Protein AF-0000000065812903 (afdb_homodimer)

InterPro domains:
  IPR015813 Pyruvate/Phosphoenolpyruvate kinase-like domain superfamily [SSF51621] (24-922)
  IPR021135 Phosphoenolpyruvate carboxylase [PF00311] (53-922)
  IPR021135 Phosphoenolpyruvate carboxylase [PR00150] (137-150)
  IPR021135 Phosphoenolpyruvate carboxylase [PR00150] (190-206)
  IPR021135 Phosphoenolpyruvate carboxylase [PR00150] (249-264)
  IPR021135 Phosphoenolpyruvate carboxylase [PR00150] (401-421)
  IPR021135 Phosphoenolpyruvate carboxylase [PR00150] (570-590)
  IPR021135 Phosphoenolpyruvate carboxylase [PR00150] (612-641)
  IPR021135 Phosphoenolpyruvate carboxylase [PR00150] (746-772)
  IPR021135 Phosphoenolpyruvate carboxylase [PTHR30523] (54-922)
  IPR022805 Phosphoenolpyruvate carboxylase, bacterial/plant-type [MF_00595] (2-922)
  IPR033129 Phosphoenolpyruvate carboxylase, His active site [PS00393] (572-584)

Solvent-accessible surface area (backbone atoms only — not comparable to full-atom values): 93486 Å² total; per-residue (Å²): 106,87,70,83,35,76,41,68,81,68,78,90,54,89,80,76,72,71,77,68,66,42,60,81,56,58,43,60,59,50,45,52,47,53,50,50,33,50,45,55,45,32,48,68,77,40,53,74,44,47,38,50,78,70,68,70,51,69,63,85,76,45,53,50,66,55,35,28,50,49,32,45,52,53,31,49,49,37,52,52,50,52,46,28,48,52,54,20,50,54,42,40,52,35,50,42,30,59,77,65,30,54,53,65,32,86,45,30,46,36,25,43,45,46,51,36,43,73,71,63,58,54,68,67,60,51,50,54,46,50,71,51,35,37,39,30,51,22,40,38,61,23,73,55,32,48,67,45,66,65,49,51,52,40,54,46,50,44,49,54,50,52,57,56,43,38,47,76,76,60,29,70,56,42,47,43,8,48,49,49,50,43,28,45,39,53,46,42,47,60,29,34,48,63,65,49,87,53,70,42,47,66,68,56,43,44,51,51,60,50,47,38,38,73,71,17,44,63,62,31,50,40,50,42,54,49,51,42,52,44,32,44,44,70,61,38,65,93,53,87,78,82,82,62,71,32,62,41,42,29,28,30,55,44,28,49,30,61,66,22,88,78,44,39,46,67,46,29,51,51,40,53,47,52,32,17,50,52,35,48,52,52,46,50,52,49,45,52,49,48,38,63,62,41,49,39,21,42,87,62,44,65,71,44,68,72,44,51,53,52,39,52,52,46,31,62,62,63,75,46,40,68,62,47,41,64,73,39,70,57,17,60,61,27,36,42,37,51,43,51,47,50,20,50,51,22,35,51,36,38,72,70,71,43,80,60,88,54,60,51,50,87,41,50,64,54,56,41,49,52,45,49,50,52,29,49,38,30,36,73,55,67,33,44,66,50,18,57,72,62,46,40,50,53,36,44,33,42,66,46,27,34,44,21,44,33,21,38,24,36,29,39,36,42,70,58,54,48,53,31,49,51,52,52,48,29,71,75,64,40,92,55,80,76,63,54,82,90,34,69,64,32,48,49,47,54,53,49,58,62,67,48,72,80,54,91,87,64,48,50,78,77,52,37,82,80,42,58,70,70,37,34,45,54,40,46,40,45,29,45,51,58,56,43,33,74,69,49,25,81,56,34,52,52,37,41,34,34,34,71,37,80,48,46,58,55,55,52,48,52,52,43,47,30,41,58,27,61,39,52,47,44,89,84,76,54,54,30,42,77,65,47,71,25,50,23,27,31,41,63,67,28,32,70,42,40,50,60,34,49,54,54,42,61,65,36,65,52,52,41,50,17,31,49,73,66,70,42,49,45,51,36,30,42,39,34,30,51,10,20,77,67,30,20,41,63,28,26,55,48,46,52,50,47,36,46,47,49,34,31,53,48,14,59,74,72,70,38,39,35,16,45,33,40,45,33,37,65,20,62,47,19,52,24,58,62,64,52,62,51,50,62,34,47,56,65,70,37,62,50,41,33,44,32,33,44,38,37,25,56,50,42,54,67,37,32,61,42,54,73,52,24,32,46,48,53,34,23,53,51,23,30,51,50,41,38,67,72,63,34,74,83,75,60,77,83,74,45,63,63,50,49,52,50,50,51,50,32,22,53,42,14,22,51,47,30,46,50,53,72,66,34,84,50,42,70,60,41,50,58,44,25,28,56,47,73,59,56,60,68,50,30,32,28,67,52,63,70,39,45,93,76,52,91,48,76,87,27,46,38,51,54,59,55,45,23,22,33,49,66,30,22,56,39,48,57,42,45,47,21,48,16,56,8,52,48,51,45,26,71,74,47,40,70,63,32,48,53,48,47,33,48,36,48,73,72,31,57,50,56,32,52,52,52,52,52,27,34,50,49,56,70,64,41,38,68,71,60,23,48,55,24,39,62,55,28,81,55,59,68,46,37,51,52,54,51,48,52,51,53,51,45,49,55,43,24,57,52,44,52,34,65,45,73,66,47,94,51,79,45,67,90,37,59,70,60,51,51,57,49,61,71,42,42,66,59,42,51,52,46,47,57,48,40,44,52,35,51,54,47,43,76,66,46,81,52,66,72,63,28,50,42,33,44,52,26,41,51,34,35,54,49,25,44,24,50,60,71,68,42,60,55,104,85,70,84,34,76,39,68,80,68,77,91,55,87,80,76,72,73,78,69,64,42,62,80,56,58,43,60,58,50,45,51,47,52,49,52,33,50,47,54,44,32,48,68,77,41,53,74,43,46,39,49,76,70,69,70,51,70,62,84,76,45,53,48,67,55,36,28,51,49,33,45,52,52,32,50,48,38,51,52,51,50,46,28,48,52,55,20,51,53,43,39,53,36,48,41,31,58,78,64,30,54,53,65,32,84,46,30,46,37,26,42,45,49,50,38,43,73,72,64,58,52,69,67,60,51,50,53,46,50,70,52,36,36,40,31,50,22,40,38,59,24,74,54,32,48,67,46,68,64,48,51,52,41,53,48,50,45,50,54,49,52,58,56,41,39,48,78,77,58,29,69,56,43,46,42,8,47,48,49,52,44,29,45,40,52,44,42,46,62,29,33,48,61,68,49,88,53,70,42,48,65,67,56,44,42,52,51,59,50,46,36,37,75,71,17,44,61,61,33,50,42,50,43,53,48,52,43,53,44,33,45,44,68,62,38,63,92,54,89,78,81,81,62,71,33,61,42,43,29,29,31,54,42,29,48,30,61,66,21,89,78,44,39,45,69,46,28,52,53,41,52,45,52,32,18,49,53,34,47,52,52,47,50,52,50,46,52,48,46,38,62,62,41,51,40,21,43,86,63,44,64,70,43,68,71,44,53,53,52,38,53,53,46,32,63,63,63,74,47,40,66,63,46,42,64,74,39,70,58,17,61,61,27,36,43,37,50,44,52,48,51,21,49,50,22,34,52,37,39,72,72,71,42,81,60,89,55,62,51,51,86,40,51,64,54,58,40,50,52,45,50,51,52,28,50,38,30,34,72,54,66,34,44,67,49,20,56,73,62,45,40,51,54,34,44,32,42,65,46,26,36,43,21,43,33,21,40,25,35,30,39,37,42,69,57,54,49,52,29,48,51,52,51,48,30,70,75,65,40,92,56,79,76,62,55,81,90,34,68,64,32,47,50,48,54,54,50,57,62,66,47,73,80,54,90,86,63,50,51,78,77,53,39,84,79,43,56,70,70,37,33,45,55,39,44,40,44,30,45,50,58,54,45,35,73,69,50,22,81,56,33,52,51,37,42,35,35,34,72,39,80,47,47,56,55,55,52,48,52,54,42,46,31,40,58,26,61,39,50,46,42,90,83,74,53,53,30,41,79,66,50,71,25,49,22,28,30,43,64,66,27,32,71,42,40,50,60,33,48,55,56,43,61,65,36,65,53,51,41,49,16,32,48,73,66,71,41,50,44,52,35,30,43,38,34,30,51,9,19,76,65,31,20,41,63,25,27,56,48,46,52,49,49,35,46,48,50,32,32,53,47,13,59,75,72,70,39,39,34,16,45,32,41,43,33,37,64,22,63,46,19,52,25,58,61,64,54,61,52,52,63,35,46,56,66,70,38,63,49,39,34,43,31,35,43,37,37,26,55,50,43,54,67,37,31,63,44,53,73,51,24,33,47,49,52,34,23,52,52,25,31,51,50,39,37,66,72,61,34,77,83,74,59,77,82,73,42,64,63,51,48,52,50,50,50,52,33,21,52,43,14,22,51,48,30,44,50,52,72,66,36,84,51,41,70,60,41,49,54,44,25,29,55,46,74,60,56,63,69,47,30,31,28,69,52,62,70,39,43,93,75,50,92,47,75,86,26,48,39,52,57,59,54,43,23,22,32,48,64,31,22,58,40,49,60,42,47,48,20,49,15,56,7,51,48,52,46,26,69,74,46,40,71,62,32,47,53,47,48,33,48,36,48,74,71,31,56,49,56,29,52,52,52,54,51,27,34,50,48,56,69,65,41,38,69,73,59,24,47,54,23,40,64,57,28,82,54,59,68,45,38,52,53,54,52,49,53,52,54,51,45,50,56,42,23,58,53,44,51,35,63,45,71,66,48,94,51,81,44,67,91,37,57,69,58,51,50,55,49,61,70,43,42,66,61,43,53,53,44,46,56,47,40,45,52,35,51,54,46,43,76,64,48,81,52,67,72,62,29,50,42,33,43,53,26,39,51,36,35,54,48,24,45,23,51,59,72,69,43,58,56

Structure (mmCIF, N/CA/C/O backbone):
data_AF-0000000065812903-model_v1
#
loop_
_entity.id
_entity.type
_entity.pdbx_description
1 polymer 'Phosphoenolpyruvate carboxylase'
#
loop_
_atom_site.group_PDB
_atom_site.id
_atom_site.type_symbol
_atom_site.label_atom_id
_atom_site.label_alt_id
_atom_site.label_comp_id
_atom_site.label_asym_id
_atom_site.label_entity_id
_atom_site.label_seq_id
_atom_site.pdbx_PDB_ins_code
_atom_site.Cartn_x
_atom_site.Cartn_y
_atom_site.Cartn_z
_atom_site.occupancy
_atom_site.B_iso_or_equiv
_atom_site.auth_seq_id
_atom_site.auth_comp_id
_atom_site.auth_asym_id
_atom_site.auth_atom_id
_atom_site.pdbx_PDB_model_num
ATOM 1 N N . MET A 1 1 ? -0.722 -0.34 2.637 1 25.09 1 MET A N 1
ATOM 2 C CA . MET A 1 1 ? -0.87 0.352 3.916 1 25.09 1 MET A CA 1
ATOM 3 C C . MET A 1 1 ? -2.004 -0.254 4.734 1 25.09 1 MET A C 1
ATOM 5 O O . MET A 1 1 ? -3.141 -0.331 4.266 1 25.09 1 MET A O 1
ATOM 9 N N . THR A 1 2 ? -1.667 -0.909 5.75 1 25.89 2 THR A N 1
ATOM 10 C CA . THR A 1 2 ? -2.639 -1.538 6.637 1 25.89 2 THR A CA 1
ATOM 11 C C . THR A 1 2 ? -3.52 -0.487 7.309 1 25.89 2 THR A C 1
ATOM 13 O O . THR A 1 2 ? -3.018 0.402 8 1 25.89 2 THR A O 1
ATOM 16 N N . LYS A 1 3 ? -4.707 -0.371 6.75 1 36.78 3 LYS A N 1
ATOM 17 C CA . LYS A 1 3 ? -5.797 0.417 7.316 1 36.78 3 LYS A CA 1
ATOM 18 C C . LYS A 1 3 ? -5.977 0.122 8.805 1 36.78 3 LYS A C 1
ATOM 20 O O . LYS A 1 3 ? -5.938 -1.037 9.219 1 36.78 3 LYS A O 1
ATOM 25 N N . THR A 1 4 ? -5.75 1.079 9.602 1 28.97 4 THR A N 1
ATOM 26 C CA . THR A 1 4 ? -6.082 1.042 11.023 1 28.97 4 THR A CA 1
ATOM 27 C C . THR A 1 4 ? -7.52 0.582 11.234 1 28.97 4 THR A C 1
ATOM 29 O O . THR A 1 4 ? -8.461 1.214 10.742 1 28.97 4 THR A O 1
ATOM 32 N N . LEU A 1 5 ? -7.742 -0.661 11.414 1 32.44 5 LEU A N 1
ATOM 33 C CA . LEU A 1 5 ? -9.031 -1.343 11.516 1 32.44 5 LEU A CA 1
ATOM 34 C C . LEU A 1 5 ? -9.711 -1.012 12.836 1 32.44 5 LEU A C 1
ATOM 36 O O . LEU A 1 5 ? -9.18 -1.302 13.906 1 32.44 5 LEU A O 1
ATOM 40 N N . HIS A 1 6 ? -10.398 0.132 12.883 1 25.88 6 HIS A N 1
ATOM 41 C CA . HIS A 1 6 ? -11.18 0.355 14.102 1 25.88 6 HIS A CA 1
ATOM 42 C C . HIS A 1 6 ? -12.375 -0.593 14.172 1 25.88 6 HIS A C 1
ATOM 44 O O . HIS A 1 6 ? -13.031 -0.842 13.164 1 25.88 6 HIS A O 1
ATOM 50 N N . ALA A 1 7 ? -12.477 -1.497 15.094 1 31 7 ALA A N 1
ATOM 51 C CA . ALA A 1 7 ? -13.5 -2.5 15.367 1 31 7 ALA A CA 1
ATOM 52 C C . ALA A 1 7 ? -14.773 -1.85 15.906 1 31 7 ALA A C 1
ATOM 54 O O . ALA A 1 7 ? -14.734 -1.138 16.922 1 31 7 ALA A O 1
ATOM 55 N N . ARG A 1 8 ? -15.867 -1.663 15.242 1 31.98 8 ARG A N 1
ATOM 56 C CA . ARG A 1 8 ? -17.156 -1.434 15.898 1 31.98 8 ARG A CA 1
ATOM 57 C C . ARG A 1 8 ? -17.562 -2.648 16.719 1 31.98 8 ARG A C 1
ATOM 59 O O . ARG A 1 8 ? -17.359 -3.789 16.297 1 31.98 8 ARG A O 1
ATOM 66 N N . PRO A 1 9 ? -18.062 -2.477 17.938 1 28.59 9 PRO A N 1
ATOM 67 C CA . PRO A 1 9 ? -18.641 -3.615 18.672 1 28.59 9 PRO A CA 1
ATOM 68 C C . PRO A 1 9 ? -19.766 -4.305 17.906 1 28.59 9 PRO A C 1
ATOM 70 O O . PRO A 1 9 ? -20.719 -3.646 17.469 1 28.59 9 PRO A O 1
ATOM 73 N N . SER A 1 10 ? -19.578 -5.109 17.047 1 30.84 10 SER A N 1
ATOM 74 C CA . SER A 1 10 ? -20.672 -5.863 16.422 1 30.84 10 SER A CA 1
ATOM 75 C C . SER A 1 10 ? -21.75 -6.207 17.453 1 30.84 10 SER A C 1
ATOM 77 O O . SER A 1 10 ? -21.484 -6.277 18.641 1 30.84 10 SER A O 1
ATOM 79 N N . ALA A 1 11 ? -23.156 -6.367 16.906 1 33.06 11 ALA A N 1
ATOM 80 C CA . ALA A 1 11 ? -24.203 -6.93 17.75 1 33.06 11 ALA A CA 1
ATOM 81 C C . ALA A 1 11 ? -23.688 -8.109 18.562 1 33.06 11 ALA A C 1
ATOM 83 O O . ALA A 1 11 ? -22.672 -8.703 18.219 1 33.06 11 ALA A O 1
ATOM 84 N N . ALA A 1 12 ? -24.672 -8.953 19.344 1 33.81 12 ALA A N 1
ATOM 85 C CA . ALA A 1 12 ? -24.531 -9.953 20.406 1 33.81 12 ALA A CA 1
ATOM 86 C C . ALA A 1 12 ? -23.734 -11.164 19.922 1 33.81 12 ALA A C 1
ATOM 88 O O . ALA A 1 12 ? -24.25 -12.289 19.906 1 33.81 12 ALA A O 1
ATOM 89 N N . THR A 1 13 ? -23.203 -11.156 18.797 1 34.41 13 THR A N 1
ATOM 90 C CA . THR A 1 13 ? -22.594 -12.469 18.656 1 34.41 13 THR A CA 1
ATOM 91 C C . THR A 1 13 ? -21.672 -12.773 19.828 1 34.41 13 THR A C 1
ATOM 93 O O . THR A 1 13 ? -21.234 -11.867 20.531 1 34.41 13 THR A O 1
ATOM 96 N N . ASP A 1 14 ? -21.156 -14.016 20.062 1 36.34 14 ASP A N 1
ATOM 97 C CA . ASP A 1 14 ? -20.375 -14.523 21.188 1 36.34 14 ASP A CA 1
ATOM 98 C C . ASP A 1 14 ? -19.156 -13.648 21.438 1 36.34 14 ASP A C 1
ATOM 100 O O . ASP A 1 14 ? -18.188 -13.688 20.688 1 36.34 14 ASP A O 1
ATOM 104 N N . THR A 1 15 ? -19.156 -12.328 21.766 1 45.94 15 THR A N 1
ATOM 105 C CA . THR A 1 15 ? -18.516 -11.125 22.297 1 45.94 15 THR A CA 1
ATOM 106 C C . THR A 1 15 ? -17.203 -11.477 22.984 1 45.94 15 THR A C 1
ATOM 108 O O . THR A 1 15 ? -16.375 -10.594 23.234 1 45.94 15 THR A O 1
ATOM 111 N N . THR A 1 16 ? -17.109 -12.836 23.312 1 56.97 16 THR A N 1
ATOM 112 C CA . THR A 1 16 ? -16.156 -13.117 24.375 1 56.97 16 THR A CA 1
ATOM 113 C C . THR A 1 16 ? -14.812 -13.555 23.781 1 56.97 16 THR A C 1
ATOM 115 O O . THR A 1 16 ? -13.844 -13.781 24.516 1 56.97 16 THR A O 1
ATOM 118 N N . PHE A 1 17 ? -14.891 -13.633 22.328 1 71.38 17 PHE A N 1
ATOM 119 C CA . PHE A 1 17 ? -13.617 -14.211 21.906 1 71.38 17 PHE A CA 1
ATOM 120 C C . PHE A 1 17 ? -12.547 -13.141 21.797 1 71.38 17 PHE A C 1
ATOM 122 O O . PHE A 1 17 ? -12.703 -12.18 21.031 1 71.38 17 PHE A O 1
ATOM 129 N N . ALA A 1 18 ? -11.602 -13.32 22.578 1 77.75 18 ALA A N 1
ATOM 130 C CA . ALA A 1 18 ? -10.398 -12.492 22.484 1 77.75 18 ALA A CA 1
ATOM 131 C C . ALA A 1 18 ? -9.32 -13.195 21.656 1 77.75 18 ALA A C 1
ATOM 133 O O . ALA A 1 18 ? -8.719 -14.164 22.109 1 77.75 18 ALA A O 1
ATOM 134 N N . PRO A 1 19 ? -9.172 -12.75 20.344 1 84.12 19 PRO A N 1
ATOM 135 C CA . PRO A 1 19 ? -8.188 -13.445 19.516 1 84.12 19 PRO A CA 1
ATOM 136 C C . PRO A 1 19 ? -6.785 -13.43 20.125 1 84.12 19 PRO A C 1
ATOM 138 O O . PRO A 1 19 ? -6.266 -12.367 20.469 1 84.12 19 PRO A O 1
ATOM 141 N N . PRO A 1 20 ? -6.25 -14.578 20.219 1 83.88 20 PRO A N 1
ATOM 142 C CA . PRO A 1 20 ? -4.898 -14.633 20.766 1 83.88 20 PRO A CA 1
ATOM 143 C C . PRO A 1 20 ? -3.848 -14.031 19.844 1 83.88 20 PRO A C 1
ATOM 145 O O . PRO A 1 20 ? -4.094 -13.883 18.641 1 83.88 20 PRO A O 1
ATOM 148 N N . VAL A 1 21 ? -2.748 -13.664 20.453 1 85.5 21 VAL A N 1
ATOM 149 C CA . VAL A 1 21 ? -1.585 -13.328 19.641 1 85.5 21 VAL A CA 1
ATOM 150 C C . VAL A 1 21 ? -0.976 -14.602 19.062 1 85.5 21 VAL A C 1
ATOM 152 O O . VAL A 1 21 ? -0.747 -15.57 19.781 1 85.5 21 VAL A O 1
ATOM 155 N N . ILE A 1 22 ? -0.764 -14.625 17.781 1 88.25 22 ILE A N 1
ATOM 156 C CA . ILE A 1 22 ? -0.173 -15.789 17.125 1 88.25 22 ILE A CA 1
ATOM 157 C C . ILE A 1 22 ? 1.324 -15.844 17.422 1 88.25 22 ILE A C 1
ATOM 159 O O . ILE A 1 22 ? 2.064 -14.922 17.062 1 88.25 22 ILE A O 1
ATOM 163 N N . THR A 1 23 ? 1.718 -16.781 18.125 1 83 23 THR A N 1
ATOM 164 C CA . THR A 1 23 ? 3.121 -16.906 18.5 1 83 23 THR A CA 1
ATOM 165 C C . THR A 1 23 ? 3.656 -18.297 18.141 1 83 23 THR A C 1
ATOM 167 O O . THR A 1 23 ? 2.883 -19.219 17.859 1 83 23 THR A O 1
ATOM 170 N N . GLY A 1 24 ? 4.855 -18.375 18.078 1 86.56 24 GLY A N 1
ATOM 171 C CA . GLY A 1 24 ? 5.492 -19.656 17.859 1 86.56 24 GLY A CA 1
ATOM 172 C C . GLY A 1 24 ? 5.379 -20.141 16.422 1 86.56 24 GLY A C 1
ATOM 173 O O . GLY A 1 24 ? 5.238 -19.328 15.5 1 86.56 24 GLY A O 1
ATOM 174 N N . THR A 1 25 ? 5.492 -21.484 16.234 1 89.06 25 THR A N 1
ATOM 175 C CA . THR A 1 25 ? 5.527 -22.031 14.883 1 89.06 25 THR A CA 1
ATOM 176 C C . THR A 1 25 ? 4.344 -22.969 14.648 1 89.06 25 THR A C 1
ATOM 178 O O . THR A 1 25 ? 4.262 -23.625 13.602 1 89.06 25 THR A O 1
ATOM 181 N N . ALA A 1 26 ? 3.455 -22.938 15.602 1 89.19 26 ALA A N 1
ATOM 182 C CA . ALA A 1 26 ? 2.299 -23.828 15.484 1 89.19 26 ALA A CA 1
ATOM 183 C C . ALA A 1 26 ? 1.168 -23.156 14.719 1 89.19 26 ALA A C 1
ATOM 185 O O . ALA A 1 26 ? 1.172 -21.938 14.539 1 89.19 26 ALA A O 1
ATOM 186 N N . THR A 1 27 ? 0.249 -24 14.211 1 92.56 27 THR A N 1
ATOM 187 C CA . THR A 1 27 ? -0.845 -23.5 13.383 1 92.56 27 THR A CA 1
ATOM 188 C C . THR A 1 27 ? -2.09 -23.234 14.227 1 92.56 27 THR A C 1
ATOM 190 O O . THR A 1 27 ? -3.041 -22.609 13.758 1 92.56 27 THR A O 1
ATOM 193 N N . GLU A 1 28 ? -2.119 -23.609 15.438 1 91.44 28 GLU A N 1
ATOM 194 C CA . GLU A 1 28 ? -3.326 -23.719 16.25 1 91.44 28 GLU A CA 1
ATOM 195 C C . GLU A 1 28 ? -3.961 -22.359 16.484 1 91.44 28 GLU A C 1
ATOM 197 O O . GLU A 1 28 ? -5.176 -22.203 16.344 1 91.44 28 GLU A O 1
ATOM 202 N N . ASP A 1 29 ? -3.129 -21.359 16.859 1 93.31 29 ASP A N 1
ATOM 203 C CA . ASP A 1 29 ? -3.668 -20.031 17.141 1 93.31 29 ASP A CA 1
ATOM 204 C C . ASP A 1 29 ? -4.344 -19.438 15.898 1 93.31 29 ASP A C 1
ATOM 206 O O . ASP A 1 29 ? -5.438 -18.891 15.992 1 93.31 29 ASP A O 1
ATOM 210 N N . ALA A 1 30 ? -3.682 -19.562 14.789 1 95 30 ALA A N 1
ATOM 211 C CA . ALA A 1 30 ? -4.23 -19.047 13.539 1 95 30 ALA A CA 1
ATOM 212 C C . ALA A 1 30 ? -5.531 -19.75 13.172 1 95 30 ALA A C 1
ATOM 214 O O . ALA A 1 30 ? -6.484 -19.109 12.727 1 95 30 ALA A O 1
ATOM 215 N N . LEU A 1 31 ? -5.602 -21.094 13.406 1 95.25 31 LEU A N 1
ATOM 216 C CA . LEU A 1 31 ? -6.785 -21.875 13.086 1 95.25 31 LEU A CA 1
ATOM 217 C C . LEU A 1 31 ? -7.961 -21.469 13.969 1 95.25 31 LEU A C 1
ATOM 219 O O . LEU A 1 31 ? -9.094 -21.375 13.5 1 95.25 31 LEU A O 1
ATOM 223 N N . GLU A 1 32 ? -7.66 -21.25 15.18 1 94.62 32 GLU A N 1
ATOM 224 C CA . GLU A 1 32 ? -8.711 -20.844 16.109 1 94.62 32 GLU A CA 1
ATOM 225 C C . GLU A 1 32 ? -9.32 -19.516 15.711 1 94.62 32 GLU A C 1
ATOM 227 O O . GLU A 1 32 ? -10.547 -19.359 15.719 1 94.62 32 GLU A O 1
ATOM 232 N N . ILE A 1 33 ? -8.508 -18.625 15.352 1 95.69 33 ILE A N 1
ATOM 233 C CA . ILE A 1 33 ? -8.938 -17.281 14.945 1 95.69 33 ILE A CA 1
ATOM 234 C C . ILE A 1 33 ? -9.812 -17.391 13.695 1 95.69 33 ILE A C 1
ATOM 236 O O . ILE A 1 33 ? -10.906 -16.812 13.648 1 95.69 33 ILE A O 1
ATOM 240 N N . LEU A 1 34 ? -9.344 -18.109 12.695 1 97.06 34 LEU A N 1
ATOM 241 C CA . LEU A 1 34 ? -10.055 -18.234 11.422 1 97.06 34 LEU A CA 1
ATOM 242 C C . LEU A 1 34 ? -11.367 -18.984 11.609 1 97.06 34 LEU A C 1
ATOM 244 O O . LEU A 1 34 ? -12.375 -18.656 10.984 1 97.06 34 LEU A O 1
ATOM 248 N N . PHE A 1 35 ? -11.359 -20.031 12.477 1 96.19 35 PHE A N 1
ATOM 249 C CA . PHE A 1 35 ? -12.562 -20.828 12.719 1 96.19 35 PHE A CA 1
ATOM 250 C C . PHE A 1 35 ? -13.641 -19.984 13.383 1 96.19 35 PHE A C 1
ATOM 252 O O . PHE A 1 35 ? -14.805 -20.031 12.977 1 96.19 35 PHE A O 1
ATOM 259 N N . HIS A 1 36 ? -13.25 -19.203 14.359 1 95.56 36 HIS A N 1
ATOM 260 C CA . HIS A 1 36 ? -14.203 -18.344 15.047 1 95.56 36 HIS A CA 1
ATOM 261 C C . HIS A 1 36 ? -14.789 -17.297 14.094 1 95.56 36 HIS A C 1
ATOM 263 O O . HIS A 1 36 ? -15.977 -16.984 14.164 1 95.56 36 HIS A O 1
ATOM 269 N N . ALA A 1 37 ? -13.938 -16.734 13.289 1 96.5 37 ALA A N 1
ATOM 270 C CA . ALA A 1 37 ? -14.422 -15.773 12.305 1 96.5 37 ALA A CA 1
ATOM 271 C C . ALA A 1 37 ? -15.438 -16.406 11.359 1 96.5 37 ALA A C 1
ATOM 273 O O . ALA A 1 37 ? -16.469 -15.805 11.047 1 96.5 37 ALA A O 1
ATOM 274 N N . LEU A 1 38 ? -15.156 -17.594 10.875 1 97.06 38 LEU A N 1
ATOM 275 C CA . LEU A 1 38 ? -16.062 -18.312 9.977 1 97.06 38 LEU A CA 1
ATOM 276 C C . LEU A 1 38 ? -17.375 -18.641 10.68 1 97.06 38 LEU A C 1
ATOM 278 O O . LEU A 1 38 ? -18.438 -18.5 10.086 1 97.06 38 LEU A O 1
ATOM 282 N N . LEU A 1 39 ? -17.312 -19.094 11.922 1 96.31 39 LEU A N 1
ATOM 283 C CA . LEU A 1 39 ? -18.484 -19.438 12.719 1 96.31 39 LEU A CA 1
ATOM 284 C C . LEU A 1 39 ? -19.406 -18.219 12.852 1 96.31 39 LEU A C 1
ATOM 286 O O . LEU A 1 39 ? -20.625 -18.344 12.727 1 96.31 39 LEU A O 1
ATOM 290 N N . ASP A 1 40 ? -18.781 -17.109 13.117 1 94.94 40 ASP A N 1
ATOM 291 C CA . ASP A 1 40 ? -19.562 -15.883 13.266 1 94.94 40 ASP A CA 1
ATOM 292 C C . ASP A 1 40 ? -20.328 -15.547 11.984 1 94.94 40 ASP A C 1
ATOM 294 O O . ASP A 1 40 ? -21.5 -15.164 12.023 1 94.94 40 ASP A O 1
ATOM 298 N N . VAL A 1 41 ? -19.688 -15.68 10.875 1 96 41 VAL A N 1
ATOM 299 C CA . VAL A 1 41 ? -20.297 -15.383 9.586 1 96 41 VAL A CA 1
ATOM 300 C C . VAL A 1 41 ? -21.422 -16.391 9.305 1 96 41 VAL A C 1
ATOM 302 O O . VAL A 1 41 ? -22.5 -16 8.836 1 96 41 VAL A O 1
ATOM 305 N N . ALA A 1 42 ? -21.188 -17.656 9.586 1 95.44 42 ALA A N 1
ATOM 306 C CA . ALA A 1 42 ? -22.188 -18.703 9.375 1 95.44 42 ALA A CA 1
ATOM 307 C C . ALA A 1 42 ? -23.422 -18.438 10.227 1 95.44 42 ALA A C 1
ATOM 309 O O . ALA A 1 42 ? -24.547 -18.594 9.75 1 95.44 42 ALA A O 1
ATOM 310 N N . ARG A 1 43 ? -23.219 -18.062 11.43 1 94.25 43 ARG A N 1
ATOM 311 C CA . ARG A 1 43 ? -24.312 -17.797 12.352 1 94.25 43 ARG A CA 1
ATOM 312 C C . ARG A 1 43 ? -25.188 -16.656 11.828 1 94.25 43 ARG A C 1
ATOM 314 O O . ARG A 1 43 ? -26.422 -16.688 11.984 1 94.25 43 ARG A O 1
ATOM 321 N N . ARG A 1 44 ? -24.609 -15.734 11.18 1 91.94 44 ARG A N 1
ATOM 322 C CA . ARG A 1 44 ? -25.312 -14.562 10.68 1 91.94 44 ARG A CA 1
ATOM 323 C C . ARG A 1 44 ? -26.188 -14.914 9.484 1 91.94 44 ARG A C 1
ATOM 325 O O . ARG A 1 44 ? -27.297 -14.391 9.336 1 91.94 44 ARG A O 1
ATOM 332 N N . HIS A 1 45 ? -25.75 -15.805 8.664 1 93 45 HIS A N 1
ATOM 333 C CA . HIS A 1 45 ? -26.438 -16.078 7.41 1 93 45 HIS A CA 1
ATOM 334 C C . HIS A 1 45 ? -27.266 -17.359 7.5 1 93 45 HIS A C 1
ATOM 336 O O . HIS A 1 45 ? -28.422 -17.391 7.086 1 93 45 HIS A O 1
ATOM 342 N N . ASP A 1 46 ? -26.641 -18.406 8.062 1 93.06 46 ASP A N 1
ATOM 343 C CA . ASP A 1 46 ? -27.266 -19.734 8.18 1 93.06 46 ASP A CA 1
ATOM 344 C C . ASP A 1 46 ? -26.859 -20.422 9.477 1 93.06 46 ASP A C 1
ATOM 346 O O . ASP A 1 46 ? -25.984 -21.281 9.484 1 93.06 46 ASP A O 1
ATOM 350 N N . PRO A 1 47 ? -27.562 -20.125 10.516 1 92.69 47 PRO A N 1
ATOM 351 C CA . PRO A 1 47 ? -27.188 -20.641 11.828 1 92.69 47 PRO A CA 1
ATOM 352 C C . PRO A 1 47 ? -27.078 -22.156 11.867 1 92.69 47 PRO A C 1
ATOM 354 O O . PRO A 1 47 ? -26.312 -22.703 12.656 1 92.69 47 PRO A O 1
ATOM 357 N N . GLU A 1 48 ? -27.781 -22.828 10.984 1 91.25 48 GLU A N 1
ATOM 358 C CA . GLU A 1 48 ? -27.75 -24.281 10.938 1 91.25 48 GLU A CA 1
ATOM 359 C C . GLU A 1 48 ? -26.375 -24.812 10.555 1 91.25 48 GLU A C 1
ATOM 361 O O . GLU A 1 48 ? -26.031 -25.953 10.867 1 91.25 48 GLU A O 1
ATOM 366 N N . LEU A 1 49 ? -25.641 -24.016 9.969 1 94.38 49 LEU A N 1
ATOM 367 C CA . LEU A 1 49 ? -24.328 -24.422 9.461 1 94.38 49 LEU A CA 1
ATOM 368 C C . LEU A 1 49 ? -23.312 -24.5 10.586 1 94.38 49 LEU A C 1
ATOM 370 O O . LEU A 1 49 ? -22.234 -25.078 10.414 1 94.38 49 LEU A O 1
ATOM 374 N N . GLU A 1 50 ? -23.609 -23.938 11.766 1 93.94 50 GLU A N 1
ATOM 375 C CA . GLU A 1 50 ? -22.719 -24.031 12.906 1 93.94 50 GLU A CA 1
ATOM 376 C C . GLU A 1 50 ? -22.438 -25.5 13.266 1 93.94 50 GLU A C 1
ATOM 378 O O . GLU A 1 50 ? -21.297 -25.875 13.516 1 93.94 50 GLU A O 1
ATOM 383 N N . ASP A 1 51 ? -23.469 -26.266 13.211 1 93.5 51 ASP A N 1
ATOM 384 C CA . ASP A 1 51 ? -23.328 -27.672 13.539 1 93.5 51 ASP A CA 1
ATOM 385 C C . ASP A 1 51 ? -22.531 -28.422 12.477 1 93.5 51 ASP A C 1
ATOM 387 O O . ASP A 1 51 ? -21.812 -29.375 12.781 1 93.5 51 ASP A O 1
ATOM 391 N N . VAL A 1 52 ? -22.688 -27.984 11.273 1 94.44 52 VAL A N 1
ATOM 392 C CA . VAL A 1 52 ? -21.922 -28.578 10.18 1 94.44 52 VAL A CA 1
ATOM 393 C C . VAL A 1 52 ? -20.422 -28.359 10.43 1 94.44 52 VAL A C 1
ATOM 395 O O . VAL A 1 52 ? -19.625 -29.297 10.312 1 94.44 52 VAL A O 1
ATOM 398 N N . LEU A 1 53 ? -20.078 -27.172 10.812 1 93.94 53 LEU A N 1
ATOM 399 C CA . LEU A 1 53 ? -18.688 -26.797 11.023 1 93.94 53 LEU A CA 1
ATOM 400 C C . LEU A 1 53 ? -18.094 -27.531 12.227 1 93.94 53 LEU A C 1
ATOM 402 O O . LEU A 1 53 ? -16.906 -27.844 12.258 1 93.94 53 LEU A O 1
ATOM 406 N N . HIS A 1 54 ? -18.938 -27.891 13.188 1 92.38 54 HIS A N 1
ATOM 407 C CA . HIS A 1 54 ? -18.484 -28.609 14.367 1 92.38 54 HIS A CA 1
ATOM 408 C C . HIS A 1 54 ? -18.516 -30.125 14.133 1 92.38 54 HIS A C 1
ATOM 410 O O . HIS A 1 54 ? -18.141 -30.891 15.016 1 92.38 54 HIS A O 1
ATOM 416 N N . GLY A 1 55 ? -18.953 -30.516 12.969 1 88.19 55 GLY A N 1
ATOM 417 C CA . GLY A 1 55 ? -18.969 -31.938 12.625 1 88.19 55 GLY A CA 1
ATOM 418 C C . GLY A 1 55 ? -20.094 -32.688 13.289 1 88.19 55 GLY A C 1
ATOM 419 O O . GLY A 1 55 ? -20.031 -33.906 13.422 1 88.19 55 GLY A O 1
ATOM 420 N N . ARG A 1 56 ? -21.109 -31.984 13.672 1 88.56 56 ARG A N 1
ATOM 421 C CA . ARG A 1 56 ? -22.188 -32.625 14.43 1 88.56 56 ARG A CA 1
ATOM 422 C C . ARG A 1 56 ? -23.422 -32.812 13.555 1 88.56 56 ARG A C 1
ATOM 424 O O . ARG A 1 56 ? -24.344 -33.531 13.938 1 88.56 56 ARG A O 1
ATOM 431 N N . ALA A 1 57 ? -23.438 -32.219 12.422 1 89.62 57 ALA A N 1
ATOM 432 C CA . ALA A 1 57 ? -24.656 -32.219 11.602 1 89.62 57 ALA A CA 1
ATOM 433 C C . ALA A 1 57 ? -24.688 -33.438 10.695 1 89.62 57 ALA A C 1
ATOM 435 O O . ALA A 1 57 ? -23.656 -33.875 10.172 1 89.62 57 ALA A O 1
ATOM 436 N N . ASP A 1 58 ? -25.922 -33.969 10.57 1 90.62 58 ASP A N 1
ATOM 437 C CA . ASP A 1 58 ? -26.172 -34.938 9.508 1 90.62 58 ASP A CA 1
ATOM 438 C C . ASP A 1 58 ? -26.609 -34.219 8.219 1 90.62 58 ASP A C 1
ATOM 440 O O . ASP A 1 58 ? -27.797 -34 8 1 90.62 58 ASP A O 1
ATOM 444 N N . ILE A 1 59 ? -25.719 -34.031 7.375 1 90.44 59 ILE A N 1
ATOM 445 C CA . ILE A 1 59 ? -25.969 -33.219 6.207 1 90.44 59 ILE A CA 1
ATOM 446 C C . ILE A 1 59 ? -26.75 -34 5.16 1 90.44 59 ILE A C 1
ATOM 448 O O . ILE A 1 59 ? -27.266 -33.438 4.195 1 90.44 59 ILE A O 1
ATOM 452 N N . SER A 1 60 ? -26.859 -35.312 5.391 1 89.12 60 SER A N 1
ATOM 453 C CA . SER A 1 60 ? -27.625 -36.156 4.473 1 89.12 60 SER A CA 1
ATOM 454 C C . SER A 1 60 ? -29.109 -35.812 4.516 1 89.12 60 SER A C 1
ATOM 456 O O . SER A 1 60 ? -29.844 -36.094 3.574 1 89.12 60 SER A O 1
ATOM 458 N N . SER A 1 61 ? -29.5 -35.188 5.547 1 91.06 61 SER A N 1
ATOM 459 C CA . SER A 1 61 ? -30.906 -34.875 5.719 1 91.06 61 SER A CA 1
ATOM 460 C C . SER A 1 61 ? -31.219 -33.469 5.176 1 91.06 61 SER A C 1
ATOM 462 O O . SER A 1 61 ? -32.375 -33.062 5.148 1 91.06 61 SER A O 1
ATOM 464 N N . PHE A 1 62 ? -30.266 -32.812 4.68 1 92.94 62 PHE A N 1
ATOM 465 C CA . PHE A 1 62 ? -30.438 -31.438 4.215 1 92.94 62 PHE A CA 1
ATOM 466 C C . PHE A 1 62 ? -31.125 -31.422 2.857 1 92.94 62 PHE A C 1
ATOM 468 O O . PHE A 1 62 ? -31.031 -32.375 2.084 1 92.94 62 PHE A O 1
ATOM 475 N N . THR A 1 63 ? -31.891 -30.297 2.635 1 90.06 63 THR A N 1
ATOM 476 C CA . THR A 1 63 ? -32.344 -30.016 1.275 1 90.06 63 THR A CA 1
ATOM 477 C C . THR A 1 63 ? -31.156 -29.734 0.356 1 90.06 63 THR A C 1
ATOM 479 O O . THR A 1 63 ? -30.062 -29.406 0.825 1 90.06 63 THR A O 1
ATOM 482 N N . PRO A 1 64 ? -31.328 -29.875 -0.93 1 88.62 64 PRO A N 1
ATOM 483 C CA . PRO A 1 64 ? -30.219 -29.594 -1.843 1 88.62 64 PRO A CA 1
ATOM 484 C C . PRO A 1 64 ? -29.641 -28.188 -1.682 1 88.62 64 PRO A C 1
ATOM 486 O O . PRO A 1 64 ? -28.438 -28 -1.79 1 88.62 64 PRO A O 1
ATOM 489 N N . GLU A 1 65 ? -30.5 -27.312 -1.392 1 87.88 65 GLU A N 1
ATOM 490 C CA . GLU A 1 65 ? -30.047 -25.938 -1.217 1 87.88 65 GLU A CA 1
ATOM 491 C C . GLU A 1 65 ? -29.188 -25.797 0.037 1 87.88 65 GLU A C 1
ATOM 493 O O . GLU A 1 65 ? -28.125 -25.172 0.001 1 87.88 65 GLU A O 1
ATOM 498 N N . MET A 1 66 ? -29.625 -26.391 1.07 1 91.88 66 MET A N 1
ATOM 499 C CA . MET A 1 66 ? -28.891 -26.328 2.324 1 91.88 66 MET A CA 1
ATOM 500 C C . MET A 1 66 ? -27.594 -27.141 2.24 1 91.88 66 MET A C 1
ATOM 502 O O . MET A 1 66 ? -26.578 -26.766 2.83 1 91.88 66 MET A O 1
ATOM 506 N N . LEU A 1 67 ? -27.75 -28.25 1.552 1 94.19 67 LEU A N 1
ATOM 507 C CA . LEU A 1 67 ? -26.547 -29.062 1.351 1 94.19 67 LEU A CA 1
ATOM 508 C C . LEU A 1 67 ? -25.484 -28.281 0.583 1 94.19 67 LEU A C 1
ATOM 510 O O . LEU A 1 67 ? -24.297 -28.359 0.915 1 94.19 67 LEU A O 1
ATOM 514 N N . ALA A 1 68 ? -25.938 -27.594 -0.386 1 91.38 68 ALA A N 1
ATOM 515 C CA . ALA A 1 68 ? -25.016 -26.75 -1.155 1 91.38 68 ALA A CA 1
ATOM 516 C C . ALA A 1 68 ? -24.312 -25.75 -0.255 1 91.38 68 ALA A C 1
ATOM 518 O O . ALA A 1 68 ? -23.094 -25.547 -0.369 1 91.38 68 ALA A O 1
ATOM 519 N N . ARG A 1 69 ? -25 -25.188 0.625 1 92.75 69 ARG A N 1
ATOM 520 C CA . ARG A 1 69 ? -24.438 -24.203 1.553 1 92.75 69 ARG A CA 1
ATOM 521 C C . ARG A 1 69 ? -23.469 -24.875 2.52 1 92.75 69 ARG A C 1
ATOM 523 O O . ARG A 1 69 ? -22.422 -24.297 2.848 1 92.75 69 ARG A O 1
ATOM 530 N N . ALA A 1 70 ? -23.859 -25.969 2.963 1 94.75 70 ALA A N 1
ATOM 531 C CA . ALA A 1 70 ? -23 -26.719 3.869 1 94.75 70 ALA A CA 1
ATOM 532 C C . ALA A 1 70 ? -21.672 -27.062 3.201 1 94.75 70 ALA A C 1
ATOM 534 O O . ALA A 1 70 ? -20.609 -26.938 3.809 1 94.75 70 ALA A O 1
ATOM 535 N N . LEU A 1 71 ? -21.781 -27.5 1.957 1 94.12 71 LEU A N 1
ATOM 536 C CA . LEU A 1 71 ? -20.578 -27.859 1.205 1 94.12 71 LEU A CA 1
ATOM 537 C C . LEU A 1 71 ? -19.703 -26.641 0.943 1 94.12 71 LEU A C 1
ATOM 539 O O . LEU A 1 71 ? -18.484 -26.719 0.996 1 94.12 71 LEU A O 1
ATOM 543 N N . GLN A 1 72 ? -20.297 -25.609 0.705 1 92.75 72 GLN A N 1
ATOM 544 C CA . GLN A 1 72 ? -19.578 -24.375 0.461 1 92.75 72 GLN A CA 1
ATOM 545 C C . GLN A 1 72 ? -18.781 -23.953 1.696 1 92.75 72 GLN A C 1
ATOM 547 O O . GLN A 1 72 ? -17.609 -23.578 1.596 1 92.75 72 GLN A O 1
ATOM 552 N N . VAL A 1 73 ? -19.422 -23.938 2.816 1 94.44 73 VAL A N 1
ATOM 553 C CA . VAL A 1 73 ? -18.781 -23.469 4.043 1 94.44 73 VAL A CA 1
ATOM 554 C C . VAL A 1 73 ? -17.625 -24.406 4.418 1 94.44 73 VAL A C 1
ATOM 556 O O . VAL A 1 73 ? -16.594 -23.969 4.922 1 94.44 73 VAL A O 1
ATOM 559 N N . GLN A 1 74 ? -17.828 -25.656 4.203 1 95 74 GLN A N 1
ATOM 560 C CA . GLN A 1 74 ? -16.766 -26.609 4.457 1 95 74 GLN A CA 1
ATOM 561 C C . GLN A 1 74 ? -15.586 -26.391 3.51 1 95 74 GLN A C 1
ATOM 563 O O . GLN A 1 74 ? -14.422 -26.5 3.914 1 95 74 GLN A O 1
ATOM 568 N N . GLY A 1 75 ? -15.875 -26.109 2.26 1 92.94 75 GLY A N 1
ATOM 569 C CA . GLY A 1 75 ? -14.828 -25.75 1.316 1 92.94 75 GLY A CA 1
ATOM 570 C C . GLY A 1 75 ? -14.055 -24.516 1.732 1 92.94 75 GLY A C 1
ATOM 571 O O . GLY A 1 75 ? -12.828 -24.484 1.608 1 92.94 75 GLY A O 1
ATOM 572 N N . ILE A 1 76 ? -14.766 -23.531 2.195 1 94.88 76 ILE A N 1
ATOM 573 C CA . ILE A 1 76 ? -14.141 -22.312 2.67 1 94.88 76 ILE A CA 1
ATOM 574 C C . ILE A 1 76 ? -13.234 -22.609 3.859 1 94.88 76 ILE A C 1
ATOM 576 O O . ILE A 1 76 ? -12.125 -22.078 3.961 1 94.88 76 ILE A O 1
ATOM 580 N N . TRP A 1 77 ? -13.688 -23.453 4.75 1 96 77 TRP A N 1
ATOM 581 C CA . TRP A 1 77 ? -12.875 -23.844 5.898 1 96 77 TRP A CA 1
ATOM 582 C C . TRP A 1 77 ? -11.555 -24.453 5.445 1 96 77 TRP A C 1
ATOM 584 O O . TRP A 1 77 ? -10.5 -24.141 6 1 96 77 TRP A O 1
ATOM 594 N N . PHE A 1 78 ? -11.625 -25.312 4.449 1 94.88 78 PHE A N 1
ATOM 595 C CA . PHE A 1 78 ? -10.398 -25.938 3.951 1 94.88 78 PHE A CA 1
ATOM 596 C C . PHE A 1 78 ? -9.445 -24.875 3.393 1 94.88 78 PHE A C 1
ATOM 598 O O . PHE A 1 78 ? -8.234 -24.984 3.545 1 94.88 78 PHE A O 1
ATOM 605 N N . GLN A 1 79 ? -9.977 -23.906 2.723 1 93.31 79 GLN A N 1
ATOM 606 C CA . GLN A 1 79 ? -9.141 -22.828 2.221 1 93.31 79 GLN A CA 1
ATOM 607 C C . GLN A 1 79 ? -8.484 -22.062 3.365 1 93.31 79 GLN A C 1
ATOM 609 O O . GLN A 1 79 ? -7.309 -21.703 3.283 1 93.31 79 GLN A O 1
ATOM 614 N N . LEU A 1 80 ? -9.234 -21.781 4.402 1 96.44 80 LEU A N 1
ATOM 615 C CA . LEU A 1 80 ? -8.719 -21.078 5.566 1 96.44 80 LEU A CA 1
ATOM 616 C C . LEU A 1 80 ? -7.629 -21.891 6.262 1 96.44 80 LEU A C 1
ATOM 618 O O . LEU A 1 80 ? -6.625 -21.344 6.715 1 96.44 80 LEU A O 1
ATOM 622 N N . VAL A 1 81 ? -7.836 -23.203 6.348 1 95.38 81 VAL A N 1
ATOM 623 C CA . VAL A 1 81 ? -6.832 -24.078 6.926 1 95.38 81 VAL A CA 1
ATOM 624 C C . VAL A 1 81 ? -5.535 -23.984 6.125 1 95.38 81 VAL A C 1
ATOM 626 O O . VAL A 1 81 ? -4.445 -23.922 6.703 1 95.38 81 VAL A O 1
ATOM 629 N N . SER A 1 82 ? -5.676 -23.984 4.828 1 93.12 82 SER A N 1
ATOM 630 C CA . SER A 1 82 ? -4.504 -23.859 3.969 1 93.12 82 SER A CA 1
ATOM 631 C C . SER A 1 82 ? -3.75 -22.562 4.227 1 93.12 82 SER A C 1
ATOM 633 O O . SER A 1 82 ? -2.518 -22.531 4.184 1 93.12 82 SER A O 1
ATOM 635 N N . ILE A 1 83 ? -4.441 -21.531 4.43 1 95.31 83 ILE A N 1
ATOM 636 C CA . ILE A 1 83 ? -3.836 -20.219 4.711 1 95.31 83 ILE A CA 1
ATOM 637 C C . ILE A 1 83 ? -3.08 -20.281 6.035 1 95.31 83 ILE A C 1
ATOM 639 O O . ILE A 1 83 ? -1.96 -19.781 6.145 1 95.31 83 ILE A O 1
ATOM 643 N N . ALA A 1 84 ? -3.684 -20.875 7.043 1 95.62 84 ALA A N 1
ATOM 644 C CA . ALA A 1 84 ? -3.041 -21.016 8.352 1 95.62 84 ALA A CA 1
ATOM 645 C C . ALA A 1 84 ? -1.754 -21.828 8.242 1 95.62 84 ALA A C 1
ATOM 647 O O . ALA A 1 84 ? -0.755 -21.5 8.891 1 95.62 84 ALA A O 1
ATOM 648 N N . GLU A 1 85 ? -1.829 -22.844 7.434 1 93.75 85 GLU A N 1
ATOM 649 C CA . GLU A 1 85 ? -0.657 -23.688 7.242 1 93.75 85 GLU A CA 1
ATOM 650 C C . GLU A 1 85 ? 0.465 -22.922 6.539 1 93.75 85 GLU A C 1
ATOM 652 O O . GLU A 1 85 ? 1.636 -23.078 6.895 1 93.75 85 GLU A O 1
ATOM 657 N N . GLN A 1 86 ? 0.099 -22.188 5.574 1 93.69 86 GLN A N 1
ATOM 658 C CA . GLN A 1 86 ? 1.085 -21.375 4.871 1 93.69 86 GLN A CA 1
ATOM 659 C C . GLN A 1 86 ? 1.717 -20.344 5.805 1 93.69 86 GLN A C 1
ATOM 661 O O . GLN A 1 86 ? 2.926 -20.109 5.746 1 93.69 86 GLN A O 1
ATOM 666 N N . ASN A 1 87 ? 0.895 -19.703 6.594 1 94.62 87 ASN A N 1
ATOM 667 C CA . ASN A 1 87 ? 1.366 -18.734 7.586 1 94.62 87 ASN A CA 1
ATOM 668 C C . ASN A 1 87 ? 2.354 -19.375 8.555 1 94.62 87 ASN A C 1
ATOM 670 O O . ASN A 1 87 ? 3.404 -18.797 8.852 1 94.62 87 ASN A O 1
ATOM 674 N N . ALA A 1 88 ? 2.023 -20.547 9.055 1 94.5 88 ALA A N 1
ATOM 675 C CA . ALA A 1 88 ? 2.875 -21.266 9.992 1 94.5 88 ALA A CA 1
ATOM 676 C C . ALA A 1 88 ? 4.191 -21.672 9.344 1 94.5 88 ALA A C 1
ATOM 678 O O . ALA A 1 88 ? 5.246 -21.641 9.977 1 94.5 88 ALA A O 1
ATOM 679 N N . ALA A 1 89 ? 4.086 -22.109 8.094 1 93.94 89 ALA A N 1
ATOM 680 C CA . ALA A 1 89 ? 5.289 -22.5 7.375 1 93.94 89 ALA A CA 1
ATOM 681 C C . ALA A 1 89 ? 6.273 -21.344 7.266 1 93.94 89 ALA A C 1
ATOM 683 O O . ALA A 1 89 ? 7.484 -21.531 7.418 1 93.94 89 ALA A O 1
ATOM 684 N N . MET A 1 90 ? 5.824 -20.172 7 1 93.81 90 MET A N 1
ATOM 685 C CA . MET A 1 90 ? 6.668 -18.984 6.914 1 93.81 90 MET A CA 1
ATOM 686 C C . MET A 1 90 ? 7.316 -18.672 8.258 1 93.81 90 MET A C 1
ATOM 688 O O . MET A 1 90 ? 8.5 -18.328 8.32 1 93.81 90 MET A O 1
ATOM 692 N N . ARG A 1 91 ? 6.566 -18.75 9.32 1 94 91 ARG A N 1
ATOM 693 C CA . ARG A 1 91 ? 7.098 -18.516 10.656 1 94 91 ARG A CA 1
ATOM 694 C C . ARG A 1 91 ? 8.172 -19.531 11.016 1 94 91 ARG A C 1
ATOM 696 O O . ARG A 1 91 ? 9.172 -19.188 11.641 1 94 91 ARG A O 1
ATOM 703 N N . ARG A 1 92 ? 7.953 -20.766 10.617 1 94.75 92 ARG A N 1
ATOM 704 C CA . ARG A 1 92 ? 8.93 -21.812 10.875 1 94.75 92 ARG A CA 1
ATOM 705 C C . ARG A 1 92 ? 10.242 -21.547 10.148 1 94.75 92 ARG A C 1
ATOM 707 O O . ARG A 1 92 ? 11.32 -21.719 10.711 1 94.75 92 ARG A O 1
ATOM 714 N N . ARG A 1 93 ? 10.164 -21.172 8.93 1 94.75 93 ARG A N 1
ATOM 715 C CA . ARG A 1 93 ? 11.359 -20.875 8.148 1 94.75 93 ARG A CA 1
ATOM 716 C C . ARG A 1 93 ? 12.148 -19.734 8.773 1 94.75 93 ARG A C 1
ATOM 718 O O . ARG A 1 93 ? 13.375 -19.781 8.859 1 94.75 93 ARG A O 1
ATOM 725 N N . ARG A 1 94 ? 11.445 -18.703 9.172 1 94.06 94 ARG A N 1
ATOM 726 C CA . ARG A 1 94 ? 12.117 -17.578 9.82 1 94.06 94 ARG A CA 1
ATOM 727 C C . ARG A 1 94 ? 12.75 -18 11.141 1 94.06 94 ARG A C 1
ATOM 729 O O . ARG A 1 94 ? 13.828 -17.531 11.508 1 94.06 94 ARG A O 1
ATOM 736 N N . HIS A 1 95 ? 12.039 -18.859 11.867 1 94.38 95 HIS A N 1
ATOM 737 C CA . HIS A 1 95 ? 12.562 -19.375 13.125 1 94.38 95 HIS A CA 1
ATOM 738 C C . HIS A 1 95 ? 13.867 -20.141 12.906 1 94.38 95 HIS A C 1
ATOM 740 O O . HIS A 1 95 ? 14.836 -19.953 13.648 1 94.38 95 HIS A O 1
ATOM 746 N N . VAL A 1 96 ? 13.93 -20.938 11.859 1 95.44 96 VAL A N 1
ATOM 747 C CA . VAL A 1 96 ? 15.125 -21.703 11.523 1 95.44 96 VAL A CA 1
ATOM 748 C C . VAL A 1 96 ? 16.266 -20.75 11.188 1 95.44 96 VAL A C 1
ATOM 750 O O . VAL A 1 96 ? 17.391 -20.906 11.68 1 95.44 96 VAL A O 1
ATOM 753 N N . GLU A 1 97 ? 15.953 -19.828 10.398 1 94 97 GLU A N 1
ATOM 754 C CA . GLU A 1 97 ? 16.984 -18.875 9.977 1 94 97 GLU A CA 1
ATOM 755 C C . GLU A 1 97 ? 17.5 -18.078 11.156 1 94 97 GLU A C 1
ATOM 757 O O . GLU A 1 97 ? 18.703 -17.812 11.258 1 94 97 GLU A O 1
ATOM 762 N N . ARG A 1 98 ? 16.656 -17.641 12.07 1 92.38 98 ARG A N 1
ATOM 763 C CA . ARG A 1 98 ? 17.047 -16.844 13.227 1 92.38 98 ARG A CA 1
ATOM 764 C C . ARG A 1 98 ? 17.875 -17.656 14.203 1 92.38 98 ARG A C 1
ATOM 766 O O . ARG A 1 98 ? 18.859 -17.156 14.758 1 92.38 98 ARG A O 1
ATOM 773 N N . ASP A 1 99 ? 17.5 -18.891 14.406 1 93.12 99 ASP A N 1
ATOM 774 C CA . ASP A 1 99 ? 18.078 -19.719 15.461 1 93.12 99 ASP A CA 1
ATOM 775 C C . ASP A 1 99 ? 19.344 -20.422 14.961 1 93.12 99 ASP A C 1
ATOM 777 O O . ASP A 1 99 ? 20.312 -20.594 15.719 1 93.12 99 ASP A O 1
ATOM 781 N N . GLN A 1 100 ? 19.312 -20.766 13.617 1 94.94 100 GLN A N 1
ATOM 782 C CA . GLN A 1 100 ? 20.375 -21.641 13.141 1 94.94 100 GLN A CA 1
ATOM 783 C C . GLN A 1 100 ? 21.125 -21 11.969 1 94.94 100 GLN A C 1
ATOM 785 O O . GLN A 1 100 ? 22.156 -21.516 11.531 1 94.94 100 GLN A O 1
ATOM 790 N N . GLY A 1 101 ? 20.656 -20.031 11.516 1 92.75 101 GLY A N 1
ATOM 791 C CA . GLY A 1 101 ? 21.281 -19.391 10.359 1 92.75 101 GLY A CA 1
ATOM 792 C C . GLY A 1 101 ? 20.609 -19.766 9.047 1 92.75 101 GLY A C 1
ATOM 793 O O . GLY A 1 101 ? 19.844 -20.734 8.984 1 92.75 101 GLY A O 1
ATOM 794 N N . ARG A 1 102 ? 20.938 -19.109 8.039 1 92.88 102 ARG A N 1
ATOM 795 C CA . ARG A 1 102 ? 20.281 -19.281 6.742 1 92.88 102 ARG A CA 1
ATOM 796 C C . ARG A 1 102 ? 20.734 -20.578 6.074 1 92.88 102 ARG A C 1
ATOM 798 O O . ARG A 1 102 ? 19.984 -21.188 5.309 1 92.88 102 ARG A O 1
ATOM 805 N N . GLU A 1 103 ? 21.922 -20.969 6.316 1 95.12 103 GLU A N 1
ATOM 806 C CA . GLU A 1 103 ? 22.469 -22.172 5.727 1 95.12 103 GLU A CA 1
ATOM 807 C C . GLU A 1 103 ? 21.75 -23.422 6.262 1 95.12 103 GLU A C 1
ATOM 809 O O . GLU A 1 103 ? 21.875 -24.5 5.695 1 95.12 103 GLU A O 1
ATOM 814 N N . ALA A 1 104 ? 21.016 -23.188 7.32 1 95.94 104 ALA A N 1
ATOM 815 C CA . ALA A 1 104 ? 20.25 -24.312 7.879 1 95.94 104 ALA A CA 1
ATOM 816 C C . ALA A 1 104 ? 18.891 -24.438 7.188 1 95.94 104 ALA A C 1
ATOM 818 O O . ALA A 1 104 ? 18.219 -25.453 7.328 1 95.94 104 ALA A O 1
ATOM 819 N N . LEU A 1 105 ? 18.562 -23.469 6.453 1 94.56 105 LEU A N 1
ATOM 820 C CA . LEU A 1 105 ? 17.266 -23.469 5.777 1 94.56 105 LEU A CA 1
ATOM 821 C C . LEU A 1 105 ? 17.312 -24.312 4.512 1 94.56 105 LEU A C 1
ATOM 823 O O . LEU A 1 105 ? 18 -23.969 3.553 1 94.56 105 LEU A O 1
ATOM 827 N N . ASN A 1 106 ? 16.453 -25.312 4.492 1 93.31 106 ASN A N 1
ATOM 828 C CA . ASN A 1 106 ? 16.375 -26.156 3.301 1 93.31 106 ASN A CA 1
ATOM 829 C C . ASN A 1 106 ? 15.812 -25.375 2.109 1 93.31 106 ASN A C 1
ATOM 831 O O . ASN A 1 106 ? 14.883 -24.578 2.26 1 93.31 106 ASN A O 1
ATOM 835 N N . GLY A 1 107 ? 16.469 -25.562 1.008 1 93.44 107 GLY A N 1
ATOM 836 C CA . GLY A 1 107 ? 15.969 -24.922 -0.196 1 93.44 107 GLY A CA 1
ATOM 837 C C . GLY A 1 107 ? 16.5 -23.516 -0.384 1 93.44 107 GLY A C 1
ATOM 838 O O . GLY A 1 107 ? 16.016 -22.766 -1.229 1 93.44 107 GLY A O 1
ATOM 839 N N . SER A 1 108 ? 17.531 -23.125 0.417 1 96.25 108 SER A N 1
ATOM 840 C CA . SER A 1 108 ? 18.125 -21.797 0.283 1 96.25 108 SER A CA 1
ATOM 841 C C . SER A 1 108 ? 19.422 -21.844 -0.508 1 96.25 108 SER A C 1
ATOM 843 O O . SER A 1 108 ? 20.109 -22.875 -0.521 1 96.25 108 SER A O 1
ATOM 845 N N . PHE A 1 109 ? 19.75 -20.734 -1.178 1 97.56 109 PHE A N 1
ATOM 846 C CA . PHE A 1 109 ? 21.047 -20.609 -1.833 1 97.56 109 PHE A CA 1
ATOM 847 C C . PHE A 1 109 ? 22.188 -20.766 -0.825 1 97.56 109 PHE A C 1
ATOM 849 O O . PHE A 1 109 ? 23.219 -21.375 -1.126 1 97.56 109 PHE A O 1
ATOM 856 N N . ALA A 1 110 ? 21.984 -20.234 0.346 1 97.25 110 ALA A N 1
ATOM 857 C CA . ALA A 1 110 ? 23 -20.281 1.397 1 97.25 110 ALA A CA 1
ATOM 858 C C . ALA A 1 110 ? 23.375 -21.719 1.742 1 97.25 110 ALA A C 1
ATOM 860 O O . ALA A 1 110 ? 24.562 -22.031 1.898 1 97.25 110 ALA A O 1
ATOM 861 N N . LYS A 1 111 ? 22.391 -22.547 1.88 1 97.38 111 LYS A N 1
ATOM 862 C CA . LYS A 1 111 ? 22.656 -23.938 2.211 1 97.38 111 LYS A CA 1
ATOM 863 C C . LYS A 1 111 ? 23.469 -24.625 1.111 1 97.38 111 LYS A C 1
ATOM 865 O O . LYS A 1 111 ? 24.438 -25.328 1.395 1 97.38 111 LYS A O 1
ATOM 870 N N . VAL A 1 112 ? 23.094 -24.391 -0.136 1 97.44 112 VAL A N 1
ATOM 871 C CA . VAL A 1 112 ? 23.719 -25.047 -1.282 1 97.44 112 VAL A CA 1
ATOM 872 C C . VAL A 1 112 ? 25.156 -24.547 -1.428 1 97.44 112 VAL A C 1
ATOM 874 O O . VAL A 1 112 ? 26.078 -25.344 -1.64 1 97.44 112 VAL A O 1
ATOM 877 N N . LEU A 1 113 ? 25.344 -23.266 -1.336 1 97.44 113 LEU A N 1
ATOM 878 C CA . LEU A 1 113 ? 26.672 -22.688 -1.552 1 97.44 113 LEU A CA 1
ATOM 879 C C . LEU A 1 113 ? 27.594 -22.984 -0.371 1 97.44 113 LEU A C 1
ATOM 881 O O . LEU A 1 113 ? 28.797 -23.141 -0.546 1 97.44 113 LEU A O 1
ATOM 885 N N . ALA A 1 114 ? 27.031 -23.062 0.832 1 97.12 114 ALA A N 1
ATOM 886 C CA . ALA A 1 114 ? 27.812 -23.5 1.983 1 97.12 114 ALA A CA 1
ATOM 887 C C . ALA A 1 114 ? 28.359 -24.906 1.772 1 97.12 114 ALA A C 1
ATOM 889 O O . ALA A 1 114 ? 29.531 -25.172 2.037 1 97.12 114 ALA A O 1
ATOM 890 N N . GLU A 1 115 ? 27.5 -25.766 1.34 1 96.44 115 GLU A N 1
ATOM 891 C CA . GLU A 1 115 ? 27.906 -27.141 1.069 1 96.44 115 GLU A CA 1
ATOM 892 C C . GLU A 1 115 ? 28.922 -27.203 -0.07 1 96.44 115 GLU A C 1
ATOM 894 O O . GLU A 1 115 ? 29.891 -27.969 -0.008 1 96.44 115 GLU A O 1
ATOM 899 N N . ALA A 1 116 ? 28.656 -26.438 -1.111 1 96.44 116 ALA A N 1
ATOM 900 C CA . ALA A 1 116 ? 29.578 -26.406 -2.246 1 96.44 116 ALA A CA 1
ATOM 901 C C . ALA A 1 116 ? 30.969 -25.938 -1.81 1 96.44 116 ALA A C 1
ATOM 903 O O . ALA A 1 116 ? 31.969 -26.547 -2.195 1 96.44 116 ALA A O 1
ATOM 904 N N . SER A 1 117 ? 30.969 -24.922 -1.082 1 96.12 117 SER A N 1
ATOM 905 C CA . SER A 1 117 ? 32.219 -24.391 -0.574 1 96.12 117 SER A CA 1
ATOM 906 C C . SER A 1 117 ? 32.938 -25.406 0.319 1 96.12 117 SER A C 1
ATOM 908 O O . SER A 1 117 ? 34.156 -25.609 0.211 1 96.12 117 SER A O 1
ATOM 910 N N . ALA A 1 118 ? 32.188 -26.047 1.186 1 95.75 118 ALA A N 1
ATOM 911 C CA . ALA A 1 118 ? 32.75 -27.047 2.096 1 95.75 118 ALA A CA 1
ATOM 912 C C . ALA A 1 118 ? 33.312 -28.234 1.325 1 95.75 118 ALA A C 1
ATOM 914 O O . ALA A 1 118 ? 34.312 -28.828 1.757 1 95.75 118 ALA A O 1
ATOM 915 N N . ARG A 1 119 ? 32.781 -28.516 0.2 1 94.69 119 ARG A N 1
ATOM 916 C CA . ARG A 1 119 ? 33.219 -29.641 -0.619 1 94.69 119 ARG A CA 1
ATOM 917 C C . ARG A 1 119 ? 34.375 -29.234 -1.557 1 94.69 119 ARG A C 1
ATOM 919 O O . ARG A 1 119 ? 34.812 -30.031 -2.379 1 94.69 119 ARG A O 1
ATOM 926 N N . GLY A 1 120 ? 34.688 -27.969 -1.546 1 94.06 120 GLY A N 1
ATOM 927 C CA . GLY A 1 120 ? 35.844 -27.5 -2.283 1 94.06 120 GLY A CA 1
ATOM 928 C C . GLY A 1 120 ? 35.531 -27.109 -3.715 1 94.06 120 GLY A C 1
ATOM 929 O O . GLY A 1 120 ? 36.438 -27.016 -4.555 1 94.06 120 GLY A O 1
ATOM 930 N N . ILE A 1 121 ? 34.312 -26.891 -4.008 1 95.81 121 ILE A N 1
ATOM 931 C CA . ILE A 1 121 ? 33.938 -26.391 -5.34 1 95.81 121 ILE A CA 1
ATOM 932 C C . ILE A 1 121 ? 34.469 -24.969 -5.516 1 95.81 121 ILE A C 1
ATOM 934 O O . ILE A 1 121 ? 34.094 -24.078 -4.75 1 95.81 121 ILE A O 1
ATOM 938 N N . GLY A 1 122 ? 35.219 -24.688 -6.488 1 95.06 122 GLY A N 1
ATOM 939 C CA . GLY A 1 122 ? 35.875 -23.391 -6.688 1 95.06 122 GLY A CA 1
ATOM 940 C C . GLY A 1 122 ? 34.969 -22.391 -7.398 1 95.06 122 GLY A C 1
ATOM 941 O O . GLY A 1 122 ? 33.938 -22.766 -7.965 1 95.06 122 GLY A O 1
ATOM 942 N N . PRO A 1 123 ? 35.312 -21.125 -7.367 1 96.19 123 PRO A N 1
ATOM 943 C CA . PRO A 1 123 ? 34.5 -20.062 -7.984 1 96.19 123 PRO A CA 1
ATOM 944 C C . PRO A 1 123 ? 34.344 -20.25 -9.492 1 96.19 123 PRO A C 1
ATOM 946 O O . PRO A 1 123 ? 33.344 -19.812 -10.062 1 96.19 123 PRO A O 1
ATOM 949 N N . GLN A 1 124 ? 35.281 -20.844 -10.109 1 95.12 124 GLN A N 1
ATOM 950 C CA . GLN A 1 124 ? 35.219 -21.031 -11.555 1 95.12 124 GLN A CA 1
ATOM 951 C C . GLN A 1 124 ? 34.031 -21.875 -11.961 1 95.12 124 GLN A C 1
ATOM 953 O O . GLN A 1 124 ? 33.375 -21.594 -12.969 1 95.12 124 GLN A O 1
ATOM 958 N N . GLN A 1 125 ? 33.75 -22.875 -11.211 1 94.25 125 GLN A N 1
ATOM 959 C CA . GLN A 1 125 ? 32.594 -23.734 -11.492 1 94.25 125 GLN A CA 1
ATOM 960 C C . GLN A 1 125 ? 31.297 -22.969 -11.297 1 94.25 125 GLN A C 1
ATOM 962 O O . GLN A 1 125 ? 30.328 -23.203 -12.016 1 94.25 125 GLN A O 1
ATOM 967 N N . ILE A 1 126 ? 31.344 -22.109 -10.32 1 95.56 126 ILE A N 1
ATOM 968 C CA . ILE A 1 126 ? 30.156 -21.297 -10.062 1 95.56 126 ILE A CA 1
ATOM 969 C C . ILE A 1 126 ? 29.938 -20.328 -11.211 1 95.56 126 ILE A C 1
ATOM 971 O O . ILE A 1 126 ? 28.797 -20.141 -11.656 1 95.56 126 ILE A O 1
ATOM 975 N N . HIS A 1 127 ? 30.984 -19.719 -11.68 1 95.44 127 HIS A N 1
ATOM 976 C CA . HIS A 1 127 ? 30.906 -18.828 -12.828 1 95.44 127 HIS A CA 1
ATOM 977 C C . HIS A 1 127 ? 30.312 -19.547 -14.039 1 95.44 127 HIS A C 1
ATOM 979 O O . HIS A 1 127 ? 29.438 -19 -14.727 1 95.44 127 HIS A O 1
ATOM 985 N N . ALA A 1 128 ? 30.812 -20.703 -14.273 1 93.31 128 ALA A N 1
ATOM 986 C CA . ALA A 1 128 ? 30.359 -21.484 -15.414 1 93.31 128 ALA A CA 1
ATOM 987 C C . ALA A 1 128 ? 28.875 -21.812 -15.297 1 93.31 128 ALA A C 1
ATOM 989 O O . ALA A 1 128 ? 28.125 -21.719 -16.281 1 93.31 128 ALA A O 1
ATOM 990 N N . LEU A 1 129 ? 28.438 -22.172 -14.141 1 93.5 129 LEU A N 1
ATOM 991 C CA . LEU A 1 129 ? 27.047 -22.484 -13.891 1 93.5 129 LEU A CA 1
ATOM 992 C C . LEU A 1 129 ? 26.156 -21.266 -14.164 1 93.5 129 LEU A C 1
ATOM 994 O O . LEU A 1 129 ? 25.125 -21.375 -14.844 1 93.5 129 LEU A O 1
ATOM 998 N N . LEU A 1 130 ? 26.562 -20.125 -13.609 1 94.56 130 LEU A N 1
ATOM 999 C CA . LEU A 1 130 ? 25.781 -18.906 -13.727 1 94.56 130 LEU A CA 1
ATOM 1000 C C . LEU A 1 130 ? 25.703 -18.438 -15.18 1 94.56 130 LEU A C 1
ATOM 1002 O O . LEU A 1 130 ? 24.688 -17.875 -15.602 1 94.56 130 LEU A O 1
ATOM 1006 N N . LYS A 1 131 ? 26.672 -18.672 -15.859 1 91.31 131 LYS A N 1
ATOM 1007 C CA . LYS A 1 131 ? 26.75 -18.234 -17.25 1 91.31 131 LYS A CA 1
ATOM 1008 C C . LYS A 1 131 ? 25.766 -19.016 -18.125 1 91.31 131 LYS A C 1
ATOM 1010 O O . LYS A 1 131 ? 25.109 -18.453 -18.984 1 91.31 131 LYS A O 1
ATOM 1015 N N . ASP A 1 132 ? 25.625 -20.25 -17.875 1 89.19 132 ASP A N 1
ATOM 1016 C CA . ASP A 1 132 ? 24.922 -21.125 -18.812 1 89.19 132 ASP A CA 1
ATOM 1017 C C . ASP A 1 132 ? 23.516 -21.438 -18.328 1 89.19 132 ASP A C 1
ATOM 1019 O O . ASP A 1 132 ? 22.609 -21.703 -19.125 1 89.19 132 ASP A O 1
ATOM 1023 N N . LEU A 1 133 ? 23.297 -21.391 -17.078 1 93.12 133 LEU A N 1
ATOM 1024 C CA . LEU A 1 133 ? 22.062 -21.938 -16.516 1 93.12 133 LEU A CA 1
ATOM 1025 C C . LEU A 1 133 ? 20.891 -20.984 -16.734 1 93.12 133 LEU A C 1
ATOM 1027 O O . LEU A 1 133 ? 21.016 -19.781 -16.516 1 93.12 133 LEU A O 1
ATOM 1031 N N . ARG A 1 134 ? 19.844 -21.562 -17.266 1 95.62 134 ARG A N 1
ATOM 1032 C CA . ARG A 1 134 ? 18.547 -20.875 -17.359 1 95.62 134 ARG A CA 1
ATOM 1033 C C . ARG A 1 134 ? 17.438 -21.703 -16.734 1 95.62 134 ARG A C 1
ATOM 1035 O O . ARG A 1 134 ? 17.266 -22.875 -17.078 1 95.62 134 ARG A O 1
ATOM 1042 N N . ILE A 1 135 ? 16.75 -21.141 -15.766 1 97.69 135 ILE A N 1
ATOM 1043 C CA . ILE A 1 135 ? 15.625 -21.781 -15.109 1 97.69 135 ILE A CA 1
ATOM 1044 C C . ILE A 1 135 ? 14.328 -21.047 -15.461 1 97.69 135 ILE A C 1
ATOM 1046 O O . ILE A 1 135 ? 14.219 -19.844 -15.25 1 97.69 135 ILE A O 1
ATOM 1050 N N . ARG A 1 136 ? 13.375 -21.812 -15.984 1 97.44 136 ARG A N 1
ATOM 1051 C CA . ARG A 1 136 ? 12.164 -21.141 -16.438 1 97.44 136 ARG A CA 1
ATOM 1052 C C . ARG A 1 136 ? 10.922 -21.953 -16.078 1 97.44 136 ARG A C 1
ATOM 1054 O O . ARG A 1 136 ? 10.398 -22.688 -16.922 1 97.44 136 ARG A O 1
ATOM 1061 N N . PRO A 1 137 ? 10.344 -21.734 -14.883 1 97.06 137 PRO A N 1
ATOM 1062 C CA . PRO A 1 137 ? 8.992 -22.25 -14.664 1 97.06 137 PRO A CA 1
ATOM 1063 C C . PRO A 1 137 ? 7.973 -21.672 -15.633 1 97.06 137 PRO A C 1
ATOM 1065 O O . PRO A 1 137 ? 8.016 -20.484 -15.945 1 97.06 137 PRO A O 1
ATOM 1068 N N . THR A 1 138 ? 7.137 -22.5 -16.156 1 96.75 138 THR A N 1
ATOM 1069 C CA . THR A 1 138 ? 6.16 -22.094 -17.156 1 96.75 138 THR A CA 1
ATOM 1070 C C . THR A 1 138 ? 4.742 -22.203 -16.609 1 96.75 138 THR A C 1
ATOM 1072 O O . THR A 1 138 ? 4.285 -23.312 -16.281 1 96.75 138 THR A O 1
ATOM 1075 N N . ILE A 1 139 ? 4.027 -21.141 -16.625 1 94.5 139 ILE A N 1
ATOM 1076 C CA . ILE A 1 139 ? 2.674 -21.078 -16.078 1 94.5 139 ILE A CA 1
ATOM 1077 C C . ILE A 1 139 ? 1.675 -21.562 -17.141 1 94.5 139 ILE A C 1
ATOM 1079 O O . ILE A 1 139 ? 1.739 -21.141 -18.297 1 94.5 139 ILE A O 1
ATOM 1083 N N . THR A 1 140 ? 0.812 -22.375 -16.719 1 87.81 140 THR A N 1
ATOM 1084 C CA . THR A 1 140 ? -0.215 -22.859 -17.641 1 87.81 140 THR A CA 1
ATOM 1085 C C . THR A 1 140 ? -1.608 -22.516 -17.125 1 87.81 140 THR A C 1
ATOM 1087 O O . THR A 1 140 ? -1.783 -22.234 -15.93 1 87.81 140 THR A O 1
ATOM 1090 N N . ALA A 1 141 ? -2.498 -22.188 -18.078 1 70.56 141 ALA A N 1
ATOM 1091 C CA . ALA A 1 141 ? -3.85 -21.844 -17.641 1 70.56 141 ALA A CA 1
ATOM 1092 C C . ALA A 1 141 ? -4.543 -23.047 -17 1 70.56 141 ALA A C 1
ATOM 1094 O O . ALA A 1 141 ? -4.18 -24.203 -17.281 1 70.56 141 ALA A O 1
ATOM 1095 N N . HIS A 1 142 ? -5.43 -22.875 -15.992 1 57.91 142 HIS A N 1
ATOM 1096 C CA . HIS A 1 142 ? -5.895 -23.812 -14.977 1 57.91 142 HIS A CA 1
ATOM 1097 C C . HIS A 1 142 ? -6.992 -24.719 -15.531 1 57.91 142 HIS A C 1
ATOM 1099 O O . HIS A 1 142 ? -8.117 -24.266 -15.758 1 57.91 142 HIS A O 1
ATOM 1105 N N . PRO A 1 143 ? -6.797 -25.812 -16.266 1 59.25 143 PRO A N 1
ATOM 1106 C CA . PRO A 1 143 ? -8.008 -26.609 -16.062 1 59.25 143 PRO A CA 1
ATOM 1107 C C . PRO A 1 143 ? -8.211 -27.016 -14.609 1 59.25 143 PRO A C 1
ATOM 1109 O O . PRO A 1 143 ? -9.164 -27.734 -14.289 1 59.25 143 PRO A O 1
ATOM 1112 N N . THR A 1 144 ? -7.344 -26.422 -13.719 1 56.91 144 THR A N 1
ATOM 1113 C CA . THR A 1 144 ? -7.426 -26.953 -12.367 1 56.91 144 THR A CA 1
ATOM 1114 C C . THR A 1 144 ? -7.691 -25.844 -11.359 1 56.91 144 THR A C 1
ATOM 1116 O O . THR A 1 144 ? -7.887 -26.109 -10.172 1 56.91 144 THR A O 1
ATOM 1119 N N . GLU A 1 145 ? -7.66 -24.578 -11.891 1 61.69 145 GLU A N 1
ATOM 1120 C CA . GLU A 1 145 ? -7.953 -23.516 -10.945 1 61.69 145 GLU A CA 1
ATOM 1121 C C . GLU A 1 145 ? -9.367 -22.969 -11.141 1 61.69 145 GLU A C 1
ATOM 1123 O O . GLU A 1 145 ? -9.648 -22.297 -12.141 1 61.69 145 GLU A O 1
ATOM 1128 N N . GLY A 1 146 ? -10.047 -23.297 -10.234 1 66.06 146 GLY A N 1
ATOM 1129 C CA . GLY A 1 146 ? -11.445 -22.922 -10.367 1 66.06 146 GLY A CA 1
ATOM 1130 C C . GLY A 1 146 ? -11.766 -21.594 -9.719 1 66.06 146 GLY A C 1
ATOM 1131 O O . GLY A 1 146 ? -12.852 -21.047 -9.922 1 66.06 146 GLY A O 1
ATOM 1132 N N . LYS A 1 147 ? -10.641 -20.906 -9.094 1 75.25 147 LYS A N 1
ATOM 1133 C CA . LYS A 1 147 ? -10.984 -19.688 -8.344 1 75.25 147 LYS A CA 1
ATOM 1134 C C . LYS A 1 147 ? -10.859 -18.453 -9.219 1 75.25 147 LYS A C 1
ATOM 1136 O O . LYS A 1 147 ? -9.914 -18.328 -10 1 75.25 147 LYS A O 1
ATOM 1141 N N . ARG A 1 148 ? -11.734 -17.594 -9 1 79.12 148 ARG A N 1
ATOM 1142 C CA . ARG A 1 148 ? -11.695 -16.266 -9.625 1 79.12 148 ARG A CA 1
ATOM 1143 C C . ARG A 1 148 ? -10.617 -15.391 -8.992 1 79.12 148 ARG A C 1
ATOM 1145 O O . ARG A 1 148 ? -10.266 -15.578 -7.824 1 79.12 148 ARG A O 1
ATOM 1152 N N . VAL A 1 149 ? -10.141 -14.43 -9.805 1 84.19 149 VAL A N 1
ATOM 1153 C CA . VAL A 1 149 ? -9.148 -13.484 -9.312 1 84.19 149 VAL A CA 1
ATOM 1154 C C . VAL A 1 149 ? -9.68 -12.758 -8.086 1 84.19 149 VAL A C 1
ATOM 1156 O O . VAL A 1 149 ? -8.945 -12.531 -7.121 1 84.19 149 VAL A O 1
ATOM 1159 N N . THR A 1 150 ? -10.961 -12.492 -8.086 1 88.38 150 THR A N 1
ATOM 1160 C CA . THR A 1 150 ? -11.594 -11.781 -6.984 1 88.38 150 THR A CA 1
ATOM 1161 C C . THR A 1 150 ? -11.508 -12.594 -5.695 1 88.38 150 THR A C 1
ATOM 1163 O O . THR A 1 150 ? -11.297 -12.031 -4.617 1 88.38 150 THR A O 1
ATOM 1166 N N . VAL A 1 151 ? -11.648 -13.844 -5.805 1 89.44 151 VAL A N 1
ATOM 1167 C CA . VAL A 1 151 ? -11.578 -14.719 -4.641 1 89.44 151 VAL A CA 1
ATOM 1168 C C . VAL A 1 151 ? -10.133 -14.812 -4.156 1 89.44 151 VAL A C 1
ATOM 1170 O O . VAL A 1 151 ? -9.867 -14.797 -2.949 1 89.44 151 VAL A O 1
ATOM 1173 N N . LEU A 1 152 ? -9.234 -14.914 -5.117 1 89.38 152 LEU A N 1
ATOM 1174 C CA . LEU A 1 152 ? -7.82 -14.984 -4.77 1 89.38 152 LEU A CA 1
ATOM 1175 C C . LEU A 1 152 ? -7.379 -13.742 -4 1 89.38 152 LEU A C 1
ATOM 1177 O O . LEU A 1 152 ? -6.594 -13.844 -3.057 1 89.38 152 LEU A O 1
ATOM 1181 N N . GLU A 1 153 ? -7.883 -12.672 -4.406 1 92.31 153 GLU A N 1
ATOM 1182 C CA . GLU A 1 153 ? -7.547 -11.414 -3.74 1 92.31 153 GLU A CA 1
ATOM 1183 C C . GLU A 1 153 ? -8.055 -11.406 -2.301 1 92.31 153 GLU A C 1
ATOM 1185 O O . GLU A 1 153 ? -7.367 -10.906 -1.402 1 92.31 153 GLU A O 1
ATOM 1190 N N . LYS A 1 154 ? -9.234 -11.883 -2.107 1 95.25 154 LYS A N 1
ATOM 1191 C CA . LYS A 1 154 ? -9.812 -11.938 -0.768 1 95.25 154 LYS A CA 1
ATOM 1192 C C . LYS A 1 154 ? -9.047 -12.914 0.12 1 95.25 154 LYS A C 1
ATOM 1194 O O . LYS A 1 154 ? -8.844 -12.656 1.307 1 95.25 154 LYS A O 1
ATOM 1199 N N . LEU A 1 155 ? -8.648 -14.055 -0.436 1 94.31 155 LEU A N 1
ATOM 1200 C CA . LEU A 1 155 ? -7.852 -15.023 0.309 1 94.31 155 LEU A CA 1
ATOM 1201 C C . LEU A 1 155 ? -6.504 -14.43 0.71 1 94.31 155 LEU A C 1
ATOM 1203 O O . LEU A 1 155 ? -6.027 -14.656 1.824 1 94.31 155 LEU A O 1
ATOM 1207 N N . ARG A 1 156 ? -5.922 -13.688 -0.168 1 94.81 156 ARG A N 1
ATOM 1208 C CA . ARG A 1 156 ? -4.664 -13.023 0.146 1 94.81 156 ARG A CA 1
ATOM 1209 C C . ARG A 1 156 ? -4.848 -12.008 1.274 1 94.81 156 ARG A C 1
ATOM 1211 O O . ARG A 1 156 ? -3.992 -11.891 2.154 1 94.81 156 ARG A O 1
ATOM 1218 N N . ARG A 1 157 ? -5.918 -11.281 1.208 1 96.12 157 ARG A N 1
ATOM 1219 C CA . ARG A 1 157 ? -6.191 -10.312 2.262 1 96.12 157 ARG A CA 1
ATOM 1220 C C . ARG A 1 157 ? -6.309 -10.992 3.621 1 96.12 157 ARG A C 1
ATOM 1222 O O . ARG A 1 157 ? -5.848 -10.461 4.633 1 96.12 157 ARG A O 1
ATOM 1229 N N . ILE A 1 158 ? -6.953 -12.141 3.664 1 97.25 158 ILE A N 1
ATOM 1230 C CA . ILE A 1 158 ? -7.059 -12.906 4.898 1 97.25 158 ILE A CA 1
ATOM 1231 C C . ILE A 1 158 ? -5.664 -13.258 5.41 1 97.25 158 ILE A C 1
ATOM 1233 O O . ILE A 1 158 ? -5.379 -13.109 6.602 1 97.25 158 ILE A O 1
ATOM 1237 N N . TYR A 1 159 ? -4.805 -13.68 4.562 1 96.62 159 TYR A N 1
ATOM 1238 C CA . TYR A 1 159 ? -3.428 -14.008 4.926 1 96.62 159 TYR A CA 1
ATOM 1239 C C . TYR A 1 159 ? -2.729 -12.797 5.531 1 96.62 159 TYR A C 1
ATOM 1241 O O . TYR A 1 159 ? -2.047 -12.914 6.555 1 96.62 159 TYR A O 1
ATOM 1249 N N . LEU A 1 160 ? -2.9 -11.688 4.941 1 95.88 160 LEU A N 1
ATOM 1250 C CA . LEU A 1 160 ? -2.24 -10.469 5.395 1 95.88 160 LEU A CA 1
ATOM 1251 C C . LEU A 1 160 ? -2.773 -10.039 6.758 1 95.88 160 LEU A C 1
ATOM 1253 O O . LEU A 1 160 ? -2.016 -9.555 7.598 1 95.88 160 LEU A O 1
ATOM 1257 N N . VAL A 1 161 ? -4.078 -10.148 6.961 1 96 161 VAL A N 1
ATOM 1258 C CA . VAL A 1 161 ? -4.66 -9.797 8.25 1 96 161 VAL A CA 1
ATOM 1259 C C . VAL A 1 161 ? -4.141 -10.75 9.328 1 96 161 VAL A C 1
ATOM 1261 O O . VAL A 1 161 ? -3.885 -10.336 10.461 1 96 161 VAL A O 1
ATOM 1264 N N . LEU A 1 162 ? -3.979 -12.023 8.961 1 94.31 162 LEU A N 1
ATOM 1265 C CA . LEU A 1 162 ? -3.428 -13 9.898 1 94.31 162 LEU A CA 1
ATOM 1266 C C . LEU A 1 162 ? -2.018 -12.602 10.32 1 94.31 162 LEU A C 1
ATOM 1268 O O . LEU A 1 162 ? -1.644 -12.773 11.484 1 94.31 162 LEU A O 1
ATOM 1272 N N . ARG A 1 163 ? -1.266 -12.133 9.406 1 93.12 163 ARG A N 1
ATOM 1273 C CA . ARG A 1 163 ? 0.084 -11.672 9.711 1 93.12 163 ARG A CA 1
ATOM 1274 C C . ARG A 1 163 ? 0.056 -10.516 10.703 1 93.12 163 ARG A C 1
ATOM 1276 O O . ARG A 1 163 ? 0.909 -10.43 11.594 1 93.12 163 ARG A O 1
ATOM 1283 N N . GLU A 1 164 ? -0.914 -9.625 10.516 1 92.56 164 GLU A N 1
ATOM 1284 C CA . GLU A 1 164 ? -1.065 -8.508 11.445 1 92.56 164 GLU A CA 1
ATOM 1285 C C . GLU A 1 164 ? -1.408 -9 12.852 1 92.56 164 GLU A C 1
ATOM 1287 O O . GLU A 1 164 ? -0.96 -8.422 13.844 1 92.56 164 GLU A O 1
ATOM 1292 N N . LEU A 1 165 ? -2.148 -10.047 12.906 1 93.19 165 LEU A N 1
ATOM 1293 C CA . LEU A 1 165 ? -2.615 -10.57 14.188 1 93.19 165 LEU A CA 1
ATOM 1294 C C . LEU A 1 165 ? -1.493 -11.297 14.922 1 93.19 165 LEU A C 1
ATOM 1296 O O . LEU A 1 165 ? -1.64 -11.656 16.094 1 93.19 165 LEU A O 1
ATOM 1300 N N . GLU A 1 166 ? -0.342 -11.461 14.242 1 90.69 166 GLU A N 1
ATOM 1301 C CA . GLU A 1 166 ? 0.855 -11.969 14.906 1 90.69 166 GLU A CA 1
ATOM 1302 C C . GLU A 1 166 ? 1.458 -10.914 15.836 1 90.69 166 GLU A C 1
ATOM 1304 O O . GLU A 1 166 ? 2.217 -11.25 16.75 1 90.69 166 GLU A O 1
ATOM 1309 N N . LEU A 1 167 ? 1.098 -9.664 15.602 1 86.94 167 LEU A N 1
ATOM 1310 C CA . LEU A 1 167 ? 1.776 -8.57 16.281 1 86.94 167 LEU A CA 1
ATOM 1311 C C . LEU A 1 167 ? 1.175 -8.328 17.672 1 86.94 167 LEU A C 1
ATOM 1313 O O . LEU A 1 167 ? -0.032 -8.109 17.797 1 86.94 167 LEU A O 1
ATOM 1317 N N . PRO A 1 168 ? 2.006 -8.305 18.609 1 85.88 168 PRO A N 1
ATOM 1318 C CA . PRO A 1 168 ? 1.501 -8.086 19.969 1 85.88 168 PRO A CA 1
ATOM 1319 C C . PRO A 1 168 ? 1.202 -6.613 20.266 1 85.88 168 PRO A C 1
ATOM 1321 O O . PRO A 1 168 ? 0.571 -6.293 21.266 1 85.88 168 PRO A O 1
ATOM 1324 N N . ARG A 1 169 ? 1.522 -5.758 19.375 1 86.75 169 ARG A N 1
ATOM 1325 C CA . ARG A 1 169 ? 1.462 -4.32 19.625 1 86.75 169 ARG A CA 1
ATOM 1326 C C . ARG A 1 169 ? 0.018 -3.828 19.641 1 86.75 169 ARG A C 1
ATOM 1328 O O . ARG A 1 169 ? -0.276 -2.766 20.188 1 86.75 169 ARG A O 1
ATOM 1335 N N . TRP A 1 170 ? -0.922 -4.547 19.078 1 89.31 170 TRP A N 1
ATOM 1336 C CA . TRP A 1 170 ? -2.279 -4.055 18.875 1 89.31 170 TRP A CA 1
ATOM 1337 C C . TRP A 1 170 ? -3.061 -4.031 20.188 1 89.31 170 TRP A C 1
ATOM 1339 O O . TRP A 1 170 ? -2.918 -4.934 21.016 1 89.31 170 TRP A O 1
ATOM 1349 N N . THR A 1 171 ? -3.857 -2.975 20.391 1 91.44 171 THR A N 1
ATOM 1350 C CA . THR A 1 171 ? -4.816 -2.916 21.484 1 91.44 171 THR A CA 1
ATOM 1351 C C . THR A 1 171 ? -6.004 -3.834 21.219 1 91.44 171 THR A C 1
ATOM 1353 O O . THR A 1 171 ? -6.148 -4.363 20.109 1 91.44 171 THR A O 1
ATOM 1356 N N . GLU A 1 172 ? -6.789 -4.035 22.266 1 88.94 172 GLU A N 1
ATOM 1357 C CA . GLU A 1 172 ? -7.977 -4.867 22.094 1 88.94 172 GLU A CA 1
ATOM 1358 C C . GLU A 1 172 ? -8.891 -4.305 21 1 88.94 172 GLU A C 1
ATOM 1360 O O . GLU A 1 172 ? -9.445 -5.062 20.203 1 88.94 172 GLU A O 1
ATOM 1365 N N . ARG A 1 173 ? -9.008 -3.049 21.016 1 87.88 173 ARG A N 1
ATOM 1366 C CA . ARG A 1 173 ? -9.844 -2.395 20.016 1 87.88 173 ARG A CA 1
ATOM 1367 C C . ARG A 1 173 ? -9.297 -2.619 18.609 1 87.88 173 ARG A C 1
ATOM 1369 O O . ARG A 1 173 ? -10.055 -2.934 17.688 1 87.88 173 ARG A O 1
ATOM 1376 N N . GLU A 1 174 ? -8.016 -2.418 18.5 1 90.25 174 GLU A N 1
ATOM 1377 C CA . GLU A 1 174 ? -7.371 -2.594 17.203 1 90.25 174 GLU A CA 1
ATOM 1378 C C . GLU A 1 174 ? -7.434 -4.051 16.75 1 90.25 174 GLU A C 1
ATOM 1380 O O . GLU A 1 174 ? -7.629 -4.328 15.562 1 90.25 174 GLU A O 1
ATOM 1385 N N . ARG A 1 175 ? -7.301 -4.969 17.578 1 92.25 175 ARG A N 1
ATOM 1386 C CA . ARG A 1 175 ? -7.391 -6.395 17.281 1 92.25 175 ARG A CA 1
ATOM 1387 C C . ARG A 1 175 ? -8.805 -6.777 16.859 1 92.25 175 ARG A C 1
ATOM 1389 O O . ARG A 1 175 ? -8.977 -7.625 15.977 1 92.25 175 ARG A O 1
ATOM 1396 N N . ASN A 1 176 ? -9.75 -6.211 17.547 1 91.06 176 ASN A N 1
ATOM 1397 C CA . ASN A 1 176 ? -11.133 -6.449 17.156 1 91.06 176 ASN A CA 1
ATOM 1398 C C . ASN A 1 176 ? -11.406 -5.926 15.742 1 91.06 176 ASN A C 1
ATOM 1400 O O . ASN A 1 176 ? -12.188 -6.523 15 1 91.06 176 ASN A O 1
ATOM 1404 N N . GLY A 1 177 ? -10.773 -4.816 15.469 1 91.44 177 GLY A N 1
ATOM 1405 C CA . GLY A 1 177 ? -10.875 -4.316 14.109 1 91.44 177 GLY A CA 1
ATOM 1406 C C . GLY A 1 177 ? -10.336 -5.285 13.07 1 91.44 177 GLY A C 1
ATOM 1407 O O . GLY A 1 177 ? -10.922 -5.453 12 1 91.44 177 GLY A O 1
ATOM 1408 N N . LEU A 1 178 ? -9.258 -5.941 13.367 1 94.31 178 LEU A N 1
ATOM 1409 C CA . LEU A 1 178 ? -8.664 -6.941 12.492 1 94.31 178 LEU A CA 1
ATOM 1410 C C . LEU A 1 178 ? -9.57 -8.156 12.359 1 94.31 178 LEU A C 1
ATOM 1412 O O . LEU A 1 178 ? -9.711 -8.719 11.266 1 94.31 178 LEU A O 1
ATOM 1416 N N . MET A 1 179 ? -10.203 -8.508 13.43 1 95.38 179 MET A N 1
ATOM 1417 C CA . MET A 1 179 ? -11.141 -9.625 13.406 1 95.38 179 MET A CA 1
ATOM 1418 C C . MET A 1 179 ? -12.344 -9.305 12.523 1 95.38 179 MET A C 1
ATOM 1420 O O . MET A 1 179 ? -12.836 -10.172 11.805 1 95.38 179 MET A O 1
ATOM 1424 N N . ASN A 1 180 ? -12.789 -8.055 12.625 1 95 180 ASN A N 1
ATOM 1425 C CA . ASN A 1 180 ? -13.891 -7.637 11.75 1 95 180 ASN A CA 1
ATOM 1426 C C . ASN A 1 180 ? -13.508 -7.738 10.281 1 95 180 ASN A C 1
ATOM 1428 O O . ASN A 1 180 ? -14.305 -8.18 9.453 1 95 180 ASN A O 1
ATOM 1432 N N . GLU A 1 181 ? -12.336 -7.352 10.031 1 95.38 181 GLU A N 1
ATOM 1433 C CA . GLU A 1 181 ? -11.867 -7.445 8.648 1 95.38 181 GLU A CA 1
ATOM 1434 C C . GLU A 1 181 ? -11.812 -8.898 8.18 1 95.38 181 GLU A C 1
ATOM 1436 O O . GLU A 1 181 ? -12.156 -9.195 7.035 1 95.38 181 GLU A O 1
ATOM 1441 N N . LEU A 1 182 ? -11.352 -9.773 9.031 1 96.31 182 LEU A N 1
ATOM 1442 C CA . LEU A 1 182 ? -11.32 -11.195 8.711 1 96.31 182 LEU A CA 1
ATOM 1443 C C . LEU A 1 182 ? -12.719 -11.711 8.391 1 96.31 182 LEU A C 1
ATOM 1445 O O . LEU A 1 182 ? -12.914 -12.414 7.398 1 96.31 182 LEU A O 1
ATOM 1449 N N . ARG A 1 183 ? -13.656 -11.367 9.227 1 97.38 183 ARG A N 1
ATOM 1450 C CA . ARG A 1 183 ? -15.039 -11.789 9.023 1 97.38 183 ARG A CA 1
ATOM 1451 C C . ARG A 1 183 ? -15.586 -11.242 7.707 1 97.38 183 ARG A C 1
ATOM 1453 O O . ARG A 1 183 ? -16.281 -11.945 6.98 1 97.38 183 ARG A O 1
ATOM 1460 N N . ASP A 1 184 ? -15.234 -9.992 7.473 1 97.38 184 ASP A N 1
ATOM 1461 C CA . ASP A 1 184 ? -15.695 -9.367 6.238 1 97.38 184 ASP A CA 1
ATOM 1462 C C . ASP A 1 184 ? -15.18 -10.117 5.016 1 97.38 184 ASP A C 1
ATOM 1464 O O . ASP A 1 184 ? -15.938 -10.391 4.082 1 97.38 184 ASP A O 1
ATOM 1468 N N . GLN A 1 185 ? -13.93 -10.453 5.023 1 97.06 185 GLN A N 1
ATOM 1469 C CA . GLN A 1 185 ? -13.328 -11.156 3.887 1 97.06 185 GLN A CA 1
ATOM 1470 C C . GLN A 1 185 ? -13.93 -12.547 3.719 1 97.06 185 GLN A C 1
ATOM 1472 O O . GLN A 1 185 ? -14.188 -12.984 2.596 1 97.06 185 GLN A O 1
ATOM 1477 N N . ILE A 1 186 ? -14.133 -13.219 4.797 1 97.06 186 ILE A N 1
ATOM 1478 C CA . ILE A 1 186 ? -14.719 -14.555 4.758 1 97.06 186 ILE A CA 1
ATOM 1479 C C . ILE A 1 186 ? -16.141 -14.477 4.223 1 97.06 186 ILE A C 1
ATOM 1481 O O . ILE A 1 186 ? -16.547 -15.281 3.381 1 97.06 186 ILE A O 1
ATOM 1485 N N . GLU A 1 187 ? -16.859 -13.508 4.723 1 96.75 187 GLU A N 1
ATOM 1486 C CA . GLU A 1 187 ? -18.219 -13.281 4.254 1 96.75 187 GLU A CA 1
ATOM 1487 C C . GLU A 1 187 ? -18.25 -13 2.754 1 96.75 187 GLU A C 1
ATOM 1489 O O . GLU A 1 187 ? -19.094 -13.523 2.033 1 96.75 187 GLU A O 1
ATOM 1494 N N . LEU A 1 188 ? -17.344 -12.242 2.324 1 96.31 188 LEU A N 1
ATOM 1495 C CA . LEU A 1 188 ? -17.25 -11.883 0.913 1 96.31 188 LEU A CA 1
ATOM 1496 C C . LEU A 1 188 ? -16.922 -13.102 0.062 1 96.31 188 LEU A C 1
ATOM 1498 O O . LEU A 1 188 ? -17.453 -13.266 -1.036 1 96.31 188 LEU A O 1
ATOM 1502 N N . ILE A 1 189 ? -16.047 -13.938 0.496 1 94.81 189 ILE A N 1
ATOM 1503 C CA . ILE A 1 189 ? -15.734 -15.164 -0.231 1 94.81 189 ILE A CA 1
ATOM 1504 C C . ILE A 1 189 ? -17 -16.016 -0.389 1 94.81 189 ILE A C 1
ATOM 1506 O O . ILE A 1 189 ? -17.281 -16.5 -1.481 1 94.81 189 ILE A O 1
ATOM 1510 N N . TRP A 1 190 ? -17.734 -16.094 0.683 1 93.75 190 TRP A N 1
ATOM 1511 C CA . TRP A 1 190 ? -18.922 -16.938 0.697 1 93.75 190 TRP A CA 1
ATOM 1512 C C . TRP A 1 190 ? -20 -16.359 -0.231 1 93.75 190 TRP A C 1
ATOM 1514 O O . TRP A 1 190 ? -20.656 -17.109 -0.958 1 93.75 190 TRP A O 1
ATOM 1524 N N . MET A 1 191 ? -20.094 -15.07 -0.218 1 93.94 191 MET A N 1
ATOM 1525 C CA . MET A 1 191 ? -21.188 -14.438 -0.955 1 93.94 191 MET A CA 1
ATOM 1526 C C . MET A 1 191 ? -20.812 -14.219 -2.416 1 93.94 191 MET A C 1
ATOM 1528 O O . MET A 1 191 ? -21.672 -14 -3.262 1 93.94 191 MET A O 1
ATOM 1532 N N . THR A 1 192 ? -19.609 -14.18 -2.752 1 89.25 192 THR A N 1
ATOM 1533 C CA . THR A 1 192 ? -19.141 -14.047 -4.125 1 89.25 192 THR A CA 1
ATOM 1534 C C . THR A 1 192 ? -19.328 -15.359 -4.891 1 89.25 192 THR A C 1
ATOM 1536 O O . THR A 1 192 ? -19.625 -15.344 -6.086 1 89.25 192 THR A O 1
ATOM 1539 N N . GLY A 1 193 ? -19.312 -16.375 -4.172 1 78.38 193 GLY A N 1
ATOM 1540 C CA . GLY A 1 193 ? -19.359 -17.672 -4.832 1 78.38 193 GLY A CA 1
ATOM 1541 C C . GLY A 1 193 ? -18.031 -18.078 -5.441 1 78.38 193 GLY A C 1
ATOM 1542 O O . GLY A 1 193 ? -17.359 -17.266 -6.074 1 78.38 193 GLY A O 1
ATOM 1543 N N . GLU A 1 194 ? -17.672 -19.234 -5.219 1 67.88 194 GLU A N 1
ATOM 1544 C CA . GLU A 1 194 ? -16.344 -19.719 -5.586 1 67.88 194 GLU A CA 1
ATOM 1545 C C . GLU A 1 194 ? -16.328 -20.266 -7.008 1 67.88 194 GLU A C 1
ATOM 1547 O O . GLU A 1 194 ? -15.297 -20.234 -7.688 1 67.88 194 GLU A O 1
ATOM 1552 N N . LEU A 1 195 ? -17.5 -20.688 -7.477 1 68.88 195 LEU A N 1
ATOM 1553 C CA . LEU A 1 195 ? -17.516 -21.406 -8.742 1 68.88 195 LEU A CA 1
ATOM 1554 C C . LEU A 1 195 ? -17.828 -20.469 -9.906 1 68.88 195 LEU A C 1
ATOM 1556 O O . LEU A 1 195 ? -18.578 -19.5 -9.742 1 68.88 195 LEU A O 1
ATOM 1560 N N . HIS A 1 196 ? -17.047 -20.672 -10.945 1 63.56 196 HIS A N 1
ATOM 1561 C CA . HIS A 1 196 ? -17.328 -19.906 -12.156 1 63.56 196 HIS A CA 1
ATOM 1562 C C . HIS A 1 196 ? -18.719 -20.219 -12.695 1 63.56 196 HIS A C 1
ATOM 1564 O O . HIS A 1 196 ? -19.109 -21.391 -12.781 1 63.56 196 HIS A O 1
ATOM 1570 N N . LEU A 1 197 ? -19.344 -19.25 -12.789 1 60.5 197 LEU A N 1
ATOM 1571 C CA . LEU A 1 197 ? -20.703 -19.406 -13.328 1 60.5 197 LEU A CA 1
ATOM 1572 C C . LEU A 1 197 ? -20.672 -19.578 -14.844 1 60.5 197 LEU A C 1
ATOM 1574 O O . LEU A 1 197 ? -21.547 -20.219 -15.414 1 60.5 197 LEU A O 1
ATOM 1578 N N . GLU A 1 198 ? -19.672 -18.953 -15.359 1 67.25 198 GLU A N 1
ATOM 1579 C CA . GLU A 1 198 ? -19.516 -18.984 -16.812 1 67.25 198 GLU A CA 1
ATOM 1580 C C . GLU A 1 198 ? -18.172 -19.594 -17.203 1 67.25 198 GLU A C 1
ATOM 1582 O O . GLU A 1 198 ? -17.234 -19.609 -16.391 1 67.25 198 GLU A O 1
ATOM 1587 N N . LYS A 1 199 ? -18.234 -20.141 -18.406 1 72 199 LYS A N 1
ATOM 1588 C CA . LYS A 1 199 ? -17 -20.719 -18.938 1 72 199 LYS A CA 1
ATOM 1589 C C . LYS A 1 199 ? -15.891 -19.672 -19.016 1 72 199 LYS A C 1
ATOM 1591 O O . LYS A 1 199 ? -16.141 -18.531 -19.406 1 72 199 LYS A O 1
ATOM 1596 N N . ALA A 1 200 ? -14.773 -20.062 -18.625 1 77.38 200 ALA A N 1
ATOM 1597 C CA . ALA A 1 200 ? -13.641 -19.141 -18.641 1 77.38 200 ALA A CA 1
ATOM 1598 C C . ALA A 1 200 ? -13.203 -18.844 -20.078 1 77.38 200 ALA A C 1
ATOM 1600 O O . ALA A 1 200 ? -13.195 -19.734 -20.922 1 77.38 200 ALA A O 1
ATOM 1601 N N . THR A 1 201 ? -12.922 -17.609 -20.344 1 83.5 201 THR A N 1
ATOM 1602 C CA . THR A 1 201 ? -12.344 -17.234 -21.625 1 83.5 201 THR A CA 1
ATOM 1603 C C . THR A 1 201 ? -10.82 -17.172 -21.547 1 83.5 201 THR A C 1
ATOM 1605 O O . THR A 1 201 ? -10.258 -17.125 -20.453 1 83.5 201 THR A O 1
ATOM 1608 N N . VAL A 1 202 ? -10.156 -17.297 -22.656 1 89.81 202 VAL A N 1
ATOM 1609 C CA . VAL A 1 202 ? -8.703 -17.234 -22.688 1 89.81 202 VAL A CA 1
ATOM 1610 C C . VAL A 1 202 ? -8.227 -15.891 -22.109 1 89.81 202 VAL A C 1
ATOM 1612 O O . VAL A 1 202 ? -7.219 -15.828 -21.406 1 89.81 202 VAL A O 1
ATOM 1615 N N . GLU A 1 203 ? -8.992 -14.867 -22.391 1 88.69 203 GLU A N 1
ATOM 1616 C CA . GLU A 1 203 ? -8.656 -13.539 -21.891 1 88.69 203 GLU A CA 1
ATOM 1617 C C . GLU A 1 203 ? -8.656 -13.508 -20.359 1 88.69 203 GLU A C 1
ATOM 1619 O O . GLU A 1 203 ? -7.793 -12.867 -19.75 1 88.69 203 GLU A O 1
ATOM 1624 N N . ARG A 1 204 ? -9.531 -14.133 -19.766 1 85.5 204 ARG A N 1
ATOM 1625 C CA . ARG A 1 204 ? -9.617 -14.188 -18.312 1 85.5 204 ARG A CA 1
ATOM 1626 C C . ARG A 1 204 ? -8.469 -14.992 -17.719 1 85.5 204 ARG A C 1
ATOM 1628 O O . ARG A 1 204 ? -7.973 -14.688 -16.641 1 85.5 204 ARG A O 1
ATOM 1635 N N . GLU A 1 205 ? -8.125 -16.016 -18.453 1 89.5 205 GLU A N 1
ATOM 1636 C CA . GLU A 1 205 ? -6.988 -16.812 -18.016 1 89.5 205 GLU A CA 1
ATOM 1637 C C . GLU A 1 205 ? -5.699 -16 -18.047 1 89.5 205 GLU A C 1
ATOM 1639 O O . GLU A 1 205 ? -4.844 -16.156 -17.172 1 89.5 205 GLU A O 1
ATOM 1644 N N . VAL A 1 206 ? -5.59 -15.195 -19.109 1 93 206 VAL A N 1
ATOM 1645 C CA . VAL A 1 206 ? -4.418 -14.328 -19.234 1 93 206 VAL A CA 1
ATOM 1646 C C . VAL A 1 206 ? -4.383 -13.359 -18.047 1 93 206 VAL A C 1
ATOM 1648 O O . VAL A 1 206 ? -3.332 -13.156 -17.438 1 93 206 VAL A O 1
ATOM 1651 N N . ALA A 1 207 ? -5.531 -12.797 -17.719 1 90.88 207 ALA A N 1
ATOM 1652 C CA . ALA A 1 207 ? -5.621 -11.875 -16.578 1 90.88 207 ALA A CA 1
ATOM 1653 C C . ALA A 1 207 ? -5.246 -12.578 -15.273 1 90.88 207 ALA A C 1
ATOM 1655 O O . ALA A 1 207 ? -4.59 -11.984 -14.414 1 90.88 207 ALA A O 1
ATOM 1656 N N . TRP A 1 208 ? -5.691 -13.758 -15.133 1 89.81 208 TRP A N 1
ATOM 1657 C CA . TRP A 1 208 ? -5.355 -14.57 -13.969 1 89.81 208 TRP A CA 1
ATOM 1658 C C . TRP A 1 208 ? -3.848 -14.758 -13.859 1 89.81 208 TRP A C 1
ATOM 1660 O O . TRP A 1 208 ? -3.27 -14.578 -12.781 1 89.81 208 TRP A O 1
ATOM 1670 N N . GLY A 1 209 ? -3.236 -15.133 -14.93 1 93 209 GLY A N 1
ATOM 1671 C CA . GLY A 1 209 ? -1.794 -15.312 -14.922 1 93 209 GLY A CA 1
ATOM 1672 C C . GLY A 1 209 ? -1.039 -14.047 -14.547 1 93 209 GLY A C 1
ATOM 1673 O O . GLY A 1 209 ? -0.107 -14.094 -13.742 1 93 209 GLY A O 1
ATOM 1674 N N . LEU A 1 210 ? -1.471 -12.953 -15.117 1 95.25 210 LEU A N 1
ATOM 1675 C CA . LEU A 1 210 ? -0.793 -11.68 -14.914 1 95.25 210 LEU A CA 1
ATOM 1676 C C . LEU A 1 210 ? -0.994 -11.18 -13.484 1 95.25 210 LEU A C 1
ATOM 1678 O O . LEU A 1 210 ? -0.187 -10.398 -12.984 1 95.25 210 LEU A O 1
ATOM 1682 N N . HIS A 1 211 ? -2.016 -11.648 -12.836 1 93 211 HIS A N 1
ATOM 1683 C CA . HIS A 1 211 ? -2.297 -11.281 -11.453 1 93 211 HIS A CA 1
ATOM 1684 C C . HIS A 1 211 ? -1.122 -11.609 -10.539 1 93 211 HIS A C 1
ATOM 1686 O O . HIS A 1 211 ? -0.759 -10.812 -9.672 1 93 211 HIS A O 1
ATOM 1692 N N . PHE A 1 212 ? -0.496 -12.672 -10.711 1 94.75 212 PHE A N 1
ATOM 1693 C CA . PHE A 1 212 ? 0.582 -13.125 -9.836 1 94.75 212 PHE A CA 1
ATOM 1694 C C . PHE A 1 212 ? 1.844 -12.297 -10.062 1 94.75 212 PHE A C 1
ATOM 1696 O O . PHE A 1 212 ? 2.641 -12.109 -9.148 1 94.75 212 PHE A O 1
ATOM 1703 N N . PHE A 1 213 ? 1.994 -11.805 -11.305 1 97.06 213 PHE A N 1
ATOM 1704 C CA . PHE A 1 213 ? 3.123 -10.922 -11.57 1 97.06 213 PHE A CA 1
ATOM 1705 C C . PHE A 1 213 ? 2.938 -9.578 -10.867 1 97.06 213 PHE A C 1
ATOM 1707 O O . PHE A 1 213 ? 3.836 -9.109 -10.164 1 97.06 213 PHE A O 1
ATOM 1714 N N . ASP A 1 214 ? 1.804 -9.117 -10.984 1 94.75 214 ASP A N 1
ATOM 1715 C CA . ASP A 1 214 ? 1.503 -7.812 -10.414 1 94.75 214 ASP A CA 1
ATOM 1716 C C . ASP A 1 214 ? 1.596 -7.844 -8.891 1 94.75 214 ASP A C 1
ATOM 1718 O O . ASP A 1 214 ? 2.098 -6.902 -8.273 1 94.75 214 ASP A O 1
ATOM 1722 N N . GLU A 1 215 ? 1.172 -8.891 -8.359 1 91.88 215 GLU A N 1
ATOM 1723 C CA . GLU A 1 215 ? 1.062 -8.953 -6.906 1 91.88 215 GLU A CA 1
ATOM 1724 C C . GLU A 1 215 ? 2.395 -9.336 -6.27 1 91.88 215 GLU A C 1
ATOM 1726 O O . GLU A 1 215 ? 2.709 -8.891 -5.164 1 91.88 215 GLU A O 1
ATOM 1731 N N . THR A 1 216 ? 3.16 -10.203 -6.965 1 95 216 THR A N 1
ATOM 1732 C CA . THR A 1 216 ? 4.277 -10.773 -6.223 1 95 216 THR A CA 1
ATOM 1733 C C . THR A 1 216 ? 5.527 -10.844 -7.098 1 95 216 THR A C 1
ATOM 1735 O O . THR A 1 216 ? 6.598 -10.383 -6.703 1 95 216 THR A O 1
ATOM 1738 N N . LEU A 1 217 ? 5.477 -11.289 -8.273 1 97.69 217 LEU A N 1
ATOM 1739 C CA . LEU A 1 217 ? 6.625 -11.797 -9.016 1 97.69 217 LEU A CA 1
ATOM 1740 C C . LEU A 1 217 ? 7.512 -10.648 -9.5 1 97.69 217 LEU A C 1
ATOM 1742 O O . LEU A 1 217 ? 8.742 -10.773 -9.516 1 97.69 217 LEU A O 1
ATOM 1746 N N . PHE A 1 218 ? 6.93 -9.531 -9.953 1 97.81 218 PHE A N 1
ATOM 1747 C CA . PHE A 1 218 ? 7.73 -8.414 -10.43 1 97.81 218 PHE A CA 1
ATOM 1748 C C . PHE A 1 218 ? 8.703 -7.945 -9.352 1 97.81 218 PHE A C 1
ATOM 1750 O O . PHE A 1 218 ? 9.828 -7.547 -9.648 1 97.81 218 PHE A O 1
ATOM 1757 N N . GLU A 1 219 ? 8.305 -8.109 -8.148 1 94.88 219 GLU A N 1
ATOM 1758 C CA . GLU A 1 219 ? 9.117 -7.586 -7.059 1 94.88 219 GLU A CA 1
ATOM 1759 C C . GLU A 1 219 ? 9.984 -8.68 -6.441 1 94.88 219 GLU A C 1
ATOM 1761 O O . GLU A 1 219 ? 11.133 -8.43 -6.055 1 94.88 219 GLU A O 1
ATOM 1766 N N . MET A 1 220 ? 9.5 -9.844 -6.336 1 96.12 220 MET A N 1
ATOM 1767 C CA . MET A 1 220 ? 10.164 -10.875 -5.535 1 96.12 220 MET A CA 1
ATOM 1768 C C . MET A 1 220 ? 11.227 -11.602 -6.352 1 96.12 220 MET A C 1
ATOM 1770 O O . MET A 1 220 ? 12.164 -12.164 -5.793 1 96.12 220 MET A O 1
ATOM 1774 N N . LEU A 1 221 ? 11.094 -11.578 -7.629 1 97.06 221 LEU A N 1
ATOM 1775 C CA . LEU A 1 221 ? 12.102 -12.258 -8.422 1 97.06 221 LEU A CA 1
ATOM 1776 C C . LEU A 1 221 ? 13.445 -11.531 -8.344 1 97.06 221 LEU A C 1
ATOM 1778 O O . LEU A 1 221 ? 14.484 -12.156 -8.125 1 97.06 221 LEU A O 1
ATOM 1782 N N . PRO A 1 222 ? 13.469 -10.188 -8.516 1 95.88 222 PRO A N 1
ATOM 1783 C CA . PRO A 1 222 ? 14.727 -9.477 -8.266 1 95.88 222 PRO A CA 1
ATOM 1784 C C . PRO A 1 222 ? 15.258 -9.703 -6.855 1 95.88 222 PRO A C 1
ATOM 1786 O O . PRO A 1 222 ? 16.469 -9.805 -6.66 1 95.88 222 PRO A O 1
ATOM 1789 N N . GLU A 1 223 ? 14.422 -9.805 -5.934 1 93.31 223 GLU A N 1
ATOM 1790 C CA . GLU A 1 223 ? 14.82 -10.047 -4.555 1 93.31 223 GLU A CA 1
ATOM 1791 C C . GLU A 1 223 ? 15.508 -11.406 -4.414 1 93.31 223 GLU A C 1
ATOM 1793 O O . GLU A 1 223 ? 16.438 -11.555 -3.615 1 93.31 223 GLU A O 1
ATOM 1798 N N . MET A 1 224 ? 14.984 -12.328 -5.082 1 94.38 224 MET A N 1
ATOM 1799 C CA .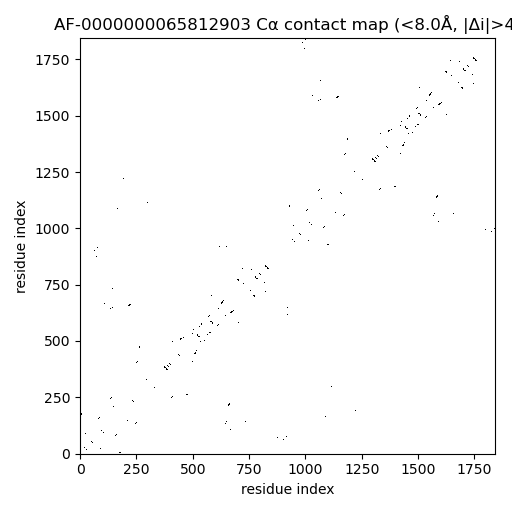 MET A 1 224 ? 15.586 -13.656 -5.062 1 94.38 224 MET A CA 1
ATOM 1800 C C . MET A 1 224 ? 17 -13.617 -5.629 1 94.38 224 MET A C 1
ATOM 1802 O O . MET A 1 224 ? 17.906 -14.289 -5.117 1 94.38 224 MET A O 1
ATOM 1806 N N . LEU A 1 225 ? 17.266 -12.836 -6.668 1 95 225 LEU A N 1
ATOM 1807 C CA . LEU A 1 225 ? 18.609 -12.68 -7.219 1 95 225 LEU A CA 1
ATOM 1808 C C . LEU A 1 225 ? 19.547 -12.07 -6.188 1 95 225 LEU A C 1
ATOM 1810 O O . LEU A 1 225 ? 20.719 -12.438 -6.113 1 95 225 LEU A O 1
ATOM 1814 N N . LEU A 1 226 ? 19.016 -11.188 -5.449 1 92.19 226 LEU A N 1
ATOM 1815 C CA . LEU A 1 226 ? 19.797 -10.57 -4.391 1 92.19 226 LEU A CA 1
ATOM 1816 C C . LEU A 1 226 ? 20.203 -11.594 -3.336 1 92.19 226 LEU A C 1
ATOM 1818 O O . LEU A 1 226 ? 21.312 -11.547 -2.809 1 92.19 226 LEU A O 1
ATOM 1822 N N . SER A 1 227 ? 19.297 -12.445 -3.01 1 93.38 227 SER A N 1
ATOM 1823 C CA . SER A 1 227 ? 19.594 -13.523 -2.068 1 93.38 227 SER A CA 1
ATOM 1824 C C . SER A 1 227 ? 20.766 -14.367 -2.545 1 93.38 227 SER A C 1
ATOM 1826 O O . SER A 1 227 ? 21.625 -14.758 -1.747 1 93.38 227 SER A O 1
ATOM 1828 N N . LEU A 1 228 ? 20.797 -14.609 -3.805 1 96.62 228 LEU A N 1
ATOM 1829 C CA . LEU A 1 228 ? 21.906 -15.352 -4.371 1 96.62 228 LEU A CA 1
ATOM 1830 C C . LEU A 1 228 ? 23.219 -14.562 -4.25 1 96.62 228 LEU A C 1
ATOM 1832 O O . LEU A 1 228 ? 24.25 -15.109 -3.861 1 96.62 228 LEU A O 1
ATOM 1836 N N . GLU A 1 229 ? 23.141 -13.328 -4.605 1 94.56 229 GLU A N 1
ATOM 1837 C CA . GLU A 1 229 ? 24.312 -12.469 -4.535 1 94.56 229 GLU A CA 1
ATOM 1838 C C . GLU A 1 229 ? 24.891 -12.43 -3.119 1 94.56 229 GLU A C 1
ATOM 1840 O O . GLU A 1 229 ? 26.109 -12.492 -2.936 1 94.56 229 GLU A O 1
ATOM 1845 N N . GLU A 1 230 ? 24.047 -12.383 -2.193 1 92.31 230 GLU A N 1
ATOM 1846 C CA . GLU A 1 230 ? 24.469 -12.352 -0.796 1 92.31 230 GLU A CA 1
ATOM 1847 C C . GLU A 1 230 ? 25.156 -13.656 -0.404 1 92.31 230 GLU A C 1
ATOM 1849 O O . GLU A 1 230 ? 26.172 -13.641 0.289 1 92.31 230 GLU A O 1
ATOM 1854 N N . SER A 1 231 ? 24.562 -14.695 -0.803 1 95.88 231 SER A N 1
ATOM 1855 C CA . SER A 1 231 ? 25.125 -16 -0.489 1 95.88 231 SER A CA 1
ATOM 1856 C C . SER A 1 231 ? 26.484 -16.203 -1.178 1 95.88 231 SER A C 1
ATOM 1858 O O . SER A 1 231 ? 27.406 -16.75 -0.591 1 95.88 231 SER A O 1
ATOM 1860 N N . LEU A 1 232 ? 26.594 -15.734 -2.412 1 96.94 232 LEU A N 1
ATOM 1861 C CA . LEU A 1 232 ? 27.859 -15.812 -3.139 1 96.94 232 LEU A CA 1
ATOM 1862 C C . LEU A 1 232 ? 28.953 -15.008 -2.43 1 96.94 232 LEU A C 1
ATOM 1864 O O . LEU A 1 232 ? 30.078 -15.469 -2.307 1 96.94 232 LEU A O 1
ATOM 1868 N N . ALA A 1 233 ? 28.594 -13.875 -1.986 1 94.44 233 ALA A N 1
ATOM 1869 C CA . ALA A 1 233 ? 29.547 -13.016 -1.279 1 94.44 233 ALA A CA 1
ATOM 1870 C C . ALA A 1 233 ? 30 -13.656 0.033 1 94.44 233 ALA A C 1
ATOM 1872 O O . ALA A 1 233 ? 31.141 -13.492 0.453 1 94.44 233 ALA A O 1
ATOM 1873 N N . GLN A 1 234 ? 29.141 -14.359 0.665 1 94.31 234 GLN A N 1
ATOM 1874 C CA . GLN A 1 234 ? 29.406 -14.961 1.965 1 94.31 234 GLN A CA 1
ATOM 1875 C C . GLN A 1 234 ? 30.312 -16.172 1.828 1 94.31 234 GLN A C 1
ATOM 1877 O O . GLN A 1 234 ? 31.266 -16.344 2.605 1 94.31 234 GLN A O 1
ATOM 1882 N N . TYR A 1 235 ? 30.125 -16.938 0.844 1 96.12 235 TYR A N 1
ATOM 1883 C CA . TYR A 1 235 ? 30.797 -18.219 0.8 1 96.12 235 TYR A CA 1
ATOM 1884 C C . TYR A 1 235 ? 31.953 -18.203 -0.203 1 96.12 235 TYR A C 1
ATOM 1886 O O . TYR A 1 235 ? 32.812 -19.078 -0.191 1 96.12 235 TYR A O 1
ATOM 1894 N N . TYR A 1 236 ? 31.953 -17.203 -1.053 1 96.62 236 TYR A N 1
ATOM 1895 C CA . TYR A 1 236 ? 33.062 -16.938 -1.96 1 96.62 236 TYR A CA 1
ATOM 1896 C C . TYR A 1 236 ? 33.469 -15.469 -1.877 1 96.62 236 TYR A C 1
ATOM 1898 O O . TYR A 1 236 ? 33.406 -14.734 -2.867 1 96.62 236 TYR A O 1
ATOM 1906 N N . PRO A 1 237 ? 33.969 -15.062 -0.784 1 93.88 237 PRO A N 1
ATOM 1907 C CA . PRO A 1 237 ? 34.219 -13.648 -0.494 1 93.88 237 PRO A CA 1
ATOM 1908 C C . PRO A 1 237 ? 35.312 -13.047 -1.373 1 93.88 237 PRO A C 1
ATOM 1910 O O . PRO A 1 237 ? 35.344 -11.836 -1.598 1 93.88 237 PRO A O 1
ATOM 1913 N N . ASP A 1 238 ? 36.156 -13.812 -1.882 1 94.19 238 ASP A N 1
ATOM 1914 C CA . ASP A 1 238 ? 37.312 -13.312 -2.633 1 94.19 238 ASP A CA 1
ATOM 1915 C C . ASP A 1 238 ? 37 -13.203 -4.121 1 94.19 238 ASP A C 1
ATOM 1917 O O . ASP A 1 238 ? 37.875 -12.898 -4.93 1 94.19 238 ASP A O 1
ATOM 1921 N N . GLU A 1 239 ? 35.75 -13.516 -4.41 1 93.62 239 GLU A N 1
ATOM 1922 C CA . GLU A 1 239 ? 35.344 -13.516 -5.816 1 93.62 239 GLU A CA 1
ATOM 1923 C C . GLU A 1 239 ? 34.156 -12.602 -6.043 1 93.62 239 GLU A C 1
ATOM 1925 O O . GLU A 1 239 ? 33.312 -12.453 -5.156 1 93.62 239 GLU A O 1
ATOM 1930 N N . THR A 1 240 ? 34.156 -11.898 -7.219 1 92.69 240 THR A N 1
ATOM 1931 C CA . THR A 1 240 ? 33 -11.117 -7.637 1 92.69 240 THR A CA 1
ATOM 1932 C C . THR A 1 240 ? 32.25 -11.82 -8.766 1 92.69 240 THR A C 1
ATOM 1934 O O . THR A 1 240 ? 32.844 -12.156 -9.797 1 92.69 240 THR A O 1
ATOM 1937 N N . PHE A 1 241 ? 31 -11.992 -8.508 1 93.94 241 PHE A N 1
ATOM 1938 C CA . PHE A 1 241 ? 30.188 -12.711 -9.492 1 93.94 241 PHE A CA 1
ATOM 1939 C C . PHE A 1 241 ? 29.203 -11.766 -10.172 1 93.94 241 PHE A C 1
ATOM 1941 O O . PHE A 1 241 ? 28.641 -10.875 -9.531 1 93.94 241 PHE A O 1
ATOM 1948 N N . GLU A 1 242 ? 29.094 -11.875 -11.438 1 89.5 242 GLU A N 1
ATOM 1949 C CA . GLU A 1 242 ? 27.969 -11.297 -12.156 1 89.5 242 GLU A CA 1
ATOM 1950 C C . GLU A 1 242 ? 26.797 -12.266 -12.203 1 89.5 242 GLU A C 1
ATOM 1952 O O . GLU A 1 242 ? 26.922 -13.391 -12.703 1 89.5 242 GLU A O 1
ATOM 1957 N N . VAL A 1 243 ? 25.734 -11.859 -11.664 1 92.81 243 VAL A N 1
ATOM 1958 C CA . VAL A 1 243 ? 24.562 -12.727 -11.648 1 92.81 243 VAL A CA 1
ATOM 1959 C C . VAL A 1 243 ? 23.625 -12.352 -12.797 1 92.81 243 VAL A C 1
ATOM 1961 O O . VAL A 1 243 ? 22.953 -11.32 -12.75 1 92.81 243 VAL A O 1
ATOM 1964 N N . PRO A 1 244 ? 23.562 -13.133 -13.852 1 94.12 244 PRO A N 1
ATOM 1965 C CA . PRO A 1 244 ? 22.641 -12.875 -14.953 1 94.12 244 PRO A CA 1
ATOM 1966 C C . PRO A 1 244 ? 21.188 -13.156 -14.578 1 94.12 244 PRO A C 1
ATOM 1968 O O . PRO A 1 244 ? 20.922 -13.695 -13.5 1 94.12 244 PRO A O 1
ATOM 1971 N N . PRO A 1 245 ? 20.234 -12.75 -15.43 1 94.44 245 PRO A N 1
ATOM 1972 C CA . PRO A 1 245 ? 18.844 -13.133 -15.195 1 94.44 245 PRO A CA 1
ATOM 1973 C C . PRO A 1 245 ? 18.578 -14.594 -15.555 1 94.44 245 PRO A C 1
ATOM 1975 O O . PRO A 1 245 ? 17.797 -14.875 -16.469 1 94.44 245 PRO A O 1
ATOM 1978 N N . PHE A 1 246 ? 19.109 -15.461 -14.695 1 96.19 246 PHE A N 1
ATOM 1979 C CA . PHE A 1 246 ? 19.078 -16.891 -14.969 1 96.19 246 PHE A CA 1
ATOM 1980 C C . PHE A 1 246 ? 17.703 -17.469 -14.703 1 96.19 246 PHE A C 1
ATOM 1982 O O . PHE A 1 246 ? 17.375 -18.578 -15.148 1 96.19 246 PHE A O 1
ATOM 1989 N N . PHE A 1 247 ? 16.875 -16.766 -14 1 97.25 247 PHE A N 1
ATOM 1990 C CA . PHE A 1 247 ? 15.539 -17.203 -13.617 1 97.25 247 PHE A CA 1
ATOM 1991 C C . PHE A 1 247 ? 14.477 -16.328 -14.281 1 97.25 247 PHE A C 1
ATOM 1993 O O . PHE A 1 247 ? 14.398 -15.125 -14.023 1 97.25 247 PHE A O 1
ATOM 2000 N N . GLN A 1 248 ? 13.695 -16.938 -15.164 1 96.69 248 GLN A N 1
ATOM 2001 C CA . GLN A 1 248 ? 12.609 -16.25 -15.859 1 96.69 248 GLN A CA 1
ATOM 2002 C C . GLN A 1 248 ? 11.352 -17.109 -15.883 1 96.69 248 GLN A C 1
ATOM 2004 O O . GLN A 1 248 ? 11.352 -18.234 -15.398 1 96.69 248 GLN A O 1
ATOM 2009 N N . PHE A 1 249 ? 10.242 -16.5 -16.359 1 97.56 249 PHE A N 1
ATOM 2010 C CA . PHE A 1 249 ? 9 -17.266 -16.438 1 97.56 249 PHE A CA 1
ATOM 2011 C C . PHE A 1 249 ? 8.578 -17.469 -17.891 1 97.56 249 PHE A C 1
ATOM 2013 O O . PHE A 1 249 ? 8.758 -16.578 -18.719 1 97.56 249 PHE A O 1
ATOM 2020 N N . GLY A 1 250 ? 8.148 -18.703 -18.219 1 97.31 250 GLY A N 1
ATOM 2021 C CA . GLY A 1 250 ? 7.395 -18.953 -19.422 1 97.31 250 GLY A CA 1
ATOM 2022 C C . GLY A 1 250 ? 5.895 -19.016 -19.203 1 97.31 250 GLY A C 1
ATOM 2023 O O . GLY A 1 250 ? 5.43 -18.969 -18.062 1 97.31 250 GLY A O 1
ATOM 2024 N N . SER A 1 251 ? 5.129 -19.016 -20.266 1 96.81 251 SER A N 1
ATOM 2025 C CA . SER A 1 251 ? 3.678 -19.156 -20.172 1 96.81 251 SER A CA 1
ATOM 2026 C C . SER A 1 251 ? 3.117 -19.906 -21.375 1 96.81 251 SER A C 1
ATOM 2028 O O . SER A 1 251 ? 3.652 -19.812 -22.469 1 96.81 251 SER A O 1
ATOM 2030 N N . TRP A 1 252 ? 2.074 -20.641 -21.109 1 95.38 252 TRP A N 1
ATOM 2031 C CA . TRP A 1 252 ? 1.318 -21.297 -22.172 1 95.38 252 TRP A CA 1
ATOM 2032 C C . TRP A 1 252 ? -0.018 -20.609 -22.391 1 95.38 252 TRP A C 1
ATOM 2034 O O . TRP A 1 252 ? -0.706 -20.875 -23.375 1 95.38 252 TRP A O 1
ATOM 2044 N N . ILE A 1 253 ? -0.348 -19.703 -21.547 1 94.5 253 ILE A N 1
ATOM 2045 C CA . ILE A 1 253 ? -1.671 -19.094 -21.609 1 94.5 253 ILE A CA 1
ATOM 2046 C C . ILE A 1 253 ? -1.778 -18.203 -22.844 1 94.5 253 ILE A C 1
ATOM 2048 O O . ILE A 1 253 ? -1.065 -17.203 -22.969 1 94.5 253 ILE A O 1
ATOM 2052 N N . GLY A 1 254 ? -2.668 -18.594 -23.656 1 94.69 254 GLY A N 1
ATOM 2053 C CA . GLY A 1 254 ? -2.832 -17.859 -24.906 1 94.69 254 GLY A CA 1
ATOM 2054 C C . GLY A 1 254 ? -1.978 -18.406 -26.031 1 94.69 254 GLY A C 1
ATOM 2055 O O . GLY A 1 254 ? -2.051 -17.922 -27.172 1 94.69 254 GLY A O 1
ATOM 2056 N N . GLY A 1 255 ? -1.17 -19.406 -25.797 1 95.62 255 GLY A N 1
ATOM 2057 C CA . GLY A 1 255 ? -0.335 -20.031 -26.812 1 95.62 255 GLY A CA 1
ATOM 2058 C C . GLY A 1 255 ? -0.562 -21.516 -26.953 1 95.62 255 GLY A C 1
ATOM 2059 O O . GLY A 1 255 ? -0.151 -22.125 -27.938 1 95.62 255 GLY A O 1
ATOM 2060 N N . ASP A 1 256 ? -1.226 -22.078 -26.031 1 93.88 256 ASP A N 1
ATOM 2061 C CA . ASP A 1 256 ? -1.478 -23.516 -26.031 1 93.88 256 ASP A CA 1
ATOM 2062 C C . ASP A 1 256 ? -2.719 -23.859 -26.844 1 93.88 256 ASP A C 1
ATOM 2064 O O . ASP A 1 256 ? -3.846 -23.672 -26.391 1 93.88 256 ASP A O 1
ATOM 2068 N N . ARG A 1 257 ? -2.553 -24.422 -27.938 1 92.75 257 ARG A N 1
ATOM 2069 C CA . ARG A 1 257 ? -3.633 -24.734 -28.875 1 92.75 257 ARG A CA 1
ATOM 2070 C C . ARG A 1 257 ? -3.969 -26.219 -28.859 1 92.75 257 ARG A C 1
ATOM 2072 O O . ARG A 1 257 ? -4.957 -26.641 -29.469 1 92.75 257 ARG A O 1
ATOM 2079 N N . ASP A 1 258 ? -3.244 -26.984 -28.203 1 90.06 258 ASP A N 1
ATOM 2080 C CA . ASP A 1 258 ? -3.488 -28.422 -28.188 1 90.06 258 ASP A CA 1
ATOM 2081 C C . ASP A 1 258 ? -4.848 -28.734 -27.578 1 90.06 258 ASP A C 1
ATOM 2083 O O . ASP A 1 258 ? -4.988 -28.781 -26.359 1 90.06 258 ASP A O 1
ATOM 2087 N N . GLY A 1 259 ? -5.742 -28.984 -28.422 1 81.56 259 GLY A N 1
ATOM 2088 C CA . GLY A 1 259 ? -7.09 -29.328 -27.984 1 81.56 259 GLY A CA 1
ATOM 2089 C C . GLY A 1 259 ? -7.91 -28.125 -27.578 1 81.56 259 GLY A C 1
ATOM 2090 O O . GLY A 1 259 ? -8.945 -28.266 -26.922 1 81.56 259 GLY A O 1
ATOM 2091 N N . ASN A 1 260 ? -7.469 -27 -27.875 1 86.75 260 ASN A N 1
ATOM 2092 C CA . ASN A 1 260 ? -8.188 -25.781 -27.516 1 86.75 260 ASN A CA 1
ATOM 2093 C C . ASN A 1 260 ? -8.477 -24.906 -28.734 1 86.75 260 ASN A C 1
ATOM 2095 O O . ASN A 1 260 ? -7.641 -24.094 -29.141 1 86.75 260 ASN A O 1
ATOM 2099 N N . PRO A 1 261 ? -9.672 -24.984 -29.25 1 88.44 261 PRO A N 1
ATOM 2100 C CA . PRO A 1 261 ? -10 -24.234 -30.469 1 88.44 261 PRO A CA 1
ATOM 2101 C C . PRO A 1 261 ? -10.102 -22.734 -30.219 1 88.44 261 PRO A C 1
ATOM 2103 O O . PRO A 1 261 ? -10.148 -21.953 -31.172 1 88.44 261 PRO A O 1
ATOM 2106 N N . TYR A 1 262 ? -10.055 -22.297 -28.984 1 89.62 262 TYR A N 1
ATOM 2107 C CA . TYR A 1 262 ? -10.266 -20.891 -28.672 1 89.62 262 TYR A CA 1
ATOM 2108 C C . TYR A 1 262 ? -8.953 -20.125 -28.688 1 89.62 262 TYR A C 1
ATOM 2110 O O . TYR A 1 262 ? -8.945 -18.891 -28.609 1 89.62 262 TYR A O 1
ATOM 2118 N N . VAL A 1 263 ? -7.918 -20.812 -28.781 1 94.06 263 VAL A N 1
ATOM 2119 C CA . VAL A 1 263 ? -6.629 -20.141 -28.922 1 94.06 263 VAL A CA 1
ATOM 2120 C C . VAL A 1 263 ? -6.289 -20.016 -30.406 1 94.06 263 VAL A C 1
ATOM 2122 O O . VAL A 1 263 ? -5.852 -20.969 -31.047 1 94.06 263 VAL A O 1
ATOM 2125 N N . THR A 1 264 ? -6.527 -18.812 -30.875 1 95.25 264 THR A N 1
ATOM 2126 C CA . THR A 1 264 ? -6.262 -18.469 -32.281 1 95.25 264 THR A CA 1
ATOM 2127 C C . THR A 1 264 ? -5.078 -17.516 -32.375 1 95.25 264 THR A C 1
ATOM 2129 O O . THR A 1 264 ? -4.566 -17.031 -31.375 1 95.25 264 THR A O 1
ATOM 2132 N N . ALA A 1 265 ? -4.664 -17.312 -33.594 1 95.56 265 ALA A N 1
ATOM 2133 C CA . ALA A 1 265 ? -3.576 -16.359 -33.812 1 95.56 265 ALA A CA 1
ATOM 2134 C C . ALA A 1 265 ? -3.934 -14.977 -33.281 1 95.56 265 ALA A C 1
ATOM 2136 O O . ALA A 1 265 ? -3.08 -14.281 -32.719 1 95.56 265 ALA A O 1
ATOM 2137 N N . SER A 1 266 ? -5.145 -14.609 -33.438 1 95.38 266 SER A N 1
ATOM 2138 C CA . SER A 1 266 ? -5.617 -13.32 -32.969 1 95.38 266 SER A CA 1
ATOM 2139 C C . SER A 1 266 ? -5.555 -13.258 -31.438 1 95.38 266 SER A C 1
ATOM 2141 O O . SER A 1 266 ? -5.102 -12.258 -30.875 1 95.38 266 SER A O 1
ATOM 2143 N N . VAL A 1 267 ? -5.957 -14.312 -30.75 1 95.38 267 VAL A N 1
ATOM 2144 C CA . VAL A 1 267 ? -5.922 -14.383 -29.297 1 95.38 267 VAL A CA 1
ATOM 2145 C C . VAL A 1 267 ? -4.473 -14.359 -28.812 1 95.38 267 VAL A C 1
ATOM 2147 O O . VAL A 1 267 ? -4.16 -13.711 -27.812 1 95.38 267 VAL A O 1
ATOM 2150 N N . THR A 1 268 ? -3.654 -15.062 -29.5 1 96.62 268 THR A N 1
ATOM 2151 C CA . THR A 1 268 ? -2.238 -15.078 -29.156 1 96.62 268 THR A CA 1
ATOM 2152 C C . THR A 1 268 ? -1.629 -13.688 -29.281 1 96.62 268 THR A C 1
ATOM 2154 O O . THR A 1 268 ? -0.842 -13.266 -28.438 1 96.62 268 THR A O 1
ATOM 2157 N N . ARG A 1 269 ? -2.021 -12.969 -30.328 1 95.12 269 ARG A N 1
ATOM 2158 C CA . ARG A 1 269 ? -1.562 -11.594 -30.531 1 95.12 269 ARG A CA 1
ATOM 2159 C C . ARG A 1 269 ? -1.974 -10.703 -29.359 1 95.12 269 ARG A C 1
ATOM 2161 O O . ARG A 1 269 ? -1.152 -9.961 -28.812 1 95.12 269 ARG A O 1
ATOM 2168 N N . GLU A 1 270 ? -3.168 -10.828 -29.016 1 95.12 270 GLU A N 1
ATOM 2169 C CA . GLU A 1 270 ? -3.684 -10.039 -27.891 1 95.12 270 GLU A CA 1
ATOM 2170 C C . GLU A 1 270 ? -2.975 -10.398 -26.594 1 95.12 270 GLU A C 1
ATOM 2172 O O . GLU A 1 270 ? -2.689 -9.516 -25.781 1 95.12 270 GLU A O 1
ATOM 2177 N N . THR A 1 271 ? -2.729 -11.633 -26.391 1 96.12 271 THR A N 1
ATOM 2178 C CA . THR A 1 271 ? -2.035 -12.109 -25.203 1 96.12 271 THR A CA 1
ATOM 2179 C C . THR A 1 271 ? -0.637 -11.508 -25.109 1 96.12 271 THR A C 1
ATOM 2181 O O . THR A 1 271 ? -0.222 -11.047 -24.047 1 96.12 271 THR A O 1
ATOM 2184 N N . LEU A 1 272 ? 0.032 -11.477 -26.203 1 96.19 272 LEU A N 1
ATOM 2185 C CA . LEU A 1 272 ? 1.378 -10.914 -26.25 1 96.19 272 LEU A CA 1
ATOM 2186 C C . LEU A 1 272 ? 1.362 -9.43 -25.891 1 96.19 272 LEU A C 1
ATOM 2188 O O . LEU A 1 272 ? 2.232 -8.953 -25.156 1 96.19 272 LEU A O 1
ATOM 2192 N N . GLN A 1 273 ? 0.415 -8.773 -26.391 1 94.94 273 GLN A N 1
ATOM 2193 C CA . GLN A 1 273 ? 0.29 -7.352 -26.109 1 94.94 273 GLN A CA 1
ATOM 2194 C C . GLN A 1 273 ? 0.007 -7.109 -24.625 1 94.94 273 GLN A C 1
ATOM 2196 O O . GLN A 1 273 ? 0.591 -6.215 -24.016 1 94.94 273 GLN A O 1
ATOM 2201 N N . ARG A 1 274 ? -0.86 -7.887 -24.078 1 96.38 274 ARG A N 1
ATOM 2202 C CA . ARG A 1 274 ? -1.196 -7.758 -22.656 1 96.38 274 ARG A CA 1
ATOM 2203 C C . ARG A 1 274 ? 0.012 -8.062 -21.781 1 96.38 274 ARG A C 1
ATOM 2205 O O . ARG A 1 274 ? 0.243 -7.379 -20.781 1 96.38 274 ARG A O 1
ATOM 2212 N N . ASN A 1 275 ? 0.708 -9.07 -22.125 1 96.94 275 ASN A N 1
ATOM 2213 C CA . ASN A 1 275 ? 1.926 -9.406 -21.391 1 96.94 275 ASN A CA 1
ATOM 2214 C C . ASN A 1 275 ? 2.934 -8.258 -21.422 1 96.94 275 ASN A C 1
ATOM 2216 O O . ASN A 1 275 ? 3.533 -7.918 -20.406 1 96.94 275 ASN A O 1
ATOM 2220 N N . ALA A 1 276 ? 3.08 -7.688 -22.594 1 96.44 276 ALA A N 1
ATOM 2221 C CA . ALA A 1 276 ? 4.023 -6.586 -22.766 1 96.44 276 ALA A CA 1
ATOM 2222 C C . ALA A 1 276 ? 3.629 -5.383 -21.922 1 96.44 276 ALA A C 1
ATOM 2224 O O . ALA A 1 276 ? 4.473 -4.797 -21.234 1 96.44 276 ALA A O 1
ATOM 2225 N N . LEU A 1 277 ? 2.412 -5.078 -21.938 1 97.06 277 LEU A N 1
ATOM 2226 C CA . LEU A 1 277 ? 1.931 -3.904 -21.219 1 97.06 277 LEU A CA 1
ATOM 2227 C C . LEU A 1 277 ? 2.049 -4.109 -19.719 1 97.06 277 LEU A C 1
ATOM 2229 O O . LEU A 1 277 ? 2.27 -3.152 -18.969 1 97.06 277 LEU A O 1
ATOM 2233 N N . ALA A 1 278 ? 1.961 -5.336 -19.266 1 97.69 278 ALA A N 1
ATOM 2234 C CA . ALA A 1 278 ? 2.047 -5.621 -17.828 1 97.69 278 ALA A CA 1
ATOM 2235 C C . ALA A 1 278 ? 3.404 -5.211 -17.266 1 97.69 278 ALA A C 1
ATOM 2237 O O . ALA A 1 278 ? 3.48 -4.488 -16.266 1 97.69 278 ALA A O 1
ATOM 2238 N N . SER A 1 279 ? 4.461 -5.605 -17.859 1 97.94 279 SER A N 1
ATOM 2239 C CA . SER A 1 279 ? 5.785 -5.238 -17.359 1 97.94 279 SER A CA 1
ATOM 2240 C C . SER A 1 279 ? 6.055 -3.75 -17.562 1 97.94 279 SER A C 1
ATOM 2242 O O . SER A 1 279 ? 6.594 -3.09 -16.672 1 97.94 279 SER A O 1
ATOM 2244 N N . LEU A 1 280 ? 5.641 -3.215 -18.703 1 98.06 280 LEU A N 1
ATOM 2245 C CA . LEU A 1 280 ? 5.887 -1.809 -19 1 98.06 280 LEU A CA 1
ATOM 2246 C C . LEU A 1 280 ? 5.219 -0.905 -17.969 1 98.06 280 LEU A C 1
ATOM 2248 O O . LEU A 1 280 ? 5.812 0.08 -17.531 1 98.06 280 LEU A O 1
ATOM 2252 N N . ARG A 1 281 ? 4.051 -1.243 -17.656 1 97.56 281 ARG A N 1
ATOM 2253 C CA . ARG A 1 281 ? 3.346 -0.462 -16.641 1 97.56 281 ARG A CA 1
ATOM 2254 C C . ARG A 1 281 ? 4.051 -0.544 -15.289 1 97.56 281 ARG A C 1
ATOM 2256 O O . ARG A 1 281 ? 4.117 0.445 -14.562 1 97.56 281 ARG A O 1
ATOM 2263 N N . ARG A 1 282 ? 4.516 -1.709 -14.961 1 97.94 282 ARG A N 1
ATOM 2264 C CA . ARG A 1 282 ? 5.242 -1.881 -13.711 1 97.94 282 ARG A CA 1
ATOM 2265 C C . ARG A 1 282 ? 6.527 -1.062 -13.703 1 97.94 282 ARG A C 1
ATOM 2267 O O . ARG A 1 282 ? 6.898 -0.483 -12.68 1 97.94 282 ARG A O 1
ATOM 2274 N N . TYR A 1 283 ? 7.195 -0.985 -14.875 1 98.44 283 TYR A N 1
ATOM 2275 C CA . TYR A 1 283 ? 8.391 -0.153 -14.992 1 98.44 283 TYR A CA 1
ATOM 2276 C C . TYR A 1 283 ? 8.047 1.318 -14.789 1 98.44 283 TYR A C 1
ATOM 2278 O O . TYR A 1 283 ? 8.797 2.051 -14.133 1 98.44 283 TYR A O 1
ATOM 2286 N N . ARG A 1 284 ? 6.957 1.688 -15.406 1 98.19 284 ARG A N 1
ATOM 2287 C CA . ARG A 1 284 ? 6.52 3.07 -15.25 1 98.19 284 ARG A CA 1
ATOM 2288 C C . ARG A 1 284 ? 6.332 3.426 -13.781 1 98.19 284 ARG A C 1
ATOM 2290 O O . ARG A 1 284 ? 6.758 4.492 -13.336 1 98.19 284 ARG A O 1
ATOM 2297 N N . ASP A 1 285 ? 5.746 2.52 -13.07 1 97.31 285 ASP A N 1
ATOM 2298 C CA . ASP A 1 285 ? 5.562 2.732 -11.641 1 97.31 285 ASP A CA 1
ATOM 2299 C C . ASP A 1 285 ? 6.91 2.842 -10.922 1 97.31 285 ASP A C 1
ATOM 2301 O O . ASP A 1 285 ? 7.09 3.699 -10.055 1 97.31 285 ASP A O 1
ATOM 2305 N N . GLY A 1 286 ? 7.805 1.953 -11.266 1 97.62 286 GLY A N 1
ATOM 2306 C CA . GLY A 1 286 ? 9.133 1.973 -10.672 1 97.62 286 GLY A CA 1
ATOM 2307 C C . GLY A 1 286 ? 9.891 3.26 -10.953 1 97.62 286 GLY A C 1
ATOM 2308 O O . GLY A 1 286 ? 10.484 3.842 -10.047 1 97.62 286 GLY A O 1
ATOM 2309 N N . ILE A 1 287 ? 9.805 3.768 -12.156 1 98.5 287 ILE A N 1
ATOM 2310 C CA . ILE A 1 287 ? 10.523 4.973 -12.57 1 98.5 287 ILE A CA 1
ATOM 2311 C C . ILE A 1 287 ? 9.883 6.199 -11.922 1 98.5 287 ILE A C 1
ATOM 2313 O O . ILE A 1 287 ? 10.586 7.121 -11.5 1 98.5 287 ILE A O 1
ATOM 2317 N N . THR A 1 288 ? 8.609 6.195 -11.891 1 97.38 288 THR A N 1
ATOM 2318 C CA . THR A 1 288 ? 7.902 7.277 -11.211 1 97.38 288 THR A CA 1
ATOM 2319 C C . THR A 1 288 ? 8.305 7.348 -9.742 1 97.38 288 THR A C 1
ATOM 2321 O O . THR A 1 288 ? 8.547 8.43 -9.211 1 97.38 288 THR A O 1
ATOM 2324 N N . HIS A 1 289 ? 8.383 6.219 -9.148 1 96.31 289 HIS A N 1
ATOM 2325 C CA . HIS A 1 289 ? 8.805 6.156 -7.754 1 96.31 289 HIS A CA 1
ATOM 2326 C C . HIS A 1 289 ? 10.234 6.66 -7.59 1 96.31 289 HIS A C 1
ATOM 2328 O O . HIS A 1 289 ? 10.523 7.426 -6.668 1 96.31 289 HIS A O 1
ATOM 2334 N N . LEU A 1 290 ? 11.117 6.227 -8.438 1 97.94 290 LEU A N 1
ATOM 2335 C CA . LEU A 1 290 ? 12.492 6.695 -8.398 1 97.94 290 LEU A CA 1
ATOM 2336 C C . LEU A 1 290 ? 12.555 8.219 -8.508 1 97.94 290 LEU A C 1
ATOM 2338 O O . LEU A 1 290 ? 13.32 8.867 -7.797 1 97.94 290 LEU A O 1
ATOM 2342 N N . GLY A 1 291 ? 11.766 8.773 -9.422 1 96.44 291 GLY A N 1
ATOM 2343 C CA . GLY A 1 291 ? 11.703 10.219 -9.57 1 96.44 291 GLY A CA 1
ATOM 2344 C C . GLY A 1 291 ? 11.25 10.93 -8.32 1 96.44 291 GLY A C 1
ATOM 2345 O O . GLY A 1 291 ? 11.711 12.031 -8.016 1 96.44 291 GLY A O 1
ATOM 2346 N N . ARG A 1 292 ? 10.406 10.312 -7.598 1 92.75 292 ARG A N 1
ATOM 2347 C CA . ARG A 1 292 ? 9.898 10.891 -6.359 1 92.75 292 ARG A CA 1
ATOM 2348 C C . ARG A 1 292 ? 10.945 10.828 -5.254 1 92.75 292 ARG A C 1
ATOM 2350 O O . ARG A 1 292 ? 11.055 11.75 -4.438 1 92.75 292 ARG A O 1
ATOM 2357 N N . VAL A 1 293 ? 11.727 9.836 -5.262 1 94.12 293 VAL A N 1
ATOM 2358 C CA . VAL A 1 293 ? 12.602 9.547 -4.129 1 94.12 293 VAL A CA 1
ATOM 2359 C C . VAL A 1 293 ? 13.969 10.188 -4.359 1 94.12 293 VAL A C 1
ATOM 2361 O O . VAL A 1 293 ? 14.594 10.688 -3.42 1 94.12 293 VAL A O 1
ATOM 2364 N N . LEU A 1 294 ? 14.445 10.203 -5.598 1 96.81 294 LEU A N 1
ATOM 2365 C CA . LEU A 1 294 ? 15.797 10.664 -5.879 1 96.81 294 LEU A CA 1
ATOM 2366 C C . LEU A 1 294 ? 15.82 12.172 -6.121 1 96.81 294 LEU A C 1
ATOM 2368 O O . LEU A 1 294 ? 16.203 12.625 -7.203 1 96.81 294 LEU A O 1
ATOM 2372 N N . SER A 1 295 ? 15.523 12.922 -5.137 1 94.25 295 SER A N 1
ATOM 2373 C CA . SER A 1 295 ? 15.438 14.375 -5.191 1 94.25 295 SER A CA 1
ATOM 2374 C C . SER A 1 295 ? 16.766 15.023 -4.809 1 94.25 295 SER A C 1
ATOM 2376 O O . SER A 1 295 ? 16.781 16.109 -4.215 1 94.25 295 SER A O 1
ATOM 2378 N N . ILE A 1 296 ? 17.891 14.414 -5.117 1 94.88 296 ILE A N 1
ATOM 2379 C CA . ILE A 1 296 ? 19.219 14.891 -4.77 1 94.88 296 ILE A CA 1
ATOM 2380 C C . ILE A 1 296 ? 19.5 16.188 -5.52 1 94.88 296 ILE A C 1
ATOM 2382 O O . ILE A 1 296 ? 19.328 16.266 -6.738 1 94.88 296 ILE A O 1
ATOM 2386 N N . THR A 1 297 ? 19.891 17.234 -4.789 1 91.44 297 THR A N 1
ATOM 2387 C CA . THR A 1 297 ? 20.188 18.516 -5.402 1 91.44 297 THR A CA 1
ATOM 2388 C C . THR A 1 297 ? 21.688 18.672 -5.641 1 91.44 297 THR A C 1
ATOM 2390 O O . THR A 1 297 ? 22.5 18.203 -4.844 1 91.44 297 THR A O 1
ATOM 2393 N N . GLU A 1 298 ? 22.109 19.359 -6.707 1 90.94 298 GLU A N 1
ATOM 2394 C CA . GLU A 1 298 ? 23.516 19.578 -7.031 1 90.94 298 GLU A CA 1
ATOM 2395 C C . GLU A 1 298 ? 24.188 20.469 -5.992 1 90.94 298 GLU A C 1
ATOM 2397 O O . GLU A 1 298 ? 25.406 20.438 -5.84 1 90.94 298 GLU A O 1
ATOM 2402 N N . ARG A 1 299 ? 23.406 21.141 -5.211 1 82.5 299 ARG A N 1
ATOM 2403 C CA . ARG A 1 299 ? 23.938 22 -4.164 1 82.5 299 ARG A CA 1
ATOM 2404 C C . ARG A 1 299 ? 24.5 21.172 -3.006 1 82.5 299 ARG A C 1
ATOM 2406 O O . ARG A 1 299 ? 25.484 21.578 -2.369 1 82.5 299 ARG A O 1
ATOM 2413 N N . SER A 1 300 ? 23.844 20.125 -2.766 1 87 300 SER A N 1
ATOM 2414 C CA . SER A 1 300 ? 24.281 19.266 -1.671 1 87 300 SER A CA 1
ATOM 2415 C C . SER A 1 300 ? 25.297 18.234 -2.148 1 87 300 SER A C 1
ATOM 2417 O O . SER A 1 300 ? 26.125 17.781 -1.372 1 87 300 SER A O 1
ATOM 2419 N N . LEU A 1 301 ? 25.125 17.797 -3.326 1 91 301 LEU A N 1
ATOM 2420 C CA . LEU A 1 301 ? 25.984 16.766 -3.916 1 91 301 LEU A CA 1
ATOM 2421 C C . LEU A 1 301 ? 26.266 17.078 -5.383 1 91 301 LEU A C 1
ATOM 2423 O O . LEU A 1 301 ? 25.438 16.797 -6.254 1 91 301 LEU A O 1
ATOM 2427 N N . PRO A 1 302 ? 27.453 17.531 -5.625 1 91 302 PRO A N 1
ATOM 2428 C CA . PRO A 1 302 ? 27.797 17.844 -7.016 1 91 302 PRO A CA 1
ATOM 2429 C C . PRO A 1 302 ? 27.609 16.656 -7.957 1 91 302 PRO A C 1
ATOM 2431 O O . PRO A 1 302 ? 27.922 15.531 -7.594 1 91 302 PRO A O 1
ATOM 2434 N N . VAL A 1 303 ? 27.188 16.938 -9.078 1 95.25 303 VAL A N 1
ATOM 2435 C CA . VAL A 1 303 ? 26.906 15.914 -10.078 1 95.25 303 VAL A CA 1
ATOM 2436 C C . VAL A 1 303 ? 28.188 15.562 -10.82 1 95.25 303 VAL A C 1
ATOM 2438 O O . VAL A 1 303 ? 28.891 16.438 -11.328 1 95.25 303 VAL A O 1
ATOM 2441 N N . PRO A 1 304 ? 28.469 14.281 -10.891 1 96.94 304 PRO A N 1
ATOM 2442 C CA . PRO A 1 304 ? 29.641 13.891 -11.688 1 96.94 304 PRO A CA 1
ATOM 2443 C C . PRO A 1 304 ? 29.531 14.344 -13.141 1 96.94 304 PRO A C 1
ATOM 2445 O O . PRO A 1 304 ? 28.453 14.297 -13.734 1 96.94 304 PRO A O 1
ATOM 2448 N N . GLU A 1 305 ? 30.688 14.703 -13.727 1 96.75 305 GLU A N 1
ATOM 2449 C CA . GLU A 1 305 ? 30.734 15.258 -15.078 1 96.75 305 GLU A CA 1
ATOM 2450 C C . GLU A 1 305 ? 30.203 14.25 -16.094 1 96.75 305 GLU A C 1
ATOM 2452 O O . GLU A 1 305 ? 29.578 14.633 -17.078 1 96.75 305 GLU A O 1
ATOM 2457 N N . THR A 1 306 ? 30.547 13.031 -15.891 1 96.81 306 THR A N 1
ATOM 2458 C CA . THR A 1 306 ? 30.094 11.992 -16.812 1 96.81 306 THR A CA 1
ATOM 2459 C C . THR A 1 306 ? 28.562 11.906 -16.844 1 96.81 306 THR A C 1
ATOM 2461 O O . THR A 1 306 ? 27.969 11.773 -17.906 1 96.81 306 THR A O 1
ATOM 2464 N N . PHE A 1 307 ? 27.953 11.992 -15.734 1 97.56 307 PHE A N 1
ATOM 2465 C CA . PHE A 1 307 ? 26.5 11.922 -15.656 1 97.56 307 PHE A CA 1
ATOM 2466 C C . PHE A 1 307 ? 25.859 13.188 -16.203 1 97.56 307 PHE A C 1
ATOM 2468 O O . PHE A 1 307 ? 24.812 13.133 -16.844 1 97.56 307 PHE A O 1
ATOM 2475 N N . ARG A 1 308 ? 26.484 14.305 -15.977 1 97.19 308 ARG A N 1
ATOM 2476 C CA . ARG A 1 308 ? 26 15.57 -16.516 1 97.19 308 ARG A CA 1
ATOM 2477 C C . ARG A 1 308 ? 25.938 15.523 -18.047 1 97.19 308 ARG A C 1
ATOM 2479 O O . ARG A 1 308 ? 25 16.062 -18.641 1 97.19 308 ARG A O 1
ATOM 2486 N N . SER A 1 309 ? 26.953 14.914 -18.578 1 97.62 309 SER A N 1
ATOM 2487 C CA . SER A 1 309 ? 26.984 14.773 -20.031 1 97.62 309 SER A CA 1
ATOM 2488 C C . SER A 1 309 ? 25.844 13.898 -20.531 1 97.62 309 SER A C 1
ATOM 2490 O O . SER A 1 309 ? 25.203 14.203 -21.547 1 97.62 309 SER A O 1
ATOM 2492 N N . GLU A 1 310 ? 25.625 12.789 -19.812 1 97.75 310 GLU A N 1
ATOM 2493 C CA . GLU A 1 310 ? 24.516 11.898 -20.172 1 97.75 310 GLU A CA 1
ATOM 2494 C C . GLU A 1 310 ? 23.172 12.609 -20.047 1 97.75 310 GLU A C 1
ATOM 2496 O O . GLU A 1 310 ? 22.281 12.414 -20.875 1 97.75 310 GLU A O 1
ATOM 2501 N N . LEU A 1 311 ? 23.016 13.352 -19.031 1 97.88 311 LEU A N 1
ATOM 2502 C CA . LEU A 1 311 ? 21.781 14.102 -18.828 1 97.88 311 LEU A CA 1
ATOM 2503 C C . LEU A 1 311 ? 21.547 15.102 -19.953 1 97.88 311 LEU A C 1
ATOM 2505 O O . LEU A 1 311 ? 20.422 15.234 -20.453 1 97.88 311 LEU A O 1
ATOM 2509 N N . ALA A 1 312 ? 22.625 15.773 -20.328 1 97.38 312 ALA A N 1
ATOM 2510 C CA . ALA A 1 312 ? 22.516 16.75 -21.406 1 97.38 312 ALA A CA 1
ATOM 2511 C C . ALA A 1 312 ? 22.031 16.078 -22.688 1 97.38 312 ALA A C 1
ATOM 2513 O O . ALA A 1 312 ? 21.203 16.641 -23.422 1 97.38 312 ALA A O 1
ATOM 2514 N N . HIS A 1 313 ? 22.547 14.938 -22.938 1 97.12 313 HIS A N 1
ATOM 2515 C CA . HIS A 1 313 ? 22.141 14.18 -24.125 1 97.12 313 HIS A CA 1
ATOM 2516 C C . HIS A 1 313 ? 20.672 13.805 -24.047 1 97.12 313 HIS A C 1
ATOM 2518 O O . HIS A 1 313 ? 19.938 13.961 -25.016 1 97.12 313 HIS A O 1
ATOM 2524 N N . MET A 1 314 ? 20.234 13.32 -22.891 1 97.25 314 MET A N 1
ATOM 2525 C CA . MET A 1 314 ? 18.859 12.898 -22.688 1 97.25 314 MET A CA 1
ATOM 2526 C C . MET A 1 314 ? 17.906 14.086 -22.812 1 97.25 314 MET A C 1
ATOM 2528 O O . MET A 1 314 ? 16.812 13.961 -23.375 1 97.25 314 MET A O 1
ATOM 2532 N N . LEU A 1 315 ? 18.297 15.18 -22.25 1 97 315 LEU A N 1
ATOM 2533 C CA . LEU A 1 315 ? 17.484 16.391 -22.312 1 97 315 LEU A CA 1
ATOM 2534 C C . LEU A 1 315 ? 17.312 16.859 -23.75 1 97 315 LEU A C 1
ATOM 2536 O O . LEU A 1 315 ? 16.219 17.219 -24.172 1 97 315 LEU A O 1
ATOM 2540 N N . ALA A 1 316 ? 18.375 16.812 -24.453 1 95.81 316 ALA A N 1
ATOM 2541 C CA . ALA A 1 316 ? 18.328 17.219 -25.859 1 95.81 316 ALA A CA 1
ATOM 2542 C C . ALA A 1 316 ? 17.422 16.297 -26.672 1 95.81 316 ALA A C 1
ATOM 2544 O O . ALA A 1 316 ? 16.656 16.766 -27.516 1 95.81 316 ALA A O 1
ATOM 2545 N N . GLU A 1 317 ? 17.484 15.039 -26.359 1 94.88 317 GLU A N 1
ATOM 2546 C CA . GLU A 1 317 ? 16.703 14.039 -27.078 1 94.88 317 GLU A CA 1
ATOM 2547 C C . GLU A 1 317 ? 15.211 14.188 -26.766 1 94.88 317 GLU A C 1
ATOM 2549 O O . GLU A 1 317 ? 14.367 13.883 -27.609 1 94.88 317 GLU A O 1
ATOM 2554 N N . SER A 1 318 ? 14.828 14.641 -25.641 1 93.94 318 SER A N 1
ATOM 2555 C CA . SER A 1 318 ? 13.445 14.688 -25.172 1 93.94 318 SER A CA 1
ATOM 2556 C C . SER A 1 318 ? 12.633 15.703 -25.969 1 93.94 318 SER A C 1
ATOM 2558 O O . SER A 1 318 ? 11.406 15.586 -26.062 1 93.94 318 SER A O 1
ATOM 2560 N N . GLY A 1 319 ? 13.273 16.734 -26.438 1 91.06 319 GLY A N 1
ATOM 2561 C CA . GLY A 1 319 ? 12.578 17.812 -27.125 1 91.06 319 GLY A CA 1
ATOM 2562 C C . GLY A 1 319 ? 11.977 18.828 -26.188 1 91.06 319 GLY A C 1
ATOM 2563 O O . GLY A 1 319 ? 11.414 19.844 -26.625 1 91.06 319 GLY A O 1
ATOM 2564 N N . ASP A 1 320 ? 12.094 18.672 -24.812 1 92.31 320 ASP A N 1
ATOM 2565 C CA . ASP A 1 320 ? 11.516 19.562 -23.828 1 92.31 320 ASP A CA 1
ATOM 2566 C C . ASP A 1 320 ? 12.5 19.844 -22.703 1 92.31 320 ASP A C 1
ATOM 2568 O O . ASP A 1 320 ? 12.133 19.875 -21.516 1 92.31 320 ASP A O 1
ATOM 2572 N N . ALA A 1 321 ? 13.695 19.984 -23.125 1 94.25 321 ALA A N 1
ATOM 2573 C CA . ALA A 1 321 ? 14.797 20.109 -22.172 1 94.25 321 ALA A CA 1
ATOM 2574 C C . ALA A 1 321 ? 14.516 21.219 -21.156 1 94.25 321 ALA A C 1
ATOM 2576 O O . ALA A 1 321 ? 14.68 21.016 -19.953 1 94.25 321 ALA A O 1
ATOM 2577 N N . ARG A 1 322 ? 14.094 22.359 -21.578 1 93.31 322 ARG A N 1
ATOM 2578 C CA . ARG A 1 322 ? 13.883 23.516 -20.703 1 93.31 322 ARG A CA 1
ATOM 2579 C C . ARG A 1 322 ? 12.766 23.25 -19.703 1 93.31 322 ARG A C 1
ATOM 2581 O O . ARG A 1 322 ? 12.883 23.578 -18.531 1 93.31 322 ARG A O 1
ATOM 2588 N N . ALA A 1 323 ? 11.75 22.719 -20.109 1 93.56 323 ALA A N 1
ATOM 2589 C CA . ALA A 1 323 ? 10.609 22.438 -19.25 1 93.56 323 ALA A CA 1
ATOM 2590 C C . ALA A 1 323 ? 10.977 21.422 -18.172 1 93.56 323 ALA A C 1
ATOM 2592 O O . ALA A 1 323 ? 10.586 21.562 -17 1 93.56 323 ALA A O 1
ATOM 2593 N N . ILE A 1 324 ? 11.719 20.422 -18.547 1 94.69 324 ILE A N 1
ATOM 2594 C CA . ILE A 1 324 ? 12.117 19.375 -17.609 1 94.69 324 ILE A CA 1
ATOM 2595 C C . ILE A 1 324 ? 13.07 19.938 -16.562 1 94.69 324 ILE A C 1
ATOM 2597 O O . ILE A 1 324 ? 12.906 19.703 -15.367 1 94.69 324 ILE A O 1
ATOM 2601 N N . ALA A 1 325 ? 13.961 20.719 -17.031 1 93.38 325 ALA A N 1
ATOM 2602 C CA . ALA A 1 325 ? 14.953 21.312 -16.141 1 93.38 325 ALA A CA 1
ATOM 2603 C C . ALA A 1 325 ? 14.297 22.297 -15.172 1 93.38 325 ALA A C 1
ATOM 2605 O O . ALA A 1 325 ? 14.648 22.344 -13.992 1 93.38 325 ALA A O 1
ATOM 2606 N N . ASN A 1 326 ? 13.32 22.984 -15.641 1 89.38 326 ASN A N 1
ATOM 2607 C CA . ASN A 1 326 ? 12.664 24 -14.828 1 89.38 326 ASN A CA 1
ATOM 2608 C C . ASN A 1 326 ? 11.727 23.391 -13.797 1 89.38 326 ASN A C 1
ATOM 2610 O O . ASN A 1 326 ? 11.461 23.984 -12.758 1 89.38 326 ASN A O 1
ATOM 2614 N N . ARG A 1 327 ? 11.297 22.281 -14.055 1 88.69 327 ARG A N 1
ATOM 2615 C CA . ARG A 1 327 ? 10.422 21.594 -13.109 1 88.69 327 ARG A CA 1
ATOM 2616 C C . ARG A 1 327 ? 11.188 21.141 -11.875 1 88.69 327 ARG A C 1
ATOM 2618 O O . ARG A 1 327 ? 10.648 21.141 -10.766 1 88.69 327 ARG A O 1
ATOM 2625 N N . ASN A 1 328 ? 12.414 20.75 -12.102 1 90.25 328 ASN A N 1
ATOM 2626 C CA . ASN A 1 328 ? 13.273 20.312 -11.008 1 90.25 328 ASN A CA 1
ATOM 2627 C C . ASN A 1 328 ? 14.664 20.922 -11.109 1 90.25 328 ASN A C 1
ATOM 2629 O O . ASN A 1 328 ? 15.656 20.203 -11.297 1 90.25 328 ASN A O 1
ATOM 2633 N N . PRO A 1 329 ? 14.664 22.219 -10.891 1 89.25 329 PRO A N 1
ATOM 2634 C CA . PRO A 1 329 ? 15.961 22.891 -11.055 1 89.25 329 PRO A CA 1
ATOM 2635 C C . PRO A 1 329 ? 17.031 22.344 -10.109 1 89.25 329 PRO A C 1
ATOM 2637 O O . PRO A 1 329 ? 16.797 22.25 -8.898 1 89.25 329 PRO A O 1
ATOM 2640 N N . GLY A 1 330 ? 18.109 21.922 -10.695 1 90.56 330 GLY A N 1
ATOM 2641 C CA . GLY A 1 330 ? 19.266 21.5 -9.93 1 90.56 330 GLY A CA 1
ATOM 2642 C C . GLY A 1 330 ? 19.188 20.047 -9.484 1 90.56 330 GLY A C 1
ATOM 2643 O O . GLY A 1 330 ? 20.078 19.562 -8.781 1 90.56 330 GLY A O 1
ATOM 2644 N N . GLU A 1 331 ? 18.156 19.391 -9.773 1 94.5 331 GLU A N 1
ATOM 2645 C CA . GLU A 1 331 ? 18.016 17.984 -9.414 1 94.5 331 GLU A CA 1
ATOM 2646 C C . GLU A 1 331 ? 18.219 17.078 -10.625 1 94.5 331 GLU A C 1
ATOM 2648 O O . GLU A 1 331 ? 17.266 16.562 -11.195 1 94.5 331 GLU A O 1
ATOM 2653 N N . ALA A 1 332 ? 19.453 16.875 -10.883 1 96.81 332 ALA A N 1
ATOM 2654 C CA . ALA A 1 332 ? 19.906 16.203 -12.102 1 96.81 332 ALA A CA 1
ATOM 2655 C C . ALA A 1 332 ? 19.312 14.812 -12.227 1 96.81 332 ALA A C 1
ATOM 2657 O O . ALA A 1 332 ? 18.891 14.406 -13.312 1 96.81 332 ALA A O 1
ATOM 2658 N N . TYR A 1 333 ? 19.25 14.031 -11.172 1 97.75 333 TYR A N 1
ATOM 2659 C CA . TYR A 1 333 ? 18.781 12.656 -11.219 1 97.75 333 TYR A CA 1
ATOM 2660 C C . TYR A 1 333 ? 17.281 12.609 -11.508 1 97.75 333 TYR A C 1
ATOM 2662 O O . TYR A 1 333 ? 16.812 11.75 -12.258 1 97.75 333 TYR A O 1
ATOM 2670 N N . ARG A 1 334 ? 16.516 13.602 -10.984 1 96.69 334 ARG A N 1
ATOM 2671 C CA . ARG A 1 334 ? 15.094 13.695 -11.281 1 96.69 334 ARG A CA 1
ATOM 2672 C C . ARG A 1 334 ? 14.867 14.078 -12.742 1 96.69 334 ARG A C 1
ATOM 2674 O O . ARG A 1 334 ? 13.938 13.586 -13.383 1 96.69 334 ARG A O 1
ATOM 2681 N N . GLN A 1 335 ? 15.688 15.016 -13.172 1 97.69 335 GLN A N 1
ATOM 2682 C CA . GLN A 1 335 ? 15.586 15.414 -14.57 1 97.69 335 GLN A CA 1
ATOM 2683 C C . GLN A 1 335 ? 15.844 14.227 -15.5 1 97.69 335 GLN A C 1
ATOM 2685 O O . GLN A 1 335 ? 15.094 14.008 -16.453 1 97.69 335 GLN A O 1
ATOM 2690 N N . PHE A 1 336 ? 16.891 13.461 -15.203 1 98.06 336 PHE A N 1
ATOM 2691 C CA . PHE A 1 336 ? 17.219 12.273 -15.977 1 98.06 336 PHE A CA 1
ATOM 2692 C C . PHE A 1 336 ? 16.047 11.297 -15.992 1 98.06 336 PHE A C 1
ATOM 2694 O O . PHE A 1 336 ? 15.664 10.789 -17.062 1 98.06 336 PHE A O 1
ATOM 2701 N N . LEU A 1 337 ? 15.43 11.062 -14.82 1 98.56 337 LEU A N 1
ATOM 2702 C CA . LEU A 1 337 ? 14.328 10.117 -14.688 1 98.56 337 LEU A CA 1
ATOM 2703 C C . LEU A 1 337 ? 13.078 10.633 -15.398 1 98.56 337 LEU A C 1
ATOM 2705 O O . LEU A 1 337 ? 12.273 9.844 -15.898 1 98.56 337 LEU A O 1
ATOM 2709 N N . SER A 1 338 ? 12.914 11.969 -15.445 1 98 338 SER A N 1
ATOM 2710 C CA . SER A 1 338 ? 11.82 12.531 -16.219 1 98 338 SER A CA 1
ATOM 2711 C C . SER A 1 338 ? 11.961 12.195 -17.703 1 98 338 SER A C 1
ATOM 2713 O O . SER A 1 338 ? 10.969 11.898 -18.375 1 98 338 SER A O 1
ATOM 2715 N N . CYS A 1 339 ? 13.156 12.273 -18.156 1 98 339 CYS A N 1
ATOM 2716 C CA . CYS A 1 339 ? 13.414 11.906 -19.547 1 98 339 CYS A CA 1
ATOM 2717 C C . CYS A 1 339 ? 13.125 10.43 -19.781 1 98 339 CYS A C 1
ATOM 2719 O O . CYS A 1 339 ? 12.492 10.07 -20.781 1 98 339 CYS A O 1
ATOM 2721 N N . VAL A 1 340 ? 13.562 9.555 -18.875 1 98.38 340 VAL A N 1
ATOM 2722 C CA . VAL A 1 340 ? 13.336 8.117 -18.969 1 98.38 340 VAL A CA 1
ATOM 2723 C C . VAL A 1 340 ? 11.836 7.832 -18.969 1 98.38 340 VAL A C 1
ATOM 2725 O O . VAL A 1 340 ? 11.359 7.008 -19.75 1 98.38 340 VAL A O 1
ATOM 2728 N N . LEU A 1 341 ? 11.141 8.492 -18.094 1 97.88 341 LEU A N 1
ATOM 2729 C CA . LEU A 1 341 ? 9.695 8.289 -17.969 1 97.88 341 LEU A CA 1
ATOM 2730 C C . LEU A 1 341 ? 8.984 8.664 -19.266 1 97.88 341 LEU A C 1
ATOM 2732 O O . LEU A 1 341 ? 8.062 7.965 -19.688 1 97.88 341 LEU A O 1
ATOM 2736 N N . ARG A 1 342 ? 9.391 9.758 -19.891 1 96.31 342 ARG A N 1
ATOM 2737 C CA . ARG A 1 342 ? 8.781 10.195 -21.141 1 96.31 342 ARG A CA 1
ATOM 2738 C C . ARG A 1 342 ? 9.008 9.164 -22.25 1 96.31 342 ARG A C 1
ATOM 2740 O O . ARG A 1 342 ? 8.094 8.867 -23.016 1 96.31 342 ARG A O 1
ATOM 2747 N N . LYS A 1 343 ? 10.211 8.625 -22.344 1 96.75 343 LYS A N 1
ATOM 2748 C CA . LYS A 1 343 ? 10.508 7.582 -23.312 1 96.75 343 LYS A CA 1
ATOM 2749 C C . LYS A 1 343 ? 9.664 6.336 -23.062 1 96.75 343 LYS A C 1
ATOM 2751 O O . LYS A 1 343 ? 9.188 5.707 -24.016 1 96.75 343 LYS A O 1
ATOM 2756 N N . LEU A 1 344 ? 9.57 5.98 -21.797 1 97.38 344 LEU A N 1
ATOM 2757 C CA . LEU A 1 344 ? 8.797 4.797 -21.438 1 97.38 344 LEU A CA 1
ATOM 2758 C C . LEU A 1 344 ? 7.32 4.988 -21.766 1 97.38 344 LEU A C 1
ATOM 2760 O O . LEU A 1 344 ? 6.664 4.062 -22.25 1 97.38 344 LEU A O 1
ATOM 2764 N N . GLU A 1 345 ? 6.824 6.188 -21.5 1 96.5 345 GLU A N 1
ATOM 2765 C CA . GLU A 1 345 ? 5.434 6.488 -21.844 1 96.5 345 GLU A CA 1
ATOM 2766 C C . GLU A 1 345 ? 5.199 6.391 -23.344 1 96.5 345 GLU A C 1
ATOM 2768 O O . GLU A 1 345 ? 4.156 5.906 -23.781 1 96.5 345 GLU A O 1
ATOM 2773 N N . ALA A 1 346 ? 6.117 6.875 -24.078 1 95.81 346 ALA A N 1
ATOM 2774 C CA . ALA A 1 346 ? 6.035 6.754 -25.531 1 95.81 346 ALA A CA 1
ATOM 2775 C C . ALA A 1 346 ? 6.055 5.289 -25.953 1 95.81 346 ALA A C 1
ATOM 2777 O O . ALA A 1 346 ? 5.352 4.898 -26.891 1 95.81 346 ALA A O 1
ATOM 2778 N N . THR A 1 347 ? 6.883 4.484 -25.312 1 95.56 347 THR A N 1
ATOM 2779 C CA . THR A 1 347 ? 6.957 3.055 -25.578 1 95.56 347 THR A CA 1
ATOM 2780 C C . THR A 1 347 ? 5.625 2.375 -25.281 1 95.56 347 THR A C 1
ATOM 2782 O O . THR A 1 347 ? 5.164 1.529 -26.062 1 95.56 347 THR A O 1
ATOM 2785 N N . ILE A 1 348 ? 5.004 2.719 -24.188 1 96.19 348 ILE A N 1
ATOM 2786 C CA . ILE A 1 348 ? 3.715 2.168 -23.781 1 96.19 348 ILE A CA 1
ATOM 2787 C C . ILE A 1 348 ? 2.648 2.559 -24.812 1 96.19 348 ILE A C 1
ATOM 2789 O O . ILE A 1 348 ? 1.843 1.724 -25.219 1 96.19 348 ILE A O 1
ATOM 2793 N N . ALA A 1 349 ? 2.654 3.818 -25.25 1 94.62 349 ALA A N 1
ATOM 2794 C CA . ALA A 1 349 ? 1.691 4.293 -26.234 1 94.62 349 ALA A CA 1
ATOM 2795 C C . ALA A 1 349 ? 1.822 3.518 -27.547 1 94.62 349 ALA A C 1
ATOM 2797 O O . ALA A 1 349 ? 0.818 3.139 -28.156 1 94.62 349 ALA A O 1
ATOM 2798 N N . ARG A 1 350 ? 3.006 3.268 -27.938 1 91.75 350 ARG A N 1
ATOM 2799 C CA . ARG A 1 350 ? 3.256 2.5 -29.156 1 91.75 350 ARG A CA 1
ATOM 2800 C C . ARG A 1 350 ? 2.701 1.084 -29.031 1 91.75 350 ARG A C 1
ATOM 2802 O O . ARG A 1 350 ? 2.104 0.562 -29.969 1 91.75 350 ARG A O 1
ATOM 2809 N N . ASN A 1 351 ? 2.904 0.488 -27.891 1 90.5 351 ASN A N 1
ATOM 2810 C CA . ASN A 1 351 ? 2.432 -0.875 -27.672 1 90.5 351 ASN A CA 1
ATOM 2811 C C . ASN A 1 351 ? 0.912 -0.931 -27.562 1 90.5 351 ASN A C 1
ATOM 2813 O O . ASN A 1 351 ? 0.313 -1.999 -27.703 1 90.5 351 ASN A O 1
ATOM 2817 N N . LYS A 1 352 ? 0.302 0.226 -27.312 1 90.56 352 LYS A N 1
ATOM 2818 C CA . LYS A 1 352 ? -1.156 0.31 -27.312 1 90.56 352 LYS A CA 1
ATOM 2819 C C . LYS A 1 352 ? -1.697 0.625 -28.703 1 90.56 352 LYS A C 1
ATOM 2821 O O . LYS A 1 352 ? -2.912 0.711 -28.891 1 90.56 352 LYS A O 1
ATOM 2826 N N . GLY A 1 353 ? -0.848 0.819 -29.609 1 86.25 353 GLY A N 1
ATOM 2827 C CA . GLY A 1 353 ? -1.263 1.062 -30.984 1 86.25 353 GLY A CA 1
ATOM 2828 C C . GLY A 1 353 ? -1.289 2.533 -31.344 1 86.25 353 GLY A C 1
ATOM 2829 O O . GLY A 1 353 ? -1.715 2.898 -32.438 1 86.25 353 GLY A O 1
ATOM 2830 N N . ALA A 1 354 ? -0.858 3.369 -30.344 1 84.5 354 ALA A N 1
ATOM 2831 C CA . ALA A 1 354 ? -0.857 4.805 -30.609 1 84.5 354 ALA A CA 1
ATOM 2832 C C . ALA A 1 354 ? 0.408 5.219 -31.359 1 84.5 354 ALA A C 1
ATOM 2834 O O . ALA A 1 354 ? 1.402 4.488 -31.359 1 84.5 354 ALA A O 1
ATOM 2835 N N . ARG A 1 355 ? 0.348 6.395 -32.094 1 82.12 355 ARG A N 1
ATOM 2836 C CA . ARG A 1 355 ? 1.528 6.961 -32.719 1 82.12 355 ARG A CA 1
ATOM 2837 C C . ARG A 1 355 ? 2.479 7.562 -31.703 1 82.12 355 ARG A C 1
ATOM 2839 O O . ARG A 1 355 ? 2.043 8.219 -30.75 1 82.12 355 ARG A O 1
ATOM 2846 N N . SER A 1 356 ? 3.721 7.137 -31.797 1 72.62 356 SER A N 1
ATOM 2847 C CA . SER A 1 356 ? 4.684 7.613 -30.812 1 72.62 356 SER A CA 1
ATOM 2848 C C . SER A 1 356 ? 4.918 9.109 -30.953 1 72.62 356 SER A C 1
ATOM 2850 O O . SER A 1 356 ? 5.094 9.617 -32.062 1 72.62 356 SER A O 1
ATOM 2852 N N . VAL A 1 357 ? 4.684 9.93 -29.891 1 71.31 357 VAL A N 1
ATOM 2853 C CA . VAL A 1 357 ? 4.793 11.383 -29.891 1 71.31 357 VAL A CA 1
ATOM 2854 C C . VAL A 1 357 ? 6.223 11.789 -29.531 1 71.31 357 VAL A C 1
ATOM 2856 O O . VAL A 1 357 ? 6.57 12.969 -29.594 1 71.31 357 VAL A O 1
ATOM 2859 N N . GLY A 1 358 ? 7.156 10.891 -29.453 1 83.25 358 GLY A N 1
ATOM 2860 C CA . GLY A 1 358 ? 8.523 11.211 -29.062 1 83.25 358 GLY A CA 1
ATOM 2861 C C . GLY A 1 358 ? 9.445 10 -29.078 1 83.25 358 GLY A C 1
ATOM 2862 O O . GLY A 1 358 ? 9.07 8.938 -29.578 1 83.25 358 GLY A O 1
ATOM 2863 N N . PRO A 1 359 ? 10.664 10.289 -28.609 1 92.31 359 PRO A N 1
ATOM 2864 C CA . PRO A 1 359 ? 11.594 9.164 -28.531 1 92.31 359 PRO A CA 1
ATOM 2865 C C . PRO A 1 359 ? 11.078 8.047 -27.609 1 92.31 359 PRO A C 1
ATOM 2867 O O . PRO A 1 359 ? 10.477 8.32 -26.578 1 92.31 359 PRO A O 1
ATOM 2870 N N . ASP A 1 360 ? 11.164 6.816 -28.016 1 94.56 360 ASP A N 1
ATOM 2871 C CA . ASP A 1 360 ? 10.758 5.652 -27.234 1 94.56 360 ASP A CA 1
ATOM 2872 C C . ASP A 1 360 ? 11.883 4.625 -27.156 1 94.56 360 ASP A C 1
ATOM 2874 O O . ASP A 1 360 ? 13.008 4.898 -27.578 1 94.56 360 ASP A O 1
ATOM 2878 N N . TYR A 1 361 ? 11.68 3.564 -26.484 1 95.88 361 TYR A N 1
ATOM 2879 C CA . TYR A 1 361 ? 12.641 2.469 -26.391 1 95.88 361 TYR A CA 1
ATOM 2880 C C . TYR A 1 361 ? 12.32 1.381 -27.422 1 95.88 361 TYR A C 1
ATOM 2882 O O . TYR A 1 361 ? 11.328 0.659 -27.266 1 95.88 361 TYR A O 1
ATOM 2890 N N . PRO A 1 362 ? 13.219 1.195 -28.391 1 92.19 362 PRO A N 1
ATOM 2891 C CA . PRO A 1 362 ? 12.984 0.112 -29.359 1 92.19 362 PRO A CA 1
ATOM 2892 C C . PRO A 1 362 ? 13.047 -1.271 -28.703 1 92.19 362 PRO A C 1
ATOM 2894 O O . PRO A 1 362 ? 12.422 -2.213 -29.203 1 92.19 362 PRO A O 1
ATOM 2897 N N . SER A 1 363 ? 13.852 -1.373 -27.656 1 93.62 363 SER A N 1
ATOM 2898 C CA . SER A 1 363 ? 13.961 -2.619 -26.906 1 93.62 363 SER A CA 1
ATOM 2899 C C . SER A 1 363 ? 14.219 -2.354 -25.438 1 93.62 363 SER A C 1
ATOM 2901 O O . SER A 1 363 ? 14.578 -1.237 -25.047 1 93.62 363 SER A O 1
ATOM 2903 N N . ALA A 1 364 ? 14.094 -3.402 -24.672 1 96.75 364 ALA A N 1
ATOM 2904 C CA . ALA A 1 364 ? 14.32 -3.289 -23.234 1 96.75 364 ALA A CA 1
ATOM 2905 C C . ALA A 1 364 ? 15.773 -2.918 -22.938 1 96.75 364 ALA A C 1
ATOM 2907 O O . ALA A 1 364 ? 16.078 -2.367 -21.875 1 96.75 364 ALA A O 1
ATOM 2908 N N . ASP A 1 365 ? 16.656 -3.184 -23.859 1 96.94 365 ASP A N 1
ATOM 2909 C CA . ASP A 1 365 ? 18.078 -2.924 -23.656 1 96.94 365 ASP A CA 1
ATOM 2910 C C . ASP A 1 365 ? 18.344 -1.434 -23.438 1 96.94 365 ASP A C 1
ATOM 2912 O O . ASP A 1 365 ? 19.219 -1.058 -22.656 1 96.94 365 ASP A O 1
ATOM 2916 N N . GLY A 1 366 ? 17.578 -0.633 -24.156 1 97.44 366 GLY A N 1
ATOM 2917 C CA . GLY A 1 366 ? 17.719 0.802 -23.969 1 97.44 366 GLY A CA 1
ATOM 2918 C C . GLY A 1 366 ? 17.391 1.252 -22.562 1 97.44 366 GLY A C 1
ATOM 2919 O O . GLY A 1 366 ? 18.125 2.059 -21.969 1 97.44 366 GLY A O 1
ATOM 2920 N N . LEU A 1 367 ? 16.266 0.803 -22.031 1 98.25 367 LEU A N 1
ATOM 2921 C CA . LEU A 1 367 ? 15.867 1.143 -20.672 1 98.25 367 LEU A CA 1
ATOM 2922 C C . LEU A 1 367 ? 16.875 0.607 -19.656 1 98.25 367 LEU A C 1
ATOM 2924 O O . LEU A 1 367 ? 17.203 1.289 -18.688 1 98.25 367 LEU A O 1
ATOM 2928 N N . ILE A 1 368 ? 17.391 -0.642 -19.859 1 98.44 368 ILE A N 1
ATOM 2929 C CA . ILE A 1 368 ? 18.406 -1.236 -19 1 98.44 368 ILE A CA 1
ATOM 2930 C C . ILE A 1 368 ? 19.641 -0.348 -18.969 1 98.44 368 ILE A C 1
ATOM 2932 O O . ILE A 1 368 ? 20.188 -0.069 -17.906 1 98.44 368 ILE A O 1
ATOM 2936 N N . ASN A 1 369 ? 20.062 0.123 -20.109 1 98.31 369 ASN A N 1
ATOM 2937 C CA . ASN A 1 369 ? 21.25 0.953 -20.203 1 98.31 369 ASN A CA 1
ATOM 2938 C C . ASN A 1 369 ? 21.062 2.295 -19.516 1 98.31 369 ASN A C 1
ATOM 2940 O O . ASN A 1 369 ? 21.984 2.797 -18.859 1 98.31 369 ASN A O 1
ATOM 2944 N N . ASP A 1 370 ? 19.922 2.9 -19.719 1 98.5 370 ASP A N 1
ATOM 2945 C CA . ASP A 1 370 ? 19.641 4.152 -19.031 1 98.5 370 ASP A CA 1
ATOM 2946 C C . ASP A 1 370 ? 19.688 3.965 -17.516 1 98.5 370 ASP A C 1
ATOM 2948 O O . ASP A 1 370 ? 20.188 4.824 -16.797 1 98.5 370 ASP A O 1
ATOM 2952 N N . LEU A 1 371 ? 19.141 2.887 -17.016 1 98.62 371 LEU A N 1
ATOM 2953 C CA . LEU A 1 371 ? 19.156 2.611 -15.586 1 98.62 371 LEU A CA 1
ATOM 2954 C C . LEU A 1 371 ? 20.562 2.32 -15.094 1 98.62 371 LEU A C 1
ATOM 2956 O O . LEU A 1 371 ? 20.922 2.67 -13.961 1 98.62 371 LEU A O 1
ATOM 2960 N N . ARG A 1 372 ? 21.391 1.681 -15.953 1 98.25 372 ARG A N 1
ATOM 2961 C CA . ARG A 1 372 ? 22.797 1.483 -15.617 1 98.25 372 ARG A CA 1
ATOM 2962 C C . ARG A 1 372 ? 23.531 2.818 -15.5 1 98.25 372 ARG A C 1
ATOM 2964 O O . ARG A 1 372 ? 24.375 2.992 -14.625 1 98.25 372 ARG A O 1
ATOM 2971 N N . THR A 1 373 ? 23.203 3.699 -16.406 1 98.5 373 THR A N 1
ATOM 2972 C CA . THR A 1 373 ? 23.766 5.039 -16.375 1 98.5 373 THR A CA 1
ATOM 2973 C C . THR A 1 373 ? 23.406 5.746 -15.07 1 98.5 373 THR A C 1
ATOM 2975 O O . THR A 1 373 ? 24.266 6.383 -14.445 1 98.5 373 THR A O 1
ATOM 2978 N N . LEU A 1 374 ? 22.172 5.652 -14.68 1 98.56 374 LEU A N 1
ATOM 2979 C CA . LEU A 1 374 ? 21.703 6.242 -13.43 1 98.56 374 LEU A CA 1
ATOM 2980 C C . LEU A 1 374 ? 22.438 5.641 -12.242 1 98.56 374 LEU A C 1
ATOM 2982 O O . LEU A 1 374 ? 22.875 6.367 -11.344 1 98.56 374 LEU A O 1
ATOM 2986 N N . GLU A 1 375 ? 22.578 4.309 -12.188 1 97.69 375 GLU A N 1
ATOM 2987 C CA . GLU A 1 375 ? 23.281 3.611 -11.125 1 97.69 375 GLU A CA 1
ATOM 2988 C C . GLU A 1 375 ? 24.734 4.09 -11.023 1 97.69 375 GLU A C 1
ATOM 2990 O O . GLU A 1 375 ? 25.219 4.363 -9.922 1 97.69 375 GLU A O 1
ATOM 2995 N N . LYS A 1 376 ? 25.391 4.164 -12.156 1 97.75 376 LYS A N 1
ATOM 2996 C CA . LYS A 1 376 ? 26.781 4.609 -12.195 1 97.75 376 LYS A CA 1
ATOM 2997 C C . LYS A 1 376 ? 26.906 6.059 -11.734 1 97.75 376 LYS A C 1
ATOM 2999 O O . LYS A 1 376 ? 27.828 6.406 -10.992 1 97.75 376 LYS A O 1
ATOM 3004 N N . GLY A 1 377 ? 25.984 6.848 -12.234 1 97.88 377 GLY A N 1
ATOM 3005 C CA . GLY A 1 377 ? 25.969 8.234 -11.805 1 97.88 377 GLY A CA 1
ATOM 3006 C C . GLY A 1 377 ? 25.875 8.398 -10.297 1 97.88 377 GLY A C 1
ATOM 3007 O O . GLY A 1 377 ? 26.578 9.227 -9.719 1 97.88 377 GLY A O 1
ATOM 3008 N N . LEU A 1 378 ? 25.031 7.645 -9.641 1 97.69 378 LEU A N 1
ATOM 3009 C CA . LEU A 1 378 ? 24.891 7.684 -8.195 1 97.69 378 LEU A CA 1
ATOM 3010 C C . LEU A 1 378 ? 26.125 7.145 -7.5 1 97.69 378 LEU A C 1
ATOM 3012 O O . LEU A 1 378 ? 26.594 7.723 -6.52 1 97.69 378 LEU A O 1
ATOM 3016 N N . ALA A 1 379 ? 26.656 6.027 -8.008 1 96.69 379 ALA A N 1
ATOM 3017 C CA . ALA A 1 379 ? 27.844 5.434 -7.422 1 96.69 379 ALA A CA 1
ATOM 3018 C C . ALA A 1 379 ? 29.031 6.398 -7.484 1 96.69 379 ALA A C 1
ATOM 3020 O O . ALA A 1 379 ? 29.781 6.535 -6.516 1 96.69 379 ALA A O 1
ATOM 3021 N N . ASP A 1 380 ? 29.172 7.098 -8.633 1 96.56 380 ASP A N 1
ATOM 3022 C CA . ASP A 1 380 ? 30.25 8.055 -8.828 1 96.56 380 ASP A CA 1
ATOM 3023 C C . ASP A 1 380 ? 30.109 9.242 -7.875 1 96.56 380 ASP A C 1
ATOM 3025 O O . ASP A 1 380 ? 31.094 9.914 -7.555 1 96.56 380 ASP A O 1
ATOM 3029 N N . ALA A 1 381 ? 28.922 9.461 -7.445 1 95.31 381 ALA A N 1
ATOM 3030 C CA . ALA A 1 381 ? 28.656 10.555 -6.512 1 95.31 381 ALA A CA 1
ATOM 3031 C C . ALA A 1 381 ? 28.719 10.07 -5.066 1 95.31 381 ALA A C 1
ATOM 3033 O O . ALA A 1 381 ? 28.219 10.742 -4.16 1 95.31 381 ALA A O 1
ATOM 3034 N N . LYS A 1 382 ? 29.172 8.867 -4.805 1 93.31 382 LYS A N 1
ATOM 3035 C CA . LYS A 1 382 ? 29.344 8.25 -3.494 1 93.31 382 LYS A CA 1
ATOM 3036 C C . LYS A 1 382 ? 28 7.824 -2.908 1 93.31 382 LYS A C 1
ATOM 3038 O O . LYS A 1 382 ? 27.859 7.707 -1.688 1 93.31 382 LYS A O 1
ATOM 3043 N N . CYS A 1 383 ? 27.062 7.715 -3.77 1 96.5 383 CYS A N 1
ATOM 3044 C CA . CYS A 1 383 ? 25.766 7.211 -3.354 1 96.5 383 CYS A CA 1
ATOM 3045 C C . CYS A 1 383 ? 25.547 5.789 -3.854 1 96.5 383 CYS A C 1
ATOM 3047 O O . CYS A 1 383 ? 24.5 5.484 -4.43 1 96.5 383 CYS A O 1
ATOM 3049 N N . GLY A 1 384 ? 26.547 4.984 -3.654 1 95.69 384 GLY A N 1
ATOM 3050 C CA . GLY A 1 384 ? 26.5 3.611 -4.129 1 95.69 384 GLY A CA 1
ATOM 3051 C C . GLY A 1 384 ? 25.406 2.791 -3.488 1 95.69 384 GLY A C 1
ATOM 3052 O O . GLY A 1 384 ? 24.828 1.907 -4.129 1 95.69 384 GLY A O 1
ATOM 3053 N N . ALA A 1 385 ? 25.062 3.053 -2.215 1 95.19 385 ALA A N 1
ATOM 3054 C CA . ALA A 1 385 ? 24 2.34 -1.52 1 95.19 385 ALA A CA 1
ATOM 3055 C C . ALA A 1 385 ? 22.641 2.621 -2.16 1 95.19 385 ALA A C 1
ATOM 3057 O O . ALA A 1 385 ? 21.828 1.711 -2.33 1 95.19 385 ALA A O 1
ATOM 3058 N N . LEU A 1 386 ? 22.406 3.871 -2.547 1 96.69 386 LEU A N 1
ATOM 3059 C CA . LEU A 1 386 ? 21.156 4.234 -3.209 1 96.69 386 LEU A CA 1
ATOM 3060 C C . LEU A 1 386 ? 21.031 3.545 -4.562 1 96.69 386 LEU A C 1
ATOM 3062 O O . LEU A 1 386 ? 19.953 3.078 -4.938 1 96.69 386 LEU A O 1
ATOM 3066 N N . ALA A 1 387 ? 22.172 3.523 -5.285 1 97.31 387 ALA A N 1
ATOM 3067 C CA . ALA A 1 387 ? 22.203 2.854 -6.582 1 97.31 387 ALA A CA 1
ATOM 3068 C C . ALA A 1 387 ? 21.812 1.384 -6.453 1 97.31 387 ALA A C 1
ATOM 3070 O O . ALA A 1 387 ? 21.016 0.873 -7.242 1 97.31 387 ALA A O 1
ATOM 3071 N N . THR A 1 388 ? 22.297 0.771 -5.469 1 94.44 388 THR A N 1
ATOM 3072 C CA . THR A 1 388 ? 22.109 -0.666 -5.285 1 94.44 388 THR A CA 1
ATOM 3073 C C . THR A 1 388 ? 20.734 -0.968 -4.699 1 94.44 388 THR A C 1
ATOM 3075 O O . THR A 1 388 ? 20.062 -1.906 -5.129 1 94.44 388 THR A O 1
ATOM 3078 N N . ASP A 1 389 ? 20.266 -0.185 -3.729 1 94.56 389 ASP A N 1
ATOM 3079 C CA . ASP A 1 389 ? 19.062 -0.502 -2.955 1 94.56 389 ASP A CA 1
ATOM 3080 C C . ASP A 1 389 ? 17.812 -0.032 -3.676 1 94.56 389 ASP A C 1
ATOM 3082 O O . ASP A 1 389 ? 16.734 -0.617 -3.508 1 94.56 389 ASP A O 1
ATOM 3086 N N . ILE A 1 390 ? 17.969 1.06 -4.465 1 95.62 390 ILE A N 1
ATOM 3087 C CA . ILE A 1 390 ? 16.75 1.675 -4.965 1 95.62 390 ILE A CA 1
ATOM 3088 C C . ILE A 1 390 ? 16.688 1.553 -6.484 1 95.62 390 ILE A C 1
ATOM 3090 O O . ILE A 1 390 ? 15.625 1.305 -7.055 1 95.62 390 ILE A O 1
ATOM 3094 N N . VAL A 1 391 ? 17.75 1.669 -7.223 1 97.88 391 VAL A N 1
ATOM 3095 C CA . VAL A 1 391 ? 17.75 1.707 -8.68 1 97.88 391 VAL A CA 1
ATOM 3096 C C . VAL A 1 391 ? 17.922 0.295 -9.234 1 97.88 391 VAL A C 1
ATOM 3098 O O . VAL A 1 391 ? 17.188 -0.125 -10.125 1 97.88 391 VAL A O 1
ATOM 3101 N N . ARG A 1 392 ? 18.828 -0.457 -8.703 1 96.12 392 ARG A N 1
ATOM 3102 C CA . ARG A 1 392 ? 19.188 -1.768 -9.234 1 96.12 392 ARG A CA 1
ATOM 3103 C C . ARG A 1 392 ? 17.984 -2.701 -9.258 1 96.12 392 ARG A C 1
ATOM 3105 O O . ARG A 1 392 ? 17.812 -3.467 -10.211 1 96.12 392 ARG A O 1
ATOM 3112 N N . PRO A 1 393 ? 17.141 -2.711 -8.227 1 96.31 393 PRO A N 1
ATOM 3113 C CA . PRO A 1 393 ? 15.977 -3.604 -8.305 1 96.31 393 PRO A CA 1
ATOM 3114 C C . PRO A 1 393 ? 15.109 -3.326 -9.531 1 96.31 393 PRO A C 1
ATOM 3116 O O . PRO A 1 393 ? 14.562 -4.258 -10.125 1 96.31 393 PRO A O 1
ATOM 3119 N N . VAL A 1 394 ? 14.953 -2.057 -9.891 1 97.94 394 VAL A N 1
ATOM 3120 C CA . VAL A 1 394 ? 14.172 -1.715 -11.07 1 97.94 394 VAL A CA 1
ATOM 3121 C C . VAL A 1 394 ? 14.891 -2.195 -12.328 1 97.94 394 VAL A C 1
ATOM 3123 O O . VAL A 1 394 ? 14.273 -2.746 -13.234 1 97.94 394 VAL A O 1
ATOM 3126 N N . ARG A 1 395 ? 16.219 -1.963 -12.367 1 97.94 395 ARG A N 1
ATOM 3127 C CA . ARG A 1 395 ? 16.984 -2.422 -13.516 1 97.94 395 ARG A CA 1
ATOM 3128 C C . ARG A 1 395 ? 16.891 -3.936 -13.672 1 97.94 395 ARG A C 1
ATOM 3130 O O . ARG A 1 395 ? 16.688 -4.438 -14.781 1 97.94 395 ARG A O 1
ATOM 3137 N N . ARG A 1 396 ? 17 -4.672 -12.555 1 97.44 396 ARG A N 1
ATOM 3138 C CA . ARG A 1 396 ? 16.906 -6.129 -12.578 1 97.44 396 ARG A CA 1
ATOM 3139 C C . ARG A 1 396 ? 15.531 -6.586 -13.055 1 97.44 396 ARG A C 1
ATOM 3141 O O . ARG A 1 396 ? 15.414 -7.578 -13.773 1 97.44 396 ARG A O 1
ATOM 3148 N N . MET A 1 397 ? 14.555 -5.887 -12.625 1 98.12 397 MET A N 1
ATOM 3149 C CA . MET A 1 397 ? 13.203 -6.195 -13.094 1 98.12 397 MET A CA 1
ATOM 3150 C C . MET A 1 397 ? 13.125 -6.129 -14.617 1 98.12 397 MET A C 1
ATOM 3152 O O . MET A 1 397 ? 12.562 -7.023 -15.25 1 98.12 397 MET A O 1
ATOM 3156 N N . VAL A 1 398 ? 13.711 -5.082 -15.188 1 98.38 398 VAL A N 1
ATOM 3157 C CA . VAL A 1 398 ? 13.68 -4.91 -16.641 1 98.38 398 VAL A CA 1
ATOM 3158 C C . VAL A 1 398 ? 14.508 -6.008 -17.297 1 98.38 398 VAL A C 1
ATOM 3160 O O . VAL A 1 398 ? 14.141 -6.52 -18.359 1 98.38 398 VAL A O 1
ATOM 3163 N N . GLU A 1 399 ? 15.578 -6.383 -16.703 1 97.44 399 GLU A N 1
ATOM 3164 C CA . GLU A 1 399 ? 16.438 -7.43 -17.25 1 97.44 399 GLU A CA 1
ATOM 3165 C C . GLU A 1 399 ? 15.711 -8.773 -17.266 1 97.44 399 GLU A C 1
ATOM 3167 O O . GLU A 1 399 ? 15.875 -9.555 -18.219 1 97.44 399 GLU A O 1
ATOM 3172 N N . ILE A 1 400 ? 14.945 -9 -16.281 1 97.56 400 ILE A N 1
ATOM 3173 C CA . ILE A 1 400 ? 14.312 -10.305 -16.109 1 97.56 400 ILE A CA 1
ATOM 3174 C C . ILE A 1 400 ? 13.078 -10.406 -17 1 97.56 400 ILE A C 1
ATOM 3176 O O . ILE A 1 400 ? 12.906 -11.383 -17.734 1 97.56 400 ILE A O 1
ATOM 3180 N N . PHE A 1 401 ? 12.227 -9.367 -16.938 1 98.12 401 PHE A N 1
ATOM 3181 C CA . PHE A 1 401 ? 10.906 -9.477 -17.562 1 98.12 401 PHE A CA 1
ATOM 3182 C C . PHE A 1 401 ? 10.906 -8.836 -18.938 1 98.12 401 PHE A C 1
ATOM 3184 O O . PHE A 1 401 ? 10.023 -9.125 -19.766 1 98.12 401 PHE A O 1
ATOM 3191 N N . ARG A 1 402 ? 11.867 -7.895 -19.219 1 97.38 402 ARG A N 1
ATOM 3192 C CA . ARG A 1 402 ? 11.969 -7.203 -20.5 1 97.38 402 ARG A CA 1
ATOM 3193 C C . ARG A 1 402 ? 10.617 -6.633 -20.922 1 97.38 402 ARG A C 1
ATOM 3195 O O . ARG A 1 402 ? 9.828 -6.191 -20.078 1 97.38 402 ARG A O 1
ATOM 3202 N N . PHE A 1 403 ? 10.344 -6.449 -22.203 1 96.88 403 PHE A N 1
ATOM 3203 C CA . PHE A 1 403 ? 9.07 -5.883 -22.641 1 96.88 403 PHE A CA 1
ATOM 3204 C C . PHE A 1 403 ? 8.07 -6.984 -22.969 1 96.88 403 PHE A C 1
ATOM 3206 O O . PHE A 1 403 ? 7.203 -6.816 -23.828 1 96.88 403 PHE A O 1
ATOM 3213 N N . SER A 1 404 ? 8.273 -8.172 -22.266 1 95.62 404 SER A N 1
ATOM 3214 C CA . SER A 1 404 ? 7.398 -9.289 -22.594 1 95.62 404 SER A CA 1
ATOM 3215 C C . SER A 1 404 ? 6.812 -9.922 -21.344 1 95.62 404 SER A C 1
ATOM 3217 O O . SER A 1 404 ? 5.828 -10.664 -21.406 1 95.62 404 SER A O 1
ATOM 3219 N N . THR A 1 405 ? 7.316 -9.68 -20.109 1 97.25 405 THR A N 1
ATOM 3220 C CA . THR A 1 405 ? 6.902 -10.227 -18.828 1 97.25 405 THR A CA 1
ATOM 3221 C C . THR A 1 405 ? 7.227 -11.719 -18.75 1 97.25 405 THR A C 1
ATOM 3223 O O . THR A 1 405 ? 7.797 -12.18 -17.75 1 97.25 405 THR A O 1
ATOM 3226 N N . VAL A 1 406 ? 6.82 -12.469 -19.781 1 97.62 406 VAL A N 1
ATOM 3227 C CA . VAL A 1 406 ? 7.047 -13.906 -19.875 1 97.62 406 VAL A CA 1
ATOM 3228 C C . VAL A 1 406 ? 7.5 -14.266 -21.281 1 97.62 406 VAL A C 1
ATOM 3230 O O . VAL A 1 406 ? 7.367 -13.469 -22.203 1 97.62 406 VAL A O 1
ATOM 3233 N N . ARG A 1 407 ? 8.109 -15.438 -21.453 1 96.62 407 ARG A N 1
ATOM 3234 C CA . ARG A 1 407 ? 8.281 -16.047 -22.766 1 96.62 407 ARG A CA 1
ATOM 3235 C C . ARG A 1 407 ? 7.098 -16.953 -23.109 1 96.62 407 ARG A C 1
ATOM 3237 O O . ARG A 1 407 ? 6.875 -17.969 -22.453 1 96.62 407 ARG A O 1
ATOM 3244 N N . LEU A 1 408 ? 6.309 -16.578 -24.125 1 97.31 408 LEU A N 1
ATOM 3245 C CA . LEU A 1 408 ? 5.102 -17.312 -24.469 1 97.31 408 LEU A CA 1
ATOM 3246 C C . LEU A 1 408 ? 5.434 -18.484 -25.391 1 97.31 408 LEU A C 1
ATOM 3248 O O . LEU A 1 408 ? 5.953 -18.281 -26.5 1 97.31 408 LEU A O 1
ATOM 3252 N N . ASP A 1 409 ? 5.18 -19.688 -24.969 1 96.94 409 ASP A N 1
ATOM 3253 C CA . ASP A 1 409 ? 5.328 -20.859 -25.828 1 96.94 409 ASP A CA 1
ATOM 3254 C C . ASP A 1 409 ? 4.09 -21.062 -26.703 1 96.94 409 ASP A C 1
ATOM 3256 O O . ASP A 1 409 ? 2.982 -20.688 -26.312 1 96.94 409 ASP A O 1
ATOM 3260 N N . LEU A 1 410 ? 4.34 -21.625 -27.844 1 96.94 410 LEU A N 1
ATOM 3261 C CA . LEU A 1 410 ? 3.27 -22.141 -28.688 1 96.94 410 LEU A CA 1
ATOM 3262 C C . LEU A 1 410 ? 3.236 -23.672 -28.656 1 96.94 410 LEU A C 1
ATOM 3264 O O . LEU A 1 410 ? 4.285 -24.312 -28.656 1 96.94 410 LEU A O 1
ATOM 3268 N N . ARG A 1 411 ? 2.061 -24.125 -28.484 1 96.31 411 ARG A N 1
ATOM 3269 C CA . ARG A 1 411 ? 1.92 -25.578 -28.422 1 96.31 411 ARG A CA 1
ATOM 3270 C C . ARG A 1 411 ? 0.814 -26.062 -29.359 1 96.31 411 ARG A C 1
ATOM 3272 O O . ARG A 1 411 ? -0.254 -25.453 -29.422 1 96.31 411 ARG A O 1
ATOM 3279 N N . GLU A 1 412 ? 1.123 -27.047 -30.125 1 95.25 412 GLU A N 1
ATOM 3280 C CA . GLU A 1 412 ? 0.16 -27.641 -31.047 1 95.25 412 GLU A CA 1
ATOM 3281 C C . GLU A 1 412 ? 0.354 -29.156 -31.156 1 95.25 412 GLU A C 1
ATOM 3283 O O . GLU A 1 412 ? 1.444 -29.672 -30.891 1 95.25 412 GLU A O 1
ATOM 3288 N N . ASN A 1 413 ? -0.719 -29.844 -31.516 1 94.12 413 ASN A N 1
ATOM 3289 C CA . ASN A 1 413 ? -0.699 -31.297 -31.641 1 94.12 413 ASN A CA 1
ATOM 3290 C C . ASN A 1 413 ? -0.199 -31.75 -33 1 94.12 413 ASN A C 1
ATOM 3292 O O . ASN A 1 413 ? -0.523 -31.125 -34.031 1 94.12 413 ASN A O 1
ATOM 3296 N N . SER A 1 414 ? 0.519 -32.875 -33.031 1 95.38 414 SER A N 1
ATOM 3297 C CA . SER A 1 414 ? 1.077 -33.375 -34.281 1 95.38 414 SER A CA 1
ATOM 3298 C C . SER A 1 414 ? -0.024 -33.719 -35.281 1 95.38 414 SER A C 1
ATOM 3300 O O . SER A 1 414 ? 0.182 -33.656 -36.5 1 95.38 414 SER A O 1
ATOM 3302 N N . THR A 1 415 ? -1.182 -34.062 -34.781 1 93.38 415 THR A N 1
ATOM 3303 C CA . THR A 1 415 ? -2.307 -34.344 -35.688 1 93.38 415 THR A CA 1
ATOM 3304 C C . THR A 1 415 ? -2.682 -33.094 -36.469 1 93.38 415 THR A C 1
ATOM 3306 O O . THR A 1 415 ? -2.938 -33.188 -37.688 1 93.38 415 THR A O 1
ATOM 3309 N N . ARG A 1 416 ? -2.678 -32.031 -35.844 1 94.62 416 ARG A N 1
ATOM 3310 C CA . ARG A 1 416 ? -3.029 -30.766 -36.5 1 94.62 416 ARG A CA 1
ATOM 3311 C C . ARG A 1 416 ? -1.923 -30.312 -37.469 1 94.62 416 ARG A C 1
ATOM 3313 O O . ARG A 1 416 ? -2.201 -29.812 -38.531 1 94.62 416 ARG A O 1
ATOM 3320 N N . THR A 1 417 ? -0.681 -30.438 -37.062 1 96.62 417 THR A N 1
ATOM 3321 C CA . THR A 1 417 ? 0.429 -30.062 -37.906 1 96.62 417 THR A CA 1
ATOM 3322 C C . THR A 1 417 ? 0.486 -30.953 -39.156 1 96.62 417 THR A C 1
ATOM 3324 O O . THR A 1 417 ? 0.757 -30.484 -40.25 1 96.62 417 THR A O 1
ATOM 3327 N N . THR A 1 418 ? 0.198 -32.219 -38.938 1 96.62 418 THR A N 1
ATOM 3328 C CA . THR A 1 418 ? 0.185 -33.156 -40.062 1 96.62 418 THR A CA 1
ATOM 3329 C C . THR A 1 418 ? -0.92 -32.781 -41.062 1 96.62 418 THR A C 1
ATOM 3331 O O . THR A 1 418 ? -0.708 -32.812 -42.281 1 96.62 418 THR A O 1
ATOM 3334 N N . LYS A 1 419 ? -2.068 -32.469 -40.531 1 95.56 419 LYS A N 1
ATOM 3335 C CA . LYS A 1 419 ? -3.162 -32.031 -41.406 1 95.56 419 LYS A CA 1
ATOM 3336 C C . LYS A 1 419 ? -2.768 -30.812 -42.219 1 95.56 419 LYS A C 1
ATOM 3338 O O . LYS A 1 419 ? -3.113 -30.719 -43.406 1 95.56 419 LYS A O 1
ATOM 3343 N N . THR A 1 420 ? -2.115 -29.953 -41.625 1 96.69 420 THR A N 1
ATOM 3344 C CA . THR A 1 420 ? -1.658 -28.75 -42.281 1 96.69 420 THR A CA 1
ATOM 3345 C C . THR A 1 420 ? -0.628 -29.078 -43.375 1 96.69 420 THR A C 1
ATOM 3347 O O . THR A 1 420 ? -0.653 -28.516 -44.469 1 96.69 420 THR A O 1
ATOM 3350 N N . LEU A 1 421 ? 0.266 -29.984 -43.125 1 96.88 421 LEU A N 1
ATOM 3351 C CA . LEU A 1 421 ? 1.266 -30.438 -44.094 1 96.88 421 LEU A CA 1
ATOM 3352 C C . LEU A 1 421 ? 0.604 -31.109 -45.281 1 96.88 421 LEU A C 1
ATOM 3354 O O . LEU A 1 421 ? 1.04 -30.938 -46.406 1 96.88 421 LEU A O 1
ATOM 3358 N N . HIS A 1 422 ? -0.399 -31.875 -44.969 1 96.44 422 HIS A N 1
ATOM 3359 C CA . HIS A 1 422 ? -1.157 -32.5 -46.031 1 96.44 422 HIS A CA 1
ATOM 3360 C C . HIS A 1 422 ? -1.783 -31.453 -46.969 1 96.44 422 HIS A C 1
ATOM 3362 O O . HIS A 1 422 ? -1.786 -31.609 -48.188 1 96.44 422 HIS A O 1
ATOM 3368 N N . ALA A 1 423 ? -2.291 -30.438 -46.344 1 95.44 423 ALA A N 1
ATOM 3369 C CA . ALA A 1 423 ? -2.867 -29.359 -47.125 1 95.44 423 ALA A CA 1
ATOM 3370 C C . ALA A 1 423 ? -1.809 -28.688 -48 1 95.44 423 ALA A C 1
ATOM 3372 O O . ALA A 1 423 ? -2.074 -28.344 -49.156 1 95.44 423 ALA A O 1
ATOM 3373 N N . LEU A 1 424 ? -0.607 -28.469 -47.5 1 94.44 424 LEU A N 1
ATOM 3374 C CA . LEU A 1 424 ? 0.496 -27.891 -48.25 1 94.44 424 LEU A CA 1
ATOM 3375 C C . LEU A 1 424 ? 0.937 -28.812 -49.406 1 94.44 424 LEU A C 1
ATOM 3377 O O . LEU A 1 424 ? 1.274 -28.344 -50.469 1 94.44 424 LEU A O 1
ATOM 3381 N N . TRP A 1 425 ? 1.002 -30.062 -49.062 1 95.06 425 TRP A N 1
ATOM 3382 C CA . TRP A 1 425 ? 1.328 -31.031 -50.094 1 95.06 425 TRP A CA 1
ATOM 3383 C C . TRP A 1 425 ? 0.349 -30.953 -51.25 1 95.06 425 TRP A C 1
ATOM 3385 O O . TRP A 1 425 ? 0.758 -30.953 -52.406 1 95.06 425 TRP A O 1
ATOM 3395 N N . LYS A 1 426 ? -0.921 -30.844 -50.906 1 93.88 426 LYS A N 1
ATOM 3396 C CA . LYS A 1 426 ? -1.951 -30.766 -51.938 1 93.88 426 LYS A CA 1
ATOM 3397 C C . LYS A 1 426 ? -1.816 -29.484 -52.75 1 93.88 426 LYS A C 1
ATOM 3399 O O . LYS A 1 426 ? -2.072 -29.484 -53.969 1 93.88 426 LYS A O 1
ATOM 3404 N N . LEU A 1 427 ? -1.448 -28.469 -52.125 1 90.75 427 LEU A N 1
ATOM 3405 C CA . LEU A 1 427 ? -1.245 -27.188 -52.812 1 90.75 427 LEU A CA 1
ATOM 3406 C C . LEU A 1 427 ? -0.123 -27.297 -53.844 1 90.75 427 LEU A C 1
ATOM 3408 O O . LEU A 1 427 ? -0.204 -26.703 -54.906 1 90.75 427 LEU A O 1
ATOM 3412 N N . ARG A 1 428 ? 0.899 -28.062 -53.562 1 88.5 428 ARG A N 1
ATOM 3413 C CA . ARG A 1 428 ? 2.086 -28.125 -54.406 1 88.5 428 ARG A CA 1
ATOM 3414 C C . ARG A 1 428 ? 1.961 -29.25 -55.438 1 88.5 428 ARG A C 1
ATOM 3416 O O . ARG A 1 428 ? 2.547 -29.172 -56.531 1 88.5 428 ARG A O 1
ATOM 3423 N N . ASN A 1 429 ? 1.253 -30.328 -55.062 1 90.38 429 ASN A N 1
ATOM 3424 C CA . ASN A 1 429 ? 1.263 -31.516 -55.875 1 90.38 429 ASN A CA 1
ATOM 3425 C C . ASN A 1 429 ? -0.117 -31.812 -56.469 1 90.38 429 ASN A C 1
ATOM 3427 O O . ASN A 1 429 ? -0.313 -32.812 -57.156 1 90.38 429 ASN A O 1
ATOM 3431 N N . GLY A 1 430 ? -1.028 -30.875 -56.219 1 85.19 430 GLY A N 1
ATOM 3432 C CA . GLY A 1 430 ? -2.377 -31.078 -56.75 1 85.19 430 GLY A CA 1
ATOM 3433 C C . GLY A 1 430 ? -3.182 -32.062 -55.938 1 85.19 430 GLY A C 1
ATOM 3434 O O . GLY A 1 430 ? -2.928 -32.25 -54.75 1 85.19 430 GLY A O 1
ATOM 3435 N N . ASP A 1 431 ? -4.137 -32.75 -56.531 1 82.25 431 ASP A N 1
ATOM 3436 C CA . ASP A 1 431 ? -5.121 -33.562 -55.812 1 82.25 431 ASP A CA 1
ATOM 3437 C C . ASP A 1 431 ? -4.598 -34.969 -55.594 1 82.25 431 ASP A C 1
ATOM 3439 O O . ASP A 1 431 ? -5.355 -35.844 -55.219 1 82.25 431 ASP A O 1
ATOM 3443 N N . ARG A 1 432 ? -3.342 -35.125 -55.688 1 87.5 432 ARG A N 1
ATOM 3444 C CA . ARG A 1 432 ? -2.73 -36.406 -55.406 1 87.5 432 ARG A CA 1
ATOM 3445 C C . ARG A 1 432 ? -2.691 -36.688 -53.906 1 87.5 432 ARG A C 1
ATOM 3447 O O . ARG A 1 432 ? -2.58 -35.75 -53.125 1 87.5 432 ARG A O 1
ATOM 3454 N N . GLU A 1 433 ? -2.846 -37.938 -53.594 1 91 433 GLU A N 1
ATOM 3455 C CA . GLU A 1 433 ? -2.787 -38.312 -52.188 1 91 433 GLU A CA 1
ATOM 3456 C C . GLU A 1 433 ? -1.362 -38.219 -51.656 1 91 433 GLU A C 1
ATOM 3458 O O . GLU A 1 433 ? -0.417 -38.688 -52.281 1 91 433 GLU A O 1
ATOM 3463 N N . PRO A 1 434 ? -1.2 -37.625 -50.5 1 92.69 434 PRO A N 1
ATOM 3464 C CA . PRO A 1 434 ? 0.138 -37.594 -49.906 1 92.69 434 PRO A CA 1
ATOM 3465 C C . PRO A 1 434 ? 0.671 -38.969 -49.531 1 92.69 434 PRO A C 1
ATOM 3467 O O . PRO A 1 434 ? -0.108 -39.875 -49.219 1 92.69 434 PRO A O 1
ATOM 3470 N N . PRO A 1 435 ? 1.958 -39.125 -49.562 1 93.69 435 PRO A N 1
ATOM 3471 C CA . PRO A 1 435 ? 2.537 -40.406 -49.125 1 93.69 435 PRO A CA 1
ATOM 3472 C C . PRO A 1 435 ? 2.211 -40.688 -47.656 1 93.69 435 PRO A C 1
ATOM 3474 O O . PRO A 1 435 ? 1.878 -39.781 -46.906 1 93.69 435 PRO A O 1
ATOM 3477 N N . ALA A 1 436 ? 2.352 -42.031 -47.375 1 93.5 436 ALA A N 1
ATOM 3478 C CA . ALA A 1 436 ? 2.146 -42.406 -46 1 93.5 436 ALA A CA 1
ATOM 3479 C C . ALA A 1 436 ? 3.168 -41.75 -45.062 1 93.5 436 ALA A C 1
ATOM 3481 O O . ALA A 1 436 ? 4.336 -41.594 -45.438 1 93.5 436 ALA A O 1
ATOM 3482 N N . LEU A 1 437 ? 2.76 -41.438 -43.875 1 91.88 437 LEU A N 1
ATOM 3483 C CA . LEU A 1 437 ? 3.574 -40.656 -42.938 1 91.88 437 LEU A CA 1
ATOM 3484 C C . LEU A 1 437 ? 4.863 -41.406 -42.594 1 91.88 437 LEU A C 1
ATOM 3486 O O . LEU A 1 437 ? 5.902 -40.781 -42.375 1 91.88 437 LEU A O 1
ATOM 3490 N N . ASP A 1 438 ? 4.758 -42.719 -42.5 1 90.31 438 ASP A N 1
ATOM 3491 C CA . ASP A 1 438 ? 5.914 -43.531 -42.125 1 90.31 438 ASP A CA 1
ATOM 3492 C C . ASP A 1 438 ? 6.734 -43.938 -43.344 1 90.31 438 ASP A C 1
ATOM 3494 O O . ASP A 1 438 ? 7.746 -44.625 -43.188 1 90.31 438 ASP A O 1
ATOM 3498 N N . SER A 1 439 ? 6.387 -43.375 -44.531 1 93.94 439 SER A N 1
ATOM 3499 C CA . SER A 1 439 ? 7.07 -43.75 -45.75 1 93.94 439 SER A CA 1
ATOM 3500 C C . SER A 1 439 ? 8.305 -42.906 -46 1 93.94 439 SER A C 1
ATOM 3502 O O . SER A 1 439 ? 8.344 -41.719 -45.594 1 93.94 439 SER A O 1
ATOM 3504 N N . PRO A 1 440 ? 9.258 -43.5 -46.594 1 94.81 440 PRO A N 1
ATOM 3505 C CA . PRO A 1 440 ? 10.422 -42.719 -47 1 94.81 440 PRO A CA 1
ATOM 3506 C C . PRO A 1 440 ? 10.062 -41.562 -47.938 1 94.81 440 PRO A C 1
ATOM 3508 O O . PRO A 1 440 ? 10.703 -40.5 -47.906 1 94.81 440 PRO A O 1
ATOM 3511 N N . ALA A 1 441 ? 9.062 -41.781 -48.688 1 95.12 441 ALA A N 1
ATOM 3512 C CA . ALA A 1 441 ? 8.648 -40.75 -49.656 1 95.12 441 ALA A CA 1
ATOM 3513 C C . ALA A 1 441 ? 8.203 -39.469 -48.938 1 95.12 441 ALA A C 1
ATOM 3515 O O . ALA A 1 441 ? 8.461 -38.375 -49.406 1 95.12 441 ALA A O 1
ATOM 3516 N N . TRP A 1 442 ? 7.504 -39.688 -47.969 1 96.44 442 TRP A N 1
ATOM 3517 C CA . TRP A 1 442 ? 7.047 -38.531 -47.188 1 96.44 442 TRP A CA 1
ATOM 3518 C C . TRP A 1 442 ? 8.227 -37.781 -46.594 1 96.44 442 TRP A C 1
ATOM 3520 O O . TRP A 1 442 ? 8.297 -36.562 -46.656 1 96.44 442 TRP A O 1
ATOM 3530 N N . LYS A 1 443 ? 9.156 -38.469 -45.938 1 96.56 443 LYS A N 1
ATOM 3531 C CA . LYS A 1 443 ? 10.352 -37.844 -45.375 1 96.56 443 LYS A CA 1
ATOM 3532 C C . LYS A 1 443 ? 11.164 -37.125 -46.438 1 96.56 443 LYS A C 1
ATOM 3534 O O . LYS A 1 443 ? 11.648 -36.031 -46.219 1 96.56 443 LYS A O 1
ATOM 3539 N N . ASP A 1 444 ? 11.25 -37.781 -47.562 1 95.81 444 ASP A N 1
ATOM 3540 C CA . ASP A 1 444 ? 11.984 -37.188 -48.688 1 95.81 444 ASP A CA 1
ATOM 3541 C C . ASP A 1 444 ? 11.336 -35.875 -49.156 1 95.81 444 ASP A C 1
ATOM 3543 O O . ASP A 1 444 ? 12.023 -34.906 -49.5 1 95.81 444 ASP A O 1
ATOM 3547 N N . TRP A 1 445 ? 10.094 -35.906 -49.188 1 95.75 445 TRP A N 1
ATOM 3548 C CA . TRP A 1 445 ? 9.391 -34.688 -49.562 1 95.75 445 TRP A CA 1
ATOM 3549 C C . TRP A 1 445 ? 9.672 -33.562 -48.594 1 95.75 445 TRP A C 1
ATOM 3551 O O . TRP A 1 445 ? 9.938 -32.438 -49 1 95.75 445 TRP A O 1
ATOM 3561 N N . LEU A 1 446 ? 9.586 -33.844 -47.281 1 96.69 446 LEU A N 1
ATOM 3562 C CA . LEU A 1 446 ? 9.844 -32.844 -46.25 1 96.69 446 LEU A CA 1
ATOM 3563 C C . LEU A 1 446 ? 11.258 -32.281 -46.375 1 96.69 446 LEU A C 1
ATOM 3565 O O . LEU A 1 446 ? 11.445 -31.062 -46.344 1 96.69 446 LEU A O 1
ATOM 3569 N N . LEU A 1 447 ? 12.195 -33.156 -46.562 1 95.75 447 LEU A N 1
ATOM 3570 C CA . LEU A 1 447 ? 13.594 -32.75 -46.656 1 95.75 447 LEU A CA 1
ATOM 3571 C C . LEU A 1 447 ? 13.828 -31.922 -47.906 1 95.75 447 LEU A C 1
ATOM 3573 O O . LEU A 1 447 ? 14.594 -30.953 -47.875 1 95.75 447 LEU A O 1
ATOM 3577 N N . THR A 1 448 ? 13.172 -32.281 -48.969 1 94.25 448 THR A N 1
ATOM 3578 C CA . THR A 1 448 ? 13.297 -31.562 -50.219 1 94.25 448 THR A CA 1
ATOM 3579 C C . THR A 1 448 ? 12.727 -30.156 -50.062 1 94.25 448 THR A C 1
ATOM 3581 O O . THR A 1 448 ? 13.336 -29.188 -50.5 1 94.25 448 THR A O 1
ATOM 3584 N N . GLU A 1 449 ? 11.586 -30.141 -49.5 1 92.94 449 GLU A N 1
ATOM 3585 C CA . GLU A 1 449 ? 10.945 -28.844 -49.312 1 92.94 449 GLU A CA 1
ATOM 3586 C C . GLU A 1 449 ? 11.758 -27.953 -48.375 1 92.94 449 GLU A C 1
ATOM 3588 O O . GLU A 1 449 ? 11.82 -26.734 -48.562 1 92.94 449 GLU A O 1
ATOM 3593 N N . LEU A 1 450 ? 12.344 -28.484 -47.312 1 94.06 450 LEU A N 1
ATOM 3594 C CA . LEU A 1 450 ? 13.164 -27.734 -46.375 1 94.06 450 LEU A CA 1
ATOM 3595 C C . LEU A 1 450 ? 14.43 -27.203 -47.031 1 94.06 450 LEU A C 1
ATOM 3597 O O . LEU A 1 450 ? 14.93 -26.141 -46.688 1 94.06 450 LEU A O 1
ATOM 3601 N N . ALA A 1 451 ? 14.867 -27.938 -48 1 89.81 451 ALA A N 1
ATOM 3602 C CA . ALA A 1 451 ? 16.094 -27.562 -48.688 1 89.81 451 ALA A CA 1
ATOM 3603 C C . ALA A 1 451 ? 15.82 -26.547 -49.812 1 89.81 451 ALA A C 1
ATOM 3605 O O . ALA A 1 451 ? 16.734 -25.828 -50.25 1 89.81 451 ALA A O 1
ATOM 3606 N N . ARG A 1 452 ? 14.625 -26.531 -50.25 1 88.12 452 ARG A N 1
ATOM 3607 C CA . ARG A 1 452 ? 14.258 -25.594 -51.312 1 88.12 452 ARG A CA 1
ATOM 3608 C C . ARG A 1 452 ? 14.305 -24.156 -50.812 1 88.12 452 ARG A C 1
ATOM 3610 O O . ARG A 1 452 ? 13.656 -23.828 -49.812 1 88.12 452 ARG A O 1
ATOM 3617 N N . PRO A 1 453 ? 15.008 -23.328 -51.469 1 86.94 453 PRO A N 1
ATOM 3618 C CA . PRO A 1 453 ? 15.07 -21.938 -51 1 86.94 453 PRO A CA 1
ATOM 3619 C C . PRO A 1 453 ? 13.711 -21.234 -51.062 1 86.94 453 PRO A C 1
ATOM 3621 O O . PRO A 1 453 ? 12.945 -21.453 -52 1 86.94 453 PRO A O 1
ATOM 3624 N N . ARG A 1 454 ? 13.5 -20.422 -50.094 1 84 454 ARG A N 1
ATOM 3625 C CA . ARG A 1 454 ? 12.266 -19.641 -50.094 1 84 454 ARG A CA 1
ATOM 3626 C C . ARG A 1 454 ? 12.297 -18.578 -51.188 1 84 454 ARG A C 1
ATOM 3628 O O . ARG A 1 454 ? 13.359 -18.031 -51.5 1 84 454 ARG A O 1
ATOM 3635 N N . THR A 1 455 ? 11.188 -18.359 -51.844 1 76.06 455 THR A N 1
ATOM 3636 C CA . THR A 1 455 ? 11.047 -17.219 -52.75 1 76.06 455 THR A CA 1
ATOM 3637 C C . THR A 1 455 ? 10.641 -15.961 -51.969 1 76.06 455 THR A C 1
ATOM 3639 O O . THR A 1 455 ? 9.547 -15.891 -51.406 1 76.06 455 THR A O 1
ATOM 3642 N N . PRO A 1 456 ? 11.57 -15.016 -51.875 1 69 456 PRO A N 1
ATOM 3643 C CA . PRO A 1 456 ? 11.312 -13.82 -51.062 1 69 456 PRO A CA 1
ATOM 3644 C C . PRO A 1 456 ? 9.977 -13.156 -51.375 1 69 456 PRO A C 1
ATOM 3646 O O . PRO A 1 456 ? 9.367 -12.523 -50.531 1 69 456 PRO A O 1
ATOM 3649 N N . GLU A 1 457 ? 9.508 -13.438 -52.656 1 65.94 457 GLU A N 1
ATOM 3650 C CA . GLU A 1 457 ? 8.32 -12.727 -53.094 1 65.94 457 GLU A CA 1
ATOM 3651 C C . GLU A 1 457 ? 7.047 -13.438 -52.656 1 65.94 457 GLU A C 1
ATOM 3653 O O . GLU A 1 457 ? 5.965 -12.844 -52.656 1 65.94 457 GLU A O 1
ATOM 3658 N N . THR A 1 458 ? 7.219 -14.57 -52.219 1 75.88 458 THR A N 1
ATOM 3659 C CA . THR A 1 458 ? 6.023 -15.328 -51.844 1 75.88 458 THR A CA 1
ATOM 3660 C C . THR A 1 458 ? 5.875 -15.398 -50.344 1 75.88 458 THR A C 1
ATOM 3662 O O . THR A 1 458 ? 6.785 -15.852 -49.625 1 75.88 458 THR A O 1
ATOM 3665 N N . SER A 1 459 ? 4.809 -14.828 -49.875 1 82.56 459 SER A N 1
ATOM 3666 C CA . SER A 1 459 ? 4.504 -14.875 -48.438 1 82.56 459 SER A CA 1
ATOM 3667 C C . SER A 1 459 ? 3.275 -15.734 -48.156 1 82.56 459 SER A C 1
ATOM 3669 O O . SER A 1 459 ? 2.504 -16.031 -49.094 1 82.56 459 SER A O 1
ATOM 3671 N N . PHE A 1 460 ? 3.277 -16.297 -46.906 1 84.75 460 PHE A N 1
ATOM 3672 C CA . PHE A 1 460 ? 2.137 -17.094 -46.469 1 84.75 460 PHE A CA 1
ATOM 3673 C C . PHE A 1 460 ? 0.826 -16.438 -46.875 1 84.75 460 PHE A C 1
ATOM 3675 O O . PHE A 1 460 ? -0.12 -17.125 -47.281 1 84.75 460 PHE A O 1
ATOM 3682 N N . GLU A 1 461 ? 0.763 -15.164 -46.938 1 84.25 461 GLU A N 1
ATOM 3683 C CA . GLU A 1 461 ? -0.451 -14.414 -47.25 1 84.25 461 GLU A CA 1
ATOM 3684 C C . GLU A 1 461 ? -0.884 -14.633 -48.688 1 84.25 461 GLU A C 1
ATOM 3686 O O . GLU A 1 461 ? -2.07 -14.539 -49.031 1 84.25 461 GLU A O 1
ATOM 3691 N N . ASP A 1 462 ? 0.032 -15.031 -49.531 1 85.44 462 ASP A N 1
ATOM 3692 C CA . ASP A 1 462 ? -0.221 -15.164 -50.969 1 85.44 462 ASP A CA 1
ATOM 3693 C C . ASP A 1 462 ? -1.021 -16.422 -51.281 1 85.44 462 ASP A C 1
ATOM 3695 O O . ASP A 1 462 ? -1.7 -16.516 -52.281 1 85.44 462 ASP A O 1
ATOM 3699 N N . PHE A 1 463 ? -0.9 -17.391 -50.406 1 89.25 463 PHE A N 1
ATOM 3700 C CA . PHE A 1 463 ? -1.597 -18.625 -50.688 1 89.25 463 PHE A CA 1
ATOM 3701 C C . PHE A 1 463 ? -2.506 -19.031 -49.531 1 89.25 463 PHE A C 1
ATOM 3703 O O . PHE A 1 463 ? -3.107 -20.109 -49.562 1 89.25 463 PHE A O 1
ATOM 3710 N N . ALA A 1 464 ? -2.641 -18.25 -48.562 1 89.94 464 ALA A N 1
ATOM 3711 C CA . ALA A 1 464 ? -3.428 -18.531 -47.375 1 89.94 464 ALA A CA 1
ATOM 3712 C C . ALA A 1 464 ? -4.871 -18.859 -47.719 1 89.94 464 ALA A C 1
ATOM 3714 O O . ALA A 1 464 ? -5.48 -19.734 -47.094 1 89.94 464 ALA A O 1
ATOM 3715 N N . ASP A 1 465 ? -5.367 -18.234 -48.719 1 90.81 465 ASP A N 1
ATOM 3716 C CA . ASP A 1 465 ? -6.773 -18.375 -49.094 1 90.81 465 ASP A CA 1
ATOM 3717 C C . ASP A 1 465 ? -7.031 -19.734 -49.75 1 90.81 465 ASP A C 1
ATOM 3719 O O . ASP A 1 465 ? -8.18 -20.172 -49.844 1 90.81 465 ASP A O 1
ATOM 3723 N N . ARG A 1 466 ? -6.027 -20.344 -50.219 1 92.38 466 ARG A N 1
ATOM 3724 C CA . ARG A 1 466 ? -6.172 -21.625 -50.906 1 92.38 466 ARG A CA 1
ATOM 3725 C C . ARG A 1 466 ? -6.055 -22.781 -49.938 1 92.38 466 ARG A C 1
ATOM 3727 O O . ARG A 1 466 ? -6.191 -23.938 -50.312 1 92.38 466 ARG A O 1
ATOM 3734 N N . LEU A 1 467 ? -5.848 -22.469 -48.656 1 94.62 467 LEU A N 1
ATOM 3735 C CA . LEU A 1 467 ? -5.723 -23.484 -47.625 1 94.62 467 LEU A CA 1
ATOM 3736 C C . LEU A 1 467 ? -7.02 -23.625 -46.844 1 94.62 467 LEU A C 1
ATOM 3738 O O . LEU A 1 467 ? -7.777 -22.656 -46.719 1 94.62 467 LEU A O 1
ATOM 3742 N N . PRO A 1 468 ? -7.293 -24.844 -46.312 1 94.31 468 PRO A N 1
ATOM 3743 C CA . PRO A 1 468 ? -8.398 -24.969 -45.375 1 94.31 468 PRO A CA 1
ATOM 3744 C C . PRO A 1 468 ? -8.227 -24.078 -44.125 1 94.31 468 PRO A C 1
ATOM 3746 O O . PRO A 1 468 ? -7.098 -23.734 -43.781 1 94.31 468 PRO A O 1
ATOM 3749 N N . ASP A 1 469 ? -9.336 -23.812 -43.438 1 93.38 469 ASP A N 1
ATOM 3750 C CA . ASP A 1 469 ? -9.359 -22.875 -42.344 1 93.38 469 ASP A CA 1
ATOM 3751 C C . ASP A 1 469 ? -8.391 -23.297 -41.219 1 93.38 469 ASP A C 1
ATOM 3753 O O . ASP A 1 469 ? -7.664 -22.469 -40.688 1 93.38 469 ASP A O 1
ATOM 3757 N N . ASP A 1 470 ? -8.375 -24.547 -40.906 1 92.94 470 ASP A N 1
ATOM 3758 C CA . ASP A 1 470 ? -7.531 -25.047 -39.812 1 92.94 470 ASP A CA 1
ATOM 3759 C C . ASP A 1 470 ? -6.051 -24.906 -40.188 1 92.94 470 ASP A C 1
ATOM 3761 O O . ASP A 1 470 ? -5.23 -24.578 -39.312 1 92.94 470 ASP A O 1
ATOM 3765 N N . ALA A 1 471 ? -5.75 -25.203 -41.406 1 95.25 471 ALA A N 1
ATOM 3766 C CA . ALA A 1 471 ? -4.375 -25.094 -41.875 1 95.25 471 ALA A CA 1
ATOM 3767 C C . ALA A 1 471 ? -3.93 -23.625 -41.906 1 95.25 471 ALA A C 1
ATOM 3769 O O . ALA A 1 471 ? -2.797 -23.312 -41.531 1 95.25 471 ALA A O 1
ATOM 3770 N N . ARG A 1 472 ? -4.84 -22.812 -42.375 1 95.38 472 ARG A N 1
ATOM 3771 C CA . ARG A 1 472 ? -4.57 -21.375 -42.438 1 95.38 472 ARG A CA 1
ATOM 3772 C C . ARG A 1 472 ? -4.293 -20.844 -41.031 1 95.38 472 ARG A C 1
ATOM 3774 O O . ARG A 1 472 ? -3.361 -20.062 -40.812 1 95.38 472 ARG A O 1
ATOM 3781 N N . GLU A 1 473 ? -5.082 -21.25 -40.062 1 94.88 473 GLU A N 1
ATOM 3782 C CA . GLU A 1 473 ? -4.934 -20.812 -38.688 1 94.88 473 GLU A CA 1
ATOM 3783 C C . GLU A 1 473 ? -3.598 -21.266 -38.094 1 94.88 473 GLU A C 1
ATOM 3785 O O . GLU A 1 473 ? -2.969 -20.547 -37.344 1 94.88 473 GLU A O 1
ATOM 3790 N N . THR A 1 474 ? -3.23 -22.438 -38.375 1 95.31 474 THR A N 1
ATOM 3791 C CA . THR A 1 474 ? -1.96 -22.969 -37.875 1 95.31 474 THR A CA 1
ATOM 3792 C C . THR A 1 474 ? -0.79 -22.172 -38.438 1 95.31 474 THR A C 1
ATOM 3794 O O . THR A 1 474 ? 0.101 -21.766 -37.688 1 95.31 474 THR A O 1
ATOM 3797 N N . LEU A 1 475 ? -0.814 -21.922 -39.75 1 95.69 475 LEU A N 1
ATOM 3798 C CA . LEU A 1 475 ? 0.263 -21.172 -40.375 1 95.69 475 LEU A CA 1
ATOM 3799 C C . LEU A 1 475 ? 0.256 -19.719 -39.906 1 95.69 475 LEU A C 1
ATOM 3801 O O . LEU A 1 475 ? 1.314 -19.094 -39.781 1 95.69 475 LEU A O 1
ATOM 3805 N N . ALA A 1 476 ? -0.923 -19.203 -39.719 1 95.38 476 ALA A N 1
ATOM 3806 C CA . ALA A 1 476 ? -1.04 -17.844 -39.219 1 95.38 476 ALA A CA 1
ATOM 3807 C C . ALA A 1 476 ? -0.371 -17.703 -37.844 1 95.38 476 ALA A C 1
ATOM 3809 O O . ALA A 1 476 ? 0.22 -16.656 -37.562 1 95.38 476 ALA A O 1
ATOM 3810 N N . THR A 1 477 ? -0.468 -18.703 -37 1 94.62 477 THR A N 1
ATOM 3811 C CA . THR A 1 477 ? 0.159 -18.688 -35.688 1 94.62 477 THR A CA 1
ATOM 3812 C C . THR A 1 477 ? 1.68 -18.672 -35.812 1 94.62 477 THR A C 1
ATOM 3814 O O . THR A 1 477 ? 2.361 -17.953 -35.094 1 94.62 477 THR A O 1
ATOM 3817 N N . PHE A 1 478 ? 2.166 -19.422 -36.719 1 94.81 478 PHE A N 1
ATOM 3818 C CA . PHE A 1 478 ? 3.602 -19.406 -36.969 1 94.81 478 PHE A CA 1
ATOM 3819 C C . PHE A 1 478 ? 4.047 -18.047 -37.5 1 94.81 478 PHE A C 1
ATOM 3821 O O . PHE A 1 478 ? 5.07 -17.516 -37.062 1 94.81 478 PHE A O 1
ATOM 3828 N N . ALA A 1 479 ? 3.324 -17.5 -38.406 1 92.94 479 ALA A N 1
ATOM 3829 C CA . ALA A 1 479 ? 3.662 -16.203 -39 1 92.94 479 ALA A CA 1
ATOM 3830 C C . ALA A 1 479 ? 3.678 -15.102 -37.938 1 92.94 479 ALA A C 1
ATOM 3832 O O . ALA A 1 479 ? 4.48 -14.164 -38.031 1 92.94 479 ALA A O 1
ATOM 3833 N N . LEU A 1 480 ? 2.783 -15.258 -37 1 92.62 480 LEU A N 1
ATOM 3834 C CA . LEU A 1 480 ? 2.693 -14.305 -35.906 1 92.62 480 LEU A CA 1
ATOM 3835 C C . LEU A 1 480 ? 4.012 -14.227 -35.125 1 92.62 480 LEU A C 1
ATOM 3837 O O . LEU A 1 480 ? 4.391 -13.156 -34.656 1 92.62 480 LEU A O 1
ATOM 3841 N N . VAL A 1 481 ? 4.738 -15.289 -35.031 1 90.88 481 VAL A N 1
ATOM 3842 C CA . VAL A 1 481 ? 6.012 -15.328 -34.312 1 90.88 481 VAL A CA 1
ATOM 3843 C C . VAL A 1 481 ? 6.992 -14.352 -34.938 1 90.88 481 VAL A C 1
ATOM 3845 O O . VAL A 1 481 ? 7.637 -13.562 -34.25 1 90.88 481 VAL A O 1
ATOM 3848 N N . GLY A 1 482 ? 7.148 -14.438 -36.25 1 85.94 482 GLY A N 1
ATOM 3849 C CA . GLY A 1 482 ? 8.039 -13.539 -36.938 1 85.94 482 GLY A CA 1
ATOM 3850 C C . GLY A 1 482 ? 7.66 -12.078 -36.781 1 85.94 482 GLY A C 1
ATOM 3851 O O . GLY A 1 482 ? 8.523 -11.227 -36.562 1 85.94 482 GLY A O 1
ATOM 3852 N N . GLU A 1 483 ? 6.453 -11.852 -36.812 1 85.88 483 GLU A N 1
ATOM 3853 C CA . GLU A 1 483 ? 5.926 -10.5 -36.719 1 85.88 483 GLU A CA 1
ATOM 3854 C C . GLU A 1 483 ? 6.18 -9.906 -35.312 1 85.88 483 GLU A C 1
ATOM 3856 O O . GLU A 1 483 ? 6.676 -8.789 -35.188 1 85.88 483 GLU A O 1
ATOM 3861 N N . MET A 1 484 ? 5.883 -10.625 -34.312 1 86.62 484 MET A N 1
ATOM 3862 C CA . MET A 1 484 ? 5.848 -10.094 -32.969 1 86.62 484 MET A CA 1
ATOM 3863 C C . MET A 1 484 ? 7.246 -10.062 -32.344 1 86.62 484 MET A C 1
ATOM 3865 O O . MET A 1 484 ? 7.527 -9.242 -31.484 1 86.62 484 MET A O 1
ATOM 3869 N N . ARG A 1 485 ? 8.094 -10.883 -32.688 1 83.62 485 ARG A N 1
ATOM 3870 C CA . ARG A 1 485 ? 9.469 -10.859 -32.188 1 83.62 485 ARG A CA 1
ATOM 3871 C C . ARG A 1 485 ? 10.156 -9.547 -32.562 1 83.62 485 ARG A C 1
ATOM 3873 O O . ARG A 1 485 ? 10.945 -9.023 -31.766 1 83.62 485 ARG A O 1
ATOM 3880 N N . ASP A 1 486 ? 9.82 -9 -33.625 1 79.19 486 ASP A N 1
ATOM 3881 C CA . ASP A 1 486 ? 10.43 -7.766 -34.125 1 79.19 486 ASP A CA 1
ATOM 3882 C C . ASP A 1 486 ? 9.766 -6.539 -33.5 1 79.19 486 ASP A C 1
ATOM 3884 O O . ASP A 1 486 ? 10.43 -5.547 -33.219 1 79.19 486 ASP A O 1
ATOM 3888 N N . THR A 1 487 ? 8.578 -6.672 -33.25 1 82.38 487 THR A N 1
ATOM 3889 C CA . THR A 1 487 ? 7.812 -5.492 -32.844 1 82.38 487 THR A CA 1
ATOM 3890 C C . THR A 1 487 ? 7.762 -5.363 -31.328 1 82.38 487 THR A C 1
ATOM 3892 O O . THR A 1 487 ? 7.676 -4.254 -30.797 1 82.38 487 THR A O 1
ATOM 3895 N N . LEU A 1 488 ? 7.809 -6.398 -30.609 1 87.81 488 LEU A N 1
ATOM 3896 C CA . LEU A 1 488 ? 7.617 -6.355 -29.172 1 87.81 488 LEU A CA 1
ATOM 3897 C C . LEU A 1 488 ? 8.938 -6.574 -28.438 1 87.81 488 LEU A C 1
ATOM 3899 O O . LEU A 1 488 ? 9.461 -5.656 -27.797 1 87.81 488 LEU A O 1
ATOM 3903 N N . ASP A 1 489 ? 9.453 -7.77 -28.484 1 89.56 489 ASP A N 1
ATOM 3904 C CA . ASP A 1 489 ? 10.695 -8.141 -27.812 1 89.56 489 ASP A CA 1
ATOM 3905 C C . ASP A 1 489 ? 11.25 -9.445 -28.375 1 89.56 489 ASP A C 1
ATOM 3907 O O . ASP A 1 489 ? 10.492 -10.375 -28.656 1 89.56 489 ASP A O 1
ATOM 3911 N N . ARG A 1 490 ? 12.555 -9.492 -28.406 1 88 490 ARG A N 1
ATOM 3912 C CA . ARG A 1 490 ? 13.203 -10.68 -28.953 1 88 490 ARG A CA 1
ATOM 3913 C C . ARG A 1 490 ? 12.906 -11.914 -28.109 1 88 490 ARG A C 1
ATOM 3915 O O . ARG A 1 490 ? 13.016 -13.039 -28.594 1 88 490 ARG A O 1
ATOM 3922 N N . GLU A 1 491 ? 12.453 -11.727 -26.844 1 89.25 491 GLU A N 1
ATOM 3923 C CA . GLU A 1 491 ? 12.18 -12.852 -25.938 1 89.25 491 GLU A CA 1
ATOM 3924 C C . GLU A 1 491 ? 10.68 -13.008 -25.703 1 89.25 491 GLU A C 1
ATOM 3926 O O . GLU A 1 491 ? 10.266 -13.656 -24.734 1 89.25 491 GLU A O 1
ATOM 3931 N N . ALA A 1 492 ? 9.891 -12.43 -26.578 1 92.12 492 ALA A N 1
ATOM 3932 C CA . ALA A 1 492 ? 8.445 -12.492 -26.391 1 92.12 492 ALA A CA 1
ATOM 3933 C C . ALA A 1 492 ? 7.938 -13.93 -26.531 1 92.12 492 ALA A C 1
ATOM 3935 O O . ALA A 1 492 ? 6.992 -14.328 -25.859 1 92.12 492 ALA A O 1
ATOM 3936 N N . PHE A 1 493 ? 8.648 -14.633 -27.469 1 93.12 493 PHE A N 1
ATOM 3937 C CA . PHE A 1 493 ? 8.266 -16.016 -27.688 1 93.12 493 PHE A CA 1
ATOM 3938 C C . PHE A 1 493 ? 9.305 -16.969 -27.109 1 93.12 493 PHE A C 1
ATOM 3940 O O . PHE A 1 493 ? 10.5 -16.672 -27.141 1 93.12 493 PHE A O 1
ATOM 3947 N N . GLY A 1 494 ? 8.805 -18.078 -26.578 1 93.75 494 GLY A N 1
ATOM 3948 C CA . GLY A 1 494 ? 9.695 -19.156 -26.172 1 93.75 494 GLY A CA 1
ATOM 3949 C C . GLY A 1 494 ? 9.953 -20.156 -27.297 1 93.75 494 GLY A C 1
ATOM 3950 O O . GLY A 1 494 ? 10.633 -19.844 -28.266 1 93.75 494 GLY A O 1
ATOM 3951 N N . ALA A 1 495 ? 9.273 -21.312 -27.141 1 96.25 495 ALA A N 1
ATOM 3952 C CA . ALA A 1 495 ? 9.453 -22.375 -28.109 1 96.25 495 ALA A CA 1
ATOM 3953 C C . ALA A 1 495 ? 8.117 -22.828 -28.703 1 96.25 495 ALA A C 1
ATOM 3955 O O . ALA A 1 495 ? 7.055 -22.422 -28.203 1 96.25 495 ALA A O 1
ATOM 3956 N N . PHE A 1 496 ? 8.203 -23.406 -29.891 1 97.44 496 PHE A N 1
ATOM 3957 C CA . PHE A 1 496 ? 7.07 -24.188 -30.375 1 97.44 496 PHE A CA 1
ATOM 3958 C C . PHE A 1 496 ? 7.129 -25.609 -29.859 1 97.44 496 PHE A C 1
ATOM 3960 O O . PHE A 1 496 ? 8.062 -26.359 -30.172 1 97.44 496 PHE A O 1
ATOM 3967 N N . ILE A 1 497 ? 6.18 -26 -29.047 1 97.88 497 ILE A N 1
ATOM 3968 C CA . ILE A 1 497 ? 6.125 -27.328 -28.438 1 97.88 497 ILE A CA 1
ATOM 3969 C C . ILE A 1 497 ? 5.215 -28.219 -29.266 1 97.88 497 ILE A C 1
ATOM 3971 O O . ILE A 1 497 ? 4.027 -27.938 -29.438 1 97.88 497 ILE A O 1
ATOM 3975 N N . LEU A 1 498 ? 5.746 -29.281 -29.797 1 98.06 498 LEU A N 1
ATOM 3976 C CA . LEU A 1 498 ? 4.977 -30.234 -30.594 1 98.06 498 LEU A CA 1
ATOM 3977 C C . LEU A 1 498 ? 4.496 -31.391 -29.719 1 98.06 498 LEU A C 1
ATOM 3979 O O . LEU A 1 498 ? 5.273 -32.281 -29.375 1 98.06 498 LEU A O 1
ATOM 3983 N N . SER A 1 499 ? 3.246 -31.422 -29.438 1 94.31 499 SER A N 1
ATOM 3984 C CA . SER A 1 499 ? 2.654 -32.469 -28.625 1 94.31 499 SER A CA 1
ATOM 3985 C C . SER A 1 499 ? 2.492 -33.781 -29.406 1 94.31 499 SER A C 1
ATOM 3987 O O . SER A 1 499 ? 2.348 -33.75 -30.625 1 94.31 499 SER A O 1
ATOM 3989 N N . MET A 1 500 ? 2.514 -34.812 -28.766 1 91.19 500 MET A N 1
ATOM 3990 C CA . MET A 1 500 ? 2.309 -36.156 -29.328 1 91.19 500 MET A CA 1
ATOM 3991 C C . MET A 1 500 ? 3.297 -36.438 -30.469 1 91.19 500 MET A C 1
ATOM 3993 O O . MET A 1 500 ? 2.895 -36.781 -31.562 1 91.19 500 MET A O 1
ATOM 3997 N N . THR A 1 501 ? 4.547 -36.188 -30.172 1 95.81 501 THR A N 1
ATOM 3998 C CA . THR A 1 501 ? 5.605 -36.5 -31.141 1 95.81 501 THR A CA 1
ATOM 3999 C C . THR A 1 501 ? 5.895 -37.969 -31.203 1 95.81 501 THR A C 1
ATOM 4001 O O . THR A 1 501 ? 6.227 -38.594 -30.172 1 95.81 501 THR A O 1
ATOM 4004 N N . ARG A 1 502 ? 5.82 -38.531 -32.375 1 93.88 502 ARG A N 1
ATOM 4005 C CA . ARG A 1 502 ? 5.961 -39.969 -32.5 1 93.88 502 ARG A CA 1
ATOM 4006 C C . ARG A 1 502 ? 7.109 -40.312 -33.438 1 93.88 502 ARG A C 1
ATOM 4008 O O . ARG A 1 502 ? 7.555 -41.469 -33.469 1 93.88 502 ARG A O 1
ATOM 4015 N N . SER A 1 503 ? 7.551 -39.344 -34.188 1 95.31 503 SER A N 1
ATOM 4016 C CA . SER A 1 503 ? 8.562 -39.656 -35.188 1 95.31 503 SER A CA 1
ATOM 4017 C C . SER A 1 503 ? 9.375 -38.406 -35.562 1 95.31 503 SER A C 1
ATOM 4019 O O . SER A 1 503 ? 9 -37.281 -35.219 1 95.31 503 SER A O 1
ATOM 4021 N N . THR A 1 504 ? 10.469 -38.688 -36.219 1 96.81 504 THR A N 1
ATOM 4022 C CA . THR A 1 504 ? 11.32 -37.625 -36.75 1 96.81 504 THR A CA 1
ATOM 4023 C C . THR A 1 504 ? 10.555 -36.75 -37.75 1 96.81 504 THR A C 1
ATOM 4025 O O . THR A 1 504 ? 10.727 -35.531 -37.75 1 96.81 504 THR A O 1
ATOM 4028 N N . VAL A 1 505 ? 9.695 -37.344 -38.531 1 96.56 505 VAL A N 1
ATOM 4029 C CA . VAL A 1 505 ? 8.977 -36.625 -39.594 1 96.56 505 VAL A CA 1
ATOM 4030 C C . VAL A 1 505 ? 7.996 -35.625 -38.969 1 96.56 505 VAL A C 1
ATOM 4032 O O . VAL A 1 505 ? 7.672 -34.594 -39.562 1 96.56 505 VAL A O 1
ATOM 4035 N N . ASP A 1 506 ? 7.492 -35.969 -37.812 1 97.12 506 ASP A N 1
ATOM 4036 C CA . ASP A 1 506 ? 6.648 -35.031 -37.094 1 97.12 506 ASP A CA 1
ATOM 4037 C C . ASP A 1 506 ? 7.387 -33.719 -36.812 1 97.12 506 ASP A C 1
ATOM 4039 O O . ASP A 1 506 ? 6.852 -32.656 -37.094 1 97.12 506 ASP A O 1
ATOM 4043 N N . VAL A 1 507 ? 8.586 -33.844 -36.344 1 98.06 507 VAL A N 1
ATOM 4044 C CA . VAL A 1 507 ? 9.383 -32.688 -35.969 1 98.06 507 VAL A CA 1
ATOM 4045 C C . VAL A 1 507 ? 9.797 -31.922 -37.25 1 98.06 507 VAL A C 1
ATOM 4047 O O . VAL A 1 507 ? 9.758 -30.688 -37.281 1 98.06 507 VAL A O 1
ATOM 4050 N N . LEU A 1 508 ? 10.195 -32.625 -38.281 1 97.5 508 LEU A N 1
ATOM 4051 C CA . LEU A 1 508 ? 10.555 -32 -39.531 1 97.5 508 LEU A CA 1
ATOM 4052 C C . LEU A 1 508 ? 9.375 -31.219 -40.125 1 97.5 508 LEU A C 1
ATOM 4054 O O . LEU A 1 508 ? 9.562 -30.172 -40.75 1 97.5 508 LEU A O 1
ATOM 4058 N N . GLY A 1 509 ? 8.227 -31.797 -39.969 1 97.56 509 GLY A N 1
ATOM 4059 C CA . GLY A 1 509 ? 7.031 -31.094 -40.406 1 97.56 509 GLY A CA 1
ATOM 4060 C C . GLY A 1 509 ? 6.895 -29.719 -39.75 1 97.56 509 GLY A C 1
ATOM 4061 O O . GLY A 1 509 ? 6.516 -28.75 -40.406 1 97.56 509 GLY A O 1
ATOM 4062 N N . ALA A 1 510 ? 7.176 -29.656 -38.438 1 97.69 510 ALA A N 1
ATOM 4063 C CA . ALA A 1 510 ? 7.121 -28.375 -37.75 1 97.69 510 ALA A CA 1
ATOM 4064 C C . ALA A 1 510 ? 8.133 -27.391 -38.312 1 97.69 510 ALA A C 1
ATOM 4066 O O . ALA A 1 510 ? 7.852 -26.203 -38.438 1 97.69 510 ALA A O 1
ATOM 4067 N N . TYR A 1 511 ? 9.32 -27.828 -38.625 1 97.19 511 TYR A N 1
ATOM 4068 C CA . TYR A 1 511 ? 10.328 -27 -39.281 1 97.19 511 TYR A CA 1
ATOM 4069 C C . TYR A 1 511 ? 9.805 -26.438 -40.594 1 97.19 511 TYR A C 1
ATOM 4071 O O . TYR A 1 511 ? 10.031 -25.266 -40.906 1 97.19 511 TYR A O 1
ATOM 4079 N N . LEU A 1 512 ? 9.156 -27.281 -41.375 1 96.31 512 LEU A N 1
ATOM 4080 C CA . LEU A 1 512 ? 8.641 -26.844 -42.656 1 96.31 512 LEU A CA 1
ATOM 4081 C C . LEU A 1 512 ? 7.551 -25.797 -42.469 1 96.31 512 LEU A C 1
ATOM 4083 O O . LEU A 1 512 ? 7.484 -24.828 -43.25 1 96.31 512 LEU A O 1
ATOM 4087 N N . LEU A 1 513 ? 6.691 -26.062 -41.531 1 96.5 513 LEU A N 1
ATOM 4088 C CA . LEU A 1 513 ? 5.645 -25.078 -41.281 1 96.5 513 LEU A CA 1
ATOM 4089 C C . LEU A 1 513 ? 6.246 -23.734 -40.875 1 96.5 513 LEU A C 1
ATOM 4091 O O . LEU A 1 513 ? 5.75 -22.688 -41.312 1 96.5 513 LEU A O 1
ATOM 4095 N N . ALA A 1 514 ? 7.281 -23.734 -40.031 1 95.62 514 ALA A N 1
ATOM 4096 C CA . ALA A 1 514 ? 7.984 -22.516 -39.656 1 95.62 514 ALA A CA 1
ATOM 4097 C C . ALA A 1 514 ? 8.547 -21.812 -40.906 1 95.62 514 ALA A C 1
ATOM 4099 O O . ALA A 1 514 ? 8.445 -20.594 -41.031 1 95.62 514 ALA A O 1
ATOM 4100 N N . LYS A 1 515 ? 9.078 -22.578 -41.75 1 93.81 515 LYS A N 1
ATOM 4101 C CA . LYS A 1 515 ? 9.625 -22.047 -43 1 93.81 515 LYS A CA 1
ATOM 4102 C C . LYS A 1 515 ? 8.531 -21.406 -43.844 1 93.81 515 LYS A C 1
ATOM 4104 O O . LYS A 1 515 ? 8.688 -20.266 -44.312 1 93.81 515 LYS A O 1
ATOM 4109 N N . GLU A 1 516 ? 7.469 -22.141 -44.062 1 92.88 516 GLU A N 1
ATOM 4110 C CA . GLU A 1 516 ? 6.367 -21.672 -44.875 1 92.88 516 GLU A CA 1
ATOM 4111 C C . GLU A 1 516 ? 5.746 -20.391 -44.312 1 92.88 516 GLU A C 1
ATOM 4113 O O . GLU A 1 516 ? 5.219 -19.562 -45.062 1 92.88 516 GLU A O 1
ATOM 4118 N N . ALA A 1 517 ? 5.871 -20.312 -43.062 1 92.31 517 ALA A N 1
ATOM 4119 C CA . ALA A 1 517 ? 5.316 -19.141 -42.375 1 92.31 517 ALA A CA 1
ATOM 4120 C C . ALA A 1 517 ? 6.316 -17.984 -42.375 1 92.31 517 ALA A C 1
ATOM 4122 O O . ALA A 1 517 ? 6.016 -16.906 -41.875 1 92.31 517 ALA A O 1
ATOM 4123 N N . GLY A 1 518 ? 7.504 -18.172 -42.781 1 88.25 518 GLY A N 1
ATOM 4124 C CA . GLY A 1 518 ? 8.477 -17.094 -42.938 1 88.25 518 GLY A CA 1
ATOM 4125 C C . GLY A 1 518 ? 9.5 -17.047 -41.812 1 88.25 518 GLY A C 1
ATOM 4126 O O . GLY A 1 518 ? 10.297 -16.109 -41.719 1 88.25 518 GLY A O 1
ATOM 4127 N N . ILE A 1 519 ? 9.539 -17.984 -40.938 1 90.19 519 ILE A N 1
ATOM 4128 C CA . ILE A 1 519 ? 10.5 -18.031 -39.844 1 90.19 519 ILE A CA 1
ATOM 4129 C C . ILE A 1 519 ? 11.703 -18.891 -40.25 1 90.19 519 ILE A C 1
ATOM 4131 O O . ILE A 1 519 ? 11.953 -19.938 -39.656 1 90.19 519 ILE A O 1
ATOM 4135 N N . PHE A 1 520 ? 12.336 -18.344 -41.156 1 88.75 520 PHE A N 1
ATOM 4136 C CA . PHE A 1 520 ? 13.43 -19.125 -41.75 1 88.75 520 PHE A CA 1
ATOM 4137 C C . PHE A 1 520 ? 14.469 -18.188 -42.375 1 88.75 520 PHE A C 1
ATOM 4139 O O . PHE A 1 520 ? 14.117 -17.203 -43.031 1 88.75 520 PHE A O 1
ATOM 4146 N N . LEU A 1 521 ? 15.727 -18.438 -42.031 1 85.94 521 LEU A N 1
ATOM 4147 C CA . LEU A 1 521 ? 16.844 -17.703 -42.656 1 85.94 521 LEU A CA 1
ATOM 4148 C C . LEU A 1 521 ? 17.516 -18.547 -43.719 1 85.94 521 LEU A C 1
ATOM 4150 O O . LEU A 1 521 ? 18.156 -19.562 -43.438 1 85.94 521 LEU A O 1
ATOM 4154 N N . ASP A 1 522 ? 17.344 -18.312 -45.031 1 79.75 522 ASP A N 1
ATOM 4155 C CA . ASP A 1 522 ? 17.969 -19.109 -46.062 1 79.75 522 ASP A CA 1
ATOM 4156 C C . ASP A 1 522 ? 18.562 -18.203 -47.156 1 79.75 522 ASP A C 1
ATOM 4158 O O . ASP A 1 522 ? 18.828 -18.656 -48.281 1 79.75 522 ASP A O 1
ATOM 4162 N N . THR A 1 523 ? 18.797 -17.016 -47 1 68.69 523 THR A N 1
ATOM 4163 C CA . THR A 1 523 ? 19.281 -16.078 -48.031 1 68.69 523 THR A CA 1
ATOM 4164 C C . THR A 1 523 ? 20.672 -16.484 -48.5 1 68.69 523 THR A C 1
ATOM 4166 O O . THR A 1 523 ? 20.984 -16.328 -49.688 1 68.69 523 THR A O 1
ATOM 4169 N N . THR A 1 524 ? 21.484 -16.938 -47.688 1 66 524 THR A N 1
ATOM 4170 C CA . THR A 1 524 ? 22.859 -17.219 -48.062 1 66 524 THR A CA 1
ATOM 4171 C C . THR A 1 524 ? 23.047 -18.703 -48.375 1 66 524 THR A C 1
ATOM 4173 O O . THR A 1 524 ? 24.172 -19.203 -48.375 1 66 524 THR A O 1
ATOM 4176 N N . GLY A 1 525 ? 22 -19.359 -48.562 1 68.5 525 GLY A N 1
ATOM 4177 C CA . GLY A 1 525 ? 22.109 -20.781 -48.938 1 68.5 525 GLY A CA 1
ATOM 4178 C C . GLY A 1 525 ? 22.109 -21.688 -47.719 1 68.5 525 GLY A C 1
ATOM 4179 O O . GLY A 1 525 ? 22.062 -22.922 -47.875 1 68.5 525 GLY A O 1
ATOM 4180 N N . THR A 1 526 ? 22.266 -21.078 -46.594 1 77.56 526 THR A N 1
ATOM 4181 C CA . THR A 1 526 ? 22.234 -21.906 -45.375 1 77.56 526 THR A CA 1
ATOM 4182 C C . THR A 1 526 ? 20.891 -21.766 -44.688 1 77.56 526 THR A C 1
ATOM 4184 O O . THR A 1 526 ? 20.469 -20.656 -44.312 1 77.56 526 THR A O 1
ATOM 4187 N N . GLU A 1 527 ? 20.234 -22.906 -44.469 1 87 527 GLU A N 1
ATOM 4188 C CA . GLU A 1 527 ? 18.891 -22.938 -43.906 1 87 527 GLU A CA 1
ATOM 4189 C C . GLU A 1 527 ? 18.922 -22.953 -42.375 1 87 527 GLU A C 1
ATOM 4191 O O . GLU A 1 527 ? 19.562 -23.828 -41.781 1 87 527 GLU A O 1
ATOM 4196 N N . ILE A 1 528 ? 18.297 -21.938 -41.719 1 92.5 528 ILE A N 1
ATOM 4197 C CA . ILE A 1 528 ? 18.234 -21.891 -40.281 1 92.5 528 ILE A CA 1
ATOM 4198 C C . ILE A 1 528 ? 16.812 -21.5 -39.844 1 92.5 528 ILE A C 1
ATOM 4200 O O . ILE A 1 528 ? 16.234 -20.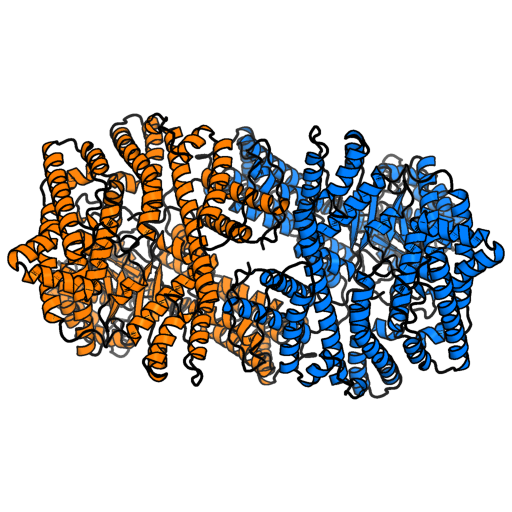547 -40.344 1 92.5 528 ILE A O 1
ATOM 4204 N N . CYS A 1 529 ? 16.297 -22.297 -39 1 94.25 529 CYS A N 1
ATOM 4205 C CA . CYS A 1 529 ? 15.047 -21.953 -38.312 1 94.25 529 CYS A CA 1
ATOM 4206 C C . CYS A 1 529 ? 15.312 -21.281 -36.969 1 94.25 529 CYS A C 1
ATOM 4208 O O . CYS A 1 529 ? 15.781 -21.922 -36.031 1 94.25 529 CYS A O 1
ATOM 4210 N N . PRO A 1 530 ? 14.953 -20.031 -36.812 1 91.94 530 PRO A N 1
ATOM 4211 C CA . PRO A 1 530 ? 15.258 -19.328 -35.562 1 91.94 530 PRO A CA 1
ATOM 4212 C C . PRO A 1 530 ? 14.305 -19.703 -34.438 1 91.94 530 PRO A C 1
ATOM 4214 O O . PRO A 1 530 ? 14.586 -19.438 -33.25 1 91.94 530 PRO A O 1
ATOM 4217 N N . LEU A 1 531 ? 13.164 -20.219 -34.688 1 93.94 531 LEU A N 1
ATOM 4218 C CA . LEU A 1 531 ? 12.203 -20.656 -33.656 1 93.94 531 LEU A CA 1
ATOM 4219 C C . LEU A 1 531 ? 12.578 -22.031 -33.125 1 93.94 531 LEU A C 1
ATOM 4221 O O . LEU A 1 531 ? 12.633 -23 -33.875 1 93.94 531 LEU A O 1
ATOM 4225 N N . PRO A 1 532 ? 12.875 -22.094 -31.797 1 95.94 532 PRO A N 1
ATOM 4226 C CA . PRO A 1 532 ? 13.148 -23.406 -31.234 1 95.94 532 PRO A CA 1
ATOM 4227 C C . PRO A 1 532 ? 11.953 -24.344 -31.328 1 95.94 532 PRO A C 1
ATOM 4229 O O . PRO A 1 532 ? 10.836 -23.969 -30.953 1 95.94 532 PRO A O 1
ATOM 4232 N N . ILE A 1 533 ? 12.141 -25.516 -31.875 1 97.44 533 ILE A N 1
ATOM 4233 C CA . ILE A 1 533 ? 11.117 -26.562 -31.938 1 97.44 533 ILE A CA 1
ATOM 4234 C C . ILE A 1 533 ? 11.414 -27.625 -30.891 1 97.44 533 ILE A C 1
ATOM 4236 O O . ILE A 1 533 ? 12.469 -28.266 -30.938 1 97.44 533 ILE A O 1
ATOM 4240 N N . VAL A 1 534 ? 10.492 -27.828 -29.984 1 98.06 534 VAL A N 1
ATOM 4241 C CA . VAL A 1 534 ? 10.688 -28.75 -28.859 1 98.06 534 VAL A CA 1
ATOM 4242 C C . VAL A 1 534 ? 9.719 -29.922 -28.969 1 98.06 534 VAL A C 1
ATOM 4244 O O . VAL A 1 534 ? 8.516 -29.766 -28.781 1 98.06 534 VAL A O 1
ATOM 4247 N N . PRO A 1 535 ? 10.227 -31.109 -29.281 1 98.19 535 PRO A N 1
ATOM 4248 C CA . PRO A 1 535 ? 9.352 -32.281 -29.281 1 98.19 535 PRO A CA 1
ATOM 4249 C C . PRO A 1 535 ? 8.914 -32.719 -27.891 1 98.19 535 PRO A C 1
ATOM 4251 O O . PRO A 1 535 ? 9.711 -32.688 -26.953 1 98.19 535 PRO A O 1
ATOM 4254 N N . LEU A 1 536 ? 7.668 -33.031 -27.734 1 97.69 536 LEU A N 1
ATOM 4255 C CA . LEU A 1 536 ? 7.129 -33.562 -26.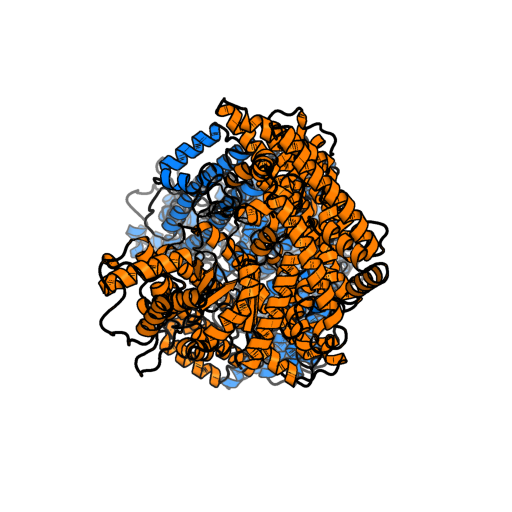484 1 97.69 536 LEU A CA 1
ATOM 4256 C C . LEU A 1 536 ? 6.852 -35.062 -26.578 1 97.69 536 LEU A C 1
ATOM 4258 O O . LEU A 1 536 ? 6.004 -35.469 -27.359 1 97.69 536 LEU A O 1
ATOM 4262 N N . PHE A 1 537 ? 7.613 -35.812 -25.844 1 96.56 537 PHE A N 1
ATOM 4263 C CA . PHE A 1 537 ? 7.395 -37.25 -25.75 1 96.56 537 PHE A CA 1
ATOM 4264 C C . PHE A 1 537 ? 6.535 -37.594 -24.531 1 96.56 537 PHE A C 1
ATOM 4266 O O . PHE A 1 537 ? 6.93 -37.312 -23.391 1 96.56 537 PHE A O 1
ATOM 4273 N N . GLU A 1 538 ? 5.344 -38.219 -24.703 1 89.06 538 GLU A N 1
ATOM 4274 C CA . GLU A 1 538 ? 4.363 -38.281 -23.625 1 89.06 538 GLU A CA 1
ATOM 4275 C C . GLU A 1 538 ? 3.98 -39.719 -23.281 1 89.06 538 GLU A C 1
ATOM 4277 O O . GLU A 1 538 ? 3.68 -40 -22.125 1 89.06 538 GLU A O 1
ATOM 4282 N N . THR A 1 539 ? 3.898 -40.594 -24.281 1 88.38 539 THR A N 1
ATOM 4283 C CA . THR A 1 539 ? 3.51 -41.969 -24 1 88.38 539 THR A CA 1
ATOM 4284 C C . THR A 1 539 ? 4.734 -42.812 -23.688 1 88.38 539 THR A C 1
ATOM 4286 O O . THR A 1 539 ? 5.867 -42.406 -23.969 1 88.38 539 THR A O 1
ATOM 4289 N N . ILE A 1 540 ? 4.461 -44.031 -23.125 1 90.25 540 ILE A N 1
ATOM 4290 C CA . ILE A 1 540 ? 5.555 -44.938 -22.828 1 90.25 540 ILE A CA 1
ATOM 4291 C C . ILE A 1 540 ? 6.309 -45.25 -24.125 1 90.25 540 ILE A C 1
ATOM 4293 O O . ILE A 1 540 ? 7.543 -45.25 -24.141 1 90.25 540 ILE A O 1
ATOM 4297 N N . ASP A 1 541 ? 5.578 -45.469 -25.141 1 91.44 541 ASP A N 1
ATOM 4298 C CA . ASP A 1 541 ? 6.184 -45.812 -26.422 1 91.44 541 ASP A CA 1
ATOM 4299 C C . ASP A 1 541 ? 7 -44.625 -26.953 1 91.44 541 ASP A C 1
ATOM 4301 O O . ASP A 1 541 ? 8.086 -44.812 -27.516 1 91.44 541 ASP A O 1
ATOM 4305 N N . ASP A 1 542 ? 6.504 -43.5 -26.844 1 93.56 542 ASP A N 1
ATOM 4306 C CA . ASP A 1 542 ? 7.207 -42.312 -27.312 1 93.56 542 ASP A CA 1
ATOM 4307 C C . ASP A 1 542 ? 8.5 -42.094 -26.531 1 93.56 542 ASP A C 1
ATOM 4309 O O . ASP A 1 542 ? 9.523 -41.719 -27.109 1 93.56 542 ASP A O 1
ATOM 4313 N N . LEU A 1 543 ? 8.43 -42.281 -25.188 1 94.81 543 LEU A N 1
ATOM 4314 C CA . LEU A 1 543 ? 9.609 -42.125 -24.344 1 94.81 543 LEU A CA 1
ATOM 4315 C C . LEU A 1 543 ? 10.695 -43.125 -24.734 1 94.81 543 LEU A C 1
ATOM 4317 O O . LEU A 1 543 ? 11.875 -42.812 -24.75 1 94.81 543 LEU A O 1
ATOM 4321 N N . ARG A 1 544 ? 10.297 -44.344 -25.016 1 94.31 544 ARG A N 1
ATOM 4322 C CA . ARG A 1 544 ? 11.234 -45.375 -25.438 1 94.31 544 ARG A CA 1
ATOM 4323 C C . ARG A 1 544 ? 11.852 -45.062 -26.781 1 94.31 544 ARG A C 1
ATOM 4325 O O . ARG A 1 544 ? 13.023 -45.344 -27.016 1 94.31 544 ARG A O 1
ATOM 4332 N N . ALA A 1 545 ? 11.055 -44.438 -27.641 1 96.19 545 ALA A N 1
ATOM 4333 C CA . ALA A 1 545 ? 11.492 -44.125 -29 1 96.19 545 ALA A CA 1
ATOM 4334 C C . ALA A 1 545 ? 12.289 -42.812 -29.047 1 96.19 545 ALA A C 1
ATOM 4336 O O . ALA A 1 545 ? 13 -42.562 -30.016 1 96.19 545 ALA A O 1
ATOM 4337 N N . ALA A 1 546 ? 12.234 -42.062 -28.047 1 97.62 546 ALA A N 1
ATOM 4338 C CA . ALA A 1 546 ? 12.75 -40.719 -28.016 1 97.62 546 ALA A CA 1
ATOM 4339 C C . ALA A 1 546 ? 14.227 -40.656 -28.391 1 97.62 546 ALA A C 1
ATOM 4341 O O . ALA A 1 546 ? 14.641 -39.844 -29.219 1 97.62 546 ALA A O 1
ATOM 4342 N N . PRO A 1 547 ? 15.133 -41.531 -27.781 1 97.38 547 PRO A N 1
ATOM 4343 C CA . PRO A 1 547 ? 16.547 -41.469 -28.141 1 97.38 547 PRO A CA 1
ATOM 4344 C C . PRO A 1 547 ? 16.797 -41.719 -29.625 1 97.38 547 PRO A C 1
ATOM 4346 O O . PRO A 1 547 ? 17.609 -41 -30.234 1 97.38 547 PRO A O 1
ATOM 4349 N N . ALA A 1 548 ? 16.094 -42.625 -30.188 1 97.38 548 ALA A N 1
ATOM 4350 C CA . ALA A 1 548 ? 16.266 -42.938 -31.609 1 97.38 548 ALA A CA 1
ATOM 4351 C C . ALA A 1 548 ? 15.773 -41.781 -32.469 1 97.38 548 ALA A C 1
ATOM 4353 O O . ALA A 1 548 ? 16.406 -41.438 -33.469 1 97.38 548 ALA A O 1
ATOM 4354 N N . ILE A 1 549 ? 14.672 -41.281 -32.156 1 97.5 549 ILE A N 1
ATOM 4355 C CA . ILE A 1 549 ? 14.102 -40.156 -32.875 1 97.5 549 ILE A CA 1
ATOM 4356 C C . ILE A 1 549 ? 15.055 -38.969 -32.844 1 97.5 549 ILE A C 1
ATOM 4358 O O . ILE A 1 549 ? 15.352 -38.375 -33.875 1 97.5 549 ILE A O 1
ATOM 4362 N N . MET A 1 550 ? 15.586 -38.688 -31.672 1 98.12 550 MET A N 1
ATOM 4363 C CA . MET A 1 550 ? 16.453 -37.531 -31.516 1 98.12 550 MET A CA 1
ATOM 4364 C C . MET A 1 550 ? 17.797 -37.75 -32.188 1 98.12 550 MET A C 1
ATOM 4366 O O . MET A 1 550 ? 18.391 -36.812 -32.719 1 98.12 550 MET A O 1
ATOM 4370 N N . LYS A 1 551 ? 18.266 -38.969 -32.094 1 97.81 551 LYS A N 1
ATOM 4371 C CA . LYS A 1 551 ? 19.5 -39.281 -32.812 1 97.81 551 LYS A CA 1
ATOM 4372 C C . LYS A 1 551 ? 19.375 -39 -34.312 1 97.81 551 LYS A C 1
ATOM 4374 O O . LYS A 1 551 ? 20.25 -38.375 -34.906 1 97.81 551 LYS A O 1
ATOM 4379 N N . GLU A 1 552 ? 18.312 -39.469 -34.875 1 97.38 552 GLU A N 1
ATOM 4380 C CA . GLU A 1 552 ? 18.062 -39.219 -36.281 1 97.38 552 GLU A CA 1
ATOM 4381 C C . GLU A 1 552 ? 17.875 -37.719 -36.562 1 97.38 552 GLU A C 1
ATOM 4383 O O . GLU A 1 552 ? 18.453 -37.188 -37.531 1 97.38 552 GLU A O 1
ATOM 4388 N N . LEU A 1 553 ? 17.094 -37.094 -35.781 1 97.44 553 LEU A N 1
ATOM 4389 C CA . LEU A 1 553 ? 16.766 -35.688 -35.969 1 97.44 553 LEU A CA 1
ATOM 4390 C C . LEU A 1 553 ? 18.016 -34.812 -35.906 1 97.44 553 LEU A C 1
ATOM 4392 O O . LEU A 1 553 ? 18.203 -33.969 -36.781 1 97.44 553 LEU A O 1
ATOM 4396 N N . LEU A 1 554 ? 18.922 -35.031 -34.938 1 97.06 554 LEU A N 1
ATOM 4397 C CA . LEU A 1 554 ? 20.109 -34.219 -34.75 1 97.06 554 LEU A CA 1
ATOM 4398 C C . LEU A 1 554 ? 21.172 -34.562 -35.781 1 97.06 554 LEU A C 1
ATOM 4400 O O . LEU A 1 554 ? 22.172 -33.844 -35.906 1 97.06 554 LEU A O 1
ATOM 4404 N N . GLY A 1 555 ? 20.922 -35.562 -36.5 1 95.69 555 GLY A N 1
ATOM 4405 C CA . GLY A 1 555 ? 21.781 -35.875 -37.656 1 95.69 555 GLY A CA 1
ATOM 4406 C C . GLY A 1 555 ? 21.438 -35.094 -38.906 1 95.69 555 GLY A C 1
ATOM 4407 O O . GLY A 1 555 ? 22.234 -35.062 -39.844 1 95.69 555 GLY A O 1
ATOM 4408 N N . ILE A 1 556 ? 20.344 -34.5 -38.938 1 95.88 556 ILE A N 1
ATOM 4409 C CA . ILE A 1 556 ? 19.875 -33.719 -40.094 1 95.88 556 ILE A CA 1
ATOM 4410 C C . ILE A 1 556 ? 20.5 -32.344 -40.062 1 95.88 556 ILE A C 1
ATOM 4412 O O . ILE A 1 556 ? 20.344 -31.594 -39.094 1 95.88 556 ILE A O 1
ATOM 4416 N N . PRO A 1 557 ? 21.078 -31.812 -41.125 1 93.44 557 PRO A N 1
ATOM 4417 C CA . PRO A 1 557 ? 21.875 -30.594 -41.125 1 93.44 557 PRO A CA 1
ATOM 4418 C C . PRO A 1 557 ? 21.062 -29.359 -40.75 1 93.44 557 PRO A C 1
ATOM 4420 O O . PRO A 1 557 ? 21.5 -28.547 -39.938 1 93.44 557 PRO A O 1
ATOM 4423 N N . VAL A 1 558 ? 19.891 -29.156 -41.312 1 94.06 558 VAL A N 1
ATOM 4424 C CA . VAL A 1 558 ? 19.094 -27.969 -41.031 1 94.06 558 VAL A CA 1
ATOM 4425 C C . VAL A 1 558 ? 18.766 -27.922 -39.531 1 94.06 558 VAL A C 1
ATOM 4427 O O . VAL A 1 558 ? 18.734 -26.844 -38.938 1 94.06 558 VAL A O 1
ATOM 4430 N N . VAL A 1 559 ? 18.516 -29.062 -38.875 1 95.94 559 VAL A N 1
ATOM 4431 C CA . VAL A 1 559 ? 18.188 -29.141 -37.469 1 95.94 559 VAL A CA 1
ATOM 4432 C C . VAL A 1 559 ? 19.422 -28.797 -36.625 1 95.94 559 VAL A C 1
ATOM 4434 O O . VAL A 1 559 ? 19.344 -28.016 -35.688 1 95.94 559 VAL A O 1
ATOM 4437 N N . ARG A 1 560 ? 20.531 -29.297 -36.969 1 94.69 560 ARG A N 1
ATOM 4438 C CA . ARG A 1 560 ? 21.781 -29.062 -36.281 1 94.69 560 ARG A CA 1
ATOM 4439 C C . ARG A 1 560 ? 22.172 -27.578 -36.344 1 94.69 560 ARG A C 1
ATOM 4441 O O . ARG A 1 560 ? 22.578 -27 -35.344 1 94.69 560 ARG A O 1
ATOM 4448 N N . ARG A 1 561 ? 22.094 -27.016 -37.5 1 94.62 561 ARG A N 1
ATOM 4449 C CA . ARG A 1 561 ? 22.422 -25.609 -37.688 1 94.62 561 ARG A CA 1
ATOM 4450 C C . ARG A 1 561 ? 21.469 -24.734 -36.875 1 94.62 561 ARG A C 1
ATOM 4452 O O . ARG A 1 561 ? 21.891 -23.75 -36.25 1 94.62 561 ARG A O 1
ATOM 4459 N N . SER A 1 562 ? 20.203 -25.109 -36.938 1 95.94 562 SER A N 1
ATOM 4460 C CA . SER A 1 562 ? 19.203 -24.359 -36.219 1 95.94 562 SER A CA 1
ATOM 4461 C C . SER A 1 562 ? 19.469 -24.422 -34.719 1 95.94 562 SER A C 1
ATOM 4463 O O . SER A 1 562 ? 19.375 -23.391 -34 1 95.94 562 SER A O 1
ATOM 4465 N N . THR A 1 563 ? 19.812 -25.562 -34.156 1 95.44 563 THR A N 1
ATOM 4466 C CA . THR A 1 563 ? 20.109 -25.734 -32.75 1 95.44 563 THR A CA 1
ATOM 4467 C C . THR A 1 563 ? 21.312 -24.906 -32.312 1 95.44 563 THR A C 1
ATOM 4469 O O . THR A 1 563 ? 21.312 -24.297 -31.25 1 95.44 563 THR A O 1
ATOM 4472 N N . ARG A 1 564 ? 22.281 -24.844 -33.094 1 92.81 564 ARG A N 1
ATOM 4473 C CA . ARG A 1 564 ? 23.469 -24.031 -32.844 1 92.81 564 ARG A CA 1
ATOM 4474 C C . ARG A 1 564 ? 23.125 -22.547 -32.781 1 92.81 564 ARG A C 1
ATOM 4476 O O . ARG A 1 564 ? 23.594 -21.828 -31.906 1 92.81 564 ARG A O 1
ATOM 4483 N N . TRP A 1 565 ? 22.312 -22.203 -33.688 1 92.19 565 TRP A N 1
ATOM 4484 C CA . TRP A 1 565 ? 21.875 -20.812 -33.781 1 92.19 565 TRP A CA 1
ATOM 4485 C C . TRP A 1 565 ? 21.094 -20.422 -32.531 1 92.19 565 TRP A C 1
ATOM 4487 O O . TRP A 1 565 ? 21.172 -19.281 -32.062 1 92.19 565 TRP A O 1
ATOM 4497 N N . GLN A 1 566 ? 20.406 -21.359 -32.031 1 91.44 566 GLN A N 1
ATOM 4498 C CA . GLN A 1 566 ? 19.516 -21.125 -30.891 1 91.44 566 GLN A CA 1
ATOM 4499 C C . GLN A 1 566 ? 20.266 -21.234 -29.562 1 91.44 566 GLN A C 1
ATOM 4501 O O . GLN A 1 566 ? 19.656 -21.234 -28.5 1 91.44 566 GLN A O 1
ATOM 4506 N N . GLY A 1 567 ? 21.562 -21.359 -29.578 1 88.62 567 GLY A N 1
ATOM 4507 C CA . GLY A 1 567 ? 22.344 -21.375 -28.344 1 88.62 567 GLY A CA 1
ATOM 4508 C C . GLY A 1 567 ? 23.047 -22.688 -28.109 1 88.62 567 GLY A C 1
ATOM 4509 O O . GLY A 1 567 ? 23.75 -22.859 -27.109 1 88.62 567 GLY A O 1
ATOM 4510 N N . GLY A 1 568 ? 22.828 -23.672 -28.969 1 92.31 568 GLY A N 1
ATOM 4511 C CA . GLY A 1 568 ? 23.625 -24.891 -28.953 1 92.31 568 GLY A CA 1
ATOM 4512 C C . GLY A 1 568 ? 23.047 -25.938 -28.016 1 92.31 568 GLY A C 1
ATOM 4513 O O . GLY A 1 568 ? 23.734 -26.906 -27.672 1 92.31 568 GLY A O 1
ATOM 4514 N N . VAL A 1 569 ? 21.844 -25.781 -27.5 1 94.62 569 VAL A N 1
ATOM 4515 C CA . VAL A 1 569 ? 21.188 -26.75 -26.641 1 94.62 569 VAL A CA 1
ATOM 4516 C C . VAL A 1 569 ? 19.828 -27.125 -27.234 1 94.62 569 VAL A C 1
ATOM 4518 O O . VAL A 1 569 ? 19.078 -26.25 -27.688 1 94.62 569 VAL A O 1
ATOM 4521 N N . GLN A 1 570 ? 19.547 -28.406 -27.312 1 96.56 570 GLN A N 1
ATOM 4522 C CA . GLN A 1 570 ? 18.25 -28.891 -27.766 1 96.56 570 GLN A CA 1
ATOM 4523 C C . GLN A 1 570 ? 17.344 -29.219 -26.578 1 96.56 570 GLN A C 1
ATOM 4525 O O . GLN A 1 570 ? 17.719 -30.047 -25.734 1 96.56 570 GLN A O 1
ATOM 4530 N N . GLU A 1 571 ? 16.234 -28.609 -26.516 1 96.88 571 GLU A N 1
ATOM 4531 C CA . GLU A 1 571 ? 15.289 -28.906 -25.453 1 96.88 571 GLU A CA 1
ATOM 4532 C C . GLU A 1 571 ? 14.312 -30 -25.875 1 96.88 571 GLU A C 1
ATOM 4534 O O . GLU A 1 571 ? 13.844 -30.016 -27.016 1 96.88 571 GLU A O 1
ATOM 4539 N N . VAL A 1 572 ? 14.055 -30.891 -25 1 97.94 572 VAL A N 1
ATOM 4540 C CA . VAL A 1 572 ? 13.062 -31.953 -25.156 1 97.94 572 VAL A CA 1
ATOM 4541 C C . VAL A 1 572 ? 12.086 -31.938 -23.984 1 97.94 572 VAL A C 1
ATOM 4543 O O . VAL A 1 572 ? 12.492 -31.875 -22.828 1 97.94 572 VAL A O 1
ATOM 4546 N N . MET A 1 573 ? 10.82 -31.906 -24.328 1 97.75 573 MET A N 1
ATOM 4547 C CA . MET A 1 573 ? 9.82 -31.953 -23.266 1 97.75 573 MET A CA 1
ATOM 4548 C C . MET A 1 573 ? 9.391 -33.375 -23 1 97.75 573 MET A C 1
ATOM 4550 O O . MET A 1 573 ? 9.234 -34.188 -23.922 1 97.75 573 MET A O 1
ATOM 4554 N N . ILE A 1 574 ? 9.312 -33.719 -21.75 1 96.44 574 ILE A N 1
ATOM 4555 C CA . ILE A 1 574 ? 8.852 -35.031 -21.328 1 96.44 574 ILE A CA 1
ATOM 4556 C C . ILE A 1 574 ? 7.598 -34.906 -20.469 1 96.44 574 ILE A C 1
ATOM 4558 O O . ILE A 1 574 ? 7.559 -34.062 -19.562 1 96.44 574 ILE A O 1
ATOM 4562 N N . GLY A 1 575 ? 6.555 -35.656 -20.781 1 92.88 575 GLY A N 1
ATOM 4563 C CA . GLY A 1 575 ? 5.262 -35.531 -20.125 1 92.88 575 GLY A CA 1
ATOM 4564 C C . GLY A 1 575 ? 5.051 -36.562 -19.047 1 92.88 575 GLY A C 1
ATOM 4565 O O . GLY A 1 575 ? 5.211 -37.75 -19.281 1 92.88 575 GLY A O 1
ATOM 4566 N N . TYR A 1 576 ? 4.613 -36.156 -17.938 1 90.69 576 TYR A N 1
ATOM 4567 C CA . TYR A 1 576 ? 4.441 -37.031 -16.781 1 90.69 576 TYR A CA 1
ATOM 4568 C C . TYR A 1 576 ? 3.012 -37.562 -16.703 1 90.69 576 TYR A C 1
ATOM 4570 O O . TYR A 1 576 ? 2.793 -38.75 -16.375 1 90.69 576 TYR A O 1
ATOM 4578 N N . SER A 1 577 ? 2.047 -36.844 -17.078 1 87.75 577 SER A N 1
ATOM 4579 C CA . SER A 1 577 ? 0.635 -37.188 -16.906 1 87.75 577 SER A CA 1
ATOM 4580 C C . SER A 1 577 ? 0.216 -38.312 -17.844 1 87.75 577 SER A C 1
ATOM 4582 O O . SER A 1 577 ? -0.306 -39.344 -17.391 1 87.75 577 SER A O 1
ATOM 4584 N N . ASP A 1 578 ? 0.459 -38.156 -19.062 1 85.12 578 ASP A N 1
ATOM 4585 C CA . ASP A 1 578 ? -0.007 -39.125 -20.047 1 85.12 578 ASP A CA 1
ATOM 4586 C C . ASP A 1 578 ? 0.744 -40.438 -19.922 1 85.12 578 ASP A C 1
ATOM 4588 O O . ASP A 1 578 ? 0.181 -41.5 -20.188 1 85.12 578 ASP A O 1
ATOM 4592 N N . SER A 1 579 ? 1.987 -40.375 -19.547 1 89.56 579 SER A N 1
ATOM 4593 C CA . SER A 1 579 ? 2.738 -41.625 -19.344 1 89.56 579 SER A CA 1
ATOM 4594 C C . SER A 1 579 ? 2.178 -42.438 -18.188 1 89.56 579 SER A C 1
ATOM 4596 O O . SER A 1 579 ? 2.148 -43.656 -18.25 1 89.56 579 SER A O 1
ATOM 4598 N N . ASN A 1 580 ? 1.769 -41.75 -17.203 1 91.75 580 ASN A N 1
ATOM 4599 C CA . ASN A 1 580 ? 1.172 -42.438 -16.062 1 91.75 580 ASN A CA 1
ATOM 4600 C C . ASN A 1 580 ? -0.176 -43.062 -16.422 1 91.75 580 ASN A C 1
ATOM 4602 O O . ASN A 1 580 ? -0.485 -44.156 -16 1 91.75 580 ASN A O 1
ATOM 4606 N N . LYS A 1 581 ? -1.013 -42.312 -17.125 1 88.62 581 LYS A N 1
ATOM 4607 C CA . LYS A 1 581 ? -2.307 -42.844 -17.562 1 88.62 581 LYS A CA 1
ATOM 4608 C C . LYS A 1 581 ? -2.141 -44.094 -18.422 1 88.62 581 LYS A C 1
ATOM 4610 O O . LYS A 1 581 ? -2.928 -45.031 -18.328 1 88.62 581 LYS A O 1
ATOM 4615 N N . ASP A 1 582 ? -1.057 -44.094 -19.156 1 86.81 582 ASP A N 1
ATOM 4616 C CA . ASP A 1 582 ? -0.783 -45.156 -20.125 1 86.81 582 ASP A CA 1
ATOM 4617 C C . ASP A 1 582 ? -0.134 -46.375 -19.469 1 86.81 582 ASP A C 1
ATOM 4619 O O . ASP A 1 582 ? -0.472 -47.5 -19.781 1 86.81 582 ASP A O 1
ATOM 4623 N N . GLY A 1 583 ? 0.791 -46.125 -18.594 1 90.75 583 GLY A N 1
ATOM 4624 C CA . GLY A 1 583 ? 1.651 -47.219 -18.188 1 90.75 583 GLY A CA 1
ATOM 4625 C C . GLY A 1 583 ? 1.606 -47.5 -16.688 1 90.75 583 GLY A C 1
ATOM 4626 O O . GLY A 1 583 ? 2.096 -48.531 -16.234 1 90.75 583 GLY A O 1
ATOM 4627 N N . GLY A 1 584 ? 1.022 -46.625 -15.938 1 93.69 584 GLY A N 1
ATOM 4628 C CA . GLY A 1 584 ? 1.037 -46.781 -14.492 1 93.69 584 GLY A CA 1
ATOM 4629 C C . GLY A 1 584 ? 2.152 -46.031 -13.812 1 93.69 584 GLY A C 1
ATOM 4630 O O . GLY A 1 584 ? 3.08 -45.562 -14.469 1 93.69 584 GLY A O 1
ATOM 4631 N N . PHE A 1 585 ? 2.152 -46.031 -12.531 1 95.38 585 PHE A N 1
ATOM 4632 C CA . PHE A 1 585 ? 2.943 -45.094 -11.758 1 95.38 585 PHE A CA 1
ATOM 4633 C C . PHE A 1 585 ? 4.422 -45.469 -11.797 1 95.38 585 PHE A C 1
ATOM 4635 O O . PHE A 1 585 ? 5.27 -44.625 -12.094 1 95.38 585 PHE A O 1
ATOM 4642 N N . ILE A 1 586 ? 4.809 -46.688 -11.5 1 95.69 586 ILE A N 1
ATOM 4643 C CA . ILE A 1 586 ? 6.211 -47.062 -11.461 1 95.69 586 ILE A CA 1
ATOM 4644 C C . ILE A 1 586 ? 6.801 -47.031 -12.867 1 95.69 586 ILE A C 1
ATOM 4646 O O . ILE A 1 586 ? 7.887 -46.469 -13.078 1 95.69 586 ILE A O 1
ATOM 4650 N N . ALA A 1 587 ? 6.086 -47.594 -13.844 1 94.75 587 ALA A N 1
ATOM 4651 C CA . ALA A 1 587 ? 6.574 -47.656 -15.219 1 94.75 587 ALA A CA 1
ATOM 4652 C C . ALA A 1 587 ? 6.773 -46.25 -15.781 1 94.75 587 ALA A C 1
ATOM 4654 O O . ALA A 1 587 ? 7.762 -46 -16.469 1 94.75 587 ALA A O 1
ATOM 4655 N N . SER A 1 588 ? 5.828 -45.469 -15.57 1 94.81 588 SER A N 1
ATOM 4656 C CA . SER A 1 588 ? 5.938 -44.094 -16.062 1 94.81 588 SER A CA 1
ATOM 4657 C C . SER A 1 588 ? 7.18 -43.406 -15.5 1 94.81 588 SER A C 1
ATOM 4659 O O . SER A 1 588 ? 7.961 -42.812 -16.25 1 94.81 588 SER A O 1
ATOM 4661 N N . ASN A 1 589 ? 7.402 -43.438 -14.18 1 95.38 589 ASN A N 1
ATOM 4662 C CA . ASN A 1 589 ? 8.539 -42.75 -13.547 1 95.38 589 ASN A CA 1
ATOM 4663 C C . ASN A 1 589 ? 9.867 -43.344 -14.016 1 95.38 589 ASN A C 1
ATOM 4665 O O . ASN A 1 589 ? 10.836 -42.625 -14.234 1 95.38 589 ASN A O 1
ATOM 4669 N N . TRP A 1 590 ? 9.883 -44.625 -14.148 1 95.31 590 TRP A N 1
ATOM 4670 C CA . TRP A 1 590 ? 11.109 -45.281 -14.594 1 95.31 590 TRP A CA 1
ATOM 4671 C C . TRP A 1 590 ? 11.406 -44.938 -16.047 1 95.31 590 TRP A C 1
ATOM 4673 O O . TRP A 1 590 ? 12.562 -44.688 -16.422 1 95.31 590 TRP A O 1
ATOM 4683 N N . GLU A 1 591 ? 10.391 -45.031 -16.953 1 95.12 591 GLU A N 1
ATOM 4684 C CA . GLU A 1 591 ? 10.586 -44.719 -18.359 1 95.12 591 GLU A CA 1
ATOM 4685 C C . GLU A 1 591 ? 11.031 -43.281 -18.547 1 95.12 591 GLU A C 1
ATOM 4687 O O . GLU A 1 591 ? 11.836 -42.969 -19.438 1 95.12 591 GLU A O 1
ATOM 4692 N N . LEU A 1 592 ? 10.508 -42.406 -17.766 1 95.88 592 LEU A N 1
ATOM 4693 C CA . LEU A 1 592 ? 10.93 -41 -17.797 1 95.88 592 LEU A CA 1
ATOM 4694 C C . LEU A 1 592 ? 12.398 -40.875 -17.391 1 95.88 592 LEU A C 1
ATOM 4696 O O . LEU A 1 592 ? 13.164 -40.156 -18.047 1 95.88 592 LEU A O 1
ATOM 4700 N N . TYR A 1 593 ? 12.773 -41.531 -16.281 1 95.38 593 TYR A N 1
ATOM 4701 C CA . TYR A 1 593 ? 14.156 -41.531 -15.805 1 95.38 593 TYR A CA 1
ATOM 4702 C C . TYR A 1 593 ? 15.094 -42.094 -16.875 1 95.38 593 TYR A C 1
ATOM 4704 O O . TYR A 1 593 ? 16.109 -41.469 -17.188 1 95.38 593 TYR A O 1
ATOM 4712 N N . LYS A 1 594 ? 14.758 -43.156 -17.484 1 94.81 594 LYS A N 1
ATOM 4713 C CA . LYS A 1 594 ? 15.562 -43.812 -18.516 1 94.81 594 LYS A CA 1
ATOM 4714 C C . LYS A 1 594 ? 15.703 -42.938 -19.75 1 94.81 594 LYS A C 1
ATOM 4716 O O . LYS A 1 594 ? 16.797 -42.812 -20.312 1 94.81 594 LYS A O 1
ATOM 4721 N N . ALA A 1 595 ? 14.586 -42.406 -20.156 1 96.25 595 ALA A N 1
ATOM 4722 C CA . ALA A 1 595 ? 14.633 -41.531 -21.312 1 96.25 595 ALA A CA 1
ATOM 4723 C C . ALA A 1 595 ? 15.602 -40.375 -21.078 1 96.25 595 ALA A C 1
ATOM 4725 O O . ALA A 1 595 ? 16.359 -39.969 -21.969 1 96.25 595 ALA A O 1
ATOM 4726 N N . GLN A 1 596 ? 15.578 -39.812 -19.922 1 96.62 596 GLN A N 1
ATOM 4727 C CA . GLN A 1 596 ? 16.469 -38.719 -19.594 1 96.62 596 GLN A CA 1
ATOM 4728 C C . GLN A 1 596 ? 17.922 -39.156 -19.625 1 96.62 596 GLN A C 1
ATOM 4730 O O . GLN A 1 596 ? 18.781 -38.406 -20.141 1 96.62 596 GLN A O 1
ATOM 4735 N N . VAL A 1 597 ? 18.188 -40.344 -19.016 1 95.19 597 VAL A N 1
ATOM 4736 C CA . VAL A 1 597 ? 19.562 -40.844 -19.016 1 95.19 597 VAL A CA 1
ATOM 4737 C C . VAL A 1 597 ? 20.047 -41.031 -20.453 1 95.19 597 VAL A C 1
ATOM 4739 O O . VAL A 1 597 ? 21.141 -40.594 -20.797 1 95.19 597 VAL A O 1
ATOM 4742 N N . ARG A 1 598 ? 19.234 -41.656 -21.25 1 96.75 598 ARG A N 1
ATOM 4743 C CA . ARG A 1 598 ? 19.625 -41.969 -22.625 1 96.75 598 ARG A CA 1
ATOM 4744 C C . ARG A 1 598 ? 19.781 -40.719 -23.469 1 96.75 598 ARG A C 1
ATOM 4746 O O . ARG A 1 598 ? 20.703 -40.625 -24.281 1 96.75 598 ARG A O 1
ATOM 4753 N N . LEU A 1 599 ? 18.875 -39.844 -23.344 1 97.62 599 LEU A N 1
ATOM 4754 C CA . LEU A 1 599 ? 18.922 -38.625 -24.125 1 97.62 599 LEU A CA 1
ATOM 4755 C C . LEU A 1 599 ? 20.109 -37.75 -23.703 1 97.62 599 LEU A C 1
ATOM 4757 O O . LEU A 1 599 ? 20.719 -37.094 -24.547 1 97.62 599 LEU A O 1
ATOM 4761 N N . THR A 1 600 ? 20.359 -37.719 -22.391 1 96.06 600 THR A N 1
ATOM 4762 C CA . THR A 1 600 ? 21.531 -36.969 -21.906 1 96.06 600 THR A CA 1
ATOM 4763 C C . THR A 1 600 ? 22.812 -37.562 -22.5 1 96.06 600 THR A C 1
ATOM 4765 O O . THR A 1 600 ? 23.656 -36.812 -22.984 1 96.06 600 THR A O 1
ATOM 4768 N N . THR A 1 601 ? 22.922 -38.844 -22.469 1 95.62 601 THR A N 1
ATOM 4769 C CA . THR A 1 601 ? 24.078 -39.531 -23.031 1 95.62 601 THR A CA 1
ATOM 4770 C C . THR A 1 601 ? 24.188 -39.25 -24.531 1 95.62 601 THR A C 1
ATOM 4772 O O . THR A 1 601 ? 25.281 -39 -25.047 1 95.62 601 THR A O 1
ATOM 4775 N N . LEU A 1 602 ? 23.078 -39.312 -25.203 1 97.06 602 LEU A N 1
ATOM 4776 C CA . LEU A 1 602 ? 23.031 -39.062 -26.641 1 97.06 602 LEU A CA 1
ATOM 4777 C C . LEU A 1 602 ? 23.516 -37.656 -26.953 1 97.06 602 LEU A C 1
ATOM 4779 O O . LEU A 1 602 ? 24.328 -37.469 -27.875 1 97.06 602 LEU A O 1
ATOM 4783 N N . GLY A 1 603 ? 22.969 -36.688 -26.266 1 96.19 603 GLY A N 1
ATOM 4784 C CA . GLY A 1 603 ? 23.391 -35.312 -26.469 1 96.19 603 GLY A CA 1
ATOM 4785 C C . GLY A 1 603 ? 24.875 -35.125 -26.297 1 96.19 603 GLY A C 1
ATOM 4786 O O . GLY A 1 603 ? 25.516 -34.406 -27.109 1 96.19 603 GLY A O 1
ATOM 4787 N N . ASN A 1 604 ? 25.453 -35.719 -25.281 1 94.81 604 ASN A N 1
ATOM 4788 C CA . ASN A 1 604 ? 26.891 -35.625 -25.047 1 94.81 604 ASN A CA 1
ATOM 4789 C C . ASN A 1 604 ? 27.672 -36.25 -26.188 1 94.81 604 ASN A C 1
ATOM 4791 O O . ASN A 1 604 ? 28.688 -35.688 -26.625 1 94.81 604 ASN A O 1
ATOM 4795 N N . HIS A 1 605 ? 27.219 -37.344 -26.609 1 96.19 605 HIS A N 1
ATOM 4796 C CA . HIS A 1 605 ? 27.891 -38.062 -27.688 1 96.19 605 HIS A CA 1
ATOM 4797 C C . HIS A 1 605 ? 27.875 -37.25 -28.984 1 96.19 605 HIS A C 1
ATOM 4799 O O . HIS A 1 605 ? 28.859 -37.25 -29.734 1 96.19 605 HIS A O 1
ATOM 4805 N N . LEU A 1 606 ? 26.766 -36.594 -29.203 1 96.19 606 LEU A N 1
ATOM 4806 C CA . LEU A 1 606 ? 26.578 -35.875 -30.469 1 96.19 606 LEU A CA 1
ATOM 4807 C C . LEU A 1 606 ? 27.141 -34.469 -30.359 1 96.19 606 LEU A C 1
ATOM 4809 O O . LEU A 1 606 ? 27.234 -33.75 -31.359 1 96.19 606 LEU A O 1
ATOM 4813 N N . GLY A 1 607 ? 27.5 -34.031 -29.172 1 94.31 607 GLY A N 1
ATOM 4814 C CA . GLY A 1 607 ? 28.016 -32.688 -28.969 1 94.31 607 GLY A CA 1
ATOM 4815 C C . GLY A 1 607 ? 26.938 -31.625 -28.938 1 94.31 607 GLY A C 1
ATOM 4816 O O . GLY A 1 607 ? 27.188 -30.453 -29.203 1 94.31 607 GLY A O 1
ATOM 4817 N N . VAL A 1 608 ? 25.75 -31.984 -28.812 1 95.5 608 VAL A N 1
ATOM 4818 C CA . VAL A 1 608 ? 24.594 -31.094 -28.656 1 95.5 608 VAL A CA 1
ATOM 4819 C C . VAL A 1 608 ? 23.859 -31.453 -27.359 1 95.5 608 VAL A C 1
ATOM 4821 O O . VAL A 1 608 ? 22.938 -32.281 -27.375 1 95.5 608 VAL A O 1
ATOM 4824 N N . PRO A 1 609 ? 24.219 -30.75 -26.297 1 95.12 609 PRO A N 1
ATOM 4825 C CA . PRO A 1 609 ? 23.531 -31.062 -25.047 1 95.12 609 PRO A CA 1
ATOM 4826 C C . PRO A 1 609 ? 22.016 -31.016 -25.172 1 95.12 609 PRO A C 1
ATOM 4828 O O . PRO A 1 609 ? 21.484 -30.125 -25.844 1 95.12 609 PRO A O 1
ATOM 4831 N N . ILE A 1 610 ? 21.312 -31.969 -24.516 1 96.88 610 ILE A N 1
ATOM 4832 C CA . ILE A 1 610 ? 19.859 -32 -24.484 1 96.88 610 ILE A CA 1
ATOM 4833 C C . ILE A 1 610 ? 19.359 -31.609 -23.094 1 96.88 610 ILE A C 1
ATOM 4835 O O . ILE A 1 610 ? 19.797 -32.188 -22.078 1 96.88 610 ILE A O 1
ATOM 4839 N N . ALA A 1 611 ? 18.594 -30.578 -23.078 1 96.19 611 ALA A N 1
ATOM 4840 C CA . ALA A 1 611 ? 17.969 -30.141 -21.828 1 96.19 611 ALA A CA 1
ATOM 4841 C C . ALA A 1 611 ? 16.5 -30.562 -21.781 1 96.19 611 ALA A C 1
ATOM 4843 O O . ALA A 1 611 ? 15.883 -30.797 -22.828 1 96.19 611 ALA A O 1
ATOM 4844 N N . PHE A 1 612 ? 15.969 -30.531 -20.578 1 97.44 612 PHE A N 1
ATOM 4845 C CA . PHE A 1 612 ? 14.641 -31.109 -20.438 1 97.44 612 PHE A CA 1
ATOM 4846 C C . PHE A 1 612 ? 13.633 -30.078 -19.953 1 97.44 612 PHE A C 1
ATOM 4848 O O . PHE A 1 612 ? 13.953 -29.25 -19.094 1 97.44 612 PHE A O 1
ATOM 4855 N N . PHE A 1 613 ? 12.484 -30.031 -20.609 1 97.12 613 PHE A N 1
ATOM 4856 C CA . PHE A 1 613 ? 11.281 -29.359 -20.141 1 97.12 613 PHE A CA 1
ATOM 4857 C C . PHE A 1 613 ? 10.328 -30.359 -19.484 1 97.12 613 PHE A C 1
ATOM 4859 O O . PHE A 1 613 ? 9.727 -31.188 -20.172 1 97.12 613 PHE A O 1
ATOM 4866 N N . HIS A 1 614 ? 10.188 -30.281 -18.156 1 96.56 614 HIS A N 1
ATOM 4867 C CA . HIS A 1 614 ? 9.406 -31.25 -17.391 1 96.56 614 HIS A CA 1
ATOM 4868 C C . HIS A 1 614 ? 7.938 -30.828 -17.312 1 96.56 614 HIS A C 1
ATOM 4870 O O . HIS A 1 614 ? 7.602 -29.844 -16.641 1 96.56 614 HIS A O 1
ATOM 4876 N N . GLY A 1 615 ? 7.059 -31.578 -18.016 1 93.81 615 GLY A N 1
ATOM 4877 C CA . GLY A 1 615 ? 5.629 -31.328 -17.953 1 93.81 615 GLY A CA 1
ATOM 4878 C C . GLY A 1 615 ? 4.965 -31.953 -16.734 1 93.81 615 GLY A C 1
ATOM 4879 O O . GLY A 1 615 ? 4.301 -32.969 -16.844 1 93.81 615 GLY A O 1
ATOM 4880 N N . ARG A 1 616 ? 5.023 -31.281 -15.633 1 90 616 ARG A N 1
ATOM 4881 C CA . ARG A 1 616 ? 4.523 -31.797 -14.367 1 90 616 ARG A CA 1
ATOM 4882 C C . ARG A 1 616 ? 3.229 -31.094 -13.961 1 90 616 ARG A C 1
ATOM 4884 O O . ARG A 1 616 ? 2.98 -29.953 -14.367 1 90 616 ARG A O 1
ATOM 4891 N N . GLY A 1 617 ? 2.418 -31.844 -13.219 1 84.5 617 GLY A N 1
ATOM 4892 C CA . GLY A 1 617 ? 1.223 -31.266 -12.617 1 84.5 617 GLY A CA 1
ATOM 4893 C C . GLY A 1 617 ? 1.283 -31.203 -11.102 1 84.5 617 GLY A C 1
ATOM 4894 O O . GLY A 1 617 ? 2.363 -31.281 -10.516 1 84.5 617 GLY A O 1
ATOM 4895 N N . GLY A 1 618 ? 0.128 -31.031 -10.539 1 79.75 618 GLY A N 1
ATOM 4896 C CA . GLY A 1 618 ? 0.069 -30.828 -9.102 1 79.75 618 GLY A CA 1
ATOM 4897 C C . GLY A 1 618 ? -0.03 -32.125 -8.328 1 79.75 618 GLY A C 1
ATOM 4898 O O . GLY A 1 618 ? 0.483 -32.25 -7.211 1 79.75 618 GLY A O 1
ATOM 4899 N N . SER A 1 619 ? -0.657 -33.094 -8.891 1 84 619 SER A N 1
ATOM 4900 C CA . SER A 1 619 ? -0.83 -34.375 -8.211 1 84 619 SER A CA 1
ATOM 4901 C C . SER A 1 619 ? 0.353 -35.281 -8.469 1 84 619 SER A C 1
ATOM 4903 O O . SER A 1 619 ? 1.073 -35.125 -9.453 1 84 619 SER A O 1
ATOM 4905 N N . VAL A 1 620 ? 0.482 -36.25 -7.66 1 86.56 620 VAL A N 1
ATOM 4906 C CA . VAL A 1 620 ? 1.589 -37.188 -7.754 1 86.56 620 VAL A CA 1
ATOM 4907 C C . VAL A 1 620 ? 1.493 -37.969 -9.062 1 86.56 620 VAL A C 1
ATOM 4909 O O . VAL A 1 620 ? 2.512 -38.281 -9.688 1 86.56 620 VAL A O 1
ATOM 4912 N N . SER A 1 621 ? 0.26 -38.188 -9.5 1 87.69 621 SER A N 1
ATOM 4913 C CA . SER A 1 621 ? 0.026 -38.969 -10.711 1 87.69 621 SER A CA 1
ATOM 4914 C C . SER A 1 621 ? 0.391 -38.156 -11.961 1 87.69 621 SER A C 1
ATOM 4916 O O . SER A 1 621 ? 0.52 -38.719 -13.047 1 87.69 621 SER A O 1
ATOM 4918 N N . ARG A 1 622 ? 0.526 -36.938 -11.75 1 84.62 622 ARG A N 1
ATOM 4919 C CA . ARG A 1 622 ? 0.896 -36.062 -12.859 1 84.62 622 ARG A CA 1
ATOM 4920 C C . ARG A 1 622 ? 2.279 -35.438 -12.641 1 84.62 622 ARG A C 1
ATOM 4922 O O . ARG A 1 622 ? 2.586 -34.375 -13.172 1 84.62 622 ARG A O 1
ATOM 4929 N N . GLY A 1 623 ? 3.008 -36.062 -11.727 1 84.44 623 GLY A N 1
ATOM 4930 C CA . GLY A 1 623 ? 4.387 -35.656 -11.508 1 84.44 623 GLY A CA 1
ATOM 4931 C C . GLY A 1 623 ? 4.551 -34.688 -10.359 1 84.44 623 GLY A C 1
ATOM 4932 O O . GLY A 1 623 ? 5.652 -34.188 -10.102 1 84.44 623 GLY A O 1
ATOM 4933 N N . GLY A 1 624 ? 3.492 -34.406 -9.695 1 87.5 624 GLY A N 1
ATOM 4934 C CA . GLY A 1 624 ? 3.58 -33.5 -8.562 1 87.5 624 GLY A CA 1
ATOM 4935 C C . GLY A 1 624 ? 4.297 -34.125 -7.371 1 87.5 624 GLY A C 1
ATOM 4936 O O . GLY A 1 624 ? 3.82 -35.094 -6.773 1 87.5 624 GLY A O 1
ATOM 4937 N N . VAL A 1 625 ? 5.52 -33.625 -7.098 1 90.06 625 VAL A N 1
ATOM 4938 C CA . VAL A 1 625 ? 6.344 -34.062 -5.973 1 90.06 625 VAL A CA 1
ATOM 4939 C C . VAL A 1 625 ? 7.031 -32.844 -5.344 1 90.06 625 VAL A C 1
ATOM 4941 O O . VAL A 1 625 ? 7.074 -31.766 -5.945 1 90.06 625 VAL A O 1
ATOM 4944 N N . PRO A 1 626 ? 7.441 -33.031 -4.105 1 92.62 626 PRO A N 1
ATOM 4945 C CA . PRO A 1 626 ? 8.195 -31.891 -3.541 1 92.62 626 PRO A CA 1
ATOM 4946 C C . PRO A 1 626 ? 9.359 -31.469 -4.426 1 92.62 626 PRO A C 1
ATOM 4948 O O . PRO A 1 626 ? 10.141 -32.312 -4.883 1 92.62 626 PRO A O 1
ATOM 4951 N N . THR A 1 627 ? 9.523 -30.219 -4.637 1 94.69 627 THR A N 1
ATOM 4952 C CA . THR A 1 627 ? 10.422 -29.641 -5.625 1 94.69 627 THR A CA 1
ATOM 4953 C C . THR A 1 627 ? 11.844 -30.141 -5.434 1 94.69 627 THR A C 1
ATOM 4955 O O . THR A 1 627 ? 12.453 -30.656 -6.375 1 94.69 627 THR A O 1
ATOM 4958 N N . HIS A 1 628 ? 12.344 -30.062 -4.23 1 95.69 628 HIS A N 1
ATOM 4959 C CA . HIS A 1 628 ? 13.727 -30.453 -3.953 1 95.69 628 HIS A CA 1
ATOM 4960 C C . HIS A 1 628 ? 13.945 -31.938 -4.207 1 95.69 628 HIS A C 1
ATOM 4962 O O . HIS A 1 628 ? 14.922 -32.312 -4.855 1 95.69 628 HIS A O 1
ATOM 4968 N N . ARG A 1 629 ? 13.055 -32.781 -3.76 1 94.94 629 ARG A N 1
ATOM 4969 C CA . ARG A 1 629 ? 13.188 -34.219 -3.898 1 94.94 629 ARG A CA 1
ATOM 4970 C C . ARG A 1 629 ? 13.07 -34.656 -5.359 1 94.94 629 ARG A C 1
ATOM 4972 O O . ARG A 1 629 ? 13.781 -35.531 -5.809 1 94.94 629 ARG A O 1
ATOM 4979 N N . GLY A 1 630 ? 12.125 -33.969 -6.02 1 95.31 630 GLY A N 1
ATOM 4980 C CA . GLY A 1 630 ? 11.953 -34.25 -7.43 1 95.31 630 GLY A CA 1
ATOM 4981 C C . GLY A 1 630 ? 13.195 -33.969 -8.258 1 95.31 630 GLY A C 1
ATOM 4982 O O . GLY A 1 630 ? 13.578 -34.781 -9.117 1 95.31 630 GLY A O 1
ATOM 4983 N N . ILE A 1 631 ? 13.82 -32.875 -8.031 1 96.12 631 ILE A N 1
ATOM 4984 C CA . ILE A 1 631 ? 15 -32.469 -8.789 1 96.12 631 ILE A CA 1
ATOM 4985 C C . ILE A 1 631 ? 16.188 -33.344 -8.383 1 96.12 631 ILE A C 1
ATOM 4987 O O . ILE A 1 631 ? 16.984 -33.75 -9.234 1 96.12 631 ILE A O 1
ATOM 4991 N N . ALA A 1 632 ? 16.266 -33.688 -7.07 1 94.69 632 ALA A N 1
ATOM 4992 C CA . ALA A 1 632 ? 17.359 -34.531 -6.57 1 94.69 632 ALA A CA 1
ATOM 4993 C C . ALA A 1 632 ? 17.297 -35.906 -7.18 1 94.69 632 ALA A C 1
ATOM 4995 O O . ALA A 1 632 ? 18.328 -36.562 -7.359 1 94.69 632 ALA A O 1
ATOM 4996 N N . ALA A 1 633 ? 16.125 -36.344 -7.547 1 94.25 633 ALA A N 1
ATOM 4997 C CA . ALA A 1 633 ? 15.93 -37.688 -8.047 1 94.25 633 ALA A CA 1
ATOM 4998 C C . ALA A 1 633 ? 16.172 -37.781 -9.555 1 94.25 633 ALA A C 1
ATOM 5000 O O . ALA A 1 633 ? 16.172 -38.844 -10.141 1 94.25 633 ALA A O 1
ATOM 5001 N N . GLN A 1 634 ? 16.422 -36.656 -10.227 1 94.56 634 GLN A N 1
ATOM 5002 C CA . GLN A 1 634 ? 16.734 -36.688 -11.656 1 94.56 634 GLN A CA 1
ATOM 5003 C C . GLN A 1 634 ? 18.094 -37.312 -11.906 1 94.56 634 GLN A C 1
ATOM 5005 O O . GLN A 1 634 ? 18.953 -37.375 -11.016 1 94.56 634 GLN A O 1
ATOM 5010 N N . PRO A 1 635 ? 18.297 -37.812 -13.133 1 93.75 635 PRO A N 1
ATOM 5011 C CA . PRO A 1 635 ? 19.594 -38.438 -13.422 1 93.75 635 PRO A CA 1
ATOM 5012 C C . PRO A 1 635 ? 20.75 -37.438 -13.297 1 93.75 635 PRO A C 1
ATOM 5014 O O . PRO A 1 635 ? 20.625 -36.281 -13.719 1 93.75 635 PRO A O 1
ATOM 5017 N N . PRO A 1 636 ? 21.797 -37.906 -12.633 1 91.19 636 PRO A N 1
ATOM 5018 C CA . PRO A 1 636 ? 22.953 -37.031 -12.594 1 91.19 636 PRO A CA 1
ATOM 5019 C C . PRO A 1 636 ? 23.375 -36.562 -13.984 1 91.19 636 PRO A C 1
ATOM 5021 O O . PRO A 1 636 ? 23.375 -37.344 -14.938 1 91.19 636 PRO A O 1
ATOM 5024 N N . GLY A 1 637 ? 23.609 -35.281 -14.141 1 89.38 637 GLY A N 1
ATOM 5025 C CA . GLY A 1 637 ? 24.094 -34.719 -15.391 1 89.38 637 GLY A CA 1
ATOM 5026 C C . GLY A 1 637 ? 22.984 -34.344 -16.344 1 89.38 637 GLY A C 1
ATOM 5027 O O . GLY A 1 637 ? 23.234 -33.781 -17.422 1 89.38 637 GLY A O 1
ATOM 5028 N N . SER A 1 638 ? 21.781 -34.562 -15.961 1 92.19 638 SER A N 1
ATOM 5029 C CA . SER A 1 638 ? 20.656 -34.344 -16.859 1 92.19 638 SER A CA 1
ATOM 5030 C C . SER A 1 638 ? 20.375 -32.844 -17.016 1 92.19 638 SER A C 1
ATOM 5032 O O . SER A 1 638 ? 19.734 -32.438 -18 1 92.19 638 SER A O 1
ATOM 5034 N N . ILE A 1 639 ? 20.766 -32.031 -16.125 1 92.56 639 ILE A N 1
ATOM 5035 C CA . ILE A 1 639 ? 20.562 -30.609 -16.266 1 92.56 639 ILE A CA 1
ATOM 5036 C C . ILE A 1 639 ? 21.734 -30 -17.031 1 92.56 639 ILE A C 1
ATOM 5038 O O . ILE A 1 639 ? 22.828 -29.812 -16.469 1 92.56 639 ILE A O 1
ATOM 5042 N N . GLN A 1 640 ? 21.516 -29.719 -18.219 1 87.5 640 GLN A N 1
ATOM 5043 C CA . GLN A 1 640 ? 22.547 -29.25 -19.141 1 87.5 640 GLN A CA 1
ATOM 5044 C C . GLN A 1 640 ? 22.312 -27.797 -19.547 1 87.5 640 GLN A C 1
ATOM 5046 O O . GLN A 1 640 ? 22.047 -27.5 -20.719 1 87.5 640 GLN A O 1
ATOM 5051 N N . GLY A 1 641 ? 22.344 -26.922 -18.516 1 87.5 641 GLY A N 1
ATOM 5052 C CA . GLY A 1 641 ? 22.281 -25.5 -18.797 1 87.5 641 GLY A CA 1
ATOM 5053 C C . GLY A 1 641 ? 20.875 -24.938 -18.75 1 87.5 641 GLY A C 1
ATOM 5054 O O . GLY A 1 641 ? 20.688 -23.734 -18.609 1 87.5 641 GLY A O 1
ATOM 5055 N N . ARG A 1 642 ? 19.906 -25.812 -19.031 1 93.81 642 ARG A N 1
ATOM 5056 C CA . ARG A 1 642 ? 18.516 -25.344 -19 1 93.81 642 ARG A CA 1
ATOM 5057 C C . ARG A 1 642 ? 17.656 -26.266 -18.141 1 93.81 642 ARG A C 1
ATOM 5059 O O . ARG A 1 642 ? 17.844 -27.484 -18.156 1 93.81 642 ARG A O 1
ATOM 5066 N N . PHE A 1 643 ? 16.781 -25.656 -17.422 1 96.88 643 PHE A N 1
ATOM 5067 C CA . PHE A 1 643 ? 15.797 -26.391 -16.625 1 96.88 643 PHE A CA 1
ATOM 5068 C C . PHE A 1 643 ? 14.43 -25.719 -16.734 1 96.88 643 PHE A C 1
ATOM 5070 O O . PHE A 1 643 ? 14.266 -24.562 -16.344 1 96.88 643 PHE A O 1
ATOM 5077 N N . ARG A 1 644 ? 13.484 -26.422 -17.25 1 97.12 644 ARG A N 1
ATOM 5078 C CA . ARG A 1 644 ? 12.125 -25.906 -17.375 1 97.12 644 ARG A CA 1
ATOM 5079 C C . ARG A 1 644 ? 11.117 -26.875 -16.75 1 97.12 644 ARG A C 1
ATOM 5081 O O . ARG A 1 644 ? 11.297 -28.094 -16.781 1 97.12 644 ARG A O 1
ATOM 5088 N N . ILE A 1 645 ? 10.102 -26.281 -16.172 1 96.38 645 ILE A N 1
ATOM 5089 C CA . ILE A 1 645 ? 9.055 -27.078 -15.547 1 96.38 645 ILE A CA 1
ATOM 5090 C C . ILE A 1 645 ? 7.715 -26.359 -15.648 1 96.38 645 ILE A C 1
ATOM 5092 O O . ILE A 1 645 ? 7.668 -25.125 -15.641 1 96.38 645 ILE A O 1
ATOM 5096 N N . THR A 1 646 ? 6.621 -27.078 -15.812 1 93.88 646 THR A N 1
ATOM 5097 C CA . THR A 1 646 ? 5.305 -26.453 -15.828 1 93.88 646 THR A CA 1
ATOM 5098 C C . THR A 1 646 ? 4.785 -26.25 -14.406 1 93.88 646 THR A C 1
ATOM 5100 O O . THR A 1 646 ? 5.008 -27.094 -13.539 1 93.88 646 THR A O 1
ATOM 5103 N N . GLU A 1 647 ? 4.195 -25.172 -14.18 1 91.25 647 GLU A N 1
ATOM 5104 C CA . GLU A 1 647 ? 3.422 -24.906 -12.977 1 91.25 647 GLU A CA 1
ATOM 5105 C C . GLU A 1 647 ? 1.948 -24.672 -13.305 1 91.25 647 GLU A C 1
ATOM 5107 O O . GLU A 1 647 ? 1.603 -23.734 -14.016 1 91.25 647 GLU A O 1
ATOM 5112 N N . GLN A 1 648 ? 1.107 -25.5 -12.656 1 83.38 648 GLN A N 1
ATOM 5113 C CA . GLN A 1 648 ? -0.277 -25.516 -13.109 1 83.38 648 GLN A CA 1
ATOM 5114 C C . GLN A 1 648 ? -1.216 -24.953 -12.047 1 83.38 648 GLN A C 1
ATOM 5116 O O . GLN A 1 648 ? -1.083 -25.281 -10.867 1 83.38 648 GLN A O 1
ATOM 5121 N N . GLY A 1 649 ? -2.219 -24.203 -12.43 1 78.5 649 GLY A N 1
ATOM 5122 C CA . GLY A 1 649 ? -3.395 -23.719 -11.734 1 78.5 649 GLY A CA 1
ATOM 5123 C C . GLY A 1 649 ? -3.162 -23.5 -10.25 1 78.5 649 GLY A C 1
ATOM 5124 O O . GLY A 1 649 ? -2.543 -22.516 -9.852 1 78.5 649 GLY A O 1
ATOM 5125 N N . GLU A 1 650 ? -3.568 -24.547 -9.445 1 77.5 650 GLU A N 1
ATOM 5126 C CA . GLU A 1 650 ? -3.588 -24.453 -7.988 1 77.5 650 GLU A CA 1
ATOM 5127 C C . GLU A 1 650 ? -2.176 -24.328 -7.426 1 77.5 650 GLU A C 1
ATOM 5129 O O . GLU A 1 650 ? -1.964 -23.672 -6.406 1 77.5 650 GLU A O 1
ATOM 5134 N N . VAL A 1 651 ? -1.269 -24.844 -8.133 1 84.19 651 VAL A N 1
ATOM 5135 C CA . VAL A 1 651 ? 0.122 -24.781 -7.703 1 84.19 651 VAL A CA 1
ATOM 5136 C C . VAL A 1 651 ? 0.622 -23.328 -7.797 1 84.19 651 VAL A C 1
ATOM 5138 O O . VAL A 1 651 ? 1.355 -22.859 -6.922 1 84.19 651 VAL A O 1
ATOM 5141 N N . VAL A 1 652 ? 0.176 -22.688 -8.812 1 88.88 652 VAL A N 1
ATOM 5142 C CA . VAL A 1 652 ? 0.594 -21.297 -9.016 1 88.88 652 VAL A CA 1
ATOM 5143 C C . VAL A 1 652 ? 0.055 -20.422 -7.891 1 88.88 652 VAL A C 1
ATOM 5145 O O . VAL A 1 652 ? 0.788 -19.609 -7.32 1 88.88 652 VAL A O 1
ATOM 5148 N N . SER A 1 653 ? -1.183 -20.625 -7.574 1 88.12 653 SER A N 1
ATOM 5149 C CA . SER A 1 653 ? -1.802 -19.844 -6.516 1 88.12 653 SER A CA 1
ATOM 5150 C C . SER A 1 653 ? -1.148 -20.109 -5.168 1 88.12 653 SER A C 1
ATOM 5152 O O . SER A 1 653 ? -0.958 -19.203 -4.363 1 88.12 653 SER A O 1
ATOM 5154 N N . PHE A 1 654 ? -0.816 -21.312 -5.023 1 87.06 654 PHE A N 1
ATOM 5155 C CA . PHE A 1 654 ? -0.196 -21.688 -3.758 1 87.06 654 PHE A CA 1
ATOM 5156 C C . PHE A 1 654 ? 1.205 -21.109 -3.643 1 87.06 654 PHE A C 1
ATOM 5158 O O . PHE A 1 654 ? 1.577 -20.578 -2.596 1 87.06 654 PHE A O 1
ATOM 5165 N N . LYS A 1 655 ? 1.928 -21.125 -4.699 1 92.75 655 LYS A N 1
ATOM 5166 C CA . LYS A 1 655 ? 3.342 -20.75 -4.66 1 92.75 655 LYS A CA 1
ATOM 5167 C C . LYS A 1 655 ? 3.521 -19.234 -4.746 1 92.75 655 LYS A C 1
ATOM 5169 O O . LYS A 1 655 ? 4.457 -18.688 -4.164 1 92.75 655 LYS A O 1
ATOM 5174 N N . TYR A 1 656 ? 2.656 -18.516 -5.441 1 94.62 656 TYR A N 1
ATOM 5175 C CA . TYR A 1 656 ? 3.07 -17.188 -5.848 1 94.62 656 TYR A CA 1
ATOM 5176 C C . TYR A 1 656 ? 2.062 -16.141 -5.391 1 94.62 656 TYR A C 1
ATOM 5178 O O . TYR A 1 656 ? 2.199 -14.953 -5.711 1 94.62 656 TYR A O 1
ATOM 5186 N N . ALA A 1 657 ? 1.072 -16.562 -4.566 1 92.44 657 ALA A N 1
ATOM 5187 C CA . ALA A 1 657 ? 0.034 -15.617 -4.156 1 92.44 657 ALA A CA 1
ATOM 5188 C C . ALA A 1 657 ? 0.567 -14.633 -3.123 1 92.44 657 ALA A C 1
ATOM 5190 O O . ALA A 1 657 ? 0.147 -13.477 -3.088 1 92.44 657 ALA A O 1
ATOM 5191 N N . ASN A 1 658 ? 1.483 -15.133 -2.291 1 93.94 658 ASN A N 1
ATOM 5192 C CA . ASN A 1 658 ? 2.006 -14.297 -1.216 1 93.94 658 ASN A CA 1
ATOM 5193 C C . ASN A 1 658 ? 3.506 -14.055 -1.37 1 93.94 658 ASN A C 1
ATOM 5195 O O . ASN A 1 658 ? 4.254 -14.977 -1.7 1 93.94 658 ASN A O 1
ATOM 5199 N N . ARG A 1 659 ? 3.967 -12.945 -1.1 1 93.19 659 ARG A N 1
ATOM 5200 C CA . ARG A 1 659 ? 5.32 -12.492 -1.396 1 93.19 659 ARG A CA 1
ATOM 5201 C C . ARG A 1 659 ? 6.359 -13.383 -0.726 1 93.19 659 ARG A C 1
ATOM 5203 O O . ARG A 1 659 ? 7.281 -13.875 -1.381 1 93.19 659 ARG A O 1
ATOM 5210 N N . GLY A 1 660 ? 6.227 -13.578 0.613 1 92.81 660 GLY A N 1
ATOM 5211 C CA . GLY A 1 660 ? 7.191 -14.414 1.313 1 92.81 660 GLY A CA 1
ATOM 5212 C C . GLY A 1 660 ? 7.254 -15.828 0.78 1 92.81 660 GLY A C 1
ATOM 5213 O O . GLY A 1 660 ? 8.336 -16.391 0.597 1 92.81 660 GLY A O 1
ATOM 5214 N N . THR A 1 661 ? 6.148 -16.391 0.521 1 94.81 661 THR A N 1
ATOM 5215 C CA . THR A 1 661 ? 6.074 -17.75 -0.009 1 94.81 661 THR A CA 1
ATOM 5216 C C . THR A 1 661 ? 6.625 -17.812 -1.431 1 94.81 661 THR A C 1
ATOM 5218 O O . THR A 1 661 ? 7.352 -18.75 -1.784 1 94.81 661 THR A O 1
ATOM 5221 N N . ALA A 1 662 ? 6.266 -16.844 -2.242 1 96.5 662 ALA A N 1
ATOM 5222 C CA . ALA A 1 662 ? 6.738 -16.781 -3.621 1 96.5 662 ALA A CA 1
ATOM 5223 C C . ALA A 1 662 ? 8.266 -16.719 -3.674 1 96.5 662 ALA A C 1
ATOM 5225 O O . ALA A 1 662 ? 8.898 -17.422 -4.453 1 96.5 662 ALA A O 1
ATOM 5226 N N . ALA A 1 663 ? 8.836 -15.859 -2.826 1 95.44 663 ALA A N 1
ATOM 5227 C CA . ALA A 1 663 ? 10.289 -15.727 -2.771 1 95.44 663 ALA A CA 1
ATOM 5228 C C . ALA A 1 663 ? 10.945 -17.047 -2.387 1 95.44 663 ALA A C 1
ATOM 5230 O O . ALA A 1 663 ? 11.945 -17.453 -2.99 1 95.44 663 ALA A O 1
ATOM 5231 N N . TYR A 1 664 ? 10.375 -17.641 -1.437 1 95.44 664 TYR A N 1
ATOM 5232 C CA . TYR A 1 664 ? 10.922 -18.922 -0.978 1 95.44 664 TYR A CA 1
ATOM 5233 C C . TYR A 1 664 ? 10.812 -19.984 -2.062 1 95.44 664 TYR A C 1
ATOM 5235 O O . TYR A 1 664 ? 11.773 -20.719 -2.314 1 95.44 664 TYR A O 1
ATOM 5243 N N . GLN A 1 665 ? 9.656 -20.062 -2.66 1 96.62 665 GLN A N 1
ATOM 5244 C CA . GLN A 1 665 ? 9.414 -21.109 -3.652 1 96.62 665 GLN A CA 1
ATOM 5245 C C . GLN A 1 665 ? 10.328 -20.938 -4.863 1 96.62 665 GLN A C 1
ATOM 5247 O O . GLN A 1 665 ? 10.828 -21.922 -5.418 1 96.62 665 GLN A O 1
ATOM 5252 N N . MET A 1 666 ? 10.531 -19.734 -5.309 1 97.69 666 MET A N 1
ATOM 5253 C CA . MET A 1 666 ? 11.445 -19.484 -6.414 1 97.69 666 MET A CA 1
ATOM 5254 C C . MET A 1 666 ? 12.883 -19.828 -6.023 1 97.69 666 MET A C 1
ATOM 5256 O O . MET A 1 666 ? 13.609 -20.438 -6.805 1 97.69 666 MET A O 1
ATOM 5260 N N . GLU A 1 667 ? 13.266 -19.469 -4.828 1 97.62 667 GLU A N 1
ATOM 5261 C CA . GLU A 1 667 ? 14.602 -19.797 -4.348 1 97.62 667 GLU A CA 1
ATOM 5262 C C . GLU A 1 667 ? 14.773 -21.312 -4.195 1 97.62 667 GLU A C 1
ATOM 5264 O O . GLU A 1 667 ? 15.82 -21.859 -4.527 1 97.62 667 GLU A O 1
ATOM 5269 N N . LEU A 1 668 ? 13.75 -21.922 -3.648 1 97.69 668 LEU A N 1
ATOM 5270 C CA . LEU A 1 668 ? 13.781 -23.375 -3.494 1 97.69 668 LEU A CA 1
ATOM 5271 C C . LEU A 1 668 ? 14.016 -24.062 -4.836 1 97.69 668 LEU A C 1
ATOM 5273 O O . LEU A 1 668 ? 14.836 -24.984 -4.934 1 97.69 668 LEU A O 1
ATOM 5277 N N . LEU A 1 669 ? 13.312 -23.609 -5.855 1 97.81 669 LEU A N 1
ATOM 5278 C CA . LEU A 1 669 ? 13.477 -24.188 -7.188 1 97.81 669 LEU A CA 1
ATOM 5279 C C . LEU A 1 669 ? 14.883 -23.953 -7.715 1 97.81 669 LEU A C 1
ATOM 5281 O O . LEU A 1 669 ? 15.555 -24.906 -8.141 1 97.81 669 LEU A O 1
ATOM 5285 N N . ALA A 1 670 ? 15.336 -22.766 -7.629 1 97.88 670 ALA A N 1
ATOM 5286 C CA . ALA A 1 670 ? 16.641 -22.406 -8.156 1 97.88 670 ALA A CA 1
ATOM 5287 C C . ALA A 1 670 ? 17.766 -23.109 -7.387 1 97.88 670 ALA A C 1
ATOM 5289 O O . ALA A 1 670 ? 18.688 -23.656 -7.988 1 97.88 670 ALA A O 1
ATOM 5290 N N . ALA A 1 671 ? 17.672 -23.062 -6.082 1 97.69 671 ALA A N 1
ATOM 5291 C CA . ALA A 1 671 ? 18.688 -23.703 -5.238 1 97.69 671 ALA A CA 1
ATOM 5292 C C . ALA A 1 671 ? 18.75 -25.203 -5.48 1 97.69 671 ALA A C 1
ATOM 5294 O O . ALA A 1 671 ? 19.828 -25.797 -5.465 1 97.69 671 ALA A O 1
ATOM 5295 N N . SER A 1 672 ? 17.594 -25.828 -5.656 1 97.44 672 SER A N 1
ATOM 5296 C CA . SER A 1 672 ? 17.562 -27.266 -5.938 1 97.44 672 SER A CA 1
ATOM 5297 C C . SER A 1 672 ? 18.25 -27.578 -7.258 1 97.44 672 SER A C 1
ATOM 5299 O O . SER A 1 672 ? 18.953 -28.594 -7.367 1 97.44 672 SER A O 1
ATOM 5301 N N . VAL A 1 673 ? 18.047 -26.734 -8.258 1 97.38 673 VAL A N 1
ATOM 5302 C CA . VAL A 1 673 ? 18.688 -26.922 -9.547 1 97.38 673 VAL A CA 1
ATOM 5303 C C . VAL A 1 673 ? 20.203 -26.734 -9.406 1 97.38 673 VAL A C 1
ATOM 5305 O O . VAL A 1 673 ? 20.984 -27.516 -9.953 1 97.38 673 VAL A O 1
ATOM 5308 N N . PHE A 1 674 ? 20.641 -25.703 -8.609 1 96.31 674 PHE A N 1
ATOM 5309 C CA . PHE A 1 674 ? 22.047 -25.469 -8.328 1 96.31 674 PHE A CA 1
ATOM 5310 C C . PHE A 1 674 ? 22.688 -26.688 -7.676 1 96.31 674 PHE A C 1
ATOM 5312 O O . PHE A 1 674 ? 23.75 -27.141 -8.086 1 96.31 674 PHE A O 1
ATOM 5319 N N . GLU A 1 675 ? 21.969 -27.172 -6.711 1 95.44 675 GLU A N 1
ATOM 5320 C CA . GLU A 1 675 ? 22.469 -28.312 -5.957 1 95.44 675 GLU A CA 1
ATOM 5321 C C . GLU A 1 675 ? 22.688 -29.531 -6.867 1 95.44 675 GLU A C 1
ATOM 5323 O O . GLU A 1 675 ? 23.719 -30.188 -6.801 1 95.44 675 GLU A O 1
ATOM 5328 N N . HIS A 1 676 ? 21.703 -29.766 -7.691 1 94.69 676 HIS A N 1
ATOM 5329 C CA . HIS A 1 676 ? 21.781 -30.906 -8.594 1 94.69 676 HIS A CA 1
ATOM 5330 C C . HIS A 1 676 ? 22.906 -30.734 -9.602 1 94.69 676 HIS A C 1
ATOM 5332 O O . HIS A 1 676 ? 23.656 -31.672 -9.898 1 94.69 676 HIS A O 1
ATOM 5338 N N . ALA A 1 677 ? 23.062 -29.578 -10.133 1 92.38 677 ALA A N 1
ATOM 5339 C CA . ALA A 1 677 ? 24.062 -29.281 -11.156 1 92.38 677 ALA A CA 1
ATOM 5340 C C . ALA A 1 677 ? 25.469 -29.328 -10.578 1 92.38 677 ALA A C 1
ATOM 5342 O O . ALA A 1 677 ? 26.406 -29.75 -11.25 1 92.38 677 ALA A O 1
ATOM 5343 N N . LEU A 1 678 ? 25.672 -28.938 -9.328 1 90.75 678 LEU A N 1
ATOM 5344 C CA . LEU A 1 678 ? 26.984 -28.797 -8.727 1 90.75 678 LEU A CA 1
ATOM 5345 C C . LEU A 1 678 ? 27.406 -30.078 -8.008 1 90.75 678 LEU A C 1
ATOM 5347 O O . LEU A 1 678 ? 28.578 -30.406 -7.961 1 90.75 678 LEU A O 1
ATOM 5351 N N . LEU A 1 679 ? 26.406 -30.812 -7.473 1 82.81 679 LEU A N 1
ATOM 5352 C CA . LEU A 1 679 ? 26.781 -31.812 -6.473 1 82.81 679 LEU A CA 1
ATOM 5353 C C . LEU A 1 679 ? 26.391 -33.219 -6.938 1 82.81 679 LEU A C 1
ATOM 5355 O O . LEU A 1 679 ? 26.719 -34.219 -6.27 1 82.81 679 LEU A O 1
ATOM 5359 N N . SER A 1 680 ? 25.656 -33.438 -8.016 1 72.81 680 SER A N 1
ATOM 5360 C CA . SER A 1 680 ? 25.094 -34.719 -8.375 1 72.81 680 SER A CA 1
ATOM 5361 C C . SER A 1 680 ? 26.156 -35.656 -8.969 1 72.81 680 SER A C 1
ATOM 5363 O O . SER A 1 680 ? 26.047 -36.875 -8.867 1 72.81 680 SER A O 1
ATOM 5365 N N . GLU A 1 681 ? 27.219 -35.344 -9.766 1 63.91 681 GLU A N 1
ATOM 5366 C CA . GLU A 1 681 ? 28.109 -36.219 -10.523 1 63.91 681 GLU A CA 1
ATOM 5367 C C . GLU A 1 681 ? 28.781 -37.219 -9.609 1 63.91 681 GLU A C 1
ATOM 5369 O O . GLU A 1 681 ? 29.062 -38.344 -10.023 1 63.91 681 GLU A O 1
ATOM 5374 N N . GLY A 1 682 ? 29.094 -37.094 -8.414 1 55.62 682 GLY A N 1
ATOM 5375 C CA . GLY A 1 682 ? 29.922 -38.031 -7.648 1 55.62 682 GLY A CA 1
ATOM 5376 C C . GLY A 1 682 ? 29.141 -39.25 -7.176 1 55.62 682 GLY A C 1
ATOM 5377 O O . GLY A 1 682 ? 29.734 -40.188 -6.641 1 55.62 682 GLY A O 1
ATOM 5378 N N . ASN A 1 683 ? 27.891 -39.344 -7.301 1 50.59 683 ASN A N 1
ATOM 5379 C CA . ASN A 1 683 ? 27.156 -40.344 -6.523 1 50.59 683 ASN A CA 1
ATOM 5380 C C . ASN A 1 683 ? 26.859 -41.594 -7.348 1 50.59 683 ASN A C 1
ATOM 5382 O O . ASN A 1 683 ? 26.172 -42.5 -6.875 1 50.59 683 ASN A O 1
ATOM 5386 N N . GLY A 1 684 ? 27.188 -41.844 -8.711 1 46.91 684 GLY A N 1
ATOM 5387 C CA . GLY A 1 684 ? 26.406 -42.812 -9.469 1 46.91 684 GLY A CA 1
ATOM 5388 C C . GLY A 1 684 ? 27.156 -44.125 -9.719 1 46.91 684 GLY A C 1
ATOM 5389 O O . GLY A 1 684 ? 26.688 -44.969 -10.477 1 46.91 684 GLY A O 1
ATOM 5390 N N . ASN A 1 685 ? 28.484 -44.344 -9.875 1 44.41 685 ASN A N 1
ATOM 5391 C CA . ASN A 1 685 ? 28.812 -45.312 -10.922 1 44.41 685 ASN A CA 1
ATOM 5392 C C . ASN A 1 685 ? 28.5 -46.75 -10.484 1 44.41 685 ASN A C 1
ATOM 5394 O O . ASN A 1 685 ? 28.359 -47.625 -11.32 1 44.41 685 ASN A O 1
ATOM 5398 N N . GLY A 1 686 ? 28.938 -47.25 -9.422 1 46.25 686 GLY A N 1
ATOM 5399 C CA . GLY A 1 686 ? 29.25 -48.656 -9.406 1 46.25 686 GLY A CA 1
ATOM 5400 C C . GLY A 1 686 ? 28.031 -49.531 -9.555 1 46.25 686 GLY A C 1
ATOM 5401 O O . GLY A 1 686 ? 28.031 -50.469 -10.352 1 46.25 686 GLY A O 1
ATOM 5402 N N . SER A 1 687 ? 26.984 -49.531 -8.586 1 58.66 687 SER A N 1
ATOM 5403 C CA . SER A 1 687 ? 25.891 -50.5 -8.352 1 58.66 687 SER A CA 1
ATOM 5404 C C . SER A 1 687 ? 24.672 -50.125 -9.188 1 58.66 687 SER A C 1
ATOM 5406 O O . SER A 1 687 ? 23.594 -50.688 -8.984 1 58.66 687 SER A O 1
ATOM 5408 N N . ARG A 1 688 ? 24.906 -49.531 -10.336 1 74.31 688 ARG A N 1
ATOM 5409 C CA . ARG A 1 688 ? 23.859 -48.906 -11.133 1 74.31 688 ARG A CA 1
ATOM 5410 C C . ARG A 1 688 ? 23.203 -49.938 -12.078 1 74.31 688 ARG A C 1
ATOM 5412 O O . ARG A 1 688 ? 21.984 -49.938 -12.242 1 74.31 688 ARG A O 1
ATOM 5419 N N . ALA A 1 689 ? 23.984 -50.875 -12.438 1 85 689 ALA A N 1
ATOM 5420 C CA . ALA A 1 689 ? 23.422 -51.844 -13.398 1 85 689 ALA A CA 1
ATOM 5421 C C . ALA A 1 689 ? 22.422 -52.75 -12.734 1 85 689 ALA A C 1
ATOM 5423 O O . ALA A 1 689 ? 21.359 -53.062 -13.305 1 85 689 ALA A O 1
ATOM 5424 N N . GLU A 1 690 ? 22.766 -53.188 -11.523 1 90.81 690 GLU A N 1
ATOM 5425 C CA . GLU A 1 690 ? 21.859 -54.031 -10.781 1 90.81 690 GLU A CA 1
ATOM 5426 C C . GLU A 1 690 ? 20.547 -53.312 -10.453 1 90.81 690 GLU A C 1
ATOM 5428 O O . GLU A 1 690 ? 19.469 -53.906 -10.539 1 90.81 690 GLU A O 1
ATOM 5433 N N . PHE A 1 691 ? 20.688 -52.125 -10.07 1 93.69 691 PHE A N 1
ATOM 5434 C CA . PHE A 1 691 ? 19.516 -51.312 -9.75 1 93.69 691 PHE A CA 1
ATOM 5435 C C . PHE A 1 691 ? 18.656 -51.094 -10.984 1 93.69 691 PHE A C 1
ATOM 5437 O O . PHE A 1 691 ? 17.438 -51.219 -10.922 1 93.69 691 PHE A O 1
ATOM 5444 N N . ASP A 1 692 ? 19.297 -50.875 -12.109 1 93.56 692 ASP A N 1
ATOM 5445 C CA . ASP A 1 692 ? 18.578 -50.656 -13.359 1 93.56 692 ASP A CA 1
ATOM 5446 C C . ASP A 1 692 ? 17.797 -51.906 -13.781 1 93.56 692 ASP A C 1
ATOM 5448 O O . ASP A 1 692 ? 16.656 -51.812 -14.227 1 93.56 692 ASP A O 1
ATOM 5452 N N . ASP A 1 693 ? 18.469 -52.969 -13.617 1 93.75 693 ASP A N 1
ATOM 5453 C CA . ASP A 1 693 ? 17.828 -54.25 -13.984 1 93.75 693 ASP A CA 1
ATOM 5454 C C . ASP A 1 693 ? 16.609 -54.5 -13.094 1 93.75 693 ASP A C 1
ATOM 5456 O O . ASP A 1 693 ? 15.578 -55 -13.57 1 93.75 693 ASP A O 1
ATOM 5460 N N . ALA A 1 694 ? 16.828 -54.25 -11.867 1 95.38 694 ALA A N 1
ATOM 5461 C CA . ALA A 1 694 ? 15.734 -54.438 -10.922 1 95.38 694 ALA A CA 1
ATOM 5462 C C . ALA A 1 694 ? 14.555 -53.531 -11.25 1 95.38 694 ALA A C 1
ATOM 5464 O O . ALA A 1 694 ? 13.398 -53.969 -11.234 1 95.38 694 ALA A O 1
ATOM 5465 N N . LEU A 1 695 ? 14.883 -52.312 -11.547 1 96.06 695 LEU A N 1
ATOM 5466 C CA . LEU A 1 695 ? 13.836 -51.344 -11.836 1 96.06 695 LEU A CA 1
ATOM 5467 C C . LEU A 1 695 ? 13.148 -51.656 -13.156 1 96.06 695 LEU A C 1
ATOM 5469 O O . LEU A 1 695 ? 11.945 -51.406 -13.312 1 96.06 695 LEU A O 1
ATOM 5473 N N . GLU A 1 696 ? 13.906 -52.156 -14.109 1 95.19 696 GLU A N 1
ATOM 5474 C CA . GLU A 1 696 ? 13.328 -52.625 -15.375 1 95.19 696 GLU A CA 1
ATOM 5475 C C . GLU A 1 696 ? 12.32 -53.75 -15.156 1 95.19 696 GLU A C 1
ATOM 5477 O O . GLU A 1 696 ? 11.219 -53.719 -15.711 1 95.19 696 GLU A O 1
ATOM 5482 N N . ALA A 1 697 ? 12.695 -54.656 -14.344 1 95.81 697 ALA A N 1
ATOM 5483 C CA . ALA A 1 697 ? 11.82 -55.781 -14.039 1 95.81 697 ALA A CA 1
ATOM 5484 C C . ALA A 1 697 ? 10.578 -55.344 -13.289 1 95.81 697 ALA A C 1
ATOM 5486 O O . ALA A 1 697 ? 9.461 -55.75 -13.609 1 95.81 697 ALA A O 1
ATOM 5487 N N . LEU A 1 698 ? 10.828 -54.562 -12.328 1 96.12 698 LEU A N 1
ATOM 5488 C CA . LEU A 1 698 ? 9.727 -54.031 -11.539 1 96.12 698 LEU A CA 1
ATOM 5489 C C . LEU A 1 698 ? 8.766 -53.219 -12.422 1 96.12 698 LEU A C 1
ATOM 5491 O O . LEU A 1 698 ? 7.547 -53.375 -12.281 1 96.12 698 LEU A O 1
ATOM 5495 N N . SER A 1 699 ? 9.297 -52.375 -13.266 1 95.75 699 SER A N 1
ATOM 5496 C CA . SER A 1 699 ? 8.508 -51.562 -14.188 1 95.75 699 SER A CA 1
ATOM 5497 C C . SER A 1 699 ? 7.648 -52.438 -15.102 1 95.75 699 SER A C 1
ATOM 5499 O O . SER A 1 699 ? 6.457 -52.188 -15.273 1 95.75 699 SER A O 1
ATOM 5501 N N . GLY A 1 700 ? 8.203 -53.406 -15.641 1 95.69 700 GLY A N 1
ATOM 5502 C CA . GLY A 1 700 ? 7.473 -54.312 -16.516 1 95.69 700 GLY A CA 1
ATOM 5503 C C . GLY A 1 700 ? 6.32 -55 -15.828 1 95.69 700 GLY A C 1
ATOM 5504 O O . GLY A 1 700 ? 5.211 -55.062 -16.359 1 95.69 700 GLY A O 1
ATOM 5505 N N . ALA A 1 701 ? 6.605 -55.531 -14.648 1 96.81 701 ALA A N 1
ATOM 5506 C CA . ALA A 1 701 ? 5.594 -56.281 -13.898 1 96.81 701 ALA A CA 1
ATOM 5507 C C . ALA A 1 701 ? 4.461 -55.344 -13.445 1 96.81 701 ALA A C 1
ATOM 5509 O O . ALA A 1 701 ? 3.289 -55.719 -13.508 1 96.81 701 ALA A O 1
ATOM 5510 N N . SER A 1 702 ? 4.832 -54.281 -12.945 1 97.44 702 SER A N 1
ATOM 5511 C CA . SER A 1 702 ? 3.832 -53.312 -12.5 1 97.44 702 SER A CA 1
ATOM 5512 C C . SER A 1 702 ? 2.967 -52.844 -13.656 1 97.44 702 SER A C 1
ATOM 5514 O O . SER A 1 702 ? 1.755 -52.688 -13.508 1 97.44 702 SER A O 1
ATOM 5516 N N . ARG A 1 703 ? 3.582 -52.469 -14.812 1 96.88 703 ARG A N 1
ATOM 5517 C CA . ARG A 1 703 ? 2.852 -52.031 -15.992 1 96.88 703 ARG A CA 1
ATOM 5518 C C . ARG A 1 703 ? 1.869 -53.094 -16.469 1 96.88 703 ARG A C 1
ATOM 5520 O O . ARG A 1 703 ? 0.733 -52.781 -16.828 1 96.88 703 ARG A O 1
ATOM 5527 N N . ALA A 1 704 ? 2.295 -54.281 -16.469 1 96.94 704 ALA A N 1
ATOM 5528 C CA . ALA A 1 704 ? 1.428 -55.375 -16.891 1 96.94 704 ALA A CA 1
ATOM 5529 C C . ALA A 1 704 ? 0.166 -55.438 -16.047 1 96.94 704 ALA A C 1
ATOM 5531 O O . ALA A 1 704 ? -0.936 -55.625 -16.562 1 96.94 704 ALA A O 1
ATOM 5532 N N . ALA A 1 705 ? 0.382 -55.375 -14.773 1 97.56 705 ALA A N 1
ATOM 5533 C CA . ALA A 1 705 ? -0.76 -55.375 -13.859 1 97.56 705 ALA A CA 1
ATOM 5534 C C . ALA A 1 705 ? -1.687 -54.188 -14.125 1 97.56 705 ALA A C 1
ATOM 5536 O O . ALA A 1 705 ? -2.91 -54.344 -14.125 1 97.56 705 ALA A O 1
ATOM 5537 N N . TYR A 1 706 ? -1.176 -53.094 -14.258 1 97.12 706 TYR A N 1
ATOM 5538 C CA . TYR A 1 706 ? -1.942 -51.875 -14.508 1 97.12 706 TYR A CA 1
ATOM 5539 C C . TYR A 1 706 ? -2.705 -51.969 -15.82 1 97.12 706 TYR A C 1
ATOM 5541 O O . TYR A 1 706 ? -3.895 -51.656 -15.883 1 97.12 706 TYR A O 1
ATOM 5549 N N . VAL A 1 707 ? -2.027 -52.375 -16.906 1 95.5 707 VAL A N 1
ATOM 5550 C CA . VAL A 1 707 ? -2.635 -52.5 -18.234 1 95.5 707 VAL A CA 1
ATOM 5551 C C . VAL A 1 707 ? -3.736 -53.562 -18.203 1 95.5 707 VAL A C 1
ATOM 5553 O O . VAL A 1 707 ? -4.758 -53.406 -18.875 1 95.5 707 VAL A O 1
ATOM 5556 N N . ASN A 1 708 ? -3.48 -54.562 -17.406 1 96.31 708 ASN A N 1
ATOM 5557 C CA . ASN A 1 708 ? -4.523 -55.562 -17.234 1 96.31 708 ASN A CA 1
ATOM 5558 C C . ASN A 1 708 ? -5.809 -54.969 -16.703 1 96.31 708 ASN A C 1
ATOM 5560 O O . ASN A 1 708 ? -6.906 -55.375 -17.094 1 96.31 708 ASN A O 1
ATOM 5564 N N . LEU A 1 709 ? -5.688 -54.094 -15.805 1 96.56 709 LEU A N 1
ATOM 5565 C CA . LEU A 1 709 ? -6.867 -53.406 -15.312 1 96.56 709 LEU A CA 1
ATOM 5566 C C . LEU A 1 709 ? -7.496 -52.531 -16.406 1 96.56 709 LEU A C 1
ATOM 5568 O O . LEU A 1 709 ? -8.719 -52.562 -16.578 1 96.56 709 LEU A O 1
ATOM 5572 N N . LEU A 1 710 ? -6.68 -51.781 -17.141 1 93.88 710 LEU A N 1
ATOM 5573 C CA . LEU A 1 710 ? -7.172 -50.875 -18.172 1 93.88 710 LEU A CA 1
ATOM 5574 C C . LEU A 1 710 ? -7.938 -51.656 -19.25 1 93.88 710 LEU A C 1
ATOM 5576 O O . LEU A 1 710 ? -8.883 -51.125 -19.844 1 93.88 710 LEU A O 1
ATOM 5580 N N . GLN A 1 711 ? -7.523 -52.906 -19.453 1 93.25 711 GLN A N 1
ATOM 5581 C CA . GLN A 1 711 ? -8.109 -53.719 -20.516 1 93.25 711 GLN A CA 1
ATOM 5582 C C . GLN A 1 711 ? -9.242 -54.594 -19.984 1 93.25 711 GLN A C 1
ATOM 5584 O O . GLN A 1 711 ? -9.922 -55.281 -20.75 1 93.25 711 GLN A O 1
ATOM 5589 N N . ALA A 1 712 ? -9.391 -54.531 -18.734 1 95.12 712 ALA A N 1
ATOM 5590 C CA . ALA A 1 712 ? -10.453 -55.344 -18.141 1 95.12 712 ALA A CA 1
ATOM 5591 C C . ALA A 1 712 ? -11.82 -54.969 -18.703 1 95.12 712 ALA A C 1
ATOM 5593 O O . ALA A 1 712 ? -12.125 -53.781 -18.859 1 95.12 712 ALA A O 1
ATOM 5594 N N . GLU A 1 713 ? -12.578 -56 -19.078 1 94.25 713 GLU A N 1
ATOM 5595 C CA . GLU A 1 713 ? -13.906 -55.781 -19.625 1 94.25 713 GLU A CA 1
ATOM 5596 C C . GLU A 1 713 ? -14.797 -55.031 -18.625 1 94.25 713 GLU A C 1
ATOM 5598 O O . GLU A 1 713 ? -14.93 -55.469 -17.484 1 94.25 713 GLU A O 1
ATOM 5603 N N . GLY A 1 714 ? -15.25 -53.875 -19.047 1 94.38 714 GLY A N 1
ATOM 5604 C CA . GLY A 1 714 ? -16.203 -53.156 -18.234 1 94.38 714 GLY A CA 1
ATOM 5605 C C . GLY A 1 714 ? -15.555 -52.031 -17.438 1 94.38 714 GLY A C 1
ATOM 5606 O O . GLY A 1 714 ? -16.25 -51.281 -16.75 1 94.38 714 GLY A O 1
ATOM 5607 N N . LEU A 1 715 ? -14.32 -51.875 -17.531 1 94.88 715 LEU A N 1
ATOM 5608 C CA . LEU A 1 715 ? -13.641 -50.844 -16.734 1 94.88 715 LEU A CA 1
ATOM 5609 C C . LEU A 1 715 ? -14.172 -49.438 -17.078 1 94.88 715 LEU A C 1
ATOM 5611 O O . LEU A 1 715 ? -14.383 -48.625 -16.203 1 94.88 715 LEU A O 1
ATOM 5615 N N . VAL A 1 716 ? -14.289 -49.094 -18.391 1 92.75 716 VAL A N 1
ATOM 5616 C CA . VAL A 1 716 ? -14.75 -47.781 -18.828 1 92.75 716 VAL A CA 1
ATOM 5617 C C . VAL A 1 716 ? -16.141 -47.531 -18.266 1 92.75 716 VAL A C 1
ATOM 5619 O O . VAL A 1 716 ? -16.422 -46.406 -17.797 1 92.75 716 VAL A O 1
ATOM 5622 N N . ASP A 1 717 ? -17.016 -48.531 -18.344 1 93.88 717 ASP A N 1
ATOM 5623 C CA . ASP A 1 717 ? -18.359 -48.406 -17.797 1 93.88 717 ASP A CA 1
ATOM 5624 C C . ASP A 1 717 ? -18.328 -48.188 -16.281 1 93.88 717 ASP A C 1
ATOM 5626 O O . ASP A 1 717 ? -19.078 -47.375 -15.742 1 93.88 717 ASP A O 1
ATOM 5630 N N . TYR A 1 718 ? -17.5 -48.969 -15.68 1 96.44 718 TYR A N 1
ATOM 5631 C CA . TYR A 1 718 ? -17.312 -48.812 -14.242 1 96.44 718 TYR A CA 1
ATOM 5632 C C . TYR A 1 718 ? -16.891 -47.406 -13.891 1 96.44 718 TYR A C 1
ATOM 5634 O O . TYR A 1 718 ? -17.469 -46.781 -13 1 96.44 718 TYR A O 1
ATOM 5642 N N . PHE A 1 719 ? -15.859 -46.906 -14.516 1 94.81 719 PHE A N 1
ATOM 5643 C CA . PHE A 1 719 ? -15.266 -45.625 -14.25 1 94.81 719 PHE A CA 1
ATOM 5644 C C . PHE A 1 719 ? -16.281 -44.5 -14.492 1 94.81 719 PHE A C 1
ATOM 5646 O O . PHE A 1 719 ? -16.391 -43.562 -13.68 1 94.81 719 PHE A O 1
ATOM 5653 N N . GLN A 1 720 ? -16.938 -44.531 -15.57 1 93.06 720 GLN A N 1
ATOM 5654 C CA . GLN A 1 720 ? -17.922 -43.5 -15.914 1 93.06 720 GLN A CA 1
ATOM 5655 C C . GLN A 1 720 ? -19.047 -43.469 -14.875 1 93.06 720 GLN A C 1
ATOM 5657 O O . GLN A 1 720 ? -19.516 -42.375 -14.516 1 93.06 720 GLN A O 1
ATOM 5662 N N . ALA A 1 721 ? -19.422 -44.625 -14.438 1 95.69 721 ALA A N 1
ATOM 5663 C CA . ALA A 1 721 ? -20.562 -44.688 -13.508 1 95.69 721 ALA A CA 1
ATOM 5664 C C . ALA A 1 721 ? -20.109 -44.438 -12.078 1 95.69 721 ALA A C 1
ATOM 5666 O O . ALA A 1 721 ? -20.812 -43.781 -11.305 1 95.69 721 ALA A O 1
ATOM 5667 N N . ALA A 1 722 ? -18.984 -44.938 -11.734 1 97.44 722 ALA A N 1
ATOM 5668 C CA . ALA A 1 722 ? -18.547 -44.938 -10.344 1 97.44 722 ALA A CA 1
ATOM 5669 C C . ALA A 1 722 ? -17.75 -43.688 -10.016 1 97.44 722 ALA A C 1
ATOM 5671 O O . ALA A 1 722 ? -17.031 -43.625 -9.008 1 97.44 722 ALA A O 1
ATOM 5672 N N . SER A 1 723 ? -17.734 -42.688 -10.82 1 95.75 723 SER A N 1
ATOM 5673 C CA . SER A 1 723 ? -17.016 -41.406 -10.578 1 95.75 723 SER A CA 1
ATOM 5674 C C . SER A 1 723 ? -17.781 -40.219 -11.148 1 95.75 723 SER A C 1
ATOM 5676 O O . SER A 1 723 ? -18.703 -40.406 -11.945 1 95.75 723 SER A O 1
ATOM 5678 N N . PRO A 1 724 ? -17.391 -39 -10.75 1 94.5 724 PRO A N 1
ATOM 5679 C CA . PRO A 1 724 ? -18.047 -37.812 -11.312 1 94.5 724 PRO A CA 1
ATOM 5680 C C . PRO A 1 724 ? -17.359 -37.312 -12.578 1 94.5 724 PRO A C 1
ATOM 5682 O O . PRO A 1 724 ? -17.25 -36.094 -12.789 1 94.5 724 PRO A O 1
ATOM 5685 N N . LEU A 1 725 ? -16.844 -38.094 -13.391 1 90.56 725 LEU A N 1
ATOM 5686 C CA . LEU A 1 725 ? -16.094 -37.75 -14.594 1 90.56 725 LEU A CA 1
ATOM 5687 C C . LEU A 1 725 ? -16.891 -36.781 -15.469 1 90.56 725 LEU A C 1
ATOM 5689 O O . LEU A 1 725 ? -16.391 -35.719 -15.852 1 90.56 725 LEU A O 1
ATOM 5693 N N . ASP A 1 726 ? -18.125 -37.094 -15.766 1 88.12 726 ASP A N 1
ATOM 5694 C CA . ASP A 1 726 ? -18.953 -36.25 -16.641 1 88.12 726 ASP A CA 1
ATOM 5695 C C . ASP A 1 726 ? -19.297 -34.938 -15.969 1 88.12 726 ASP A C 1
ATOM 5697 O O . ASP A 1 726 ? -19.359 -33.875 -16.625 1 88.12 726 ASP A O 1
ATOM 5701 N N . GLU A 1 727 ? -19.484 -35.062 -14.734 1 89.19 727 GLU A N 1
ATOM 5702 C CA . GLU A 1 727 ? -19.922 -33.875 -13.977 1 89.19 727 GLU A CA 1
ATOM 5703 C C . GLU A 1 727 ? -18.766 -32.906 -13.75 1 89.19 727 GLU A C 1
ATOM 5705 O O . GLU A 1 727 ? -18.984 -31.719 -13.539 1 89.19 727 GLU A O 1
ATOM 5710 N N . ILE A 1 728 ? -17.547 -33.406 -13.734 1 85.88 728 ILE A N 1
ATOM 5711 C CA . ILE A 1 728 ? -16.359 -32.562 -13.617 1 85.88 728 ILE A CA 1
ATOM 5712 C C . ILE A 1 728 ? -16.328 -31.562 -14.773 1 85.88 728 ILE A C 1
ATOM 5714 O O . ILE A 1 728 ? -15.898 -30.422 -14.602 1 85.88 728 ILE A O 1
ATOM 5718 N N . SER A 1 729 ? -16.797 -31.922 -15.906 1 78.12 729 SER A N 1
ATOM 5719 C CA . SER A 1 729 ? -16.812 -31.047 -17.078 1 78.12 729 SER A CA 1
ATOM 5720 C C . SER A 1 729 ? -17.766 -29.875 -16.891 1 78.12 729 SER A C 1
ATOM 5722 O O . SER A 1 729 ? -17.641 -28.859 -17.562 1 78.12 729 SER A O 1
ATOM 5724 N N . LEU A 1 730 ? -18.609 -30.078 -15.914 1 77.69 730 LEU A N 1
ATOM 5725 C CA . LEU A 1 730 ? -19.594 -29.031 -15.648 1 77.69 730 LEU A CA 1
ATOM 5726 C C . LEU A 1 730 ? -18.969 -27.922 -14.805 1 77.69 730 LEU A C 1
ATOM 5728 O O . LEU A 1 730 ? -19.531 -26.828 -14.703 1 77.69 730 LEU A O 1
ATOM 5732 N N . LEU A 1 731 ? -17.812 -28.094 -14.156 1 72.75 731 LEU A N 1
ATOM 5733 C CA . LEU A 1 731 ? -17.156 -27.109 -13.297 1 72.75 731 LEU A CA 1
ATOM 5734 C C . LEU A 1 731 ? -16.516 -26 -14.125 1 72.75 731 LEU A C 1
ATOM 5736 O O . LEU A 1 731 ? -16.188 -24.938 -13.594 1 72.75 731 LEU A O 1
ATOM 5740 N N . ASN A 1 732 ? -16.812 -25.719 -15.234 1 64.19 732 ASN A N 1
ATOM 5741 C CA . ASN A 1 732 ? -16.297 -24.672 -16.094 1 64.19 732 ASN A CA 1
ATOM 5742 C C . ASN A 1 732 ? -14.906 -24.219 -15.664 1 64.19 732 ASN A C 1
ATOM 5744 O O . ASN A 1 732 ? -14.641 -23.016 -15.578 1 64.19 732 ASN A O 1
ATOM 5748 N N . ILE A 1 733 ? -14.047 -24.984 -15.219 1 60.25 733 ILE A N 1
ATOM 5749 C CA . ILE A 1 733 ? -12.75 -24.672 -14.617 1 60.25 733 ILE A CA 1
ATOM 5750 C C . ILE A 1 733 ? -11.773 -24.203 -15.695 1 60.25 733 ILE A C 1
ATOM 5752 O O . ILE A 1 733 ? -10.805 -23.5 -15.398 1 60.25 733 ILE A O 1
ATOM 5756 N N . GLY A 1 734 ? -12 -24.453 -16.938 1 60 734 GLY A N 1
ATOM 5757 C CA . GLY A 1 734 ? -11.055 -24.031 -17.953 1 60 734 GLY A CA 1
ATOM 5758 C C . GLY A 1 734 ? -11.688 -23.828 -19.312 1 60 734 GLY A C 1
ATOM 5759 O O . GLY A 1 734 ? -12.836 -24.234 -19.531 1 60 734 GLY A O 1
ATOM 5760 N N . SER A 1 735 ? -10.969 -23.141 -20.062 1 63.31 735 SER A N 1
ATOM 5761 C CA . SER A 1 735 ? -11.445 -22.875 -21.422 1 63.31 735 SER A CA 1
ATOM 5762 C C . SER A 1 735 ? -11.391 -24.141 -22.281 1 63.31 735 SER A C 1
ATOM 5764 O O . SER A 1 735 ? -12.102 -24.25 -23.281 1 63.31 735 SER A O 1
ATOM 5766 N N . ARG A 1 736 ? -10.562 -25.062 -21.766 1 67.31 736 ARG A N 1
ATOM 5767 C CA . ARG A 1 736 ? -10.32 -26.266 -22.562 1 67.31 736 ARG A CA 1
ATOM 5768 C C . ARG A 1 736 ? -11.414 -27.297 -22.328 1 67.31 736 ARG A C 1
ATOM 5770 O O . ARG A 1 736 ? -11.828 -27.516 -21.188 1 67.31 736 ARG A O 1
ATOM 5777 N N . PRO A 1 737 ? -11.867 -27.906 -23.375 1 66.06 737 PRO A N 1
ATOM 5778 C CA . PRO A 1 737 ? -12.805 -29.016 -23.203 1 66.06 737 PRO A CA 1
ATOM 5779 C C . PRO A 1 737 ? -12.18 -30.219 -22.484 1 66.06 737 PRO A C 1
ATOM 5781 O O . PRO A 1 737 ? -10.953 -30.391 -22.531 1 66.06 737 PRO A O 1
ATOM 5784 N N . ALA A 1 738 ? -13.008 -31.016 -21.75 1 66.12 738 ALA A N 1
ATOM 5785 C CA . ALA A 1 738 ? -12.555 -32.188 -20.984 1 66.12 738 ALA A CA 1
ATOM 5786 C C . ALA A 1 738 ? -12.047 -33.281 -21.922 1 66.12 738 ALA A C 1
ATOM 5788 O O . ALA A 1 738 ? -11.234 -34.094 -21.516 1 66.12 738 ALA A O 1
ATOM 5789 N N . ARG A 1 739 ? -12.539 -33.406 -23.141 1 68.62 739 ARG A N 1
ATOM 5790 C CA . ARG A 1 739 ? -12.141 -34.406 -24.125 1 68.62 739 ARG A CA 1
ATOM 5791 C C . ARG A 1 739 ? -11.523 -33.75 -25.359 1 68.62 739 ARG A C 1
ATOM 5793 O O . ARG A 1 739 ? -11.992 -32.688 -25.812 1 68.62 739 ARG A O 1
ATOM 5800 N N . ARG A 1 740 ? -10.492 -34.594 -25.656 1 63.22 740 ARG A N 1
ATOM 5801 C CA . ARG A 1 740 ? -9.883 -34.156 -26.906 1 63.22 740 ARG A CA 1
ATOM 5802 C C . ARG A 1 740 ? -10.742 -34.562 -28.094 1 63.22 740 ARG A C 1
ATOM 5804 O O . ARG A 1 740 ? -11.273 -35.656 -28.141 1 63.22 740 ARG A O 1
ATOM 5811 N N . PHE A 1 741 ? -11.039 -33.906 -29.062 1 54.41 741 PHE A N 1
ATOM 5812 C CA . PHE A 1 741 ? -11.672 -34.188 -30.344 1 54.41 741 PHE A CA 1
ATOM 5813 C C . PHE A 1 741 ? -13.086 -34.719 -30.156 1 54.41 741 PHE A C 1
ATOM 5815 O O . PHE A 1 741 ? -13.617 -35.406 -31.016 1 54.41 741 PHE A O 1
ATOM 5822 N N . GLY A 1 742 ? -13.797 -34.781 -28.906 1 50.97 742 GLY A N 1
ATOM 5823 C CA . GLY A 1 742 ? -15.18 -35.125 -28.625 1 50.97 742 GLY A CA 1
ATOM 5824 C C . GLY A 1 742 ? -15.383 -36.625 -28.469 1 50.97 742 GLY A C 1
ATOM 5825 O O . GLY A 1 742 ? -16.5 -37.094 -28.188 1 50.97 742 GLY A O 1
ATOM 5826 N N . ALA A 1 743 ? -14.398 -37.594 -28.609 1 53.84 743 ALA A N 1
ATOM 5827 C CA . ALA A 1 743 ? -14.594 -39.062 -28.656 1 53.84 743 ALA A CA 1
ATOM 5828 C C . ALA A 1 743 ? -14.68 -39.656 -27.25 1 53.84 743 ALA A C 1
ATOM 5830 O O . ALA A 1 743 ? -14.172 -39.062 -26.281 1 53.84 743 ALA A O 1
ATOM 5831 N N . LYS A 1 744 ? -15.469 -40.812 -26.984 1 61.59 744 LYS A N 1
ATOM 5832 C CA . LYS A 1 744 ? -15.836 -41.438 -25.703 1 61.59 744 LYS A CA 1
ATOM 5833 C C . LYS A 1 744 ? -14.805 -42.469 -25.281 1 61.59 744 LYS A C 1
ATOM 5835 O O . LYS A 1 744 ? -14.945 -43.094 -24.234 1 61.59 744 LYS A O 1
ATOM 5840 N N . SER A 1 745 ? -13.703 -42.625 -25.953 1 67.12 745 SER A N 1
ATOM 5841 C CA . SER A 1 745 ? -12.734 -43.656 -25.609 1 67.12 745 SER A CA 1
ATOM 5842 C C . SER A 1 745 ? -11.734 -43.156 -24.578 1 67.12 745 SER A C 1
ATOM 5844 O O . SER A 1 745 ? -11.57 -41.969 -24.391 1 67.12 745 SER A O 1
ATOM 5846 N N . LEU A 1 746 ? -11.203 -44.125 -23.75 1 75.69 746 LEU A N 1
ATOM 5847 C CA . LEU A 1 746 ? -10.18 -43.812 -22.75 1 75.69 746 LEU A CA 1
ATOM 5848 C C . LEU A 1 746 ? -9.008 -43.062 -23.406 1 75.69 746 LEU A C 1
ATOM 5850 O O . LEU A 1 746 ? -8.391 -42.219 -22.766 1 75.69 746 LEU A O 1
ATOM 5854 N N . SER A 1 747 ? -8.836 -43.438 -24.594 1 69.44 747 SER A N 1
ATOM 5855 C CA . SER A 1 747 ? -7.727 -42.844 -25.312 1 69.44 747 SER A CA 1
ATOM 5856 C C . SER A 1 747 ? -7.973 -41.344 -25.547 1 69.44 747 SER A C 1
ATOM 5858 O O . SER A 1 747 ? -7.027 -40.562 -25.609 1 69.44 747 SER A O 1
ATOM 5860 N N . ASP A 1 748 ? -9.18 -41 -25.484 1 71.81 748 ASP A N 1
ATOM 5861 C CA . ASP A 1 748 ? -9.523 -39.625 -25.781 1 71.81 748 ASP A CA 1
ATOM 5862 C C . ASP A 1 748 ? -9.703 -38.812 -24.5 1 71.81 748 ASP A C 1
ATOM 5864 O O . ASP A 1 748 ? -9.875 -37.594 -24.562 1 71.81 748 ASP A O 1
ATOM 5868 N N . LEU A 1 749 ? -9.648 -39.5 -23.469 1 79.19 749 LEU A N 1
ATOM 5869 C CA . LEU A 1 749 ? -9.805 -38.812 -22.203 1 79.19 749 LEU A CA 1
ATOM 5870 C C . LEU A 1 749 ? -8.492 -38.156 -21.766 1 79.19 749 LEU A C 1
ATOM 5872 O O . LEU A 1 749 ? -7.441 -38.812 -21.781 1 79.19 749 LEU A O 1
ATOM 5876 N N . ARG A 1 750 ? -8.57 -36.906 -21.422 1 77.06 750 ARG A N 1
ATOM 5877 C CA . ARG A 1 750 ? -7.383 -36.188 -20.953 1 77.06 750 ARG A CA 1
ATOM 5878 C C . ARG A 1 750 ? -6.93 -36.688 -19.594 1 77.06 750 ARG A C 1
ATOM 5880 O O . ARG A 1 750 ? -7.73 -37.25 -18.828 1 77.06 750 ARG A O 1
ATOM 5887 N N . ALA A 1 751 ? -5.723 -36.469 -19.266 1 80.25 751 ALA A N 1
ATOM 5888 C CA . ALA A 1 751 ? -5.117 -36.969 -18.047 1 80.25 751 ALA A CA 1
ATOM 5889 C C . ALA A 1 751 ? -5.711 -36.281 -16.812 1 80.25 751 ALA A C 1
ATOM 5891 O O . ALA A 1 751 ? -5.898 -36.906 -15.773 1 80.25 751 ALA A O 1
ATOM 5892 N N . ILE A 1 752 ? -6.031 -35.062 -16.906 1 82.19 752 ILE A N 1
ATOM 5893 C CA . ILE A 1 752 ? -6.457 -34.312 -15.734 1 82.19 752 ILE A CA 1
ATOM 5894 C C . ILE A 1 752 ? -7.809 -34.812 -15.242 1 82.19 752 ILE A C 1
ATOM 5896 O O . ILE A 1 752 ? -7.949 -35.188 -14.078 1 82.19 752 ILE A O 1
ATOM 5900 N N . PRO A 1 753 ? -8.82 -34.969 -16.109 1 85.75 753 PRO A N 1
ATOM 5901 C CA . PRO A 1 753 ? -10.086 -35.531 -15.641 1 85.75 753 PRO A CA 1
ATOM 5902 C C . PRO A 1 753 ? -9.961 -36.969 -15.164 1 85.75 753 PRO A C 1
ATOM 5904 O O . PRO A 1 753 ? -10.672 -37.375 -14.242 1 85.75 753 PRO A O 1
ATOM 5907 N N . TRP A 1 754 ? -9.062 -37.719 -15.82 1 89.56 754 TRP A N 1
ATOM 5908 C CA . TRP A 1 754 ? -8.805 -39.094 -15.406 1 89.56 754 TRP A CA 1
ATOM 5909 C C . TRP A 1 754 ? -8.32 -39.156 -13.961 1 89.56 754 TRP A C 1
ATOM 5911 O O . TRP A 1 754 ? -8.906 -39.875 -13.133 1 89.56 754 TRP A O 1
ATOM 5921 N N . VAL A 1 755 ? -7.332 -38.406 -13.664 1 90.12 755 VAL A N 1
ATOM 5922 C CA . VAL A 1 755 ? -6.742 -38.406 -12.336 1 90.12 755 VAL A CA 1
ATOM 5923 C C . VAL A 1 755 ? -7.711 -37.75 -11.344 1 90.12 755 VAL A C 1
ATOM 5925 O O . VAL A 1 755 ? -7.879 -38.25 -10.227 1 90.12 755 VAL A O 1
ATOM 5928 N N . PHE A 1 756 ? -8.375 -36.719 -11.773 1 89.88 756 PHE A N 1
ATOM 5929 C CA . PHE A 1 756 ? -9.289 -35.969 -10.922 1 89.88 756 PHE A CA 1
ATOM 5930 C C . PHE A 1 756 ? -10.461 -36.844 -10.492 1 89.88 756 PHE A C 1
ATOM 5932 O O . PHE A 1 756 ? -10.812 -36.875 -9.312 1 89.88 756 PHE A O 1
ATOM 5939 N N . ALA A 1 757 ? -11.016 -37.594 -11.383 1 92.75 757 ALA A N 1
ATOM 5940 C CA . ALA A 1 757 ? -12.188 -38.406 -11.109 1 92.75 757 ALA A CA 1
ATOM 5941 C C . ALA A 1 757 ? -11.836 -39.562 -10.172 1 92.75 757 ALA A C 1
ATOM 5943 O O . ALA A 1 757 ? -12.594 -39.875 -9.242 1 92.75 757 ALA A O 1
ATOM 5944 N N . TRP A 1 758 ? -10.703 -40.188 -10.391 1 94.5 758 TRP A N 1
ATOM 5945 C CA . TRP A 1 758 ? -10.266 -41.281 -9.523 1 94.5 758 TRP A CA 1
ATOM 5946 C C . TRP A 1 758 ? -9.961 -40.781 -8.117 1 94.5 758 TRP A C 1
ATOM 5948 O O . TRP A 1 758 ? -10.086 -41.531 -7.145 1 94.5 758 TRP A O 1
ATOM 5958 N N . SER A 1 759 ? -9.516 -39.562 -8.039 1 92.94 759 SER A N 1
ATOM 5959 C CA . SER A 1 759 ? -9.258 -38.969 -6.73 1 92.94 759 SER A CA 1
ATOM 5960 C C . SER A 1 759 ? -10.562 -38.656 -6 1 92.94 759 SER A C 1
ATOM 5962 O O . SER A 1 759 ? -10.656 -38.844 -4.785 1 92.94 759 SER A O 1
ATOM 5964 N N . GLN A 1 760 ? -11.484 -38.219 -6.742 1 94.38 760 GLN A N 1
ATOM 5965 C CA . GLN A 1 760 ? -12.781 -37.875 -6.168 1 94.38 760 GLN A CA 1
ATOM 5966 C C . GLN A 1 760 ? -13.461 -39.125 -5.586 1 94.38 760 GLN A C 1
ATOM 5968 O O . GLN A 1 760 ? -14.039 -39.062 -4.496 1 94.38 760 GLN A O 1
ATOM 5973 N N . ASN A 1 761 ? -13.391 -40.188 -6.32 1 96.88 761 ASN A N 1
ATOM 5974 C CA . ASN A 1 761 ? -14.141 -41.375 -5.902 1 96.88 761 ASN A CA 1
ATOM 5975 C C . ASN A 1 761 ? -13.336 -42.25 -4.934 1 96.88 761 ASN A C 1
ATOM 5977 O O . ASN A 1 761 ? -13.711 -43.375 -4.66 1 96.88 761 ASN A O 1
ATOM 5981 N N . ARG A 1 762 ? -12.133 -41.812 -4.512 1 96.62 762 ARG A N 1
ATOM 5982 C CA . ARG A 1 762 ? -11.344 -42.281 -3.385 1 96.62 762 ARG A CA 1
ATOM 5983 C C . ARG A 1 762 ? -10.633 -43.594 -3.742 1 96.62 762 ARG A C 1
ATOM 5985 O O . ARG A 1 762 ? -10.031 -44.219 -2.877 1 96.62 762 ARG A O 1
ATOM 5992 N N . HIS A 1 763 ? -10.727 -44.031 -5.055 1 97.31 763 HIS A N 1
ATOM 5993 C CA . HIS A 1 763 ? -9.93 -45.156 -5.52 1 97.31 763 HIS A CA 1
ATOM 5994 C C . HIS A 1 763 ? -8.469 -44.781 -5.699 1 97.31 763 HIS A C 1
ATOM 5996 O O . HIS A 1 763 ? -7.562 -45.562 -5.391 1 97.31 763 HIS A O 1
ATOM 6002 N N . VAL A 1 764 ? -8.219 -43.719 -6.25 1 95.88 764 VAL A N 1
ATOM 6003 C CA . VAL A 1 764 ? -6.934 -43.062 -6.496 1 95.88 764 VAL A CA 1
ATOM 6004 C C . VAL A 1 764 ? -5.973 -44.062 -7.148 1 95.88 764 VAL A C 1
ATOM 6006 O O . VAL A 1 764 ? -4.812 -44.156 -6.746 1 95.88 764 VAL A O 1
ATOM 6009 N N . ILE A 1 765 ? -6.453 -44.781 -8.016 1 96.44 765 ILE A N 1
ATOM 6010 C CA . ILE A 1 765 ? -5.719 -45.938 -8.562 1 96.44 765 ILE A CA 1
ATOM 6011 C C . ILE A 1 765 ? -4.504 -45.438 -9.344 1 96.44 765 ILE A C 1
ATOM 6013 O O . ILE A 1 765 ? -3.545 -46.188 -9.555 1 96.44 765 ILE A O 1
ATOM 6017 N N . THR A 1 766 ? -4.488 -44.219 -9.773 1 94.69 766 THR A N 1
ATOM 6018 C CA . THR A 1 766 ? -3.473 -43.688 -10.672 1 94.69 766 THR A CA 1
ATOM 6019 C C . THR A 1 766 ? -2.143 -43.5 -9.945 1 94.69 766 THR A C 1
ATOM 6021 O O . THR A 1 766 ? -1.096 -43.375 -10.586 1 94.69 766 THR A O 1
ATOM 6024 N N . GLY A 1 767 ? -2.139 -43.594 -8.641 1 94.69 767 GLY A N 1
ATOM 6025 C CA . GLY A 1 767 ? -0.915 -43.344 -7.902 1 94.69 767 GLY A CA 1
ATOM 6026 C C . GLY A 1 767 ? -0.321 -44.594 -7.277 1 94.69 767 GLY A C 1
ATOM 6027 O O . GLY A 1 767 ? 0.76 -44.562 -6.688 1 94.69 767 GLY A O 1
ATOM 6028 N N . TRP A 1 768 ? -1.027 -45.75 -7.453 1 97 768 TRP A N 1
ATOM 6029 C CA . TRP A 1 768 ? -0.491 -46.875 -6.699 1 97 768 TRP A CA 1
ATOM 6030 C C . TRP A 1 768 ? -0.787 -48.188 -7.402 1 97 768 TRP A C 1
ATOM 6032 O O . TRP A 1 768 ? -0.165 -49.219 -7.105 1 97 768 TRP A O 1
ATOM 6042 N N . TYR A 1 769 ? -1.815 -48.312 -8.273 1 98.06 769 TYR A N 1
ATOM 6043 C CA . TYR A 1 769 ? -2.25 -49.594 -8.805 1 98.06 769 TYR A CA 1
ATOM 6044 C C . TYR A 1 769 ? -1.138 -50.25 -9.609 1 98.06 769 TYR A C 1
ATOM 6046 O O . TYR A 1 769 ? -0.52 -49.594 -10.461 1 98.06 769 TYR A O 1
ATOM 6054 N N . GLY A 1 770 ? -0.905 -51.438 -9.391 1 98 770 GLY A N 1
ATOM 6055 C CA . GLY A 1 770 ? 0.108 -52.219 -10.086 1 98 770 GLY A CA 1
ATOM 6056 C C . GLY A 1 770 ? 1.415 -52.312 -9.32 1 98 770 GLY A C 1
ATOM 6057 O O . GLY A 1 770 ? 2.252 -53.188 -9.617 1 98 770 GLY A O 1
ATOM 6058 N N . VAL A 1 771 ? 1.595 -51.5 -8.32 1 98.12 771 VAL A N 1
ATOM 6059 C CA . VAL A 1 771 ? 2.838 -51.469 -7.559 1 98.12 771 VAL A CA 1
ATOM 6060 C C . VAL A 1 771 ? 2.994 -52.75 -6.746 1 98.12 771 VAL A C 1
ATOM 6062 O O . VAL A 1 771 ? 4.07 -53.344 -6.727 1 98.12 771 VAL A O 1
ATOM 6065 N N . GLY A 1 772 ? 1.938 -53.125 -6.051 1 98.31 772 GLY A N 1
ATOM 6066 C CA . GLY A 1 772 ? 1.977 -54.344 -5.277 1 98.31 772 GLY A CA 1
ATOM 6067 C C . GLY A 1 772 ? 2.316 -55.562 -6.113 1 98.31 772 GLY A C 1
ATOM 6068 O O . GLY A 1 772 ? 3.184 -56.375 -5.738 1 98.31 772 GLY A O 1
ATOM 6069 N N . SER A 1 773 ? 1.614 -55.719 -7.238 1 98.25 773 SER A N 1
ATOM 6070 C CA . SER A 1 773 ? 1.859 -56.812 -8.156 1 98.25 773 SER A CA 1
ATOM 6071 C C . SER A 1 773 ? 3.301 -56.812 -8.656 1 98.25 773 SER A C 1
ATOM 6073 O O . SER A 1 773 ? 3.924 -57.875 -8.789 1 98.25 773 SER A O 1
ATOM 6075 N N . GLY A 1 774 ? 3.797 -55.656 -8.953 1 98 774 GLY A N 1
ATOM 6076 C CA . GLY A 1 774 ? 5.18 -55.531 -9.383 1 98 774 GLY A CA 1
ATOM 6077 C C . GLY A 1 774 ? 6.176 -56 -8.336 1 98 774 GLY A C 1
ATOM 6078 O O . GLY A 1 774 ? 7.09 -56.75 -8.633 1 98 774 GLY A O 1
ATOM 6079 N N . LEU A 1 775 ? 6.012 -55.562 -7.117 1 98.19 775 LEU A N 1
ATOM 6080 C CA . LEU A 1 775 ? 6.906 -55.906 -6.02 1 98.19 775 LEU A CA 1
ATOM 6081 C C . LEU A 1 775 ? 6.828 -57.375 -5.699 1 98.19 775 LEU A C 1
ATOM 6083 O O . LEU A 1 775 ? 7.855 -58.031 -5.5 1 98.19 775 LEU A O 1
ATOM 6087 N N . LYS A 1 776 ? 5.629 -57.906 -5.66 1 98.06 776 LYS A N 1
ATOM 6088 C CA . LYS A 1 776 ? 5.434 -59.344 -5.352 1 98.06 776 LYS A CA 1
ATOM 6089 C C . LYS A 1 776 ? 6.07 -60.219 -6.414 1 98.06 776 LYS A C 1
ATOM 6091 O O . LYS A 1 776 ? 6.781 -61.188 -6.09 1 98.06 776 LYS A O 1
ATOM 6096 N N . SER A 1 777 ? 5.766 -59.875 -7.633 1 97.44 777 SER A N 1
ATOM 6097 C CA . SER A 1 777 ? 6.336 -60.625 -8.734 1 97.44 777 SER A CA 1
ATOM 6098 C C . SER A 1 777 ? 7.859 -60.656 -8.664 1 97.44 777 SER A C 1
ATOM 6100 O O . SER A 1 777 ? 8.492 -61.688 -8.93 1 97.44 777 SER A O 1
ATOM 6102 N N . PHE A 1 778 ? 8.438 -59.531 -8.375 1 96.81 778 PHE A N 1
ATOM 6103 C CA . PHE A 1 778 ? 9.883 -59.406 -8.266 1 96.81 778 PHE A CA 1
ATOM 6104 C C . PHE A 1 778 ? 10.422 -60.312 -7.152 1 96.81 778 PHE A C 1
ATOM 6106 O O . PHE A 1 778 ? 11.422 -61 -7.336 1 96.81 778 PHE A O 1
ATOM 6113 N N . ILE A 1 779 ? 9.773 -60.312 -6.043 1 96.62 779 ILE A N 1
ATOM 6114 C CA . ILE A 1 779 ? 10.203 -61.125 -4.891 1 96.62 779 ILE A CA 1
ATOM 6115 C C . ILE A 1 779 ? 9.969 -62.594 -5.172 1 96.62 779 ILE A C 1
ATOM 6117 O O . ILE A 1 779 ? 10.781 -63.438 -4.785 1 96.62 779 ILE A O 1
ATOM 6121 N N . ASP A 1 780 ? 8.844 -62.938 -5.793 1 96.62 780 ASP A N 1
ATOM 6122 C CA . ASP A 1 780 ? 8.531 -64.312 -6.109 1 96.62 780 ASP A CA 1
ATOM 6123 C C . ASP A 1 780 ? 9.594 -64.938 -7.023 1 96.62 780 ASP A C 1
ATOM 6125 O O . ASP A 1 780 ? 9.945 -66.125 -6.879 1 96.62 780 ASP A O 1
ATOM 6129 N N . VAL A 1 781 ? 10.031 -64.125 -7.926 1 95.25 781 VAL A N 1
ATOM 6130 C CA . VAL A 1 781 ? 10.977 -64.625 -8.922 1 95.25 781 VAL A CA 1
ATOM 6131 C C . VAL A 1 781 ? 12.383 -64.688 -8.32 1 95.25 781 VAL A C 1
ATOM 6133 O O . VAL A 1 781 ? 13.133 -65.625 -8.555 1 95.25 781 VAL A O 1
ATOM 6136 N N . ARG A 1 782 ? 12.727 -63.719 -7.457 1 94.69 782 ARG A N 1
ATOM 6137 C CA . ARG A 1 782 ? 14.109 -63.562 -7.023 1 94.69 782 ARG A CA 1
ATOM 6138 C C . ARG A 1 782 ? 14.281 -64 -5.57 1 94.69 782 ARG A C 1
ATOM 6140 O O . ARG A 1 782 ? 15.398 -64.062 -5.062 1 94.69 782 ARG A O 1
ATOM 6147 N N . GLY A 1 783 ? 13.273 -64.25 -4.855 1 94.06 783 GLY A N 1
ATOM 6148 C CA . GLY A 1 783 ? 13.297 -64.812 -3.496 1 94.06 783 GLY A CA 1
ATOM 6149 C C . GLY A 1 783 ? 13.82 -63.781 -2.486 1 94.06 783 GLY A C 1
ATOM 6150 O O . GLY A 1 783 ? 13.531 -62.594 -2.588 1 94.06 783 GLY A O 1
ATOM 6151 N N . GLU A 1 784 ? 14.547 -64.25 -1.584 1 94.62 784 GLU A N 1
ATOM 6152 C CA . GLU A 1 784 ? 15.094 -63.438 -0.506 1 94.62 784 GLU A CA 1
ATOM 6153 C C . GLU A 1 784 ? 16.094 -62.406 -1.04 1 94.62 784 GLU A C 1
ATOM 6155 O O . GLU A 1 784 ? 16.203 -61.281 -0.522 1 94.62 784 GLU A O 1
ATOM 6160 N N . ALA A 1 785 ? 16.734 -62.812 -2.01 1 95 785 ALA A N 1
ATOM 6161 C CA . ALA A 1 785 ? 17.703 -61.906 -2.629 1 95 785 ALA A CA 1
ATOM 6162 C C . ALA A 1 785 ? 17.016 -60.719 -3.295 1 95 785 ALA A C 1
ATOM 6164 O O . ALA A 1 785 ? 17.547 -59.625 -3.311 1 95 785 ALA A O 1
ATOM 6165 N N . GLY A 1 786 ? 15.875 -61 -3.809 1 95.25 786 GLY A N 1
ATOM 6166 C CA . GLY A 1 786 ? 15.086 -59.938 -4.414 1 95.25 786 GLY A CA 1
ATOM 6167 C C . GLY A 1 786 ? 14.57 -58.938 -3.404 1 95.25 786 GLY A C 1
ATOM 6168 O O . GLY A 1 786 ? 14.594 -57.719 -3.652 1 95.25 786 GLY A O 1
ATOM 6169 N N . GLU A 1 787 ? 14.086 -59.406 -2.355 1 96.44 787 GLU A N 1
ATOM 6170 C CA . GLU A 1 787 ? 13.602 -58.531 -1.293 1 96.44 787 GLU A CA 1
ATOM 6171 C C . GLU A 1 787 ? 14.719 -57.656 -0.73 1 96.44 787 GLU A C 1
ATOM 6173 O O . GLU A 1 787 ? 14.516 -56.469 -0.469 1 96.44 787 GLU A O 1
ATOM 6178 N N . ALA A 1 788 ? 15.875 -58.281 -0.534 1 96.75 788 ALA A N 1
ATOM 6179 C CA . ALA A 1 788 ? 17.031 -57.531 -0.037 1 96.75 788 ALA A CA 1
ATOM 6180 C C . ALA A 1 788 ? 17.438 -56.438 -1.017 1 96.75 788 ALA A C 1
ATOM 6182 O O . ALA A 1 788 ? 17.859 -55.344 -0.604 1 96.75 788 ALA A O 1
ATOM 6183 N N . LEU A 1 789 ? 17.328 -56.781 -2.246 1 96.38 789 LEU A N 1
ATOM 6184 C CA . LEU A 1 789 ? 17.688 -55.781 -3.271 1 96.38 789 LEU A CA 1
ATOM 6185 C C . LEU A 1 789 ? 16.703 -54.625 -3.26 1 96.38 789 LEU A C 1
ATOM 6187 O O . LEU A 1 789 ? 17.109 -53.469 -3.408 1 96.38 789 LEU A O 1
ATOM 6191 N N . LEU A 1 790 ? 15.461 -54.906 -3.092 1 97.12 790 LEU A N 1
ATOM 6192 C CA . LEU A 1 790 ? 14.445 -53.844 -3.033 1 97.12 790 LEU A CA 1
ATOM 6193 C C . LEU A 1 790 ? 14.672 -52.938 -1.829 1 97.12 790 LEU A C 1
ATOM 6195 O O . LEU A 1 790 ? 14.5 -51.719 -1.923 1 97.12 790 LEU A O 1
ATOM 6199 N N . ARG A 1 791 ? 15.055 -53.469 -0.762 1 97.25 791 ARG A N 1
ATOM 6200 C CA . ARG A 1 791 ? 15.359 -52.688 0.43 1 97.25 791 ARG A CA 1
ATOM 6201 C C . ARG A 1 791 ? 16.578 -51.812 0.21 1 97.25 791 ARG A C 1
ATOM 6203 O O . ARG A 1 791 ? 16.625 -50.656 0.689 1 97.25 791 ARG A O 1
ATOM 6210 N N . ARG A 1 792 ? 17.516 -52.375 -0.456 1 95.75 792 ARG A N 1
ATOM 6211 C CA . ARG A 1 792 ? 18.688 -51.562 -0.801 1 95.75 792 ARG A CA 1
ATOM 6212 C C . ARG A 1 792 ? 18.328 -50.438 -1.757 1 95.75 792 ARG A C 1
ATOM 6214 O O . ARG A 1 792 ? 18.828 -49.312 -1.625 1 95.75 792 ARG A O 1
ATOM 6221 N N . LEU A 1 793 ? 17.469 -50.75 -2.688 1 95.56 793 LEU A N 1
ATOM 6222 C CA . LEU A 1 793 ? 16.969 -49.719 -3.605 1 95.56 793 LEU A CA 1
ATOM 6223 C C . LEU A 1 793 ? 16.266 -48.594 -2.848 1 95.56 793 LEU A C 1
ATOM 6225 O O . LEU A 1 793 ? 16.484 -47.406 -3.133 1 95.56 793 LEU A O 1
ATOM 6229 N N . PHE A 1 794 ? 15.523 -48.938 -1.924 1 96.19 794 PHE A N 1
ATOM 6230 C CA . PHE A 1 794 ? 14.773 -47.969 -1.141 1 96.19 794 PHE A CA 1
ATOM 6231 C C . PHE A 1 794 ? 15.711 -47.062 -0.346 1 96.19 794 PHE A C 1
ATOM 6233 O O . PHE A 1 794 ? 15.445 -45.875 -0.179 1 96.19 794 PHE A O 1
ATOM 6240 N N . ARG A 1 795 ? 16.75 -47.531 0.047 1 94.94 795 ARG A N 1
ATOM 6241 C CA . ARG A 1 795 ? 17.703 -46.781 0.859 1 94.94 795 ARG A CA 1
ATOM 6242 C C . ARG A 1 795 ? 18.625 -45.938 -0.016 1 94.94 795 ARG A C 1
ATOM 6244 O O . ARG A 1 795 ? 18.922 -44.781 0.318 1 94.94 795 ARG A O 1
ATOM 6251 N N . ASP A 1 796 ? 19 -46.531 -1.18 1 93.38 796 ASP A N 1
ATOM 6252 C CA . ASP A 1 796 ? 20.156 -45.969 -1.862 1 93.38 796 ASP A CA 1
ATOM 6253 C C . ASP A 1 796 ? 19.766 -45.344 -3.201 1 93.38 796 ASP A C 1
ATOM 6255 O O . ASP A 1 796 ? 20.531 -44.594 -3.801 1 93.38 796 ASP A O 1
ATOM 6259 N N . CYS A 1 797 ? 18.609 -45.688 -3.707 1 94 797 CYS A N 1
ATOM 6260 C CA . CYS A 1 797 ? 18.172 -45.156 -4.996 1 94 797 CYS A CA 1
ATOM 6261 C C . CYS A 1 797 ? 17.141 -44.062 -4.812 1 94 797 CYS A C 1
ATOM 6263 O O . CYS A 1 797 ? 15.984 -44.312 -4.473 1 94 797 CYS A O 1
ATOM 6265 N N . ARG A 1 798 ? 17.516 -42.844 -5.152 1 92.81 798 ARG A N 1
ATOM 6266 C CA . ARG A 1 798 ? 16.688 -41.688 -4.871 1 92.81 798 ARG A CA 1
ATOM 6267 C C . ARG A 1 798 ? 15.367 -41.75 -5.621 1 92.81 798 ARG A C 1
ATOM 6269 O O . ARG A 1 798 ? 14.328 -41.344 -5.09 1 92.81 798 ARG A O 1
ATOM 6276 N N . VAL A 1 799 ? 15.398 -42.156 -6.934 1 94.38 799 VAL A N 1
ATOM 6277 C CA . VAL A 1 799 ? 14.172 -42.156 -7.73 1 94.38 799 VAL A CA 1
ATOM 6278 C C . VAL A 1 799 ? 13.203 -43.188 -7.156 1 94.38 799 VAL A C 1
ATOM 6280 O O . VAL A 1 799 ? 12.008 -42.938 -7.023 1 94.38 799 VAL A O 1
ATOM 6283 N N . PHE A 1 800 ? 13.742 -44.375 -6.816 1 96.25 800 PHE A N 1
ATOM 6284 C CA . PHE A 1 800 ? 12.891 -45.438 -6.246 1 96.25 800 PHE A CA 1
ATOM 6285 C C . PHE A 1 800 ? 12.336 -45 -4.898 1 96.25 800 PHE A C 1
ATOM 6287 O O . PHE A 1 800 ? 11.156 -45.188 -4.613 1 96.25 800 PHE A O 1
ATOM 6294 N N . ARG A 1 801 ? 13.156 -44.438 -4.102 1 96.19 801 ARG A N 1
ATOM 6295 C CA . ARG A 1 801 ? 12.711 -43.906 -2.812 1 96.19 801 ARG A CA 1
ATOM 6296 C C . ARG A 1 801 ? 11.586 -42.906 -2.986 1 96.19 801 ARG A C 1
ATOM 6298 O O . ARG A 1 801 ? 10.578 -42.969 -2.283 1 96.19 801 ARG A O 1
ATOM 6305 N N . LEU A 1 802 ? 11.789 -41.938 -3.861 1 95.81 802 LEU A N 1
ATOM 6306 C CA . LEU A 1 802 ? 10.773 -40.938 -4.141 1 95.81 802 LEU A CA 1
ATOM 6307 C C . LEU A 1 802 ? 9.461 -41.594 -4.547 1 95.81 802 LEU A C 1
ATOM 6309 O O . LEU A 1 802 ? 8.398 -41.219 -4.043 1 95.81 802 LEU A O 1
ATOM 6313 N N . VAL A 1 803 ? 9.492 -42.531 -5.457 1 96.19 803 VAL A N 1
ATOM 6314 C CA . VAL A 1 803 ? 8.305 -43.188 -5.996 1 96.19 803 VAL A CA 1
ATOM 6315 C C . VAL A 1 803 ? 7.551 -43.875 -4.875 1 96.19 803 VAL A C 1
ATOM 6317 O O . VAL A 1 803 ? 6.336 -43.719 -4.73 1 96.19 803 VAL A O 1
ATOM 6320 N N . LEU A 1 804 ? 8.281 -44.625 -4.074 1 97.06 804 LEU A N 1
ATOM 6321 C CA . LEU A 1 804 ? 7.633 -45.406 -3.02 1 97.06 804 LEU A CA 1
ATOM 6322 C C . LEU A 1 804 ? 7.062 -44.5 -1.942 1 97.06 804 LEU A C 1
ATOM 6324 O O . LEU A 1 804 ? 6.012 -44.781 -1.369 1 97.06 804 LEU A O 1
ATOM 6328 N N . ASP A 1 805 ? 7.777 -43.5 -1.597 1 96.88 805 ASP A N 1
ATOM 6329 C CA . ASP A 1 805 ? 7.277 -42.531 -0.633 1 96.88 805 ASP A CA 1
ATOM 6330 C C . ASP A 1 805 ? 5.945 -41.938 -1.093 1 96.88 805 ASP A C 1
ATOM 6332 O O . ASP A 1 805 ? 5.012 -41.812 -0.3 1 96.88 805 ASP A O 1
ATOM 6336 N N . GLU A 1 806 ? 5.844 -41.562 -2.338 1 96.25 806 GLU A N 1
ATOM 6337 C CA . GLU A 1 806 ? 4.629 -40.969 -2.861 1 96.25 806 GLU A CA 1
ATOM 6338 C C . GLU A 1 806 ? 3.494 -41.969 -2.951 1 96.25 806 GLU A C 1
ATOM 6340 O O . GLU A 1 806 ? 2.326 -41.625 -2.764 1 96.25 806 GLU A O 1
ATOM 6345 N N . VAL A 1 807 ? 3.852 -43.219 -3.236 1 96.94 807 VAL A N 1
ATOM 6346 C CA . VAL A 1 807 ? 2.855 -44.281 -3.23 1 96.94 807 VAL A CA 1
ATOM 6347 C C . VAL A 1 807 ? 2.232 -44.406 -1.842 1 96.94 807 VAL A C 1
ATOM 6349 O O . VAL A 1 807 ? 1.01 -44.5 -1.709 1 96.94 807 VAL A O 1
ATOM 6352 N N . GLU A 1 808 ? 3.076 -44.438 -0.829 1 96.88 808 GLU A N 1
ATOM 6353 C CA . GLU A 1 808 ? 2.582 -44.562 0.539 1 96.88 808 GLU A CA 1
ATOM 6354 C C . GLU A 1 808 ? 1.64 -43.406 0.894 1 96.88 808 GLU A C 1
ATOM 6356 O O . GLU A 1 808 ? 0.587 -43.625 1.497 1 96.88 808 GLU A O 1
ATOM 6361 N N . LYS A 1 809 ? 2.02 -42.219 0.569 1 95.44 809 LYS A N 1
ATOM 6362 C CA . LYS A 1 809 ? 1.167 -41.094 0.838 1 95.44 809 LYS A CA 1
ATOM 6363 C C . LYS A 1 809 ? -0.175 -41.219 0.122 1 95.44 809 LYS A C 1
ATOM 6365 O O . LYS A 1 809 ? -1.22 -40.875 0.687 1 95.44 809 LYS A O 1
ATOM 6370 N N . THR A 1 810 ? -0.149 -41.625 -1.15 1 95.5 810 THR A N 1
ATOM 6371 C CA . THR A 1 810 ? -1.361 -41.781 -1.945 1 95.5 810 THR A CA 1
ATOM 6372 C C . THR A 1 810 ? -2.279 -42.844 -1.325 1 95.5 810 THR A C 1
ATOM 6374 O O . THR A 1 810 ? -3.502 -42.688 -1.326 1 95.5 810 THR A O 1
ATOM 6377 N N . LEU A 1 811 ? -1.694 -43.906 -0.812 1 96.88 811 LEU A N 1
ATOM 6378 C CA . LEU A 1 811 ? -2.469 -44.969 -0.194 1 96.88 811 LEU A CA 1
ATOM 6379 C C . LEU A 1 811 ? -3.244 -44.469 1.014 1 96.88 811 LEU A C 1
ATOM 6381 O O . LEU A 1 811 ? -4.336 -44.969 1.313 1 96.88 811 LEU A O 1
ATOM 6385 N N . LEU A 1 812 ? -2.709 -43.469 1.659 1 95.25 812 LEU A N 1
ATOM 6386 C CA . LEU A 1 812 ? -3.385 -42.906 2.814 1 95.25 812 LEU A CA 1
ATOM 6387 C C . LEU A 1 812 ? -4.637 -42.156 2.387 1 95.25 812 LEU A C 1
ATOM 6389 O O . LEU A 1 812 ? -5.543 -41.938 3.195 1 95.25 812 LEU A O 1
ATOM 6393 N N . MET A 1 813 ? -4.723 -41.75 1.16 1 94.25 813 MET A N 1
ATOM 6394 C CA . MET A 1 813 ? -5.871 -41 0.649 1 94.25 813 MET A CA 1
ATOM 6395 C C . MET A 1 813 ? -6.977 -41.969 0.195 1 94.25 813 MET A C 1
ATOM 6397 O O . MET A 1 813 ? -8.125 -41.531 0.021 1 94.25 813 MET A O 1
ATOM 6401 N N . VAL A 1 814 ? -6.656 -43.219 -0.016 1 96.69 814 VAL A N 1
ATOM 6402 C CA . VAL A 1 814 ? -7.609 -44.219 -0.461 1 96.69 814 VAL A CA 1
ATOM 6403 C C . VAL A 1 814 ? -8.531 -44.594 0.693 1 96.69 814 VAL A C 1
ATOM 6405 O O . VAL A 1 814 ? -8.086 -44.75 1.835 1 96.69 814 VAL A O 1
ATOM 6408 N N . ASP A 1 815 ? -9.781 -44.75 0.423 1 97.38 815 ASP A N 1
ATOM 6409 C CA . ASP A 1 815 ? -10.781 -45.312 1.326 1 97.38 815 ASP A CA 1
ATOM 6410 C C . ASP A 1 815 ? -11.695 -46.312 0.595 1 97.38 815 ASP A C 1
ATOM 6412 O O . ASP A 1 815 ? -12.656 -45.875 -0.062 1 97.38 815 ASP A O 1
ATOM 6416 N N . LEU A 1 816 ? -11.531 -47.531 0.812 1 97.5 816 LEU A N 1
ATOM 6417 C CA . LEU A 1 816 ? -12.211 -48.562 0.03 1 97.5 816 LEU A CA 1
ATOM 6418 C C . LEU A 1 816 ? -13.68 -48.656 0.418 1 97.5 816 LEU A C 1
ATOM 6420 O O . LEU A 1 816 ? -14.516 -49.094 -0.385 1 97.5 816 LEU A O 1
ATOM 6424 N N . GLU A 1 817 ? -13.969 -48.281 1.643 1 97.56 817 GLU A N 1
ATOM 6425 C CA . GLU A 1 817 ? -15.383 -48.281 2.025 1 97.56 817 GLU A CA 1
ATOM 6426 C C . GLU A 1 817 ? -16.156 -47.219 1.236 1 97.56 817 GLU A C 1
ATOM 6428 O O . GLU A 1 817 ? -17.25 -47.5 0.732 1 97.56 817 GLU A O 1
ATOM 6433 N N . ILE A 1 818 ? -15.625 -46.094 1.125 1 97.88 818 ILE A N 1
ATOM 6434 C CA . ILE A 1 818 ? -16.25 -45.031 0.356 1 97.88 818 ILE A CA 1
ATOM 6435 C C . ILE A 1 818 ? -16.203 -45.344 -1.132 1 97.88 818 ILE A C 1
ATOM 6437 O O . ILE A 1 818 ? -17.172 -45.094 -1.863 1 97.88 818 ILE A O 1
ATOM 6441 N N . ALA A 1 819 ? -15.086 -45.906 -1.557 1 98.31 819 ALA A N 1
ATOM 6442 C CA . ALA A 1 819 ? -14.977 -46.344 -2.945 1 98.31 819 ALA A CA 1
ATOM 6443 C C . ALA A 1 819 ? -16.062 -47.344 -3.295 1 98.31 819 ALA A C 1
ATOM 6445 O O . ALA A 1 819 ? -16.594 -47.344 -4.41 1 98.31 819 ALA A O 1
ATOM 6446 N N . ARG A 1 820 ? -16.375 -48.156 -2.367 1 97.88 820 ARG A N 1
ATOM 6447 C CA . ARG A 1 820 ? -17.438 -49.125 -2.564 1 97.88 820 ARG A CA 1
ATOM 6448 C C . ARG A 1 820 ? -18.797 -48.438 -2.746 1 97.88 820 ARG A C 1
ATOM 6450 O O . ARG A 1 820 ? -19.625 -48.906 -3.535 1 97.88 820 ARG A O 1
ATOM 6457 N N . ASP A 1 821 ? -18.984 -47.375 -1.979 1 97.69 821 ASP A N 1
ATOM 6458 C CA . ASP A 1 821 ? -20.188 -46.594 -2.156 1 97.69 821 ASP A CA 1
ATOM 6459 C C . ASP A 1 821 ? -20.281 -46.062 -3.576 1 97.69 821 ASP A C 1
ATOM 6461 O O . ASP A 1 821 ? -21.359 -46.094 -4.195 1 97.69 821 ASP A O 1
ATOM 6465 N N . TYR A 1 822 ? -19.266 -45.531 -4.109 1 98.38 822 TYR A N 1
ATOM 6466 C CA . TYR A 1 822 ? -19.25 -45.062 -5.488 1 98.38 822 TYR A CA 1
ATOM 6467 C C . TYR A 1 822 ? -19.484 -46.219 -6.465 1 98.38 822 TYR A C 1
ATOM 6469 O O . TYR A 1 822 ? -20.219 -46.062 -7.449 1 98.38 822 TYR A O 1
ATOM 6477 N N . ALA A 1 823 ? -18.828 -47.375 -6.168 1 98 823 ALA A N 1
ATOM 6478 C CA . ALA A 1 823 ? -19.016 -48.531 -7.012 1 98 823 ALA A CA 1
ATOM 6479 C C . ALA A 1 823 ? -20.469 -48.969 -7.086 1 98 823 ALA A C 1
ATOM 6481 O O . ALA A 1 823 ? -20.922 -49.5 -8.094 1 98 823 ALA A O 1
ATOM 6482 N N . GLY A 1 824 ? -21.172 -48.625 -6.078 1 97.38 824 GLY A N 1
ATOM 6483 C CA . GLY A 1 824 ? -22.594 -48.938 -6.02 1 97.38 824 GLY A CA 1
ATOM 6484 C C . GLY A 1 824 ? -23.406 -48.25 -7.086 1 97.38 824 GLY A C 1
ATOM 6485 O O . GLY A 1 824 ? -24.531 -48.625 -7.371 1 97.38 824 GLY A O 1
ATOM 6486 N N . LEU A 1 825 ? -22.875 -47.25 -7.723 1 97.44 825 LEU A N 1
ATOM 6487 C CA . LEU A 1 825 ? -23.562 -46.531 -8.773 1 97.44 825 LEU A CA 1
ATOM 6488 C C . LEU A 1 825 ? -23.531 -47.281 -10.094 1 97.44 825 LEU A C 1
ATOM 6490 O O . LEU A 1 825 ? -24.25 -46.938 -11.031 1 97.44 825 LEU A O 1
ATOM 6494 N N . VAL A 1 826 ? -22.656 -48.312 -10.156 1 97.56 826 VAL A N 1
ATOM 6495 C CA . VAL A 1 826 ? -22.578 -49.156 -11.344 1 97.56 826 VAL A CA 1
ATOM 6496 C C . VAL A 1 826 ? -23.781 -50.094 -11.383 1 97.56 826 VAL A C 1
ATOM 6498 O O . VAL A 1 826 ? -23.938 -50.938 -10.492 1 97.56 826 VAL A O 1
ATOM 6501 N N . GLU A 1 827 ? -24.562 -50.031 -12.352 1 95.12 827 GLU A N 1
ATOM 6502 C CA . GLU A 1 827 ? -25.797 -50.812 -12.445 1 95.12 827 GLU A CA 1
ATOM 6503 C C . GLU A 1 827 ? -25.5 -52.312 -12.633 1 95.12 827 GLU A C 1
ATOM 6505 O O . GLU A 1 827 ? -26.156 -53.156 -12.023 1 95.12 827 GLU A O 1
ATOM 6510 N N . ASP A 1 828 ? -24.562 -52.594 -13.5 1 97.06 828 ASP A N 1
ATOM 6511 C CA . ASP A 1 828 ? -24.203 -54 -13.773 1 97.06 828 ASP A CA 1
ATOM 6512 C C . ASP A 1 828 ? -23.422 -54.594 -12.602 1 97.06 828 ASP A C 1
ATOM 6514 O O . ASP A 1 828 ? -22.25 -54.281 -12.406 1 97.06 828 ASP A O 1
ATOM 6518 N N . ALA A 1 829 ? -23.969 -55.531 -11.938 1 96.38 829 ALA A N 1
ATOM 6519 C CA . ALA A 1 829 ? -23.375 -56.125 -10.742 1 96.38 829 ALA A CA 1
ATOM 6520 C C . ALA A 1 829 ? -22.125 -56.938 -11.086 1 96.38 829 ALA A C 1
ATOM 6522 O O . ALA A 1 829 ? -21.188 -57 -10.297 1 96.38 829 ALA A O 1
ATOM 6523 N N . GLY A 1 830 ? -22.188 -57.594 -12.195 1 96.69 830 GLY A N 1
ATOM 6524 C CA . GLY A 1 830 ? -21.047 -58.344 -12.648 1 96.69 830 GLY A CA 1
ATOM 6525 C C . GLY A 1 830 ? -19.812 -57.5 -12.875 1 96.69 830 GLY A C 1
ATOM 6526 O O . GLY A 1 830 ? -18.719 -57.844 -12.43 1 96.69 830 GLY A O 1
ATOM 6527 N N . ILE A 1 831 ? -20.031 -56.406 -13.5 1 97.12 831 ILE A N 1
ATOM 6528 C CA . ILE A 1 831 ? -18.953 -55.438 -13.75 1 97.12 831 ILE A CA 1
ATOM 6529 C C . ILE A 1 831 ? -18.453 -54.875 -12.422 1 97.12 831 ILE A C 1
ATOM 6531 O O . ILE A 1 831 ? -17.25 -54.812 -12.188 1 97.12 831 ILE A O 1
ATOM 6535 N N . ARG A 1 832 ? -19.328 -54.531 -11.57 1 97.5 832 ARG A N 1
ATOM 6536 C CA . ARG A 1 832 ? -19.016 -53.938 -10.281 1 97.5 832 ARG A CA 1
ATOM 6537 C C . ARG A 1 832 ? -18.156 -54.844 -9.438 1 97.5 832 ARG A C 1
ATOM 6539 O O . ARG A 1 832 ? -17.125 -54.438 -8.914 1 97.5 832 ARG A O 1
ATOM 6546 N N . ALA A 1 833 ? -18.562 -56.031 -9.367 1 96.94 833 ALA A N 1
ATOM 6547 C CA . ALA A 1 833 ? -17.859 -57 -8.523 1 96.94 833 ALA A CA 1
ATOM 6548 C C . ALA A 1 833 ? -16.484 -57.344 -9.086 1 96.94 833 ALA A C 1
ATOM 6550 O O . ALA A 1 833 ? -15.516 -57.469 -8.336 1 96.94 833 ALA A O 1
ATOM 6551 N N . ARG A 1 834 ? -16.391 -57.469 -10.297 1 97.06 834 ARG A N 1
ATOM 6552 C CA . ARG A 1 834 ? -15.148 -57.844 -10.938 1 97.06 834 ARG A CA 1
ATOM 6553 C C . ARG A 1 834 ? -14.102 -56.75 -10.812 1 97.06 834 ARG A C 1
ATOM 6555 O O . ARG A 1 834 ? -12.992 -57 -10.336 1 97.06 834 ARG A O 1
ATOM 6562 N N . ILE A 1 835 ? -14.531 -55.562 -11.219 1 97.88 835 ILE A N 1
ATOM 6563 C CA . ILE A 1 835 ? -13.578 -54.469 -11.25 1 97.88 835 ILE A CA 1
ATOM 6564 C C . ILE A 1 835 ? -13.203 -54.062 -9.828 1 97.88 835 ILE A C 1
ATOM 6566 O O . ILE A 1 835 ? -12.023 -53.906 -9.516 1 97.88 835 ILE A O 1
ATOM 6570 N N . PHE A 1 836 ? -14.156 -53.875 -8.93 1 98.19 836 PHE A N 1
ATOM 6571 C CA . PHE A 1 836 ? -13.867 -53.5 -7.551 1 98.19 836 PHE A CA 1
ATOM 6572 C C . PHE A 1 836 ? -13.023 -54.562 -6.867 1 98.19 836 PHE A C 1
ATOM 6574 O O . PHE A 1 836 ? -12.133 -54.25 -6.078 1 98.19 836 PHE A O 1
ATOM 6581 N N . GLY A 1 837 ? -13.344 -55.812 -7.18 1 97.88 837 GLY A N 1
ATOM 6582 C CA . GLY A 1 837 ? -12.57 -56.906 -6.621 1 97.88 837 GLY A CA 1
ATOM 6583 C C . GLY A 1 837 ? -11.102 -56.875 -7.016 1 97.88 837 GLY A C 1
ATOM 6584 O O . GLY A 1 837 ? -10.227 -57.125 -6.191 1 97.88 837 GLY A O 1
ATOM 6585 N N . MET A 1 838 ? -10.828 -56.531 -8.266 1 98.12 838 MET A N 1
ATOM 6586 C CA . MET A 1 838 ? -9.453 -56.406 -8.742 1 98.12 838 MET A CA 1
ATOM 6587 C C . MET A 1 838 ? -8.727 -55.281 -7.992 1 98.12 838 MET A C 1
ATOM 6589 O O . MET A 1 838 ? -7.582 -55.469 -7.562 1 98.12 838 MET A O 1
ATOM 6593 N N . ILE A 1 839 ? -9.461 -54.156 -7.793 1 98.44 839 ILE A N 1
ATOM 6594 C CA . ILE A 1 839 ? -8.859 -53 -7.168 1 98.44 839 ILE A CA 1
ATOM 6595 C C . ILE A 1 839 ? -8.602 -53.281 -5.691 1 98.44 839 ILE A C 1
ATOM 6597 O O . ILE A 1 839 ? -7.527 -52.938 -5.172 1 98.44 839 ILE A O 1
ATOM 6601 N N . GLU A 1 840 ? -9.492 -53.875 -4.996 1 98.25 840 GLU A N 1
ATOM 6602 C CA . GLU A 1 840 ? -9.367 -54.188 -3.58 1 98.25 840 GLU A CA 1
ATOM 6603 C C . GLU A 1 840 ? -8.211 -55.156 -3.338 1 98.25 840 GLU A C 1
ATOM 6605 O O . GLU A 1 840 ? -7.438 -54.969 -2.391 1 98.25 840 GLU A O 1
ATOM 6610 N N . ALA A 1 841 ? -8.078 -56.094 -4.195 1 98.25 841 ALA A N 1
ATOM 6611 C CA . ALA A 1 841 ? -7.004 -57.062 -4.07 1 98.25 841 ALA A CA 1
ATOM 6612 C C . ALA A 1 841 ? -5.641 -56.438 -4.281 1 98.25 841 ALA A C 1
ATOM 6614 O O . ALA A 1 841 ? -4.695 -56.719 -3.539 1 98.25 841 ALA A O 1
ATOM 6615 N N . GLU A 1 842 ? -5.574 -55.625 -5.273 1 98.5 842 GLU A N 1
ATOM 6616 C CA . GLU A 1 842 ? -4.309 -54.969 -5.547 1 98.5 842 GLU A CA 1
ATOM 6617 C C . GLU A 1 842 ? -3.945 -54 -4.43 1 98.5 842 GLU A C 1
ATOM 6619 O O . GLU A 1 842 ? -2.768 -53.812 -4.113 1 98.5 842 GLU A O 1
ATOM 6624 N N . TYR A 1 843 ? -4.969 -53.312 -3.842 1 98.31 843 TYR A N 1
ATOM 6625 C CA . TYR A 1 843 ? -4.734 -52.406 -2.738 1 98.31 843 TYR A CA 1
ATOM 6626 C C . TYR A 1 843 ? -4.113 -53.125 -1.547 1 98.31 843 TYR A C 1
ATOM 6628 O O . TYR A 1 843 ? -3.137 -52.656 -0.966 1 98.31 843 TYR A O 1
ATOM 6636 N N . ALA A 1 844 ? -4.656 -54.25 -1.211 1 98.25 844 ALA A N 1
ATOM 6637 C CA . ALA A 1 844 ? -4.148 -55.031 -0.094 1 98.25 844 ALA A CA 1
ATOM 6638 C C . ALA A 1 844 ? -2.719 -55.5 -0.355 1 98.25 844 ALA A C 1
ATOM 6640 O O . ALA A 1 844 ? -1.871 -55.438 0.54 1 98.25 844 ALA A O 1
ATOM 6641 N N . LEU A 1 845 ? -2.537 -55.938 -1.564 1 98.5 845 LEU A N 1
ATOM 6642 C CA . LEU A 1 845 ? -1.213 -56.406 -1.946 1 98.5 845 LEU A CA 1
ATOM 6643 C C . LEU A 1 845 ? -0.194 -55.281 -1.906 1 98.5 845 LEU A C 1
ATOM 6645 O O . LEU A 1 845 ? 0.926 -55.469 -1.424 1 98.5 845 LEU A O 1
ATOM 6649 N N . THR A 1 846 ? -0.583 -54.125 -2.439 1 98.56 846 THR A N 1
ATOM 6650 C CA . THR A 1 846 ? 0.316 -52.969 -2.473 1 98.56 846 THR A CA 1
ATOM 6651 C C . THR A 1 846 ? 0.68 -52.531 -1.059 1 98.56 846 THR A C 1
ATOM 6653 O O . THR A 1 846 ? 1.846 -52.25 -0.771 1 98.56 846 THR A O 1
ATOM 6656 N N . ARG A 1 847 ? -0.271 -52.406 -0.174 1 98 847 ARG A N 1
ATOM 6657 C CA . ARG A 1 847 ? -0.029 -52.031 1.217 1 98 847 ARG A CA 1
ATOM 6658 C C . ARG A 1 847 ? 0.961 -52.969 1.874 1 98 847 ARG A C 1
ATOM 6660 O O . ARG A 1 847 ? 1.916 -52.562 2.521 1 98 847 ARG A O 1
ATOM 6667 N N . GLU A 1 848 ? 0.786 -54.219 1.654 1 97.88 848 GLU A N 1
ATOM 6668 C CA . GLU A 1 848 ? 1.646 -55.25 2.246 1 97.88 848 GLU A CA 1
ATOM 6669 C C . GLU A 1 848 ? 3.072 -55.156 1.718 1 97.88 848 GLU A C 1
ATOM 6671 O O . GLU A 1 848 ? 4.027 -55.125 2.496 1 97.88 848 GLU A O 1
ATOM 6676 N N . MET A 1 849 ? 3.203 -55.062 0.455 1 98 849 MET A N 1
ATOM 6677 C CA . MET A 1 849 ? 4.512 -55.094 -0.189 1 98 849 MET A CA 1
ATOM 6678 C C . MET A 1 849 ? 5.309 -53.844 0.109 1 98 849 MET A C 1
ATOM 6680 O O . MET A 1 849 ? 6.527 -53.875 0.3 1 98 849 MET A O 1
ATOM 6684 N N . VAL A 1 850 ? 4.613 -52.656 0.095 1 97.88 850 VAL A N 1
ATOM 6685 C CA . VAL A 1 850 ? 5.309 -51.406 0.342 1 97.88 850 VAL A CA 1
ATOM 6686 C C . VAL A 1 850 ? 5.859 -51.375 1.765 1 97.88 850 VAL A C 1
ATOM 6688 O O . VAL A 1 850 ? 6.977 -50.906 1.999 1 97.88 850 VAL A O 1
ATOM 6691 N N . LEU A 1 851 ? 5.141 -51.875 2.762 1 97.56 851 LEU A N 1
ATOM 6692 C CA . LEU A 1 851 ? 5.598 -51.938 4.148 1 97.56 851 LEU A CA 1
ATOM 6693 C C . LEU A 1 851 ? 6.742 -52.938 4.301 1 97.56 851 LEU A C 1
ATOM 6695 O O . LEU A 1 851 ? 7.652 -52.719 5.105 1 97.56 851 LEU A O 1
ATOM 6699 N N . ARG A 1 852 ? 6.66 -53.969 3.492 1 96.5 852 ARG A N 1
ATOM 6700 C CA . ARG A 1 852 ? 7.723 -54.969 3.514 1 96.5 852 ARG A CA 1
ATOM 6701 C C . ARG A 1 852 ? 9.039 -54.375 3.008 1 96.5 852 ARG A C 1
ATOM 6703 O O . ARG A 1 852 ? 10.102 -54.656 3.561 1 96.5 852 ARG A O 1
ATOM 6710 N N . VAL A 1 853 ? 8.945 -53.562 2.043 1 97.44 853 VAL A N 1
ATOM 6711 C CA . VAL A 1 853 ? 10.141 -53 1.426 1 97.44 853 VAL A CA 1
ATOM 6712 C C . VAL A 1 853 ? 10.656 -51.844 2.283 1 97.44 853 VAL A C 1
ATOM 6714 O O . VAL A 1 853 ? 11.867 -51.719 2.516 1 97.44 853 VAL A O 1
ATOM 6717 N N . SER A 1 854 ? 9.828 -50.969 2.734 1 96.56 854 SER A N 1
ATOM 6718 C CA . SER A 1 854 ? 10.234 -49.781 3.498 1 96.56 854 SER A CA 1
ATOM 6719 C C . SER A 1 854 ? 10.695 -50.188 4.898 1 96.56 854 SER A C 1
ATOM 6721 O O . SER A 1 854 ? 11.508 -49.469 5.508 1 96.56 854 SER A O 1
ATOM 6723 N N . GLY A 1 855 ? 10.148 -51.219 5.422 1 95.12 855 GLY A N 1
ATOM 6724 C CA . GLY A 1 855 ? 10.453 -51.625 6.777 1 95.12 855 GLY A CA 1
ATOM 6725 C C . GLY A 1 855 ? 9.656 -50.875 7.828 1 95.12 855 GLY A C 1
ATOM 6726 O O . GLY A 1 855 ? 9.852 -51.094 9.031 1 95.12 855 GLY A O 1
ATOM 6727 N N . ASP A 1 856 ? 8.727 -50.094 7.441 1 95.88 856 ASP A N 1
ATOM 6728 C CA . ASP A 1 856 ? 7.93 -49.312 8.367 1 95.88 856 ASP A CA 1
ATOM 6729 C C . ASP A 1 856 ? 6.762 -50.125 8.922 1 95.88 856 ASP A C 1
ATOM 6731 O O . ASP A 1 856 ? 6.371 -51.125 8.336 1 95.88 856 ASP A O 1
ATOM 6735 N N . SER A 1 857 ? 6.188 -49.656 10.055 1 95.69 857 SER A N 1
ATOM 6736 C CA . SER A 1 857 ? 5.059 -50.344 10.68 1 95.69 857 SER A CA 1
ATOM 6737 C C . SER A 1 857 ? 3.732 -49.844 10.109 1 95.69 857 SER A C 1
ATOM 6739 O O . SER A 1 857 ? 2.74 -50.562 10.109 1 95.69 857 SER A O 1
ATOM 6741 N N . GLU A 1 858 ? 3.816 -48.562 9.711 1 95.69 858 GLU A N 1
ATOM 6742 C CA . GLU A 1 858 ? 2.607 -47.969 9.148 1 95.69 858 GLU A CA 1
ATOM 6743 C C . GLU A 1 858 ? 2.924 -47.156 7.898 1 95.69 858 GLU A C 1
ATOM 6745 O O . GLU A 1 858 ? 4.074 -46.75 7.676 1 95.69 858 GLU A O 1
ATOM 6750 N N . LEU A 1 859 ? 1.868 -47 7.082 1 96.06 859 LEU A N 1
ATOM 6751 C CA . LEU A 1 859 ? 2.023 -46.219 5.863 1 96.06 859 LEU A CA 1
ATOM 6752 C C . LEU A 1 859 ? 2.416 -44.781 6.184 1 96.06 859 LEU A C 1
ATOM 6754 O O . LEU A 1 859 ? 1.863 -44.156 7.105 1 96.06 859 LEU A O 1
ATOM 6758 N N . ALA A 1 860 ? 3.385 -44.219 5.465 1 94.94 860 ALA A N 1
ATOM 6759 C CA . ALA A 1 860 ? 3.834 -42.812 5.484 1 94.94 860 ALA A CA 1
ATOM 6760 C C . ALA A 1 860 ? 4.348 -42.438 6.867 1 94.94 860 ALA A C 1
ATOM 6762 O O . ALA A 1 860 ? 4.199 -41.281 7.289 1 94.94 860 ALA A O 1
ATOM 6763 N N . GLN A 1 861 ? 4.926 -43.281 7.594 1 94.75 861 GLN A N 1
ATOM 6764 C CA . GLN A 1 861 ? 5.48 -43.062 8.922 1 94.75 861 GLN A CA 1
ATOM 6765 C C . GLN A 1 861 ? 6.555 -41.969 8.891 1 94.75 861 GLN A C 1
ATOM 6767 O O . GLN A 1 861 ? 6.703 -41.219 9.852 1 94.75 861 GLN A O 1
ATOM 6772 N N . ARG A 1 862 ? 7.203 -41.812 7.848 1 95.06 862 ARG A N 1
ATOM 6773 C CA . ARG A 1 862 ? 8.312 -40.875 7.688 1 95.06 862 ARG A CA 1
ATOM 6774 C C . ARG A 1 862 ? 7.797 -39.469 7.387 1 95.06 862 ARG A C 1
ATOM 6776 O O . ARG A 1 862 ? 8.578 -38.5 7.34 1 95.06 862 ARG A O 1
ATOM 6783 N N . PHE A 1 863 ? 6.516 -39.344 7.297 1 95.5 863 PHE A N 1
ATOM 6784 C CA . PHE A 1 863 ? 5.914 -38.062 6.957 1 95.5 863 PHE A CA 1
ATOM 6785 C C . PHE A 1 863 ? 4.82 -37.688 7.953 1 95.5 863 PHE A C 1
ATOM 6787 O O . PHE A 1 863 ? 3.654 -37.531 7.578 1 95.5 863 PHE A O 1
ATOM 6794 N N . PRO A 1 864 ? 5.199 -37.375 9.195 1 93.5 864 PRO A N 1
ATOM 6795 C CA . PRO A 1 864 ? 4.215 -37.125 10.25 1 93.5 864 PRO A CA 1
ATOM 6796 C C . PRO A 1 864 ? 3.379 -35.875 10 1 93.5 864 PRO A C 1
ATOM 6798 O O . PRO A 1 864 ? 2.182 -35.844 10.297 1 93.5 864 PRO A O 1
ATOM 6801 N N . GLN A 1 865 ? 3.996 -34.844 9.508 1 89.81 865 GLN A N 1
ATOM 6802 C CA . GLN A 1 865 ? 3.254 -33.594 9.25 1 89.81 865 GLN A CA 1
ATOM 6803 C C . GLN A 1 865 ? 2.166 -33.812 8.203 1 89.81 865 GLN A C 1
ATOM 6805 O O . GLN A 1 865 ? 1.052 -33.312 8.344 1 89.81 865 GLN A O 1
ATOM 6810 N N . PHE A 1 866 ? 2.529 -34.562 7.207 1 92.19 866 PHE A N 1
ATOM 6811 C CA . PHE A 1 866 ? 1.56 -34.875 6.164 1 92.19 866 PHE A CA 1
ATOM 6812 C C . PHE A 1 866 ? 0.406 -35.719 6.734 1 92.19 866 PHE A C 1
ATOM 6814 O O . PHE A 1 866 ? -0.762 -35.406 6.477 1 92.19 866 PHE A O 1
ATOM 6821 N N . SER A 1 867 ? 0.735 -36.719 7.469 1 94.31 867 SER A N 1
ATOM 6822 C CA . SER A 1 867 ? -0.262 -37.594 8.047 1 94.31 867 SER A CA 1
ATOM 6823 C C . SER A 1 867 ? -1.204 -36.844 8.984 1 94.31 867 SER A C 1
ATOM 6825 O O . SER A 1 867 ? -2.412 -37.094 8.984 1 94.31 867 SER A O 1
ATOM 6827 N N . GLU A 1 868 ? -0.627 -35.938 9.703 1 91.69 868 GLU A N 1
ATOM 6828 C CA . GLU A 1 868 ? -1.431 -35.156 10.641 1 91.69 868 GLU A CA 1
ATOM 6829 C C . GLU A 1 868 ? -2.391 -34.219 9.898 1 91.69 868 GLU A C 1
ATOM 6831 O O . GLU A 1 868 ? -3.559 -34.094 10.281 1 91.69 868 GLU A O 1
ATOM 6836 N N . ARG A 1 869 ? -1.943 -33.594 8.914 1 91.06 869 ARG A N 1
ATOM 6837 C CA . ARG A 1 869 ? -2.779 -32.688 8.117 1 91.06 869 ARG A CA 1
ATOM 6838 C C . ARG A 1 869 ? -3.928 -33.469 7.469 1 91.06 869 ARG A C 1
ATOM 6840 O O . ARG A 1 869 ? -5.07 -33 7.48 1 91.06 869 ARG A O 1
ATOM 6847 N N . LEU A 1 870 ? -3.611 -34.594 6.914 1 93.88 870 LEU A N 1
ATOM 6848 C CA . LEU A 1 870 ? -4.621 -35.406 6.242 1 93.88 870 LEU A CA 1
ATOM 6849 C C . LEU A 1 870 ? -5.652 -35.938 7.242 1 93.88 870 LEU A C 1
ATOM 6851 O O . LEU A 1 870 ? -6.855 -35.875 6.977 1 93.88 870 LEU A O 1
ATOM 6855 N N . ARG A 1 871 ? -5.168 -36.406 8.391 1 93.06 871 ARG A N 1
ATOM 6856 C CA . ARG A 1 871 ? -6.059 -36.938 9.422 1 93.06 871 ARG A CA 1
ATOM 6857 C C . ARG A 1 871 ? -7.047 -35.875 9.891 1 93.06 871 ARG A C 1
ATOM 6859 O O . ARG A 1 871 ? -8.203 -36.188 10.18 1 93.06 871 ARG A O 1
ATOM 6866 N N . GLY A 1 872 ? -6.578 -34.688 9.914 1 91.88 872 GLY A N 1
ATOM 6867 C CA . GLY A 1 872 ? -7.434 -33.594 10.344 1 91.88 872 GLY A CA 1
ATOM 6868 C C . GLY A 1 872 ? -8.508 -33.25 9.336 1 91.88 872 GLY A C 1
ATOM 6869 O O . GLY A 1 872 ? -9.586 -32.781 9.711 1 91.88 872 GLY A O 1
ATOM 6870 N N . ARG A 1 873 ? -8.344 -33.562 8.07 1 94.56 873 ARG A N 1
ATOM 6871 C CA . ARG A 1 873 ? -9.258 -33.188 7.004 1 94.56 873 ARG A CA 1
ATOM 6872 C C . ARG A 1 873 ? -10.195 -34.312 6.633 1 94.56 873 ARG A C 1
ATOM 6874 O O . ARG A 1 873 ? -11.289 -34.094 6.105 1 94.56 873 ARG A O 1
ATOM 6881 N N . LEU A 1 874 ? -9.828 -35.562 6.887 1 95.19 874 LEU A N 1
ATOM 6882 C CA . LEU A 1 874 ? -10.469 -36.75 6.355 1 95.19 874 LEU A CA 1
ATOM 6883 C C . LEU A 1 874 ? -11.906 -36.875 6.848 1 95.19 874 LEU A C 1
ATOM 6885 O O . LEU A 1 874 ? -12.805 -37.25 6.094 1 95.19 874 LEU A O 1
ATOM 6889 N N . PRO A 1 875 ? -12.148 -36.531 8.156 1 94.06 875 PRO A N 1
ATOM 6890 C CA . PRO A 1 875 ? -13.539 -36.688 8.586 1 94.06 875 PRO A CA 1
ATOM 6891 C C . PRO A 1 875 ? -14.508 -35.875 7.738 1 94.06 875 PRO A C 1
ATOM 6893 O O . PRO A 1 875 ? -15.555 -36.375 7.32 1 94.06 875 PRO A O 1
ATOM 6896 N N . THR A 1 876 ? -14.141 -34.688 7.465 1 94.5 876 THR A N 1
ATOM 6897 C CA . THR A 1 876 ? -14.992 -33.812 6.645 1 94.5 876 THR A CA 1
ATOM 6898 C C . THR A 1 876 ? -14.992 -34.281 5.195 1 94.5 876 THR A C 1
ATOM 6900 O O . THR A 1 876 ? -16.047 -34.344 4.559 1 94.5 876 THR A O 1
ATOM 6903 N N . ILE A 1 877 ? -13.875 -34.656 4.656 1 95.88 877 ILE A N 1
ATOM 6904 C CA . ILE A 1 877 ? -13.781 -35.125 3.275 1 95.88 877 ILE A CA 1
ATOM 6905 C C . ILE A 1 877 ? -14.641 -36.375 3.092 1 95.88 877 ILE A C 1
ATOM 6907 O O . ILE A 1 877 ? -15.352 -36.5 2.094 1 95.88 877 ILE A O 1
ATOM 6911 N N . ASN A 1 878 ? -14.586 -37.281 4.066 1 95.94 878 ASN A N 1
ATOM 6912 C CA . ASN A 1 878 ? -15.352 -38.531 4 1 95.94 878 ASN A CA 1
ATOM 6913 C C . ASN A 1 878 ? -16.859 -38.25 3.996 1 95.94 878 ASN A C 1
ATOM 6915 O O . ASN A 1 878 ? -17.609 -38.875 3.25 1 95.94 878 ASN A O 1
ATOM 6919 N N . GLN A 1 879 ? -17.172 -37.312 4.816 1 95.38 879 GLN A N 1
ATOM 6920 C CA . GLN A 1 879 ? -18.594 -36.938 4.852 1 95.38 879 GLN A CA 1
ATOM 6921 C C . GLN A 1 879 ? -19.047 -36.406 3.508 1 95.38 879 GLN A C 1
ATOM 6923 O O . GLN A 1 879 ? -20.109 -36.781 3.004 1 95.38 879 GLN A O 1
ATOM 6928 N N . VAL A 1 880 ? -18.297 -35.594 2.924 1 96.25 880 VAL A N 1
ATOM 6929 C CA . VAL A 1 880 ? -18.625 -34.938 1.651 1 96.25 880 VAL A CA 1
ATOM 6930 C C . VAL A 1 880 ? -18.641 -36 0.542 1 96.25 880 VAL A C 1
ATOM 6932 O O . VAL A 1 880 ? -19.484 -35.969 -0.353 1 96.25 880 VAL A O 1
ATOM 6935 N N . SER A 1 881 ? -17.719 -36.969 0.597 1 96.81 881 SER A N 1
ATOM 6936 C CA . SER A 1 881 ? -17.641 -38.031 -0.398 1 96.81 881 SER A CA 1
ATOM 6937 C C . SER A 1 881 ? -18.922 -38.875 -0.392 1 96.81 881 SER A C 1
ATOM 6939 O O . SER A 1 881 ? -19.453 -39.188 -1.451 1 96.81 881 SER A O 1
ATOM 6941 N N . ARG A 1 882 ? -19.375 -39.156 0.767 1 96 882 ARG A N 1
ATOM 6942 C CA . ARG A 1 882 ? -20.594 -39.969 0.87 1 96 882 ARG A CA 1
ATOM 6943 C C . ARG A 1 882 ? -21.797 -39.188 0.326 1 96 882 ARG A C 1
ATOM 6945 O O . ARG A 1 882 ? -22.656 -39.781 -0.346 1 96 882 ARG A O 1
ATOM 6952 N N . GLU A 1 883 ? -21.812 -37.938 0.637 1 95.75 883 GLU A N 1
ATOM 6953 C CA . GLU A 1 883 ? -22.875 -37.125 0.099 1 95.75 883 GLU A CA 1
ATOM 6954 C C . GLU A 1 883 ? -22.781 -37 -1.42 1 95.75 883 GLU A C 1
ATOM 6956 O O . GLU A 1 883 ? -23.797 -36.906 -2.105 1 95.75 883 GLU A O 1
ATOM 6961 N N . GLN A 1 884 ? -21.609 -36.938 -1.921 1 96.94 884 GLN A N 1
ATOM 6962 C CA . GLN A 1 884 ? -21.406 -36.844 -3.361 1 96.94 884 GLN A CA 1
ATOM 6963 C C . GLN A 1 884 ? -21.969 -38.062 -4.094 1 96.94 884 GLN A C 1
ATOM 6965 O O . GLN A 1 884 ? -22.5 -37.938 -5.199 1 96.94 884 GLN A O 1
ATOM 6970 N N . VAL A 1 885 ? -21.875 -39.25 -3.494 1 97.5 885 VAL A N 1
ATOM 6971 C CA . VAL A 1 885 ? -22.438 -40.469 -4.078 1 97.5 885 VAL A CA 1
ATOM 6972 C C . VAL A 1 885 ? -23.953 -40.312 -4.242 1 97.5 885 VAL A C 1
ATOM 6974 O O . VAL A 1 885 ? -24.5 -40.594 -5.305 1 97.5 885 VAL A O 1
ATOM 6977 N N . GLU A 1 886 ? -24.547 -39.781 -3.205 1 95.56 886 GLU A N 1
ATOM 6978 C CA . GLU A 1 886 ? -25.984 -39.594 -3.24 1 95.56 886 GLU A CA 1
ATOM 6979 C C . GLU A 1 886 ? -26.375 -38.5 -4.238 1 95.56 886 GLU A C 1
ATOM 6981 O O . GLU A 1 886 ? -27.391 -38.594 -4.91 1 95.56 886 GLU A O 1
ATOM 6986 N N . LEU A 1 887 ? -25.625 -37.469 -4.273 1 96 887 LEU A N 1
ATOM 6987 C CA . LEU A 1 887 ? -25.859 -36.375 -5.211 1 96 887 LEU A CA 1
ATOM 6988 C C . LEU A 1 887 ? -25.734 -36.875 -6.652 1 96 887 LEU A C 1
ATOM 6990 O O . LEU A 1 887 ? -26.5 -36.438 -7.52 1 96 887 LEU A O 1
ATOM 6994 N N . LEU A 1 888 ? -24.734 -37.719 -6.906 1 96.5 888 LEU A N 1
ATOM 6995 C CA . LEU A 1 888 ? -24.578 -38.281 -8.242 1 96.5 888 LEU A CA 1
ATOM 6996 C C . LEU A 1 888 ? -25.797 -39.125 -8.625 1 96.5 888 LEU A C 1
ATOM 6998 O O . LEU A 1 888 ? -26.312 -38.969 -9.742 1 96.5 888 LEU A O 1
ATOM 7002 N N . ARG A 1 889 ? -26.234 -39.906 -7.723 1 95.38 889 ARG A N 1
ATOM 7003 C CA . ARG A 1 889 ? -27.422 -40.75 -7.957 1 95.38 889 ARG A CA 1
ATOM 7004 C C . ARG A 1 889 ? -28.625 -39.875 -8.289 1 95.38 889 ARG A C 1
ATOM 7006 O O . ARG A 1 889 ? -29.328 -40.125 -9.273 1 95.38 889 ARG A O 1
ATOM 7013 N N . ARG A 1 890 ? -28.797 -38.875 -7.512 1 94.12 890 ARG A N 1
ATOM 7014 C CA . ARG A 1 890 ? -29.953 -37.969 -7.668 1 94.12 890 ARG A CA 1
ATOM 7015 C C . ARG A 1 890 ? -29.859 -37.188 -8.961 1 94.12 890 ARG A C 1
ATOM 7017 O O . ARG A 1 890 ? -30.859 -37.031 -9.68 1 94.12 890 ARG A O 1
ATOM 7024 N N . TYR A 1 891 ? -28.797 -36.625 -9.203 1 94.12 891 TYR A N 1
ATOM 7025 C CA . TYR A 1 891 ? -28.609 -35.812 -10.398 1 94.12 891 TYR A CA 1
ATOM 7026 C C . TYR A 1 891 ? -28.859 -36.625 -11.656 1 94.12 891 TYR A C 1
ATOM 7028 O O . TYR A 1 891 ? -29.516 -36.156 -12.594 1 94.12 891 TYR A O 1
ATOM 7036 N N . ARG A 1 892 ? -28.359 -37.875 -11.773 1 94.44 892 ARG A N 1
ATOM 7037 C CA . ARG A 1 892 ? -28.453 -38.719 -12.945 1 94.44 892 ARG A CA 1
ATOM 7038 C C . ARG A 1 892 ? -29.875 -39.25 -13.117 1 94.44 892 ARG A C 1
ATOM 7040 O O . ARG A 1 892 ? -30.297 -39.531 -14.242 1 94.44 892 ARG A O 1
ATOM 7047 N N . SER A 1 893 ? -30.672 -39.312 -12.016 1 93 893 SER A N 1
ATOM 7048 C CA . SER A 1 893 ? -32 -39.906 -12.078 1 93 893 SER A CA 1
ATOM 7049 C C . SER A 1 893 ? -33.062 -38.812 -12.172 1 93 893 SER A C 1
ATOM 7051 O O . SER A 1 893 ? -34.219 -39.094 -12.562 1 93 893 SER A O 1
ATOM 7053 N N . GLU A 1 894 ? -32.688 -37.656 -11.789 1 90.69 894 GLU A N 1
ATOM 7054 C CA . GLU A 1 894 ? -33.656 -36.562 -11.719 1 90.69 894 GLU A CA 1
ATOM 7055 C C . GLU A 1 894 ? -34.125 -36.156 -13.109 1 90.69 894 GLU A C 1
ATOM 7057 O O . GLU A 1 894 ? -33.281 -35.906 -13.992 1 90.69 894 GLU A O 1
ATOM 7062 N N . THR A 1 895 ? -35.469 -36.062 -13.344 1 89.31 895 THR A N 1
ATOM 7063 C CA . THR A 1 895 ? -36 -35.719 -14.656 1 89.31 895 THR A CA 1
ATOM 7064 C C . THR A 1 895 ? -36.531 -34.281 -14.672 1 89.31 895 THR A C 1
ATOM 7066 O O . THR A 1 895 ? -36.688 -33.688 -15.734 1 89.31 895 THR A O 1
ATOM 7069 N N . ASP A 1 896 ? -36.844 -33.781 -13.453 1 89.75 896 ASP A N 1
ATOM 7070 C CA . ASP A 1 896 ? -37.281 -32.406 -13.344 1 89.75 896 ASP A CA 1
ATOM 7071 C C . ASP A 1 896 ? -36.094 -31.422 -13.461 1 89.75 896 ASP A C 1
ATOM 7073 O O . ASP A 1 896 ? -35.156 -31.5 -12.68 1 89.75 896 ASP A O 1
ATOM 7077 N N . GLU A 1 897 ? -36.188 -30.547 -14.359 1 86.62 897 GLU A N 1
ATOM 7078 C CA . GLU A 1 897 ? -35.094 -29.656 -14.688 1 86.62 897 GLU A CA 1
ATOM 7079 C C . GLU A 1 897 ? -34.75 -28.734 -13.523 1 86.62 897 GLU A C 1
ATOM 7081 O O . GLU A 1 897 ? -33.562 -28.469 -13.266 1 86.62 897 GLU A O 1
ATOM 7086 N N . ASP A 1 898 ? -35.75 -28.234 -12.852 1 83.88 898 ASP A N 1
ATOM 7087 C CA . ASP A 1 898 ? -35.531 -27.312 -11.734 1 83.88 898 ASP A CA 1
ATOM 7088 C C . ASP A 1 898 ? -34.844 -28.031 -10.57 1 83.88 898 ASP A C 1
ATOM 7090 O O . ASP A 1 898 ? -33.906 -27.516 -9.969 1 83.88 898 ASP A O 1
ATOM 7094 N N . LYS A 1 899 ? -35.312 -29.172 -10.297 1 86.88 899 LYS A N 1
ATOM 7095 C CA . LYS A 1 899 ? -34.719 -29.969 -9.234 1 86.88 899 LYS A CA 1
ATOM 7096 C C . LYS A 1 899 ? -33.312 -30.422 -9.602 1 86.88 899 LYS A C 1
ATOM 7098 O O . LYS A 1 899 ? -32.438 -30.516 -8.742 1 86.88 899 LYS A O 1
ATOM 7103 N N . ARG A 1 900 ? -33.156 -30.609 -10.82 1 89.94 900 ARG A N 1
ATOM 7104 C CA . ARG A 1 900 ? -31.859 -31.062 -11.32 1 89.94 900 ARG A CA 1
ATOM 7105 C C . ARG A 1 900 ? -30.812 -29.953 -11.18 1 89.94 900 ARG A C 1
ATOM 7107 O O . ARG A 1 900 ? -29.656 -30.234 -10.844 1 89.94 900 ARG A O 1
ATOM 7114 N N . GLU A 1 901 ? -31.266 -28.812 -11.312 1 86.06 901 GLU A N 1
ATOM 7115 C CA . GLU A 1 901 ? -30.344 -27.688 -11.203 1 86.06 901 GLU A CA 1
ATOM 7116 C C . GLU A 1 901 ? -29.875 -27.484 -9.766 1 86.06 901 GLU A C 1
ATOM 7118 O O . GLU A 1 901 ? -28.75 -27.062 -9.523 1 86.06 901 GLU A O 1
ATOM 7123 N N . ALA A 1 902 ? -30.719 -27.609 -8.859 1 85.75 902 ALA A N 1
ATOM 7124 C CA . ALA A 1 902 ? -30.359 -27.5 -7.449 1 85.75 902 ALA A CA 1
ATOM 7125 C C . ALA A 1 902 ? -29.375 -28.594 -7.043 1 85.75 902 ALA A C 1
ATOM 7127 O O . ALA A 1 902 ? -28.422 -28.344 -6.289 1 85.75 902 ALA A O 1
ATOM 7128 N N . VAL A 1 903 ? -29.594 -29.75 -7.516 1 91.56 903 VAL A N 1
ATOM 7129 C CA . VAL A 1 903 ? -28.703 -30.875 -7.223 1 91.56 903 VAL A CA 1
ATOM 7130 C C . VAL A 1 903 ? -27.359 -30.656 -7.902 1 91.56 903 VAL A C 1
ATOM 7132 O O . VAL A 1 903 ? -26.312 -30.969 -7.336 1 91.56 903 VAL A O 1
ATOM 7135 N N . LYS A 1 904 ? -27.469 -30.078 -9.039 1 90.19 904 LYS A N 1
ATOM 7136 C CA . LYS A 1 904 ? -26.266 -29.797 -9.805 1 90.19 904 LYS A CA 1
ATOM 7137 C C . LYS A 1 904 ? -25.328 -28.875 -9.023 1 90.19 904 LYS A C 1
ATOM 7139 O O . LYS A 1 904 ? -24.125 -29.125 -8.945 1 90.19 904 LYS A O 1
ATOM 7144 N N . SER A 1 905 ? -25.891 -27.906 -8.453 1 87.31 905 SER A N 1
ATOM 7145 C CA . SER A 1 905 ? -25.078 -26.953 -7.695 1 87.31 905 SER A CA 1
ATOM 7146 C C . SER A 1 905 ? -24.391 -27.625 -6.52 1 87.31 905 SER A C 1
ATOM 7148 O O . SER A 1 905 ? -23.188 -27.422 -6.297 1 87.31 905 SER A O 1
ATOM 7150 N N . ALA A 1 906 ? -25.094 -28.359 -5.789 1 91.75 906 ALA A N 1
ATOM 7151 C CA . ALA A 1 906 ? -24.531 -29.078 -4.648 1 91.75 906 ALA A CA 1
ATOM 7152 C C . ALA A 1 906 ? -23.469 -30.078 -5.102 1 91.75 906 ALA A C 1
ATOM 7154 O O . ALA A 1 906 ? -22.453 -30.25 -4.43 1 91.75 906 ALA A O 1
ATOM 7155 N N . LEU A 1 907 ? -23.781 -30.688 -6.223 1 93.44 907 LEU A N 1
ATOM 7156 C CA . LEU A 1 907 ? -22.844 -31.672 -6.766 1 93.44 907 LEU A CA 1
ATOM 7157 C C . LEU A 1 907 ? -21.516 -31.016 -7.137 1 93.44 907 LEU A C 1
ATOM 7159 O O . LEU A 1 907 ? -20.453 -31.5 -6.777 1 93.44 907 LEU A O 1
ATOM 7163 N N . LEU A 1 908 ? -21.562 -29.906 -7.773 1 89.31 908 LEU A N 1
ATOM 7164 C CA . LEU A 1 908 ? -20.359 -29.203 -8.188 1 89.31 908 LEU A CA 1
ATOM 7165 C C . LEU A 1 908 ? -19.578 -28.703 -6.969 1 89.31 908 LEU A C 1
ATOM 7167 O O . LEU A 1 908 ? -18.344 -28.734 -6.957 1 89.31 908 LEU A O 1
ATOM 7171 N N . LEU A 1 909 ? -20.25 -28.266 -6.008 1 90.62 909 LEU A N 1
ATOM 7172 C CA . LEU A 1 909 ? -19.609 -27.797 -4.785 1 90.62 909 LEU A CA 1
ATOM 7173 C C . LEU A 1 909 ? -18.938 -28.953 -4.035 1 90.62 909 LEU A C 1
ATOM 7175 O O . LEU A 1 909 ? -17.906 -28.766 -3.398 1 90.62 909 LEU A O 1
ATOM 7179 N N . SER A 1 910 ? -19.594 -30.094 -4.086 1 93.94 910 SER A N 1
ATOM 7180 C CA . SER A 1 910 ? -18.984 -31.266 -3.461 1 93.94 910 SER A CA 1
ATOM 7181 C C . SER A 1 910 ? -17.656 -31.609 -4.133 1 93.94 910 SER A C 1
ATOM 7183 O O . SER A 1 910 ? -16.688 -31.969 -3.457 1 93.94 910 SER A O 1
ATOM 7185 N N . ILE A 1 911 ? -17.609 -31.516 -5.441 1 91.88 911 ILE A N 1
ATOM 7186 C CA . ILE A 1 911 ? -16.375 -31.797 -6.184 1 91.88 911 ILE A CA 1
ATOM 7187 C C . ILE A 1 911 ? -15.297 -30.797 -5.762 1 91.88 911 ILE A C 1
ATOM 7189 O O . ILE A 1 911 ? -14.164 -31.203 -5.473 1 91.88 911 ILE A O 1
ATOM 7193 N N . ASN A 1 912 ? -15.664 -29.625 -5.676 1 88.69 912 ASN A N 1
ATOM 7194 C CA . ASN A 1 912 ? -14.719 -28.578 -5.285 1 88.69 912 ASN A CA 1
ATOM 7195 C C . ASN A 1 912 ? -14.25 -28.766 -3.846 1 88.69 912 ASN A C 1
ATOM 7197 O O . ASN A 1 912 ? -13.07 -28.547 -3.541 1 88.69 912 ASN A O 1
ATOM 7201 N N . CYS A 1 913 ? -15.125 -29.031 -2.988 1 92.5 913 CYS A N 1
ATOM 7202 C CA . CYS A 1 913 ? -14.812 -29.188 -1.572 1 92.5 913 CYS A CA 1
ATOM 7203 C C . CYS A 1 913 ? -13.789 -30.297 -1.36 1 92.5 913 CYS A C 1
ATOM 7205 O O . CYS A 1 913 ? -12.812 -30.109 -0.625 1 92.5 913 CYS A O 1
ATOM 7207 N N . ILE A 1 914 ? -14.023 -31.406 -2.012 1 93.81 914 ILE A N 1
ATOM 7208 C CA . ILE A 1 914 ? -13.109 -32.531 -1.888 1 93.81 914 ILE A CA 1
ATOM 7209 C C . ILE A 1 914 ? -11.742 -32.156 -2.461 1 93.81 914 ILE A C 1
ATOM 7211 O O . ILE A 1 914 ? -10.711 -32.469 -1.855 1 93.81 914 ILE A O 1
ATOM 7215 N N . ALA A 1 915 ? -11.766 -31.531 -3.6 1 89.31 915 ALA A N 1
ATOM 7216 C CA . ALA A 1 915 ? -10.516 -31.125 -4.246 1 89.31 915 ALA A CA 1
ATOM 7217 C C . ALA A 1 915 ? -9.711 -30.188 -3.344 1 89.31 915 ALA A C 1
ATOM 7219 O O . ALA A 1 915 ? -8.5 -30.375 -3.182 1 89.31 915 ALA A O 1
ATOM 7220 N N . VAL A 1 916 ? -10.32 -29.25 -2.754 1 88.81 916 VAL A N 1
ATOM 7221 C CA . VAL A 1 916 ? -9.648 -28.297 -1.885 1 88.81 916 VAL A CA 1
ATOM 7222 C C . VAL A 1 916 ? -9.172 -28.984 -0.614 1 88.81 916 VAL A C 1
ATOM 7224 O O . VAL A 1 916 ? -8.109 -28.672 -0.081 1 88.81 916 VAL A O 1
ATOM 7227 N N . GLY A 1 917 ? -9.977 -29.875 -0.152 1 91.94 917 GLY A N 1
ATOM 7228 C CA . GLY A 1 917 ? -9.594 -30.641 1.029 1 91.94 917 GLY A CA 1
ATOM 7229 C C . GLY A 1 917 ? -8.305 -31.422 0.849 1 91.94 917 GLY A C 1
ATOM 7230 O O . GLY A 1 917 ? -7.445 -31.422 1.734 1 91.94 917 GLY A O 1
ATOM 7231 N N . PHE A 1 918 ? -8.203 -31.969 -0.299 1 89.44 918 PHE A N 1
ATOM 7232 C CA . PHE A 1 918 ? -6.996 -32.75 -0.587 1 89.44 918 PHE A CA 1
ATOM 7233 C C . PHE A 1 918 ? -5.871 -31.828 -1.051 1 89.44 918 PHE A C 1
ATOM 7235 O O . PHE A 1 918 ? -4.699 -32.219 -1.013 1 89.44 918 PHE A O 1
ATOM 7242 N N . GLY A 1 919 ? -6.219 -30.656 -1.418 1 78.62 919 GLY A N 1
ATOM 7243 C CA . GLY A 1 919 ? -5.223 -29.688 -1.85 1 78.62 919 GLY A CA 1
ATOM 7244 C C . GLY A 1 919 ? -4.828 -29.844 -3.307 1 78.62 919 GLY A C 1
ATOM 7245 O O . GLY A 1 919 ? -3.848 -29.25 -3.758 1 78.62 919 GLY A O 1
ATOM 7246 N N . ALA A 1 920 ? -5.504 -30.734 -4.051 1 71.38 920 ALA A N 1
ATOM 7247 C CA . ALA A 1 920 ? -5.152 -30.922 -5.453 1 71.38 920 ALA A CA 1
ATOM 7248 C C . ALA A 1 920 ? -6.355 -31.391 -6.262 1 71.38 920 ALA A C 1
ATOM 7250 O O . ALA A 1 920 ? -7.203 -32.125 -5.754 1 71.38 920 ALA A O 1
ATOM 7251 N N . THR A 1 921 ? -6.727 -30.828 -7.461 1 61.25 921 THR A N 1
ATOM 7252 C CA . THR A 1 921 ? -7.781 -31.234 -8.375 1 61.25 921 THR A CA 1
ATOM 7253 C C . THR A 1 921 ? -7.309 -32.375 -9.266 1 61.25 921 THR A C 1
ATOM 7255 O O . THR A 1 921 ? -8.062 -32.875 -10.102 1 61.25 921 THR A O 1
ATOM 7258 N N . GLY A 1 922 ? -6.293 -33 -8.906 1 64.31 922 GLY A N 1
ATOM 7259 C CA . GLY A 1 922 ? -5.77 -34.062 -9.766 1 64.31 922 GLY A CA 1
ATOM 7260 C C . GLY A 1 922 ? -4.422 -33.719 -10.375 1 64.31 922 GLY A C 1
ATOM 7261 O O . GLY A 1 922 ? -4.004 -32.531 -10.352 1 64.31 922 GLY A O 1
ATOM 7262 N N . MET B 1 1 ? 2.469 -1.44 1.284 1 24.17 1 MET B N 1
ATOM 7263 C CA . MET B 1 1 ? 3.025 -2.789 1.356 1 24.17 1 MET B CA 1
ATOM 7264 C C . MET B 1 1 ? 4.527 -2.744 1.607 1 24.17 1 MET B C 1
ATOM 7266 O O . MET B 1 1 ? 5.27 -2.109 0.854 1 24.17 1 MET B O 1
ATOM 7270 N N . THR B 1 2 ? 4.895 -3.072 2.754 1 25.52 2 THR B N 1
ATOM 7271 C CA . THR B 1 2 ? 6.297 -3.098 3.15 1 25.52 2 THR B CA 1
ATOM 7272 C C . THR B 1 2 ? 7.082 -4.094 2.303 1 25.52 2 THR B C 1
ATOM 7274 O O . THR B 1 2 ? 6.75 -5.281 2.262 1 25.52 2 THR B O 1
ATOM 7277 N N . LYS B 1 3 ? 7.773 -3.508 1.356 1 37.16 3 LYS B N 1
ATOM 7278 C CA . LYS B 1 3 ? 8.758 -4.207 0.538 1 37.16 3 LYS B CA 1
ATOM 7279 C C . LYS B 1 3 ? 9.703 -5.043 1.402 1 37.16 3 LYS B C 1
ATOM 7281 O O . LYS B 1 3 ? 10.156 -4.59 2.455 1 37.16 3 LYS B O 1
ATOM 7286 N N . THR B 1 4 ? 9.656 -6.305 1.258 1 29 4 THR B N 1
ATOM 7287 C CA . THR B 1 4 ? 10.625 -7.227 1.839 1 29 4 THR B CA 1
ATOM 7288 C C . THR B 1 4 ? 12.047 -6.766 1.556 1 29 4 THR B C 1
ATOM 7290 O O . THR B 1 4 ? 12.453 -6.648 0.396 1 29 4 THR B O 1
ATOM 7293 N N . LEU B 1 5 ? 12.625 -5.992 2.385 1 32.22 5 LEU B N 1
ATOM 7294 C CA . LEU B 1 5 ? 13.922 -5.332 2.275 1 32.22 5 LEU B CA 1
ATOM 7295 C C . LEU B 1 5 ? 15.055 -6.344 2.393 1 32.22 5 LEU B C 1
ATOM 7297 O O . LEU B 1 5 ? 15.18 -7.027 3.412 1 32.22 5 LEU B O 1
ATOM 7301 N N . HIS B 1 6 ? 15.422 -6.98 1.284 1 25.83 6 HIS B N 1
ATOM 7302 C CA . HIS B 1 6 ? 16.594 -7.832 1.363 1 25.83 6 HIS B CA 1
ATOM 7303 C C . HIS B 1 6 ? 17.875 -7 1.52 1 25.83 6 HIS B C 1
ATOM 7305 O O . HIS B 1 6 ? 18 -5.945 0.894 1 25.83 6 HIS B O 1
ATOM 7311 N N . ALA B 1 7 ? 18.594 -7.039 2.596 1 30.45 7 ALA B N 1
ATOM 7312 C CA . ALA B 1 7 ? 19.828 -6.355 2.971 1 30.45 7 ALA B CA 1
ATOM 7313 C C . ALA B 1 7 ? 21.016 -6.887 2.176 1 30.45 7 ALA B C 1
ATOM 7315 O O . ALA B 1 7 ? 21.297 -8.086 2.188 1 30.45 7 ALA B O 1
ATOM 7316 N N . ARG B 1 8 ? 21.578 -6.289 1.182 1 31.41 8 ARG B N 1
ATOM 7317 C CA . ARG B 1 8 ? 22.922 -6.625 0.75 1 31.41 8 ARG B CA 1
ATOM 7318 C C . ARG B 1 8 ? 23.938 -6.344 1.854 1 31.41 8 ARG B C 1
ATOM 7320 O O . ARG B 1 8 ? 23.828 -5.34 2.562 1 31.41 8 ARG B O 1
ATOM 7327 N N . PRO B 1 9 ? 24.859 -7.238 2.135 1 28.3 9 PRO B N 1
ATOM 7328 C CA . PRO B 1 9 ? 25.938 -6.898 3.068 1 28.3 9 PRO B CA 1
ATOM 7329 C C . PRO B 1 9 ? 26.719 -5.66 2.639 1 28.3 9 PRO B C 1
ATOM 7331 O O . PRO B 1 9 ? 27.203 -5.586 1.502 1 28.3 9 PRO B O 1
ATOM 7334 N N . SER B 1 10 ? 26.359 -4.531 2.857 1 30.81 10 SER B N 1
ATOM 7335 C CA . SER B 1 10 ? 27.188 -3.367 2.561 1 30.81 10 SER B CA 1
ATOM 7336 C C . SER B 1 10 ? 28.656 -3.652 2.834 1 30.81 10 SER B C 1
ATOM 7338 O O . SER B 1 10 ? 28.984 -4.508 3.658 1 30.81 10 SER B O 1
ATOM 7340 N N . ALA B 1 11 ? 29.656 -2.902 2.023 1 33.47 11 ALA B N 1
ATOM 7341 C CA . ALA B 1 11 ? 31.094 -2.92 2.328 1 33.47 11 ALA B CA 1
ATOM 7342 C C . ALA B 1 11 ? 31.328 -2.797 3.828 1 33.47 11 ALA B C 1
ATOM 7344 O O . ALA B 1 11 ? 30.438 -2.391 4.578 1 33.47 11 ALA B O 1
ATOM 7345 N N . ALA B 1 12 ? 32.719 -2.27 4.32 1 34 12 ALA B N 1
ATOM 7346 C CA . ALA B 1 12 ? 33.438 -2.285 5.602 1 34 12 ALA B CA 1
ATOM 7347 C C . ALA B 1 12 ? 32.688 -1.458 6.648 1 34 12 ALA B C 1
ATOM 7349 O O . ALA B 1 12 ? 33.312 -0.717 7.414 1 34 12 ALA B O 1
ATOM 7350 N N . THR B 1 13 ? 31.625 -0.901 6.352 1 34.84 13 THR B N 1
ATOM 7351 C CA . THR B 1 13 ? 31.203 -0.126 7.516 1 34.84 13 THR B CA 1
ATOM 7352 C C . THR B 1 13 ? 31.094 -1.017 8.75 1 34.84 13 THR B C 1
ATOM 7354 O O . THR B 1 13 ? 30.953 -2.234 8.633 1 34.84 13 THR B O 1
ATOM 7357 N N . ASP B 1 14 ? 31.062 -0.555 10.016 1 36.88 14 ASP B N 1
ATOM 7358 C CA . ASP B 1 14 ? 31.047 -1.243 11.305 1 36.88 14 ASP B CA 1
ATOM 7359 C C . ASP B 1 14 ? 29.969 -2.314 11.344 1 36.88 14 ASP B C 1
ATOM 7361 O O . ASP B 1 14 ? 28.781 -1.998 11.461 1 36.88 14 ASP B O 1
ATOM 7365 N N . THR B 1 15 ? 29.875 -3.387 10.508 1 46.25 15 THR B N 1
ATOM 7366 C CA . THR B 1 15 ? 29.297 -4.695 10.195 1 46.25 15 THR B CA 1
ATOM 7367 C C . THR B 1 15 ? 28.625 -5.293 11.422 1 46.25 15 THR B C 1
ATOM 7369 O O . THR B 1 15 ? 27.844 -6.25 11.305 1 46.25 15 THR B O 1
ATOM 7372 N N . THR B 1 16 ? 29.031 -4.664 12.625 1 56.69 16 THR B N 1
ATOM 7373 C CA . THR B 1 16 ? 28.797 -5.48 13.805 1 56.69 16 THR B CA 1
ATOM 7374 C C . THR B 1 16 ? 27.469 -5.086 14.477 1 56.69 16 THR B C 1
ATOM 7376 O O . THR B 1 16 ? 27.062 -5.711 15.453 1 56.69 16 THR B O 1
ATOM 7379 N N . PHE B 1 17 ? 26.891 -3.967 13.789 1 70.44 17 PHE B N 1
ATOM 7380 C CA . PHE B 1 17 ? 25.75 -3.574 14.609 1 70.44 17 PHE B CA 1
ATOM 7381 C C . PHE B 1 17 ? 24.531 -4.426 14.289 1 70.44 17 PHE B C 1
ATOM 7383 O O . PHE B 1 17 ? 24.078 -4.461 13.141 1 70.44 17 PHE B O 1
ATOM 7390 N N . ALA B 1 18 ? 24.109 -5.102 15.242 1 78.06 18 ALA B N 1
ATOM 7391 C CA . ALA B 1 18 ? 22.859 -5.832 15.18 1 78.06 18 ALA B CA 1
ATOM 7392 C C . ALA B 1 18 ? 21.719 -5.02 15.789 1 78.06 18 ALA B C 1
ATOM 7394 O O . ALA B 1 18 ? 21.641 -4.852 17 1 78.06 18 ALA B O 1
ATOM 7395 N N . PRO B 1 19 ? 20.859 -4.379 14.898 1 83.75 19 PRO B N 1
ATOM 7396 C CA . PRO B 1 19 ? 19.797 -3.541 15.461 1 83.75 19 PRO B CA 1
ATOM 7397 C C . PRO B 1 19 ? 18.891 -4.305 16.422 1 83.75 19 PRO B C 1
ATOM 7399 O O . PRO B 1 19 ? 18.344 -5.359 16.062 1 83.75 19 PRO B O 1
ATOM 7402 N N . PRO B 1 20 ? 18.75 -3.74 17.562 1 83.75 20 PRO B N 1
ATOM 7403 C CA . PRO B 1 20 ? 17.875 -4.41 18.531 1 83.75 20 PRO B CA 1
ATOM 7404 C C . PRO B 1 20 ? 16.406 -4.363 18.141 1 83.75 20 PRO B C 1
ATOM 7406 O O . PRO B 1 20 ? 16.016 -3.537 17.312 1 83.75 20 PRO B O 1
ATOM 7409 N N . VAL B 1 21 ? 15.664 -5.305 18.703 1 85.5 21 VAL B N 1
ATOM 7410 C CA . VAL B 1 21 ? 14.211 -5.203 18.609 1 85.5 21 VAL B CA 1
ATOM 7411 C C . VAL B 1 21 ? 13.711 -4.098 19.531 1 85.5 21 VAL B C 1
ATOM 7413 O O . VAL B 1 21 ? 14.078 -4.043 20.703 1 85.5 21 VAL B O 1
ATOM 7416 N N . ILE B 1 22 ? 12.93 -3.193 19 1 88.12 22 ILE B N 1
ATOM 7417 C CA . ILE B 1 22 ? 12.383 -2.104 19.797 1 88.12 22 ILE B CA 1
ATOM 7418 C C . ILE B 1 22 ? 11.266 -2.633 20.703 1 88.12 22 ILE B C 1
ATOM 7420 O O . ILE B 1 22 ? 10.258 -3.148 20.203 1 88.12 22 ILE B O 1
ATOM 7424 N N . THR B 1 23 ? 11.484 -2.627 21.922 1 83 23 THR B N 1
ATOM 7425 C CA . THR B 1 23 ? 10.508 -3.146 22.875 1 83 23 THR B CA 1
ATOM 7426 C C . THR B 1 23 ? 10.188 -2.109 23.953 1 83 23 THR B C 1
ATOM 7428 O O . THR B 1 23 ? 10.93 -1.137 24.125 1 83 23 THR B O 1
ATOM 7431 N N . GLY B 1 24 ? 9.148 -2.305 24.531 1 86.25 24 GLY B N 1
ATOM 7432 C CA . GLY B 1 24 ? 8.797 -1.452 25.656 1 86.25 24 GLY B CA 1
ATOM 7433 C C . GLY B 1 24 ? 8.32 -0.076 25.234 1 86.25 24 GLY B C 1
ATOM 7434 O O . GLY B 1 24 ? 7.805 0.096 24.125 1 86.25 24 GLY B O 1
ATOM 7435 N N . THR B 1 25 ? 8.43 0.911 26.156 1 88.88 25 THR B N 1
ATOM 7436 C CA . THR B 1 25 ? 7.883 2.238 25.906 1 88.88 25 THR B CA 1
ATOM 7437 C C . THR B 1 25 ? 8.992 3.287 25.906 1 88.88 25 THR B C 1
ATOM 7439 O O . THR B 1 25 ? 8.719 4.488 25.812 1 88.88 25 THR B O 1
ATOM 7442 N N . ALA B 1 26 ? 10.195 2.781 25.953 1 89.06 26 ALA B N 1
ATOM 7443 C CA . ALA B 1 26 ? 11.328 3.705 25.984 1 89.06 26 ALA B CA 1
ATOM 7444 C C . ALA B 1 26 ? 11.773 4.09 24.578 1 89.06 26 ALA B C 1
ATOM 7446 O O . ALA B 1 26 ? 11.414 3.422 23.609 1 89.06 26 ALA B O 1
ATOM 7447 N N . THR B 1 27 ? 12.508 5.211 24.5 1 92.44 27 THR B N 1
ATOM 7448 C CA . THR B 1 27 ? 12.93 5.75 23.219 1 92.44 27 THR B CA 1
ATOM 7449 C C . THR B 1 27 ? 14.328 5.254 22.859 1 92.44 27 THR B C 1
ATOM 7451 O O . THR B 1 27 ? 14.773 5.402 21.719 1 92.44 27 THR B O 1
ATOM 7454 N N . GLU B 1 28 ? 15.016 4.625 23.719 1 91.38 28 GLU B N 1
ATOM 7455 C CA . GLU B 1 28 ? 16.453 4.383 23.625 1 91.38 28 GLU B CA 1
ATOM 7456 C C . GLU B 1 28 ? 16.781 3.473 22.438 1 91.38 28 GLU B C 1
ATOM 7458 O O . GLU B 1 28 ? 17.719 3.74 21.688 1 91.38 28 GLU B O 1
ATOM 7463 N N . ASP B 1 29 ? 16.031 2.375 22.297 1 93.25 29 ASP B N 1
ATOM 7464 C CA . ASP B 1 29 ? 16.312 1.433 21.219 1 93.25 29 ASP B CA 1
ATOM 7465 C C . ASP B 1 29 ? 16.156 2.102 19.859 1 93.25 29 ASP B C 1
ATOM 7467 O O . ASP B 1 29 ? 17 1.917 18.969 1 93.25 29 ASP B O 1
ATOM 7471 N N . ALA B 1 30 ? 15.102 2.83 19.719 1 94.94 30 ALA B N 1
ATOM 7472 C CA . ALA B 1 30 ? 14.852 3.529 18.453 1 94.94 30 ALA B CA 1
ATOM 7473 C C . ALA B 1 30 ? 15.945 4.551 18.172 1 94.94 30 ALA B C 1
ATOM 7475 O O . ALA B 1 30 ? 16.391 4.688 17.031 1 94.94 30 ALA B O 1
ATOM 7476 N N . LEU B 1 31 ? 16.422 5.281 19.219 1 95.25 31 LEU B N 1
ATOM 7477 C CA . LEU B 1 31 ? 17.453 6.293 19.078 1 95.25 31 LEU B CA 1
ATOM 7478 C C . LEU B 1 31 ? 18.781 5.656 18.656 1 95.25 31 LEU B C 1
ATOM 7480 O O . LEU B 1 31 ? 19.5 6.199 17.812 1 95.25 31 LEU B O 1
ATOM 7484 N N . GLU B 1 32 ? 19.062 4.559 19.25 1 94.62 32 GLU B N 1
ATOM 7485 C CA . GLU B 1 32 ? 20.297 3.861 18.922 1 94.62 32 GLU B CA 1
ATOM 7486 C C . GLU B 1 32 ? 20.312 3.432 17.453 1 94.62 32 GLU B C 1
ATOM 7488 O O . GLU B 1 32 ? 21.328 3.605 16.766 1 94.62 32 GLU B O 1
ATOM 7493 N N . ILE B 1 33 ? 19.25 2.92 17.016 1 95.69 33 ILE B N 1
ATOM 7494 C CA . ILE B 1 33 ? 19.109 2.453 15.633 1 95.69 33 ILE B CA 1
ATOM 7495 C C . ILE B 1 33 ? 19.281 3.627 14.672 1 95.69 33 ILE B C 1
ATOM 7497 O O . ILE B 1 33 ? 20.062 3.541 13.711 1 95.69 33 ILE B O 1
ATOM 7501 N N . LEU B 1 34 ? 18.578 4.727 14.93 1 97 34 LEU B N 1
ATOM 7502 C CA . LEU B 1 34 ? 18.609 5.891 14.055 1 97 34 LEU B CA 1
ATOM 7503 C C . LEU B 1 34 ? 19.984 6.551 14.07 1 97 34 LEU B C 1
ATOM 7505 O O . LEU B 1 34 ? 20.469 7.008 13.031 1 97 34 LEU B O 1
ATOM 7509 N N . PHE B 1 35 ? 20.641 6.594 15.258 1 96.12 35 PHE B N 1
ATOM 7510 C CA . PHE B 1 35 ? 21.969 7.207 15.383 1 96.12 35 PHE B CA 1
ATOM 7511 C C . PHE B 1 35 ? 23 6.426 14.586 1 96.12 35 PHE B C 1
ATOM 7513 O O . PHE B 1 35 ? 23.812 7.012 13.867 1 96.12 35 PHE B O 1
ATOM 7520 N N . HIS B 1 36 ? 22.922 5.117 14.695 1 95.5 36 HIS B N 1
ATOM 7521 C CA . HIS B 1 36 ? 23.859 4.281 13.953 1 95.5 36 HIS B CA 1
ATOM 7522 C C . HIS B 1 36 ? 23.672 4.434 12.445 1 95.5 36 HIS B C 1
ATOM 7524 O O . HIS B 1 36 ? 24.641 4.449 11.695 1 95.5 36 HIS B O 1
ATOM 7530 N N . ALA B 1 37 ? 22.453 4.457 12.039 1 96.56 37 ALA B N 1
ATOM 7531 C CA . ALA B 1 37 ? 22.172 4.652 10.617 1 96.56 37 ALA B CA 1
ATOM 7532 C C . ALA B 1 37 ? 22.719 5.984 10.125 1 96.56 37 ALA B C 1
ATOM 7534 O O . ALA B 1 37 ? 23.312 6.059 9.047 1 96.56 37 ALA B O 1
ATOM 7535 N N . LEU B 1 38 ? 22.531 7.055 10.891 1 97 38 LEU B N 1
ATOM 7536 C CA . LEU B 1 38 ? 23.047 8.375 10.539 1 97 38 LEU B CA 1
ATOM 7537 C C . LEU B 1 38 ? 24.562 8.375 10.5 1 97 38 LEU B C 1
ATOM 7539 O O . LEU B 1 38 ? 25.172 8.969 9.594 1 97 38 LEU B O 1
ATOM 7543 N N . LEU B 1 39 ? 25.203 7.754 11.484 1 96.25 39 LEU B N 1
ATOM 7544 C CA . LEU B 1 39 ? 26.672 7.668 11.562 1 96.25 39 LEU B CA 1
ATOM 7545 C C . LEU B 1 39 ? 27.234 7 10.312 1 96.25 39 LEU B C 1
ATOM 7547 O O . LEU B 1 39 ? 28.25 7.453 9.766 1 96.25 39 LEU B O 1
ATOM 7551 N N . ASP B 1 40 ? 26.578 5.941 9.922 1 95 40 ASP B N 1
ATOM 7552 C CA . ASP B 1 40 ? 27.031 5.219 8.742 1 95 40 ASP B CA 1
ATOM 7553 C C . ASP B 1 40 ? 26.984 6.109 7.504 1 95 40 ASP B C 1
ATOM 7555 O O . ASP B 1 40 ? 27.922 6.098 6.691 1 95 40 ASP B O 1
ATOM 7559 N N . VAL B 1 41 ? 25.953 6.855 7.352 1 96 41 VAL B N 1
ATOM 7560 C CA . VAL B 1 41 ? 25.797 7.742 6.203 1 96 41 VAL B CA 1
ATOM 7561 C C . VAL B 1 41 ? 26.844 8.852 6.262 1 96 41 VAL B C 1
ATOM 7563 O O . VAL B 1 41 ? 27.453 9.188 5.246 1 96 41 VAL B O 1
ATOM 7566 N N . ALA B 1 42 ? 27.078 9.414 7.441 1 95.5 42 ALA B N 1
ATOM 7567 C CA . ALA B 1 42 ? 28.062 10.477 7.621 1 95.5 42 ALA B CA 1
ATOM 7568 C C . ALA B 1 42 ? 29.469 9.977 7.273 1 95.5 42 ALA B C 1
ATOM 7570 O O . ALA B 1 42 ? 30.234 10.68 6.609 1 95.5 42 ALA B O 1
ATOM 7571 N N . ARG B 1 43 ? 29.766 8.797 7.688 1 94.38 43 ARG B N 1
ATOM 7572 C CA . ARG B 1 43 ? 31.078 8.211 7.426 1 94.38 43 ARG B CA 1
ATOM 7573 C C . ARG B 1 43 ? 31.312 8.055 5.93 1 94.38 43 ARG B C 1
ATOM 7575 O O . ARG B 1 43 ? 32.438 8.25 5.453 1 94.38 43 ARG B O 1
ATOM 7582 N N . ARG B 1 44 ? 30.297 7.789 5.215 1 92.19 44 ARG B N 1
ATOM 7583 C CA . ARG B 1 44 ? 30.406 7.551 3.777 1 92.19 44 ARG B CA 1
ATOM 7584 C C . ARG B 1 44 ? 30.656 8.852 3.023 1 92.19 44 ARG B C 1
ATOM 7586 O O . ARG B 1 44 ? 31.406 8.867 2.039 1 92.19 44 ARG B O 1
ATOM 7593 N N . HIS B 1 45 ? 30.078 9.922 3.469 1 93 45 HIS B N 1
ATOM 7594 C CA . HIS B 1 45 ? 30.141 11.164 2.709 1 93 45 HIS B CA 1
ATOM 7595 C C . HIS B 1 45 ? 31.172 12.117 3.291 1 93 45 HIS B C 1
ATOM 7597 O O . HIS B 1 45 ? 31.969 12.703 2.551 1 93 45 HIS B O 1
ATOM 7603 N N . ASP B 1 46 ? 31.156 12.258 4.637 1 93.06 46 ASP B N 1
ATOM 7604 C CA . ASP B 1 46 ? 32.062 13.164 5.352 1 93.06 46 ASP B CA 1
ATOM 7605 C C . ASP B 1 46 ? 32.469 12.578 6.691 1 93.06 46 ASP B C 1
ATOM 7607 O O . ASP B 1 46 ? 31.938 12.945 7.738 1 93.06 46 ASP B O 1
ATOM 7611 N N . PRO B 1 47 ? 33.5 11.797 6.676 1 92.69 47 PRO B N 1
ATOM 7612 C CA . PRO B 1 47 ? 33.906 11.086 7.887 1 92.69 47 PRO B CA 1
ATOM 7613 C C . PRO B 1 47 ? 34.188 12.023 9.062 1 92.69 47 PRO B C 1
ATOM 7615 O O . PRO B 1 47 ? 34.031 11.633 10.219 1 92.69 47 PRO B O 1
ATOM 7618 N N . GLU B 1 48 ? 34.531 13.266 8.766 1 91.25 48 GLU B N 1
ATOM 7619 C CA . GLU B 1 48 ? 34.812 14.242 9.812 1 91.25 48 GLU B CA 1
ATOM 7620 C C . GLU B 1 48 ? 33.594 14.547 10.648 1 91.25 48 GLU B C 1
ATOM 7622 O O . GLU B 1 48 ? 33.688 14.977 11.797 1 91.25 48 GLU B O 1
ATOM 7627 N N . LEU B 1 49 ? 32.5 14.273 10.133 1 94.38 49 LEU B N 1
ATOM 7628 C CA . LEU B 1 49 ? 31.234 14.617 10.805 1 94.38 49 LEU B CA 1
ATOM 7629 C C . LEU B 1 49 ? 30.922 13.617 11.906 1 94.38 49 LEU B C 1
ATOM 7631 O O . LEU B 1 49 ? 30.047 13.867 12.75 1 94.38 49 LEU B O 1
ATOM 7635 N N . GLU B 1 50 ? 31.594 12.453 11.922 1 94 50 GLU B N 1
ATOM 7636 C CA . GLU B 1 50 ? 31.391 11.492 13 1 94 50 GLU B CA 1
ATOM 7637 C C . GLU B 1 50 ? 31.672 12.109 14.359 1 94 50 GLU B C 1
ATOM 7639 O O . GLU B 1 50 ? 30.906 11.914 15.305 1 94 50 GLU B O 1
ATOM 7644 N N . ASP B 1 51 ? 32.719 12.883 14.406 1 93.56 51 ASP B N 1
ATOM 7645 C CA . ASP B 1 51 ? 33.062 13.531 15.664 1 93.56 51 ASP B CA 1
ATOM 7646 C C . ASP B 1 51 ? 32.062 14.602 16.047 1 93.56 51 ASP B C 1
ATOM 7648 O O . ASP B 1 51 ? 31.812 14.836 17.234 1 93.56 51 ASP B O 1
ATOM 7652 N N . VAL B 1 52 ? 31.516 15.234 15.062 1 94.31 52 VAL B N 1
ATOM 7653 C CA . VAL B 1 52 ? 30.484 16.234 15.32 1 94.31 52 VAL B CA 1
ATOM 7654 C C . VAL B 1 52 ? 29.281 15.562 15.984 1 94.31 52 VAL B C 1
ATOM 7656 O O . VAL B 1 52 ? 28.75 16.062 16.984 1 94.31 52 VAL B O 1
ATOM 7659 N N . LEU B 1 53 ? 28.906 14.43 15.477 1 93.88 53 LEU B N 1
ATOM 7660 C CA . LEU B 1 53 ? 27.734 13.719 15.969 1 93.88 53 LEU B CA 1
ATOM 7661 C C . LEU B 1 53 ? 27.969 13.172 17.375 1 93.88 53 LEU B C 1
ATOM 7663 O O . LEU B 1 53 ? 27.047 13.078 18.172 1 93.88 53 LEU B O 1
ATOM 7667 N N . HIS B 1 54 ? 29.234 12.906 17.719 1 92.38 54 HIS B N 1
ATOM 7668 C CA . HIS B 1 54 ? 29.562 12.406 19.047 1 92.38 54 HIS B CA 1
ATOM 7669 C C . HIS B 1 54 ? 29.828 13.562 20.016 1 92.38 54 HIS B C 1
ATOM 7671 O O . HIS B 1 54 ? 30.094 13.336 21.188 1 92.38 54 HIS B O 1
ATOM 7677 N N . GLY B 1 55 ? 29.734 14.773 19.516 1 88.12 55 GLY B N 1
ATOM 7678 C CA . GLY B 1 55 ? 29.906 15.938 20.359 1 88.12 55 GLY B CA 1
ATOM 7679 C C . GLY B 1 55 ? 31.359 16.203 20.719 1 88.12 55 GLY B C 1
ATOM 7680 O O . GLY B 1 55 ? 31.641 16.891 21.703 1 88.12 55 GLY B O 1
ATOM 7681 N N . ARG B 1 56 ? 32.25 15.727 19.906 1 88.44 56 ARG B N 1
ATOM 7682 C CA . ARG B 1 56 ? 33.656 15.828 20.234 1 88.44 56 ARG B CA 1
ATOM 7683 C C . ARG B 1 56 ? 34.344 16.875 19.359 1 88.44 56 ARG B C 1
ATOM 7685 O O . ARG B 1 56 ? 35.469 17.281 19.625 1 88.44 56 ARG B O 1
ATOM 7692 N N . ALA B 1 57 ? 33.656 17.312 18.344 1 89.5 57 ALA B N 1
ATOM 7693 C CA . ALA B 1 57 ? 34.312 18.188 17.375 1 89.5 57 ALA B CA 1
ATOM 7694 C C . ALA B 1 57 ? 34.188 19.656 17.781 1 89.5 57 ALA B C 1
ATOM 7696 O O . ALA B 1 57 ? 33.156 20.078 18.328 1 89.5 57 ALA B O 1
ATOM 7697 N N . ASP B 1 58 ? 35.312 20.375 17.516 1 90.62 58 ASP B N 1
ATOM 7698 C CA . ASP B 1 58 ? 35.219 21.828 17.562 1 90.62 58 ASP B CA 1
ATOM 7699 C C . ASP B 1 58 ? 34.844 22.406 16.219 1 90.62 58 ASP B C 1
ATOM 7701 O O . ASP B 1 58 ? 35.688 22.672 15.375 1 90.62 58 ASP B O 1
ATOM 7705 N N . ILE B 1 59 ? 33.625 22.688 16.078 1 90.44 59 ILE B N 1
ATOM 7706 C CA . ILE B 1 59 ? 33.094 23.047 14.766 1 90.44 59 ILE B CA 1
ATOM 7707 C C . ILE B 1 59 ? 33.438 24.516 14.469 1 90.44 59 ILE B C 1
ATOM 7709 O O . ILE B 1 59 ? 33.312 24.969 13.328 1 90.44 59 ILE B O 1
ATOM 7713 N N . SER B 1 60 ? 33.938 25.219 15.469 1 89.12 60 SER B N 1
ATOM 7714 C CA . SER B 1 60 ? 34.344 26.609 15.258 1 89.12 60 SER B CA 1
ATOM 7715 C C . SER B 1 60 ? 35.562 26.688 14.328 1 89.12 60 SER B C 1
ATOM 7717 O O . SER B 1 60 ? 35.812 27.734 13.727 1 89.12 60 SER B O 1
ATOM 7719 N N . SER B 1 61 ? 36.25 25.641 14.195 1 91 61 SER B N 1
ATOM 7720 C CA . SER B 1 61 ? 37.438 25.625 13.375 1 91 61 SER B CA 1
ATOM 7721 C C . SER B 1 61 ? 37.125 25.188 11.953 1 91 61 SER B C 1
ATOM 7723 O O . SER B 1 61 ? 38.031 25.203 11.086 1 91 61 SER B O 1
ATOM 7725 N N . PHE B 1 62 ? 35.938 24.891 11.688 1 92.94 62 PHE B N 1
ATOM 7726 C CA . PHE B 1 62 ? 35.531 24.375 10.375 1 92.94 62 PHE B CA 1
ATOM 7727 C C . PHE B 1 62 ? 35.469 25.5 9.352 1 92.94 62 PHE B C 1
ATOM 7729 O O . PHE B 1 62 ? 35.25 26.656 9.703 1 92.94 62 PHE B O 1
ATOM 7736 N N . THR B 1 63 ? 35.781 25.125 8.062 1 89.94 63 THR B N 1
ATOM 7737 C CA . THR B 1 63 ? 35.438 26.031 6.973 1 89.94 63 THR B CA 1
ATOM 7738 C C . THR B 1 63 ? 33.938 26.234 6.879 1 89.94 63 THR B C 1
ATOM 7740 O O . THR B 1 63 ? 33.156 25.438 7.383 1 89.94 63 THR B O 1
ATOM 7743 N N . PRO B 1 64 ? 33.5 27.297 6.25 1 88.56 64 PRO B N 1
ATOM 7744 C CA . PRO B 1 64 ? 32.062 27.516 6.129 1 88.56 64 PRO B CA 1
ATOM 7745 C C . PRO B 1 64 ? 31.328 26.359 5.461 1 88.56 64 PRO B C 1
ATOM 7747 O O . PRO B 1 64 ? 30.203 26.031 5.84 1 88.56 64 PRO B O 1
ATOM 7750 N N . GLU B 1 65 ? 31.984 25.781 4.566 1 87.75 65 GLU B N 1
ATOM 7751 C CA . GLU B 1 65 ? 31.375 24.656 3.867 1 87.75 65 GLU B CA 1
ATOM 7752 C C . GLU B 1 65 ? 31.203 23.453 4.797 1 87.75 65 GLU B C 1
ATOM 7754 O O . GLU B 1 65 ? 30.141 22.828 4.828 1 87.75 65 GLU B O 1
ATOM 7759 N N . MET B 1 66 ? 32.219 23.188 5.535 1 91.81 66 MET B N 1
ATOM 7760 C CA . MET B 1 66 ? 32.156 22.062 6.461 1 91.81 66 MET B CA 1
ATOM 7761 C C . MET B 1 66 ? 31.219 22.359 7.621 1 91.81 66 MET B C 1
ATOM 7763 O O . MET B 1 66 ? 30.547 21.453 8.133 1 91.81 66 MET B O 1
ATOM 7767 N N . LEU B 1 67 ? 31.266 23.609 8.016 1 94.19 67 LEU B N 1
ATOM 7768 C CA . LEU B 1 67 ? 30.344 24.016 9.07 1 94.19 67 LEU B CA 1
ATOM 7769 C C . LEU B 1 67 ? 28.891 23.828 8.633 1 94.19 67 LEU B C 1
ATOM 7771 O O . LEU B 1 67 ? 28.062 23.359 9.414 1 94.19 67 LEU B O 1
ATOM 7775 N N . ALA B 1 68 ? 28.641 24.172 7.426 1 91.25 68 ALA B N 1
ATOM 7776 C CA . ALA B 1 68 ? 27.312 23.984 6.875 1 91.25 68 ALA B CA 1
ATOM 7777 C C . ALA B 1 68 ? 26.906 22.516 6.93 1 91.25 68 ALA B C 1
ATOM 7779 O O . ALA B 1 68 ? 25.766 22.188 7.301 1 91.25 68 ALA B O 1
ATOM 7780 N N . ARG B 1 69 ? 27.781 21.672 6.633 1 92.62 69 ARG B N 1
ATOM 7781 C CA . ARG B 1 69 ? 27.531 20.234 6.652 1 92.62 69 ARG B CA 1
ATOM 7782 C C . ARG B 1 69 ? 27.312 19.734 8.078 1 92.62 69 ARG B C 1
ATOM 7784 O O . ARG B 1 69 ? 26.453 18.875 8.32 1 92.62 69 ARG B O 1
ATOM 7791 N N . ALA B 1 70 ? 28.109 20.219 8.914 1 94.69 70 ALA B N 1
ATOM 7792 C CA . ALA B 1 70 ? 27.984 19.844 10.32 1 94.69 70 ALA B CA 1
ATOM 7793 C C . ALA B 1 70 ? 26.609 20.25 10.867 1 94.69 70 ALA B C 1
ATOM 7795 O O . ALA B 1 70 ? 25.969 19.484 11.578 1 94.69 70 ALA B O 1
ATOM 7796 N N . LEU B 1 71 ? 26.219 21.469 10.508 1 94.06 71 LEU B N 1
ATOM 7797 C CA . LEU B 1 71 ? 24.922 21.969 10.961 1 94.06 71 LEU B CA 1
ATOM 7798 C C . LEU B 1 71 ? 23.781 21.172 10.359 1 94.06 71 LEU B C 1
ATOM 7800 O O . LEU B 1 71 ? 22.781 20.906 11.031 1 94.06 71 LEU B O 1
ATOM 7804 N N . GLN B 1 72 ? 23.922 20.812 9.211 1 92.69 72 GLN B N 1
ATOM 7805 C CA . GLN B 1 72 ? 22.906 20.016 8.539 1 92.69 72 GLN B CA 1
ATOM 7806 C C . GLN B 1 72 ? 22.734 18.656 9.211 1 92.69 72 GLN B C 1
ATOM 7808 O O . GLN B 1 72 ? 21.594 18.219 9.453 1 92.69 72 GLN B O 1
ATOM 7813 N N . VAL B 1 73 ? 23.797 17.984 9.469 1 94.44 73 VAL B N 1
ATOM 7814 C CA . VAL B 1 73 ? 23.719 16.641 10.039 1 94.44 73 VAL B CA 1
ATOM 7815 C C . VAL B 1 73 ? 23.156 16.719 11.453 1 94.44 73 VAL B C 1
ATOM 7817 O O . VAL B 1 73 ? 22.406 15.828 11.875 1 94.44 73 VAL B O 1
ATOM 7820 N N . GLN B 1 74 ? 23.5 17.734 12.156 1 95 74 GLN B N 1
ATOM 7821 C CA . GLN B 1 74 ? 22.938 17.922 13.492 1 95 74 GLN B CA 1
ATOM 7822 C C . GLN B 1 74 ? 21.438 18.188 13.414 1 95 74 GLN B C 1
ATOM 7824 O O . GLN B 1 74 ? 20.672 17.703 14.242 1 95 74 GLN B O 1
ATOM 7829 N N . GLY B 1 75 ? 21.031 18.984 12.453 1 92.88 75 GLY B N 1
ATOM 7830 C CA . GLY B 1 75 ? 19.609 19.203 12.219 1 92.88 75 GLY B CA 1
ATOM 7831 C C . GLY B 1 75 ? 18.859 17.922 11.898 1 92.88 75 GLY B C 1
ATOM 7832 O O . GLY B 1 75 ? 17.75 17.703 12.383 1 92.88 75 GLY B O 1
ATOM 7833 N N . ILE B 1 76 ? 19.453 17.109 11.07 1 94.81 76 ILE B N 1
ATOM 7834 C CA . ILE B 1 76 ? 18.859 15.82 10.711 1 94.81 76 ILE B CA 1
ATOM 7835 C C . ILE B 1 76 ? 18.734 14.953 11.953 1 94.81 76 ILE B C 1
ATOM 7837 O O . ILE B 1 76 ? 17.719 14.273 12.141 1 94.81 76 ILE B O 1
ATOM 7841 N N . TRP B 1 77 ? 19.734 14.961 12.797 1 95.94 77 TRP B N 1
ATOM 7842 C CA . TRP B 1 77 ? 19.688 14.18 14.031 1 95.94 77 TRP B CA 1
ATOM 7843 C C . TRP B 1 77 ? 18.484 14.602 14.883 1 95.94 77 TRP B C 1
ATOM 7845 O O . TRP B 1 77 ? 17.781 13.758 15.438 1 95.94 77 TRP B O 1
ATOM 7855 N N . PHE B 1 78 ? 18.266 15.898 14.977 1 94.81 78 PHE B N 1
ATOM 7856 C CA . PHE B 1 78 ? 17.125 16.375 15.758 1 94.81 78 PHE B CA 1
ATOM 7857 C C . PHE B 1 78 ? 15.82 15.883 15.164 1 94.81 78 PHE B C 1
ATOM 7859 O O . PHE B 1 78 ? 14.883 15.562 15.898 1 94.81 78 PHE B O 1
ATOM 7866 N N . GLN B 1 79 ? 15.719 15.867 13.875 1 93.19 79 GLN B N 1
ATOM 7867 C CA . GLN B 1 79 ? 14.523 15.336 13.234 1 93.19 79 GLN B CA 1
ATOM 7868 C C . GLN B 1 79 ? 14.336 13.859 13.555 1 93.19 79 GLN B C 1
ATOM 7870 O O . GLN B 1 79 ? 13.211 13.414 13.812 1 93.19 79 GLN B O 1
ATOM 7875 N N . LEU B 1 80 ? 15.398 13.102 13.516 1 96.38 80 LEU B N 1
ATOM 7876 C CA . LEU B 1 80 ? 15.344 11.672 13.82 1 96.38 80 LEU B CA 1
ATOM 7877 C C . LEU B 1 80 ? 14.938 11.453 15.273 1 96.38 80 LEU B C 1
ATOM 7879 O O . LEU B 1 80 ? 14.172 10.531 15.578 1 96.38 80 LEU B O 1
ATOM 7883 N N . VAL B 1 81 ? 15.461 12.273 16.172 1 95.38 81 VAL B N 1
ATOM 7884 C CA . VAL B 1 81 ? 15.086 12.195 17.578 1 95.38 81 VAL B CA 1
ATOM 7885 C C . VAL B 1 81 ? 13.586 12.414 17.734 1 95.38 81 VAL B C 1
ATOM 7887 O O . VAL B 1 81 ? 12.914 11.703 18.484 1 95.38 81 VAL B O 1
ATOM 7890 N N . SER B 1 82 ? 13.086 13.391 17 1 93.06 82 SER B N 1
ATOM 7891 C CA . SER B 1 82 ? 11.656 13.672 17.047 1 93.06 82 SER B CA 1
ATOM 7892 C C . SER B 1 82 ? 10.836 12.469 16.594 1 93.06 82 SER B C 1
ATOM 7894 O O . SER B 1 82 ? 9.766 12.195 17.125 1 93.06 82 SER B O 1
ATOM 7896 N N . ILE B 1 83 ? 11.281 11.805 15.609 1 95.25 83 ILE B N 1
ATOM 7897 C CA . ILE B 1 83 ? 10.602 10.617 15.094 1 95.25 83 ILE B CA 1
ATOM 7898 C C . ILE B 1 83 ? 10.602 9.523 16.156 1 95.25 83 ILE B C 1
ATOM 7900 O O . ILE B 1 83 ? 9.586 8.859 16.375 1 95.25 83 ILE B O 1
ATOM 7904 N N . ALA B 1 84 ? 11.734 9.312 16.797 1 95.56 84 ALA B N 1
ATOM 7905 C CA . ALA B 1 84 ? 11.836 8.305 17.859 1 95.56 84 ALA B CA 1
ATOM 7906 C C . ALA B 1 84 ? 10.875 8.609 19 1 95.56 84 ALA B C 1
ATOM 7908 O O . ALA B 1 84 ? 10.258 7.703 19.562 1 95.56 84 ALA B O 1
ATOM 7909 N N . GLU B 1 85 ? 10.789 9.867 19.297 1 93.69 85 GLU B N 1
ATOM 7910 C CA . GLU B 1 85 ? 9.898 10.289 20.375 1 93.69 85 GLU B CA 1
ATOM 7911 C C . GLU B 1 85 ? 8.438 10.047 20 1 93.69 85 GLU B C 1
ATOM 7913 O O . GLU B 1 85 ? 7.641 9.609 20.844 1 93.69 85 GLU B O 1
ATOM 7918 N N . GLN B 1 86 ? 8.109 10.352 18.812 1 93.62 86 GLN B N 1
ATOM 7919 C CA . GLN B 1 86 ? 6.754 10.109 18.344 1 93.62 86 GLN B CA 1
ATOM 7920 C C . GLN B 1 86 ? 6.426 8.617 18.359 1 93.62 86 GLN B C 1
ATOM 7922 O O . GLN B 1 86 ? 5.316 8.227 18.734 1 93.62 86 GLN B O 1
ATOM 7927 N N . ASN B 1 87 ? 7.352 7.812 17.891 1 94.5 87 ASN B N 1
ATOM 7928 C CA . ASN B 1 87 ? 7.203 6.363 17.906 1 94.5 87 ASN B CA 1
ATOM 7929 C C . ASN B 1 87 ? 6.973 5.844 19.328 1 94.5 87 ASN B C 1
ATOM 7931 O O . ASN B 1 87 ? 6.086 5.02 19.547 1 94.5 87 ASN B O 1
ATOM 7935 N N . ALA B 1 88 ? 7.754 6.316 20.266 1 94.38 88 ALA B N 1
ATOM 7936 C CA . ALA B 1 88 ? 7.645 5.906 21.672 1 94.38 88 ALA B CA 1
ATOM 7937 C C . ALA B 1 88 ? 6.309 6.34 22.266 1 94.38 88 ALA B C 1
ATOM 7939 O O . ALA B 1 88 ? 5.703 5.613 23.047 1 94.38 88 ALA B O 1
ATOM 7940 N N . ALA B 1 89 ? 5.906 7.547 21.906 1 93.88 89 ALA B N 1
ATOM 7941 C CA . ALA B 1 89 ? 4.633 8.047 22.406 1 93.88 89 ALA B CA 1
ATOM 7942 C C . ALA B 1 89 ? 3.479 7.148 21.969 1 93.88 89 ALA B C 1
ATOM 7944 O O . ALA B 1 89 ? 2.564 6.883 22.766 1 93.88 89 ALA B O 1
ATOM 7945 N N . MET B 1 90 ? 3.465 6.688 20.781 1 93.69 90 MET B N 1
ATOM 7946 C CA . MET B 1 90 ? 2.434 5.785 20.281 1 93.69 90 MET B CA 1
ATOM 7947 C C . MET B 1 90 ? 2.451 4.461 21.031 1 93.69 90 MET B C 1
ATOM 7949 O O . MET B 1 90 ? 1.396 3.922 21.375 1 93.69 90 MET B O 1
ATOM 7953 N N . ARG B 1 91 ? 3.611 3.914 21.25 1 93.88 91 ARG B N 1
ATOM 7954 C CA . ARG B 1 91 ? 3.736 2.662 22 1 93.88 91 ARG B CA 1
ATOM 7955 C C . ARG B 1 91 ? 3.229 2.82 23.422 1 93.88 91 ARG B C 1
ATOM 7957 O O . ARG B 1 91 ? 2.592 1.915 23.969 1 93.88 91 ARG B O 1
ATOM 7964 N N . ARG B 1 92 ? 3.506 3.961 24.016 1 94.69 92 ARG B N 1
ATOM 7965 C CA . ARG B 1 92 ? 3.039 4.23 25.375 1 94.69 92 ARG B CA 1
ATOM 7966 C C . ARG B 1 92 ? 1.517 4.277 25.438 1 94.69 92 ARG B C 1
ATOM 7968 O O . ARG B 1 92 ? 0.907 3.736 26.359 1 94.69 92 ARG B O 1
ATOM 7975 N N . ARG B 1 93 ? 0.926 4.941 24.531 1 94.62 93 ARG B N 1
ATOM 7976 C CA . ARG B 1 93 ? -0.53 5.039 24.484 1 94.62 93 ARG B CA 1
ATOM 7977 C C . ARG B 1 93 ? -1.166 3.66 24.344 1 94.62 93 ARG B C 1
ATOM 7979 O O . ARG B 1 93 ? -2.16 3.355 25 1 94.62 93 ARG B O 1
ATOM 7986 N N . ARG B 1 94 ? -0.629 2.861 23.453 1 93.94 94 ARG B N 1
ATOM 7987 C CA . ARG B 1 94 ? -1.146 1.509 23.281 1 93.94 94 ARG B CA 1
ATOM 7988 C C . ARG B 1 94 ? -0.956 0.683 24.547 1 93.94 94 ARG B C 1
ATOM 7990 O O . ARG B 1 94 ? -1.811 -0.134 24.891 1 93.94 94 ARG B O 1
ATOM 7997 N N . HIS B 1 95 ? 0.19 0.88 25.188 1 94.31 95 HIS B N 1
ATOM 7998 C CA . HIS B 1 95 ? 0.46 0.177 26.438 1 94.31 95 HIS B CA 1
ATOM 7999 C C . HIS B 1 95 ? -0.576 0.526 27.5 1 94.31 95 HIS B C 1
ATOM 8001 O O . HIS B 1 95 ? -1.092 -0.361 28.188 1 94.31 95 HIS B O 1
ATOM 8007 N N . VAL B 1 96 ? -0.948 1.797 27.594 1 95.31 96 VAL B N 1
ATOM 8008 C CA . VAL B 1 96 ? -1.95 2.254 28.562 1 95.31 96 VAL B CA 1
ATOM 8009 C C . VAL B 1 96 ? -3.299 1.617 28.234 1 95.31 96 VAL B C 1
ATOM 8011 O O . VAL B 1 96 ? -3.979 1.104 29.125 1 95.31 96 VAL B O 1
ATOM 8014 N N . GLU B 1 97 ? -3.619 1.671 27.031 1 93.88 97 GLU B N 1
ATOM 8015 C CA . GLU B 1 97 ? -4.906 1.121 26.609 1 93.88 97 GLU B CA 1
ATOM 8016 C C . GLU B 1 97 ? -4.973 -0.383 26.859 1 93.88 97 GLU B C 1
ATOM 8018 O O . GLU B 1 97 ? -6.004 -0.901 27.297 1 93.88 97 GLU B O 1
ATOM 8023 N N . ARG B 1 98 ? -3.918 -1.128 26.609 1 92.31 98 ARG B N 1
ATOM 8024 C CA . ARG B 1 98 ? -3.885 -2.576 26.781 1 92.31 98 ARG B CA 1
ATOM 8025 C C . ARG B 1 98 ? -3.941 -2.945 28.266 1 92.31 98 ARG B C 1
ATOM 8027 O O . ARG B 1 98 ? -4.629 -3.895 28.641 1 92.31 98 ARG B O 1
ATOM 8034 N N . ASP B 1 99 ? -3.234 -2.207 29.078 1 93.06 99 ASP B N 1
ATOM 8035 C CA . ASP B 1 99 ? -3.049 -2.568 30.484 1 93.06 99 ASP B CA 1
ATOM 8036 C C . ASP B 1 99 ? -4.199 -2.049 31.344 1 93.06 99 ASP B C 1
ATOM 8038 O O . ASP B 1 99 ? -4.609 -2.703 32.312 1 93.06 99 ASP B O 1
ATOM 8042 N N . GLN B 1 100 ? -4.723 -0.832 30.891 1 94.81 100 GLN B N 1
ATOM 8043 C CA . GLN B 1 100 ? -5.66 -0.17 31.797 1 94.81 100 GLN B CA 1
ATOM 8044 C C . GLN B 1 100 ? -6.992 0.1 31.109 1 94.81 100 GLN B C 1
ATOM 8046 O O . GLN B 1 100 ? -7.957 0.522 31.75 1 94.81 100 GLN B O 1
ATOM 8051 N N . GLY B 1 101 ? -7.047 -0.103 29.953 1 92.62 101 GLY B N 1
ATOM 8052 C CA . GLY B 1 101 ? -8.258 0.184 29.203 1 92.62 101 GLY B CA 1
ATOM 8053 C C . GLY B 1 101 ? -8.234 1.532 28.516 1 92.62 101 GLY B C 1
ATOM 8054 O O . GLY B 1 101 ? -7.395 2.379 28.828 1 92.62 101 GLY B O 1
ATOM 8055 N N . ARG B 1 102 ? -9.133 1.763 27.688 1 92.69 102 ARG B N 1
ATOM 8056 C CA . ARG B 1 102 ? -9.156 2.967 26.859 1 92.69 102 ARG B CA 1
ATOM 8057 C C . ARG B 1 102 ? -9.562 4.184 27.688 1 92.69 102 ARG B C 1
ATOM 8059 O O . ARG B 1 102 ? -9.148 5.309 27.391 1 92.69 102 ARG B O 1
ATOM 8066 N N . GLU B 1 103 ? -10.367 3.986 28.656 1 95.06 103 GLU B N 1
ATOM 8067 C CA . GLU B 1 103 ? -10.828 5.082 29.5 1 95.06 103 GLU B CA 1
ATOM 8068 C C . GLU B 1 103 ? -9.688 5.66 30.328 1 95.06 103 GLU B C 1
ATOM 8070 O O . GLU B 1 103 ? -9.812 6.75 30.891 1 95.06 103 GLU B O 1
ATOM 8075 N N . ALA B 1 104 ? -8.602 4.922 30.328 1 95.88 104 ALA B N 1
ATOM 8076 C CA . ALA B 1 104 ? -7.434 5.414 31.062 1 95.88 104 ALA B CA 1
ATOM 8077 C C . ALA B 1 104 ? -6.578 6.309 30.172 1 95.88 104 ALA B C 1
ATOM 8079 O O . ALA B 1 104 ? -5.703 7.031 30.656 1 95.88 104 ALA B O 1
ATOM 8080 N N . LEU B 1 105 ? -6.867 6.285 28.938 1 94.44 105 LEU B N 1
ATOM 8081 C CA . LEU B 1 105 ? -6.086 7.07 27.984 1 94.44 105 LEU B CA 1
ATOM 8082 C C . LEU B 1 105 ? -6.531 8.531 28 1 94.44 105 LEU B C 1
ATOM 8084 O O . LEU B 1 105 ? -7.656 8.844 27.594 1 94.44 105 LEU B O 1
ATOM 8088 N N . ASN B 1 106 ? -5.574 9.391 28.297 1 93.25 106 ASN B N 1
ATOM 8089 C CA . ASN B 1 106 ? -5.875 10.82 28.266 1 93.25 106 ASN B CA 1
ATOM 8090 C C . ASN B 1 106 ? -6.148 11.305 26.859 1 93.25 106 ASN B C 1
ATOM 8092 O O . ASN B 1 106 ? -5.473 10.891 25.906 1 93.25 106 ASN B O 1
ATOM 8096 N N . GLY B 1 107 ? -7.18 12.086 26.75 1 93.56 107 GLY B N 1
ATOM 8097 C CA . GLY B 1 107 ? -7.477 12.656 25.453 1 93.56 107 GLY B CA 1
ATOM 8098 C C . GLY B 1 107 ? -8.344 11.758 24.594 1 93.56 107 GLY B C 1
ATOM 8099 O O . GLY B 1 107 ? -8.508 12 23.391 1 93.56 107 GLY B O 1
ATOM 8100 N N . SER B 1 108 ? -8.93 10.68 25.188 1 96.19 108 SER B N 1
ATOM 8101 C CA . SER B 1 108 ? -9.805 9.781 24.438 1 96.19 108 SER B CA 1
ATOM 8102 C C . SER B 1 108 ? -11.273 10.094 24.703 1 96.19 108 SER B C 1
ATOM 8104 O O . SER B 1 108 ? -11.625 10.617 25.766 1 96.19 108 SER B O 1
ATOM 8106 N N . PHE B 1 109 ? -12.125 9.781 23.719 1 97.5 109 PHE B N 1
ATOM 8107 C CA . PHE B 1 109 ? -13.57 9.883 23.922 1 97.5 109 PHE B CA 1
ATOM 8108 C C . PHE B 1 109 ? -14.016 8.992 25.062 1 97.5 109 PHE B C 1
ATOM 8110 O O . PHE B 1 109 ? -14.891 9.375 25.844 1 97.5 109 PHE B O 1
ATOM 8117 N N . ALA B 1 110 ? -13.414 7.848 25.172 1 97.19 110 ALA B N 1
ATOM 8118 C CA . ALA B 1 110 ? -13.766 6.879 26.203 1 97.19 110 ALA B CA 1
ATOM 8119 C C . ALA B 1 110 ? -13.594 7.477 27.594 1 97.19 110 ALA B C 1
ATOM 8121 O O . ALA B 1 110 ? -14.445 7.297 28.469 1 97.19 110 ALA B O 1
ATOM 8122 N N . LYS B 1 111 ? -12.508 8.141 27.812 1 97.31 111 LYS B N 1
ATOM 8123 C CA . LYS B 1 111 ? -12.25 8.742 29.109 1 97.31 111 LYS B CA 1
ATOM 8124 C C . LYS B 1 111 ? -13.305 9.797 29.453 1 97.31 111 LYS B C 1
ATOM 8126 O O . LYS B 1 111 ? -13.836 9.82 30.562 1 97.31 111 LYS B O 1
ATOM 8131 N N . VAL B 1 112 ? -13.625 10.641 28.484 1 97.44 112 VAL B N 1
ATOM 8132 C CA . VAL B 1 112 ? -14.555 11.75 28.672 1 97.44 112 VAL B CA 1
ATOM 8133 C C . VAL B 1 112 ? -15.961 11.203 28.938 1 97.44 112 VAL B C 1
ATOM 8135 O O . VAL B 1 112 ? -16.656 11.664 29.844 1 97.44 112 VAL B O 1
ATOM 8138 N N . LEU B 1 113 ? -16.359 10.266 28.125 1 97.44 113 LEU B N 1
ATOM 8139 C CA . LEU B 1 113 ? -17.719 9.742 28.234 1 97.44 113 LEU B CA 1
ATOM 8140 C C . LEU B 1 113 ? -17.875 8.859 29.469 1 97.44 113 LEU B C 1
ATOM 8142 O O . LEU B 1 113 ? -18.953 8.812 30.062 1 97.44 113 LEU B O 1
ATOM 8146 N N . ALA B 1 114 ? -16.828 8.164 29.859 1 97.06 114 ALA B N 1
ATOM 8147 C CA . ALA B 1 114 ? -16.844 7.434 31.125 1 97.06 114 ALA B CA 1
ATOM 8148 C C . ALA B 1 114 ? -17.078 8.375 32.312 1 97.06 114 ALA B C 1
ATOM 8150 O O . ALA B 1 114 ? -17.891 8.086 33.188 1 97.06 114 ALA B O 1
ATOM 8151 N N . GLU B 1 115 ? -16.359 9.438 32.312 1 96.38 115 GLU B N 1
ATOM 8152 C CA . GLU B 1 115 ? -16.516 10.43 33.344 1 96.38 115 GLU B CA 1
ATOM 8153 C C . GLU B 1 115 ? -17.906 11.07 33.312 1 96.38 115 GLU B C 1
ATOM 8155 O O . GLU B 1 115 ? -18.516 11.297 34.344 1 96.38 115 GLU B O 1
ATOM 8160 N N . ALA B 1 116 ? -18.344 11.398 32.125 1 96.38 116 ALA B N 1
ATOM 8161 C CA . ALA B 1 116 ? -19.672 11.984 31.953 1 96.38 116 ALA B CA 1
ATOM 8162 C C . ALA B 1 116 ? -20.75 11.055 32.5 1 96.38 116 ALA B C 1
ATOM 8164 O O . ALA B 1 116 ? -21.656 11.484 33.219 1 96.38 116 ALA B O 1
ATOM 8165 N N . SER B 1 117 ? -20.656 9.859 32.125 1 96.12 117 SER B N 1
ATOM 8166 C CA . SER B 1 117 ? -21.609 8.859 32.594 1 96.12 117 SER B CA 1
ATOM 8167 C C . SER B 1 117 ? -21.547 8.703 34.094 1 96.12 117 SER B C 1
ATOM 8169 O O . SER B 1 117 ? -22.578 8.625 34.75 1 96.12 117 SER B O 1
ATOM 8171 N N . ALA B 1 118 ? -20.375 8.664 34.625 1 95.69 118 ALA B N 1
ATOM 8172 C CA . ALA B 1 118 ? -20.172 8.516 36.062 1 95.69 118 ALA B CA 1
ATOM 8173 C C . ALA B 1 118 ? -20.766 9.711 36.812 1 95.69 118 ALA B C 1
ATOM 8175 O O . ALA B 1 118 ? -21.25 9.562 37.938 1 95.69 118 ALA B O 1
ATOM 8176 N N . ARG B 1 119 ? -20.766 10.836 36.25 1 94.69 119 ARG B N 1
ATOM 8177 C CA . ARG B 1 119 ? -21.266 12.055 36.875 1 94.69 119 ARG B CA 1
ATOM 8178 C C . ARG B 1 119 ? -22.766 12.203 36.625 1 94.69 119 ARG B C 1
ATOM 8180 O O . ARG B 1 119 ? -23.375 13.211 37.031 1 94.69 119 ARG B O 1
ATOM 8187 N N . GLY B 1 120 ? -23.328 11.305 35.875 1 94.06 120 GLY B N 1
ATOM 8188 C CA . GLY B 1 120 ? -24.781 11.266 35.719 1 94.06 120 GLY B CA 1
ATOM 8189 C C . GLY B 1 120 ? -25.281 12.125 34.562 1 94.06 120 GLY B C 1
ATOM 8190 O O . GLY B 1 120 ? -26.453 12.461 34.5 1 94.06 120 GLY B O 1
ATOM 8191 N N . ILE B 1 121 ? -24.422 12.477 33.656 1 95.75 121 ILE B N 1
ATOM 8192 C CA . ILE B 1 121 ? -24.875 13.203 32.5 1 95.75 121 ILE B CA 1
ATOM 8193 C C . ILE B 1 121 ? -25.703 12.289 31.594 1 95.75 121 ILE B C 1
ATOM 8195 O O . ILE B 1 121 ? -25.234 11.242 31.156 1 95.75 121 ILE B O 1
ATOM 8199 N N . GLY B 1 122 ? -26.875 12.633 31.281 1 95.06 122 GLY B N 1
ATOM 8200 C CA . GLY B 1 122 ? -27.812 11.797 30.531 1 95.06 122 GLY B CA 1
ATOM 8201 C C . GLY B 1 122 ? -27.625 11.875 29.031 1 95.06 122 GLY B C 1
ATOM 8202 O O . GLY B 1 122 ? -26.938 12.773 28.531 1 95.06 122 GLY B O 1
ATOM 8203 N N . PRO B 1 123 ? -28.188 10.953 28.281 1 96.12 123 PRO B N 1
ATOM 8204 C CA . PRO B 1 123 ? -28.047 10.898 26.828 1 96.12 123 PRO B CA 1
ATOM 8205 C C . PRO B 1 123 ? -28.578 12.148 26.125 1 96.12 123 PRO B C 1
ATOM 8207 O O . PRO B 1 123 ? -28.094 12.523 25.062 1 96.12 123 PRO B O 1
ATOM 8210 N N . GLN B 1 124 ? -29.531 12.773 26.719 1 95.06 124 GLN B N 1
ATOM 8211 C CA . GLN B 1 124 ? -30.125 13.953 26.109 1 95.06 124 GLN B CA 1
ATOM 8212 C C . GLN B 1 124 ? -29.109 15.07 25.953 1 95.06 124 GLN B C 1
ATOM 8214 O O . GLN B 1 124 ? -29.094 15.773 24.938 1 95.06 124 GLN B O 1
ATOM 8219 N N . GLN B 1 125 ? -28.297 15.234 26.922 1 94.25 125 GLN B N 1
ATOM 8220 C CA . GLN B 1 125 ? -27.25 16.25 26.859 1 94.25 125 GLN B CA 1
ATOM 8221 C C . GLN B 1 125 ? -26.219 15.914 25.781 1 94.25 125 GLN B C 1
ATOM 8223 O O . GLN B 1 125 ? -25.688 16.812 25.125 1 94.25 125 GLN B O 1
ATOM 8228 N N . ILE B 1 126 ? -26 14.648 25.656 1 95.56 126 ILE B N 1
ATOM 8229 C CA . ILE B 1 126 ? -25.062 14.203 24.641 1 95.56 126 ILE B CA 1
ATOM 8230 C C . ILE B 1 126 ? -25.641 14.453 23.25 1 95.56 126 ILE B C 1
ATOM 8232 O O . ILE B 1 126 ? -24.938 14.922 22.344 1 95.56 126 ILE B O 1
ATOM 8236 N N . HIS B 1 127 ? -26.891 14.164 23.078 1 95.38 127 HIS B N 1
ATOM 8237 C CA . HIS B 1 127 ? -27.562 14.438 21.812 1 95.38 127 HIS B CA 1
ATOM 8238 C C . HIS B 1 127 ? -27.469 15.922 21.453 1 95.38 127 HIS B C 1
ATOM 8240 O O . HIS B 1 127 ? -27.188 16.266 20.312 1 95.38 127 HIS B O 1
ATOM 8246 N N . ALA B 1 128 ? -27.75 16.719 22.422 1 93.25 128 ALA B N 1
ATOM 8247 C CA . ALA B 1 128 ? -27.719 18.156 22.203 1 93.25 128 ALA B CA 1
ATOM 8248 C C . ALA B 1 128 ? -26.328 18.625 21.797 1 93.25 128 ALA B C 1
ATOM 8250 O O . ALA B 1 128 ? -26.188 19.453 20.891 1 93.25 128 ALA B O 1
ATOM 8251 N N . LEU B 1 129 ? -25.328 18.125 22.422 1 93.44 129 LEU B N 1
ATOM 8252 C CA . LEU B 1 129 ? -23.953 18.469 22.109 1 93.44 129 LEU B CA 1
ATOM 8253 C C . LEU B 1 129 ? -23.609 18.078 20.672 1 93.44 129 LEU B C 1
ATOM 8255 O O . LEU B 1 129 ? -23.031 18.875 19.938 1 93.44 129 LEU B O 1
ATOM 8259 N N . LEU B 1 130 ? -23.953 16.844 20.312 1 94.56 130 LEU B N 1
ATOM 8260 C CA . LEU B 1 130 ? -23.625 16.312 19 1 94.56 130 LEU B CA 1
ATOM 8261 C C . LEU B 1 130 ? -24.344 17.094 17.906 1 94.56 130 LEU B C 1
ATOM 8263 O O . LEU B 1 130 ? -23.828 17.266 16.797 1 94.56 130 LEU B O 1
ATOM 8267 N N . LYS B 1 131 ? -25.453 17.5 18.188 1 91.25 131 LYS B N 1
ATOM 8268 C CA . LYS B 1 131 ? -26.266 18.219 17.219 1 91.25 131 LYS B CA 1
ATOM 8269 C C . LYS B 1 131 ? -25.672 19.594 16.891 1 91.25 131 LYS B C 1
ATOM 8271 O O . LYS B 1 131 ? -25.656 20 15.734 1 91.25 131 LYS B O 1
ATOM 8276 N N . ASP B 1 132 ? -25.141 20.25 17.828 1 89.06 132 ASP B N 1
ATOM 8277 C CA . ASP B 1 132 ? -24.797 21.656 17.672 1 89.06 132 ASP B CA 1
ATOM 8278 C C . ASP B 1 132 ? -23.297 21.828 17.469 1 89.06 132 ASP B C 1
ATOM 8280 O O . ASP B 1 132 ? -22.844 22.781 16.844 1 89.06 132 ASP B O 1
ATOM 8284 N N . LEU B 1 133 ? -22.531 20.953 17.953 1 93.19 133 LEU B N 1
ATOM 8285 C CA . LEU B 1 133 ? -21.094 21.172 18.062 1 93.19 133 LEU B CA 1
ATOM 8286 C C . LEU B 1 133 ? -20.406 20.984 16.703 1 93.19 133 LEU B C 1
ATOM 8288 O O . LEU B 1 133 ? -20.688 20.016 15.992 1 93.19 133 LEU B O 1
ATOM 8292 N N . ARG B 1 134 ? -19.641 21.984 16.344 1 95.62 134 ARG B N 1
ATOM 8293 C CA . ARG B 1 134 ? -18.75 21.906 15.188 1 95.62 134 ARG B CA 1
ATOM 8294 C C . ARG B 1 134 ? -17.312 22.25 15.578 1 95.62 134 ARG B C 1
ATOM 8296 O O . ARG B 1 134 ? -17.062 23.281 16.188 1 95.62 134 ARG B O 1
ATOM 8303 N N . ILE B 1 135 ? -16.391 21.328 15.32 1 97.69 135 ILE B N 1
ATOM 8304 C CA . ILE B 1 135 ? -14.977 21.531 15.586 1 97.69 135 ILE B CA 1
ATOM 8305 C C . ILE B 1 135 ? -14.211 21.609 14.273 1 97.69 135 ILE B C 1
ATOM 8307 O O . ILE B 1 135 ? -14.297 20.703 13.438 1 97.69 135 ILE B O 1
ATOM 8311 N N . ARG B 1 136 ? -13.469 22.719 14.117 1 97.44 136 ARG B N 1
ATOM 8312 C CA . ARG B 1 136 ? -12.812 22.891 12.828 1 97.44 136 ARG B CA 1
ATOM 8313 C C . ARG B 1 136 ? -11.406 23.438 13 1 97.44 136 ARG B C 1
ATOM 8315 O O . ARG B 1 136 ? -11.188 24.641 12.875 1 97.44 136 ARG B O 1
ATOM 8322 N N . PRO B 1 137 ? -10.398 22.547 13.156 1 97.06 137 PRO B N 1
ATOM 8323 C CA . PRO B 1 137 ? -9.023 23.047 13.008 1 97.06 137 PRO B CA 1
ATOM 8324 C C . PRO B 1 137 ? -8.75 23.609 11.609 1 97.06 137 PRO B C 1
ATOM 8326 O O . PRO B 1 137 ? -9.211 23.047 10.617 1 97.06 137 PRO B O 1
ATOM 8329 N N . THR B 1 138 ? -8.094 24.719 11.562 1 96.75 138 THR B N 1
ATOM 8330 C CA . THR B 1 138 ? -7.836 25.406 10.305 1 96.75 138 THR B CA 1
ATOM 8331 C C . THR B 1 138 ? -6.344 25.406 9.984 1 96.75 138 THR B C 1
ATOM 8333 O O . THR B 1 138 ? -5.547 25.984 10.734 1 96.75 138 THR B O 1
ATOM 8336 N N . ILE B 1 139 ? -5.992 24.891 8.859 1 94.5 139 ILE B N 1
ATOM 8337 C CA . ILE B 1 139 ? -4.598 24.766 8.453 1 94.5 139 ILE B CA 1
ATOM 8338 C C . ILE B 1 139 ? -4.145 26.078 7.797 1 94.5 139 ILE B C 1
ATOM 8340 O O . ILE B 1 139 ? -4.844 26.625 6.945 1 94.5 139 ILE B O 1
ATOM 8344 N N . THR B 1 140 ? -3.027 26.516 8.211 1 87.81 140 THR B N 1
ATOM 8345 C CA . THR B 1 140 ? -2.48 27.734 7.625 1 87.81 140 THR B CA 1
ATOM 8346 C C . THR B 1 140 ? -1.14 27.453 6.949 1 87.81 140 THR B C 1
ATOM 8348 O O . THR B 1 140 ? -0.507 26.438 7.215 1 87.81 140 THR B O 1
ATOM 8351 N N . ALA B 1 141 ? -0.917 28.203 5.879 1 70.56 141 ALA B N 1
ATOM 8352 C CA . ALA B 1 141 ? 0.346 27.984 5.18 1 70.56 141 ALA B CA 1
ATOM 8353 C C . ALA B 1 141 ? 1.533 28.359 6.059 1 70.56 141 ALA B C 1
ATOM 8355 O O . ALA B 1 141 ? 1.386 29.141 7.012 1 70.56 141 ALA B O 1
ATOM 8356 N N . HIS B 1 142 ? 2.713 27.734 5.867 1 57.94 142 HIS B N 1
ATOM 8357 C CA . HIS B 1 142 ? 3.861 27.625 6.758 1 57.94 142 HIS B CA 1
ATOM 8358 C C . HIS B 1 142 ? 4.707 28.891 6.734 1 57.94 142 HIS B C 1
ATOM 8360 O O . HIS B 1 142 ? 5.469 29.109 5.793 1 57.94 142 HIS B O 1
ATOM 8366 N N . PRO B 1 143 ? 4.406 30.078 7.316 1 58.91 143 PRO B N 1
ATOM 8367 C CA . PRO B 1 143 ? 5.719 30.719 7.406 1 58.91 143 PRO B CA 1
ATOM 8368 C C . PRO B 1 143 ? 6.68 29.969 8.328 1 58.91 143 PRO B C 1
ATOM 8370 O O . PRO B 1 143 ? 7.805 30.422 8.555 1 58.91 143 PRO B O 1
ATOM 8373 N N . THR B 1 144 ? 6.227 28.75 8.75 1 56.69 144 THR B N 1
ATOM 8374 C CA . THR B 1 144 ? 7.074 28.156 9.773 1 56.69 144 THR B CA 1
ATOM 8375 C C . THR B 1 144 ? 7.535 26.766 9.344 1 56.69 144 THR B C 1
ATOM 8377 O O . THR B 1 144 ? 8.305 26.109 10.055 1 56.69 144 THR B O 1
ATOM 8380 N N . GLU B 1 145 ? 6.984 26.344 8.172 1 61.56 145 GLU B N 1
ATOM 8381 C CA . GLU B 1 145 ? 7.445 25.031 7.723 1 61.56 145 GLU B CA 1
ATOM 8382 C C . GLU B 1 145 ? 8.422 25.156 6.559 1 61.56 145 GLU B C 1
ATOM 8384 O O . GLU B 1 145 ? 8.031 25.516 5.445 1 61.56 145 GLU B O 1
ATOM 8389 N N . GLY B 1 146 ? 9.508 24.891 6.926 1 65.88 146 GLY B N 1
ATOM 8390 C CA . GLY B 1 146 ? 10.539 25.062 5.914 1 65.88 146 GLY B CA 1
ATOM 8391 C C . GLY B 1 146 ? 10.805 23.797 5.113 1 65.88 146 GLY B C 1
ATOM 8392 O O . GLY B 1 146 ? 11.5 23.844 4.09 1 65.88 146 GLY B O 1
ATOM 8393 N N . LYS B 1 147 ? 9.992 22.641 5.473 1 74.81 147 LYS B N 1
ATOM 8394 C CA . LYS B 1 147 ? 10.367 21.406 4.809 1 74.81 147 LYS B CA 1
ATOM 8395 C C . LYS B 1 147 ? 9.555 21.203 3.531 1 74.81 147 LYS B C 1
ATOM 8397 O O . LYS B 1 147 ? 8.344 21.453 3.508 1 74.81 147 LYS B O 1
ATOM 8402 N N . ARG B 1 148 ? 10.203 20.688 2.598 1 78.88 148 ARG B N 1
ATOM 8403 C CA . ARG B 1 148 ? 9.57 20.281 1.35 1 78.88 148 ARG B CA 1
ATOM 8404 C C . ARG B 1 148 ? 8.75 19 1.546 1 78.88 148 ARG B C 1
ATOM 8406 O O . ARG B 1 148 ? 9.055 18.188 2.424 1 78.88 148 ARG B O 1
ATOM 8413 N N . VAL B 1 149 ? 7.734 18.859 0.662 1 84.12 149 VAL B N 1
ATOM 8414 C CA . VAL B 1 149 ? 6.902 17.656 0.693 1 84.12 149 VAL B CA 1
ATOM 8415 C C . VAL B 1 149 ? 7.777 16.406 0.529 1 84.12 149 VAL B C 1
ATOM 8417 O O . VAL B 1 149 ? 7.555 15.398 1.194 1 84.12 149 VAL B O 1
ATOM 8420 N N . THR B 1 150 ? 8.797 16.531 -0.28 1 88.25 150 THR B N 1
ATOM 8421 C CA . THR B 1 150 ? 9.695 15.422 -0.547 1 88.25 150 THR B CA 1
ATOM 8422 C C . THR B 1 150 ? 10.422 14.992 0.727 1 88.25 150 THR B C 1
ATOM 8424 O O . THR B 1 150 ? 10.625 13.797 0.959 1 88.25 150 THR B O 1
ATOM 8427 N N . VAL B 1 151 ? 10.781 15.914 1.514 1 89.38 151 VAL B N 1
ATOM 8428 C CA . VAL B 1 151 ? 11.477 15.617 2.764 1 89.38 151 VAL B CA 1
ATOM 8429 C C . VAL B 1 151 ? 10.5 15 3.764 1 89.38 151 VAL B C 1
ATOM 8431 O O . VAL B 1 151 ? 10.852 14.055 4.473 1 89.38 151 VAL B O 1
ATOM 8434 N N . LEU B 1 152 ? 9.305 15.555 3.773 1 89.25 152 LEU B N 1
ATOM 8435 C CA . LEU B 1 152 ? 8.281 15.031 4.672 1 89.25 152 LEU B CA 1
ATOM 8436 C C . LEU B 1 152 ? 7.992 13.562 4.363 1 89.25 152 LEU B C 1
ATOM 8438 O O . LEU B 1 152 ? 7.793 12.758 5.277 1 89.25 152 LEU B O 1
ATOM 8442 N N . GLU B 1 153 ? 7.98 13.273 3.143 1 92.25 153 GLU B N 1
ATOM 8443 C CA . GLU B 1 153 ? 7.723 11.898 2.725 1 92.25 153 GLU B CA 1
ATOM 8444 C C . GLU B 1 153 ? 8.828 10.969 3.195 1 92.25 153 GLU B C 1
ATOM 8446 O O . GLU B 1 153 ? 8.562 9.836 3.605 1 92.25 153 GLU B O 1
ATOM 8451 N N . LYS B 1 154 ? 10.047 11.414 3.08 1 95.25 154 LYS B N 1
ATOM 8452 C CA . LYS B 1 154 ? 11.18 10.602 3.514 1 95.25 154 LYS B CA 1
ATOM 8453 C C . LYS B 1 154 ? 11.18 10.414 5.027 1 95.25 154 LYS B C 1
ATOM 8455 O O . LYS B 1 154 ? 11.508 9.336 5.527 1 95.25 154 LYS B O 1
ATOM 8460 N N . LEU B 1 155 ? 10.828 11.461 5.773 1 94.25 155 LEU B N 1
ATOM 8461 C CA . LEU B 1 155 ? 10.734 11.367 7.227 1 94.25 155 LEU B CA 1
ATOM 8462 C C . LEU B 1 155 ? 9.641 10.383 7.633 1 94.25 155 LEU B C 1
ATOM 8464 O O . LEU B 1 155 ? 9.82 9.609 8.578 1 94.25 155 LEU B O 1
ATOM 8468 N N . ARG B 1 156 ? 8.562 10.406 6.926 1 94.81 156 ARG B N 1
ATOM 8469 C CA . ARG B 1 156 ? 7.484 9.453 7.191 1 94.81 156 ARG B CA 1
ATOM 8470 C C . ARG B 1 156 ? 7.945 8.023 6.934 1 94.81 156 ARG B C 1
ATOM 8472 O O . ARG B 1 156 ? 7.609 7.113 7.691 1 94.81 156 ARG B O 1
ATOM 8479 N N . ARG B 1 157 ? 8.656 7.844 5.863 1 96.06 157 ARG B N 1
ATOM 8480 C CA . ARG B 1 157 ? 9.164 6.512 5.555 1 96.06 157 ARG B CA 1
ATOM 8481 C C . ARG B 1 157 ? 10.07 5.996 6.672 1 96.06 157 ARG B C 1
ATOM 8483 O O . ARG B 1 157 ? 10.031 4.809 7.004 1 96.06 157 ARG B O 1
ATOM 8490 N N . ILE B 1 158 ? 10.906 6.859 7.223 1 97.25 158 ILE B N 1
ATOM 8491 C CA . ILE B 1 158 ? 11.758 6.484 8.344 1 97.25 158 ILE B CA 1
ATOM 8492 C C . ILE B 1 158 ? 10.891 6.016 9.516 1 97.25 158 ILE B C 1
ATOM 8494 O O . ILE B 1 158 ? 11.18 4.992 10.133 1 97.25 158 ILE B O 1
ATOM 8498 N N . TYR B 1 159 ? 9.852 6.715 9.805 1 96.62 159 TYR B N 1
ATOM 8499 C CA . TYR B 1 159 ? 8.922 6.34 10.875 1 96.62 159 TYR B CA 1
ATOM 8500 C C . TYR B 1 159 ? 8.344 4.953 10.625 1 96.62 159 TYR B C 1
ATOM 8502 O O . TYR B 1 159 ? 8.273 4.129 11.539 1 96.62 159 TYR B O 1
ATOM 8510 N N . LEU B 1 160 ? 7.957 4.699 9.453 1 95.81 160 LEU B N 1
ATOM 8511 C CA . LEU B 1 160 ? 7.332 3.428 9.102 1 95.81 160 LEU B CA 1
ATOM 8512 C C . LEU B 1 160 ? 8.336 2.283 9.211 1 95.81 160 LEU B C 1
ATOM 8514 O O . LEU B 1 160 ? 7.98 1.183 9.641 1 95.81 160 LEU B O 1
ATOM 8518 N N . VAL B 1 161 ? 9.57 2.512 8.773 1 96 161 VAL B N 1
ATOM 8519 C CA . VAL B 1 161 ? 10.594 1.482 8.891 1 96 161 VAL B CA 1
ATOM 8520 C C . VAL B 1 161 ? 10.883 1.194 10.359 1 96 161 VAL B C 1
ATOM 8522 O O . VAL B 1 161 ? 11.102 0.043 10.742 1 96 161 VAL B O 1
ATOM 8525 N N . LEU B 1 162 ? 10.867 2.25 11.188 1 94.19 162 LEU B N 1
ATOM 8526 C CA . LEU B 1 162 ? 11.062 2.072 12.617 1 94.19 162 LEU B CA 1
ATOM 8527 C C . LEU B 1 162 ? 9.977 1.184 13.211 1 94.19 162 LEU B C 1
ATOM 8529 O O . LEU B 1 162 ? 10.25 0.361 14.086 1 94.19 162 LEU B O 1
ATOM 8533 N N . ARG B 1 163 ? 8.789 1.366 12.766 1 93.06 163 ARG B N 1
ATOM 8534 C CA . ARG B 1 163 ? 7.684 0.533 13.227 1 93.06 163 ARG B CA 1
ATOM 8535 C C . ARG B 1 163 ? 7.914 -0.931 12.867 1 93.06 163 ARG B C 1
ATOM 8537 O O . ARG B 1 163 ? 7.594 -1.826 13.648 1 93.06 163 ARG B O 1
ATOM 8544 N N . GLU B 1 164 ? 8.445 -1.148 11.672 1 92.5 164 GLU B N 1
ATOM 8545 C CA . GLU B 1 164 ? 8.758 -2.512 11.258 1 92.5 164 GLU B CA 1
ATOM 8546 C C . GLU B 1 164 ? 9.828 -3.131 12.148 1 92.5 164 GLU B C 1
ATOM 8548 O O . GLU B 1 164 ? 9.789 -4.328 12.43 1 92.5 164 GLU B O 1
ATOM 8553 N N . LEU B 1 165 ? 10.734 -2.318 12.578 1 93.12 165 LEU B N 1
ATOM 8554 C CA . LEU B 1 165 ? 11.859 -2.795 13.375 1 93.12 165 LEU B CA 1
ATOM 8555 C C . LEU B 1 165 ? 11.422 -3.113 14.805 1 93.12 165 LEU B C 1
ATOM 8557 O O . LEU B 1 165 ? 12.18 -3.699 15.57 1 93.12 165 LEU B O 1
ATOM 8561 N N . GLU B 1 166 ? 10.156 -2.783 15.133 1 90.62 166 GLU B N 1
ATOM 8562 C CA . GLU B 1 166 ? 9.578 -3.209 16.406 1 90.62 166 GLU B CA 1
ATOM 8563 C C . GLU B 1 166 ? 9.273 -4.703 16.391 1 90.62 166 GLU B C 1
ATOM 8565 O O . GLU B 1 166 ? 9.148 -5.324 17.453 1 90.62 166 GLU B O 1
ATOM 8570 N N . LEU B 1 167 ? 9.164 -5.273 15.195 1 87 167 LEU B N 1
ATOM 8571 C CA . LEU B 1 167 ? 8.656 -6.637 15.062 1 87 167 LEU B CA 1
ATOM 8572 C C . LEU B 1 167 ? 9.773 -7.652 15.289 1 87 167 LEU B C 1
ATOM 8574 O O . LEU B 1 167 ? 10.805 -7.605 14.609 1 87 167 LEU B O 1
ATOM 8578 N N . PRO B 1 168 ? 9.516 -8.555 16.141 1 85.81 168 PRO B N 1
ATOM 8579 C CA . PRO B 1 168 ? 10.539 -9.57 16.406 1 85.81 168 PRO B CA 1
ATOM 8580 C C . PRO B 1 168 ? 10.586 -10.656 15.336 1 85.81 168 PRO B C 1
ATOM 8582 O O . PRO B 1 168 ? 11.531 -11.453 15.297 1 85.81 168 PRO B O 1
ATOM 8585 N N . ARG B 1 169 ? 9.695 -10.656 14.422 1 87 169 ARG B N 1
ATOM 8586 C CA . ARG B 1 169 ? 9.539 -11.758 13.477 1 87 169 ARG B CA 1
ATOM 8587 C C . ARG B 1 169 ? 10.648 -11.75 12.438 1 87 169 ARG B C 1
ATOM 8589 O O . ARG B 1 169 ? 10.922 -12.766 11.797 1 87 169 ARG B O 1
ATOM 8596 N N . TRP B 1 170 ? 11.352 -10.664 12.242 1 89.5 170 TRP B N 1
ATOM 8597 C CA . TRP B 1 170 ? 12.289 -10.516 11.133 1 89.5 170 TRP B CA 1
ATOM 8598 C C . TRP B 1 170 ? 13.57 -11.305 11.391 1 89.5 170 TRP B C 1
ATOM 8600 O O . TRP B 1 170 ? 14.055 -11.352 12.523 1 89.5 170 TRP B O 1
ATOM 8610 N N . THR B 1 171 ? 14.094 -11.953 10.336 1 91.75 171 THR B N 1
ATOM 8611 C CA . THR B 1 171 ? 15.414 -12.57 10.375 1 91.75 171 THR B CA 1
ATOM 8612 C C . THR B 1 171 ? 16.516 -11.5 10.352 1 91.75 171 THR B C 1
ATOM 8614 O O . THR B 1 171 ? 16.234 -10.328 10.117 1 91.75 171 THR B O 1
ATOM 8617 N N . GLU B 1 172 ? 17.719 -11.945 10.648 1 89.25 172 GLU B N 1
ATOM 8618 C CA . GLU B 1 172 ? 18.844 -11.008 10.602 1 89.25 172 GLU B CA 1
ATOM 8619 C C . GLU B 1 172 ? 18.969 -10.375 9.219 1 89.25 172 GLU B C 1
ATOM 8621 O O . GLU B 1 172 ? 19.234 -9.172 9.109 1 89.25 172 GLU B O 1
ATOM 8626 N N . ARG B 1 173 ? 18.781 -11.164 8.25 1 88.25 173 ARG B N 1
ATOM 8627 C CA . ARG B 1 173 ? 18.859 -10.672 6.883 1 88.25 173 ARG B CA 1
ATOM 8628 C C . ARG B 1 173 ? 17.781 -9.633 6.609 1 88.25 173 ARG B C 1
ATOM 8630 O O . ARG B 1 173 ? 18.062 -8.578 6.027 1 88.25 173 ARG B O 1
ATOM 8637 N N . GLU B 1 174 ? 16.594 -9.977 7.023 1 90.5 174 GLU B N 1
ATOM 8638 C CA . GLU B 1 174 ? 15.469 -9.07 6.812 1 90.5 174 GLU B CA 1
ATOM 8639 C C . GLU B 1 174 ? 15.641 -7.785 7.617 1 90.5 174 GLU B C 1
ATOM 8641 O O . GLU B 1 174 ? 15.312 -6.699 7.137 1 90.5 174 GLU B O 1
ATOM 8646 N N . ARG B 1 175 ? 16.141 -7.828 8.766 1 92.38 175 ARG B N 1
ATOM 8647 C CA . ARG B 1 175 ? 16.406 -6.668 9.617 1 92.38 175 ARG B CA 1
ATOM 8648 C C . ARG B 1 175 ? 17.484 -5.781 9.008 1 92.38 175 ARG B C 1
ATOM 8650 O O . ARG B 1 175 ? 17.422 -4.555 9.109 1 92.38 175 ARG B O 1
ATOM 8657 N N . ASN B 1 176 ? 18.484 -6.43 8.477 1 91.25 176 ASN B N 1
ATOM 8658 C CA . ASN B 1 176 ? 19.531 -5.672 7.797 1 91.25 176 ASN B CA 1
ATOM 8659 C C . ASN B 1 176 ? 18.984 -4.922 6.59 1 91.25 176 ASN B C 1
ATOM 8661 O O . ASN B 1 176 ? 19.422 -3.816 6.281 1 91.25 176 ASN B O 1
ATOM 8665 N N . GLY B 1 177 ? 18.047 -5.586 5.945 1 91.62 177 GLY B N 1
ATOM 8666 C CA . GLY B 1 177 ? 17.375 -4.895 4.855 1 91.62 177 GLY B CA 1
ATOM 8667 C C . GLY B 1 177 ? 16.656 -3.645 5.301 1 91.62 177 GLY B C 1
ATOM 8668 O O . GLY B 1 177 ? 16.688 -2.621 4.609 1 91.62 177 GLY B O 1
ATOM 8669 N N . LEU B 1 178 ? 16.031 -3.684 6.445 1 94.31 178 LEU B N 1
ATOM 8670 C CA . LEU B 1 178 ? 15.336 -2.533 7.016 1 94.31 178 LEU B CA 1
ATOM 8671 C C . LEU B 1 178 ? 16.328 -1.44 7.406 1 94.31 178 LEU B C 1
ATOM 8673 O O . LEU B 1 178 ? 16.062 -0.253 7.207 1 94.31 178 LEU B O 1
ATOM 8677 N N . MET B 1 179 ? 17.453 -1.849 7.895 1 95.31 179 MET B N 1
ATOM 8678 C CA . MET B 1 179 ? 18.5 -0.892 8.25 1 95.31 179 MET B CA 1
ATOM 8679 C C . MET B 1 179 ? 19.031 -0.178 7.008 1 95.31 179 MET B C 1
ATOM 8681 O O . MET B 1 179 ? 19.312 1.02 7.051 1 95.31 179 MET B O 1
ATOM 8685 N N . ASN B 1 180 ? 19.172 -0.956 5.93 1 95.06 180 ASN B N 1
ATOM 8686 C CA . ASN B 1 180 ? 19.594 -0.345 4.672 1 95.06 180 ASN B CA 1
ATOM 8687 C C . ASN B 1 180 ? 18.594 0.706 4.195 1 95.06 180 ASN B C 1
ATOM 8689 O O . ASN B 1 180 ? 18.984 1.776 3.73 1 95.06 180 ASN B O 1
ATOM 8693 N N . GLU B 1 181 ? 17.391 0.366 4.355 1 95.44 181 GLU B N 1
ATOM 8694 C CA . GLU B 1 181 ? 16.359 1.321 3.957 1 95.44 181 GLU B CA 1
ATOM 8695 C C . GLU B 1 181 ? 16.422 2.588 4.805 1 95.44 181 GLU B C 1
ATOM 8697 O O . GLU B 1 181 ? 16.25 3.695 4.293 1 95.44 181 GLU B O 1
ATOM 8702 N N . LEU B 1 182 ? 16.641 2.436 6.086 1 96.31 182 LEU B N 1
ATOM 8703 C CA . LEU B 1 182 ? 16.781 3.58 6.977 1 96.31 182 LEU B CA 1
ATOM 8704 C C . LEU B 1 182 ? 17.938 4.469 6.539 1 96.31 182 LEU B C 1
ATOM 8706 O O . LEU B 1 182 ? 17.797 5.691 6.469 1 96.31 182 LEU B O 1
ATOM 8710 N N . ARG B 1 183 ? 19.047 3.859 6.25 1 97.38 183 ARG B N 1
ATOM 8711 C CA . ARG B 1 183 ? 20.234 4.598 5.801 1 97.38 183 ARG B CA 1
ATOM 8712 C C . ARG B 1 183 ? 19.953 5.324 4.488 1 97.38 183 ARG B C 1
ATOM 8714 O O . ARG B 1 183 ? 20.359 6.473 4.312 1 97.38 183 ARG B O 1
ATOM 8721 N N . ASP B 1 184 ? 19.25 4.609 3.633 1 97.38 184 ASP B N 1
ATOM 8722 C CA . ASP B 1 184 ? 18.922 5.211 2.346 1 97.38 184 ASP B CA 1
ATOM 8723 C C . ASP B 1 184 ? 18.062 6.465 2.531 1 97.38 184 ASP B C 1
ATOM 8725 O O . ASP B 1 184 ? 18.328 7.496 1.903 1 97.38 184 ASP B O 1
ATOM 8729 N N . GLN B 1 185 ? 17.078 6.387 3.379 1 97.06 185 GLN B N 1
ATOM 8730 C CA . GLN B 1 185 ? 16.203 7.523 3.604 1 97.06 185 GLN B CA 1
ATOM 8731 C C . GLN B 1 185 ? 16.938 8.688 4.246 1 97.06 185 GLN B C 1
ATOM 8733 O O . GLN B 1 185 ? 16.734 9.844 3.889 1 97.06 185 GLN B O 1
ATOM 8738 N N . ILE B 1 186 ? 17.781 8.391 5.18 1 97 186 ILE B N 1
ATOM 8739 C CA . ILE B 1 186 ? 18.578 9.422 5.852 1 97 186 ILE B CA 1
ATOM 8740 C C . ILE B 1 186 ? 19.516 10.086 4.852 1 97 186 ILE B C 1
ATOM 8742 O O . ILE B 1 186 ? 19.641 11.312 4.832 1 97 186 ILE B O 1
ATOM 8746 N N . GLU B 1 187 ? 20.141 9.258 4.051 1 96.75 187 GLU B N 1
ATOM 8747 C CA . GLU B 1 187 ? 21.016 9.766 3.006 1 96.75 187 GLU B CA 1
ATOM 8748 C C . GLU B 1 187 ? 20.266 10.68 2.041 1 96.75 187 GLU B C 1
ATOM 8750 O O . GLU B 1 187 ? 20.766 11.734 1.658 1 96.75 187 GLU B O 1
ATOM 8755 N N . LEU B 1 188 ? 19.109 10.289 1.713 1 96.31 188 LEU B N 1
ATOM 8756 C CA . LEU B 1 188 ? 18.281 11.055 0.79 1 96.31 188 LEU B CA 1
ATOM 8757 C C . LEU B 1 188 ? 17.875 12.383 1.414 1 96.31 188 LEU B C 1
ATOM 8759 O O . LEU B 1 188 ? 17.844 13.414 0.733 1 96.31 188 LEU B O 1
ATOM 8763 N N . ILE B 1 189 ? 17.531 12.414 2.65 1 94.81 189 ILE B N 1
ATOM 8764 C CA . ILE B 1 189 ? 17.203 13.664 3.328 1 94.81 189 ILE B CA 1
ATOM 8765 C C . ILE B 1 189 ? 18.391 14.617 3.266 1 94.81 189 ILE B C 1
ATOM 8767 O O . ILE B 1 189 ? 18.234 15.797 2.943 1 94.81 189 ILE B O 1
ATOM 8771 N N . TRP B 1 190 ? 19.547 14.078 3.512 1 93.62 190 TRP B N 1
ATOM 8772 C CA . TRP B 1 190 ? 20.75 14.883 3.555 1 93.62 190 TRP B CA 1
ATOM 8773 C C . TRP B 1 190 ? 21.094 15.438 2.172 1 93.62 190 TRP B C 1
ATOM 8775 O O . TRP B 1 190 ? 21.484 16.594 2.039 1 93.62 190 TRP B O 1
ATOM 8785 N N . MET B 1 191 ? 20.891 14.609 1.196 1 93.94 191 MET B N 1
ATOM 8786 C CA . MET B 1 191 ? 21.328 14.984 -0.147 1 93.94 191 MET B CA 1
ATOM 8787 C C . MET B 1 191 ? 20.25 15.812 -0.851 1 93.94 191 MET B C 1
ATOM 8789 O O . MET B 1 191 ? 20.531 16.484 -1.845 1 93.94 191 MET B O 1
ATOM 8793 N N . THR B 1 192 ? 19.062 15.75 -0.48 1 89.25 192 THR B N 1
ATOM 8794 C CA . THR B 1 192 ? 17.984 16.547 -1.043 1 89.25 192 THR B CA 1
ATOM 8795 C C . THR B 1 192 ? 18.062 18 -0.565 1 89.25 192 THR B C 1
ATOM 8797 O O . THR B 1 192 ? 17.719 18.922 -1.304 1 89.25 192 THR B O 1
ATOM 8800 N N . GLY B 1 193 ? 18.641 18.141 0.538 1 78 193 GLY B N 1
ATOM 8801 C CA . GLY B 1 193 ? 18.672 19.469 1.116 1 78 193 GLY B CA 1
ATOM 8802 C C . GLY B 1 193 ? 17.344 19.875 1.751 1 78 193 GLY B C 1
ATOM 8803 O O . GLY B 1 193 ? 16.281 19.641 1.181 1 78 193 GLY B O 1
ATOM 8804 N N . GLU B 1 194 ? 17.422 20.375 2.865 1 67.38 194 GLU B N 1
ATOM 8805 C CA . GLU B 1 194 ? 16.219 20.641 3.658 1 67.38 194 GLU B CA 1
ATOM 8806 C C . GLU B 1 194 ? 15.672 22.031 3.365 1 67.38 194 GLU B C 1
ATOM 8808 O O . GLU B 1 194 ? 14.469 22.266 3.494 1 67.38 194 GLU B O 1
ATOM 8813 N N . LEU B 1 195 ? 16.531 22.922 2.873 1 68.38 195 LEU B N 1
ATOM 8814 C CA . LEU B 1 195 ? 16.109 24.312 2.766 1 68.38 195 LEU B CA 1
ATOM 8815 C C . LEU B 1 195 ? 15.617 24.625 1.356 1 68.38 195 LEU B C 1
ATOM 8817 O O . LEU B 1 195 ? 16.125 24.062 0.38 1 68.38 195 LEU B O 1
ATOM 8821 N N . HIS B 1 196 ? 14.508 25.312 1.361 1 63 196 HIS B N 1
ATOM 8822 C CA . HIS B 1 196 ? 14.008 25.781 0.073 1 63 196 HIS B CA 1
ATOM 8823 C C . HIS B 1 196 ? 14.992 26.719 -0.601 1 63 196 HIS B C 1
ATOM 8825 O O . HIS B 1 196 ? 15.516 27.641 0.038 1 63 196 HIS B O 1
ATOM 8831 N N . LEU B 1 197 ? 15.297 26.312 -1.656 1 60.41 197 LEU B N 1
ATOM 8832 C CA . LEU B 1 197 ? 16.219 27.141 -2.412 1 60.41 197 LEU B CA 1
ATOM 8833 C C . LEU B 1 197 ? 15.5 28.328 -3.039 1 60.41 197 LEU B C 1
ATOM 8835 O O . LEU B 1 197 ? 16.094 29.391 -3.258 1 60.41 197 LEU B O 1
ATOM 8839 N N . GLU B 1 198 ? 14.281 28.047 -3.283 1 66.69 198 GLU B N 1
ATOM 8840 C CA . GLU B 1 198 ? 13.453 29.078 -3.914 1 66.69 198 GLU B CA 1
ATOM 8841 C C . GLU B 1 198 ? 12.25 29.438 -3.045 1 66.69 198 GLU B C 1
ATOM 8843 O O . GLU B 1 198 ? 11.844 28.641 -2.189 1 66.69 198 GLU B O 1
ATOM 8848 N N . LYS B 1 199 ? 11.852 30.672 -3.275 1 71.56 199 LYS B N 1
ATOM 8849 C CA . LYS B 1 199 ? 10.672 31.141 -2.541 1 71.56 199 LYS B CA 1
ATOM 8850 C C . LYS B 1 199 ? 9.461 30.25 -2.83 1 71.56 199 LYS B C 1
ATOM 8852 O O . LYS B 1 199 ? 9.234 29.859 -3.977 1 71.56 199 LYS B O 1
ATOM 8857 N N . ALA B 1 200 ? 8.789 29.969 -1.83 1 77.06 200 ALA B N 1
ATOM 8858 C CA . ALA B 1 200 ? 7.609 29.125 -1.981 1 77.06 200 ALA B CA 1
ATOM 8859 C C . ALA B 1 200 ? 6.488 29.875 -2.693 1 77.06 200 ALA B C 1
ATOM 8861 O O . ALA B 1 200 ? 6.277 31.062 -2.451 1 77.06 200 ALA B O 1
ATOM 8862 N N . THR B 1 201 ? 5.848 29.219 -3.596 1 83.44 201 THR B N 1
ATOM 8863 C CA . THR B 1 201 ? 4.66 29.766 -4.23 1 83.44 201 THR B CA 1
ATOM 8864 C C . THR B 1 201 ? 3.396 29.312 -3.502 1 83.44 201 THR B C 1
ATOM 8866 O O . THR B 1 201 ? 3.428 28.359 -2.727 1 83.44 201 THR B O 1
ATOM 8869 N N . VAL B 1 202 ? 2.328 30.047 -3.654 1 89.69 202 VAL B N 1
ATOM 8870 C CA . VAL B 1 202 ? 1.064 29.688 -3.021 1 89.69 202 VAL B CA 1
ATOM 8871 C C . VAL B 1 202 ? 0.626 28.297 -3.484 1 89.69 202 VAL B C 1
ATOM 8873 O O . VAL B 1 202 ? 0.086 27.516 -2.701 1 89.69 202 VAL B O 1
ATOM 8876 N N . GLU B 1 203 ? 0.906 28 -4.734 1 88.56 203 GLU B N 1
ATOM 8877 C CA . GLU B 1 203 ? 0.553 26.703 -5.293 1 88.56 203 GLU B CA 1
ATOM 8878 C C . GLU B 1 203 ? 1.267 25.578 -4.551 1 88.56 203 GLU B C 1
ATOM 8880 O O . GLU B 1 203 ? 0.678 24.516 -4.301 1 88.56 203 GLU B O 1
ATOM 8885 N N . ARG B 1 204 ? 2.451 25.75 -4.211 1 85.44 204 ARG B N 1
ATOM 8886 C CA . ARG B 1 204 ? 3.225 24.75 -3.488 1 85.44 204 ARG B CA 1
ATOM 8887 C C . ARG B 1 204 ? 2.709 24.578 -2.062 1 85.44 204 ARG B C 1
ATOM 8889 O O . ARG B 1 204 ? 2.736 23.484 -1.51 1 85.44 204 ARG B O 1
ATOM 8896 N N . GLU B 1 205 ? 2.311 25.703 -1.517 1 89.5 205 GLU B N 1
ATOM 8897 C CA . GLU B 1 205 ? 1.738 25.641 -0.175 1 89.5 205 GLU B CA 1
ATOM 8898 C C . GLU B 1 205 ? 0.438 24.844 -0.169 1 89.5 205 GLU B C 1
ATOM 8900 O O . GLU B 1 205 ? 0.16 24.094 0.779 1 89.5 205 GLU B O 1
ATOM 8905 N N . VAL B 1 206 ? -0.347 25.062 -1.248 1 93 206 VAL B N 1
ATOM 8906 C CA . VAL B 1 206 ? -1.595 24.328 -1.372 1 93 206 VAL B CA 1
ATOM 8907 C C . VAL B 1 206 ? -1.294 22.828 -1.474 1 93 206 VAL B C 1
ATOM 8909 O O . VAL B 1 206 ? -1.942 22.016 -0.813 1 93 206 VAL B O 1
ATOM 8912 N N . ALA B 1 207 ? -0.29 22.484 -2.264 1 90.81 207 ALA B N 1
ATOM 8913 C CA . ALA B 1 207 ? 0.113 21.078 -2.408 1 90.81 207 ALA B CA 1
ATOM 8914 C C . ALA B 1 207 ? 0.57 20.5 -1.073 1 90.81 207 ALA B C 1
ATOM 8916 O O . ALA B 1 207 ? 0.286 19.344 -0.764 1 90.81 207 ALA B O 1
ATOM 8917 N N . TRP B 1 208 ? 1.295 21.281 -0.353 1 89.75 208 TRP B N 1
ATOM 8918 C CA . TRP B 1 208 ? 1.748 20.875 0.974 1 89.75 208 TRP B CA 1
ATOM 8919 C C . TRP B 1 208 ? 0.563 20.562 1.885 1 89.75 208 TRP B C 1
ATOM 8921 O O . TRP B 1 208 ? 0.539 19.531 2.561 1 89.75 208 TRP B O 1
ATOM 8931 N N . GLY B 1 209 ? -0.386 21.438 1.908 1 92.94 209 GLY B N 1
ATOM 8932 C CA . GLY B 1 209 ? -1.566 21.219 2.727 1 92.94 209 GLY B CA 1
ATOM 8933 C C . GLY B 1 209 ? -2.318 19.953 2.355 1 92.94 209 GLY B C 1
ATOM 8934 O O . GLY B 1 209 ? -2.719 19.188 3.23 1 92.94 209 GLY B O 1
ATOM 8935 N N . LEU B 1 210 ? -2.473 19.766 1.072 1 95.19 210 LEU B N 1
ATOM 8936 C CA . LEU B 1 210 ? -3.244 18.641 0.569 1 95.19 210 LEU B CA 1
ATOM 8937 C C . LEU B 1 210 ? -2.512 17.328 0.818 1 95.19 210 LEU B C 1
ATOM 8939 O O . LEU B 1 210 ? -3.137 16.266 0.884 1 95.19 210 LEU B O 1
ATOM 8943 N N . HIS B 1 211 ? -1.226 17.391 1.002 1 93 211 HIS B N 1
ATOM 8944 C CA . HIS B 1 211 ? -0.416 16.203 1.283 1 93 211 HIS B CA 1
ATOM 8945 C C . HIS B 1 211 ? -0.906 15.484 2.537 1 93 211 HIS B C 1
ATOM 8947 O O . HIS B 1 211 ? -0.987 14.258 2.561 1 93 211 HIS B O 1
ATOM 8953 N N . PHE B 1 212 ? -1.274 16.156 3.525 1 94.75 212 PHE B N 1
ATOM 8954 C CA . PHE B 1 212 ? -1.675 15.57 4.797 1 94.75 212 PHE B CA 1
ATOM 8955 C C . PHE B 1 212 ? -3.043 14.906 4.68 1 94.75 212 PHE B C 1
ATOM 8957 O O . PHE B 1 212 ? -3.324 13.93 5.375 1 94.75 212 PHE B O 1
ATOM 8964 N N . PHE B 1 213 ? -3.867 15.453 3.773 1 97.12 213 PHE B N 1
ATOM 8965 C CA . PHE B 1 213 ? -5.152 14.805 3.537 1 97.12 213 PHE B CA 1
ATOM 8966 C C . PHE B 1 213 ? -4.969 13.477 2.822 1 97.12 213 PHE B C 1
ATOM 8968 O O . PHE B 1 213 ? -5.508 12.453 3.256 1 97.12 213 PHE B O 1
ATOM 8975 N N . ASP B 1 214 ? -4.176 13.523 1.881 1 94.81 214 ASP B N 1
ATOM 8976 C CA . ASP B 1 214 ? -3.949 12.328 1.072 1 94.81 214 ASP B CA 1
ATOM 8977 C C . ASP B 1 214 ? -3.299 11.219 1.898 1 94.81 214 ASP B C 1
ATOM 8979 O O . ASP B 1 214 ? -3.648 10.047 1.757 1 94.81 214 ASP B O 1
ATOM 8983 N N . GLU B 1 215 ? -2.447 11.609 2.725 1 91.94 215 GLU B N 1
ATOM 8984 C CA . GLU B 1 215 ? -1.652 10.617 3.436 1 91.94 215 GLU B CA 1
ATOM 8985 C C . GLU B 1 215 ? -2.393 10.094 4.664 1 91.94 215 GLU B C 1
ATOM 8987 O O . GLU B 1 215 ? -2.238 8.93 5.043 1 91.94 215 GLU B O 1
ATOM 8992 N N . THR B 1 216 ? -3.178 10.992 5.32 1 95 216 THR B N 1
ATOM 8993 C CA . THR B 1 216 ? -3.645 10.562 6.633 1 95 216 THR B CA 1
ATOM 8994 C C . THR B 1 216 ? -5.102 10.961 6.844 1 95 216 THR B C 1
ATOM 8996 O O . THR B 1 216 ? -5.934 10.125 7.203 1 95 216 THR B O 1
ATOM 8999 N N . LEU B 1 217 ? -5.512 12.117 6.562 1 97.75 217 LEU B N 1
ATOM 9000 C CA . LEU B 1 217 ? -6.723 12.719 7.109 1 97.75 217 LEU B CA 1
ATOM 9001 C C . LEU B 1 217 ? -7.965 12.125 6.457 1 97.75 217 LEU B C 1
ATOM 9003 O O . LEU B 1 217 ? -8.984 11.938 7.121 1 97.75 217 LEU B O 1
ATOM 9007 N N . PHE B 1 218 ? -7.949 11.875 5.137 1 97.81 218 PHE B N 1
ATOM 9008 C CA . PHE B 1 218 ? -9.117 11.312 4.465 1 97.81 218 PHE B CA 1
ATOM 9009 C C . PHE B 1 218 ? -9.539 10 5.125 1 97.81 218 PHE B C 1
ATOM 9011 O O . PHE B 1 218 ? -10.727 9.711 5.227 1 97.81 218 PHE B O 1
ATOM 9018 N N . GLU B 1 219 ? -8.594 9.328 5.648 1 94.81 219 GLU B N 1
ATOM 9019 C CA . GLU B 1 219 ? -8.891 8.008 6.195 1 94.81 219 GLU B CA 1
ATOM 9020 C C . GLU B 1 219 ? -9.086 8.062 7.711 1 94.81 219 GLU B C 1
ATOM 9022 O O . GLU B 1 219 ? -9.938 7.363 8.258 1 94.81 219 GLU B O 1
ATOM 9027 N N . MET B 1 220 ? -8.344 8.844 8.375 1 96.06 220 MET B N 1
ATOM 9028 C CA . MET B 1 220 ? -8.289 8.781 9.836 1 96.06 220 MET B CA 1
ATOM 9029 C C . MET B 1 220 ? -9.422 9.594 10.461 1 96.06 220 MET B C 1
ATOM 9031 O O . MET B 1 220 ? -9.828 9.336 11.594 1 96.06 220 MET B O 1
ATOM 9035 N N . LEU B 1 221 ? -9.914 10.539 9.742 1 97.06 221 LEU B N 1
ATOM 9036 C CA . LEU B 1 221 ? -11 11.328 10.32 1 97.06 221 LEU B CA 1
ATOM 9037 C C . LEU B 1 221 ? -12.266 10.492 10.461 1 97.06 221 LEU B C 1
ATOM 9039 O O . LEU B 1 221 ? -12.906 10.5 11.516 1 97.06 221 LEU B O 1
ATOM 9043 N N . PRO B 1 222 ? -12.68 9.75 9.422 1 95.81 222 PRO B N 1
ATOM 9044 C CA . PRO B 1 222 ? -13.797 8.812 9.625 1 95.81 222 PRO B CA 1
ATOM 9045 C C . PRO B 1 222 ? -13.531 7.812 10.742 1 95.81 222 PRO B C 1
ATOM 9047 O O . PRO B 1 222 ? -14.445 7.457 11.492 1 95.81 222 PRO B O 1
ATOM 9050 N N . GLU B 1 223 ? -12.359 7.398 10.875 1 93.12 223 GLU B N 1
ATOM 9051 C CA . GLU B 1 223 ? -11.992 6.461 11.93 1 93.12 223 GLU B CA 1
ATOM 9052 C C . GLU B 1 223 ? -12.195 7.074 13.312 1 93.12 223 GLU B C 1
ATOM 9054 O O . GLU B 1 223 ? -12.57 6.379 14.258 1 93.12 223 GLU B O 1
ATOM 9059 N N . MET B 1 224 ? -11.852 8.281 13.406 1 94.31 224 MET B N 1
ATOM 9060 C CA . MET B 1 224 ? -12.055 8.984 14.664 1 94.31 224 MET B CA 1
ATOM 9061 C C . MET B 1 224 ? -13.531 9.047 15.023 1 94.31 224 MET B C 1
ATOM 9063 O O . MET B 1 224 ? -13.898 8.898 16.188 1 94.31 224 MET B O 1
ATOM 9067 N N . LEU B 1 225 ? -14.422 9.234 14.07 1 94.94 225 LEU B N 1
ATOM 9068 C CA . LEU B 1 225 ? -15.859 9.219 14.312 1 94.94 225 LEU B CA 1
ATOM 9069 C C . LEU B 1 225 ? -16.312 7.859 14.828 1 94.94 225 LEU B C 1
ATOM 9071 O O . LEU B 1 225 ? -17.188 7.773 15.688 1 94.94 225 LEU B O 1
ATOM 9075 N N . LEU B 1 226 ? -15.711 6.871 14.312 1 92 226 LEU B N 1
ATOM 9076 C CA . LEU B 1 226 ? -16.016 5.52 14.758 1 92 226 LEU B CA 1
ATOM 9077 C C . LEU B 1 226 ? -15.625 5.324 16.219 1 92 226 LEU B C 1
ATOM 9079 O O . LEU B 1 226 ? -16.328 4.652 16.969 1 92 226 LEU B O 1
ATOM 9083 N N . SER B 1 227 ? -14.508 5.859 16.562 1 93.19 227 SER B N 1
ATOM 9084 C CA . SER B 1 227 ? -14.07 5.801 17.953 1 93.19 227 SER B CA 1
ATOM 9085 C C . SER B 1 227 ? -15.102 6.426 18.891 1 93.19 227 SER B C 1
ATOM 9087 O O . SER B 1 227 ? -15.359 5.906 19.984 1 93.19 227 SER B O 1
ATOM 9089 N N . LEU B 1 228 ? -15.656 7.5 18.453 1 96.56 228 LEU B N 1
ATOM 9090 C CA . LEU B 1 228 ? -16.703 8.133 19.234 1 96.56 228 LEU B CA 1
ATOM 9091 C C . LEU B 1 228 ? -17.938 7.234 19.344 1 96.56 228 LEU B C 1
ATOM 9093 O O . LEU B 1 228 ? -18.5 7.07 20.422 1 96.56 228 LEU B O 1
ATOM 9097 N N . GLU B 1 229 ? -18.328 6.703 18.234 1 94.5 229 GLU B N 1
ATOM 9098 C CA . GLU B 1 229 ? -19.484 5.824 18.203 1 94.5 229 GLU B CA 1
ATOM 9099 C C . GLU B 1 229 ? -19.312 4.641 19.156 1 94.5 229 GLU B C 1
ATOM 9101 O O . GLU B 1 229 ? -20.25 4.266 19.859 1 94.5 229 GLU B O 1
ATOM 9106 N N . GLU B 1 230 ? -18.172 4.129 19.172 1 92.12 230 GLU B N 1
ATOM 9107 C CA . GLU B 1 230 ? -17.875 3 20.047 1 92.12 230 GLU B CA 1
ATOM 9108 C C . GLU B 1 230 ? -17.969 3.4 21.516 1 92.12 230 GLU B C 1
ATOM 9110 O O . GLU B 1 230 ? -18.516 2.656 22.328 1 92.12 230 GLU B O 1
ATOM 9115 N N . SER B 1 231 ? -17.406 4.496 21.797 1 95.88 231 SER B N 1
ATOM 9116 C CA . SER B 1 231 ? -17.453 4.984 23.172 1 95.88 231 SER B CA 1
ATOM 9117 C C . SER B 1 231 ? -18.875 5.301 23.594 1 95.88 231 SER B C 1
ATOM 9119 O O . SER B 1 231 ? -19.266 5.027 24.734 1 95.88 231 SER B O 1
ATOM 9121 N N . LEU B 1 232 ? -19.672 5.867 22.719 1 96.88 232 LEU B N 1
ATOM 9122 C CA . LEU B 1 232 ? -21.062 6.16 23 1 96.88 232 LEU B CA 1
ATOM 9123 C C . LEU B 1 232 ? -21.844 4.875 23.297 1 96.88 232 LEU B C 1
ATOM 9125 O O . LEU B 1 232 ? -22.641 4.824 24.219 1 96.88 232 LEU B O 1
ATOM 9129 N N . ALA B 1 233 ? -21.594 3.893 22.516 1 94.38 233 ALA B N 1
ATOM 9130 C CA . ALA B 1 233 ? -22.266 2.607 22.703 1 94.38 233 ALA B CA 1
ATOM 9131 C C . ALA B 1 233 ? -21.875 1.966 24.031 1 94.38 233 ALA B C 1
ATOM 9133 O O . ALA B 1 233 ? -22.688 1.293 24.672 1 94.38 233 ALA B O 1
ATOM 9134 N N . GLN B 1 234 ? -20.688 2.16 24.438 1 94.25 234 GLN B N 1
ATOM 9135 C CA . GLN B 1 234 ? -20.156 1.546 25.656 1 94.25 234 GLN B CA 1
ATOM 9136 C C . GLN B 1 234 ? -20.719 2.223 26.906 1 94.25 234 GLN B C 1
ATOM 9138 O O . GLN B 1 234 ? -21.109 1.55 27.859 1 94.25 234 GLN B O 1
ATOM 9143 N N . TYR B 1 235 ? -20.859 3.473 26.875 1 96.06 235 TYR B N 1
ATOM 9144 C CA . TYR B 1 235 ? -21.156 4.184 28.109 1 96.06 235 TYR B CA 1
ATOM 9145 C C . TYR B 1 235 ? -22.609 4.633 28.141 1 96.06 235 TYR B C 1
ATOM 9147 O O . TYR B 1 235 ? -23.141 4.992 29.188 1 96.06 235 TYR B O 1
ATOM 9155 N N . TYR B 1 236 ? -23.234 4.613 27 1 96.62 236 TYR B N 1
ATOM 9156 C CA . TYR B 1 236 ? -24.672 4.836 26.875 1 96.62 236 TYR B CA 1
ATOM 9157 C C . TYR B 1 236 ? -25.328 3.73 26.047 1 96.62 236 TYR B C 1
ATOM 9159 O O . TYR B 1 236 ? -25.906 3.992 24.984 1 96.62 236 TYR B O 1
ATOM 9167 N N . PRO B 1 237 ? -25.328 2.557 26.531 1 93.88 237 PRO B N 1
ATOM 9168 C CA . PRO B 1 237 ? -25.719 1.373 25.766 1 93.88 237 PRO B CA 1
ATOM 9169 C C . PRO B 1 237 ? -27.203 1.37 25.406 1 93.88 237 PRO B C 1
ATOM 9171 O O . PRO B 1 237 ? -27.609 0.745 24.422 1 93.88 237 PRO B O 1
ATOM 9174 N N . ASP B 1 238 ? -27.984 2.037 26.125 1 94.19 238 ASP B N 1
ATOM 9175 C CA . ASP B 1 238 ? -29.438 1.99 25.922 1 94.19 238 ASP B CA 1
ATOM 9176 C C . ASP B 1 238 ? -29.891 3.078 24.953 1 94.19 238 ASP B C 1
ATOM 9178 O O . ASP B 1 238 ? -31.094 3.27 24.75 1 94.19 238 ASP B O 1
ATOM 9182 N N . GLU B 1 239 ? -28.906 3.777 24.453 1 93.56 239 GLU B N 1
ATOM 9183 C CA . GLU B 1 239 ? -29.234 4.887 23.562 1 93.56 239 GLU B CA 1
ATOM 9184 C C . GLU B 1 239 ? -28.531 4.742 22.203 1 93.56 239 GLU B C 1
ATOM 9186 O O . GLU B 1 239 ? -27.422 4.195 22.141 1 93.56 239 GLU B O 1
ATOM 9191 N N . THR B 1 240 ? -29.281 5.133 21.125 1 92.62 240 THR B N 1
ATOM 9192 C CA . THR B 1 240 ? -28.672 5.195 19.797 1 92.62 240 THR B CA 1
ATOM 9193 C C . THR B 1 240 ? -28.406 6.645 19.391 1 92.62 240 THR B C 1
ATOM 9195 O O . THR B 1 240 ? -29.328 7.473 19.406 1 92.62 240 THR B O 1
ATOM 9198 N N . PHE B 1 241 ? -27.156 6.863 19.047 1 93.81 241 PHE B N 1
ATOM 9199 C CA . PHE B 1 241 ? -26.781 8.227 18.688 1 93.81 241 PHE B CA 1
ATOM 9200 C C . PHE B 1 241 ? -26.484 8.336 17.203 1 93.81 241 PHE B C 1
ATOM 9202 O O . PHE B 1 241 ? -25.891 7.426 16.609 1 93.81 241 PHE B O 1
ATOM 9209 N N . GLU B 1 242 ? -26.969 9.344 16.609 1 89.44 242 GLU B N 1
ATOM 9210 C CA . GLU B 1 242 ? -26.484 9.75 15.289 1 89.44 242 GLU B CA 1
ATOM 9211 C C . GLU B 1 242 ? -25.281 10.68 15.414 1 89.44 242 GLU B C 1
ATOM 9213 O O . GLU B 1 242 ? -25.359 11.734 16.047 1 89.44 242 GLU B O 1
ATOM 9218 N N . VAL B 1 243 ? -24.219 10.273 14.875 1 92.62 243 VAL B N 1
ATOM 9219 C CA . VAL B 1 243 ? -23.016 11.094 14.953 1 92.62 243 VAL B CA 1
ATOM 9220 C C . VAL B 1 243 ? -22.859 11.898 13.672 1 92.62 243 VAL B C 1
ATOM 9222 O O . VAL B 1 243 ? -22.5 11.344 12.625 1 92.62 243 VAL B O 1
ATOM 9225 N N . PRO B 1 244 ? -23.125 13.195 13.688 1 94 244 PRO B N 1
ATOM 9226 C CA . PRO B 1 244 ? -22.906 14.039 12.508 1 94 244 PRO B CA 1
ATOM 9227 C C . PRO B 1 244 ? -21.438 14.281 12.219 1 94 244 PRO B C 1
ATOM 9229 O O . PRO B 1 244 ? -20.562 13.906 13.016 1 94 244 PRO B O 1
ATOM 9232 N N . PRO B 1 245 ? -21.125 14.859 11.039 1 94.44 245 PRO B N 1
ATOM 9233 C CA . PRO B 1 245 ? -19.75 15.258 10.781 1 94.44 245 PRO B CA 1
ATOM 9234 C C . PRO B 1 245 ? -19.344 16.531 11.539 1 94.44 245 PRO B C 1
ATOM 9236 O O . PRO B 1 245 ? -19.047 17.547 10.914 1 94.44 245 PRO B O 1
ATOM 9239 N N . PHE B 1 246 ? -19.188 16.344 12.852 1 96.19 246 PHE B N 1
ATOM 9240 C CA . PHE B 1 246 ? -18.969 17.469 13.742 1 96.19 246 PHE B CA 1
ATOM 9241 C C . PHE B 1 246 ? -17.531 17.969 13.641 1 96.19 246 PHE B C 1
ATOM 9243 O O . PHE B 1 246 ? -17.219 19.078 14.07 1 96.19 246 PHE B O 1
ATOM 9250 N N . PHE B 1 247 ? -16.672 17.188 13.086 1 97.19 247 PHE B N 1
ATOM 9251 C CA . PHE B 1 247 ? -15.25 17.5 12.961 1 97.19 247 PHE B CA 1
ATOM 9252 C C . PHE B 1 247 ? -14.859 17.672 11.492 1 97.19 247 PHE B C 1
ATOM 9254 O O . PHE B 1 247 ? -14.953 16.719 10.711 1 97.19 247 PHE B O 1
ATOM 9261 N N . GLN B 1 248 ? -14.477 18.875 11.125 1 96.62 248 GLN B N 1
ATOM 9262 C CA . GLN B 1 248 ? -14.047 19.188 9.766 1 96.62 248 GLN B CA 1
ATOM 9263 C C . GLN B 1 248 ? -12.789 20.062 9.781 1 96.62 248 GLN B C 1
ATOM 9265 O O . GLN B 1 248 ? -12.312 20.453 10.844 1 96.62 248 GLN B O 1
ATOM 9270 N N . PHE B 1 249 ? -12.203 20.25 8.594 1 97.56 249 PHE B N 1
ATOM 9271 C CA . PHE B 1 249 ? -11.008 21.094 8.516 1 97.56 249 PHE B CA 1
ATOM 9272 C C . PHE B 1 249 ? -11.297 22.375 7.738 1 97.56 249 PHE B C 1
ATOM 9274 O O . PHE B 1 249 ? -12.047 22.359 6.762 1 97.56 249 PHE B O 1
ATOM 9281 N N . GLY B 1 250 ? -10.805 23.516 8.266 1 97.31 250 GLY B N 1
ATOM 9282 C CA . GLY B 1 250 ? -10.68 24.734 7.488 1 97.31 250 GLY B CA 1
ATOM 9283 C C . GLY B 1 250 ? -9.289 24.953 6.93 1 97.31 250 GLY B C 1
ATOM 9284 O O . GLY B 1 250 ? -8.359 24.203 7.246 1 97.31 250 GLY B O 1
ATOM 9285 N N . SER B 1 251 ? -9.133 25.906 6.039 1 96.81 251 SER B N 1
ATOM 9286 C CA . SER B 1 251 ? -7.824 26.25 5.496 1 96.81 251 SER B CA 1
ATOM 9287 C C . SER B 1 251 ? -7.742 27.75 5.184 1 96.81 251 SER B C 1
ATOM 9289 O O . SER B 1 251 ? -8.742 28.359 4.816 1 96.81 251 SER B O 1
ATOM 9291 N N . TRP B 1 252 ? -6.559 28.281 5.363 1 95.38 252 TRP B N 1
ATOM 9292 C CA . TRP B 1 252 ? -6.273 29.641 4.949 1 95.38 252 TRP B CA 1
ATOM 9293 C C . TRP B 1 252 ? -5.41 29.672 3.695 1 95.38 252 TRP B C 1
ATOM 9295 O O . TRP B 1 252 ? -5.23 30.719 3.072 1 95.38 252 TRP B O 1
ATOM 9305 N N . ILE B 1 253 ? -4.934 28.547 3.299 1 94.44 253 ILE B N 1
ATOM 9306 C CA . ILE B 1 253 ? -3.975 28.484 2.199 1 94.44 253 ILE B CA 1
ATOM 9307 C C . ILE B 1 253 ? -4.676 28.844 0.888 1 94.44 253 ILE B C 1
ATOM 9309 O O . ILE B 1 253 ? -5.57 28.109 0.444 1 94.44 253 ILE B O 1
ATOM 9313 N N . GLY B 1 254 ? -4.219 29.875 0.342 1 94.69 254 GLY B N 1
ATOM 9314 C CA . GLY B 1 254 ? -4.84 30.344 -0.887 1 94.69 254 GLY B CA 1
ATOM 9315 C C . GLY B 1 254 ? -5.973 31.328 -0.649 1 94.69 254 GLY B C 1
ATOM 9316 O O . GLY B 1 254 ? -6.555 31.859 -1.6 1 94.69 254 GLY B O 1
ATOM 9317 N N . GLY B 1 255 ? -6.316 31.625 0.586 1 95.69 255 GLY B N 1
ATOM 9318 C CA . GLY B 1 255 ? -7.367 32.562 0.919 1 95.69 255 GLY B CA 1
ATOM 9319 C C . GLY B 1 255 ? -6.898 33.688 1.836 1 95.69 255 GLY B C 1
ATOM 9320 O O . GLY B 1 255 ? -7.578 34.688 1.984 1 95.69 255 GLY B O 1
ATOM 9321 N N . ASP B 1 256 ? -5.766 33.531 2.375 1 93.94 256 ASP B N 1
ATOM 9322 C CA . ASP B 1 256 ? -5.219 34.531 3.303 1 93.94 256 ASP B CA 1
ATOM 9323 C C . ASP B 1 256 ? -4.477 35.625 2.555 1 93.94 256 ASP B C 1
ATOM 9325 O O . ASP B 1 256 ? -3.338 35.438 2.125 1 93.94 256 ASP B O 1
ATOM 9329 N N . ARG B 1 257 ? -5.012 36.75 2.502 1 92.94 257 ARG B N 1
ATOM 9330 C CA . ARG B 1 257 ? -4.473 37.875 1.742 1 92.94 257 ARG B CA 1
ATOM 9331 C C . ARG B 1 257 ? -3.838 38.906 2.668 1 92.94 257 ARG B C 1
ATOM 9333 O O . ARG B 1 257 ? -3.186 39.844 2.205 1 92.94 257 ARG B O 1
ATOM 9340 N N . ASP B 1 258 ? -3.959 38.75 3.898 1 90.19 258 ASP B N 1
ATOM 9341 C CA . ASP B 1 258 ? -3.418 39.719 4.828 1 90.19 258 ASP B CA 1
ATOM 9342 C C . ASP B 1 258 ? -1.897 39.812 4.723 1 90.19 258 ASP B C 1
ATOM 9344 O O . ASP B 1 258 ? -1.185 38.969 5.285 1 90.19 258 ASP B O 1
ATOM 9348 N N . GLY B 1 259 ? -1.475 40.781 4.07 1 81.44 259 GLY B N 1
ATOM 9349 C CA . GLY B 1 259 ? -0.049 41 3.891 1 81.44 259 GLY B CA 1
ATOM 9350 C C . GLY B 1 259 ? 0.569 40.125 2.834 1 81.44 259 GLY B C 1
ATOM 9351 O O . GLY B 1 259 ? 1.792 39.969 2.777 1 81.44 259 GLY B O 1
ATOM 9352 N N . ASN B 1 260 ? -0.216 39.5 2.08 1 86.75 260 ASN B N 1
ATOM 9353 C CA . ASN B 1 260 ? 0.285 38.625 1.036 1 86.75 260 ASN B CA 1
ATOM 9354 C C . ASN B 1 260 ? -0.249 39 -0.339 1 86.75 260 ASN B C 1
ATOM 9356 O O . ASN B 1 260 ? -1.338 38.594 -0.73 1 86.75 260 ASN B O 1
ATOM 9360 N N . PRO B 1 261 ? 0.55 39.719 -1.107 1 88.38 261 PRO B N 1
ATOM 9361 C CA . PRO B 1 261 ? 0.078 40.188 -2.41 1 88.38 261 PRO B CA 1
ATOM 9362 C C . PRO B 1 261 ? -0.068 39.062 -3.43 1 88.38 261 PRO B C 1
ATOM 9364 O O . PRO B 1 261 ? -0.662 39.25 -4.492 1 88.38 261 PRO B O 1
ATOM 9367 N N . TYR B 1 262 ? 0.375 37.875 -3.109 1 89.62 262 TYR B N 1
ATOM 9368 C CA . TYR B 1 262 ? 0.392 36.75 -4.066 1 89.62 262 TYR B CA 1
ATOM 9369 C C . TYR B 1 262 ? -0.91 35.969 -4.012 1 89.62 262 TYR B C 1
ATOM 9371 O O . TYR B 1 262 ? -1.165 35.125 -4.871 1 89.62 262 TYR B O 1
ATOM 9379 N N . VAL B 1 263 ? -1.676 36.25 -3.066 1 94.12 263 VAL B N 1
ATOM 9380 C CA . VAL B 1 263 ? -2.996 35.625 -3.018 1 94.12 263 VAL B CA 1
ATOM 9381 C C . VAL B 1 263 ? -4.02 36.531 -3.693 1 94.12 263 VAL B C 1
ATOM 9383 O O . VAL B 1 263 ? -4.473 37.531 -3.1 1 94.12 263 VAL B O 1
ATOM 9386 N N . THR B 1 264 ? -4.312 36.156 -4.906 1 95.25 264 THR B N 1
ATOM 9387 C CA . THR B 1 264 ? -5.277 36.906 -5.719 1 95.25 264 THR B CA 1
ATOM 9388 C C . THR B 1 264 ? -6.555 36.094 -5.906 1 95.25 264 THR B C 1
ATOM 9390 O O . THR B 1 264 ? -6.617 34.906 -5.512 1 95.25 264 THR B O 1
ATOM 9393 N N . ALA B 1 265 ? -7.531 36.719 -6.473 1 95.56 265 ALA B N 1
ATOM 9394 C CA . ALA B 1 265 ? -8.781 36.031 -6.758 1 95.56 265 ALA B CA 1
ATOM 9395 C C . ALA B 1 265 ? -8.531 34.812 -7.66 1 95.56 265 ALA B C 1
ATOM 9397 O O . ALA B 1 265 ? -9.164 33.781 -7.488 1 95.56 265 ALA B O 1
ATOM 9398 N N . SER B 1 266 ? -7.676 35 -8.594 1 95.38 266 SER B N 1
ATOM 9399 C CA . SER B 1 266 ? -7.336 33.906 -9.508 1 95.38 266 SER B CA 1
ATOM 9400 C C . SER B 1 266 ? -6.684 32.75 -8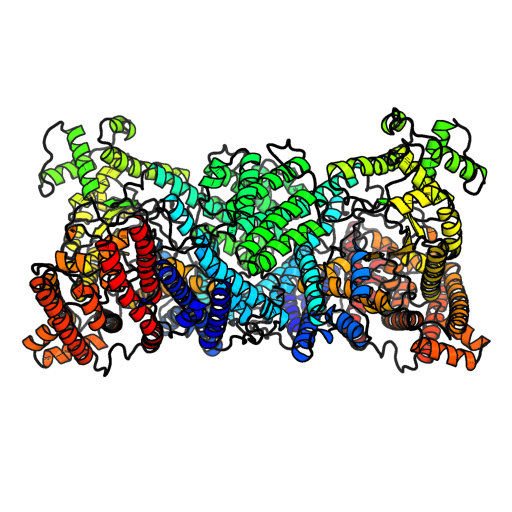.773 1 95.38 266 SER B C 1
ATOM 9402 O O . SER B 1 266 ? -7.027 31.594 -9.008 1 95.38 266 SER B O 1
ATOM 9404 N N . VAL B 1 267 ? -5.773 33.031 -7.852 1 95.44 267 VAL B N 1
ATOM 9405 C CA . VAL B 1 267 ? -5.094 32 -7.062 1 95.44 267 VAL B CA 1
ATOM 9406 C C . VAL B 1 267 ? -6.098 31.312 -6.152 1 95.44 267 VAL B C 1
ATOM 9408 O O . VAL B 1 267 ? -6.039 30.094 -5.977 1 95.44 267 VAL B O 1
ATOM 9411 N N . THR B 1 268 ? -6.957 32.062 -5.598 1 96.75 268 THR B N 1
ATOM 9412 C CA . THR B 1 268 ? -7.992 31.5 -4.738 1 96.75 268 THR B CA 1
ATOM 9413 C C . THR B 1 268 ? -8.891 30.547 -5.527 1 96.75 268 THR B C 1
ATOM 9415 O O . THR B 1 268 ? -9.25 29.484 -5.039 1 96.75 268 THR B O 1
ATOM 9418 N N . ARG B 1 269 ? -9.227 30.938 -6.754 1 95.12 269 ARG B N 1
ATOM 9419 C CA . ARG B 1 269 ? -10.023 30.078 -7.629 1 95.12 269 ARG B CA 1
ATOM 9420 C C . ARG B 1 269 ? -9.32 28.75 -7.891 1 95.12 269 ARG B C 1
ATOM 9422 O O . ARG B 1 269 ? -9.938 27.688 -7.77 1 95.12 269 ARG B O 1
ATOM 9429 N N . GLU B 1 270 ? -8.117 28.844 -8.203 1 95.19 270 GLU B N 1
ATOM 9430 C CA . GLU B 1 270 ? -7.332 27.656 -8.469 1 95.19 270 GLU B CA 1
ATOM 9431 C C . GLU B 1 270 ? -7.234 26.766 -7.223 1 95.19 270 GLU B C 1
ATOM 9433 O O . GLU B 1 270 ? -7.293 25.547 -7.32 1 95.19 270 GLU B O 1
ATOM 9438 N N . THR B 1 271 ? -7.062 27.375 -6.102 1 96.25 271 THR B N 1
ATOM 9439 C CA . THR B 1 271 ? -6.977 26.656 -4.836 1 96.25 271 THR B CA 1
ATOM 9440 C C . THR B 1 271 ? -8.258 25.875 -4.566 1 96.25 271 THR B C 1
ATOM 9442 O O . THR B 1 271 ? -8.211 24.703 -4.176 1 96.25 271 THR B O 1
ATOM 9445 N N . LEU B 1 272 ? -9.352 26.5 -4.82 1 96.31 272 LEU B N 1
ATOM 9446 C CA . LEU B 1 272 ? -10.648 25.859 -4.609 1 96.31 272 LEU B CA 1
ATOM 9447 C C . LEU B 1 272 ? -10.805 24.641 -5.516 1 96.31 272 LEU B C 1
ATOM 9449 O O . LEU B 1 272 ? -11.305 23.609 -5.082 1 96.31 272 LEU B O 1
ATOM 9453 N N . GLN B 1 273 ? -10.391 24.797 -6.691 1 95 273 GLN B N 1
ATOM 9454 C CA . GLN B 1 273 ? -10.477 23.703 -7.641 1 95 273 GLN B CA 1
ATOM 9455 C C . GLN B 1 273 ? -9.586 22.531 -7.211 1 95 273 GLN B C 1
ATOM 9457 O O . GLN B 1 273 ? -9.992 21.375 -7.281 1 95 273 GLN B O 1
ATOM 9462 N N . ARG B 1 274 ? -8.414 22.828 -6.785 1 96.44 274 ARG B N 1
ATOM 9463 C CA . ARG B 1 274 ? -7.488 21.797 -6.332 1 96.44 274 ARG B CA 1
ATOM 9464 C C . ARG B 1 274 ? -8.023 21.078 -5.105 1 96.44 274 ARG B C 1
ATOM 9466 O O . ARG B 1 274 ? -7.902 19.859 -4.992 1 96.44 274 ARG B O 1
ATOM 9473 N N . ASN B 1 275 ? -8.539 21.828 -4.211 1 97 275 ASN B N 1
ATOM 9474 C CA . ASN B 1 275 ? -9.148 21.219 -3.027 1 97 275 ASN B CA 1
ATOM 9475 C C . ASN B 1 275 ? -10.289 20.281 -3.402 1 97 275 ASN B C 1
ATOM 9477 O O . ASN B 1 275 ? -10.391 19.172 -2.859 1 97 275 ASN B O 1
ATOM 9481 N N . ALA B 1 276 ? -11.102 20.719 -4.324 1 96.5 276 ALA B N 1
ATOM 9482 C CA . ALA B 1 276 ? -12.234 19.922 -4.762 1 96.5 276 ALA B CA 1
ATOM 9483 C C . ALA B 1 276 ? -11.773 18.609 -5.398 1 96.5 276 ALA B C 1
ATOM 9485 O O . ALA B 1 276 ? -12.297 17.547 -5.09 1 96.5 276 ALA B O 1
ATOM 9486 N N . LEU B 1 277 ? -10.828 18.719 -6.223 1 97.12 277 LEU B N 1
ATOM 9487 C CA . LEU B 1 277 ? -10.344 17.547 -6.941 1 97.12 277 LEU B CA 1
ATOM 9488 C C . LEU B 1 277 ? -9.68 16.562 -5.988 1 97.12 277 LEU B C 1
ATOM 9490 O O . LEU B 1 277 ? -9.734 15.352 -6.207 1 97.12 277 LEU B O 1
ATOM 9494 N N . ALA B 1 278 ? -9.102 17.047 -4.91 1 97.69 278 ALA B N 1
ATOM 9495 C CA . ALA B 1 278 ? -8.43 16.172 -3.953 1 97.69 278 ALA B CA 1
ATOM 9496 C C . ALA B 1 278 ? -9.414 15.188 -3.326 1 97.69 278 ALA B C 1
ATOM 9498 O O . ALA B 1 278 ? -9.172 13.977 -3.318 1 97.69 278 ALA B O 1
ATOM 9499 N N . SER B 1 279 ? -10.5 15.625 -2.834 1 98 279 SER B N 1
ATOM 9500 C CA . SER B 1 279 ? -11.477 14.719 -2.225 1 98 279 SER B CA 1
ATOM 9501 C C . SER B 1 279 ? -12.141 13.836 -3.273 1 98 279 SER B C 1
ATOM 9503 O O . SER B 1 279 ? -12.32 12.641 -3.055 1 98 279 SER B O 1
ATOM 9505 N N . LEU B 1 280 ? -12.453 14.414 -4.43 1 98.06 280 LEU B N 1
ATOM 9506 C CA . LEU B 1 280 ? -13.125 13.664 -5.48 1 98.06 280 LEU B CA 1
ATOM 9507 C C . LEU B 1 280 ? -12.281 12.484 -5.941 1 98.06 280 LEU B C 1
ATOM 9509 O O . LEU B 1 280 ? -12.797 11.391 -6.148 1 98.06 280 LEU B O 1
ATOM 9513 N N . ARG B 1 281 ? -11.062 12.742 -6.094 1 97.62 281 ARG B N 1
ATOM 9514 C CA . ARG B 1 281 ? -10.164 11.664 -6.488 1 97.62 281 ARG B CA 1
ATOM 9515 C C . ARG B 1 281 ? -10.109 10.578 -5.422 1 97.62 281 ARG B C 1
ATOM 9517 O O . ARG B 1 281 ? -10.047 9.391 -5.742 1 97.62 281 ARG B O 1
ATOM 9524 N N . ARG B 1 282 ? -10.07 10.984 -4.191 1 97.94 282 ARG B N 1
ATOM 9525 C CA . ARG B 1 282 ? -10.055 10.023 -3.096 1 97.94 282 ARG B CA 1
ATOM 9526 C C . ARG B 1 282 ? -11.336 9.188 -3.08 1 97.94 282 ARG B C 1
ATOM 9528 O O . ARG B 1 282 ? -11.297 7.988 -2.818 1 97.94 282 ARG B O 1
ATOM 9535 N N . TYR B 1 283 ? -12.477 9.844 -3.4 1 98.5 283 TYR B N 1
ATOM 9536 C CA . TYR B 1 283 ? -13.734 9.109 -3.496 1 98.5 283 TYR B CA 1
ATOM 9537 C C . TYR B 1 283 ? -13.68 8.086 -4.629 1 98.5 283 TYR B C 1
ATOM 9539 O O . TYR B 1 283 ? -14.172 6.965 -4.484 1 98.5 283 TYR B O 1
ATOM 9547 N N . ARG B 1 284 ? -13.141 8.547 -5.719 1 98.19 284 ARG B N 1
ATOM 9548 C CA . ARG B 1 284 ? -13.008 7.637 -6.855 1 98.19 284 ARG B CA 1
ATOM 9549 C C . ARG B 1 284 ? -12.227 6.383 -6.465 1 98.19 284 ARG B C 1
ATOM 9551 O O . ARG B 1 284 ? -12.625 5.27 -6.812 1 98.19 284 ARG B O 1
ATOM 9558 N N . ASP B 1 285 ? -11.18 6.586 -5.734 1 97.31 285 ASP B N 1
ATOM 9559 C CA . ASP B 1 285 ? -10.398 5.449 -5.262 1 97.31 285 ASP B CA 1
ATOM 9560 C C . ASP B 1 285 ? -11.234 4.551 -4.352 1 97.31 285 ASP B C 1
ATOM 9562 O O . ASP B 1 285 ? -11.172 3.324 -4.457 1 97.31 285 ASP B O 1
ATOM 9566 N N . GLY B 1 286 ? -11.945 5.176 -3.449 1 97.69 286 GLY B N 1
ATOM 9567 C CA . GLY B 1 286 ? -12.797 4.43 -2.539 1 97.69 286 GLY B CA 1
ATOM 9568 C C . GLY B 1 286 ? -13.867 3.623 -3.252 1 97.69 286 GLY B C 1
ATOM 9569 O O . GLY B 1 286 ? -14.078 2.449 -2.939 1 97.69 286 GLY B O 1
ATOM 9570 N N . ILE B 1 287 ? -14.492 4.191 -4.262 1 98.5 287 ILE B N 1
ATOM 9571 C CA . ILE B 1 287 ? -15.57 3.543 -5 1 98.5 287 ILE B CA 1
ATOM 9572 C C . ILE B 1 287 ? -15 2.424 -5.867 1 98.5 287 ILE B C 1
ATOM 9574 O O . ILE B 1 287 ? -15.609 1.358 -5.996 1 98.5 287 ILE B O 1
ATOM 9578 N N . THR B 1 288 ? -13.898 2.689 -6.457 1 97.38 288 THR B N 1
ATOM 9579 C CA . THR B 1 288 ? -13.227 1.659 -7.234 1 97.38 288 THR B CA 1
ATOM 9580 C C . THR B 1 288 ? -12.883 0.454 -6.363 1 97.38 288 THR B C 1
ATOM 9582 O O . THR B 1 288 ? -13.086 -0.691 -6.77 1 97.38 288 THR B O 1
ATOM 9585 N N . HIS B 1 289 ? -12.406 0.732 -5.219 1 96.38 289 HIS B N 1
ATOM 9586 C CA . HIS B 1 289 ? -12.102 -0.337 -4.277 1 96.38 289 HIS B CA 1
ATOM 9587 C C . HIS B 1 289 ? -13.352 -1.11 -3.887 1 96.38 289 HIS B C 1
ATOM 9589 O O . HIS B 1 289 ? -13.344 -2.342 -3.846 1 96.38 289 HIS B O 1
ATOM 9595 N N . LEU B 1 290 ? -14.406 -0.409 -3.572 1 98 290 LEU B N 1
ATOM 9596 C CA . LEU B 1 290 ? -15.672 -1.061 -3.242 1 98 290 LEU B CA 1
ATOM 9597 C C . LEU B 1 290 ? -16.125 -1.976 -4.375 1 98 290 LEU B C 1
ATOM 9599 O O . LEU B 1 290 ? -16.578 -3.094 -4.129 1 98 290 LEU B O 1
ATOM 9603 N N . GLY B 1 291 ? -16 -1.488 -5.605 1 96.5 291 GLY B N 1
ATOM 9604 C CA . GLY B 1 291 ? -16.359 -2.299 -6.762 1 96.5 291 GLY B CA 1
ATOM 9605 C C . GLY B 1 291 ? -15.531 -3.57 -6.871 1 96.5 291 GLY B C 1
ATOM 9606 O O . GLY B 1 291 ? -16.047 -4.609 -7.301 1 96.5 291 GLY B O 1
ATOM 9607 N N . ARG B 1 292 ? -14.344 -3.508 -6.465 1 92.88 292 ARG B N 1
ATOM 9608 C CA . ARG B 1 292 ? -13.461 -4.668 -6.504 1 92.88 292 ARG B CA 1
ATOM 9609 C C . ARG B 1 292 ? -13.82 -5.672 -5.414 1 92.88 292 ARG B C 1
ATOM 9611 O O . ARG B 1 292 ? -13.734 -6.883 -5.625 1 92.88 292 ARG B O 1
ATOM 9618 N N . VAL B 1 293 ? -14.25 -5.199 -4.324 1 94.19 293 VAL B N 1
ATOM 9619 C CA . VAL B 1 293 ? -14.391 -6.039 -3.141 1 94.19 293 VAL B CA 1
ATOM 9620 C C . VAL B 1 293 ? -15.812 -6.602 -3.072 1 94.19 293 VAL B C 1
ATOM 9622 O O . VAL B 1 293 ? -16.016 -7.75 -2.672 1 94.19 293 VAL B O 1
ATOM 9625 N N . LEU B 1 294 ? -16.812 -5.816 -3.471 1 96.88 294 LEU B N 1
ATOM 9626 C CA . LEU B 1 294 ? -18.203 -6.227 -3.307 1 96.88 294 LEU B CA 1
ATOM 9627 C C . LEU B 1 294 ? -18.672 -7.031 -4.512 1 96.88 294 LEU B C 1
ATOM 9629 O O . LEU B 1 294 ? -19.625 -6.629 -5.199 1 96.88 294 LEU B O 1
ATOM 9633 N N . SER B 1 295 ? -18.141 -8.156 -4.703 1 94.38 295 SER B N 1
ATOM 9634 C CA . SER B 1 295 ? -18.422 -9.047 -5.828 1 94.38 295 SER B CA 1
ATOM 9635 C C . SER B 1 295 ? -19.531 -10.047 -5.48 1 94.38 295 SER B C 1
ATOM 9637 O O . SER B 1 295 ? -19.516 -11.18 -5.969 1 94.38 295 SER B O 1
ATOM 9639 N N . ILE B 1 296 ? -20.469 -9.688 -4.656 1 94.94 296 ILE B N 1
ATOM 9640 C CA . ILE B 1 296 ? -21.547 -10.555 -4.207 1 94.94 296 ILE B CA 1
ATOM 9641 C C . ILE B 1 296 ? -22.453 -10.922 -5.391 1 94.94 296 ILE B C 1
ATOM 9643 O O . ILE B 1 296 ? -22.891 -10.039 -6.133 1 94.94 296 ILE B O 1
ATOM 9647 N N . THR B 1 297 ? -22.688 -12.203 -5.578 1 91.56 297 THR B N 1
ATOM 9648 C CA . THR B 1 297 ? -23.516 -12.672 -6.684 1 91.56 297 THR B CA 1
ATOM 9649 C C . THR B 1 297 ? -24.953 -12.938 -6.207 1 91.56 297 THR B C 1
ATOM 9651 O O . THR B 1 297 ? -25.156 -13.391 -5.082 1 91.56 297 THR B O 1
ATOM 9654 N N . GLU B 1 298 ? -25.953 -12.695 -7.047 1 91 298 GLU B N 1
ATOM 9655 C CA . GLU B 1 298 ? -27.359 -12.93 -6.707 1 91 298 GLU B CA 1
ATOM 9656 C C . GLU B 1 298 ? -27.641 -14.414 -6.516 1 91 298 GLU B C 1
ATOM 9658 O O . GLU B 1 298 ? -28.594 -14.781 -5.836 1 91 298 GLU B O 1
ATOM 9663 N N . ARG B 1 299 ? -26.766 -15.242 -6.992 1 82.62 299 ARG B N 1
ATOM 9664 C CA . ARG B 1 299 ? -26.922 -16.688 -6.84 1 82.62 299 ARG B CA 1
ATOM 9665 C C . ARG B 1 299 ? -26.656 -17.125 -5.402 1 82.62 299 ARG B C 1
ATOM 9667 O O . ARG B 1 299 ? -27.281 -18.062 -4.902 1 82.62 299 ARG B O 1
ATOM 9674 N N . SER B 1 300 ? -25.734 -16.469 -4.832 1 87.06 300 SER B N 1
ATOM 9675 C CA . SER B 1 300 ? -25.375 -16.797 -3.455 1 87.06 300 SER B CA 1
ATOM 9676 C C . SER B 1 300 ? -26.234 -16.031 -2.459 1 87.06 300 SER B C 1
ATOM 9678 O O . SER B 1 300 ? -26.484 -16.5 -1.349 1 87.06 300 SER B O 1
ATOM 9680 N N . LEU B 1 301 ? -26.562 -14.844 -2.799 1 91.06 301 LEU B N 1
ATOM 9681 C CA . LEU B 1 301 ? -27.328 -13.953 -1.941 1 91.06 301 LEU B CA 1
ATOM 9682 C C . LEU B 1 301 ? -28.344 -13.156 -2.758 1 91.06 301 LEU B C 1
ATOM 9684 O O . LEU B 1 301 ? -27.984 -12.156 -3.389 1 91.06 301 LEU B O 1
ATOM 9688 N N . PRO B 1 302 ? -29.562 -13.539 -2.646 1 91.12 302 PRO B N 1
ATOM 9689 C CA . PRO B 1 302 ? -30.594 -12.812 -3.408 1 91.12 302 PRO B CA 1
ATOM 9690 C C . PRO B 1 302 ? -30.594 -11.32 -3.107 1 91.12 302 PRO B C 1
ATOM 9692 O O . PRO B 1 302 ? -30.438 -10.914 -1.954 1 91.12 302 PRO B O 1
ATOM 9695 N N . VAL B 1 303 ? -30.844 -10.594 -4.074 1 95.31 303 VAL B N 1
ATOM 9696 C CA . VAL B 1 303 ? -30.844 -9.141 -3.961 1 95.31 303 VAL B CA 1
ATOM 9697 C C . VAL B 1 303 ? -32.188 -8.656 -3.467 1 95.31 303 VAL B C 1
ATOM 9699 O O . VAL B 1 303 ? -33.25 -9.023 -4.027 1 95.31 303 VAL B O 1
ATOM 9702 N N . PRO B 1 304 ? -32.188 -7.836 -2.438 1 96.94 304 PRO B N 1
ATOM 9703 C CA . PRO B 1 304 ? -33.469 -7.273 -1.997 1 96.94 304 PRO B CA 1
ATOM 9704 C C . PRO B 1 304 ? -34.156 -6.484 -3.096 1 96.94 304 PRO B C 1
ATOM 9706 O O . PRO B 1 304 ? -33.531 -5.777 -3.869 1 96.94 304 PRO B O 1
ATOM 9709 N N . GLU B 1 305 ? -35.5 -6.562 -3.105 1 96.81 305 GLU B N 1
ATOM 9710 C CA . GLU B 1 305 ? -36.312 -5.945 -4.16 1 96.81 305 GLU B CA 1
ATOM 9711 C C . GLU B 1 305 ? -36.125 -4.43 -4.188 1 96.81 305 GLU B C 1
ATOM 9713 O O . GLU B 1 305 ? -36.125 -3.816 -5.258 1 96.81 305 GLU B O 1
ATOM 9718 N N . THR B 1 306 ? -36.031 -3.871 -3.047 1 96.94 306 THR B N 1
ATOM 9719 C CA . THR B 1 306 ? -35.844 -2.428 -2.963 1 96.94 306 THR B CA 1
ATOM 9720 C C . THR B 1 306 ? -34.531 -2.012 -3.639 1 96.94 306 THR B C 1
ATOM 9722 O O . THR B 1 306 ? -34.5 -1.015 -4.363 1 96.94 306 THR B O 1
ATOM 9725 N N . PHE B 1 307 ? -33.531 -2.73 -3.424 1 97.69 307 PHE B N 1
ATOM 9726 C CA . PHE B 1 307 ? -32.219 -2.412 -4.016 1 97.69 307 PHE B CA 1
ATOM 9727 C C . PHE B 1 307 ? -32.25 -2.684 -5.516 1 97.69 307 PHE B C 1
ATOM 9729 O O . PHE B 1 307 ? -31.625 -1.947 -6.289 1 97.69 307 PHE B O 1
ATOM 9736 N N . ARG B 1 308 ? -32.906 -3.703 -5.922 1 97.19 308 ARG B N 1
ATOM 9737 C CA . ARG B 1 308 ? -33.031 -4.023 -7.34 1 97.19 308 ARG B CA 1
ATOM 9738 C C . ARG B 1 308 ? -33.688 -2.869 -8.102 1 97.19 308 ARG B C 1
ATOM 9740 O O . ARG B 1 308 ? -33.312 -2.572 -9.234 1 97.19 308 ARG B O 1
ATOM 9747 N N . SER B 1 309 ? -34.656 -2.322 -7.449 1 97.69 309 SER B N 1
ATOM 9748 C CA . SER B 1 309 ? -35.344 -1.185 -8.055 1 97.69 309 SER B CA 1
ATOM 9749 C C . SER B 1 309 ? -34.406 0.01 -8.203 1 97.69 309 SER B C 1
ATOM 9751 O O . SER B 1 309 ? -34.438 0.701 -9.227 1 97.69 309 SER B O 1
ATOM 9753 N N . GLU B 1 310 ? -33.625 0.253 -7.148 1 97.81 310 GLU B N 1
ATOM 9754 C CA . GLU B 1 310 ? -32.656 1.342 -7.199 1 97.81 310 GLU B CA 1
ATOM 9755 C C . GLU B 1 310 ? -31.625 1.1 -8.289 1 97.81 310 GLU B C 1
ATOM 9757 O O . GLU B 1 310 ? -31.219 2.031 -8.984 1 97.81 310 GLU B O 1
ATOM 9762 N N . LEU B 1 311 ? -31.172 -0.069 -8.398 1 97.94 311 LEU B N 1
ATOM 9763 C CA . LEU B 1 311 ? -30.203 -0.427 -9.43 1 97.94 311 LEU B CA 1
ATOM 9764 C C . LEU B 1 311 ? -30.781 -0.199 -10.82 1 97.94 311 LEU B C 1
ATOM 9766 O O . LEU B 1 311 ? -30.094 0.329 -11.703 1 97.94 311 LEU B O 1
ATOM 9770 N N . ALA B 1 312 ? -32 -0.624 -10.992 1 97.38 312 ALA B N 1
ATOM 9771 C CA . ALA B 1 312 ? -32.656 -0.441 -12.289 1 97.38 312 ALA B CA 1
ATOM 9772 C C . ALA B 1 312 ? -32.688 1.034 -12.68 1 97.38 312 ALA B C 1
ATOM 9774 O O . ALA B 1 312 ? -32.469 1.385 -13.844 1 97.38 312 ALA B O 1
ATOM 9775 N N . HIS B 1 313 ? -33 1.835 -11.719 1 97.12 313 HIS B N 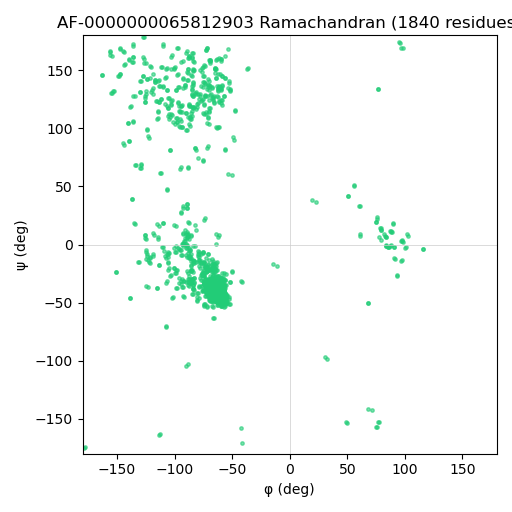1
ATOM 9776 C CA . HIS B 1 313 ? -33.031 3.273 -11.945 1 97.12 313 HIS B CA 1
ATOM 9777 C C . HIS B 1 313 ? -31.656 3.805 -12.336 1 97.12 313 HIS B C 1
ATOM 9779 O O . HIS B 1 313 ? -31.531 4.578 -13.289 1 97.12 313 HIS B O 1
ATOM 9785 N N . MET B 1 314 ? -30.625 3.367 -11.609 1 97.31 314 MET B N 1
ATOM 9786 C CA . MET B 1 314 ? -29.266 3.812 -11.859 1 97.31 314 MET B CA 1
ATOM 9787 C C . MET B 1 314 ? -28.781 3.35 -13.227 1 97.31 314 MET B C 1
ATOM 9789 O O . MET B 1 314 ? -28.094 4.094 -13.938 1 97.31 314 MET B O 1
ATOM 9793 N N . LEU B 1 315 ? -29.094 2.148 -13.57 1 97.06 315 LEU B N 1
ATOM 9794 C CA . LEU B 1 315 ? -28.719 1.596 -14.867 1 97.06 315 LEU B CA 1
ATOM 9795 C C . LEU B 1 315 ? -29.375 2.371 -16 1 97.06 315 LEU B C 1
ATOM 9797 O O . LEU B 1 315 ? -28.719 2.707 -16.984 1 97.06 315 LEU B O 1
ATOM 9801 N N . ALA B 1 316 ? -30.594 2.682 -15.82 1 95.88 316 ALA B N 1
ATOM 9802 C CA . ALA B 1 316 ? -31.312 3.449 -16.828 1 95.88 316 ALA B CA 1
ATOM 9803 C C . ALA B 1 316 ? -30.719 4.84 -17 1 95.88 316 ALA B C 1
ATOM 9805 O O . ALA B 1 316 ? -30.578 5.332 -18.125 1 95.88 316 ALA B O 1
ATOM 9806 N N . GLU B 1 317 ? -30.344 5.414 -15.898 1 94.94 317 GLU B N 1
ATOM 9807 C CA . GLU B 1 317 ? -29.781 6.762 -15.898 1 94.94 317 GLU B CA 1
ATOM 9808 C C . GLU B 1 317 ? -28.406 6.785 -16.562 1 94.94 317 GLU B C 1
ATOM 9810 O O . GLU B 1 317 ? -28.016 7.789 -17.172 1 94.94 317 GLU B O 1
ATOM 9815 N N . SER B 1 318 ? -27.641 5.766 -16.5 1 94 318 SER B N 1
ATOM 9816 C CA . SER B 1 318 ? -26.25 5.711 -16.953 1 94 318 SER B CA 1
ATOM 9817 C C . SER B 1 318 ? -26.172 5.812 -18.484 1 94 318 SER B C 1
ATOM 9819 O O . SER B 1 318 ? -25.141 6.238 -19.016 1 94 318 SER B O 1
ATOM 9821 N N . GLY B 1 319 ? -27.156 5.348 -19.156 1 91.06 319 GLY B N 1
ATOM 9822 C CA . GLY B 1 319 ? -27.141 5.312 -20.609 1 91.06 319 GLY B CA 1
ATOM 9823 C C . GLY B 1 319 ? -26.422 4.105 -21.172 1 91.06 319 GLY B C 1
ATOM 9824 O O . GLY B 1 319 ? -26.391 3.902 -22.391 1 91.06 319 GLY B O 1
ATOM 9825 N N . ASP B 1 320 ? -25.844 3.191 -20.328 1 92.31 320 ASP B N 1
ATOM 9826 C CA . ASP B 1 320 ? -25.078 2.021 -20.75 1 92.31 320 ASP B CA 1
ATOM 9827 C C . ASP B 1 320 ? -25.453 0.791 -19.922 1 92.31 320 ASP B C 1
ATOM 9829 O O . ASP B 1 320 ? -24.578 0.009 -19.531 1 92.31 320 ASP B O 1
ATOM 9833 N N . ALA B 1 321 ? -26.688 0.729 -19.672 1 94.38 321 ALA B N 1
ATOM 9834 C CA . ALA B 1 321 ? -27.203 -0.294 -18.766 1 94.38 321 ALA B CA 1
ATOM 9835 C C . ALA B 1 321 ? -26.75 -1.685 -19.188 1 94.38 321 ALA B C 1
ATOM 9837 O O . ALA B 1 321 ? -26.266 -2.463 -18.359 1 94.38 321 ALA B O 1
ATOM 9838 N N . ARG B 1 322 ? -26.828 -2.023 -20.438 1 93.5 322 ARG B N 1
ATOM 9839 C CA . ARG B 1 322 ? -26.5 -3.355 -20.922 1 93.5 322 ARG B CA 1
ATOM 9840 C C . ARG B 1 322 ? -25.016 -3.65 -20.766 1 93.5 322 ARG B C 1
ATOM 9842 O O . ARG B 1 322 ? -24.641 -4.75 -20.359 1 93.5 322 ARG B O 1
ATOM 9849 N N . ALA B 1 323 ? -24.25 -2.777 -21.078 1 93.62 323 ALA B N 1
ATOM 9850 C CA . ALA B 1 323 ? -22.797 -2.961 -20.984 1 93.62 323 ALA B CA 1
ATOM 9851 C C . ALA B 1 323 ? -22.375 -3.17 -19.531 1 93.62 323 ALA B C 1
ATOM 9853 O O . ALA B 1 323 ? -21.531 -4.02 -19.234 1 93.62 323 ALA B O 1
ATOM 9854 N N . ILE B 1 324 ? -22.953 -2.422 -18.641 1 94.81 324 ILE B N 1
ATOM 9855 C CA . ILE B 1 324 ? -22.609 -2.508 -17.219 1 94.81 324 ILE B CA 1
ATOM 9856 C C . ILE B 1 324 ? -23.062 -3.857 -16.656 1 94.81 324 ILE B C 1
ATOM 9858 O O . ILE B 1 324 ? -22.297 -4.531 -15.961 1 94.81 324 ILE B O 1
ATOM 9862 N N . ALA B 1 325 ? -24.219 -4.227 -17.031 1 93.56 325 ALA B N 1
ATOM 9863 C CA . ALA B 1 325 ? -24.766 -5.488 -16.547 1 93.56 325 ALA B CA 1
ATOM 9864 C C . ALA B 1 325 ? -23.984 -6.676 -17.094 1 93.56 325 ALA B C 1
ATOM 9866 O O . ALA B 1 325 ? -23.734 -7.648 -16.375 1 93.56 325 ALA B O 1
ATOM 9867 N N . ASN B 1 326 ? -23.547 -6.566 -18.297 1 89.56 326 ASN B N 1
ATOM 9868 C CA . ASN B 1 326 ? -22.828 -7.664 -18.938 1 89.56 326 ASN B CA 1
ATOM 9869 C C . ASN B 1 326 ? -21.406 -7.797 -18.422 1 89.56 326 ASN B C 1
ATOM 9871 O O . ASN B 1 326 ? -20.812 -8.883 -18.453 1 89.56 326 ASN B O 1
ATOM 9875 N N . ARG B 1 327 ? -20.906 -6.801 -17.953 1 88.88 327 ARG B N 1
ATOM 9876 C CA . ARG B 1 327 ? -19.562 -6.844 -17.406 1 88.88 327 ARG B CA 1
ATOM 9877 C C . ARG B 1 327 ? -19.516 -7.625 -16.094 1 88.88 327 ARG B C 1
ATOM 9879 O O . ARG B 1 327 ? -18.531 -8.305 -15.789 1 88.88 327 ARG B O 1
ATOM 9886 N N . ASN B 1 328 ? -20.562 -7.473 -15.32 1 90.38 328 ASN B N 1
ATOM 9887 C CA . ASN B 1 328 ? -20.672 -8.18 -14.055 1 90.38 328 ASN B CA 1
ATOM 9888 C C . ASN B 1 328 ? -22.047 -8.82 -13.891 1 90.38 328 ASN B C 1
ATOM 9890 O O . ASN B 1 328 ? -22.812 -8.453 -12.992 1 90.38 328 ASN B O 1
ATOM 9894 N N . PRO B 1 329 ? -22.25 -9.82 -14.727 1 89.38 329 PRO B N 1
ATOM 9895 C CA . PRO B 1 329 ? -23.578 -10.438 -14.688 1 89.38 329 PRO B CA 1
ATOM 9896 C C . PRO B 1 329 ? -23.922 -11.008 -13.312 1 89.38 329 PRO B C 1
ATOM 9898 O O . PRO B 1 329 ? -23.125 -11.758 -12.734 1 89.38 329 PRO B O 1
ATOM 9901 N N . GLY B 1 330 ? -25.031 -10.555 -12.789 1 90.62 330 GLY B N 1
ATOM 9902 C CA . GLY B 1 330 ? -25.562 -11.094 -11.547 1 90.62 330 GLY B CA 1
ATOM 9903 C C . GLY B 1 330 ? -24.938 -10.461 -10.312 1 90.62 330 GLY B C 1
ATOM 9904 O O . GLY B 1 330 ? -25.25 -10.852 -9.188 1 90.62 330 GLY B O 1
ATOM 9905 N N . GLU B 1 331 ? -24.062 -9.594 -10.469 1 94.56 331 GLU B N 1
ATOM 9906 C CA . GLU B 1 331 ? -23.438 -8.914 -9.344 1 94.56 331 GLU B CA 1
ATOM 9907 C C . GLU B 1 331 ? -23.984 -7.496 -9.18 1 94.56 331 GLU B C 1
ATOM 9909 O O . GLU B 1 331 ? -23.312 -6.523 -9.547 1 94.56 331 GLU B O 1
ATOM 9914 N N . ALA B 1 332 ? -25.094 -7.457 -8.57 1 96.88 332 ALA B N 1
ATOM 9915 C CA . ALA B 1 332 ? -25.906 -6.246 -8.492 1 96.88 332 ALA B CA 1
ATOM 9916 C C . ALA B 1 332 ? -25.141 -5.113 -7.82 1 96.88 332 ALA B C 1
ATOM 9918 O O . ALA B 1 332 ? -25.203 -3.963 -8.266 1 96.88 332 ALA B O 1
ATOM 9919 N N . TYR B 1 333 ? -24.422 -5.371 -6.75 1 97.81 333 TYR B N 1
ATOM 9920 C CA . TYR B 1 333 ? -23.719 -4.336 -6 1 97.81 333 TYR B CA 1
ATOM 9921 C C . TYR B 1 333 ? -22.562 -3.75 -6.816 1 97.81 333 TYR B C 1
ATOM 9923 O O . TYR B 1 333 ? -22.328 -2.541 -6.781 1 97.81 333 TYR B O 1
ATOM 9931 N N . ARG B 1 334 ? -21.906 -4.598 -7.637 1 96.75 334 ARG B N 1
ATOM 9932 C CA . ARG B 1 334 ? -20.859 -4.113 -8.531 1 96.75 334 ARG B CA 1
ATOM 9933 C C . ARG B 1 334 ? -21.438 -3.254 -9.641 1 96.75 334 ARG B C 1
ATOM 9935 O O . ARG B 1 334 ? -20.844 -2.256 -10.047 1 96.75 334 ARG B O 1
ATOM 9942 N N . GLN B 1 335 ? -22.547 -3.727 -10.148 1 97.69 335 GLN B N 1
ATOM 9943 C CA . GLN B 1 335 ? -23.219 -2.941 -11.18 1 97.69 335 GLN B CA 1
ATOM 9944 C C . GLN B 1 335 ? -23.594 -1.559 -10.656 1 97.69 335 GLN B C 1
ATOM 9946 O O . GLN B 1 335 ? -23.375 -0.552 -11.328 1 97.69 335 GLN B O 1
ATOM 9951 N N . PHE B 1 336 ? -24.172 -1.521 -9.461 1 98.12 336 PHE B N 1
ATOM 9952 C CA . PHE B 1 336 ? -24.547 -0.262 -8.836 1 98.12 336 PHE B CA 1
ATOM 9953 C C . PHE B 1 336 ? -23.344 0.653 -8.688 1 98.12 336 PHE B C 1
ATOM 9955 O O . PHE B 1 336 ? -23.406 1.837 -9.023 1 98.12 336 PHE B O 1
ATOM 9962 N N . LEU B 1 337 ? -22.203 0.09 -8.227 1 98.56 337 LEU B N 1
ATOM 9963 C CA . LEU B 1 337 ? -20.984 0.854 -7.996 1 98.56 337 LEU B CA 1
ATOM 9964 C C . LEU B 1 337 ? -20.375 1.323 -9.312 1 98.56 337 LEU B C 1
ATOM 9966 O O . LEU B 1 337 ? -19.75 2.385 -9.375 1 98.56 337 LEU B O 1
ATOM 9970 N N . SER B 1 338 ? -20.578 0.539 -10.383 1 98 338 SER B N 1
ATOM 9971 C CA . SER B 1 338 ? -20.141 0.989 -11.703 1 98 338 SER B CA 1
ATOM 9972 C C . SER B 1 338 ? -20.891 2.25 -12.125 1 98 338 SER B C 1
ATOM 9974 O O . SER B 1 338 ? -20.297 3.158 -12.711 1 98 338 SER B O 1
ATOM 9976 N N . CYS B 1 339 ? -22.125 2.246 -11.844 1 98.06 339 CYS B N 1
ATOM 9977 C CA . CYS B 1 339 ? -22.922 3.43 -12.148 1 98.06 339 CYS B CA 1
ATOM 9978 C C . CYS B 1 339 ? -22.453 4.629 -11.336 1 98.06 339 CYS B C 1
ATOM 9980 O O . CYS B 1 339 ? -22.312 5.73 -11.867 1 98.06 339 CYS B O 1
ATOM 9982 N N . VAL B 1 340 ? -22.188 4.434 -10.039 1 98.38 340 VAL B N 1
ATOM 9983 C CA . VAL B 1 340 ? -21.719 5.488 -9.148 1 98.38 340 VAL B CA 1
ATOM 9984 C C . VAL B 1 340 ? -20.375 6.02 -9.656 1 98.38 340 VAL B C 1
ATOM 9986 O O . VAL B 1 340 ? -20.156 7.234 -9.672 1 98.38 340 VAL B O 1
ATOM 9989 N N . LEU B 1 341 ? -19.516 5.121 -10.031 1 97.88 341 LEU B N 1
ATOM 9990 C CA . LEU B 1 341 ? -18.188 5.492 -10.5 1 97.88 341 LEU B CA 1
ATOM 9991 C C . LEU B 1 341 ? -18.281 6.352 -11.758 1 97.88 341 LEU B C 1
ATOM 9993 O O . LEU B 1 341 ? -17.547 7.324 -11.906 1 97.88 341 LEU B O 1
ATOM 9997 N N . ARG B 1 342 ? -19.172 6.008 -12.664 1 96.31 342 ARG B N 1
ATOM 9998 C CA . ARG B 1 342 ? -19.344 6.773 -13.898 1 96.31 342 ARG B CA 1
ATOM 9999 C C . ARG B 1 342 ? -19.828 8.188 -13.594 1 96.31 342 ARG B C 1
ATOM 10001 O O . ARG B 1 342 ? -19.344 9.148 -14.203 1 96.31 342 ARG B O 1
ATOM 10008 N N . LYS B 1 343 ? -20.766 8.32 -12.672 1 96.81 343 LYS B N 1
ATOM 10009 C CA . LYS B 1 343 ? -21.25 9.641 -12.266 1 96.81 343 LYS B CA 1
ATOM 10010 C C . LYS B 1 343 ? -20.125 10.461 -11.641 1 96.81 343 LYS B C 1
ATOM 10012 O O . LYS B 1 343 ? -20.016 11.664 -11.875 1 96.81 343 LYS B O 1
ATOM 10017 N N . LEU B 1 344 ? -19.359 9.789 -10.797 1 97.44 344 LEU B N 1
ATOM 10018 C CA . LEU B 1 344 ? -18.266 10.469 -10.117 1 97.44 344 LEU B CA 1
ATOM 10019 C C . LEU B 1 344 ? -17.203 10.93 -11.117 1 97.44 344 LEU B C 1
ATOM 10021 O O . LEU B 1 344 ? -16.656 12.031 -11 1 97.44 344 LEU B O 1
ATOM 10025 N N . GLU B 1 345 ? -16.938 10.086 -12.102 1 96.5 345 GLU B N 1
ATOM 10026 C CA . GLU B 1 345 ? -15.984 10.461 -13.148 1 96.5 345 GLU B CA 1
ATOM 10027 C C . GLU B 1 345 ? -16.484 11.664 -13.938 1 96.5 345 GLU B C 1
ATOM 10029 O O . GLU B 1 345 ? -15.688 12.539 -14.297 1 96.5 345 GLU B O 1
ATOM 10034 N N . ALA B 1 346 ? -17.719 11.672 -14.219 1 95.81 346 ALA B N 1
ATOM 10035 C CA . ALA B 1 346 ? -18.312 12.82 -14.891 1 95.81 346 ALA B CA 1
ATOM 10036 C C . ALA B 1 346 ? -18.188 14.078 -14.031 1 95.81 346 ALA B C 1
ATOM 10038 O O . ALA B 1 346 ? -17.953 15.172 -14.547 1 95.81 346 ALA B O 1
ATOM 10039 N N . THR B 1 347 ? -18.406 13.93 -12.727 1 95.62 347 THR B N 1
ATOM 10040 C CA . THR B 1 347 ? -18.266 15.039 -11.789 1 95.62 347 THR B CA 1
ATOM 10041 C C . THR B 1 347 ? -16.844 15.57 -11.773 1 95.62 347 THR B C 1
ATOM 10043 O O . THR B 1 347 ? -16.625 16.781 -11.758 1 95.62 347 THR B O 1
ATOM 10046 N N . ILE B 1 348 ? -15.867 14.688 -11.773 1 96.25 348 ILE B N 1
ATOM 10047 C CA . ILE B 1 348 ? -14.453 15.055 -11.789 1 96.25 348 ILE B CA 1
ATOM 10048 C C . ILE B 1 348 ? -14.117 15.781 -13.086 1 96.25 348 ILE B C 1
ATOM 10050 O O . ILE B 1 348 ? -13.438 16.812 -13.07 1 96.25 348 ILE B O 1
ATOM 10054 N N . ALA B 1 349 ? -14.617 15.297 -14.203 1 94.62 349 ALA B N 1
ATOM 10055 C CA . ALA B 1 349 ? -14.375 15.93 -15.5 1 94.62 349 ALA B CA 1
ATOM 10056 C C . ALA B 1 349 ? -14.93 17.344 -15.531 1 94.62 349 ALA B C 1
ATOM 10058 O O . ALA B 1 349 ? -14.281 18.266 -16.031 1 94.62 349 ALA B O 1
ATOM 10059 N N . ARG B 1 350 ? -16.062 17.531 -14.992 1 91.81 350 ARG B N 1
ATOM 10060 C CA . ARG B 1 350 ? -16.688 18.844 -14.922 1 91.81 350 ARG B CA 1
ATOM 10061 C C . ARG B 1 350 ? -15.828 19.812 -14.094 1 91.81 350 ARG B C 1
ATOM 10063 O O . ARG B 1 350 ? -15.648 20.969 -14.469 1 91.81 350 ARG B O 1
ATOM 10070 N N . ASN B 1 351 ? -15.328 19.312 -12.984 1 90.5 351 ASN B N 1
ATOM 10071 C CA . ASN B 1 351 ? -14.508 20.156 -12.109 1 90.5 351 ASN B CA 1
ATOM 10072 C C . ASN B 1 351 ? -13.148 20.453 -12.734 1 90.5 351 ASN B C 1
ATOM 10074 O O . ASN B 1 351 ? -12.469 21.391 -12.32 1 90.5 351 ASN B O 1
ATOM 10078 N N . LYS B 1 352 ? -12.789 19.672 -13.742 1 90.62 352 LYS B N 1
ATOM 10079 C CA . LYS B 1 352 ? -11.562 19.938 -14.484 1 90.62 352 LYS B CA 1
ATOM 10080 C C . LYS B 1 352 ? -11.828 20.875 -15.664 1 90.62 352 LYS B C 1
ATOM 10082 O O . LYS B 1 352 ? -10.906 21.25 -16.391 1 90.62 352 LYS B O 1
ATOM 10087 N N . GLY B 1 353 ? -13.023 21.219 -15.859 1 86.31 353 GLY B N 1
ATOM 10088 C CA . GLY B 1 353 ? -13.375 22.156 -16.922 1 86.31 353 GLY B CA 1
ATOM 10089 C C . GLY B 1 353 ? -13.867 21.469 -18.172 1 86.31 353 GLY B C 1
ATOM 10090 O O . GLY B 1 353 ? -14.117 22.141 -19.188 1 86.31 353 GLY B O 1
ATOM 10091 N N . ALA B 1 354 ? -13.953 20.094 -18.078 1 84.81 354 ALA B N 1
ATOM 10092 C CA . ALA B 1 354 ? -14.414 19.375 -19.266 1 84.81 354 ALA B CA 1
ATOM 10093 C C . ALA B 1 354 ? -15.938 19.344 -19.328 1 84.81 354 ALA B C 1
ATOM 10095 O O . ALA B 1 354 ? -16.609 19.594 -18.328 1 84.81 354 ALA B O 1
ATOM 10096 N N . ARG B 1 355 ? -16.5 19.125 -20.578 1 82.62 355 ARG B N 1
ATOM 10097 C CA . ARG B 1 355 ? -17.938 18.953 -20.734 1 82.62 355 ARG B CA 1
ATOM 10098 C C . ARG B 1 355 ? -18.391 17.594 -20.219 1 82.62 355 ARG B C 1
ATOM 10100 O O . ARG B 1 355 ? -17.719 16.594 -20.453 1 82.62 355 ARG B O 1
ATOM 10107 N N . SER B 1 356 ? -19.391 17.656 -19.359 1 72.69 356 SER B N 1
ATOM 10108 C CA . SER B 1 356 ? -19.844 16.406 -18.766 1 72.69 356 SER B CA 1
ATOM 10109 C C . SER B 1 356 ? -20.469 15.484 -19.828 1 72.69 356 SER B C 1
ATOM 10111 O O . SER B 1 356 ? -21.266 15.938 -20.641 1 72.69 356 SER B O 1
ATOM 10113 N N . VAL B 1 357 ? -19.953 14.242 -20.016 1 71.75 357 VAL B N 1
ATOM 10114 C CA . VAL B 1 357 ? -20.391 13.273 -21.031 1 71.75 357 VAL B CA 1
ATOM 10115 C C . VAL B 1 357 ? -21.531 12.422 -20.469 1 71.75 357 VAL B C 1
ATOM 10117 O O . VAL B 1 357 ? -22.125 11.609 -21.188 1 71.75 357 VAL B O 1
ATOM 10120 N N . GLY B 1 358 ? -22.078 12.727 -19.328 1 83.44 358 GLY B N 1
ATOM 10121 C CA . GLY B 1 358 ? -23.125 11.93 -18.719 1 83.44 358 GLY B CA 1
ATOM 10122 C C . GLY B 1 358 ? -23.641 12.508 -17.406 1 83.44 358 GLY B C 1
ATOM 10123 O O . GLY B 1 358 ? -23.312 13.648 -17.062 1 83.44 358 GLY B O 1
ATOM 10124 N N . PRO B 1 359 ? -24.516 11.695 -16.797 1 92.38 359 PRO B N 1
ATOM 10125 C CA . PRO B 1 359 ? -25 12.148 -15.5 1 92.38 359 PRO B CA 1
ATOM 10126 C C . PRO B 1 359 ? -23.891 12.328 -14.477 1 92.38 359 PRO B C 1
ATOM 10128 O O . PRO B 1 359 ? -22.938 11.531 -14.445 1 92.38 359 PRO B O 1
ATOM 10131 N N . ASP B 1 360 ? -23.859 13.398 -13.742 1 94.56 360 ASP B N 1
ATOM 10132 C CA . ASP B 1 360 ? -22.875 13.68 -12.703 1 94.56 360 ASP B CA 1
ATOM 10133 C C . ASP B 1 360 ? -23.562 14.023 -11.383 1 94.56 360 ASP B C 1
ATOM 10135 O O . ASP B 1 360 ? -24.781 13.898 -11.258 1 94.56 360 ASP B O 1
ATOM 10139 N N . TYR B 1 361 ? -22.828 14.273 -10.367 1 95.88 361 TYR B N 1
ATOM 10140 C CA . TYR B 1 361 ? -23.359 14.695 -9.078 1 95.88 361 TYR B CA 1
ATOM 10141 C C . TYR B 1 361 ? -23.312 16.219 -8.945 1 95.88 361 TYR B C 1
ATOM 10143 O O . TYR B 1 361 ? -22.234 16.812 -8.812 1 95.88 361 TYR B O 1
ATOM 10151 N N . PRO B 1 362 ? -24.484 16.844 -8.867 1 92.31 362 PRO B N 1
ATOM 10152 C CA . PRO B 1 362 ? -24.5 18.297 -8.68 1 92.31 362 PRO B CA 1
ATOM 10153 C C . PRO B 1 362 ? -23.922 18.719 -7.324 1 92.31 362 PRO B C 1
ATOM 10155 O O . PRO B 1 362 ? -23.422 19.828 -7.184 1 92.31 362 PRO B O 1
ATOM 10158 N N . SER B 1 363 ? -24.094 17.828 -6.348 1 93.75 363 SER B N 1
ATOM 10159 C CA . SER B 1 363 ? -23.531 18.078 -5.02 1 93.75 363 SER B CA 1
ATOM 10160 C C . SER B 1 363 ? -23.125 16.766 -4.348 1 93.75 363 SER B C 1
ATOM 10162 O O . SER B 1 363 ? -23.5 15.688 -4.797 1 93.75 363 SER B O 1
ATOM 10164 N N . ALA B 1 364 ? -22.406 16.922 -3.266 1 96.81 364 ALA B N 1
ATOM 10165 C CA . ALA B 1 364 ? -21.953 15.758 -2.523 1 96.81 364 ALA B CA 1
ATOM 10166 C C . ALA B 1 364 ? -23.125 14.969 -1.96 1 96.81 364 ALA B C 1
ATOM 10168 O O . ALA B 1 364 ? -23.016 13.766 -1.69 1 96.81 364 ALA B O 1
ATOM 10169 N N . ASP B 1 365 ? -24.266 15.602 -1.804 1 97 365 ASP B N 1
ATOM 10170 C CA . ASP B 1 365 ? -25.438 14.961 -1.22 1 97 365 ASP B CA 1
ATOM 10171 C C . ASP B 1 365 ? -25.891 13.781 -2.072 1 97 365 ASP B C 1
ATOM 10173 O O . ASP B 1 365 ? -26.359 12.773 -1.541 1 97 365 ASP B O 1
ATOM 10177 N N . GLY B 1 366 ? -25.781 13.961 -3.369 1 97.5 366 GLY B N 1
ATOM 10178 C CA . GLY B 1 366 ? -26.125 12.859 -4.25 1 97.5 366 GLY B CA 1
ATOM 10179 C C . GLY B 1 366 ? -25.297 11.617 -4.027 1 97.5 366 GLY B C 1
ATOM 10180 O O . GLY B 1 366 ? -25.812 10.5 -3.977 1 97.5 366 GLY B O 1
ATOM 10181 N N . LEU B 1 367 ? -24 11.781 -3.975 1 98.31 367 LEU B N 1
ATOM 10182 C CA . LEU B 1 367 ? -23.078 10.672 -3.734 1 98.31 367 LEU B CA 1
ATOM 10183 C C . LEU B 1 367 ? -23.328 10.047 -2.363 1 98.31 367 LEU B C 1
ATOM 10185 O O . LEU B 1 367 ? -23.312 8.828 -2.219 1 98.31 367 LEU B O 1
ATOM 10189 N N . ILE B 1 368 ? -23.578 10.891 -1.312 1 98.44 368 ILE B N 1
ATOM 10190 C CA . ILE B 1 368 ? -23.891 10.414 0.031 1 98.44 368 ILE B CA 1
ATOM 10191 C C . ILE B 1 368 ? -25.141 9.539 -0.014 1 98.44 368 ILE B C 1
ATOM 10193 O O . ILE B 1 368 ? -25.172 8.453 0.576 1 98.44 368 ILE B O 1
ATOM 10197 N N . ASN B 1 369 ? -26.141 9.961 -0.729 1 98.38 369 ASN B N 1
ATOM 10198 C CA . ASN B 1 369 ? -27.391 9.227 -0.817 1 98.38 369 ASN B CA 1
ATOM 10199 C C . ASN B 1 369 ? -27.203 7.887 -1.53 1 98.38 369 ASN B C 1
ATOM 10201 O O . ASN B 1 369 ? -27.797 6.883 -1.134 1 98.38 369 ASN B O 1
ATOM 10205 N N . ASP B 1 370 ? -26.484 7.914 -2.617 1 98.5 370 ASP B N 1
ATOM 10206 C CA . ASP B 1 370 ? -26.203 6.66 -3.314 1 98.5 370 ASP B CA 1
ATOM 10207 C C . ASP B 1 370 ? -25.484 5.672 -2.4 1 98.5 370 ASP B C 1
ATOM 10209 O O . ASP B 1 370 ? -25.766 4.473 -2.424 1 98.5 370 ASP B O 1
ATOM 10213 N N . LEU B 1 371 ? -24.531 6.133 -1.631 1 98.62 371 LEU B N 1
ATOM 10214 C CA . LEU B 1 371 ? -23.797 5.27 -0.714 1 98.62 371 LEU B CA 1
ATOM 10215 C C . LEU B 1 371 ? -24.703 4.777 0.411 1 98.62 371 LEU B C 1
ATOM 10217 O O . LEU B 1 371 ? -24.547 3.648 0.886 1 98.62 371 LEU B O 1
ATOM 10221 N N . ARG B 1 372 ? -25.656 5.629 0.846 1 98.31 372 ARG B N 1
ATOM 10222 C CA . ARG B 1 372 ? -26.656 5.188 1.824 1 98.31 372 ARG B CA 1
ATOM 10223 C C . ARG B 1 372 ? -27.516 4.074 1.258 1 98.31 372 ARG B C 1
ATOM 10225 O O . ARG B 1 372 ? -27.875 3.131 1.971 1 98.31 372 ARG B O 1
ATOM 10232 N N . THR B 1 373 ? -27.891 4.25 0.007 1 98.44 373 THR B N 1
ATOM 10233 C CA . THR B 1 373 ? -28.656 3.219 -0.674 1 98.44 373 THR B CA 1
ATOM 10234 C C . THR B 1 373 ? -27.891 1.898 -0.706 1 98.44 373 THR B C 1
ATOM 10236 O O . THR B 1 373 ? -28.469 0.837 -0.452 1 98.44 373 THR B O 1
ATOM 10239 N N . LEU B 1 374 ? -26.641 1.948 -1.029 1 98.56 374 LEU B N 1
ATOM 10240 C CA . LEU B 1 374 ? -25.781 0.768 -1.056 1 98.56 374 LEU B CA 1
ATOM 10241 C C . LEU B 1 374 ? -25.703 0.124 0.325 1 98.56 374 LEU B C 1
ATOM 10243 O O . LEU B 1 374 ? -25.828 -1.097 0.454 1 98.56 374 LEU B O 1
ATOM 10247 N N . GLU B 1 375 ? -25.5 0.925 1.379 1 97.69 375 GLU B N 1
ATOM 10248 C CA . GLU B 1 375 ? -25.438 0.439 2.754 1 97.69 375 GLU B CA 1
ATOM 10249 C C . GLU B 1 375 ? -26.734 -0.277 3.139 1 97.69 375 GLU B C 1
ATOM 10251 O O . GLU B 1 375 ? -26.688 -1.364 3.719 1 97.69 375 GLU B O 1
ATOM 10256 N N . LYS B 1 376 ? -27.844 0.351 2.83 1 97.75 376 LYS B N 1
ATOM 10257 C CA . LYS B 1 376 ? -29.141 -0.232 3.143 1 97.75 376 LYS B CA 1
ATOM 10258 C C . LYS B 1 376 ? -29.359 -1.533 2.375 1 97.75 376 LYS B C 1
ATOM 10260 O O . LYS B 1 376 ? -29.875 -2.506 2.928 1 97.75 376 LYS B O 1
ATOM 10265 N N . GLY B 1 377 ? -29 -1.47 1.123 1 97.94 377 GLY B N 1
ATOM 10266 C CA . GLY B 1 377 ? -29.109 -2.68 0.322 1 97.94 377 GLY B CA 1
ATOM 10267 C C . GLY B 1 377 ? -28.344 -3.854 0.915 1 97.94 377 GLY B C 1
ATOM 10268 O O . GLY B 1 377 ? -28.859 -4.977 0.932 1 97.94 377 GLY B O 1
ATOM 10269 N N . LEU B 1 378 ? -27.156 -3.656 1.388 1 97.69 378 LEU B N 1
ATOM 10270 C CA . LEU B 1 378 ? -26.344 -4.699 2.012 1 97.69 378 LEU B CA 1
ATOM 10271 C C . LEU B 1 378 ? -26.969 -5.137 3.338 1 97.69 378 LEU B C 1
ATOM 10273 O O . LEU B 1 378 ? -27.031 -6.336 3.631 1 97.69 378 LEU B O 1
ATOM 10277 N N . ALA B 1 379 ? -27.391 -4.16 4.133 1 96.75 379 ALA B N 1
ATOM 10278 C CA . ALA B 1 379 ? -28 -4.477 5.422 1 96.75 379 ALA B CA 1
ATOM 10279 C C . ALA B 1 379 ? -29.25 -5.328 5.242 1 96.75 379 ALA B C 1
ATOM 10281 O O . ALA B 1 379 ? -29.453 -6.297 5.977 1 96.75 379 ALA B O 1
ATOM 10282 N N . ASP B 1 380 ? -30.078 -4.977 4.238 1 96.56 380 ASP B N 1
ATOM 10283 C CA . ASP B 1 380 ? -31.312 -5.707 3.955 1 96.56 380 ASP B CA 1
ATOM 10284 C C . ASP B 1 380 ? -31 -7.137 3.5 1 96.56 380 ASP B C 1
ATOM 10286 O O . ASP B 1 380 ? -31.844 -8.023 3.639 1 96.56 380 ASP B O 1
ATOM 10290 N N . ALA B 1 381 ? -29.844 -7.32 2.994 1 95.31 381 ALA B N 1
ATOM 10291 C CA . ALA B 1 381 ? -29.422 -8.641 2.543 1 95.31 381 ALA B CA 1
ATOM 10292 C C . ALA B 1 381 ? -28.688 -9.391 3.646 1 95.31 381 ALA B C 1
ATOM 10294 O O . ALA B 1 381 ? -27.984 -10.375 3.379 1 95.31 381 ALA B O 1
ATOM 10295 N N . LYS B 1 382 ? -28.672 -8.898 4.871 1 93.31 382 LYS B N 1
ATOM 10296 C CA . LYS B 1 382 ? -28.047 -9.484 6.055 1 93.31 382 LYS B CA 1
ATOM 10297 C C . LYS B 1 382 ? -26.531 -9.328 6.016 1 93.31 382 LYS B C 1
ATOM 10299 O O . LYS B 1 382 ? -25.812 -10.109 6.641 1 93.31 382 LYS B O 1
ATOM 10304 N N . CYS B 1 383 ? -26.109 -8.43 5.223 1 96.56 383 CYS B N 1
ATOM 10305 C CA . CYS B 1 383 ? -24.688 -8.109 5.18 1 96.56 383 CYS B CA 1
ATOM 10306 C C . CYS B 1 383 ? -24.422 -6.773 5.855 1 96.56 383 CYS B C 1
ATOM 10308 O O . CYS B 1 383 ? -23.719 -5.922 5.297 1 96.56 383 CYS B O 1
ATOM 10310 N N . GLY B 1 384 ? -24.984 -6.617 7.023 1 95.69 384 GLY B N 1
ATOM 10311 C CA . GLY B 1 384 ? -24.859 -5.371 7.762 1 95.69 384 GLY B CA 1
ATOM 10312 C C . GLY B 1 384 ? -23.438 -5.055 8.156 1 95.69 384 GLY B C 1
ATOM 10313 O O . GLY B 1 384 ? -23.047 -3.889 8.211 1 95.69 384 GLY B O 1
ATOM 10314 N N . ALA B 1 385 ? -22.609 -6.086 8.438 1 95.25 385 ALA B N 1
ATOM 10315 C CA . ALA B 1 385 ? -21.203 -5.891 8.797 1 95.25 385 ALA B CA 1
ATOM 10316 C C . ALA B 1 385 ? -20.422 -5.293 7.633 1 95.25 385 ALA B C 1
ATOM 10318 O O . ALA B 1 385 ? -19.594 -4.395 7.828 1 95.25 385 ALA B O 1
ATOM 10319 N N . LEU B 1 386 ? -20.688 -5.762 6.414 1 96.75 386 LEU B N 1
ATOM 10320 C CA . LEU B 1 386 ? -20.016 -5.227 5.23 1 96.75 386 LEU B CA 1
ATOM 10321 C C . LEU B 1 386 ? -20.406 -3.77 5 1 96.75 386 LEU B C 1
ATOM 10323 O O . LEU B 1 386 ? -19.562 -2.949 4.645 1 96.75 386 LEU B O 1
ATOM 10327 N N . ALA B 1 387 ? -21.703 -3.484 5.191 1 97.31 387 ALA B N 1
ATOM 10328 C CA . ALA B 1 387 ? -22.188 -2.115 5.047 1 97.31 387 ALA B CA 1
ATOM 10329 C C . ALA B 1 387 ? -21.453 -1.169 5.996 1 97.31 387 ALA B C 1
ATOM 10331 O O . ALA B 1 387 ? -21.047 -0.079 5.598 1 97.31 387 ALA B O 1
ATOM 10332 N N . THR B 1 388 ? -21.25 -1.601 7.16 1 94.38 388 THR B N 1
ATOM 10333 C CA . THR B 1 388 ? -20.688 -0.761 8.211 1 94.38 388 THR B CA 1
ATOM 10334 C C . THR B 1 388 ? -19.172 -0.676 8.07 1 94.38 388 THR B C 1
ATOM 10336 O O . THR B 1 388 ? -18.578 0.4 8.219 1 94.38 388 THR B O 1
ATOM 10339 N N . ASP B 1 389 ? -18.484 -1.781 7.758 1 94.56 389 ASP B N 1
ATOM 10340 C CA . ASP B 1 389 ? -17.031 -1.862 7.809 1 94.56 389 ASP B CA 1
ATOM 10341 C C . ASP B 1 389 ? -16.406 -1.354 6.512 1 94.56 389 ASP B C 1
ATOM 10343 O O . ASP B 1 389 ? -15.281 -0.852 6.512 1 94.56 389 ASP B O 1
ATOM 10347 N N . ILE B 1 390 ? -17.172 -1.522 5.402 1 95.62 390 ILE B N 1
ATOM 10348 C CA . ILE B 1 390 ? -16.516 -1.277 4.129 1 95.62 390 ILE B CA 1
ATOM 10349 C C . ILE B 1 390 ? -17.156 -0.081 3.432 1 95.62 390 ILE B C 1
ATOM 10351 O O . ILE B 1 390 ? -16.469 0.741 2.826 1 95.62 390 ILE B O 1
ATOM 10355 N N . VAL B 1 391 ? -18.438 0.14 3.49 1 97.88 391 VAL B N 1
ATOM 10356 C CA . VAL B 1 391 ? -19.141 1.174 2.736 1 97.88 391 VAL B CA 1
ATOM 10357 C C . VAL B 1 391 ? -19.234 2.451 3.566 1 97.88 391 VAL B C 1
ATOM 10359 O O . VAL B 1 391 ? -18.922 3.541 3.074 1 97.88 391 VAL B O 1
ATOM 10362 N N . ARG B 1 392 ? -19.562 2.334 4.801 1 96.06 392 ARG B N 1
ATOM 10363 C CA . ARG B 1 392 ? -19.828 3.484 5.664 1 96.06 392 ARG B CA 1
ATOM 10364 C C . ARG B 1 392 ? -18.594 4.387 5.758 1 96.06 392 ARG B C 1
ATOM 10366 O O . ARG B 1 392 ? -18.719 5.613 5.754 1 96.06 392 ARG B O 1
ATOM 10373 N N . PRO B 1 393 ? -17.375 3.836 5.871 1 96.25 393 PRO B N 1
ATOM 10374 C CA . PRO B 1 393 ? -16.219 4.738 5.93 1 96.25 393 PRO B CA 1
ATOM 10375 C C . PRO B 1 393 ? -16.125 5.648 4.707 1 96.25 393 PRO B C 1
ATOM 10377 O O . PRO B 1 393 ? -15.727 6.809 4.824 1 96.25 393 PRO B O 1
ATOM 10380 N N . VAL B 1 394 ? -16.453 5.133 3.537 1 97.94 394 VAL B N 1
ATOM 10381 C CA . VAL B 1 394 ? -16.438 5.949 2.328 1 97.94 394 VAL B CA 1
ATOM 10382 C C . VAL B 1 394 ? -17.531 7.004 2.391 1 97.94 394 VAL B C 1
ATOM 10384 O O . VAL B 1 394 ? -17.312 8.164 2.039 1 97.94 394 VAL B O 1
ATOM 10387 N N . ARG B 1 395 ? -18.734 6.578 2.828 1 97.94 395 ARG B N 1
ATOM 10388 C CA . ARG B 1 395 ? -19.828 7.531 2.957 1 97.94 395 ARG B CA 1
ATOM 10389 C C . ARG B 1 395 ? -19.469 8.648 3.932 1 97.94 395 ARG B C 1
ATOM 10391 O O . ARG B 1 395 ? -19.719 9.828 3.648 1 97.94 395 ARG B O 1
ATOM 10398 N N . ARG B 1 396 ? -18.859 8.281 5.074 1 97.44 396 ARG B N 1
ATOM 10399 C CA . ARG B 1 396 ? -18.469 9.266 6.078 1 97.44 396 ARG B CA 1
ATOM 10400 C C . ARG B 1 396 ? -17.406 10.219 5.527 1 97.44 396 ARG B C 1
ATOM 10402 O O . ARG B 1 396 ? -17.422 11.414 5.836 1 97.44 396 ARG B O 1
ATOM 10409 N N . MET B 1 397 ? -16.547 9.688 4.758 1 98.12 397 MET B N 1
ATOM 10410 C CA . MET B 1 397 ? -15.547 10.531 4.109 1 98.12 397 MET B CA 1
ATOM 10411 C C . MET B 1 397 ? -16.219 11.609 3.268 1 98.12 397 MET B C 1
ATOM 10413 O O . MET B 1 397 ? -15.836 12.781 3.332 1 98.12 397 MET B O 1
ATOM 10417 N N . VAL B 1 398 ? -17.219 11.227 2.506 1 98.38 398 VAL B N 1
ATOM 10418 C CA . VAL B 1 398 ? -17.938 12.172 1.647 1 98.38 398 VAL B CA 1
ATOM 10419 C C . VAL B 1 398 ? -18.703 13.172 2.504 1 98.38 398 VAL B C 1
ATOM 10421 O O . VAL B 1 398 ? -18.766 14.359 2.17 1 98.38 398 VAL B O 1
ATOM 10424 N N . GLU B 1 399 ? -19.234 12.727 3.58 1 97.44 399 GLU B N 1
ATOM 10425 C CA . GLU B 1 399 ? -19.969 13.609 4.473 1 97.44 399 GLU B CA 1
ATOM 10426 C C . GLU B 1 399 ? -19.062 14.664 5.098 1 97.44 399 GLU B C 1
ATOM 10428 O O . GLU B 1 399 ? -19.469 15.812 5.27 1 97.44 399 GLU B O 1
ATOM 10433 N N . ILE B 1 400 ? -17.891 14.266 5.387 1 97.56 400 ILE B N 1
ATOM 10434 C CA . ILE B 1 400 ? -16.969 15.125 6.121 1 97.56 400 ILE B CA 1
ATOM 10435 C C . ILE B 1 400 ? -16.312 16.125 5.164 1 97.56 400 ILE B C 1
ATOM 10437 O O . ILE B 1 400 ? -16.297 17.328 5.43 1 97.56 400 ILE B O 1
ATOM 10441 N N . PHE B 1 401 ? -15.812 15.602 4.031 1 98.12 401 PHE B N 1
ATOM 10442 C CA . PHE B 1 401 ? -14.953 16.422 3.18 1 98.12 401 PHE B CA 1
ATOM 10443 C C . PHE B 1 401 ? -15.75 17.016 2.025 1 98.12 401 PHE B C 1
ATOM 10445 O O . PHE B 1 401 ? -15.328 18 1.41 1 98.12 401 PHE B O 1
ATOM 10452 N N . ARG B 1 402 ? -16.922 16.391 1.658 1 97.44 402 ARG B N 1
ATOM 10453 C CA . ARG B 1 402 ? -17.781 16.844 0.565 1 97.44 402 ARG B CA 1
ATOM 10454 C C . ARG B 1 402 ? -16.953 17.094 -0.698 1 97.44 402 ARG B C 1
ATOM 10456 O O . ARG B 1 402 ? -15.992 16.375 -0.973 1 97.44 402 ARG B O 1
ATOM 10463 N N . PHE B 1 403 ? -17.359 17.969 -1.599 1 96.94 403 PHE B N 1
ATOM 10464 C CA . PHE B 1 403 ? -16.625 18.219 -2.828 1 96.94 403 PHE B CA 1
ATOM 10465 C C . PHE B 1 403 ? -15.672 19.406 -2.656 1 96.94 403 PHE B C 1
ATOM 10467 O O . PHE B 1 403 ? -15.398 20.141 -3.611 1 96.94 403 PHE B O 1
ATOM 10474 N N . SER B 1 404 ? -15.234 19.609 -1.35 1 95.75 404 SER B N 1
ATOM 10475 C CA . SER B 1 404 ? -14.391 20.766 -1.109 1 95.75 404 SER B CA 1
ATOM 10476 C C . SER B 1 404 ? -13.156 20.406 -0.298 1 95.75 404 SER B C 1
ATOM 10478 O O . SER B 1 404 ? -12.188 21.172 -0.258 1 95.75 404 SER B O 1
ATOM 10480 N N . THR B 1 405 ? -13.062 19.234 0.365 1 97.31 405 THR B N 1
ATOM 10481 C CA . THR B 1 405 ? -11.977 18.75 1.207 1 97.31 405 THR B CA 1
ATOM 10482 C C . THR B 1 405 ? -11.867 19.578 2.486 1 97.31 405 THR B C 1
ATOM 10484 O O . THR B 1 405 ? -11.773 19.031 3.584 1 97.31 405 THR B O 1
ATOM 10487 N N . VAL B 1 406 ? -11.836 20.922 2.326 1 97.69 406 VAL B N 1
ATOM 10488 C CA . VAL B 1 406 ? -11.75 21.859 3.434 1 97.69 406 VAL B CA 1
ATOM 10489 C C . VAL B 1 406 ? -12.719 23.016 3.207 1 97.69 406 VAL B C 1
ATOM 10491 O O . VAL B 1 406 ? -13.234 23.203 2.102 1 97.69 406 VAL B O 1
ATOM 10494 N N . ARG B 1 407 ? -13.055 23.766 4.258 1 96.69 407 ARG B N 1
ATOM 10495 C CA . ARG B 1 407 ? -13.68 25.062 4.129 1 96.69 407 ARG B CA 1
ATOM 10496 C C . ARG B 1 407 ? -12.633 26.172 4.051 1 96.69 407 ARG B C 1
ATOM 10498 O O . ARG B 1 407 ? -11.898 26.406 5.016 1 96.69 407 ARG B O 1
ATOM 10505 N N . LEU B 1 408 ? -12.523 26.844 2.908 1 97.38 408 LEU B N 1
ATOM 10506 C CA . LEU B 1 408 ? -11.5 27.859 2.697 1 97.38 408 LEU B CA 1
ATOM 10507 C C . LEU B 1 408 ? -11.945 29.203 3.248 1 97.38 408 LEU B C 1
ATOM 10509 O O . LEU B 1 408 ? -12.961 29.766 2.807 1 97.38 408 LEU B O 1
ATOM 10513 N N . ASP B 1 409 ? -11.25 29.75 4.207 1 97.06 409 ASP B N 1
ATOM 10514 C CA . ASP B 1 409 ? -11.516 31.094 4.707 1 97.06 409 ASP B CA 1
ATOM 10515 C C . ASP B 1 409 ? -10.828 32.156 3.832 1 97.06 409 ASP B C 1
ATOM 10517 O O . ASP B 1 409 ? -9.797 31.875 3.221 1 97.06 409 ASP B O 1
ATOM 10521 N N . LEU B 1 410 ? -11.453 33.281 3.793 1 97 410 LEU B N 1
ATOM 10522 C CA . LEU B 1 410 ? -10.836 34.469 3.234 1 97 410 LEU B CA 1
ATOM 10523 C C . LEU B 1 410 ? -10.438 35.438 4.34 1 97 410 LEU B C 1
ATOM 10525 O O . LEU B 1 410 ? -11.18 35.625 5.309 1 97 410 LEU B O 1
ATOM 10529 N N . ARG B 1 411 ? -9.258 35.875 4.199 1 96.38 411 ARG B N 1
ATOM 10530 C CA . ARG B 1 411 ? -8.773 36.812 5.219 1 96.38 411 ARG B CA 1
ATOM 10531 C C . ARG B 1 411 ? -8.164 38.062 4.582 1 96.38 411 ARG B C 1
ATOM 10533 O O . ARG B 1 411 ? -7.441 37.969 3.59 1 96.38 411 ARG B O 1
ATOM 10540 N N . GLU B 1 412 ? -8.57 39.188 5.059 1 95.31 412 GLU B N 1
ATOM 10541 C CA . GLU B 1 412 ? -8.047 40.469 4.578 1 95.31 412 GLU B CA 1
ATOM 10542 C C . GLU B 1 412 ? -7.918 41.469 5.715 1 95.31 412 GLU B C 1
ATOM 10544 O O . GLU B 1 412 ? -8.609 41.375 6.73 1 95.31 412 GLU B O 1
ATOM 10549 N N . ASN B 1 413 ? -7.012 42.438 5.535 1 94.25 413 ASN B N 1
ATOM 10550 C CA . ASN B 1 413 ? -6.758 43.438 6.539 1 94.25 413 ASN B CA 1
ATOM 10551 C C . ASN B 1 413 ? -7.734 44.625 6.414 1 94.25 413 ASN B C 1
ATOM 10553 O O . ASN B 1 413 ? -8.086 45.031 5.301 1 94.25 413 ASN B O 1
ATOM 10557 N N . SER B 1 414 ? -8.102 45.219 7.562 1 95.44 414 SER B N 1
ATOM 10558 C CA . SER B 1 414 ? -9.055 46.312 7.574 1 95.44 414 SER B CA 1
ATOM 10559 C C . SER B 1 414 ? -8.516 47.531 6.809 1 95.44 414 SER B C 1
ATOM 10561 O O . SER B 1 414 ? -9.281 48.312 6.246 1 95.44 414 SER B O 1
ATOM 10563 N N . THR B 1 415 ? -7.215 47.656 6.75 1 93.44 415 THR B N 1
ATOM 10564 C CA . THR B 1 415 ? -6.617 48.719 5.98 1 93.44 415 THR B CA 1
ATOM 10565 C C . THR B 1 415 ? -6.961 48.594 4.5 1 93.44 415 THR B C 1
ATOM 10567 O O . THR B 1 415 ? -7.293 49.594 3.842 1 93.44 415 THR B O 1
ATOM 10570 N N . ARG B 1 416 ? -6.918 47.438 4.023 1 94.69 416 ARG B N 1
ATOM 10571 C CA . ARG B 1 416 ? -7.215 47.188 2.619 1 94.69 416 ARG B CA 1
ATOM 10572 C C . ARG B 1 416 ? -8.711 47.344 2.342 1 94.69 416 ARG B C 1
ATOM 10574 O O . ARG B 1 416 ? -9.102 47.844 1.298 1 94.69 416 ARG B O 1
ATOM 10581 N N . THR B 1 417 ? -9.539 46.844 3.223 1 96.69 417 THR B N 1
ATOM 10582 C CA . THR B 1 417 ? -10.984 46.969 3.039 1 96.69 417 THR B CA 1
ATOM 10583 C C . THR B 1 417 ? -11.406 48.406 3.107 1 96.69 417 THR B C 1
ATOM 10585 O O . THR B 1 417 ? -12.266 48.844 2.342 1 96.69 417 THR B O 1
ATOM 10588 N N . THR B 1 418 ? -10.781 49.156 3.984 1 96.62 418 THR B N 1
ATOM 10589 C CA . THR B 1 418 ? -11.078 50.562 4.105 1 96.62 418 THR B CA 1
ATOM 10590 C C . THR B 1 418 ? -10.688 51.312 2.832 1 96.62 418 THR B C 1
ATOM 10592 O O . THR B 1 418 ? -11.438 52.156 2.354 1 96.62 418 THR B O 1
ATOM 10595 N N . LYS B 1 419 ? -9.547 50.969 2.316 1 95.62 419 LYS B N 1
ATOM 10596 C CA . LYS B 1 419 ? -9.125 51.594 1.057 1 95.62 419 LYS B CA 1
ATOM 10597 C C . LYS B 1 419 ? -10.133 51.312 -0.055 1 95.62 419 LYS B C 1
ATOM 10599 O O . LYS B 1 419 ? -10.422 52.188 -0.879 1 95.62 419 LYS B O 1
ATOM 10604 N N . THR B 1 420 ? -10.602 50.156 -0.073 1 96.81 420 THR B N 1
ATOM 10605 C CA . THR B 1 420 ? -11.586 49.75 -1.072 1 96.81 420 THR B CA 1
ATOM 10606 C C . THR B 1 420 ? -12.891 50.531 -0.871 1 96.81 420 THR B C 1
ATOM 10608 O O . THR B 1 420 ? -13.523 50.938 -1.841 1 96.81 420 THR B O 1
ATOM 10611 N N . LEU B 1 421 ? -13.328 50.719 0.323 1 97 421 LEU B N 1
ATOM 10612 C CA . LEU B 1 421 ? -14.531 51.5 0.642 1 97 421 LEU B CA 1
ATOM 10613 C C . LEU B 1 421 ? -14.375 52.938 0.234 1 97 421 LEU B C 1
ATOM 10615 O O . LEU B 1 421 ? -15.32 53.562 -0.25 1 97 421 LEU B O 1
ATOM 10619 N N . HIS B 1 422 ? -13.203 53.438 0.462 1 96.44 422 HIS B N 1
ATOM 10620 C CA . HIS B 1 422 ? -12.922 54.781 0.02 1 96.44 422 HIS B CA 1
ATOM 10621 C C . HIS B 1 422 ? -13.07 54.938 -1.493 1 96.44 422 HIS B C 1
ATOM 10623 O O . HIS B 1 422 ? -13.602 55.906 -1.987 1 96.44 422 HIS B O 1
ATOM 10629 N N . ALA B 1 423 ? -12.586 53.938 -2.16 1 95.5 423 ALA B N 1
ATOM 10630 C CA . ALA B 1 423 ? -12.719 53.938 -3.613 1 95.5 423 ALA B CA 1
ATOM 10631 C C . ALA B 1 423 ? -14.188 53.906 -4.027 1 95.5 423 ALA B C 1
ATOM 10633 O O . ALA B 1 423 ? -14.586 54.562 -4.98 1 95.5 423 ALA B O 1
ATOM 10634 N N . LEU B 1 424 ? -15.008 53.125 -3.367 1 94.56 424 LEU B N 1
ATOM 10635 C CA . LEU B 1 424 ? -16.438 53.031 -3.645 1 94.56 424 LEU B CA 1
ATOM 10636 C C . LEU B 1 424 ? -17.141 54.375 -3.328 1 94.56 424 LEU B C 1
ATOM 10638 O O . LEU B 1 424 ? -18.047 54.781 -4.047 1 94.56 424 LEU B O 1
ATOM 10642 N N . TRP B 1 425 ? -16.75 54.906 -2.223 1 95.19 425 TRP B N 1
ATOM 10643 C CA . TRP B 1 425 ? -17.281 56.219 -1.864 1 95.19 425 TRP B CA 1
ATOM 10644 C C . TRP B 1 425 ? -17.016 57.219 -2.971 1 95.19 425 TRP B C 1
ATOM 10646 O O . TRP B 1 425 ? -17.922 57.969 -3.357 1 95.19 425 TRP B O 1
ATOM 10656 N N . LYS B 1 426 ? -15.82 57.219 -3.486 1 93.88 426 LYS B N 1
ATOM 10657 C CA . LYS B 1 426 ? -15.453 58.125 -4.551 1 93.88 426 LYS B CA 1
ATOM 10658 C C . LYS B 1 426 ? -16.25 57.875 -5.82 1 93.88 426 LYS B C 1
ATOM 10660 O O . LYS B 1 426 ? -16.609 58.781 -6.543 1 93.88 426 LYS B O 1
ATOM 10665 N N . LEU B 1 427 ? -16.484 56.656 -6.062 1 90.75 427 LEU B N 1
ATOM 10666 C CA . LEU B 1 427 ? -17.281 56.281 -7.227 1 90.75 427 LEU B CA 1
ATOM 10667 C C . LEU B 1 427 ? -18.688 56.844 -7.133 1 90.75 427 LEU B C 1
ATOM 10669 O O . LEU B 1 427 ? -19.266 57.25 -8.141 1 90.75 427 LEU B O 1
ATOM 10673 N N . ARG B 1 428 ? -19.25 56.875 -5.961 1 88.62 428 ARG B N 1
ATOM 10674 C CA . ARG B 1 428 ? -20.656 57.281 -5.77 1 88.62 428 ARG B CA 1
ATOM 10675 C C . ARG B 1 428 ? -20.781 58.781 -5.523 1 88.62 428 ARG B C 1
ATOM 10677 O O . ARG B 1 428 ? -21.812 59.375 -5.836 1 88.62 428 ARG B O 1
ATOM 10684 N N . ASN B 1 429 ? -19.75 59.344 -4.871 1 90.56 429 ASN B N 1
ATOM 10685 C CA . ASN B 1 429 ? -19.891 60.719 -4.41 1 90.56 429 ASN B CA 1
ATOM 10686 C C . ASN B 1 429 ? -18.922 61.656 -5.145 1 90.56 429 ASN B C 1
ATOM 10688 O O . ASN B 1 429 ? -18.844 62.844 -4.836 1 90.56 429 ASN B O 1
ATOM 10692 N N . GLY B 1 430 ? -18.25 61.094 -6.125 1 85.19 430 GLY B N 1
ATOM 10693 C CA . GLY B 1 430 ? -17.297 61.906 -6.871 1 85.19 430 GLY B CA 1
ATOM 10694 C C . GLY B 1 430 ? -15.992 62.156 -6.121 1 85.19 430 GLY B C 1
ATOM 10695 O O . GLY B 1 430 ? -15.609 61.344 -5.266 1 85.19 430 GLY B O 1
ATOM 10696 N N . ASP B 1 431 ? -15.328 63.219 -6.379 1 82.5 431 ASP B N 1
ATOM 10697 C CA . ASP B 1 431 ? -13.969 63.469 -5.895 1 82.5 431 ASP B CA 1
ATOM 10698 C C . ASP B 1 431 ? -13.984 64.125 -4.5 1 82.5 431 ASP B C 1
ATOM 10700 O O . ASP B 1 431 ? -12.961 64.562 -4.016 1 82.5 431 ASP B O 1
ATOM 10704 N N . ARG B 1 432 ? -15.055 64 -3.865 1 87.56 432 ARG B N 1
ATOM 10705 C CA . ARG B 1 432 ? -15.141 64.5 -2.494 1 87.56 432 ARG B CA 1
ATOM 10706 C C . ARG B 1 432 ? -14.398 63.562 -1.533 1 87.56 432 ARG B C 1
ATOM 10708 O O . ARG B 1 432 ? -14.336 62.344 -1.75 1 87.56 432 ARG B O 1
ATOM 10715 N N . GLU B 1 433 ? -13.812 64.188 -0.543 1 91.06 433 GLU B N 1
ATOM 10716 C CA . GLU B 1 433 ? -13.109 63.406 0.455 1 91.06 433 GLU B CA 1
ATOM 10717 C C . GLU B 1 433 ? -14.078 62.625 1.325 1 91.06 433 GLU B C 1
ATOM 10719 O O . GLU B 1 433 ? -15.086 63.188 1.793 1 91.06 433 GLU B O 1
ATOM 10724 N N . PRO B 1 434 ? -13.805 61.375 1.537 1 92.81 434 PRO B N 1
ATOM 10725 C CA . PRO B 1 434 ? -14.672 60.594 2.432 1 92.81 434 PRO B CA 1
ATOM 10726 C C . PRO B 1 434 ? -14.633 61.125 3.871 1 92.81 434 PRO B C 1
ATOM 10728 O O . PRO B 1 434 ? -13.617 61.625 4.316 1 92.81 434 PRO B O 1
ATOM 10731 N N . PRO B 1 435 ? -15.719 60.938 4.562 1 93.81 435 PRO B N 1
ATOM 10732 C CA . PRO B 1 435 ? -15.711 61.281 5.984 1 93.81 435 PRO B CA 1
ATOM 10733 C C . PRO B 1 435 ? -14.664 60.5 6.777 1 93.81 435 PRO B C 1
ATOM 10735 O O . PRO B 1 435 ? -14.234 59.438 6.344 1 93.81 435 PRO B O 1
ATOM 10738 N N . ALA B 1 436 ? -14.336 61.125 7.934 1 93.56 436 ALA B N 1
ATOM 10739 C CA . ALA B 1 436 ? -13.414 60.438 8.82 1 93.56 436 ALA B CA 1
ATOM 10740 C C . ALA B 1 436 ? -14 59.094 9.273 1 93.56 436 ALA B C 1
ATOM 10742 O O . ALA B 1 436 ? -15.203 59 9.531 1 93.56 436 ALA B O 1
ATOM 10743 N N . LEU B 1 437 ? -13.164 58.125 9.461 1 92.06 437 LEU B N 1
ATOM 10744 C CA . LEU B 1 437 ? -13.602 56.75 9.742 1 92.06 437 LEU B CA 1
ATOM 10745 C C . LEU B 1 437 ? -14.359 56.688 11.062 1 92.06 437 LEU B C 1
ATOM 10747 O O . LEU B 1 437 ? -15.289 55.875 11.211 1 92.06 437 LEU B O 1
ATOM 10751 N N . ASP B 1 438 ? -13.922 57.5 12 1 90.44 438 ASP B N 1
ATOM 10752 C CA . ASP B 1 438 ? -14.531 57.469 13.32 1 90.44 438 ASP B CA 1
ATOM 10753 C C . ASP B 1 438 ? -15.711 58.438 13.406 1 90.44 438 ASP B C 1
ATOM 10755 O O . ASP B 1 438 ? -16.359 58.531 14.453 1 90.44 438 ASP B O 1
ATOM 10759 N N . SER B 1 439 ? -16.109 59 12.25 1 94 439 SER B N 1
ATOM 10760 C CA . SER B 1 439 ? -17.188 60 12.242 1 94 439 SER B CA 1
ATOM 10761 C C . SER B 1 439 ? -18.547 59.312 12.078 1 94 439 SER B C 1
ATOM 10763 O O . SER B 1 439 ? -18.656 58.281 11.445 1 94 439 SER B O 1
ATOM 10765 N N . PRO B 1 440 ? -19.516 59.938 12.672 1 94.94 440 PRO B N 1
ATOM 10766 C CA . PRO B 1 440 ? -20.875 59.438 12.445 1 94.94 440 PRO B CA 1
ATOM 10767 C C . PRO B 1 440 ? -21.266 59.469 10.977 1 94.94 440 PRO B C 1
ATOM 10769 O O . PRO B 1 440 ? -22.047 58.625 10.531 1 94.94 440 PRO B O 1
ATOM 10772 N N . ALA B 1 441 ? -20.734 60.375 10.273 1 95.12 441 ALA B N 1
ATOM 10773 C CA . ALA B 1 441 ? -21.062 60.5 8.859 1 95.12 441 ALA B CA 1
ATOM 10774 C C . ALA B 1 441 ? -20.641 59.25 8.078 1 95.12 441 ALA B C 1
ATOM 10776 O O . ALA B 1 441 ? -21.344 58.844 7.164 1 95.12 441 ALA B O 1
ATOM 10777 N N . TRP B 1 442 ? -19.547 58.844 8.391 1 96.5 442 TRP B N 1
ATOM 10778 C CA . TRP B 1 442 ? -19.047 57.656 7.73 1 96.5 442 TRP B CA 1
ATOM 10779 C C . TRP B 1 442 ? -19.938 56.438 8.047 1 96.5 442 TRP B C 1
ATOM 10781 O O . TRP B 1 442 ? -20.328 55.688 7.145 1 96.5 442 TRP B O 1
ATOM 10791 N N . LYS B 1 443 ? -20.266 56.219 9.297 1 96.62 443 LYS B N 1
ATOM 10792 C CA . LYS B 1 443 ? -21.156 55.125 9.711 1 96.62 443 LYS B CA 1
ATOM 10793 C C . LYS B 1 443 ? -22.516 55.25 9.031 1 96.62 443 LYS B C 1
ATOM 10795 O O . LYS B 1 443 ? -23.078 54.25 8.57 1 96.62 443 LYS B O 1
ATOM 10800 N N . ASP B 1 444 ? -22.984 56.469 8.969 1 95.88 444 ASP B N 1
ATOM 10801 C CA . ASP B 1 444 ? -24.266 56.719 8.328 1 95.88 444 ASP B CA 1
ATOM 10802 C C . ASP B 1 444 ? -24.234 56.375 6.848 1 95.88 444 ASP B C 1
ATOM 10804 O O . ASP B 1 444 ? -25.203 55.844 6.305 1 95.88 444 ASP B O 1
ATOM 10808 N N . TRP B 1 445 ? -23.188 56.688 6.277 1 95.81 445 TRP B N 1
ATOM 10809 C CA . TRP B 1 445 ? -23.047 56.344 4.863 1 95.81 445 TRP B CA 1
ATOM 10810 C C . TRP B 1 445 ? -23.094 54.844 4.664 1 95.81 445 TRP B C 1
ATOM 10812 O O . TRP B 1 445 ? -23.766 54.344 3.766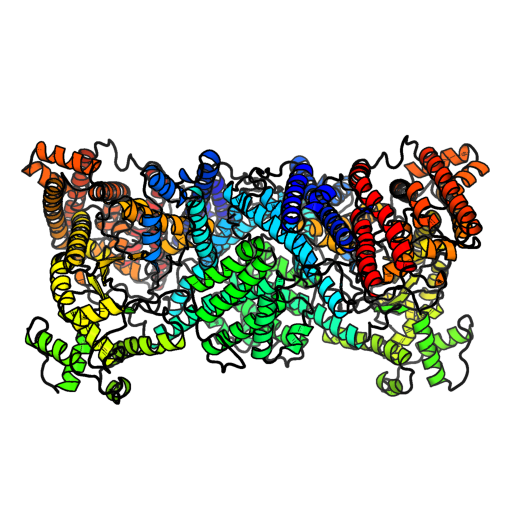 1 95.81 445 TRP B O 1
ATOM 10822 N N . LEU B 1 446 ? -22.328 54.094 5.477 1 96.69 446 LEU B N 1
ATOM 10823 C CA . LEU B 1 446 ? -22.297 52.656 5.387 1 96.69 446 LEU B CA 1
ATOM 10824 C C . LEU B 1 446 ? -23.688 52.062 5.582 1 96.69 446 LEU B C 1
ATOM 10826 O O . LEU B 1 446 ? -24.109 51.188 4.809 1 96.69 446 LEU B O 1
ATOM 10830 N N . LEU B 1 447 ? -24.359 52.531 6.59 1 95.75 447 LEU B N 1
ATOM 10831 C CA . LEU B 1 447 ? -25.688 52 6.906 1 95.75 447 LEU B CA 1
ATOM 10832 C C . LEU B 1 447 ? -26.672 52.312 5.785 1 95.75 447 LEU B C 1
ATOM 10834 O O . LEU B 1 447 ? -27.531 51.5 5.457 1 95.75 447 LEU B O 1
ATOM 10838 N N . THR B 1 448 ? -26.531 53.469 5.219 1 94.19 448 THR B N 1
ATOM 10839 C CA . THR B 1 448 ? -27.391 53.875 4.117 1 94.19 448 THR B CA 1
ATOM 10840 C C . THR B 1 448 ? -27.156 53 2.893 1 94.19 448 THR B C 1
ATOM 10842 O O . THR B 1 448 ? -28.109 52.562 2.256 1 94.19 448 THR B O 1
ATOM 10845 N N . GLU B 1 449 ? -25.938 52.844 2.623 1 92.94 449 GLU B N 1
ATOM 10846 C CA . GLU B 1 449 ? -25.594 52.031 1.472 1 92.94 449 GLU B CA 1
ATOM 10847 C C . GLU B 1 449 ? -26.062 50.562 1.677 1 92.94 449 GLU B C 1
ATOM 10849 O O . GLU B 1 449 ? -26.469 49.906 0.728 1 92.94 449 GLU B O 1
ATOM 10854 N N . LEU B 1 450 ? -25.922 50.031 2.869 1 94.06 450 LEU B N 1
ATOM 10855 C CA . LEU B 1 450 ? -26.344 48.656 3.188 1 94.06 450 LEU B CA 1
ATOM 10856 C C . LEU B 1 450 ? -27.844 48.5 3.074 1 94.06 450 LEU B C 1
ATOM 10858 O O . LEU B 1 450 ? -28.344 47.438 2.719 1 94.06 450 LEU B O 1
ATOM 10862 N N . ALA B 1 451 ? -28.516 49.562 3.324 1 89.75 451 ALA B N 1
ATOM 10863 C CA . ALA B 1 451 ? -29.984 49.531 3.291 1 89.75 451 ALA B CA 1
ATOM 10864 C C . ALA B 1 451 ? -30.5 49.75 1.872 1 89.75 451 ALA B C 1
ATOM 10866 O O . ALA B 1 451 ? -31.641 49.375 1.563 1 89.75 451 ALA B O 1
ATOM 10867 N N . ARG B 1 452 ? -29.719 50.344 1.07 1 87.94 452 ARG B N 1
ATOM 10868 C CA . ARG B 1 452 ? -30.109 50.594 -0.31 1 87.94 452 ARG B CA 1
ATOM 10869 C C . ARG B 1 452 ? -30.234 49.281 -1.083 1 87.94 452 ARG B C 1
ATOM 10871 O O . ARG B 1 452 ? -29.297 48.5 -1.134 1 87.94 452 ARG B O 1
ATOM 10878 N N . PRO B 1 453 ? -31.344 49.062 -1.682 1 86.88 453 PRO B N 1
ATOM 10879 C CA . PRO B 1 453 ? -31.484 47.812 -2.438 1 86.88 453 PRO B CA 1
ATOM 10880 C C . PRO B 1 453 ? -30.531 47.719 -3.619 1 86.88 453 PRO B C 1
ATOM 10882 O O . PRO B 1 453 ? -30.266 48.719 -4.293 1 86.88 453 PRO B O 1
ATOM 10885 N N . ARG B 1 454 ? -30.078 46.531 -3.83 1 83.81 454 ARG B N 1
ATOM 10886 C CA . ARG B 1 454 ? -29.203 46.312 -4.984 1 83.81 454 ARG B CA 1
ATOM 10887 C C . ARG B 1 454 ? -30 46.406 -6.285 1 83.81 454 ARG B C 1
ATOM 10889 O O . ARG B 1 454 ? -31.172 46.031 -6.332 1 83.81 454 ARG B O 1
ATOM 10896 N N . THR B 1 455 ? -29.422 46.969 -7.305 1 76.06 455 THR B N 1
ATOM 10897 C CA . THR B 1 455 ? -30 46.938 -8.641 1 76.06 455 THR B CA 1
ATOM 10898 C C . THR B 1 455 ? -29.578 45.656 -9.367 1 76.06 455 THR B C 1
ATOM 10900 O O . THR B 1 455 ? -28.391 45.469 -9.656 1 76.06 455 THR B O 1
ATOM 10903 N N . PRO B 1 456 ? -30.531 44.75 -9.57 1 69.25 456 PRO B N 1
ATOM 10904 C CA . PRO B 1 456 ? -30.203 43.438 -10.156 1 69.25 456 PRO B CA 1
ATOM 10905 C C . PRO B 1 456 ? -29.375 43.562 -11.43 1 69.25 456 PRO B C 1
ATOM 10907 O O . PRO B 1 456 ? -28.594 42.656 -11.75 1 69.25 456 PRO B O 1
ATOM 10910 N N . GLU B 1 457 ? -29.5 44.781 -12.062 1 66.06 457 GLU B N 1
ATOM 10911 C CA . GLU B 1 457 ? -28.859 44.906 -13.375 1 66.06 457 GLU B CA 1
ATOM 10912 C C . GLU B 1 457 ? -27.406 45.344 -13.234 1 66.06 457 GLU B C 1
ATOM 10914 O O . GLU B 1 457 ? -26.625 45.219 -14.18 1 66.06 457 GLU B O 1
ATOM 10919 N N . THR B 1 458 ? -27.078 45.719 -12.117 1 75.69 458 THR B N 1
ATOM 10920 C CA . THR B 1 458 ? -25.719 46.219 -11.961 1 75.69 458 THR B CA 1
ATOM 10921 C C . THR B 1 458 ? -24.859 45.188 -11.227 1 75.69 458 THR B C 1
ATOM 10923 O O . THR B 1 458 ? -25.203 44.781 -10.117 1 75.69 458 THR B O 1
ATOM 10926 N N . SER B 1 459 ? -23.875 44.719 -11.906 1 82.62 459 SER B N 1
ATOM 10927 C CA . SER B 1 459 ? -22.922 43.781 -11.312 1 82.62 459 SER B CA 1
ATOM 10928 C C . SER B 1 459 ? -21.547 44.438 -11.133 1 82.62 459 SER B C 1
ATOM 10930 O O . SER B 1 459 ? -21.25 45.469 -11.742 1 82.62 459 SER B O 1
ATOM 10932 N N . PHE B 1 460 ? -20.828 43.875 -10.094 1 84.88 460 PHE B N 1
ATOM 10933 C CA . PHE B 1 460 ? -19.469 44.312 -9.836 1 84.88 460 PHE B CA 1
ATOM 10934 C C . PHE B 1 460 ? -18.703 44.5 -11.141 1 84.88 460 PHE B C 1
ATOM 10936 O O . PHE B 1 460 ? -17.922 45.438 -11.297 1 84.88 460 PHE B O 1
ATOM 10943 N N . GLU B 1 461 ? -18.969 43.75 -12.133 1 84.38 461 GLU B N 1
ATOM 10944 C CA . GLU B 1 461 ? -18.266 43.781 -13.406 1 84.38 461 GLU B CA 1
ATOM 10945 C C . GLU B 1 461 ? -18.531 45.062 -14.172 1 84.38 461 GLU B C 1
ATOM 10947 O O . GLU B 1 461 ? -17.703 45.531 -14.969 1 84.38 461 GLU B O 1
ATOM 10952 N N . ASP B 1 462 ? -19.625 45.719 -13.844 1 85.31 462 ASP B N 1
ATOM 10953 C CA . ASP B 1 462 ? -20.062 46.906 -14.57 1 85.31 462 ASP B CA 1
ATOM 10954 C C . ASP B 1 462 ? -19.234 48.125 -14.18 1 85.31 462 ASP B C 1
ATOM 10956 O O . ASP B 1 462 ? -19.125 49.094 -14.945 1 85.31 462 ASP B O 1
ATOM 10960 N N . PHE B 1 463 ? -18.703 48.094 -13 1 89.31 463 PHE B N 1
ATOM 10961 C CA . PHE B 1 463 ? -17.969 49.25 -12.562 1 89.31 463 PHE B CA 1
ATOM 10962 C C . PHE B 1 463 ? -16.547 48.906 -12.141 1 89.31 463 PHE B C 1
ATOM 10964 O O . PHE B 1 463 ? -15.805 49.75 -11.648 1 89.31 463 PHE B O 1
ATOM 10971 N N . ALA B 1 464 ? -16.141 47.719 -12.305 1 89.94 464 ALA B N 1
ATOM 10972 C CA . ALA B 1 464 ? -14.836 47.219 -11.883 1 89.94 464 ALA B CA 1
ATOM 10973 C C . ALA B 1 464 ? -13.703 48.031 -12.508 1 89.94 464 ALA B C 1
ATOM 10975 O O . ALA B 1 464 ? -12.68 48.281 -11.859 1 89.94 464 ALA B O 1
ATOM 10976 N N . ASP B 1 465 ? -13.891 48.469 -13.703 1 90.5 465 ASP B N 1
ATOM 10977 C CA . ASP B 1 465 ? -12.836 49.125 -14.445 1 90.5 465 ASP B CA 1
ATOM 10978 C C . ASP B 1 465 ? -12.609 50.562 -13.922 1 90.5 465 ASP B C 1
ATOM 10980 O O . ASP B 1 465 ? -11.57 51.156 -14.195 1 90.5 465 ASP B O 1
ATOM 10984 N N . ARG B 1 466 ? -13.586 51 -13.195 1 88.69 466 ARG B N 1
ATOM 10985 C CA . ARG B 1 466 ? -13.5 52.375 -12.695 1 88.69 466 ARG B CA 1
ATOM 10986 C C . ARG B 1 466 ? -12.859 52.406 -11.312 1 88.69 466 ARG B C 1
ATOM 10988 O O . ARG B 1 466 ? -12.648 53.469 -10.742 1 88.69 466 ARG B O 1
ATOM 10995 N N . LEU B 1 467 ? -12.477 51.281 -10.812 1 94.44 467 LEU B N 1
ATOM 10996 C CA . LEU B 1 467 ? -11.859 51.156 -9.492 1 94.44 467 LEU B CA 1
ATOM 10997 C C . LEU B 1 467 ? -10.352 50.969 -9.617 1 94.44 467 LEU B C 1
ATOM 10999 O O . LEU B 1 467 ? -9.867 50.438 -10.617 1 94.44 467 LEU B O 1
ATOM 11003 N N . PRO B 1 468 ? -9.617 51.438 -8.586 1 94.31 468 PRO B N 1
ATOM 11004 C CA . PRO B 1 468 ? -8.195 51.094 -8.547 1 94.31 468 PRO B CA 1
ATOM 11005 C C . PRO B 1 468 ? -7.957 49.594 -8.492 1 94.31 468 PRO B C 1
ATOM 11007 O O . PRO B 1 468 ? -8.82 48.844 -8.031 1 94.31 468 PRO B O 1
ATOM 11010 N N . ASP B 1 469 ? -6.73 49.156 -8.867 1 93.44 469 ASP B N 1
ATOM 11011 C CA . ASP B 1 469 ? -6.398 47.75 -9.016 1 93.44 469 ASP B CA 1
ATOM 11012 C C . ASP B 1 469 ? -6.602 47 -7.695 1 93.44 469 ASP B C 1
ATOM 11014 O O . ASP B 1 469 ? -7.148 45.906 -7.684 1 93.44 469 ASP B O 1
ATOM 11018 N N . ASP B 1 470 ? -6.168 47.562 -6.613 1 93 470 ASP B N 1
ATOM 11019 C CA . ASP B 1 470 ? -6.262 46.906 -5.316 1 93 470 ASP B CA 1
ATOM 11020 C C . ASP B 1 470 ? -7.719 46.75 -4.891 1 93 470 ASP B C 1
ATOM 11022 O O . ASP B 1 470 ? -8.086 45.719 -4.32 1 93 470 ASP B O 1
ATOM 11026 N N . ALA B 1 471 ? -8.492 47.781 -5.145 1 95.31 471 ALA B N 1
ATOM 11027 C CA . ALA B 1 471 ? -9.914 47.719 -4.812 1 95.31 471 ALA B CA 1
ATOM 11028 C C . ALA B 1 471 ? -10.648 46.688 -5.68 1 95.31 471 ALA B C 1
ATOM 11030 O O . ALA B 1 471 ? -11.508 45.969 -5.191 1 95.31 471 ALA B O 1
ATOM 11031 N N . ARG B 1 472 ? -10.281 46.719 -6.945 1 95.44 472 ARG B N 1
ATOM 11032 C CA . ARG B 1 472 ? -10.859 45.75 -7.875 1 95.44 472 ARG B CA 1
ATOM 11033 C C . ARG B 1 472 ? -10.555 44.312 -7.438 1 95.44 472 ARG B C 1
ATOM 11035 O O . ARG B 1 472 ? -11.43 43.469 -7.465 1 95.44 472 ARG B O 1
ATOM 11042 N N . GLU B 1 473 ? -9.336 44.094 -7.039 1 95 473 GLU B N 1
ATOM 11043 C CA . GLU B 1 473 ? -8.914 42.75 -6.598 1 95 473 GLU B CA 1
ATOM 11044 C C . GLU B 1 473 ? -9.664 42.312 -5.34 1 95 473 GLU B C 1
ATOM 11046 O O . GLU B 1 473 ? -9.992 41.156 -5.18 1 95 473 GLU B O 1
ATOM 11051 N N . THR B 1 474 ? -9.828 43.188 -4.445 1 95.44 474 THR B N 1
ATOM 11052 C CA . THR B 1 474 ? -10.562 42.906 -3.217 1 95.44 474 THR B CA 1
ATOM 11053 C C . THR B 1 474 ? -12.008 42.531 -3.521 1 95.44 474 THR B C 1
ATOM 11055 O O . THR B 1 474 ? -12.5 41.5 -3.025 1 95.44 474 THR B O 1
ATOM 11058 N N . LEU B 1 475 ? -12.664 43.281 -4.363 1 95.81 475 LEU B N 1
ATOM 11059 C CA . LEU B 1 475 ? -14.047 43.031 -4.715 1 95.81 475 LEU B CA 1
ATOM 11060 C C . LEU B 1 475 ? -14.156 41.75 -5.539 1 95.81 475 LEU B C 1
ATOM 11062 O O . LEU B 1 475 ? -15.141 41 -5.426 1 95.81 475 LEU B O 1
ATOM 11066 N N . ALA B 1 476 ? -13.18 41.531 -6.367 1 95.44 476 ALA B N 1
ATOM 11067 C CA . ALA B 1 476 ? -13.148 40.312 -7.164 1 95.44 476 ALA B CA 1
ATOM 11068 C C . ALA B 1 476 ? -13.109 39.094 -6.27 1 95.44 476 ALA B C 1
ATOM 11070 O O . ALA B 1 476 ? -13.703 38.062 -6.598 1 95.44 476 ALA B O 1
ATOM 11071 N N . THR B 1 477 ? -12.398 39.125 -5.172 1 94.69 477 THR B N 1
ATOM 11072 C CA . THR B 1 477 ? -12.305 38.031 -4.223 1 94.69 477 THR B CA 1
ATOM 11073 C C . THR B 1 477 ? -13.656 37.75 -3.572 1 94.69 477 THR B C 1
ATOM 11075 O O . THR B 1 477 ? -14.07 36.594 -3.424 1 94.69 477 THR B O 1
ATOM 11078 N N . PHE B 1 478 ? -14.336 38.781 -3.25 1 94.88 478 PHE B N 1
ATOM 11079 C CA . PHE B 1 478 ? -15.672 38.625 -2.703 1 94.88 478 PHE B CA 1
ATOM 11080 C C . PHE B 1 478 ? -16.609 38.031 -3.742 1 94.88 478 PHE B C 1
ATOM 11082 O O . PHE B 1 478 ? -17.406 37.125 -3.43 1 94.88 478 PHE B O 1
ATOM 11089 N N . ALA B 1 479 ? -16.547 38.5 -4.945 1 93 479 ALA B N 1
ATOM 11090 C CA . ALA B 1 479 ? -17.422 38 -6.016 1 93 479 ALA B CA 1
ATOM 11091 C C . ALA B 1 479 ? -17.188 36.531 -6.285 1 93 479 ALA B C 1
ATOM 11093 O O . ALA B 1 479 ? -18.109 35.781 -6.625 1 93 479 ALA B O 1
ATOM 11094 N N . LEU B 1 480 ? -15.945 36.156 -6.125 1 92.69 480 LEU B N 1
ATOM 11095 C CA . LEU B 1 480 ? -15.562 34.75 -6.316 1 92.69 480 LEU B CA 1
ATOM 11096 C C . LEU B 1 480 ? -16.344 33.844 -5.375 1 92.69 480 LEU B C 1
ATOM 11098 O O . LEU B 1 480 ? -16.688 32.719 -5.73 1 92.69 480 LEU B O 1
ATOM 11102 N N . VAL B 1 481 ? -16.672 34.281 -4.203 1 91 481 VAL B N 1
ATOM 11103 C CA . VAL B 1 481 ? -17.406 33.5 -3.217 1 91 481 VAL B CA 1
ATOM 11104 C C . VAL B 1 481 ? -18.766 33.094 -3.783 1 91 481 VAL B C 1
ATOM 11106 O O . VAL B 1 481 ? -19.156 31.938 -3.707 1 91 481 VAL B O 1
ATOM 11109 N N . GLY B 1 482 ? -19.484 34.062 -4.285 1 86.12 482 GLY B N 1
ATOM 11110 C CA . GLY B 1 482 ? -20.781 33.781 -4.871 1 86.12 482 GLY B CA 1
ATOM 11111 C C . GLY B 1 482 ? -20.719 32.812 -6.035 1 86.12 482 GLY B C 1
ATOM 11112 O O . GLY B 1 482 ? -21.547 31.906 -6.141 1 86.12 482 GLY B O 1
ATOM 11113 N N . GLU B 1 483 ? -19.75 32.969 -6.777 1 86.06 483 GLU B N 1
ATOM 11114 C CA . GLU B 1 483 ? -19.562 32.125 -7.961 1 86.06 483 GLU B CA 1
ATOM 11115 C C . GLU B 1 483 ? -19.25 30.672 -7.582 1 86.06 483 GLU B C 1
ATOM 11117 O O . GLU B 1 483 ? -19.875 29.75 -8.102 1 86.06 483 GLU B O 1
ATOM 11122 N N . MET B 1 484 ? -18.359 30.484 -6.699 1 86.75 484 MET B N 1
ATOM 11123 C CA . MET B 1 484 ? -17.812 29.172 -6.43 1 86.75 484 MET B CA 1
ATOM 11124 C C . MET B 1 484 ? -18.719 28.391 -5.48 1 86.75 484 MET B C 1
ATOM 11126 O O . MET B 1 484 ? -18.734 27.156 -5.512 1 86.75 484 MET B O 1
ATOM 11130 N N . ARG B 1 485 ? -19.422 28.969 -4.648 1 84 485 ARG B N 1
ATOM 11131 C CA . ARG B 1 485 ? -20.359 28.281 -3.775 1 84 485 ARG B CA 1
ATOM 11132 C C . ARG B 1 485 ? -21.406 27.531 -4.586 1 84 485 ARG B C 1
ATOM 11134 O O . ARG B 1 485 ? -21.828 26.438 -4.203 1 84 485 ARG B O 1
ATOM 11141 N N . ASP B 1 486 ? -21.75 28.047 -5.691 1 79.38 486 ASP B N 1
ATOM 11142 C CA . ASP B 1 486 ? -22.781 27.453 -6.539 1 79.38 486 ASP B CA 1
ATOM 11143 C C . ASP B 1 486 ? -22.203 26.375 -7.441 1 79.38 486 ASP B C 1
ATOM 11145 O O . ASP B 1 486 ? -22.859 25.359 -7.703 1 79.38 486 ASP B O 1
ATOM 11149 N N . THR B 1 487 ? -21.031 26.531 -7.762 1 82.56 487 THR B N 1
ATOM 11150 C CA . THR B 1 487 ? -20.469 25.656 -8.789 1 82.56 487 THR B CA 1
ATOM 11151 C C . THR B 1 487 ? -19.734 24.484 -8.148 1 82.56 487 THR B C 1
ATOM 11153 O O . THR B 1 487 ? -19.656 23.406 -8.734 1 82.56 487 THR B O 1
ATOM 11156 N N . LEU B 1 488 ? -19.203 24.625 -7.012 1 87.88 488 LEU B N 1
ATOM 11157 C CA . LEU B 1 488 ? -18.359 23.594 -6.418 1 87.88 488 LEU B CA 1
ATOM 11158 C C . LEU B 1 488 ? -19.094 22.906 -5.27 1 87.88 488 LEU B C 1
ATOM 11160 O O . LEU B 1 488 ? -19.438 21.719 -5.375 1 87.88 488 LEU B O 1
ATOM 11164 N N . ASP B 1 489 ? -19.281 23.594 -4.184 1 89.88 489 ASP B N 1
ATOM 11165 C CA . ASP B 1 489 ? -19.938 23.062 -2.994 1 89.88 489 ASP B CA 1
ATOM 11166 C C . ASP B 1 489 ? -20.375 24.188 -2.053 1 89.88 489 ASP B C 1
ATOM 11168 O O . ASP B 1 489 ? -19.656 25.172 -1.882 1 89.88 489 ASP B O 1
ATOM 11172 N N . ARG B 1 490 ? -21.484 23.938 -1.417 1 88.19 490 ARG B N 1
ATOM 11173 C CA . ARG B 1 490 ? -22.031 24.953 -0.52 1 88.19 490 ARG B CA 1
ATOM 11174 C C . ARG B 1 490 ? -21.094 25.203 0.657 1 88.19 490 ARG B C 1
ATOM 11176 O O . ARG B 1 490 ? -21.156 26.266 1.294 1 88.19 490 ARG B O 1
ATOM 11183 N N . GLU B 1 491 ? -20.141 24.266 0.938 1 89.5 491 GLU B N 1
ATOM 11184 C CA . GLU B 1 491 ? -19.234 24.406 2.068 1 89.5 491 GLU B CA 1
ATOM 11185 C C . GLU B 1 491 ? -17.797 24.688 1.597 1 89.5 491 GLU B C 1
ATOM 11187 O O . GLU B 1 491 ? -16.844 24.5 2.354 1 89.5 491 GLU B O 1
ATOM 11192 N N . ALA B 1 492 ? -17.688 25.125 0.365 1 92.31 492 ALA B N 1
ATOM 11193 C CA . ALA B 1 492 ? -16.359 25.375 -0.181 1 92.31 492 ALA B CA 1
ATOM 11194 C C . ALA B 1 492 ? -15.664 26.516 0.553 1 92.31 492 ALA B C 1
ATOM 11196 O O . ALA B 1 492 ? -14.445 26.5 0.736 1 92.31 492 ALA B O 1
ATOM 11197 N N . PHE B 1 493 ? -16.531 27.484 0.937 1 93.31 493 PHE B N 1
ATOM 11198 C CA . PHE B 1 493 ? -15.992 28.625 1.657 1 93.31 493 PHE B CA 1
ATOM 11199 C C . PHE B 1 493 ? -16.391 28.594 3.127 1 93.31 493 PHE B C 1
ATOM 11201 O O . PHE B 1 493 ? -17.484 28.141 3.463 1 93.31 493 PHE B O 1
ATOM 11208 N N . GLY B 1 494 ? -15.469 29.016 3.963 1 93.94 494 GLY B N 1
ATOM 11209 C CA . GLY B 1 494 ? -15.789 29.219 5.367 1 93.94 494 GLY B CA 1
ATOM 11210 C C . GLY B 1 494 ? -16.312 30.609 5.66 1 93.94 494 GLY B C 1
ATOM 11211 O O . GLY B 1 494 ? -17.422 30.953 5.277 1 93.94 494 GLY B O 1
ATOM 11212 N N . ALA B 1 495 ? -15.383 31.422 6.238 1 96.38 495 ALA B N 1
ATOM 11213 C CA . ALA B 1 495 ? -15.758 32.781 6.621 1 96.38 495 ALA B CA 1
ATOM 11214 C C . ALA B 1 495 ? -14.789 33.812 6.02 1 96.38 495 ALA B C 1
ATOM 11216 O O . ALA B 1 495 ? -13.75 33.438 5.473 1 96.38 495 ALA B O 1
ATOM 11217 N N . PHE B 1 496 ? -15.281 35.031 5.887 1 97.56 496 PHE B N 1
ATOM 11218 C CA . PHE B 1 496 ? -14.383 36.125 5.668 1 97.56 496 PHE B CA 1
ATOM 11219 C C . PHE B 1 496 ? -13.852 36.688 6.996 1 97.56 496 PHE B C 1
ATOM 11221 O O . PHE B 1 496 ? -14.625 37.188 7.82 1 97.56 496 PHE B O 1
ATOM 11228 N N . ILE B 1 497 ? -12.594 36.531 7.23 1 97.94 497 ILE B N 1
ATOM 11229 C CA . ILE B 1 497 ? -11.961 36.969 8.469 1 97.94 497 ILE B CA 1
ATOM 11230 C C . ILE B 1 497 ? -11.375 38.375 8.281 1 97.94 497 ILE B C 1
ATOM 11232 O O . ILE B 1 497 ? -10.508 38.594 7.422 1 97.94 497 ILE B O 1
ATOM 11236 N N . LEU B 1 498 ? -11.836 39.312 9.031 1 98.12 498 LEU B N 1
ATOM 11237 C CA . LEU B 1 498 ? -11.336 40.688 8.969 1 98.12 498 LEU B CA 1
ATOM 11238 C C . LEU B 1 498 ? -10.25 40.938 10.016 1 98.12 498 LEU B C 1
ATOM 11240 O O . LEU B 1 498 ? -10.547 41.062 11.203 1 98.12 498 LEU B O 1
ATOM 11244 N N . SER B 1 499 ? -9.047 41.031 9.586 1 94.38 499 SER B N 1
ATOM 11245 C CA . SER B 1 499 ? -7.914 41.25 10.477 1 94.38 499 SER B CA 1
ATOM 11246 C C . SER B 1 499 ? -7.852 42.688 10.953 1 94.38 499 SER B C 1
ATOM 11248 O O . SER B 1 499 ? -8.312 43.594 10.258 1 94.38 499 SER B O 1
ATOM 11250 N N . MET B 1 500 ? -7.328 42.906 12.031 1 91.31 500 MET B N 1
ATOM 11251 C CA . MET B 1 500 ? -7.109 44.219 12.625 1 91.31 500 MET B CA 1
ATOM 11252 C C . MET B 1 500 ? -8.422 45 12.734 1 91.31 500 MET B C 1
ATOM 11254 O O . MET B 1 500 ? -8.523 46.125 12.258 1 91.31 500 MET B O 1
ATOM 11258 N N . THR B 1 501 ? -9.406 44.375 13.297 1 95.88 501 THR B N 1
ATOM 11259 C CA . THR B 1 501 ? -10.695 45 13.531 1 95.88 501 THR B CA 1
ATOM 11260 C C . THR B 1 501 ? -10.625 45.938 14.727 1 95.88 501 THR B C 1
ATOM 11262 O O . THR B 1 501 ? -10.273 45.531 15.836 1 95.88 501 THR B O 1
ATOM 11265 N N . ARG B 1 502 ? -10.984 47.188 14.508 1 93.88 502 ARG B N 1
ATOM 11266 C CA . ARG B 1 502 ? -10.836 48.188 15.555 1 93.88 502 ARG B CA 1
ATOM 11267 C C . ARG B 1 502 ? -12.18 48.812 15.891 1 93.88 502 ARG B C 1
ATOM 11269 O O . ARG B 1 502 ? -12.312 49.5 16.922 1 93.88 502 ARG B O 1
ATOM 11276 N N . SER B 1 503 ? -13.141 48.625 15.016 1 95.38 503 SER B N 1
ATOM 11277 C CA . SER B 1 503 ? -14.406 49.312 15.211 1 95.38 503 SER B CA 1
ATOM 11278 C C . SER B 1 503 ? -15.547 48.594 14.516 1 95.38 503 SER B C 1
ATOM 11280 O O . SER B 1 503 ? -15.32 47.719 13.695 1 95.38 503 SER B O 1
ATOM 11282 N N . THR B 1 504 ? -16.734 49.031 14.898 1 96.81 504 THR B N 1
ATOM 11283 C CA . THR B 1 504 ? -17.953 48.5 14.266 1 96.81 504 THR B CA 1
ATOM 11284 C C . THR B 1 504 ? -17.969 48.844 12.773 1 96.81 504 THR B C 1
ATOM 11286 O O . THR B 1 504 ? -18.406 48.031 11.961 1 96.81 504 THR B O 1
ATOM 11289 N N . VAL B 1 505 ? -17.469 50 12.398 1 96.62 505 VAL B N 1
ATOM 11290 C CA . VAL B 1 505 ? -17.531 50.438 11.016 1 96.62 505 VAL B CA 1
ATOM 11291 C C . VAL B 1 505 ? -16.625 49.562 10.148 1 96.62 505 VAL B C 1
ATOM 11293 O O . VAL B 1 505 ? -16.875 49.406 8.953 1 96.62 505 VAL B O 1
ATOM 11296 N N . ASP B 1 506 ? -15.57 49.094 10.742 1 97.19 506 ASP B N 1
ATOM 11297 C CA . ASP B 1 506 ? -14.727 48.125 10.008 1 97.19 506 ASP B CA 1
ATOM 11298 C C . ASP B 1 506 ? -15.539 46.938 9.531 1 97.19 506 ASP B C 1
ATOM 11300 O O . ASP B 1 506 ? -15.445 46.531 8.367 1 97.19 506 ASP B O 1
ATOM 11304 N N . VAL B 1 507 ? -16.297 46.406 10.43 1 98.06 507 VAL B N 1
ATOM 11305 C CA . VAL B 1 507 ? -17.062 45.188 10.141 1 98.06 507 VAL B CA 1
ATOM 11306 C C . VAL B 1 507 ? -18.188 45.5 9.164 1 98.06 507 VAL B C 1
ATOM 11308 O O . VAL B 1 507 ? -18.453 44.75 8.234 1 98.06 507 VAL B O 1
ATOM 11311 N N . LEU B 1 508 ? -18.859 46.625 9.352 1 97.5 508 LEU B N 1
ATOM 11312 C CA . LEU B 1 508 ? -19.906 47.062 8.438 1 97.5 508 LEU B CA 1
ATOM 11313 C C . LEU B 1 508 ? -19.359 47.25 7.023 1 97.5 508 LEU B C 1
ATOM 11315 O O . LEU B 1 508 ? -20.047 46.969 6.043 1 97.5 508 LEU B O 1
ATOM 11319 N N . GLY B 1 509 ? -18.172 47.781 6.973 1 97.56 509 GLY B N 1
ATOM 11320 C CA . GLY B 1 509 ? -17.531 47.906 5.68 1 97.56 509 GLY B CA 1
ATOM 11321 C C . GLY B 1 509 ? -17.422 46.562 4.941 1 97.56 509 GLY B C 1
ATOM 11322 O O . GLY B 1 509 ? -17.625 46.531 3.727 1 97.56 509 GLY B O 1
ATOM 11323 N N . ALA B 1 510 ? -17.047 45.5 5.68 1 97.69 510 ALA B N 1
ATOM 11324 C CA . ALA B 1 510 ? -16.969 44.188 5.074 1 97.69 510 ALA B CA 1
ATOM 11325 C C . ALA B 1 510 ? -18.328 43.719 4.555 1 97.69 510 ALA B C 1
ATOM 11327 O O . ALA B 1 510 ? -18.422 43.125 3.49 1 97.69 510 ALA B O 1
ATOM 11328 N N . TYR B 1 511 ? -19.375 43.969 5.273 1 97.19 511 TYR B N 1
ATOM 11329 C CA . TYR B 1 511 ? -20.734 43.688 4.82 1 97.19 511 TYR B CA 1
ATOM 11330 C C . TYR B 1 511 ? -21.047 44.406 3.514 1 97.19 511 TYR B C 1
ATOM 11332 O O . TYR B 1 511 ? -21.656 43.812 2.611 1 97.19 511 TYR B O 1
ATOM 11340 N N . LEU B 1 512 ? -20.672 45.656 3.445 1 96.31 512 LEU B N 1
ATOM 11341 C CA . LEU B 1 512 ? -20.953 46.438 2.24 1 96.31 512 LEU B CA 1
ATOM 11342 C C . LEU B 1 512 ? -20.172 45.875 1.048 1 96.31 512 LEU B C 1
ATOM 11344 O O . LEU B 1 512 ? -20.703 45.812 -0.065 1 96.31 512 LEU B O 1
ATOM 11348 N N . LEU B 1 513 ? -18.938 45.562 1.298 1 96.5 513 LEU B N 1
ATOM 11349 C CA . LEU B 1 513 ? -18.156 44.969 0.226 1 96.5 513 LEU B CA 1
ATOM 11350 C C . LEU B 1 513 ? -18.781 43.688 -0.279 1 96.5 513 LEU B C 1
ATOM 11352 O O . LEU B 1 513 ? -18.812 43.406 -1.484 1 96.5 513 LEU B O 1
ATOM 11356 N N . ALA B 1 514 ? -19.25 42.812 0.648 1 95.56 514 ALA B N 1
ATOM 11357 C CA . ALA B 1 514 ? -19.969 41.594 0.267 1 95.56 514 ALA B CA 1
ATOM 11358 C C . ALA B 1 514 ? -21.188 41.906 -0.588 1 95.56 514 ALA B C 1
ATOM 11360 O O . ALA B 1 514 ? -21.438 41.219 -1.593 1 95.56 514 ALA B O 1
ATOM 11361 N N . LYS B 1 515 ? -21.859 42.906 -0.207 1 93.81 515 LYS B N 1
ATOM 11362 C CA . LYS B 1 515 ? -23.047 43.344 -0.956 1 93.81 515 LYS B CA 1
ATOM 11363 C C . LYS B 1 515 ? -22.672 43.781 -2.363 1 93.81 515 LYS B C 1
ATOM 11365 O O . LYS B 1 515 ? -23.281 43.344 -3.344 1 93.81 515 LYS B O 1
ATOM 11370 N N . GLU B 1 516 ? -21.703 44.656 -2.441 1 92.81 516 GLU B N 1
ATOM 11371 C CA . GLU B 1 516 ? -21.266 45.219 -3.723 1 92.81 516 GLU B CA 1
ATOM 11372 C C . GLU B 1 516 ? -20.75 44.125 -4.656 1 92.81 516 GLU B C 1
ATOM 11374 O O . GLU B 1 516 ? -20.859 44.25 -5.879 1 92.81 516 GLU B O 1
ATOM 11379 N N . ALA B 1 517 ? -20.297 43.125 -4.023 1 92.25 517 ALA B N 1
ATOM 11380 C CA . ALA B 1 517 ? -19.766 42 -4.805 1 92.25 517 ALA B CA 1
ATOM 11381 C C . ALA B 1 517 ? -20.875 41 -5.16 1 92.25 517 ALA B C 1
ATOM 11383 O O . ALA B 1 517 ? -20.625 40 -5.84 1 92.25 517 ALA B O 1
ATOM 11384 N N . GLY B 1 518 ? -22.031 41.156 -4.66 1 88.19 518 GLY B N 1
ATOM 11385 C CA . GLY B 1 518 ? -23.172 40.344 -5.055 1 88.19 518 GLY B CA 1
ATOM 11386 C C . GLY B 1 518 ? -23.516 39.25 -4.051 1 88.19 518 GLY B C 1
ATOM 11387 O O . GLY B 1 518 ? -24.375 38.406 -4.309 1 88.19 518 GLY B O 1
ATOM 11388 N N . ILE B 1 519 ? -22.938 39.219 -2.918 1 90.19 519 ILE B N 1
ATOM 11389 C CA . ILE B 1 519 ? -23.219 38.25 -1.878 1 90.19 519 ILE B CA 1
ATOM 11390 C C . ILE B 1 519 ? -24.234 38.812 -0.892 1 90.19 519 ILE B C 1
ATOM 11392 O O . ILE B 1 519 ? -23.922 39 0.289 1 90.19 519 ILE B O 1
ATOM 11396 N N . PHE B 1 520 ? -25.344 39 -1.438 1 88.69 520 PHE B N 1
ATOM 11397 C CA . PHE B 1 520 ? -26.359 39.656 -0.652 1 88.69 520 PHE B CA 1
ATOM 11398 C C . PHE B 1 520 ? -27.75 39.281 -1.146 1 88.69 520 PHE B C 1
ATOM 11400 O O . PHE B 1 520 ? -27.984 39.156 -2.354 1 88.69 520 PHE B O 1
ATOM 11407 N N . LEU B 1 521 ? -28.609 38.875 -0.21 1 85.75 521 LEU B N 1
ATOM 11408 C CA . LEU B 1 521 ? -30 38.594 -0.507 1 85.75 521 LEU B CA 1
ATOM 11409 C C . LEU B 1 521 ? -30.906 39.75 -0.129 1 85.75 521 LEU B C 1
ATOM 11411 O O . LEU B 1 521 ? -31.094 40.031 1.055 1 85.75 521 LEU B O 1
ATOM 11415 N N . ASP B 1 522 ? -31.422 40.594 -1.032 1 79.19 522 ASP B N 1
ATOM 11416 C CA . ASP B 1 522 ? -32.281 41.719 -0.685 1 79.19 522 ASP B CA 1
ATOM 11417 C C . ASP B 1 522 ? -33.5 41.812 -1.599 1 79.19 522 ASP B C 1
ATOM 11419 O O . ASP B 1 522 ? -34.156 42.844 -1.699 1 79.19 522 ASP B O 1
ATOM 11423 N N . THR B 1 523 ? -33.875 40.875 -2.281 1 68.44 523 THR B N 1
ATOM 11424 C CA . THR B 1 523 ? -35 40.906 -3.232 1 68.44 523 THR B CA 1
ATOM 11425 C C . THR B 1 523 ? -36.312 41.188 -2.52 1 68.44 523 THR B C 1
ATOM 11427 O O . THR B 1 523 ? -37.188 41.875 -3.062 1 68.44 523 THR B O 1
ATOM 11430 N N . THR B 1 524 ? -36.5 40.719 -1.415 1 64.94 524 THR B N 1
ATOM 11431 C CA . THR B 1 524 ? -37.781 40.844 -0.749 1 64.94 524 THR B CA 1
ATOM 11432 C C . THR B 1 524 ? -37.75 41.969 0.28 1 64.94 524 THR B C 1
ATOM 11434 O O . THR B 1 524 ? -38.594 42.062 1.173 1 64.94 524 THR B O 1
ATOM 11437 N N . GLY B 1 525 ? -36.812 42.781 0.176 1 67.75 525 GLY B N 1
ATOM 11438 C CA . GLY B 1 525 ? -36.75 43.906 1.092 1 67.75 525 GLY B CA 1
ATOM 11439 C C . GLY B 1 525 ? -35.969 43.625 2.355 1 67.75 525 GLY B C 1
ATOM 11440 O O . GLY B 1 525 ? -35.688 44.5 3.162 1 67.75 525 GLY B O 1
ATOM 11441 N N . THR B 1 526 ? -35.688 42.375 2.535 1 76.25 526 THR B N 1
ATOM 11442 C CA . THR B 1 526 ? -34.906 42.031 3.711 1 76.25 526 THR B CA 1
ATOM 11443 C C . THR B 1 526 ? -33.438 41.75 3.326 1 76.25 526 THR B C 1
ATOM 11445 O O . THR B 1 526 ? -33.188 40.875 2.482 1 76.25 526 THR B O 1
ATOM 11448 N N . GLU B 1 527 ? -32.562 42.5 3.959 1 86.62 527 GLU B N 1
ATOM 11449 C CA . GLU B 1 527 ? -31.125 42.438 3.643 1 86.62 527 GLU B CA 1
ATOM 11450 C C . GLU B 1 527 ? -30.422 41.344 4.43 1 86.62 527 GLU B C 1
ATOM 11452 O O . GLU B 1 527 ? -30.469 41.312 5.66 1 86.62 527 GLU B O 1
ATOM 11457 N N . ILE B 1 528 ? -29.828 40.344 3.709 1 92.25 528 ILE B N 1
ATOM 11458 C CA . ILE B 1 528 ? -29.094 39.25 4.363 1 92.25 528 ILE B CA 1
ATOM 11459 C C . ILE B 1 528 ? -27.766 39.031 3.633 1 92.25 528 ILE B C 1
ATOM 11461 O O . ILE B 1 528 ? -27.75 38.906 2.404 1 92.25 528 ILE B O 1
ATOM 11465 N N . CYS B 1 529 ? -26.75 39.031 4.379 1 94.19 529 CYS B N 1
ATOM 11466 C CA . CYS B 1 529 ? -25.453 38.625 3.865 1 94.19 529 CYS B CA 1
ATOM 11467 C C . CYS B 1 529 ? -25.188 37.156 4.168 1 94.19 529 CYS B C 1
ATOM 11469 O O . CYS B 1 529 ? -25.016 36.781 5.328 1 94.19 529 CYS B O 1
ATOM 11471 N N . PRO B 1 530 ? -25.094 36.312 3.188 1 91.94 530 PRO B N 1
ATOM 11472 C CA . PRO B 1 530 ? -24.922 34.875 3.439 1 91.94 530 PRO B CA 1
ATOM 11473 C C . PRO B 1 530 ? -23.484 34.5 3.809 1 91.94 530 PRO B C 1
ATOM 11475 O O . PRO B 1 530 ? -23.234 33.406 4.309 1 91.94 530 PRO B O 1
ATOM 11478 N N . LEU B 1 531 ? -22.516 35.281 3.549 1 94 531 LEU B N 1
ATOM 11479 C CA . LEU B 1 531 ? -21.125 35.062 3.91 1 94 531 LEU B CA 1
ATOM 11480 C C . LEU B 1 531 ? -20.859 35.469 5.359 1 94 531 LEU B C 1
ATOM 11482 O O . LEU B 1 531 ? -21.031 36.625 5.727 1 94 531 LEU B O 1
ATOM 11486 N N . PRO B 1 532 ? -20.469 34.469 6.195 1 95.94 532 PRO B N 1
ATOM 11487 C CA . PRO B 1 532 ? -20.141 34.875 7.566 1 95.94 532 PRO B CA 1
ATOM 11488 C C . PRO B 1 532 ? -18.953 35.812 7.637 1 95.94 532 PRO B C 1
ATOM 11490 O O . PRO B 1 532 ? -17.906 35.562 7.02 1 95.94 532 PRO B O 1
ATOM 11493 N N . ILE B 1 533 ? -19.109 36.938 8.289 1 97.5 533 ILE B N 1
ATOM 11494 C CA . ILE B 1 533 ? -18.031 37.875 8.531 1 97.5 533 ILE B CA 1
ATOM 11495 C C . ILE B 1 533 ? -17.547 37.75 9.969 1 97.5 533 ILE B C 1
ATOM 11497 O O . ILE B 1 533 ? -18.312 37.938 10.914 1 97.5 533 ILE B O 1
ATOM 11501 N N . VAL B 1 534 ? -16.281 37.438 10.141 1 98.06 534 VAL B N 1
ATOM 11502 C CA . VAL B 1 534 ? -15.711 37.156 11.453 1 98.06 534 VAL B CA 1
ATOM 11503 C C . VAL B 1 534 ? -14.672 38.219 11.797 1 98.06 534 VAL B C 1
ATOM 11505 O O . VAL B 1 534 ? -13.586 38.25 11.203 1 98.06 534 VAL B O 1
ATOM 11508 N N . PRO B 1 535 ? -14.969 39.125 12.742 1 98.25 535 PRO B N 1
ATOM 11509 C CA . PRO B 1 535 ? -13.961 40.094 13.18 1 98.25 535 PRO B CA 1
ATOM 11510 C C . PRO B 1 535 ? -12.82 39.438 13.977 1 98.25 535 PRO B C 1
ATOM 11512 O O . PRO B 1 535 ? -13.07 38.562 14.805 1 98.25 535 PRO B O 1
ATOM 11515 N N . LEU B 1 536 ? -11.617 39.812 13.703 1 97.69 536 LEU B N 1
ATOM 11516 C CA . LEU B 1 536 ? -10.445 39.375 14.445 1 97.69 536 LEU B CA 1
ATOM 11517 C C . LEU B 1 536 ? -9.906 40.469 15.344 1 97.69 536 LEU B C 1
ATOM 11519 O O . LEU B 1 536 ? -9.469 41.531 14.859 1 97.69 536 LEU B O 1
ATOM 11523 N N . PHE B 1 537 ? -10.039 40.281 16.641 1 96.62 537 PHE B N 1
ATOM 11524 C CA . PHE B 1 537 ? -9.477 41.188 17.625 1 96.62 537 PHE B CA 1
ATOM 11525 C C . PHE B 1 537 ? -8.094 40.719 18.062 1 96.62 537 PHE B C 1
ATOM 11527 O O . PHE B 1 537 ? -7.945 39.625 18.625 1 96.62 537 PHE B O 1
ATOM 11534 N N . GLU B 1 538 ? -7.023 41.531 17.875 1 89.06 538 GLU B N 1
ATOM 11535 C CA . GLU B 1 538 ? -5.668 40.969 17.969 1 89.06 538 GLU B CA 1
ATOM 11536 C C . GLU B 1 538 ? -4.844 41.75 19 1 89.06 538 GLU B C 1
ATOM 11538 O O . GLU B 1 538 ? -3.959 41.188 19.641 1 89.06 538 GLU B O 1
ATOM 11543 N N . THR B 1 539 ? -5.051 43.094 19.094 1 88.38 539 THR B N 1
ATOM 11544 C CA . THR B 1 539 ? -4.27 43.844 20.047 1 88.38 539 THR B CA 1
ATOM 11545 C C . THR B 1 539 ? -4.965 43.906 21.406 1 88.38 539 THR B C 1
ATOM 11547 O O . THR B 1 539 ? -6.148 43.562 21.516 1 88.38 539 THR B O 1
ATOM 11550 N N . ILE B 1 540 ? -4.18 44.312 22.453 1 90.25 540 ILE B N 1
ATOM 11551 C CA . ILE B 1 540 ? -4.758 44.469 23.781 1 90.25 540 ILE B CA 1
ATOM 11552 C C . ILE B 1 540 ? -5.938 45.406 23.734 1 90.25 540 ILE B C 1
ATOM 11554 O O . ILE B 1 540 ? -7.004 45.125 24.281 1 90.25 540 ILE B O 1
ATOM 11558 N N . ASP B 1 541 ? -5.754 46.469 23.047 1 91.5 541 ASP B N 1
ATOM 11559 C CA . ASP B 1 541 ? -6.809 47.469 22.922 1 91.5 541 ASP B CA 1
ATOM 11560 C C . ASP B 1 541 ? -8.023 46.938 22.188 1 91.5 541 ASP B C 1
ATOM 11562 O O . ASP B 1 541 ? -9.164 47.188 22.562 1 91.5 541 ASP B O 1
ATOM 11566 N N . ASP B 1 542 ? -7.82 46.219 21.188 1 93.62 542 ASP B N 1
ATOM 11567 C CA . ASP B 1 542 ? -8.906 45.625 20.438 1 93.62 542 ASP B CA 1
ATOM 11568 C C . ASP B 1 542 ? -9.688 44.625 21.281 1 93.62 542 ASP B C 1
ATOM 11570 O O . ASP B 1 542 ? -10.914 44.562 21.188 1 93.62 542 ASP B O 1
ATOM 11574 N N . LEU B 1 543 ? -8.945 43.781 22.047 1 94.75 543 LEU B N 1
ATOM 11575 C CA . LEU B 1 543 ? -9.578 42.781 22.906 1 94.75 543 LEU B CA 1
ATOM 11576 C C . LEU B 1 543 ? -10.453 43.469 23.969 1 94.75 543 LEU B C 1
ATOM 11578 O O . LEU B 1 543 ? -11.547 43 24.266 1 94.75 543 LEU B O 1
ATOM 11582 N N . ARG B 1 544 ? -9.969 44.562 24.5 1 94.31 544 ARG B N 1
ATOM 11583 C CA . ARG B 1 544 ? -10.719 45.312 25.5 1 94.31 544 ARG B CA 1
ATOM 11584 C C . ARG B 1 544 ? -11.961 45.969 24.891 1 94.31 544 ARG B C 1
ATOM 11586 O O . ARG B 1 544 ? -13 46.031 25.531 1 94.31 544 ARG B O 1
ATOM 11593 N N . ALA B 1 545 ? -11.844 46.344 23.625 1 96.25 545 ALA B N 1
ATOM 11594 C CA . ALA B 1 545 ? -12.93 47.031 22.938 1 96.25 545 ALA B CA 1
ATOM 11595 C C . ALA B 1 545 ? -13.93 46.031 22.344 1 96.25 545 ALA B C 1
ATOM 11597 O O . ALA B 1 545 ? -15.055 46.406 22 1 96.25 545 ALA B O 1
ATOM 11598 N N . ALA B 1 546 ? -13.578 44.844 22.266 1 97.62 546 ALA B N 1
ATOM 11599 C CA . ALA B 1 546 ? -14.32 43.812 21.531 1 97.62 546 ALA B CA 1
ATOM 11600 C C . ALA B 1 546 ? -15.766 43.719 22.016 1 97.62 546 ALA B C 1
ATOM 11602 O O . ALA B 1 546 ? -16.703 43.719 21.219 1 97.62 546 ALA B O 1
ATOM 11603 N N . PRO B 1 547 ? -16.031 43.656 23.391 1 97.38 547 PRO B N 1
ATOM 11604 C CA . PRO B 1 547 ? -17.422 43.531 23.844 1 97.38 547 PRO B CA 1
ATOM 11605 C C . PRO B 1 547 ? -18.281 44.719 23.391 1 97.38 547 PRO B C 1
ATOM 11607 O O . PRO B 1 547 ? -19.422 44.531 22.953 1 97.38 547 PRO B O 1
ATOM 11610 N N . ALA B 1 548 ? -17.734 45.875 23.438 1 97.38 548 ALA B N 1
ATOM 11611 C CA . ALA B 1 548 ? -18.484 47.062 23.031 1 97.38 548 ALA B CA 1
ATOM 11612 C C . ALA B 1 548 ? -18.75 47.062 21.531 1 97.38 548 ALA B C 1
ATOM 11614 O O . ALA B 1 548 ? -19.844 47.438 21.094 1 97.38 548 ALA B O 1
ATOM 11615 N N . ILE B 1 549 ? -17.781 46.75 20.797 1 97.5 549 ILE B N 1
ATOM 11616 C CA . ILE B 1 549 ? -17.891 46.688 19.344 1 97.5 549 ILE B CA 1
ATOM 11617 C C . ILE B 1 549 ? -18.969 45.688 18.953 1 97.5 549 ILE B C 1
ATOM 11619 O O . ILE B 1 549 ? -19.844 45.969 18.141 1 97.5 549 ILE B O 1
ATOM 11623 N N . MET B 1 550 ? -18.922 44.531 19.578 1 98.12 550 MET B N 1
ATOM 11624 C CA . MET B 1 550 ? -19.859 43.438 19.234 1 98.12 550 MET B CA 1
ATOM 11625 C C . MET B 1 550 ? -21.266 43.781 19.688 1 98.12 550 MET B C 1
ATOM 11627 O O . MET B 1 550 ? -22.25 43.438 19.031 1 98.12 550 MET B O 1
ATOM 11631 N N . LYS B 1 551 ? -21.344 44.406 20.859 1 97.81 551 LYS B N 1
ATOM 11632 C CA . LYS B 1 551 ? -22.656 44.844 21.328 1 97.81 551 LYS B CA 1
ATOM 11633 C C . LYS B 1 551 ? -23.312 45.781 20.312 1 97.81 551 LYS B C 1
ATOM 11635 O O . LYS B 1 551 ? -24.484 45.594 19.969 1 97.81 551 LYS B O 1
ATOM 11640 N N . GLU B 1 552 ? -22.578 46.719 19.859 1 97.38 552 GLU B N 1
ATOM 11641 C CA . GLU B 1 552 ? -23.094 47.625 18.844 1 97.38 552 GLU B CA 1
ATOM 11642 C C . GLU B 1 552 ? -23.406 46.906 17.547 1 97.38 552 GLU B C 1
ATOM 11644 O O . GLU B 1 552 ? -24.469 47.125 16.953 1 97.38 552 GLU B O 1
ATOM 11649 N N . LEU B 1 553 ? -22.531 46.125 17.109 1 97.44 553 LEU B N 1
ATOM 11650 C CA . LEU B 1 553 ? -22.656 45.406 15.844 1 97.44 553 LEU B CA 1
ATOM 11651 C C . LEU B 1 553 ? -23.906 44.531 15.828 1 97.44 553 LEU B C 1
ATOM 11653 O O . LEU B 1 553 ? -24.672 44.562 14.859 1 97.44 553 LEU B O 1
ATOM 11657 N N . LEU B 1 554 ? -24.141 43.75 16.906 1 97 554 LEU B N 1
ATOM 11658 C CA . LEU B 1 554 ? -25.25 42.812 16.969 1 97 554 LEU B CA 1
ATOM 11659 C C . LEU B 1 554 ? -26.578 43.531 17.203 1 97 554 LEU B C 1
ATOM 11661 O O . LEU B 1 554 ? -27.641 42.938 17.109 1 97 554 LEU B O 1
ATOM 11665 N N . GLY B 1 555 ? -26.469 44.781 17.453 1 95.69 555 GLY B N 1
ATOM 11666 C CA . GLY B 1 555 ? -27.656 45.594 17.531 1 95.69 555 GLY B CA 1
ATOM 11667 C C . GLY B 1 555 ? -28.141 46.094 16.172 1 95.69 555 GLY B C 1
ATOM 11668 O O . GLY B 1 555 ? -29.281 46.562 16.047 1 95.69 555 GLY B O 1
ATOM 11669 N N . ILE B 1 556 ? -27.375 46 15.18 1 95.81 556 ILE B N 1
ATOM 11670 C CA . ILE B 1 556 ? -27.703 46.438 13.836 1 95.81 556 ILE B CA 1
ATOM 11671 C C . ILE B 1 556 ? -28.531 45.375 13.125 1 95.81 556 ILE B C 1
ATOM 11673 O O . ILE B 1 556 ? -28.109 44.219 13.008 1 95.81 556 ILE B O 1
ATOM 11677 N N . PRO B 1 557 ? -29.641 45.656 12.5 1 93.25 557 PRO B N 1
ATOM 11678 C CA . PRO B 1 557 ? -30.594 44.688 11.984 1 93.25 557 PRO B CA 1
ATOM 11679 C C . PRO B 1 557 ? -30 43.781 10.891 1 93.25 557 PRO B C 1
ATOM 11681 O O . PRO B 1 557 ? -30.188 42.562 10.914 1 93.25 557 PRO B O 1
ATOM 11684 N N . VAL B 1 558 ? -29.344 44.344 9.914 1 93.94 558 VAL B N 1
ATOM 11685 C CA . VAL B 1 558 ? -28.781 43.562 8.82 1 93.94 558 VAL B CA 1
ATOM 11686 C C . VAL B 1 558 ? -27.812 42.5 9.375 1 93.94 558 VAL B C 1
ATOM 11688 O O . VAL B 1 558 ? -27.75 41.375 8.867 1 93.94 558 VAL B O 1
ATOM 11691 N N . VAL B 1 559 ? -27.031 42.844 10.406 1 95.81 559 VAL B N 1
ATOM 11692 C CA . VAL B 1 559 ? -26.078 41.938 11.016 1 95.81 559 VAL B CA 1
ATOM 11693 C C . VAL B 1 559 ? -26.812 40.812 11.758 1 95.81 559 VAL B C 1
ATOM 11695 O O . VAL B 1 559 ? -26.469 39.625 11.633 1 95.81 559 VAL B O 1
ATOM 11698 N N . ARG B 1 560 ? -27.797 41.125 12.484 1 94.62 560 ARG B N 1
ATOM 11699 C CA . ARG B 1 560 ? -28.578 40.188 13.25 1 94.62 560 ARG B CA 1
ATOM 11700 C C . ARG B 1 560 ? -29.281 39.188 12.328 1 94.62 560 ARG B C 1
ATOM 11702 O O . ARG B 1 560 ? -29.281 37.969 12.594 1 94.62 560 ARG B O 1
ATOM 11709 N N . ARG B 1 561 ? -29.906 39.688 11.297 1 94.56 561 ARG B N 1
ATOM 11710 C CA . ARG B 1 561 ? -30.578 38.844 10.336 1 94.56 561 ARG B CA 1
ATOM 11711 C C . ARG B 1 561 ? -29.594 37.906 9.648 1 94.56 561 ARG B C 1
ATOM 11713 O O . ARG B 1 561 ? -29.891 36.719 9.438 1 94.56 561 ARG B O 1
ATOM 11720 N N . SER B 1 562 ? -28.469 38.5 9.297 1 95.88 562 SER B N 1
ATOM 11721 C CA . SER B 1 562 ? -27.422 37.688 8.648 1 95.88 562 SER B CA 1
ATOM 11722 C C . SER B 1 562 ? -26.938 36.562 9.562 1 95.88 562 SER B C 1
ATOM 11724 O O . SER B 1 562 ? -26.766 35.438 9.125 1 95.88 562 SER B O 1
ATOM 11726 N N . THR B 1 563 ? -26.703 36.844 10.828 1 95.44 563 THR B N 1
ATOM 11727 C CA . THR B 1 563 ? -26.234 35.844 11.805 1 95.44 563 THR B CA 1
ATOM 11728 C C . THR B 1 563 ? -27.25 34.75 11.977 1 95.44 563 THR B C 1
ATOM 11730 O O . THR B 1 563 ? -26.891 33.562 12.062 1 95.44 563 THR B O 1
ATOM 11733 N N . ARG B 1 564 ? -28.453 35.031 12 1 92.81 564 ARG B N 1
ATOM 11734 C CA . ARG B 1 564 ? -29.516 34.062 12.117 1 92.81 564 ARG B CA 1
ATOM 11735 C C . ARG B 1 564 ? -29.547 33.125 10.898 1 92.81 564 ARG B C 1
ATOM 11737 O O . ARG B 1 564 ? -29.703 31.922 11.031 1 92.81 564 ARG B O 1
ATOM 11744 N N . TRP B 1 565 ? -29.391 33.75 9.805 1 92.19 565 TRP B N 1
ATOM 11745 C CA . TRP B 1 565 ? -29.375 33 8.555 1 92.19 565 TRP B CA 1
ATOM 11746 C C . TRP B 1 565 ? -28.203 32.031 8.516 1 92.19 565 TRP B C 1
ATOM 11748 O O . TRP B 1 565 ? -28.312 30.938 7.949 1 92.19 565 TRP B O 1
ATOM 11758 N N . GLN B 1 566 ? -27.172 32.438 9.117 1 91.31 566 GLN B N 1
ATOM 11759 C CA . GLN B 1 566 ? -25.938 31.656 9.086 1 91.31 566 GLN B CA 1
ATOM 11760 C C . GLN B 1 566 ? -25.922 30.594 10.18 1 91.31 566 GLN B C 1
ATOM 11762 O O . GLN B 1 566 ? -24.891 29.969 10.43 1 91.31 566 GLN B O 1
ATOM 11767 N N . GLY B 1 567 ? -26.984 30.391 10.875 1 88.62 567 GLY B N 1
ATOM 11768 C CA . GLY B 1 567 ? -27.062 29.328 11.875 1 88.62 567 GLY B CA 1
ATOM 11769 C C . GLY B 1 567 ? -27.25 29.844 13.289 1 88.62 567 GLY B C 1
ATOM 11770 O O . GLY B 1 567 ? -27.328 29.062 14.234 1 88.62 567 GLY B O 1
ATOM 11771 N N . GLY B 1 568 ? -27.25 31.156 13.469 1 92.31 568 GLY B N 1
ATOM 11772 C CA . GLY B 1 568 ? -27.625 31.75 14.742 1 92.31 568 GLY B CA 1
ATOM 11773 C C . GLY B 1 568 ? -26.453 31.891 15.703 1 92.31 568 GLY B C 1
ATOM 11774 O O . GLY B 1 568 ? -26.641 32.125 16.906 1 92.31 568 GLY B O 1
ATOM 11775 N N . VAL B 1 569 ? -25.234 31.688 15.266 1 94.69 569 VAL B N 1
ATOM 11776 C CA . VAL B 1 569 ? -24.031 31.828 16.078 1 94.69 569 VAL B CA 1
ATOM 11777 C C . VAL B 1 569 ? -23.062 32.812 15.414 1 94.69 569 VAL B C 1
ATOM 11779 O O . VAL B 1 569 ? -22.859 32.75 14.203 1 94.69 569 VAL B O 1
ATOM 11782 N N . GLN B 1 570 ? -22.578 33.781 16.172 1 96.56 570 GLN B N 1
ATOM 11783 C CA . GLN B 1 570 ? -21.578 34.719 15.68 1 96.56 570 GLN B CA 1
ATOM 11784 C C . GLN B 1 570 ? -20.172 34.281 16.094 1 96.56 570 GLN B C 1
ATOM 11786 O O . GLN B 1 570 ? -19.891 34.125 17.281 1 96.56 570 GLN B O 1
ATOM 11791 N N . GLU B 1 571 ? -19.344 34.094 15.148 1 96.88 571 GLU B N 1
ATOM 11792 C CA . GLU B 1 571 ? -17.953 33.719 15.438 1 96.88 571 GLU B CA 1
ATOM 11793 C C . GLU B 1 571 ? -17.078 34.969 15.562 1 96.88 571 GLU B C 1
ATOM 11795 O O . GLU B 1 571 ? -17.234 35.906 14.789 1 96.88 571 GLU B O 1
ATOM 11800 N N . VAL B 1 572 ? -16.234 34.969 16.531 1 97.94 572 VAL B N 1
ATOM 11801 C CA . VAL B 1 572 ? -15.234 36 16.766 1 97.94 572 VAL B CA 1
ATOM 11802 C C . VAL B 1 572 ? -13.852 35.375 16.859 1 97.94 572 VAL B C 1
ATOM 11804 O O . VAL B 1 572 ? -13.664 34.406 17.594 1 97.94 572 VAL B O 1
ATOM 11807 N N . MET B 1 573 ? -12.953 35.875 16.062 1 97.81 573 MET B N 1
ATOM 11808 C CA . MET B 1 573 ? -11.586 35.375 16.156 1 97.81 573 MET B CA 1
ATOM 11809 C C . MET B 1 573 ? -10.766 36.219 17.141 1 97.81 573 MET B C 1
ATOM 11811 O O . MET B 1 573 ? -10.891 37.438 17.172 1 97.81 573 MET B O 1
ATOM 11815 N N . ILE B 1 574 ? -10.031 35.531 17.953 1 96.38 574 ILE B N 1
ATOM 11816 C CA . ILE B 1 574 ? -9.133 36.219 18.906 1 96.38 574 ILE B CA 1
ATOM 11817 C C . ILE B 1 574 ? -7.691 35.781 18.641 1 96.38 574 ILE B C 1
ATOM 11819 O O . ILE B 1 574 ? -7.418 34.594 18.469 1 96.38 574 ILE B O 1
ATOM 11823 N N . GLY B 1 575 ? -6.785 36.719 18.531 1 92.81 575 GLY B N 1
ATOM 11824 C CA . GLY B 1 575 ? -5.402 36.469 18.156 1 92.81 575 GLY B CA 1
ATOM 11825 C C . GLY B 1 575 ? -4.473 36.406 19.359 1 92.81 575 GLY B C 1
ATOM 11826 O O . GLY B 1 575 ? -4.461 37.312 20.203 1 92.81 575 GLY B O 1
ATOM 11827 N N . TYR B 1 576 ? -3.662 35.438 19.391 1 90.69 576 TYR B N 1
ATOM 11828 C CA . TYR B 1 576 ? -2.77 35.219 20.516 1 90.69 576 TYR B CA 1
ATOM 11829 C C . TYR B 1 576 ? -1.398 35.812 20.266 1 90.69 576 TYR B C 1
ATOM 11831 O O . TYR B 1 576 ? -0.788 36.375 21.188 1 90.69 576 TYR B O 1
ATOM 11839 N N . SER B 1 577 ? -0.912 35.844 19.109 1 87.69 577 SER B N 1
ATOM 11840 C CA . SER B 1 577 ? 0.445 36.25 18.766 1 87.69 577 SER B CA 1
ATOM 11841 C C . SER B 1 577 ? 0.618 37.781 18.922 1 87.69 577 SER B C 1
ATOM 11843 O O . SER B 1 577 ? 1.506 38.219 19.641 1 87.69 577 SER B O 1
ATOM 11845 N N . ASP B 1 578 ? -0.207 38.5 18.312 1 85.19 578 ASP B N 1
ATOM 11846 C CA . ASP B 1 578 ? -0.06 39.969 18.297 1 85.19 578 ASP B CA 1
ATOM 11847 C C . ASP B 1 578 ? -0.335 40.562 19.688 1 85.19 578 ASP B C 1
ATOM 11849 O O . ASP B 1 578 ? 0.266 41.562 20.062 1 85.19 578 ASP B O 1
ATOM 11853 N N . SER B 1 579 ? -1.22 39.938 20.422 1 89.69 579 SER B N 1
ATOM 11854 C CA . SER B 1 579 ? -1.484 40.438 21.766 1 89.69 579 SER B CA 1
ATOM 11855 C C . SER B 1 579 ? -0.272 40.25 22.672 1 89.69 579 SER B C 1
ATOM 11857 O O . SER B 1 579 ? 0.01 41.094 23.531 1 89.69 579 SER B O 1
ATOM 11859 N N . ASN B 1 580 ? 0.392 39.188 22.469 1 91.81 580 ASN B N 1
ATOM 11860 C CA . ASN B 1 580 ? 1.598 38.938 23.25 1 91.81 580 ASN B CA 1
ATOM 11861 C C . ASN B 1 580 ? 2.715 39.906 22.875 1 91.81 580 ASN B C 1
ATOM 11863 O O . ASN B 1 580 ? 3.436 40.406 23.75 1 91.81 580 ASN B O 1
ATOM 11867 N N . LYS B 1 581 ? 2.92 40.156 21.609 1 88.81 581 LYS B N 1
ATOM 11868 C CA . LYS B 1 581 ? 3.936 41.094 21.156 1 88.81 581 LYS B CA 1
ATOM 11869 C C . LYS B 1 581 ? 3.67 42.5 21.703 1 88.81 581 LYS B C 1
ATOM 11871 O O . LYS B 1 581 ? 4.602 43.219 22.078 1 88.81 581 LYS B O 1
ATOM 11876 N N . ASP B 1 582 ? 2.41 42.781 21.875 1 87.06 582 ASP B N 1
ATOM 11877 C CA . ASP B 1 582 ? 1.956 44.094 22.281 1 87.06 582 ASP B CA 1
ATOM 11878 C C . ASP B 1 582 ? 1.992 44.25 23.797 1 87.06 582 ASP B C 1
ATOM 11880 O O . ASP B 1 582 ? 2.381 45.312 24.312 1 87.06 582 ASP B O 1
ATOM 11884 N N . GLY B 1 583 ? 1.562 43.25 24.484 1 90.88 583 GLY B N 1
ATOM 11885 C CA . GLY B 1 583 ? 1.274 43.469 25.891 1 90.88 583 GLY B CA 1
ATOM 11886 C C . GLY B 1 583 ? 2.078 42.562 26.812 1 90.88 583 GLY B C 1
ATOM 11887 O O . GLY B 1 583 ? 2.115 42.781 28.031 1 90.88 583 GLY B O 1
ATOM 11888 N N . GLY B 1 584 ? 2.742 41.594 26.281 1 93.81 584 GLY B N 1
ATOM 11889 C CA . GLY B 1 584 ? 3.453 40.656 27.141 1 93.81 584 GLY B CA 1
ATOM 11890 C C . GLY B 1 584 ? 2.654 39.406 27.438 1 93.81 584 GLY B C 1
ATOM 11891 O O . GLY B 1 584 ? 1.443 39.375 27.219 1 93.81 584 GLY B O 1
ATOM 11892 N N . PHE B 1 585 ? 3.26 38.5 28.078 1 95.38 585 PHE B N 1
ATOM 11893 C CA . PHE B 1 585 ? 2.736 37.125 28.156 1 95.38 585 PHE B CA 1
ATOM 11894 C C . PHE B 1 585 ? 1.549 37.062 29.109 1 95.38 585 PHE B C 1
ATOM 11896 O O . PHE B 1 585 ? 0.49 36.531 28.75 1 95.38 585 PHE B O 1
ATOM 11903 N N . ILE B 1 586 ? 1.643 37.562 30.328 1 95.75 586 ILE B N 1
ATOM 11904 C CA . ILE B 1 586 ? 0.562 37.469 31.297 1 95.75 586 ILE B CA 1
ATOM 11905 C C . ILE B 1 586 ? -0.62 38.312 30.844 1 95.75 586 ILE B C 1
ATOM 11907 O O . ILE B 1 586 ? -1.766 37.844 30.859 1 95.75 586 ILE B O 1
ATOM 11911 N N . ALA B 1 587 ? -0.345 39.562 30.438 1 94.75 587 ALA B N 1
ATOM 11912 C CA . ALA B 1 587 ? -1.403 40.469 30.016 1 94.75 587 ALA B CA 1
ATOM 11913 C C . ALA B 1 587 ? -2.162 39.906 28.812 1 94.75 587 ALA B C 1
ATOM 11915 O O . ALA B 1 587 ? -3.389 40.031 28.75 1 94.75 587 ALA B O 1
ATOM 11916 N N . SER B 1 588 ? -1.441 39.469 27.891 1 94.88 588 SER B N 1
ATOM 11917 C CA . SER B 1 588 ? -2.084 38.906 26.703 1 94.88 588 SER B CA 1
ATOM 11918 C C . SER B 1 588 ? -3.031 37.781 27.078 1 94.88 588 SER B C 1
ATOM 11920 O O . SER B 1 588 ? -4.188 37.75 26.641 1 94.88 588 SER B O 1
ATOM 11922 N N . ASN B 1 589 ? -2.586 36.781 27.859 1 95.38 589 ASN B N 1
ATOM 11923 C CA . ASN B 1 589 ? -3.404 35.625 28.234 1 95.38 589 ASN B CA 1
ATOM 11924 C C . ASN B 1 589 ? -4.617 36.062 29.062 1 95.38 589 ASN B C 1
ATOM 11926 O O . ASN B 1 589 ? -5.711 35.5 28.875 1 95.38 589 ASN B O 1
ATOM 11930 N N . TRP B 1 590 ? -4.41 36.969 29.922 1 95.31 590 TRP B N 1
ATOM 11931 C CA . TRP B 1 590 ? -5.512 37.406 30.766 1 95.31 590 TRP B CA 1
ATOM 11932 C C . TRP B 1 590 ? -6.531 38.188 29.938 1 95.31 590 TRP B C 1
ATOM 11934 O O . TRP B 1 590 ? -7.742 38.031 30.125 1 95.31 590 TRP B O 1
ATOM 11944 N N . GLU B 1 591 ? -6.07 39.156 29.078 1 95.12 591 GLU B N 1
ATOM 11945 C CA . GLU B 1 591 ? -6.977 39.938 28.234 1 95.12 591 GLU B CA 1
ATOM 11946 C C . GLU B 1 591 ? -7.777 39.031 27.297 1 95.12 591 GLU B C 1
ATOM 11948 O O . GLU B 1 591 ? -8.945 39.281 27.016 1 95.12 591 GLU B O 1
ATOM 11953 N N . LEU B 1 592 ? -7.164 38 26.797 1 95.81 592 LEU B N 1
ATOM 11954 C CA . LEU B 1 592 ? -7.863 37.031 25.969 1 95.81 592 LEU B CA 1
ATOM 11955 C C . LEU B 1 592 ? -8.945 36.312 26.781 1 95.81 592 LEU B C 1
ATOM 11957 O O . LEU B 1 592 ? -10.07 36.125 26.297 1 95.81 592 LEU B O 1
ATOM 11961 N N . TYR B 1 593 ? -8.578 35.844 28 1 95.38 593 TYR B N 1
ATOM 11962 C CA . TYR B 1 593 ? -9.531 35.188 28.875 1 95.38 593 TYR B CA 1
ATOM 11963 C C . TYR B 1 593 ? -10.719 36.094 29.188 1 95.38 593 TYR B C 1
ATOM 11965 O O . TYR B 1 593 ? -11.875 35.688 29.062 1 95.38 593 TYR B O 1
ATOM 11973 N N . LYS B 1 594 ? -10.461 37.312 29.516 1 94.88 594 LYS B N 1
ATOM 11974 C CA . LYS B 1 594 ? -11.484 38.281 29.875 1 94.88 594 LYS B CA 1
ATOM 11975 C C . LYS B 1 594 ? -12.391 38.594 28.672 1 94.88 594 LYS B C 1
ATOM 11977 O O . LYS B 1 594 ? -13.609 38.688 28.828 1 94.88 594 LYS B O 1
ATOM 11982 N N . ALA B 1 595 ? -11.758 38.812 27.547 1 96.25 595 ALA B N 1
ATOM 11983 C CA . ALA B 1 595 ? -12.555 39.062 26.344 1 96.25 595 ALA B CA 1
ATOM 11984 C C . ALA B 1 595 ? -13.531 37.906 26.094 1 96.25 595 ALA B C 1
ATOM 11986 O O . ALA B 1 595 ? -14.688 38.156 25.734 1 96.25 595 ALA B O 1
ATOM 11987 N N . GLN B 1 596 ? -13.086 36.719 26.266 1 96.69 596 GLN B N 1
ATOM 11988 C CA . GLN B 1 596 ? -13.938 35.562 26.047 1 96.69 596 GLN B CA 1
ATOM 11989 C C . GLN B 1 596 ? -15.094 35.531 27.031 1 96.69 596 GLN B C 1
ATOM 11991 O O . GLN B 1 596 ? -16.234 35.219 26.656 1 96.69 596 GLN B O 1
ATOM 11996 N N . VAL B 1 597 ? -14.773 35.812 28.312 1 95.19 597 VAL B N 1
ATOM 11997 C CA . VAL B 1 597 ? -15.805 35.812 29.344 1 95.19 597 VAL B CA 1
ATOM 11998 C C . VAL B 1 597 ? -16.859 36.875 29 1 95.19 597 VAL B C 1
ATOM 12000 O O . VAL B 1 597 ? -18.062 36.562 29.016 1 95.19 597 VAL B O 1
ATOM 12003 N N . ARG B 1 598 ? -16.406 38.031 28.656 1 96.75 598 ARG B N 1
ATOM 12004 C CA . ARG B 1 598 ? -17.312 39.156 28.406 1 96.75 598 ARG B CA 1
ATOM 12005 C C . ARG B 1 598 ? -18.125 38.938 27.141 1 96.75 598 ARG B C 1
ATOM 12007 O O . ARG B 1 598 ? -19.328 39.219 27.109 1 96.75 598 ARG B O 1
ATOM 12014 N N . LEU B 1 599 ? -17.5 38.469 26.125 1 97.62 599 LEU B N 1
ATOM 12015 C CA . LEU B 1 599 ? -18.203 38.219 24.875 1 97.62 599 LEU B CA 1
ATOM 12016 C C . LEU B 1 599 ? -19.203 37.094 25.016 1 97.62 599 LEU B C 1
ATOM 12018 O O . LEU B 1 599 ? -20.281 37.125 24.406 1 97.62 599 LEU B O 1
ATOM 12022 N N . THR B 1 600 ? -18.812 36.062 25.766 1 96.12 600 THR B N 1
ATOM 12023 C CA . THR B 1 600 ? -19.734 34.969 26.031 1 96.12 600 THR B CA 1
ATOM 12024 C C . THR B 1 600 ? -20.984 35.469 26.75 1 96.12 600 THR B C 1
ATOM 12026 O O . THR B 1 600 ? -22.109 35.156 26.375 1 96.12 600 THR B O 1
ATOM 12029 N N . THR B 1 601 ? -20.766 36.25 27.766 1 95.69 601 THR B N 1
ATOM 12030 C CA . THR B 1 601 ? -21.859 36.844 28.531 1 95.69 601 THR B CA 1
ATOM 12031 C C . THR B 1 601 ? -22.719 37.719 27.641 1 95.69 601 THR B C 1
ATOM 12033 O O . THR B 1 601 ? -23.953 37.688 27.719 1 95.69 601 THR B O 1
ATOM 12036 N N . LEU B 1 602 ? -22.078 38.531 26.828 1 97.06 602 LEU B N 1
ATOM 12037 C CA . LEU B 1 602 ? -22.781 39.406 25.906 1 97.06 602 LEU B CA 1
ATOM 12038 C C . LEU B 1 602 ? -23.656 38.625 24.953 1 97.06 602 LEU B C 1
ATOM 12040 O O . LEU B 1 602 ? -24.828 38.969 24.734 1 97.06 602 LEU B O 1
ATOM 12044 N N . GLY B 1 603 ? -23.094 37.594 24.344 1 96.19 603 GLY B N 1
ATOM 12045 C CA . GLY B 1 603 ? -23.859 36.75 23.438 1 96.19 603 GLY B CA 1
ATOM 12046 C C . GLY B 1 603 ? -25.094 36.156 24.078 1 96.19 603 GLY B C 1
ATOM 12047 O O . GLY B 1 603 ? -26.172 36.156 23.469 1 96.19 603 GLY B O 1
ATOM 12048 N N . ASN B 1 604 ? -24.953 35.688 25.297 1 94.75 604 ASN B N 1
ATOM 12049 C CA . ASN B 1 604 ? -26.078 35.125 26.031 1 94.75 604 ASN B CA 1
ATOM 12050 C C . ASN B 1 604 ? -27.156 36.188 26.297 1 94.75 604 ASN B C 1
ATOM 12052 O O . ASN B 1 604 ? -28.344 35.906 26.141 1 94.75 604 ASN B O 1
ATOM 12056 N N . HIS B 1 605 ? -26.719 37.312 26.641 1 96.19 605 HIS B N 1
ATOM 12057 C CA . HIS B 1 605 ? -27.625 38.406 26.953 1 96.19 605 HIS B CA 1
ATOM 12058 C C . HIS B 1 605 ? -28.422 38.812 25.719 1 96.19 605 HIS B C 1
ATOM 12060 O O . HIS B 1 605 ? -29.609 39.125 25.812 1 96.19 605 HIS B O 1
ATOM 12066 N N . LEU B 1 606 ? -27.734 38.812 24.594 1 96.19 606 LEU B N 1
ATOM 12067 C CA . LEU B 1 606 ? -28.344 39.281 23.375 1 96.19 606 LEU B CA 1
ATOM 12068 C C . LEU B 1 606 ? -29.094 38.188 22.656 1 96.19 606 LEU B C 1
ATOM 12070 O O . LEU B 1 606 ? -29.797 38.406 21.672 1 96.19 606 LEU B O 1
ATOM 12074 N N . GLY B 1 607 ? -28.938 36.938 23.094 1 94.25 607 GLY B N 1
ATOM 12075 C CA . GLY B 1 607 ? -29.578 35.812 22.469 1 94.25 607 GLY B CA 1
ATOM 12076 C C . GLY B 1 607 ? -28.891 35.344 21.203 1 94.25 607 GLY B C 1
ATOM 12077 O O . GLY B 1 607 ? -29.5 34.719 20.344 1 94.25 607 GLY B O 1
ATOM 12078 N N . VAL B 1 608 ? -27.75 35.75 20.953 1 95.5 608 VAL B N 1
ATOM 12079 C CA . VAL B 1 608 ? -26.891 35.344 19.844 1 95.5 608 VAL B CA 1
ATOM 12080 C C . VAL B 1 608 ? -25.578 34.781 20.391 1 95.5 608 VAL B C 1
ATOM 12082 O O . VAL B 1 608 ? -24.609 35.562 20.562 1 95.5 608 VAL B O 1
ATOM 12085 N N . PRO B 1 609 ? -25.531 33.5 20.594 1 95.06 609 PRO B N 1
ATOM 12086 C CA . PRO B 1 609 ? -24.297 32.938 21.125 1 95.06 609 PRO B CA 1
ATOM 12087 C C . PRO B 1 609 ? -23.062 33.344 20.297 1 95.06 609 PRO B C 1
ATOM 12089 O O . PRO B 1 609 ? -23.141 33.375 19.078 1 95.06 609 PRO B O 1
ATOM 12092 N N . ILE B 1 610 ? -21.953 33.656 20.984 1 96.81 610 ILE B N 1
ATOM 12093 C CA . ILE B 1 610 ? -20.672 34 20.359 1 96.81 610 ILE B CA 1
ATOM 12094 C C . ILE B 1 610 ? -19.688 32.844 20.516 1 96.81 610 ILE B C 1
ATOM 12096 O O . ILE B 1 610 ? -19.453 32.375 21.641 1 96.81 610 ILE B O 1
ATOM 12100 N N . ALA B 1 611 ? -19.266 32.344 19.422 1 96.12 611 ALA B N 1
ATOM 12101 C CA . ALA B 1 611 ? -18.25 31.297 19.422 1 96.12 611 ALA B CA 1
ATOM 12102 C C . ALA B 1 611 ? -16.875 31.859 19.047 1 96.12 611 ALA B C 1
ATOM 12104 O O . ALA B 1 611 ? -16.797 32.906 18.406 1 96.12 611 ALA B O 1
ATOM 12105 N N . PHE B 1 612 ? -15.859 31.094 19.391 1 97.44 612 PHE B N 1
ATOM 12106 C CA . PHE B 1 612 ? -14.539 31.688 19.234 1 97.44 612 PHE B CA 1
ATOM 12107 C C . PHE B 1 612 ? -13.695 30.891 18.25 1 97.44 612 PHE B C 1
ATOM 12109 O O . PHE B 1 612 ? -13.75 29.656 18.234 1 97.44 612 PHE B O 1
ATOM 12116 N N . PHE B 1 613 ? -13.031 31.594 17.359 1 97.12 613 PHE B N 1
ATOM 12117 C CA . PHE B 1 613 ? -11.938 31.094 16.531 1 97.12 613 PHE B CA 1
ATOM 12118 C C . PHE B 1 613 ? -10.586 31.484 17.125 1 97.12 613 PHE B C 1
ATOM 12120 O O . PHE B 1 613 ? -10.219 32.656 17.109 1 97.12 613 PHE B O 1
ATOM 12127 N N . HIS B 1 614 ? -9.859 30.5 17.672 1 96.5 614 HIS B N 1
ATOM 12128 C CA . HIS B 1 614 ? -8.602 30.75 18.375 1 96.5 614 HIS B CA 1
ATOM 12129 C C . HIS B 1 614 ? -7.422 30.766 17.422 1 96.5 614 HIS B C 1
ATOM 12131 O O . HIS B 1 614 ? -7.047 29.719 16.875 1 96.5 614 HIS B O 1
ATOM 12137 N N . GLY B 1 615 ? -6.828 31.938 17.188 1 93.81 615 GLY B N 1
ATOM 12138 C CA . GLY B 1 615 ? -5.641 32.062 16.359 1 93.81 615 GLY B CA 1
ATOM 12139 C C . GLY B 1 615 ? -4.359 31.75 17.109 1 93.81 615 GLY B C 1
ATOM 12140 O O . GLY B 1 615 ? -3.607 32.656 17.484 1 93.81 615 GLY B O 1
ATOM 12141 N N . ARG B 1 616 ? -4.047 30.5 17.203 1 89.81 616 ARG B N 1
ATOM 12142 C CA . ARG B 1 616 ? -2.898 30.031 17.969 1 89.81 616 ARG B CA 1
ATOM 12143 C C . ARG B 1 616 ? -1.77 29.578 17.047 1 89.81 616 ARG B C 1
ATOM 12145 O O . ARG B 1 616 ? -2.016 29.172 15.914 1 89.81 616 ARG B O 1
ATOM 12152 N N . GLY B 1 617 ? -0.56 29.703 17.578 1 84.25 617 GLY B N 1
ATOM 12153 C CA . GLY B 1 617 ? 0.607 29.172 16.891 1 84.25 617 GLY B CA 1
ATOM 12154 C C . GLY B 1 617 ? 1.261 28.016 17.641 1 84.25 617 GLY B C 1
ATOM 12155 O O . GLY B 1 617 ? 0.646 27.422 18.516 1 84.25 617 GLY B O 1
ATOM 12156 N N . GLY B 1 618 ? 2.465 27.75 17.234 1 79.25 618 GLY B N 1
ATOM 12157 C CA . GLY B 1 618 ? 3.154 26.594 17.781 1 79.25 618 GLY B CA 1
ATOM 12158 C C . GLY B 1 618 ? 3.906 26.906 19.062 1 79.25 618 GLY B C 1
ATOM 12159 O O . GLY B 1 618 ? 4.023 26.047 19.953 1 79.25 618 GLY B O 1
ATOM 12160 N N . SER B 1 619 ? 4.387 28.078 19.172 1 83.06 619 SER B N 1
ATOM 12161 C CA . SER B 1 619 ? 5.152 28.453 20.359 1 83.06 619 SER B CA 1
ATOM 12162 C C . SER B 1 619 ? 4.238 28.969 21.469 1 83.06 619 SER B C 1
ATOM 12164 O O . SER B 1 619 ? 3.115 29.406 21.203 1 83.06 619 SER B O 1
ATOM 12166 N N . VAL B 1 620 ? 4.734 28.984 22.609 1 86.31 620 VAL B N 1
ATOM 12167 C CA . VAL B 1 620 ? 3.971 29.406 23.781 1 86.31 620 VAL B CA 1
ATOM 12168 C C . VAL B 1 620 ? 3.611 30.875 23.656 1 86.31 620 VAL B C 1
ATOM 12170 O O . VAL B 1 620 ? 2.516 31.297 24.031 1 86.31 620 VAL B O 1
ATOM 12173 N N . SER B 1 621 ? 4.5 31.625 23 1 87.19 621 SER B N 1
ATOM 12174 C CA . SER B 1 621 ? 4.301 33.062 22.859 1 87.19 621 SER B CA 1
ATOM 12175 C C . SER B 1 621 ? 3.219 33.375 21.828 1 87.19 621 SER B C 1
ATOM 12177 O O . SER B 1 621 ? 2.721 34.5 21.75 1 87.19 621 SER B O 1
ATOM 12179 N N . ARG B 1 622 ? 2.922 32.375 21.094 1 84.31 622 ARG B N 1
ATOM 12180 C CA . ARG B 1 622 ? 1.882 32.531 20.078 1 84.31 622 ARG B CA 1
ATOM 12181 C C . ARG B 1 622 ? 0.67 31.672 20.406 1 84.31 622 ARG B C 1
ATOM 12183 O O . ARG B 1 622 ? -0.089 31.297 19.516 1 84.31 622 ARG B O 1
ATOM 12190 N N . GLY B 1 623 ? 0.627 31.234 21.656 1 83.75 623 GLY B N 1
ATOM 12191 C CA . GLY B 1 623 ? -0.541 30.5 22.125 1 83.75 623 GLY B CA 1
ATOM 12192 C C . GLY B 1 623 ? -0.354 29 22.078 1 83.75 623 GLY B C 1
ATOM 12193 O O . GLY B 1 623 ? -1.283 28.25 22.375 1 83.75 623 GLY B O 1
ATOM 12194 N N . GLY B 1 624 ? 0.795 28.578 21.719 1 87.19 624 GLY B N 1
ATOM 12195 C CA . GLY B 1 624 ? 1.05 27.156 21.672 1 87.19 624 GLY B CA 1
ATOM 12196 C C . GLY B 1 624 ? 1.135 26.516 23.047 1 87.19 624 GLY B C 1
ATOM 12197 O O . GLY B 1 624 ? 2.031 26.844 23.828 1 87.19 624 GLY B O 1
ATOM 12198 N N . VAL B 1 625 ? 0.132 25.719 23.406 1 89.88 625 VAL B N 1
ATOM 12199 C CA . VAL B 1 625 ? 0.056 24.984 24.656 1 89.88 625 VAL B CA 1
ATOM 12200 C C . VAL B 1 625 ? -0.508 23.594 24.422 1 89.88 625 VAL B C 1
ATOM 12202 O O . VAL B 1 625 ? -1.071 23.312 23.359 1 89.88 625 VAL B O 1
ATOM 12205 N N . PRO B 1 626 ? -0.232 22.703 25.344 1 92.5 626 PRO B N 1
ATOM 12206 C CA . PRO B 1 626 ? -0.863 21.391 25.172 1 92.5 626 PRO B CA 1
ATOM 12207 C C . PRO B 1 626 ? -2.373 21.484 24.969 1 92.5 626 PRO B C 1
ATOM 12209 O O . PRO B 1 626 ? -3.059 22.188 25.719 1 92.5 626 PRO B O 1
ATOM 12212 N N . THR B 1 627 ? -2.896 20.797 24.031 1 94.62 627 THR B N 1
ATOM 12213 C CA . THR B 1 627 ? -4.262 20.938 23.547 1 94.62 627 THR B CA 1
ATOM 12214 C C . THR B 1 627 ? -5.266 20.797 24.688 1 94.62 627 THR B C 1
ATOM 12216 O O . THR B 1 627 ? -6.117 21.672 24.875 1 94.62 627 THR B O 1
ATOM 12219 N N . HIS B 1 628 ? -5.137 19.75 25.469 1 95.69 628 HIS B N 1
ATOM 12220 C CA . HIS B 1 628 ? -6.09 19.469 26.531 1 95.69 628 HIS B CA 1
ATOM 12221 C C . HIS B 1 628 ? -6.059 20.578 27.594 1 95.69 628 HIS B C 1
ATOM 12223 O O . HIS B 1 628 ? -7.109 21.062 28.016 1 95.69 628 HIS B O 1
ATOM 12229 N N . ARG B 1 629 ? -4.898 21 28 1 94.88 629 ARG B N 1
ATOM 12230 C CA . ARG B 1 629 ? -4.75 22.016 29.047 1 94.88 629 ARG B CA 1
ATOM 12231 C C . ARG B 1 629 ? -5.242 23.375 28.562 1 94.88 629 ARG B C 1
ATOM 12233 O O . ARG B 1 629 ? -5.855 24.125 29.328 1 94.88 629 ARG B O 1
ATOM 12240 N N . GLY B 1 630 ? -4.91 23.625 27.297 1 95.31 630 GLY B N 1
ATOM 12241 C CA . GLY B 1 630 ? -5.363 24.891 26.719 1 95.31 630 GLY B CA 1
ATOM 12242 C C . GLY B 1 630 ? -6.875 25.016 26.688 1 95.31 630 GLY B C 1
ATOM 12243 O O . GLY B 1 630 ? -7.422 26.062 27.016 1 95.31 630 GLY B O 1
ATOM 12244 N N . ILE B 1 631 ? -7.555 23.984 26.297 1 96.06 631 ILE B N 1
ATOM 12245 C CA . ILE B 1 631 ? -9.008 24 26.188 1 96.06 631 ILE B CA 1
ATOM 12246 C C . ILE B 1 631 ? -9.633 24 27.578 1 96.06 631 ILE B C 1
ATOM 12248 O O . ILE B 1 631 ? -10.609 24.703 27.844 1 96.06 631 ILE B O 1
ATOM 12252 N N . ALA B 1 632 ? -9 23.266 28.531 1 94.62 632 ALA B N 1
ATOM 12253 C CA . ALA B 1 632 ? -9.492 23.188 29.906 1 94.62 632 ALA B CA 1
ATOM 12254 C C . ALA B 1 632 ? -9.414 24.547 30.594 1 94.62 632 ALA B C 1
ATOM 12256 O O . ALA B 1 632 ? -10.227 24.859 31.453 1 94.62 632 ALA B O 1
ATOM 12257 N N . ALA B 1 633 ? -8.492 25.359 30.156 1 94.19 633 ALA B N 1
ATOM 12258 C CA . ALA B 1 633 ? -8.25 26.656 30.797 1 94.19 633 ALA B CA 1
ATOM 12259 C C . ALA B 1 633 ? -9.156 27.734 30.219 1 94.19 633 ALA B C 1
ATOM 12261 O O . ALA B 1 633 ? -9.188 28.859 30.719 1 94.19 633 ALA B O 1
ATOM 12262 N N . GLN B 1 634 ? -9.938 27.453 29.203 1 94.56 634 GLN B N 1
ATOM 12263 C CA . GLN B 1 634 ? -10.875 28.422 28.641 1 94.56 634 GLN B CA 1
ATOM 12264 C C . GLN B 1 634 ? -12.008 28.703 29.625 1 94.56 634 GLN B C 1
ATOM 12266 O O . GLN B 1 634 ? -12.289 27.891 30.516 1 94.56 634 GLN B O 1
ATOM 12271 N N . PRO B 1 635 ? -12.641 29.875 29.484 1 93.81 635 PRO B N 1
ATOM 12272 C CA . PRO B 1 635 ? -13.742 30.188 30.391 1 93.81 635 PRO B CA 1
ATOM 12273 C C . PRO B 1 635 ? -14.891 29.172 30.281 1 93.81 635 PRO B C 1
ATOM 12275 O O . PRO B 1 635 ? -15.25 28.766 29.172 1 93.81 635 PRO B O 1
ATOM 12278 N N . PRO B 1 636 ? -15.344 28.766 31.453 1 91.19 636 PRO B N 1
ATOM 12279 C CA . PRO B 1 636 ? -16.516 27.891 31.391 1 91.19 636 PRO B CA 1
ATOM 12280 C C . PRO B 1 636 ? -17.641 28.5 30.547 1 91.19 636 PRO B C 1
ATOM 12282 O O . PRO B 1 636 ? -17.922 29.703 30.641 1 91.19 636 PRO B O 1
ATOM 12285 N N . GLY B 1 637 ? -18.219 27.734 29.672 1 89.38 637 GLY B N 1
ATOM 12286 C CA . GLY B 1 637 ? -19.344 28.172 28.859 1 89.38 637 GLY B CA 1
ATOM 12287 C C . GLY B 1 637 ? -18.938 28.875 27.578 1 89.38 637 GLY B C 1
ATOM 12288 O O . GLY B 1 637 ? -19.781 29.234 26.766 1 89.38 637 GLY B O 1
ATOM 12289 N N . SER B 1 638 ? -17.688 29.016 27.375 1 92.19 638 SER B N 1
ATOM 12290 C CA . SER B 1 638 ? -17.219 29.781 26.219 1 92.19 638 SER B CA 1
ATOM 12291 C C . SER B 1 638 ? -17.391 29 24.922 1 92.19 638 SER B C 1
ATOM 12293 O O . SER B 1 638 ? -17.406 29.578 23.844 1 92.19 638 SER B O 1
ATOM 12295 N N . ILE B 1 639 ? -17.484 27.734 24.969 1 92.62 639 ILE B N 1
ATOM 12296 C CA . ILE B 1 639 ? -17.719 26.938 23.766 1 92.62 639 ILE B CA 1
ATOM 12297 C C . ILE B 1 639 ? -19.219 26.828 23.5 1 92.62 639 ILE B C 1
ATOM 12299 O O . ILE B 1 639 ? -19.906 26.047 24.125 1 92.62 639 ILE B O 1
ATOM 12303 N N . GLN B 1 640 ? -19.656 27.578 22.609 1 87.38 640 GLN B N 1
ATOM 12304 C CA . GLN B 1 640 ? -21.078 27.703 22.297 1 87.38 640 GLN B CA 1
ATOM 12305 C C . GLN B 1 640 ? -21.391 27.109 20.922 1 87.38 640 GLN B C 1
ATOM 12307 O O . GLN B 1 640 ? -21.797 27.828 20.016 1 87.38 640 GLN B O 1
ATOM 12312 N N . GLY B 1 641 ? -21.125 25.781 20.812 1 87.38 641 GLY B N 1
ATOM 12313 C CA . GLY B 1 641 ? -21.531 25.078 19.609 1 87.38 641 GLY B CA 1
ATOM 12314 C C . GLY B 1 641 ? -20.453 25.016 18.547 1 87.38 641 GLY B C 1
ATOM 12315 O O . GLY B 1 641 ? -20.5 24.172 17.656 1 87.38 641 GLY B O 1
ATOM 12316 N N . ARG B 1 642 ? -19.547 26.016 18.594 1 93.81 642 ARG B N 1
ATOM 12317 C CA . ARG B 1 642 ? -18.469 26 17.609 1 93.81 642 ARG B CA 1
ATOM 12318 C C . ARG B 1 642 ? -17.125 26.172 18.297 1 93.81 642 ARG B C 1
ATOM 12320 O O . ARG B 1 642 ? -17 26.938 19.266 1 93.81 642 ARG B O 1
ATOM 12327 N N . PHE B 1 643 ? -16.172 25.453 17.812 1 96.88 643 PHE B N 1
ATOM 12328 C CA . PHE B 1 643 ? -14.797 25.594 18.25 1 96.88 643 PHE B CA 1
ATOM 12329 C C . PHE B 1 643 ? -13.836 25.547 17.078 1 96.88 643 PHE B C 1
ATOM 12331 O O . PHE B 1 643 ? -13.781 24.562 16.344 1 96.88 643 PHE B O 1
ATOM 12338 N N . ARG B 1 644 ? -13.109 26.594 16.875 1 97.19 644 ARG B N 1
ATOM 12339 C CA . ARG B 1 644 ? -12.133 26.656 15.797 1 97.19 644 ARG B CA 1
ATOM 12340 C C . ARG B 1 644 ? -10.758 27.062 16.328 1 97.19 644 ARG B C 1
ATOM 12342 O O . ARG B 1 644 ? -10.656 27.844 17.266 1 97.19 644 ARG B O 1
ATOM 12349 N N . ILE B 1 645 ? -9.758 26.5 15.711 1 96.31 645 ILE B N 1
ATOM 12350 C CA . ILE B 1 645 ? -8.383 26.797 16.109 1 96.31 645 ILE B CA 1
ATOM 12351 C C . ILE B 1 645 ? -7.465 26.703 14.891 1 96.31 645 ILE B C 1
ATOM 12353 O O . ILE B 1 645 ? -7.711 25.922 13.977 1 96.31 645 ILE B O 1
ATOM 12357 N N . THR B 1 646 ? -6.449 27.547 14.812 1 93.88 646 THR B N 1
ATOM 12358 C CA . THR B 1 646 ? -5.484 27.453 13.727 1 93.88 646 THR B CA 1
ATOM 12359 C C . THR B 1 646 ? -4.414 26.422 14.039 1 93.88 646 THR B C 1
ATOM 12361 O O . THR B 1 646 ? -3.998 26.266 15.195 1 93.88 646 THR B O 1
ATOM 12364 N N . GLU B 1 647 ? -4.051 25.688 13.094 1 91.25 647 GLU B N 1
ATOM 12365 C CA . GLU B 1 647 ? -2.885 24.812 13.125 1 91.25 647 GLU B CA 1
ATOM 12366 C C . GLU B 1 647 ? -1.839 25.25 12.102 1 91.25 647 GLU B C 1
ATOM 12368 O O . GLU B 1 647 ? -2.1 25.25 10.898 1 91.25 647 GLU B O 1
ATOM 12373 N N . GLN B 1 648 ? -0.624 25.5 12.633 1 83.25 648 GLN B N 1
ATOM 12374 C CA . GLN B 1 648 ? 0.335 26.172 11.758 1 83.25 648 GLN B CA 1
ATOM 12375 C C . GLN B 1 648 ? 1.519 25.266 11.445 1 83.25 648 GLN B C 1
ATOM 12377 O O . GLN B 1 648 ? 2.049 24.594 12.336 1 83.25 648 GLN B O 1
ATOM 12382 N N . GLY B 1 649 ? 2.016 25.281 10.234 1 78.12 649 GLY B N 1
ATOM 12383 C CA . GLY B 1 649 ? 3.246 24.734 9.688 1 78.12 649 GLY B CA 1
ATOM 12384 C C . GLY B 1 649 ? 3.695 23.453 10.367 1 78.12 649 GLY B C 1
ATOM 12385 O O . GLY B 1 649 ? 3.131 22.391 10.133 1 78.12 649 GLY B O 1
ATOM 12386 N N . GLU B 1 650 ? 4.668 23.641 11.336 1 77.31 650 GLU B N 1
ATOM 12387 C CA . GLU B 1 650 ? 5.355 22.516 11.977 1 77.31 650 GLU B CA 1
ATOM 12388 C C . GLU B 1 650 ? 4.395 21.703 12.836 1 77.31 650 GLU B C 1
ATOM 12390 O O . GLU B 1 650 ? 4.539 20.484 12.953 1 77.31 650 GLU B O 1
ATOM 12395 N N . VAL B 1 651 ? 3.4 22.344 13.281 1 84 651 VAL B N 1
ATOM 12396 C CA . VAL B 1 651 ? 2.41 21.656 14.109 1 84 651 VAL B CA 1
ATOM 12397 C C . VAL B 1 651 ? 1.607 20.688 13.25 1 84 651 VAL B C 1
ATOM 12399 O O . VAL B 1 651 ? 1.287 19.578 13.695 1 84 651 VAL B O 1
ATOM 12402 N N . VAL B 1 652 ? 1.357 21.109 12.055 1 88.88 652 VAL B N 1
ATOM 12403 C CA . VAL B 1 652 ? 0.584 20.266 11.148 1 88.88 652 VAL B CA 1
ATOM 12404 C C . VAL B 1 652 ? 1.373 19 10.812 1 88.88 652 VAL B C 1
ATOM 12406 O O . VAL B 1 652 ? 0.83 17.891 10.859 1 88.88 652 VAL B O 1
ATOM 12409 N N . SER B 1 653 ? 2.619 19.188 10.523 1 88 653 SER B N 1
ATOM 12410 C CA . SER B 1 653 ? 3.461 18.047 10.18 1 88 653 SER B CA 1
ATOM 12411 C C . SER B 1 653 ? 3.613 17.094 11.367 1 88 653 SER B C 1
ATOM 12413 O O . SER B 1 653 ? 3.621 15.875 11.195 1 88 653 SER B O 1
ATOM 12415 N N . PHE B 1 654 ? 3.686 17.703 12.469 1 87 654 PHE B N 1
ATOM 12416 C CA . PHE B 1 654 ? 3.848 16.875 13.664 1 87 654 PHE B CA 1
ATOM 12417 C C . PHE B 1 654 ? 2.576 16.094 13.961 1 87 654 PHE B C 1
ATOM 12419 O O . PHE B 1 654 ? 2.635 14.906 14.273 1 87 654 PHE B O 1
ATOM 12426 N N . LYS B 1 655 ? 1.46 16.703 13.789 1 92.75 655 LYS B N 1
ATOM 12427 C CA . LYS B 1 655 ? 0.193 16.125 14.211 1 92.75 655 LYS B CA 1
ATOM 12428 C C . LYS B 1 655 ? -0.347 15.156 13.156 1 92.75 655 LYS B C 1
ATOM 12430 O O . LYS B 1 655 ? -0.993 14.164 13.492 1 92.75 655 LYS B O 1
ATOM 12435 N N . TYR B 1 656 ? -0.115 15.391 11.875 1 94.62 656 TYR B N 1
ATOM 12436 C CA . TYR B 1 656 ? -0.97 14.727 10.898 1 94.62 656 TYR B CA 1
ATOM 12437 C C . TYR B 1 656 ? -0.139 13.953 9.883 1 94.62 656 TYR B C 1
ATOM 12439 O O . TYR B 1 656 ? -0.681 13.375 8.938 1 94.62 656 TYR B O 1
ATOM 12447 N N . ALA B 1 657 ? 1.188 13.859 10.133 1 92.38 657 ALA B N 1
ATOM 12448 C CA . ALA B 1 657 ? 2.045 13.188 9.164 1 92.38 657 ALA B CA 1
ATOM 12449 C C . ALA B 1 657 ? 1.857 11.672 9.211 1 92.38 657 ALA B C 1
ATOM 12451 O O . ALA B 1 657 ? 1.964 10.992 8.195 1 92.38 657 ALA B O 1
ATOM 12452 N N . ASN B 1 658 ? 1.594 11.18 10.422 1 93.81 658 ASN B N 1
ATOM 12453 C CA . ASN B 1 658 ? 1.469 9.734 10.602 1 93.81 658 ASN B CA 1
ATOM 12454 C C . ASN B 1 658 ? 0.065 9.352 11.062 1 93.81 658 ASN B C 1
ATOM 12456 O O . ASN B 1 658 ? -0.517 10.016 11.922 1 93.81 658 ASN B O 1
ATOM 12460 N N . ARG B 1 659 ? -0.449 8.328 10.617 1 92.94 659 ARG B N 1
ATOM 12461 C CA . ARG B 1 659 ? -1.845 7.934 10.773 1 92.94 659 ARG B CA 1
ATOM 12462 C C . ARG B 1 659 ? -2.203 7.785 12.25 1 92.94 659 ARG B C 1
ATOM 12464 O O . ARG B 1 659 ? -3.182 8.367 12.719 1 92.94 659 ARG B O 1
ATOM 12471 N N . GLY B 1 660 ? -1.407 6.973 13.008 1 92.69 660 GLY B N 1
ATOM 12472 C CA . GLY B 1 660 ? -1.701 6.781 14.414 1 92.69 660 GLY B CA 1
ATOM 12473 C C . GLY B 1 660 ? -1.684 8.078 15.211 1 92.69 660 GLY B C 1
ATOM 12474 O O . GLY B 1 660 ? -2.564 8.312 16.047 1 92.69 660 GLY B O 1
ATOM 12475 N N . THR B 1 661 ? -0.739 8.883 14.961 1 94.69 661 THR B N 1
ATOM 12476 C CA . THR B 1 661 ? -0.616 10.172 15.648 1 94.69 661 THR B CA 1
ATOM 12477 C C . THR B 1 661 ? -1.747 11.109 15.242 1 94.69 661 THR B C 1
ATOM 12479 O O . THR B 1 661 ? -2.318 11.805 16.094 1 94.69 661 THR B O 1
ATOM 12482 N N . ALA B 1 662 ? -2.053 11.141 13.961 1 96.44 662 ALA B N 1
ATOM 12483 C CA . ALA B 1 662 ? -3.125 12 13.461 1 96.44 662 ALA B CA 1
ATOM 12484 C C . ALA B 1 662 ? -4.461 11.641 14.102 1 96.44 662 ALA B C 1
ATOM 12486 O O . ALA B 1 662 ? -5.207 12.523 14.531 1 96.44 662 ALA B O 1
ATOM 12487 N N . ALA B 1 663 ? -4.734 10.344 14.188 1 95.44 663 ALA B N 1
ATOM 12488 C CA . ALA B 1 663 ? -5.977 9.883 14.805 1 95.44 663 ALA B CA 1
ATOM 12489 C C . ALA B 1 663 ? -6.047 10.305 16.266 1 95.44 663 ALA B C 1
ATOM 12491 O O . ALA B 1 663 ? -7.086 10.773 16.734 1 95.44 663 ALA B O 1
ATOM 12492 N N . TYR B 1 664 ? -4.98 10.141 16.906 1 95.31 664 TYR B N 1
ATOM 12493 C CA . TYR B 1 664 ? -4.938 10.508 18.328 1 95.31 664 TYR B CA 1
ATOM 12494 C C . TYR B 1 664 ? -5.117 12.008 18.5 1 95.31 664 TYR B C 1
ATOM 12496 O O . TYR B 1 664 ? -5.875 12.453 19.375 1 95.31 664 TYR B O 1
ATOM 12504 N N . GLN B 1 665 ? -4.391 12.766 17.703 1 96.56 665 GLN B N 1
ATOM 12505 C CA . GLN B 1 665 ? -4.426 14.219 17.859 1 96.56 665 GLN B CA 1
ATOM 12506 C C . GLN B 1 665 ? -5.816 14.766 17.562 1 96.56 665 GLN B C 1
ATOM 12508 O O . GLN B 1 665 ? -6.277 15.695 18.234 1 96.56 665 GLN B O 1
ATOM 12513 N N . MET B 1 666 ? -6.473 14.258 16.562 1 97.69 666 MET B N 1
ATOM 12514 C CA . MET B 1 666 ? -7.836 14.695 16.266 1 97.69 666 MET B CA 1
ATOM 12515 C C . MET B 1 666 ? -8.789 14.297 17.391 1 97.69 666 MET B C 1
ATOM 12517 O O . MET B 1 666 ? -9.641 15.094 17.781 1 97.69 666 MET B O 1
ATOM 12521 N N . GLU B 1 667 ? -8.625 13.109 17.906 1 97.62 667 GLU B N 1
ATOM 12522 C CA . GLU B 1 667 ? -9.453 12.664 19.016 1 97.62 667 GLU B CA 1
ATOM 12523 C C . GLU B 1 667 ? -9.18 13.492 20.266 1 97.62 667 GLU B C 1
ATOM 12525 O O . GLU B 1 667 ? -10.109 13.844 21 1 97.62 667 GLU B O 1
ATOM 12530 N N . LEU B 1 668 ? -7.918 13.734 20.516 1 97.62 668 LEU B N 1
ATOM 12531 C CA . LEU B 1 668 ? -7.535 14.555 21.656 1 97.62 668 LEU B CA 1
ATOM 12532 C C . LEU B 1 668 ? -8.219 15.922 21.594 1 97.62 668 LEU B C 1
ATOM 12534 O O . LEU B 1 668 ? -8.758 16.391 22.594 1 97.62 668 LEU B O 1
ATOM 12538 N N . LEU B 1 669 ? -8.211 16.531 20.422 1 97.81 669 LEU B N 1
ATOM 12539 C CA . LEU B 1 669 ? -8.844 17.844 20.25 1 97.81 669 LEU B CA 1
ATOM 12540 C C . LEU B 1 669 ? -10.352 17.75 20.484 1 97.81 669 LEU B C 1
ATOM 12542 O O . LEU B 1 669 ? -10.906 18.516 21.281 1 97.81 669 LEU B O 1
ATOM 12546 N N . ALA B 1 670 ? -10.961 16.797 19.875 1 97.88 670 ALA B N 1
ATOM 12547 C CA . ALA B 1 670 ? -12.406 16.641 19.969 1 97.88 670 ALA B CA 1
ATOM 12548 C C . ALA B 1 670 ? -12.828 16.281 21.391 1 97.88 670 ALA B C 1
ATOM 12550 O O . ALA B 1 670 ? -13.773 16.859 21.938 1 97.88 670 ALA B O 1
ATOM 12551 N N . ALA B 1 671 ? -12.148 15.344 21.984 1 97.69 671 ALA B N 1
ATOM 12552 C CA . ALA B 1 671 ? -12.461 14.898 23.344 1 97.69 671 ALA B CA 1
ATOM 12553 C C . ALA B 1 671 ? -12.289 16.031 24.344 1 97.69 671 ALA B C 1
ATOM 12555 O O . ALA B 1 671 ? -13.062 16.156 25.297 1 97.69 671 ALA B O 1
ATOM 12556 N N . SER B 1 672 ? -11.242 16.844 24.156 1 97.44 672 SER B N 1
ATOM 12557 C CA . SER B 1 672 ? -11.016 17.984 25.047 1 97.44 672 SER B CA 1
ATOM 12558 C C . SER B 1 672 ? -12.156 18.984 24.953 1 97.44 672 SER B C 1
ATOM 12560 O O . SER B 1 672 ? -12.578 19.547 25.953 1 97.44 672 SER B O 1
ATOM 12562 N N . VAL B 1 673 ? -12.648 19.203 23.734 1 97.38 673 VAL B N 1
ATOM 12563 C CA . VAL B 1 673 ? -13.773 20.109 23.531 1 97.38 673 VAL B CA 1
ATOM 12564 C C . VAL B 1 673 ? -15.023 19.547 24.188 1 97.38 673 VAL B C 1
ATOM 12566 O O . VAL B 1 673 ? -15.773 20.266 24.844 1 97.38 673 VAL B O 1
ATOM 12569 N N . PHE B 1 674 ? -15.258 18.203 24.047 1 96.25 674 PHE B N 1
ATOM 12570 C CA . PHE B 1 674 ? -16.375 17.516 24.672 1 96.25 674 PHE B CA 1
ATOM 12571 C C . PHE B 1 674 ? -16.328 17.688 26.188 1 96.25 674 PHE B C 1
ATOM 12573 O O . PHE B 1 674 ? -17.328 18.031 26.828 1 96.25 674 PHE B O 1
ATOM 12580 N N . GLU B 1 675 ? -15.156 17.469 26.688 1 95.44 675 GLU B N 1
ATOM 12581 C CA . GLU B 1 675 ? -14.969 17.547 28.125 1 95.44 675 GLU B CA 1
ATOM 12582 C C . GLU B 1 675 ? -15.297 18.938 28.656 1 95.44 675 GLU B C 1
ATOM 12584 O O . GLU B 1 675 ? -16 19.078 29.656 1 95.44 675 GLU B O 1
ATOM 12589 N N . HIS B 1 676 ? -14.789 19.922 27.953 1 94.62 676 HIS B N 1
ATOM 12590 C CA . HIS B 1 676 ? -15.039 21.297 28.391 1 94.62 676 HIS B CA 1
ATOM 12591 C C . HIS B 1 676 ? -16.516 21.641 28.281 1 94.62 676 HIS B C 1
ATOM 12593 O O . HIS B 1 676 ? -17.062 22.297 29.172 1 94.62 676 HIS B O 1
ATOM 12599 N N . ALA B 1 677 ? -17.156 21.25 27.25 1 92.38 677 ALA B N 1
ATOM 12600 C CA . ALA B 1 677 ? -18.562 21.578 26.984 1 92.38 677 ALA B CA 1
ATOM 12601 C C . ALA B 1 677 ? -19.469 20.859 27.969 1 92.38 677 ALA B C 1
ATOM 12603 O O . ALA B 1 677 ? -20.5 21.406 28.391 1 92.38 677 ALA B O 1
ATOM 12604 N N . LEU B 1 678 ? -19.141 19.672 28.422 1 90.88 678 LEU B N 1
ATOM 12605 C CA . LEU B 1 678 ? -20.016 18.828 29.234 1 90.88 678 LEU B CA 1
ATOM 12606 C C . LEU B 1 678 ? -19.734 19.047 30.719 1 90.88 678 LEU B C 1
ATOM 12608 O O . LEU B 1 678 ? -20.641 18.953 31.547 1 90.88 678 LEU B O 1
ATOM 12612 N N . LEU B 1 679 ? -18.469 19.359 31.062 1 83.06 679 LEU B N 1
ATOM 12613 C CA . LEU B 1 679 ? -18.078 19.188 32.469 1 83.06 679 LEU B CA 1
ATOM 12614 C C . LEU B 1 679 ? -17.656 20.531 33.062 1 83.06 679 LEU B C 1
ATOM 12616 O O . LEU B 1 679 ? -17.375 20.609 34.25 1 83.06 679 LEU B O 1
ATOM 12620 N N . SER B 1 680 ? -17.484 21.609 32.312 1 72.69 680 SER B N 1
ATOM 12621 C CA . SER B 1 680 ? -16.875 22.844 32.812 1 72.69 680 SER B CA 1
ATOM 12622 C C . SER B 1 680 ? -17.844 23.625 33.688 1 72.69 680 SER B C 1
ATOM 12624 O O . SER B 1 680 ? -17.422 24.359 34.594 1 72.69 680 SER B O 1
ATOM 12626 N N . GLU B 1 681 ? -19.188 23.766 33.562 1 64.12 681 GLU B N 1
ATOM 12627 C CA . GLU B 1 681 ? -20.109 24.672 34.25 1 64.12 681 GLU B CA 1
ATOM 12628 C C . GLU B 1 681 ? -20.031 24.484 35.781 1 64.12 681 GLU B C 1
ATOM 12630 O O . GLU B 1 681 ? -20.203 25.453 36.531 1 64.12 681 GLU B O 1
ATOM 12635 N N . GLY B 1 682 ? -19.766 23.453 36.406 1 55.75 682 GLY B N 1
ATOM 12636 C CA . GLY B 1 682 ? -19.875 23.297 37.844 1 55.75 682 GLY B CA 1
ATOM 12637 C C . GLY B 1 682 ? -18.719 23.906 38.594 1 55.75 682 GLY B C 1
ATOM 12638 O O . GLY B 1 682 ? -18.75 24 39.812 1 55.75 682 GLY B O 1
ATOM 12639 N N . ASN B 1 683 ? -17.688 24.359 38.031 1 50.59 683 ASN B N 1
ATOM 12640 C CA . ASN B 1 683 ? -16.453 24.594 38.781 1 50.59 683 ASN B CA 1
ATOM 12641 C C . ASN B 1 683 ? -16.297 26.062 39.125 1 50.59 683 ASN B C 1
ATOM 12643 O O . ASN B 1 683 ? -15.289 26.469 39.719 1 50.59 683 ASN B O 1
ATOM 12647 N N . GLY B 1 684 ? -17.125 27.156 38.781 1 46.66 684 GLY B N 1
ATOM 12648 C CA . GLY B 1 684 ? -16.578 28.516 38.75 1 46.66 684 GLY B CA 1
ATOM 12649 C C . GLY B 1 684 ? -17.047 29.375 39.906 1 46.66 684 GLY B C 1
ATOM 12650 O O . GLY B 1 684 ? -16.797 30.578 39.938 1 46.66 684 GLY B O 1
ATOM 12651 N N . ASN B 1 685 ? -18.234 29.375 40.562 1 44.44 685 ASN B N 1
ATOM 12652 C CA . ASN B 1 685 ? -18.766 30.703 40.875 1 44.44 685 ASN B CA 1
ATOM 12653 C C . ASN B 1 685 ? -18 31.375 42 1 44.44 685 ASN B C 1
ATOM 12655 O O . ASN B 1 685 ? -18.078 32.594 42.188 1 44.44 685 ASN B O 1
ATOM 12659 N N . GLY B 1 686 ? -17.781 30.797 43.094 1 46.03 686 GLY B N 1
ATOM 12660 C CA . GLY B 1 686 ? -17.734 31.625 44.312 1 46.03 686 GLY B CA 1
ATOM 12661 C C . GLY B 1 686 ? -16.562 32.594 44.312 1 46.03 686 GLY B C 1
ATOM 12662 O O . GLY B 1 686 ? -16.75 33.781 44.594 1 46.03 686 GLY B O 1
ATOM 12663 N N . SER B 1 687 ? -15.211 32.125 44.312 1 58.72 687 SER B N 1
ATOM 12664 C CA . SER B 1 687 ? -13.969 32.844 44.625 1 58.72 687 SER B CA 1
ATOM 12665 C C . SER B 1 687 ? -13.391 33.5 43.406 1 58.72 687 SER B C 1
ATOM 12667 O O . SER B 1 687 ? -12.242 33.969 43.406 1 58.72 687 SER B O 1
ATOM 12669 N N . ARG B 1 688 ? -14.273 33.906 42.5 1 74.25 688 ARG B N 1
ATOM 12670 C CA . ARG B 1 688 ? -13.898 34.344 41.156 1 74.25 688 ARG B CA 1
ATOM 12671 C C . ARG B 1 688 ? -13.562 35.812 41.094 1 74.25 688 ARG B C 1
ATOM 12673 O O . ARG B 1 688 ? -12.594 36.219 40.469 1 74.25 688 ARG B O 1
ATOM 12680 N N . ALA B 1 689 ? -14.156 36.5 42 1 85 689 ALA B N 1
ATOM 12681 C CA . ALA B 1 689 ? -13.93 37.969 41.938 1 85 689 ALA B CA 1
ATOM 12682 C C . ALA B 1 689 ? -12.539 38.312 42.469 1 85 689 ALA B C 1
ATOM 12684 O O . ALA B 1 689 ? -11.859 39.156 41.906 1 85 689 ALA B O 1
ATOM 12685 N N . GLU B 1 690 ? -12.164 37.625 43.531 1 90.81 690 GLU B N 1
ATOM 12686 C CA . GLU B 1 690 ? -10.844 37.875 44.125 1 90.81 690 GLU B CA 1
ATOM 12687 C C . GLU B 1 690 ? -9.742 37.469 43.156 1 90.81 690 GLU B C 1
ATOM 12689 O O . GLU B 1 690 ? -8.734 38.156 43 1 90.81 690 GLU B O 1
ATOM 12694 N N . PHE B 1 691 ? -9.953 36.375 42.531 1 93.62 691 PHE B N 1
ATOM 12695 C CA . PHE B 1 691 ? -8.984 35.875 41.562 1 93.62 691 PHE B CA 1
ATOM 12696 C C . PHE B 1 691 ? -8.891 36.844 40.375 1 93.62 691 PHE B C 1
ATOM 12698 O O . PHE B 1 691 ? -7.789 37.156 39.906 1 93.62 691 PHE B O 1
ATOM 12705 N N . ASP B 1 692 ? -10.016 37.375 39.938 1 93.56 692 ASP B N 1
ATOM 12706 C CA . ASP B 1 692 ? -10.047 38.281 38.812 1 93.56 692 ASP B CA 1
ATOM 12707 C C . ASP B 1 692 ? -9.305 39.594 39.156 1 93.56 692 ASP B C 1
ATOM 12709 O O . ASP B 1 692 ? -8.57 40.125 38.312 1 93.56 692 ASP B O 1
ATOM 12713 N N . ASP B 1 693 ? -9.547 40 40.312 1 93.75 693 ASP B N 1
ATOM 12714 C CA . ASP B 1 693 ? -8.891 41.25 40.75 1 93.75 693 ASP B CA 1
ATOM 12715 C C . ASP B 1 693 ? -7.375 41.062 40.812 1 93.75 693 ASP B C 1
ATOM 12717 O O . ASP B 1 693 ? -6.617 41.938 40.438 1 93.75 693 ASP B O 1
ATOM 12721 N N . ALA B 1 694 ? -7.023 39.938 41.344 1 95.38 694 ALA B N 1
ATOM 12722 C CA . ALA B 1 694 ? -5.602 39.656 41.438 1 95.38 694 ALA B CA 1
ATOM 12723 C C . ALA B 1 694 ? -4.969 39.562 40.031 1 95.38 694 ALA B C 1
ATOM 12725 O O . ALA B 1 694 ? -3.879 40.094 39.812 1 95.38 694 ALA B O 1
ATOM 12726 N N . LEU B 1 695 ? -5.66 38.906 39.188 1 96.06 695 LEU B N 1
ATOM 12727 C CA . LEU B 1 695 ? -5.137 38.719 37.844 1 96.06 695 LEU B CA 1
ATOM 12728 C C . LEU B 1 695 ? -5.105 40.031 37.062 1 96.06 695 LEU B C 1
ATOM 12730 O O . LEU B 1 695 ? -4.211 40.281 36.25 1 96.06 695 LEU B O 1
ATOM 12734 N N . GLU B 1 696 ? -6.086 40.906 37.312 1 95.25 696 GLU B N 1
ATOM 12735 C CA . GLU B 1 696 ? -6.094 42.219 36.75 1 95.25 696 GLU B CA 1
ATOM 12736 C C . GLU B 1 696 ? -4.875 43.031 37.188 1 95.25 696 GLU B C 1
ATOM 12738 O O . GLU B 1 696 ? -4.215 43.688 36.375 1 95.25 696 GLU B O 1
ATOM 12743 N N . ALA B 1 697 ? -4.602 42.969 38.438 1 95.81 697 ALA B N 1
ATOM 12744 C CA . ALA B 1 697 ? -3.461 43.688 39 1 95.81 697 ALA B CA 1
ATOM 12745 C C . ALA B 1 697 ? -2.146 43.125 38.469 1 95.81 697 ALA B C 1
ATOM 12747 O O . ALA B 1 697 ? -1.253 43.906 38.094 1 95.81 697 ALA B O 1
ATOM 12748 N N . LEU B 1 698 ? -2.08 41.875 38.5 1 96.12 698 LEU B N 1
ATOM 12749 C CA . LEU B 1 698 ? -0.89 41.219 37.969 1 96.12 698 LEU B CA 1
ATOM 12750 C C . LEU B 1 698 ? -0.671 41.562 36.5 1 96.12 698 LEU B C 1
ATOM 12752 O O . LEU B 1 698 ? 0.457 41.812 36.094 1 96.12 698 LEU B O 1
ATOM 12756 N N . SER B 1 699 ? -1.717 41.5 35.719 1 95.81 699 SER B N 1
ATOM 12757 C CA . SER B 1 699 ? -1.674 41.812 34.312 1 95.81 699 SER B CA 1
ATOM 12758 C C . SER B 1 699 ? -1.176 43.219 34.062 1 95.81 699 SER B C 1
ATOM 12760 O O . SER B 1 699 ? -0.309 43.469 33.219 1 95.81 699 SER B O 1
ATOM 12762 N N . GLY B 1 700 ? -1.679 44.125 34.75 1 95.81 700 GLY B N 1
ATOM 12763 C CA . GLY B 1 700 ? -1.269 45.5 34.625 1 95.81 700 GLY B CA 1
ATOM 12764 C C . GLY B 1 700 ? 0.199 45.75 34.938 1 95.81 700 GLY B C 1
ATOM 12765 O O . GLY B 1 700 ? 0.901 46.438 34.188 1 95.81 700 GLY B O 1
ATOM 12766 N N . ALA B 1 701 ? 0.644 45.156 36.031 1 96.88 701 ALA B N 1
ATOM 12767 C CA . ALA B 1 701 ? 2.029 45.344 36.469 1 96.88 701 ALA B CA 1
ATOM 12768 C C . ALA B 1 701 ? 2.992 44.656 35.5 1 96.88 701 ALA B C 1
ATOM 12770 O O . ALA B 1 701 ? 4.047 45.219 35.188 1 96.88 701 ALA B O 1
ATOM 12771 N N . SER B 1 702 ? 2.666 43.5 35.156 1 97.44 702 SER B N 1
ATOM 12772 C CA . SER B 1 702 ? 3.506 42.781 34.188 1 97.44 702 SER B CA 1
ATOM 12773 C C . SER B 1 702 ? 3.582 43.531 32.844 1 97.44 702 SER B C 1
ATOM 12775 O O . SER B 1 702 ? 4.645 43.594 32.25 1 97.44 702 SER B O 1
ATOM 12777 N N . ARG B 1 703 ? 2.432 44 32.312 1 96.94 703 ARG B N 1
ATOM 12778 C CA . ARG B 1 703 ? 2.389 44.719 31.047 1 96.94 703 ARG B CA 1
ATOM 12779 C C . ARG B 1 703 ? 3.242 45.969 31.125 1 96.94 703 ARG B C 1
ATOM 12781 O O . ARG B 1 703 ? 3.961 46.312 30.172 1 96.94 703 ARG B O 1
ATOM 12788 N N . ALA B 1 704 ? 3.154 46.656 32.188 1 96.94 704 ALA B N 1
ATOM 12789 C CA . ALA B 1 704 ? 3.938 47.875 32.375 1 96.94 704 ALA B CA 1
ATOM 12790 C C . ALA B 1 704 ? 5.43 47.594 32.25 1 96.94 704 ALA B C 1
ATOM 12792 O O . ALA B 1 704 ? 6.164 48.344 31.594 1 96.94 704 ALA B O 1
ATOM 12793 N N . ALA B 1 705 ? 5.836 46.562 32.906 1 97.56 705 ALA B N 1
ATOM 12794 C CA . ALA B 1 705 ? 7.246 46.188 32.844 1 97.56 705 ALA B CA 1
ATOM 12795 C C . ALA B 1 705 ? 7.637 45.812 31.406 1 97.56 705 ALA B C 1
ATOM 12797 O O . ALA B 1 705 ? 8.711 46.188 30.938 1 97.56 705 ALA B O 1
ATOM 12798 N N . TYR B 1 706 ? 6.887 45.094 30.781 1 97.12 706 TYR B N 1
ATOM 12799 C CA . TYR B 1 706 ? 7.141 44.656 29.406 1 97.12 706 TYR B CA 1
ATOM 12800 C C . TYR B 1 706 ? 7.188 45.844 28.469 1 97.12 706 TYR B C 1
ATOM 12802 O O . TYR B 1 706 ? 8.102 45.969 27.641 1 97.12 706 TYR B O 1
ATOM 12810 N N . VAL B 1 707 ? 6.188 46.75 28.547 1 95.5 707 VAL B N 1
ATOM 12811 C CA . VAL B 1 707 ? 6.102 47.906 27.672 1 95.5 707 VAL B CA 1
ATOM 12812 C C . VAL B 1 707 ? 7.289 48.844 27.938 1 95.5 707 VAL B C 1
ATOM 12814 O O . VAL B 1 707 ? 7.805 49.469 27.016 1 95.5 707 VAL B O 1
ATOM 12817 N N . ASN B 1 708 ? 7.672 48.875 29.188 1 96.31 708 ASN B N 1
ATOM 12818 C CA . ASN B 1 708 ? 8.867 49.656 29.516 1 96.31 708 ASN B CA 1
ATOM 12819 C C . ASN B 1 708 ? 10.086 49.156 28.734 1 96.31 708 ASN B C 1
ATOM 12821 O O . ASN B 1 708 ? 10.922 49.938 28.312 1 96.31 708 ASN B O 1
ATOM 12825 N N . LEU B 1 709 ? 10.203 47.906 28.594 1 96.56 709 LEU B N 1
ATOM 12826 C CA . LEU B 1 709 ? 11.281 47.375 27.781 1 96.56 709 LEU B CA 1
ATOM 12827 C C . LEU B 1 709 ? 11.102 47.75 26.312 1 96.56 709 LEU B C 1
ATOM 12829 O O . LEU B 1 709 ? 12.062 48.156 25.656 1 96.56 709 LEU B O 1
ATOM 12833 N N . LEU B 1 710 ? 9.891 47.594 25.781 1 93.94 710 LEU B N 1
ATOM 12834 C CA . LEU B 1 710 ? 9.609 47.875 24.375 1 93.94 710 LEU B CA 1
ATOM 12835 C C . LEU B 1 710 ? 9.93 49.344 24.047 1 93.94 710 LEU B C 1
ATOM 12837 O O . LEU B 1 710 ? 10.328 49.656 22.922 1 93.94 710 LEU B O 1
ATOM 12841 N N . GLN B 1 711 ? 9.766 50.219 25.047 1 93.19 711 GLN B N 1
ATOM 12842 C CA . GLN B 1 711 ? 9.945 51.656 24.828 1 93.19 711 GLN B CA 1
ATOM 12843 C C . GLN B 1 711 ? 11.359 52.094 25.188 1 93.19 711 GLN B C 1
ATOM 12845 O O . GLN B 1 711 ? 11.727 53.25 24.969 1 93.19 711 GLN B O 1
ATOM 12850 N N . ALA B 1 712 ? 12.07 51.156 25.703 1 95.06 712 ALA B N 1
ATOM 12851 C CA . ALA B 1 712 ? 13.438 51.531 26.094 1 95.06 712 ALA B CA 1
ATOM 12852 C C . ALA B 1 712 ? 14.242 52 24.875 1 95.06 712 ALA B C 1
ATOM 12854 O O . ALA B 1 712 ? 14.156 51.406 23.797 1 95.06 712 ALA B O 1
ATOM 12855 N N . GLU B 1 713 ? 14.945 53.125 25.094 1 94.19 713 GLU B N 1
ATOM 12856 C CA . GLU B 1 713 ? 15.766 53.656 24.016 1 94.19 713 GLU B CA 1
ATOM 12857 C C . GLU B 1 713 ? 16.828 52.656 23.562 1 94.19 713 GLU B C 1
ATOM 12859 O O . GLU B 1 713 ? 17.578 52.125 24.375 1 94.19 713 GLU B O 1
ATOM 12864 N N . GLY B 1 714 ? 16.75 52.344 22.297 1 94.31 714 GLY B N 1
ATOM 12865 C CA . GLY B 1 714 ? 17.781 51.469 21.734 1 94.31 714 GLY B CA 1
ATOM 12866 C C . GLY B 1 714 ? 17.344 50.031 21.609 1 94.31 714 GLY B C 1
ATOM 12867 O O . GLY B 1 714 ? 18.078 49.188 21.062 1 94.31 714 GLY B O 1
ATOM 12868 N N . LEU B 1 715 ? 16.219 49.688 22.031 1 94.88 715 LEU B N 1
ATOM 12869 C CA . LEU B 1 715 ? 15.773 48.312 22 1 94.88 715 LEU B CA 1
ATOM 12870 C C . LEU B 1 715 ? 15.742 47.781 20.562 1 94.88 715 LEU B C 1
ATOM 12872 O O . LEU B 1 715 ? 16.141 46.656 20.297 1 94.88 715 LEU B O 1
ATOM 12876 N N . VAL B 1 716 ? 15.148 48.531 19.609 1 92.75 716 VAL B N 1
ATOM 12877 C CA . VAL B 1 716 ? 15.023 48.094 18.219 1 92.75 716 VAL B CA 1
ATOM 12878 C C . VAL B 1 716 ? 16.406 47.844 17.625 1 92.75 716 VAL B C 1
ATOM 12880 O O . VAL B 1 716 ? 16.625 46.844 16.938 1 92.75 716 VAL B O 1
ATOM 12883 N N . ASP B 1 717 ? 17.344 48.75 17.922 1 93.88 717 ASP B N 1
ATOM 12884 C CA . ASP B 1 717 ? 18.719 48.562 17.453 1 93.88 717 ASP B CA 1
ATOM 12885 C C . ASP B 1 717 ? 19.359 47.344 18.078 1 93.88 717 ASP B C 1
ATOM 12887 O O . ASP B 1 717 ? 20.078 46.594 17.406 1 93.88 717 ASP B O 1
ATOM 12891 N N . TYR B 1 718 ? 19.125 47.219 19.344 1 96.5 718 TYR B N 1
ATOM 12892 C CA . TYR B 1 718 ? 19.625 46.031 20.047 1 96.5 718 TYR B CA 1
ATOM 12893 C C . TYR B 1 718 ? 19.094 44.75 19.391 1 96.5 718 TYR B C 1
ATOM 12895 O O . TYR B 1 718 ? 19.875 43.844 19.109 1 96.5 718 TYR B O 1
ATOM 12903 N N . PHE B 1 719 ? 17.812 44.656 19.234 1 94.81 719 PHE B N 1
ATOM 12904 C CA . PHE B 1 719 ? 17.141 43.469 18.703 1 94.81 719 PHE B CA 1
ATOM 12905 C C . PHE B 1 719 ? 17.625 43.156 17.281 1 94.81 719 PHE B C 1
ATOM 12907 O O . PHE B 1 719 ? 17.891 42 16.969 1 94.81 719 PHE B O 1
ATOM 12914 N N . GLN B 1 720 ? 17.688 44.125 16.453 1 92.94 720 GLN B N 1
ATOM 12915 C CA . GLN B 1 720 ? 18.125 43.938 15.07 1 92.94 720 GLN B CA 1
ATOM 12916 C C . GLN B 1 720 ? 19.562 43.406 15.016 1 92.94 720 GLN B C 1
ATOM 12918 O O . GLN B 1 720 ? 19.891 42.562 14.188 1 92.94 720 GLN B O 1
ATOM 12923 N N . ALA B 1 721 ? 20.359 43.938 15.891 1 95.69 721 ALA B N 1
ATOM 12924 C CA . ALA B 1 721 ? 21.781 43.562 15.867 1 95.69 721 ALA B CA 1
ATOM 12925 C C . ALA B 1 721 ? 22.016 42.25 16.609 1 95.69 721 ALA B C 1
ATOM 12927 O O . ALA B 1 721 ? 22.844 41.438 16.188 1 95.69 721 ALA B O 1
ATOM 12928 N N . ALA B 1 722 ? 21.344 42.062 17.688 1 97.44 722 ALA B N 1
ATOM 12929 C CA . ALA B 1 722 ? 21.625 40.969 18.578 1 97.44 722 ALA B CA 1
ATOM 12930 C C . ALA B 1 722 ? 20.828 39.719 18.203 1 97.44 722 ALA B C 1
ATOM 12932 O O . ALA B 1 722 ? 20.703 38.781 19 1 97.44 722 ALA B O 1
ATOM 12933 N N . SER B 1 723 ? 20.188 39.656 17.078 1 95.75 723 SER B N 1
ATOM 12934 C CA . SER B 1 723 ? 19.406 38.5 16.625 1 95.75 723 SER B CA 1
ATOM 12935 C C . SER B 1 723 ? 19.516 38.312 15.117 1 95.75 723 SER B C 1
ATOM 12937 O O . SER B 1 723 ? 19.969 39.219 14.406 1 95.75 723 SER B O 1
ATOM 12939 N N . PRO B 1 724 ? 19.094 37.125 14.617 1 94.5 724 PRO B N 1
ATOM 12940 C CA . PRO B 1 724 ? 19.109 36.938 13.164 1 94.5 724 PRO B CA 1
ATOM 12941 C C . PRO B 1 724 ? 17.797 37.375 12.492 1 94.5 724 PRO B C 1
ATOM 12943 O O . PRO B 1 724 ? 17.328 36.719 11.562 1 94.5 724 PRO B O 1
ATOM 12946 N N . LEU B 1 725 ? 17.156 38.344 12.914 1 90.5 725 LEU B N 1
ATOM 12947 C CA . LEU B 1 725 ? 15.875 38.812 12.406 1 90.5 725 LEU B CA 1
ATOM 12948 C C . LEU B 1 725 ? 15.922 39 10.898 1 90.5 725 LEU B C 1
ATOM 12950 O O . LEU B 1 725 ? 15.078 38.5 10.172 1 90.5 725 LEU B O 1
ATOM 12954 N N . ASP B 1 726 ? 16.891 39.719 10.375 1 88.12 726 ASP B N 1
ATOM 12955 C CA . ASP B 1 726 ? 17 40 8.945 1 88.12 726 ASP B CA 1
ATOM 12956 C C . ASP B 1 726 ? 17.312 38.719 8.156 1 88.12 726 ASP B C 1
ATOM 12958 O O . ASP B 1 726 ? 16.812 38.562 7.043 1 88.12 726 ASP B O 1
ATOM 12962 N N . GLU B 1 727 ? 18.078 37.969 8.781 1 89.12 727 GLU B N 1
ATOM 12963 C CA . GLU B 1 727 ? 18.531 36.75 8.102 1 89.12 727 GLU B CA 1
ATOM 12964 C C . GLU B 1 727 ? 17.438 35.688 8.055 1 89.12 727 GLU B C 1
ATOM 12966 O O . GLU B 1 727 ? 17.438 34.812 7.184 1 89.12 727 GLU B O 1
ATOM 12971 N N . ILE B 1 728 ? 16.516 35.719 8.992 1 85.81 728 ILE B N 1
ATOM 12972 C CA . ILE B 1 728 ? 15.375 34.812 8.992 1 85.81 728 ILE B CA 1
ATOM 12973 C C . ILE B 1 728 ? 14.562 35 7.719 1 85.81 728 ILE B C 1
ATOM 12975 O O . ILE B 1 728 ? 14.016 34.031 7.172 1 85.81 728 ILE B O 1
ATOM 12979 N N . SER B 1 729 ? 14.508 36.156 7.199 1 77.88 729 SER B N 1
ATOM 12980 C CA . SER B 1 729 ? 13.758 36.469 5.984 1 77.88 729 SER B CA 1
ATOM 12981 C C . SER B 1 729 ? 14.383 35.781 4.77 1 77.88 729 SER B C 1
ATOM 12983 O O . SER B 1 729 ? 13.719 35.594 3.752 1 77.88 729 SER B O 1
ATOM 12985 N N . LEU B 1 730 ? 15.625 35.375 5 1 77.44 730 LEU B N 1
ATOM 12986 C CA . LEU B 1 730 ? 16.328 34.75 3.902 1 77.44 730 LEU B CA 1
ATOM 12987 C C . LEU B 1 730 ? 15.945 33.25 3.807 1 77.44 730 LEU B C 1
ATOM 12989 O O . LEU B 1 730 ? 16.203 32.625 2.795 1 77.44 730 LEU B O 1
ATOM 12993 N N . LEU B 1 731 ? 15.305 32.625 4.812 1 72.81 731 LEU B N 1
ATOM 12994 C CA . LEU B 1 731 ? 14.922 31.234 4.844 1 72.81 731 LEU B CA 1
ATOM 12995 C C . LEU B 1 731 ? 13.727 30.969 3.928 1 72.81 731 LEU B C 1
ATOM 12997 O O . LEU B 1 731 ? 13.414 29.812 3.631 1 72.81 731 LEU B O 1
ATOM 13001 N N . ASN B 1 732 ? 13.422 31.641 3.018 1 64.19 732 ASN B N 1
ATOM 13002 C CA . ASN B 1 732 ? 12.328 31.469 2.068 1 64.19 732 ASN B CA 1
ATOM 13003 C C . ASN B 1 732 ? 11.258 30.531 2.611 1 64.19 732 ASN B C 1
ATOM 13005 O O . ASN B 1 732 ? 10.805 29.625 1.908 1 64.19 732 ASN B O 1
ATOM 13009 N N . ILE B 1 733 ? 10.906 30.516 3.797 1 60.03 733 ILE B N 1
ATOM 13010 C CA . ILE B 1 733 ? 10.023 29.578 4.488 1 60.03 733 ILE B CA 1
ATOM 13011 C C . ILE B 1 733 ? 8.57 29.844 4.09 1 60.03 733 ILE B C 1
ATOM 13013 O O . ILE B 1 733 ? 7.719 28.953 4.203 1 60.03 733 ILE B O 1
ATOM 13017 N N . GLY B 1 734 ? 8.242 30.938 3.523 1 59.5 734 GLY B N 1
ATOM 13018 C CA . GLY B 1 734 ? 6.859 31.188 3.158 1 59.5 734 GLY B CA 1
ATOM 13019 C C . GLY B 1 734 ? 6.711 32.188 2.035 1 59.5 734 GLY B C 1
ATOM 13020 O O . GLY B 1 734 ? 7.672 32.875 1.673 1 59.5 734 GLY B O 1
ATOM 13021 N N . SER B 1 735 ? 5.586 32.156 1.508 1 62.47 735 SER B N 1
ATOM 13022 C CA . SER B 1 735 ? 5.293 33.062 0.416 1 62.47 735 SER B CA 1
ATOM 13023 C C . SER B 1 735 ? 5.125 34.5 0.927 1 62.47 735 SER B C 1
ATOM 13025 O O . SER B 1 735 ? 5.285 35.469 0.17 1 62.47 735 SER B O 1
ATOM 13027 N N . ARG B 1 736 ? 4.875 34.531 2.252 1 67 736 ARG B N 1
ATOM 13028 C CA . ARG B 1 736 ? 4.57 35.812 2.836 1 67 736 ARG B CA 1
ATOM 13029 C C . ARG B 1 736 ? 5.848 36.562 3.193 1 67 736 ARG B C 1
ATOM 13031 O O . ARG B 1 736 ? 6.793 36 3.729 1 67 736 ARG B O 1
ATOM 13038 N N . PRO B 1 737 ? 5.871 37.812 2.898 1 65.69 737 PRO B N 1
ATOM 13039 C CA . PRO B 1 737 ? 7.004 38.625 3.342 1 65.69 737 PRO B CA 1
ATOM 13040 C C . PRO B 1 737 ? 7.086 38.75 4.863 1 65.69 737 PRO B C 1
ATOM 13042 O O . PRO B 1 737 ? 6.074 38.594 5.555 1 65.69 737 PRO B O 1
ATOM 13045 N N . ALA B 1 738 ? 8.32 38.938 5.41 1 66.19 738 ALA B N 1
ATOM 13046 C CA . ALA B 1 738 ? 8.57 39.031 6.848 1 66.19 738 ALA B CA 1
ATOM 13047 C C . ALA B 1 738 ? 7.941 40.281 7.426 1 66.19 738 ALA B C 1
ATOM 13049 O O . ALA B 1 738 ? 7.629 40.344 8.617 1 66.19 738 ALA B O 1
ATOM 13050 N N . ARG B 1 739 ? 7.812 41.375 6.676 1 68.31 739 ARG B N 1
ATOM 13051 C CA . ARG B 1 739 ? 7.238 42.625 7.117 1 68.31 739 ARG B CA 1
ATOM 13052 C C . ARG B 1 739 ? 5.98 42.969 6.324 1 68.31 739 ARG B C 1
ATOM 13054 O O . ARG B 1 739 ? 5.914 42.719 5.121 1 68.31 739 ARG B O 1
ATOM 13061 N N . ARG B 1 740 ? 5.152 43.469 7.281 1 62.38 740 ARG B N 1
ATOM 13062 C CA . ARG B 1 740 ? 3.939 43.969 6.641 1 62.38 740 ARG B CA 1
ATOM 13063 C C . ARG B 1 740 ? 4.199 45.312 5.938 1 62.38 740 ARG B C 1
ATOM 13065 O O . ARG B 1 740 ? 4.883 46.188 6.473 1 62.38 740 ARG B O 1
ATOM 13072 N N . PHE B 1 741 ? 3.84 45.656 4.832 1 53.75 741 PHE B N 1
ATOM 13073 C CA . PHE B 1 741 ? 3.834 46.906 4.094 1 53.75 741 PHE B CA 1
ATOM 13074 C C . PHE B 1 741 ? 5.254 47.438 3.91 1 53.75 741 PHE B C 1
ATOM 13076 O O . PHE B 1 741 ? 5.457 48.656 3.75 1 53.75 741 PHE B O 1
ATOM 13083 N N . GLY B 1 742 ? 6.445 46.719 4.238 1 50.41 742 GLY B N 1
ATOM 13084 C CA . GLY B 1 742 ? 7.828 47.062 3.975 1 50.41 742 GLY B CA 1
ATOM 13085 C C . GLY B 1 742 ? 8.43 47.969 5.047 1 50.41 742 GLY B C 1
ATOM 13086 O O . GLY B 1 742 ? 9.609 48.312 4.98 1 50.41 742 GLY B O 1
ATOM 13087 N N . ALA B 1 743 ? 7.762 48.469 6.133 1 53.38 743 ALA B N 1
ATOM 13088 C CA . ALA B 1 743 ? 8.242 49.5 7.07 1 53.38 743 ALA B CA 1
ATOM 13089 C C . ALA B 1 743 ? 9.117 48.875 8.156 1 53.38 743 ALA B C 1
ATOM 13091 O O . ALA B 1 743 ? 9.016 47.656 8.43 1 53.38 743 ALA B O 1
ATOM 13092 N N . LYS B 1 744 ? 10.156 49.625 8.766 1 61.53 744 LYS B N 1
ATOM 13093 C CA . LYS B 1 744 ? 11.211 49.188 9.68 1 61.53 744 LYS B CA 1
ATOM 13094 C C . LYS B 1 744 ? 10.773 49.312 11.133 1 61.53 744 LYS B C 1
ATOM 13096 O O . LYS B 1 744 ? 11.523 48.969 12.047 1 61.53 744 LYS B O 1
ATOM 13101 N N . SER B 1 745 ? 9.555 49.656 11.414 1 66.81 745 SER B N 1
ATOM 13102 C CA . SER B 1 745 ? 9.133 49.875 12.797 1 66.81 745 SER B CA 1
ATOM 13103 C C . SER B 1 745 ? 8.656 48.562 13.43 1 66.81 745 SER B C 1
ATOM 13105 O O . SER B 1 745 ? 8.32 47.594 12.727 1 66.81 745 SER B O 1
ATOM 13107 N N . LEU B 1 746 ? 8.828 48.469 14.773 1 75.62 746 LEU B N 1
ATOM 13108 C CA . LEU B 1 746 ? 8.352 47.312 15.523 1 75.62 746 LEU B CA 1
ATOM 13109 C C . LEU B 1 746 ? 6.883 47.031 15.219 1 75.62 746 LEU B C 1
ATOM 13111 O O . LEU B 1 746 ? 6.449 45.875 15.219 1 75.62 746 LEU B O 1
ATOM 13115 N N . SER B 1 747 ? 6.266 48.094 14.984 1 69.5 747 SER B N 1
ATOM 13116 C CA . SER B 1 747 ? 4.84 47.969 14.711 1 69.5 747 SER B CA 1
ATOM 13117 C C . SER B 1 747 ? 4.602 47.219 13.398 1 69.5 747 SER B C 1
ATOM 13119 O O . SER B 1 747 ? 3.578 46.562 13.234 1 69.5 747 SER B O 1
ATOM 13121 N N . ASP B 1 748 ? 5.57 47.219 12.617 1 71.5 748 ASP B N 1
ATOM 13122 C CA . ASP B 1 748 ? 5.402 46.625 11.297 1 71.5 748 ASP B CA 1
ATOM 13123 C C . ASP B 1 748 ? 5.984 45.219 11.258 1 71.5 748 ASP B C 1
ATOM 13125 O O . ASP B 1 748 ? 5.828 44.5 10.273 1 71.5 748 ASP B O 1
ATOM 13129 N N . LEU B 1 749 ? 6.594 44.938 12.312 1 79.12 749 LEU B N 1
ATOM 13130 C CA . LEU B 1 749 ? 7.176 43.594 12.383 1 79.12 749 LEU B CA 1
ATOM 13131 C C . LEU B 1 749 ? 6.117 42.562 12.742 1 79.12 749 LEU B C 1
ATOM 13133 O O . LEU B 1 749 ? 5.367 42.719 13.703 1 79.12 749 LEU B O 1
ATOM 13137 N N . ARG B 1 750 ? 6.051 41.5 11.969 1 76.88 750 ARG B N 1
ATOM 13138 C CA . ARG B 1 750 ? 5.098 40.438 12.234 1 76.88 750 ARG B CA 1
ATOM 13139 C C . ARG B 1 750 ? 5.48 39.656 13.492 1 76.88 750 ARG B C 1
ATOM 13141 O O . ARG B 1 750 ? 6.645 39.625 13.891 1 76.88 750 ARG B O 1
ATOM 13148 N N . ALA B 1 751 ? 4.555 39 14.07 1 80.12 751 ALA B N 1
ATOM 13149 C CA . ALA B 1 751 ? 4.734 38.281 15.336 1 80.12 751 ALA B CA 1
ATOM 13150 C C . ALA B 1 751 ? 5.664 37.094 15.164 1 80.12 751 ALA B C 1
ATOM 13152 O O . ALA B 1 751 ? 6.457 36.781 16.047 1 80.12 751 ALA B O 1
ATOM 13153 N N . ILE B 1 752 ? 5.609 36.438 14.07 1 82.06 752 ILE B N 1
ATOM 13154 C CA . ILE B 1 752 ? 6.352 35.188 13.898 1 82.06 752 ILE B CA 1
ATOM 13155 C C . ILE B 1 752 ? 7.852 35.469 13.875 1 82.06 752 ILE B C 1
ATOM 13157 O O . ILE B 1 752 ? 8.609 34.906 14.656 1 82.06 752 ILE B O 1
ATOM 13161 N N . PRO B 1 753 ? 8.344 36.438 13.086 1 85.62 753 PRO B N 1
ATOM 13162 C CA . PRO B 1 753 ? 9.773 36.75 13.117 1 85.62 753 PRO B CA 1
ATOM 13163 C C . PRO B 1 753 ? 10.227 37.312 14.469 1 85.62 753 PRO B C 1
ATOM 13165 O O . PRO B 1 753 ? 11.359 37.094 14.891 1 85.62 753 PRO B O 1
ATOM 13168 N N . TRP B 1 754 ? 9.32 38.062 15.117 1 89.5 754 TRP B N 1
ATOM 13169 C CA . TRP B 1 754 ? 9.609 38.594 16.453 1 89.5 754 TRP B CA 1
ATOM 13170 C C . TRP B 1 754 ? 9.898 37.469 17.438 1 89.5 754 TRP B C 1
ATOM 13172 O O . TRP B 1 754 ? 10.945 37.469 18.078 1 89.5 754 TRP B O 1
ATOM 13182 N N . VAL B 1 755 ? 9.031 36.562 17.5 1 90.12 755 VAL B N 1
ATOM 13183 C CA . VAL B 1 755 ? 9.156 35.438 18.438 1 90.12 755 VAL B CA 1
ATOM 13184 C C . VAL B 1 755 ? 10.305 34.531 18 1 90.12 755 VAL B C 1
ATOM 13186 O O . VAL B 1 755 ? 11.086 34.062 18.828 1 90.12 755 VAL B O 1
ATOM 13189 N N . PHE B 1 756 ? 10.43 34.312 16.719 1 89.75 756 PHE B N 1
ATOM 13190 C CA . PHE B 1 756 ? 11.438 33.438 16.156 1 89.75 756 PHE B CA 1
ATOM 13191 C C . PHE B 1 756 ? 12.844 33.938 16.453 1 89.75 756 PHE B C 1
ATOM 13193 O O . PHE B 1 756 ? 13.711 33.188 16.906 1 89.75 756 PHE B O 1
ATOM 13200 N N . ALA B 1 757 ? 13.047 35.219 16.281 1 92.75 757 ALA B N 1
ATOM 13201 C CA . ALA B 1 757 ? 14.367 35.812 16.469 1 92.75 757 ALA B CA 1
ATOM 13202 C C . ALA B 1 757 ? 14.781 35.812 17.938 1 92.75 757 ALA B C 1
ATOM 13204 O O . ALA B 1 757 ? 15.93 35.531 18.266 1 92.75 757 ALA B O 1
ATOM 13205 N N . TRP B 1 758 ? 13.859 36.094 18.828 1 94.44 758 TRP B N 1
ATOM 13206 C CA . TRP B 1 758 ? 14.148 36.094 20.25 1 94.44 758 TRP B CA 1
ATOM 13207 C C . TRP B 1 758 ? 14.438 34.656 20.734 1 94.44 758 TRP B C 1
ATOM 13209 O O . TRP B 1 758 ? 15.188 34.469 21.688 1 94.44 758 TRP B O 1
ATOM 13219 N N . SER B 1 759 ? 13.82 33.719 20.109 1 92.94 759 SER B N 1
ATOM 13220 C CA . SER B 1 759 ? 14.086 32.312 20.438 1 92.94 759 SER B CA 1
ATOM 13221 C C . SER B 1 759 ? 15.469 31.891 19.953 1 92.94 759 SER B C 1
ATOM 13223 O O . SER B 1 759 ? 16.172 31.141 20.656 1 92.94 759 SER B O 1
ATOM 13225 N N . GLN B 1 760 ? 15.797 32.344 18.844 1 94.44 760 GLN B N 1
ATOM 13226 C CA . GLN B 1 760 ? 17.094 32.031 18.266 1 94.44 760 GLN B CA 1
ATOM 13227 C C . GLN B 1 760 ? 18.234 32.562 19.125 1 94.44 760 GLN B C 1
ATOM 13229 O O . GLN B 1 760 ? 19.234 31.859 19.359 1 94.44 760 GLN B O 1
ATOM 13234 N N . ASN B 1 761 ? 18.078 33.781 19.594 1 96.88 761 ASN B N 1
ATOM 13235 C CA . ASN B 1 761 ? 19.188 34.406 20.297 1 96.88 761 ASN B CA 1
ATOM 13236 C C . ASN B 1 761 ? 19.156 34.094 21.781 1 96.88 761 ASN B C 1
ATOM 13238 O O . ASN B 1 761 ? 19.875 34.719 22.578 1 96.88 761 ASN B O 1
ATOM 13242 N N . ARG B 1 762 ? 18.219 33.219 22.25 1 96.69 762 ARG B N 1
ATOM 13243 C CA . ARG B 1 762 ? 18.203 32.531 23.547 1 96.69 762 ARG B CA 1
ATOM 13244 C C . ARG B 1 762 ? 17.719 33.469 24.641 1 96.69 762 ARG B C 1
ATOM 13246 O O . ARG B 1 762 ? 17.766 33.125 25.828 1 96.69 762 ARG B O 1
ATOM 13253 N N . HIS B 1 763 ? 17.297 34.75 24.266 1 97.38 763 HIS B N 1
ATOM 13254 C CA . HIS B 1 763 ? 16.656 35.625 25.234 1 97.38 763 HIS B CA 1
ATOM 13255 C C . HIS B 1 763 ? 15.234 35.156 25.547 1 97.38 763 HIS B C 1
ATOM 13257 O O . HIS B 1 763 ? 14.797 35.25 26.703 1 97.38 763 HIS B O 1
ATOM 13263 N N . VAL B 1 764 ? 14.516 34.812 24.609 1 95.88 764 VAL B N 1
ATOM 13264 C CA . VAL B 1 764 ? 13.156 34.281 24.625 1 95.88 764 VAL B CA 1
ATOM 13265 C C . VAL B 1 764 ? 12.266 35.188 25.484 1 95.88 764 VAL B C 1
ATOM 13267 O O . VAL B 1 764 ? 11.5 34.688 26.312 1 95.88 764 VAL B O 1
ATOM 13270 N N . ILE B 1 765 ? 12.422 36.406 25.359 1 96.44 765 ILE B N 1
ATOM 13271 C CA . ILE B 1 765 ? 11.805 37.344 26.266 1 96.44 765 ILE B CA 1
ATOM 13272 C C . ILE B 1 765 ? 10.289 37.312 26.094 1 96.44 765 ILE B C 1
ATOM 13274 O O . ILE B 1 765 ? 9.547 37.75 26.984 1 96.44 765 ILE B O 1
ATOM 13278 N N . THR B 1 766 ? 9.789 36.844 25 1 94.81 766 THR B N 1
ATOM 13279 C CA . THR B 1 766 ? 8.375 36.906 24.641 1 94.81 766 THR B CA 1
ATOM 13280 C C . THR B 1 766 ? 7.547 35.969 25.516 1 94.81 766 THR B C 1
ATOM 13282 O O . THR B 1 766 ? 6.324 36.094 25.594 1 94.81 766 THR B O 1
ATOM 13285 N N . GLY B 1 767 ? 8.188 35.094 26.234 1 94.69 767 GLY B N 1
ATOM 13286 C CA . GLY B 1 767 ? 7.434 34.094 27 1 94.69 767 GLY B CA 1
ATOM 13287 C C . GLY B 1 767 ? 7.516 34.312 28.5 1 94.69 767 GLY B C 1
ATOM 13288 O O . GLY B 1 767 ? 6.867 33.594 29.266 1 94.69 767 GLY B O 1
ATOM 13289 N N . TRP B 1 768 ? 8.297 35.344 28.906 1 97 768 TRP B N 1
ATOM 13290 C CA . TRP B 1 768 ? 8.461 35.406 30.359 1 97 768 TRP B CA 1
ATOM 13291 C C . TRP B 1 768 ? 8.68 36.844 30.828 1 97 768 TRP B C 1
ATOM 13293 O O . TRP B 1 768 ? 8.531 37.156 32.031 1 97 768 TRP B O 1
ATOM 13303 N N . TYR B 1 769 ? 9.172 37.781 29.984 1 98.12 769 TYR B N 1
ATOM 13304 C CA . TYR B 1 769 ? 9.586 39.094 30.453 1 98.12 769 TYR B CA 1
ATOM 13305 C C . TYR B 1 769 ? 8.414 39.875 31.047 1 98.12 769 TYR B C 1
ATOM 13307 O O . TYR B 1 769 ? 7.332 39.938 30.453 1 98.12 769 TYR B O 1
ATOM 13315 N N . GLY B 1 770 ? 8.594 40.406 32.125 1 98 770 GLY B N 1
ATOM 13316 C CA . GLY B 1 770 ? 7.582 41.188 32.844 1 98 770 GLY B CA 1
ATOM 13317 C C . GLY B 1 770 ? 6.855 40.406 33.906 1 98 770 GLY B C 1
ATOM 13318 O O . GLY B 1 770 ? 6.199 40.969 34.781 1 98 770 GLY B O 1
ATOM 13319 N N . VAL B 1 771 ? 6.984 39.125 33.906 1 98.19 771 VAL B N 1
ATOM 13320 C CA . VAL B 1 771 ? 6.277 38.25 34.844 1 98.19 771 VAL B CA 1
ATOM 13321 C C . VAL B 1 771 ? 6.824 38.438 36.25 1 98.19 771 VAL B C 1
ATOM 13323 O O . VAL B 1 771 ? 6.055 38.562 37.219 1 98.19 771 VAL B O 1
ATOM 13326 N N . GLY B 1 772 ? 8.141 38.438 36.344 1 98.31 772 GLY B N 1
ATOM 13327 C CA . GLY B 1 772 ? 8.75 38.656 37.656 1 98.31 772 GLY B CA 1
ATOM 13328 C C . GLY B 1 772 ? 8.352 39.969 38.281 1 98.31 772 GLY B C 1
ATOM 13329 O O . GLY B 1 772 ? 7.977 40 39.469 1 98.31 772 GLY B O 1
ATOM 13330 N N . SER B 1 773 ? 8.445 41.062 37.5 1 98.25 773 SER B N 1
ATOM 13331 C CA . SER B 1 773 ? 8.047 42.375 37.969 1 98.25 773 SER B CA 1
ATOM 13332 C C . SER B 1 773 ? 6.586 42.406 38.375 1 98.25 773 SER B C 1
ATOM 13334 O O . SER B 1 773 ? 6.238 43.031 39.375 1 98.25 773 SER B O 1
ATOM 13336 N N . GLY B 1 774 ? 5.766 41.75 37.625 1 98 774 GLY B N 1
ATOM 13337 C CA . GLY B 1 774 ? 4.355 41.656 38 1 98 774 GLY B CA 1
ATOM 13338 C C . GLY B 1 774 ? 4.113 40.969 39.312 1 98 774 GLY B C 1
ATOM 13339 O O . GLY B 1 774 ? 3.367 41.469 40.156 1 98 774 GLY B O 1
ATOM 13340 N N . LEU B 1 775 ? 4.723 39.844 39.531 1 98.12 775 LEU B N 1
ATOM 13341 C CA . LEU B 1 775 ? 4.562 39.062 40.75 1 98.12 775 LEU B CA 1
ATOM 13342 C C . LEU B 1 775 ? 5.121 39.812 41.938 1 98.12 775 LEU B C 1
ATOM 13344 O O . LEU B 1 775 ? 4.492 39.844 43 1 98.12 775 LEU B O 1
ATOM 13348 N N . LYS B 1 776 ? 6.27 40.406 41.781 1 98 776 LYS B N 1
ATOM 13349 C CA . LYS B 1 776 ? 6.906 41.156 42.875 1 98 776 LYS B CA 1
ATOM 13350 C C . LYS B 1 776 ? 6.062 42.344 43.281 1 98 776 LYS B C 1
ATOM 13352 O O . LYS B 1 776 ? 5.836 42.562 44.469 1 98 776 LYS B O 1
ATOM 13357 N N . SER B 1 777 ? 5.672 43.062 42.25 1 97.38 777 SER B N 1
ATOM 13358 C CA . SER B 1 777 ? 4.844 44.219 42.531 1 97.38 777 SER B CA 1
ATOM 13359 C C . SER B 1 777 ? 3.584 43.844 43.312 1 97.38 777 SER B C 1
ATOM 13361 O O . SER B 1 777 ? 3.15 44.562 44.219 1 97.38 777 SER B O 1
ATOM 13363 N N . PHE B 1 778 ? 2.943 42.781 42.938 1 96.38 778 PHE B N 1
ATOM 13364 C CA . PHE B 1 778 ? 1.733 42.281 43.594 1 96.38 778 PHE B CA 1
ATOM 13365 C C . PHE B 1 778 ? 2.01 41.938 45.031 1 96.38 778 PHE B C 1
ATOM 13367 O O . PHE B 1 778 ? 1.229 42.281 45.938 1 96.38 778 PHE B O 1
ATOM 13374 N N . ILE B 1 779 ? 3.121 41.281 45.281 1 96.5 779 ILE B N 1
ATOM 13375 C CA . ILE B 1 779 ? 3.486 40.875 46.625 1 96.5 779 ILE B CA 1
ATOM 13376 C C . ILE B 1 779 ? 3.891 42.094 47.469 1 96.5 779 ILE B C 1
ATOM 13378 O O . ILE B 1 779 ? 3.584 42.156 48.656 1 96.5 779 ILE B O 1
ATOM 13382 N N . ASP B 1 780 ? 4.621 43 46.875 1 96.62 780 ASP B N 1
ATOM 13383 C CA . ASP B 1 780 ? 5.055 44.219 47.594 1 96.62 780 ASP B CA 1
ATOM 13384 C C . ASP B 1 780 ? 3.859 45.031 48.062 1 96.62 780 ASP B C 1
ATOM 13386 O O . ASP B 1 780 ? 3.896 45.594 49.156 1 96.62 780 ASP B O 1
ATOM 13390 N N . VAL B 1 781 ? 2.889 45.094 47.281 1 95.19 781 VAL B N 1
ATOM 13391 C CA . VAL B 1 781 ? 1.72 45.906 47.562 1 95.19 781 VAL B CA 1
ATOM 13392 C C . VAL B 1 781 ? 0.823 45.156 48.562 1 95.19 781 VAL B C 1
ATOM 13394 O O . VAL B 1 781 ? 0.29 45.781 49.5 1 95.19 781 VAL B O 1
ATOM 13397 N N . ARG B 1 782 ? 0.719 43.844 48.469 1 94.69 782 ARG B N 1
ATOM 13398 C CA . ARG B 1 782 ? -0.285 43.125 49.25 1 94.69 782 ARG B CA 1
ATOM 13399 C C . ARG B 1 782 ? 0.363 42.312 50.344 1 94.69 782 ARG B C 1
ATOM 13401 O O . ARG B 1 782 ? -0.332 41.719 51.188 1 94.69 782 ARG B O 1
ATOM 13408 N N . GLY B 1 783 ? 1.622 42.219 50.438 1 94 783 GLY B N 1
ATOM 13409 C CA . GLY B 1 783 ? 2.365 41.562 51.5 1 94 783 GLY B CA 1
ATOM 13410 C C . GLY B 1 783 ? 2.17 40.031 51.5 1 94 783 GLY B C 1
ATOM 13411 O O . GLY B 1 783 ? 2.09 39.406 50.469 1 94 783 GLY B O 1
ATOM 13412 N N . GLU B 1 784 ? 2.082 39.531 52.656 1 94.69 784 GLU B N 1
ATOM 13413 C CA . GLU B 1 784 ? 1.944 38.094 52.844 1 94.69 784 GLU B CA 1
ATOM 13414 C C . GLU B 1 784 ? 0.604 37.594 52.344 1 94.69 784 GLU B C 1
ATOM 13416 O O . GLU B 1 784 ? 0.513 36.469 51.844 1 94.69 784 GLU B O 1
ATOM 13421 N N . ALA B 1 785 ? -0.307 38.406 52.438 1 95 785 ALA B N 1
ATOM 13422 C CA . ALA B 1 785 ? -1.63 38.031 51.938 1 95 785 ALA B CA 1
ATOM 13423 C C . ALA B 1 785 ? -1.624 37.906 50.406 1 95 785 ALA B C 1
ATOM 13425 O O . ALA B 1 785 ? -2.34 37.062 49.844 1 95 785 ALA B O 1
ATOM 13426 N N . GLY B 1 786 ? -0.847 38.719 49.812 1 95.19 786 GLY B N 1
ATOM 13427 C CA . GLY B 1 786 ? -0.711 38.625 48.375 1 95.19 786 GLY B CA 1
ATOM 13428 C C . GLY B 1 786 ? -0.019 37.375 47.906 1 95.19 786 GLY B C 1
ATOM 13429 O O . GLY B 1 786 ? -0.433 36.75 46.906 1 95.19 786 GLY B O 1
ATOM 13430 N N . GLU B 1 787 ? 1.005 37.062 48.531 1 96.44 787 GLU B N 1
ATOM 13431 C CA . GLU B 1 787 ? 1.729 35.812 48.219 1 96.44 787 GLU B CA 1
ATOM 13432 C C . GLU B 1 787 ? 0.846 34.594 48.375 1 96.44 787 GLU B C 1
ATOM 13434 O O . GLU B 1 787 ? 0.872 33.688 47.562 1 96.44 787 GLU B O 1
ATOM 13439 N N . ALA B 1 788 ? 0.096 34.562 49.469 1 96.75 788 ALA B N 1
ATOM 13440 C CA . ALA B 1 788 ? -0.817 33.469 49.719 1 96.75 788 ALA B CA 1
ATOM 13441 C C . ALA B 1 788 ? -1.885 33.375 48.625 1 96.75 788 ALA B C 1
ATOM 13443 O O . ALA B 1 788 ? -2.289 32.281 48.25 1 96.75 788 ALA B O 1
ATOM 13444 N N . LEU B 1 789 ? -2.303 34.5 48.219 1 96.38 789 LEU B N 1
ATOM 13445 C CA . LEU B 1 789 ? -3.309 34.531 47.156 1 96.38 789 LEU B CA 1
ATOM 13446 C C . LEU B 1 789 ? -2.738 33.969 45.844 1 96.38 789 LEU B C 1
ATOM 13448 O O . LEU B 1 789 ? -3.418 33.25 45.125 1 96.38 789 LEU B O 1
ATOM 13452 N N . LEU B 1 790 ? -1.532 34.344 45.531 1 97.12 790 LEU B N 1
ATOM 13453 C CA . LEU B 1 790 ? -0.883 33.844 44.344 1 97.12 790 LEU B CA 1
ATOM 13454 C C . LEU B 1 790 ? -0.71 32.312 44.375 1 97.12 790 LEU B C 1
ATOM 13456 O O . LEU B 1 790 ? -0.879 31.641 43.375 1 97.12 790 LEU B O 1
ATOM 13460 N N . ARG B 1 791 ? -0.417 31.812 45.469 1 97.25 791 ARG B N 1
ATOM 13461 C CA . ARG B 1 791 ? -0.286 30.359 45.656 1 97.25 791 ARG B CA 1
ATOM 13462 C C . ARG B 1 791 ? -1.633 29.672 45.469 1 97.25 791 ARG B C 1
ATOM 13464 O O . ARG B 1 791 ? -1.705 28.578 44.906 1 97.25 791 ARG B O 1
ATOM 13471 N N . ARG B 1 792 ? -2.619 30.281 46 1 95.75 792 ARG B N 1
ATOM 13472 C CA . ARG B 1 792 ? -3.963 29.75 45.812 1 95.75 792 ARG B CA 1
ATOM 13473 C C . ARG B 1 792 ? -4.367 29.797 44.344 1 95.75 792 ARG B C 1
ATOM 13475 O O . ARG B 1 792 ? -4.992 28.859 43.812 1 95.75 792 ARG B O 1
ATOM 13482 N N . LEU B 1 793 ? -4.004 30.859 43.688 1 95.56 793 LEU B N 1
ATOM 13483 C CA . LEU B 1 793 ? -4.254 30.984 42.25 1 95.56 793 LEU B CA 1
ATOM 13484 C C . LEU B 1 793 ? -3.555 29.859 41.469 1 95.56 793 LEU B C 1
ATOM 13486 O O . LEU B 1 793 ? -4.148 29.25 40.594 1 95.56 793 LEU B O 1
ATOM 13490 N N . PHE B 1 794 ? -2.408 29.594 41.844 1 96.19 794 PHE B N 1
ATOM 13491 C CA . PHE B 1 794 ? -1.621 28.562 41.156 1 96.19 794 PHE B CA 1
ATOM 13492 C C . PHE B 1 794 ? -2.25 27.188 41.344 1 96.19 794 PHE B C 1
ATOM 13494 O O . PHE B 1 794 ? -2.211 26.344 40.438 1 96.19 794 PHE B O 1
ATOM 13501 N N . ARG B 1 795 ? -2.842 26.969 42.375 1 94.88 795 ARG B N 1
ATOM 13502 C CA . ARG B 1 795 ? -3.439 25.672 42.688 1 94.88 795 ARG B CA 1
ATOM 13503 C C . ARG B 1 795 ? -4.828 25.562 42.062 1 94.88 795 ARG B C 1
ATOM 13505 O O . ARG B 1 795 ? -5.199 24.5 41.562 1 94.88 795 ARG B O 1
ATOM 13512 N N . ASP B 1 796 ? -5.566 26.688 42.094 1 93.31 796 ASP B N 1
ATOM 13513 C CA . ASP B 1 796 ? -7.008 26.547 41.906 1 93.31 796 ASP B CA 1
ATOM 13514 C C . ASP B 1 796 ? -7.449 27.203 40.594 1 93.31 796 ASP B C 1
ATOM 13516 O O . ASP B 1 796 ? -8.562 26.984 40.125 1 93.31 796 ASP B O 1
ATOM 13520 N N . CYS B 1 797 ? -6.633 28.062 40.031 1 94.06 797 CYS B N 1
ATOM 13521 C CA . CYS B 1 797 ? -6.984 28.766 38.812 1 94.06 797 CYS B CA 1
ATOM 13522 C C . CYS B 1 797 ? -6.277 28.141 37.594 1 94.06 797 CYS B C 1
ATOM 13524 O O . CYS B 1 797 ? -5.07 28.328 37.438 1 94.06 797 CYS B O 1
ATOM 13526 N N . ARG B 1 798 ? -7.035 27.531 36.75 1 92.88 798 ARG B N 1
ATOM 13527 C CA . ARG B 1 798 ? -6.473 26.75 35.625 1 92.88 798 ARG B CA 1
ATOM 13528 C C . ARG B 1 798 ? -5.688 27.641 34.688 1 92.88 798 ARG B C 1
ATOM 13530 O O . ARG B 1 798 ? -4.641 27.234 34.156 1 92.88 798 ARG B O 1
ATOM 13537 N N . VAL B 1 799 ? -6.246 28.844 34.312 1 94.44 799 VAL B N 1
ATOM 13538 C CA . VAL B 1 799 ? -5.578 29.719 33.375 1 94.44 799 VAL B CA 1
ATOM 13539 C C . VAL B 1 799 ? -4.246 30.203 33.938 1 94.44 799 VAL B C 1
ATOM 13541 O O . VAL B 1 799 ? -3.23 30.203 33.25 1 94.44 799 VAL B O 1
ATOM 13544 N N . PHE B 1 800 ? -4.273 30.594 35.25 1 96.12 800 PHE B N 1
ATOM 13545 C CA . PHE B 1 800 ? -3.039 31.062 35.875 1 96.12 800 PHE B CA 1
ATOM 13546 C C . PHE B 1 800 ? -2.023 29.922 35.969 1 96.12 800 PHE B C 1
ATOM 13548 O O . PHE B 1 800 ? -0.837 30.125 35.688 1 96.12 800 PHE B O 1
ATOM 13555 N N . ARG B 1 801 ? -2.465 28.797 36.344 1 96.12 801 ARG B N 1
ATOM 13556 C CA . ARG B 1 801 ? -1.6 27.625 36.406 1 96.12 801 ARG B CA 1
ATOM 13557 C C . ARG B 1 801 ? -0.956 27.344 35.031 1 96.12 801 ARG B C 1
ATOM 13559 O O . ARG B 1 801 ? 0.251 27.109 34.969 1 96.12 801 ARG B O 1
ATOM 13566 N N . LEU B 1 802 ? -1.758 27.312 34 1 95.81 802 LEU B N 1
ATOM 13567 C CA . LEU B 1 802 ? -1.262 27.094 32.656 1 95.81 802 LEU B CA 1
ATOM 13568 C C . LEU B 1 802 ? -0.189 28.125 32.312 1 95.81 802 LEU B C 1
ATOM 13570 O O . LEU B 1 802 ? 0.867 27.75 31.781 1 95.81 802 LEU B O 1
ATOM 13574 N N . VAL B 1 803 ? -0.435 29.375 32.531 1 96.12 803 VAL B N 1
ATOM 13575 C CA . VAL B 1 803 ? 0.467 30.469 32.188 1 96.12 803 VAL B CA 1
ATOM 13576 C C . VAL B 1 803 ? 1.803 30.281 32.906 1 96.12 803 VAL B C 1
ATOM 13578 O O . VAL B 1 803 ? 2.863 30.359 32.281 1 96.12 803 VAL B O 1
ATOM 13581 N N . LEU B 1 804 ? 1.735 30.031 34.188 1 97.06 804 LEU B N 1
ATOM 13582 C CA . LEU B 1 804 ? 2.963 29.906 34.969 1 97.06 804 LEU B CA 1
ATOM 13583 C C . LEU B 1 804 ? 3.748 28.672 34.562 1 97.06 804 LEU B C 1
ATOM 13585 O O . LEU B 1 804 ? 4.98 28.688 34.562 1 97.06 804 LEU B O 1
ATOM 13589 N N . ASP B 1 805 ? 3.08 27.609 34.375 1 96.88 805 ASP B N 1
ATOM 13590 C CA . ASP B 1 805 ? 3.742 26.391 33.906 1 96.88 805 ASP B CA 1
ATOM 13591 C C . ASP B 1 805 ? 4.52 26.656 32.594 1 96.88 805 ASP B C 1
ATOM 13593 O O . ASP B 1 805 ? 5.66 26.203 32.469 1 96.88 805 ASP B O 1
ATOM 13597 N N . GLU B 1 806 ? 3.932 27.344 31.672 1 96.25 806 GLU B N 1
ATOM 13598 C CA . GLU B 1 806 ? 4.578 27.609 30.391 1 96.25 806 GLU B CA 1
ATOM 13599 C C . GLU B 1 806 ? 5.73 28.594 30.547 1 96.25 806 GLU B C 1
ATOM 13601 O O . GLU B 1 806 ? 6.734 28.5 29.844 1 96.25 806 GLU B O 1
ATOM 13606 N N . VAL B 1 807 ? 5.578 29.531 31.484 1 96.94 807 VAL B N 1
ATOM 13607 C CA . VAL B 1 807 ? 6.668 30.453 31.797 1 96.94 807 VAL B CA 1
ATOM 13608 C C . VAL B 1 807 ? 7.887 29.656 32.281 1 96.94 807 VAL B C 1
ATOM 13610 O O . VAL B 1 807 ? 9.008 29.906 31.828 1 96.94 807 VAL B O 1
ATOM 13613 N N . GLU B 1 808 ? 7.66 28.75 33.188 1 96.88 808 GLU B N 1
ATOM 13614 C CA . GLU B 1 808 ? 8.758 27.953 33.75 1 96.88 808 GLU B CA 1
ATOM 13615 C C . GLU B 1 808 ? 9.461 27.156 32.625 1 96.88 808 GLU B C 1
ATOM 13617 O O . GLU B 1 808 ? 10.695 27.109 32.594 1 96.88 808 GLU B O 1
ATOM 13622 N N . LYS B 1 809 ? 8.719 26.547 31.797 1 95.5 809 LYS B N 1
ATOM 13623 C CA . LYS B 1 809 ? 9.305 25.797 30.688 1 95.5 809 LYS B CA 1
ATOM 13624 C C . LYS B 1 809 ? 10.133 26.719 29.797 1 95.5 809 LYS B C 1
ATOM 13626 O O . LYS B 1 809 ? 11.211 26.328 29.344 1 95.5 809 LYS B O 1
ATOM 13631 N N . THR B 1 810 ? 9.594 27.906 29.484 1 95.5 810 THR B N 1
ATOM 13632 C CA . THR B 1 810 ? 10.281 28.875 28.625 1 95.5 810 THR B CA 1
ATOM 13633 C C . THR B 1 810 ? 11.602 29.312 29.266 1 95.5 810 THR B C 1
ATOM 13635 O O . THR B 1 810 ? 12.602 29.484 28.562 1 95.5 810 THR B O 1
ATOM 13638 N N . LEU B 1 811 ? 11.602 29.5 30.578 1 96.88 811 LEU B N 1
ATOM 13639 C CA . LEU B 1 811 ? 12.797 29.922 31.281 1 96.88 811 LEU B CA 1
ATOM 13640 C C . LEU B 1 811 ? 13.906 28.891 31.141 1 96.88 811 LEU B C 1
ATOM 13642 O O . LEU B 1 811 ? 15.094 29.234 31.125 1 96.88 811 LEU B O 1
ATOM 13646 N N . LEU B 1 812 ? 13.531 27.656 31 1 95.19 812 LEU B N 1
ATOM 13647 C CA . LEU B 1 812 ? 14.523 26.594 30.844 1 95.19 812 LEU B CA 1
ATOM 13648 C C . LEU B 1 812 ? 15.203 26.703 29.484 1 95.19 812 LEU B C 1
ATOM 13650 O O . LEU B 1 812 ? 16.312 26.188 29.297 1 95.19 812 LEU B O 1
ATOM 13654 N N . MET B 1 813 ? 14.602 27.359 28.547 1 94.25 813 MET B N 1
ATOM 13655 C CA . MET B 1 813 ? 15.164 27.516 27.203 1 94.25 813 MET B CA 1
ATOM 13656 C C . MET B 1 813 ? 16.109 28.703 27.141 1 94.25 813 MET B C 1
ATOM 13658 O O . MET B 1 813 ? 16.906 28.828 26.203 1 94.25 813 MET B O 1
ATOM 13662 N N . VAL B 1 814 ? 16.016 29.609 28.094 1 96.69 814 VAL B N 1
ATOM 13663 C CA . VAL B 1 814 ? 16.859 30.812 28.156 1 96.69 814 VAL B CA 1
ATOM 13664 C C . VAL B 1 814 ? 18.266 30.438 28.578 1 96.69 814 VAL B C 1
ATOM 13666 O O . VAL B 1 814 ? 18.469 29.594 29.453 1 96.69 814 VAL B O 1
ATOM 13669 N N . ASP B 1 815 ? 19.25 31.016 27.969 1 97.38 815 ASP B N 1
ATOM 13670 C CA . ASP B 1 815 ? 20.656 30.953 28.344 1 97.38 815 ASP B CA 1
ATOM 13671 C C . ASP B 1 815 ? 21.312 32.344 28.25 1 97.38 815 ASP B C 1
ATOM 13673 O O . ASP B 1 815 ? 21.719 32.781 27.172 1 97.38 815 ASP B O 1
ATOM 13677 N N . LEU B 1 816 ? 21.562 32.938 29.344 1 97.56 816 LEU B N 1
ATOM 13678 C CA . LEU B 1 816 ? 22 34.344 29.391 1 97.56 816 LEU B CA 1
ATOM 13679 C C . LEU B 1 816 ? 23.469 34.438 28.953 1 97.56 816 LEU B C 1
ATOM 13681 O O . LEU B 1 816 ? 23.891 35.5 28.469 1 97.56 816 LEU B O 1
ATOM 13685 N N . GLU B 1 817 ? 24.203 33.375 29.141 1 97.56 817 GLU B N 1
ATOM 13686 C CA . GLU B 1 817 ? 25.578 33.438 28.641 1 97.56 817 GLU B CA 1
ATOM 13687 C C . GLU B 1 817 ? 25.625 33.5 27.125 1 97.56 817 GLU B C 1
ATOM 13689 O O . GLU B 1 817 ? 26.375 34.281 26.547 1 97.56 817 GLU B O 1
ATOM 13694 N N . ILE B 1 818 ? 24.844 32.719 26.5 1 97.88 818 ILE B N 1
ATOM 13695 C CA . ILE B 1 818 ? 24.766 32.719 25.031 1 97.88 818 ILE B CA 1
ATOM 13696 C C . ILE B 1 818 ? 24.094 34 24.562 1 97.88 818 ILE B C 1
ATOM 13698 O O . ILE B 1 818 ? 24.516 34.594 23.562 1 97.88 818 ILE B O 1
ATOM 13702 N N . ALA B 1 819 ? 23.062 34.406 25.281 1 98.31 819 ALA B N 1
ATOM 13703 C CA . ALA B 1 819 ? 22.422 35.688 24.969 1 98.31 819 ALA B CA 1
ATOM 13704 C C . ALA B 1 819 ? 23.406 36.844 25 1 98.31 819 ALA B C 1
ATOM 13706 O O . ALA B 1 819 ? 23.328 37.75 24.188 1 98.31 819 ALA B O 1
ATOM 13707 N N . ARG B 1 820 ? 24.297 36.781 25.906 1 97.88 820 ARG B N 1
ATOM 13708 C CA . ARG B 1 820 ? 25.344 37.781 26 1 97.88 820 ARG B CA 1
ATOM 13709 C C . ARG B 1 820 ? 26.234 37.781 24.781 1 97.88 820 ARG B C 1
ATOM 13711 O O . ARG B 1 820 ? 26.672 38.844 24.312 1 97.88 820 ARG B O 1
ATOM 13718 N N . ASP B 1 821 ? 26.516 36.562 24.297 1 97.69 821 ASP B N 1
ATOM 13719 C CA . ASP B 1 821 ? 27.297 36.469 23.062 1 97.69 821 ASP B CA 1
ATOM 13720 C C . ASP B 1 821 ? 26.562 37.156 21.906 1 97.69 821 ASP B C 1
ATOM 13722 O O . ASP B 1 821 ? 27.188 37.875 21.125 1 97.69 821 ASP B O 1
ATOM 13726 N N . TYR B 1 822 ? 25.344 37 21.766 1 98.38 822 TYR B N 1
ATOM 13727 C CA . TYR B 1 822 ? 24.562 37.656 20.734 1 98.38 822 TYR B CA 1
ATOM 13728 C C . TYR B 1 822 ? 24.562 39.188 20.969 1 98.38 822 TYR B C 1
ATOM 13730 O O . TYR B 1 822 ? 24.672 39.969 20.016 1 98.38 822 TYR B O 1
ATOM 13738 N N . ALA B 1 823 ? 24.406 39.562 22.266 1 98 823 ALA B N 1
ATOM 13739 C CA . ALA B 1 823 ? 24.422 41 22.625 1 98 823 ALA B CA 1
ATOM 13740 C C . ALA B 1 823 ? 25.734 41.656 22.188 1 98 823 ALA B C 1
ATOM 13742 O O . ALA B 1 823 ? 25.75 42.844 21.875 1 98 823 ALA B O 1
ATOM 13743 N N . GLY B 1 824 ? 26.719 40.875 22.141 1 97.38 824 GLY B N 1
ATOM 13744 C CA . GLY B 1 824 ? 28.031 41.375 21.719 1 97.38 824 GLY 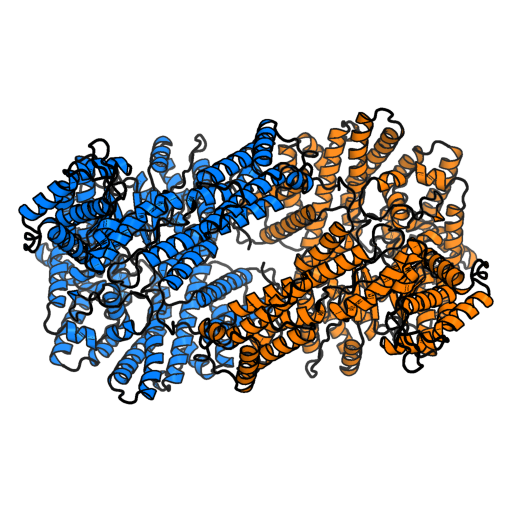B CA 1
ATOM 13745 C C . GLY B 1 824 ? 28.047 41.875 20.281 1 97.38 824 GLY B C 1
ATOM 13746 O O . GLY B 1 824 ? 28.969 42.594 19.891 1 97.38 824 GLY B O 1
ATOM 13747 N N . LEU B 1 825 ? 27.078 41.562 19.516 1 97.44 825 LEU B N 1
ATOM 13748 C CA . LEU B 1 825 ? 27 42 18.125 1 97.44 825 LEU B CA 1
ATOM 13749 C C . LEU B 1 825 ? 26.516 43.438 18.031 1 97.44 825 LEU B C 1
ATOM 13751 O O . LEU B 1 825 ? 26.609 44.062 16.984 1 97.44 825 LEU B O 1
ATOM 13755 N N . VAL B 1 826 ? 25.969 43.969 19.172 1 97.56 826 VAL B N 1
ATOM 13756 C CA . VAL B 1 826 ? 25.547 45.344 19.219 1 97.56 826 VAL B CA 1
ATOM 13757 C C . VAL B 1 826 ? 26.766 46.281 19.312 1 97.56 826 VAL B C 1
ATOM 13759 O O . VAL B 1 826 ? 27.516 46.219 20.281 1 97.56 826 VAL B O 1
ATOM 13762 N N . GLU B 1 827 ? 26.938 47.125 18.438 1 95.12 827 GLU B N 1
ATOM 13763 C CA . GLU B 1 827 ? 28.125 47.969 18.359 1 95.12 827 GLU B CA 1
ATOM 13764 C C . GLU B 1 827 ? 28.125 49 19.469 1 95.12 827 GLU B C 1
ATOM 13766 O O . GLU B 1 827 ? 29.172 49.281 20.078 1 95.12 827 GLU B O 1
ATOM 13771 N N . ASP B 1 828 ? 27 49.625 19.719 1 97.06 828 ASP B N 1
ATOM 13772 C CA . ASP B 1 828 ? 26.875 50.625 20.75 1 97.06 828 ASP B CA 1
ATOM 13773 C C . ASP B 1 828 ? 26.906 50 22.141 1 97.06 828 ASP B C 1
ATOM 13775 O O . ASP B 1 828 ? 25.922 49.375 22.562 1 97.06 828 ASP B O 1
ATOM 13779 N N . ALA B 1 829 ? 27.906 50.25 22.891 1 96.44 829 ALA B N 1
ATOM 13780 C CA . ALA B 1 829 ? 28.094 49.625 24.188 1 96.44 829 ALA B CA 1
ATOM 13781 C C . ALA B 1 829 ? 27.062 50.125 25.203 1 96.44 829 ALA B C 1
ATOM 13783 O O . ALA B 1 829 ? 26.656 49.375 26.094 1 96.44 829 ALA B O 1
ATOM 13784 N N . GLY B 1 830 ? 26.75 51.375 25.094 1 96.69 830 GLY B N 1
ATOM 13785 C CA . GLY B 1 830 ? 25.734 51.906 25.984 1 96.69 830 GLY B CA 1
ATOM 13786 C C . GLY B 1 830 ? 24.375 51.25 25.828 1 96.69 830 GLY B C 1
ATOM 13787 O O . GLY B 1 830 ? 23.75 50.906 26.828 1 96.69 830 GLY B O 1
ATOM 13788 N N . ILE B 1 831 ? 24.016 51.031 24.609 1 97.06 831 ILE B N 1
ATOM 13789 C CA . ILE B 1 831 ? 22.75 50.344 24.312 1 97.06 831 ILE B CA 1
ATOM 13790 C C . ILE B 1 831 ? 22.828 48.875 24.797 1 97.06 831 ILE B C 1
ATOM 13792 O O . ILE B 1 831 ? 21.906 48.406 25.453 1 97.06 831 ILE B O 1
ATOM 13796 N N . ARG B 1 832 ? 23.906 48.25 24.547 1 97.5 832 ARG B N 1
ATOM 13797 C CA . ARG B 1 832 ? 24.109 46.844 24.906 1 97.5 832 ARG B CA 1
ATOM 13798 C C . ARG B 1 832 ? 24 46.656 26.422 1 97.5 832 ARG B C 1
ATOM 13800 O O . ARG B 1 832 ? 23.266 45.75 26.875 1 97.5 832 ARG B O 1
ATOM 13807 N N . ALA B 1 833 ? 24.641 47.469 27.125 1 96.94 833 ALA B N 1
ATOM 13808 C CA . ALA B 1 833 ? 24.672 47.312 28.578 1 96.94 833 ALA B CA 1
ATOM 13809 C C . ALA B 1 833 ? 23.312 47.625 29.172 1 96.94 833 ALA B C 1
ATOM 13811 O O . ALA B 1 833 ? 22.875 46.938 30.109 1 96.94 833 ALA B O 1
ATOM 13812 N N . ARG B 1 834 ? 22.703 48.562 28.719 1 97.12 834 ARG B N 1
ATOM 13813 C CA . ARG B 1 834 ? 21.406 49 29.266 1 97.12 834 ARG B CA 1
ATOM 13814 C C . ARG B 1 834 ? 20.344 47.938 29.016 1 97.12 834 ARG B C 1
ATOM 13816 O O . ARG B 1 834 ? 19.672 47.5 29.953 1 97.12 834 ARG B O 1
ATOM 13823 N N . ILE B 1 835 ? 20.234 47.562 27.766 1 97.88 835 ILE B N 1
ATOM 13824 C CA . ILE B 1 835 ? 19.156 46.656 27.406 1 97.88 835 ILE B CA 1
ATOM 13825 C C . ILE B 1 835 ? 19.422 45.281 28 1 97.88 835 ILE B C 1
ATOM 13827 O O . ILE B 1 835 ? 18.531 44.656 28.578 1 97.88 835 ILE B O 1
ATOM 13831 N N . PHE B 1 836 ? 20.609 44.719 27.844 1 98.19 836 PHE B N 1
ATOM 13832 C CA . PHE B 1 836 ? 20.938 43.406 28.391 1 98.19 836 PHE B CA 1
ATOM 13833 C C . PHE B 1 836 ? 20.797 43.406 29.906 1 98.19 836 PHE B C 1
ATOM 13835 O O . PHE B 1 836 ? 20.344 42.438 30.5 1 98.19 836 PHE B O 1
ATOM 13842 N N . GLY B 1 837 ? 21.203 44.531 30.5 1 97.88 837 GLY B N 1
ATOM 13843 C CA . GLY B 1 837 ? 21.062 44.656 31.953 1 97.88 837 GLY B CA 1
ATOM 13844 C C . GLY B 1 837 ? 19.625 44.562 32.406 1 97.88 837 GLY B C 1
ATOM 13845 O O . GLY B 1 837 ? 19.328 43.938 33.438 1 97.88 837 GLY B O 1
ATOM 13846 N N . MET B 1 838 ? 18.719 45.188 31.688 1 98.12 838 MET B N 1
ATOM 13847 C CA . MET B 1 838 ? 17.297 45.156 32 1 98.12 838 MET B CA 1
ATOM 13848 C C . MET B 1 838 ? 16.766 43.719 31.922 1 98.12 838 MET B C 1
ATOM 13850 O O . MET B 1 838 ? 16.047 43.25 32.812 1 98.12 838 MET B O 1
ATOM 13854 N N . ILE B 1 839 ? 17.234 43 30.844 1 98.44 839 ILE B N 1
ATOM 13855 C CA . ILE B 1 839 ? 16.75 41.656 30.594 1 98.44 839 ILE B CA 1
ATOM 13856 C C . ILE B 1 839 ? 17.297 40.688 31.656 1 98.44 839 ILE B C 1
ATOM 13858 O O . ILE B 1 839 ? 16.562 39.844 32.188 1 98.44 839 ILE B O 1
ATOM 13862 N N . GLU B 1 840 ? 18.516 40.781 32 1 98.25 840 GLU B N 1
ATOM 13863 C CA . GLU B 1 840 ? 19.156 39.938 33 1 98.25 840 GLU B CA 1
ATOM 13864 C C . GLU B 1 840 ? 18.516 40.125 34.375 1 98.25 840 GLU B C 1
ATOM 13866 O O . GLU B 1 840 ? 18.266 39.156 35.094 1 98.25 840 GLU B O 1
ATOM 13871 N N . ALA B 1 841 ? 18.203 41.344 34.719 1 98.25 841 ALA B N 1
ATOM 13872 C CA . ALA B 1 841 ? 17.578 41.625 36 1 98.25 841 ALA B CA 1
ATOM 13873 C C . ALA B 1 841 ? 16.172 41.031 36.062 1 98.25 841 ALA B C 1
ATOM 13875 O O . ALA B 1 841 ? 15.789 40.469 37.094 1 98.25 841 ALA B O 1
ATOM 13876 N N . GLU B 1 842 ? 15.461 41.219 35.031 1 98.5 842 GLU B N 1
ATOM 13877 C CA . GLU B 1 842 ? 14.102 40.719 35 1 98.5 842 GLU B CA 1
ATOM 13878 C C . GLU B 1 842 ? 14.102 39.188 35.031 1 98.5 842 GLU B C 1
ATOM 13880 O O . GLU B 1 842 ? 13.211 38.562 35.625 1 98.5 842 GLU B O 1
ATOM 13885 N N . TYR B 1 843 ? 15.102 38.562 34.344 1 98.25 843 TYR B N 1
ATOM 13886 C CA . TYR B 1 843 ? 15.211 37.094 34.344 1 98.25 843 TYR B CA 1
ATOM 13887 C C . TYR B 1 843 ? 15.422 36.562 35.75 1 98.25 843 TYR B C 1
ATOM 13889 O O . TYR B 1 843 ? 14.75 35.594 36.156 1 98.25 843 TYR B O 1
ATOM 13897 N N . ALA B 1 844 ? 16.297 37.188 36.469 1 98.25 844 ALA B N 1
ATOM 13898 C CA . ALA B 1 844 ? 16.578 36.75 37.844 1 98.25 844 ALA B CA 1
ATOM 13899 C C . ALA B 1 844 ? 15.352 36.906 38.719 1 98.25 844 ALA B C 1
ATOM 13901 O O . ALA B 1 844 ? 15.047 36.031 39.531 1 98.25 844 ALA B O 1
ATOM 13902 N N . LEU B 1 845 ? 14.711 38.031 38.531 1 98.5 845 LEU B N 1
ATOM 13903 C CA . LEU B 1 845 ? 13.516 38.312 39.312 1 98.5 845 LEU B CA 1
ATOM 13904 C C . LEU B 1 845 ? 12.406 37.312 39 1 98.5 845 LEU B C 1
ATOM 13906 O O . LEU B 1 845 ? 11.727 36.812 39.906 1 98.5 845 LEU B O 1
ATOM 13910 N N . THR B 1 846 ? 12.227 37.031 37.688 1 98.56 846 THR B N 1
ATOM 13911 C CA . THR B 1 846 ? 11.18 36.094 37.25 1 98.56 846 THR B CA 1
ATOM 13912 C C . THR B 1 846 ? 11.445 34.719 37.812 1 98.56 846 THR B C 1
ATOM 13914 O O . THR B 1 846 ? 10.523 34.062 38.312 1 98.56 846 THR B O 1
ATOM 13917 N N . ARG B 1 847 ? 12.641 34.219 37.719 1 98 847 ARG B N 1
ATOM 13918 C CA . ARG B 1 847 ? 13.008 32.906 38.25 1 98 847 ARG B CA 1
ATOM 13919 C C . ARG B 1 847 ? 12.695 32.812 39.75 1 98 847 ARG B C 1
ATOM 13921 O O . ARG B 1 847 ? 12.102 31.844 40.219 1 98 847 ARG B O 1
ATOM 13928 N N . GLU B 1 848 ? 13.031 33.812 40.469 1 97.88 848 GLU B N 1
ATOM 13929 C CA . GLU B 1 848 ? 12.812 33.844 41.906 1 97.88 848 GLU B CA 1
ATOM 13930 C C . GLU B 1 848 ? 11.32 33.844 42.25 1 97.88 848 GLU B C 1
ATOM 13932 O O . GLU B 1 848 ? 10.875 33.062 43.094 1 97.88 848 GLU B O 1
ATOM 13937 N N . MET B 1 849 ? 10.594 34.656 41.594 1 98 849 MET B N 1
ATOM 13938 C CA . MET B 1 849 ? 9.188 34.844 41.938 1 98 849 MET B CA 1
ATOM 13939 C C . MET B 1 849 ? 8.359 33.625 41.531 1 98 849 MET B C 1
ATOM 13941 O O . MET B 1 849 ? 7.43 33.25 42.25 1 98 849 MET B O 1
ATOM 13945 N N . VAL B 1 850 ? 8.672 33.031 40.344 1 97.88 850 VAL B N 1
ATOM 13946 C CA . VAL B 1 850 ? 7.91 31.875 39.875 1 97.88 850 VAL B CA 1
ATOM 13947 C C . VAL B 1 850 ? 8.117 30.719 40.844 1 97.88 850 VAL B C 1
ATOM 13949 O O . VAL B 1 850 ? 7.172 29.984 41.156 1 97.88 850 VAL B O 1
ATOM 13952 N N . LEU B 1 851 ? 9.32 30.5 41.375 1 97.62 851 LEU B N 1
ATOM 13953 C CA . LEU B 1 851 ? 9.602 29.422 42.312 1 97.62 851 LEU B CA 1
ATOM 13954 C C . LEU B 1 851 ? 8.93 29.703 43.656 1 97.62 851 LEU B C 1
ATOM 13956 O O . LEU B 1 851 ? 8.484 28.766 44.344 1 97.62 851 LEU B O 1
ATOM 13960 N N . ARG B 1 852 ? 8.852 30.953 43.969 1 96.5 852 ARG B N 1
ATOM 13961 C CA . ARG B 1 852 ? 8.188 31.344 45.188 1 96.5 852 ARG B CA 1
ATOM 13962 C C . ARG B 1 852 ? 6.691 31.031 45.125 1 96.5 852 ARG B C 1
ATOM 13964 O O . ARG B 1 852 ? 6.113 30.562 46.125 1 96.5 852 ARG B O 1
ATOM 13971 N N . VAL B 1 853 ? 6.129 31.234 44.031 1 97.44 853 VAL B N 1
ATOM 13972 C CA . VAL B 1 853 ? 4.691 31.031 43.875 1 97.44 853 VAL B CA 1
ATOM 13973 C C . VAL B 1 853 ? 4.391 29.547 43.719 1 97.44 853 VAL B C 1
ATOM 13975 O O . VAL B 1 853 ? 3.445 29.031 44.312 1 97.44 853 VAL B O 1
ATOM 13978 N N . SER B 1 854 ? 5.117 28.844 42.906 1 96.56 854 SER B N 1
ATOM 13979 C CA . SER B 1 854 ? 4.863 27.438 42.656 1 96.56 854 SER B CA 1
ATOM 13980 C C . SER B 1 854 ? 5.223 26.562 43.844 1 96.56 854 SER B C 1
ATOM 13982 O O . SER B 1 854 ? 4.66 25.484 44.031 1 96.56 854 SER B O 1
ATOM 13984 N N . GLY B 1 855 ? 6.168 26.9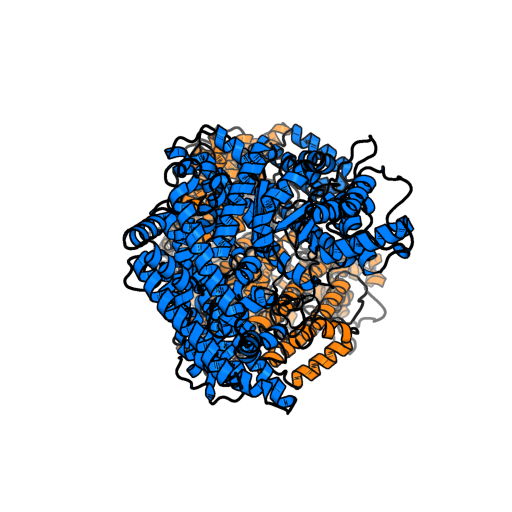69 44.594 1 95.19 855 GLY B N 1
ATOM 13985 C CA . GLY B 1 855 ? 6.652 26.203 45.719 1 95.19 855 GLY B CA 1
ATOM 13986 C C . GLY B 1 855 ? 7.652 25.125 45.312 1 95.19 855 GLY B C 1
ATOM 13987 O O . GLY B 1 855 ? 8.117 24.359 46.188 1 95.19 855 GLY B O 1
ATOM 13988 N N . ASP B 1 856 ? 8.07 25.125 44.125 1 96 856 ASP B N 1
ATOM 13989 C CA . ASP B 1 856 ? 9.008 24.125 43.625 1 96 856 ASP B CA 1
ATOM 13990 C C . ASP B 1 856 ? 10.453 24.516 43.938 1 96 856 ASP B C 1
ATOM 13992 O O . ASP B 1 856 ? 10.742 25.688 44.188 1 96 856 ASP B O 1
ATOM 13996 N N . SER B 1 857 ? 11.367 23.531 43.906 1 95.75 857 SER B N 1
ATOM 13997 C CA . SER B 1 857 ? 12.781 23.766 44.156 1 95.75 857 SER B CA 1
ATOM 13998 C C . SER B 1 857 ? 13.531 24.172 42.906 1 95.75 857 SER B C 1
ATOM 14000 O O . SER B 1 857 ? 14.547 24.859 42.969 1 95.75 857 SER B O 1
ATOM 14002 N N . GLU B 1 858 ? 12.969 23.609 41.812 1 95.75 858 GLU B N 1
ATOM 14003 C CA . GLU B 1 858 ? 13.594 23.922 40.531 1 95.75 858 GLU B CA 1
ATOM 14004 C C . GLU B 1 858 ? 12.547 24.219 39.438 1 95.75 858 GLU B C 1
ATOM 14006 O O . GLU B 1 858 ? 11.375 23.859 39.594 1 95.75 858 GLU B O 1
ATOM 14011 N N . LEU B 1 859 ? 13.023 24.953 38.438 1 96.06 859 LEU B N 1
ATOM 14012 C CA . LEU B 1 859 ? 12.133 25.297 37.344 1 96.06 859 LEU B CA 1
ATOM 14013 C C . LEU B 1 859 ? 11.625 24.031 36.625 1 96.06 859 LEU B C 1
ATOM 14015 O O . LEU B 1 859 ? 12.391 23.094 36.406 1 96.06 859 LEU B O 1
ATOM 14019 N N . ALA B 1 860 ? 10.328 23.969 36.312 1 95 860 ALA B N 1
ATOM 14020 C CA . ALA B 1 860 ? 9.641 22.938 35.531 1 95 860 ALA B CA 1
ATOM 14021 C C . ALA B 1 860 ? 9.773 21.562 36.188 1 95 860 ALA B C 1
ATOM 14023 O O . ALA B 1 860 ? 9.828 20.547 35.5 1 95 860 ALA B O 1
ATOM 14024 N N . GLN B 1 861 ? 9.82 21.484 37.438 1 94.81 861 GLN B N 1
ATOM 14025 C CA . GLN B 1 861 ? 9.93 20.25 38.219 1 94.81 861 GLN B CA 1
ATOM 14026 C C . GLN B 1 861 ? 8.758 19.312 37.906 1 94.81 861 GLN B C 1
ATOM 14028 O O . GLN B 1 861 ? 8.906 18.094 37.938 1 94.81 861 GLN B O 1
ATOM 14033 N N . ARG B 1 862 ? 7.664 19.797 37.562 1 95.06 862 ARG B N 1
ATOM 14034 C CA . ARG B 1 862 ? 6.434 19.062 37.344 1 95.06 862 ARG B CA 1
ATOM 14035 C C . ARG B 1 862 ? 6.402 18.484 35.938 1 95.06 862 ARG B C 1
ATOM 14037 O O . ARG B 1 862 ? 5.504 17.719 35.594 1 95.06 862 ARG B O 1
ATOM 14044 N N . PHE B 1 863 ? 7.422 18.75 35.188 1 95.5 863 PHE B N 1
ATOM 14045 C CA . PHE B 1 863 ? 7.484 18.312 33.781 1 95.5 863 PHE B CA 1
ATOM 14046 C C . PHE B 1 863 ? 8.805 17.594 33.5 1 95.5 863 PHE B C 1
ATOM 14048 O O . PHE B 1 863 ? 9.586 18.047 32.656 1 95.5 863 PHE B O 1
ATOM 14055 N N . PRO B 1 864 ? 9 16.422 34.062 1 93.44 864 PRO B N 1
ATOM 14056 C CA . PRO B 1 864 ? 10.281 15.719 33.969 1 93.44 864 PRO B CA 1
ATOM 14057 C C . PRO B 1 864 ? 10.586 15.281 32.531 1 93.44 864 PRO B C 1
ATOM 14059 O O . PRO B 1 864 ? 11.734 15.328 32.094 1 93.44 864 PRO B O 1
ATOM 14062 N N . GLN B 1 865 ? 9.586 14.805 31.812 1 89.81 865 GLN B N 1
ATOM 14063 C CA . GLN B 1 865 ? 9.812 14.367 30.453 1 89.81 865 GLN B CA 1
ATOM 14064 C C . GLN B 1 865 ? 10.289 15.516 29.562 1 89.81 865 GLN B C 1
ATOM 14066 O O . GLN B 1 865 ? 11.188 15.344 28.734 1 89.81 865 GLN B O 1
ATOM 14071 N N . PHE B 1 866 ? 9.68 16.625 29.797 1 92.25 866 PHE B N 1
ATOM 14072 C CA . PHE B 1 866 ? 10.086 17.812 29.047 1 92.25 866 PHE B CA 1
ATOM 14073 C C . PHE B 1 866 ? 11.523 18.203 29.375 1 92.25 866 PHE B C 1
ATOM 14075 O O . PHE B 1 866 ? 12.32 18.453 28.469 1 92.25 866 PHE B O 1
ATOM 14082 N N . SER B 1 867 ? 11.812 18.266 30.625 1 94.44 867 SER B N 1
ATOM 14083 C CA . SER B 1 867 ? 13.141 18.641 31.094 1 94.44 867 SER B CA 1
ATOM 14084 C C . SER B 1 867 ? 14.211 17.703 30.562 1 94.44 867 SER B C 1
ATOM 14086 O O . SER B 1 867 ? 15.289 18.141 30.156 1 94.44 867 SER B O 1
ATOM 14088 N N . GLU B 1 868 ? 13.844 16.453 30.516 1 91.81 868 GLU B N 1
ATOM 14089 C CA . GLU B 1 868 ? 14.797 15.453 30.047 1 91.81 868 GLU B CA 1
ATOM 14090 C C . GLU B 1 868 ? 15.047 15.602 28.547 1 91.81 868 GLU B C 1
ATOM 14092 O O . GLU B 1 868 ? 16.188 15.523 28.094 1 91.81 868 GLU B O 1
ATOM 14097 N N . ARG B 1 869 ? 14.055 15.797 27.797 1 91.12 869 ARG B N 1
ATOM 14098 C CA . ARG B 1 869 ? 14.188 15.992 26.359 1 91.12 869 ARG B CA 1
ATOM 14099 C C . ARG B 1 869 ? 15.023 17.219 26.047 1 91.12 869 ARG B C 1
ATOM 14101 O O . ARG B 1 869 ? 15.898 17.172 25.172 1 91.12 869 ARG B O 1
ATOM 14108 N N . LEU B 1 870 ? 14.75 18.297 26.75 1 93.94 870 LEU B N 1
ATOM 14109 C CA . LEU B 1 870 ? 15.477 19.531 26.516 1 93.94 870 LEU B CA 1
ATOM 14110 C C . LEU B 1 870 ? 16.953 19.391 26.906 1 93.94 870 LEU B C 1
ATOM 14112 O O . LEU B 1 870 ? 17.828 19.828 26.172 1 93.94 870 LEU B O 1
ATOM 14116 N N . ARG B 1 871 ? 17.188 18.75 28.047 1 93.12 871 ARG B N 1
ATOM 14117 C CA . ARG B 1 871 ? 18.562 18.547 28.531 1 93.12 871 ARG B CA 1
ATOM 14118 C C . ARG B 1 871 ? 19.375 17.75 27.516 1 93.12 871 ARG B C 1
ATOM 14120 O O . ARG B 1 871 ? 20.578 18.016 27.344 1 93.12 871 ARG B O 1
ATOM 14127 N N . GLY B 1 872 ? 18.719 16.859 26.891 1 91.88 872 GLY B N 1
ATOM 14128 C CA . GLY B 1 872 ? 19.406 16.031 25.906 1 91.88 872 GLY B CA 1
ATOM 14129 C C . GLY B 1 872 ? 19.766 16.797 24.641 1 91.88 872 GLY B C 1
ATOM 14130 O O . GLY B 1 872 ? 20.75 16.469 23.984 1 91.88 872 GLY B O 1
ATOM 14131 N N . ARG B 1 873 ? 19.094 17.875 24.328 1 94.56 873 ARG B N 1
ATOM 14132 C CA . ARG B 1 873 ? 19.266 18.609 23.062 1 94.56 873 ARG B CA 1
ATOM 14133 C C . ARG B 1 873 ? 20.156 19.828 23.266 1 94.56 873 ARG B C 1
ATOM 14135 O O . ARG B 1 873 ? 20.766 20.328 22.328 1 94.56 873 ARG B O 1
ATOM 14142 N N . LEU B 1 874 ? 20.25 20.375 24.484 1 95.25 874 LEU B N 1
ATOM 14143 C CA . LEU B 1 874 ? 20.812 21.688 24.781 1 95.25 874 LEU B CA 1
ATOM 14144 C C . LEU B 1 874 ? 22.297 21.719 24.422 1 95.25 874 LEU B C 1
ATOM 14146 O O . LEU B 1 874 ? 22.781 22.734 23.906 1 95.25 874 LEU B O 1
ATOM 14150 N N . PRO B 1 875 ? 23.047 20.609 24.703 1 94.06 875 PRO B N 1
ATOM 14151 C CA . PRO B 1 875 ? 24.469 20.703 24.375 1 94.06 875 PRO B CA 1
ATOM 14152 C C . PRO B 1 875 ? 24.703 21.031 22.891 1 94.06 875 PRO B C 1
ATOM 14154 O O . PRO B 1 875 ? 25.516 21.906 22.562 1 94.06 875 PRO B O 1
ATOM 14157 N N . THR B 1 876 ? 23.984 20.375 22.078 1 94.56 876 THR B N 1
ATOM 14158 C CA . THR B 1 876 ? 24.125 20.609 20.641 1 94.56 876 THR B CA 1
ATOM 14159 C C . THR B 1 876 ? 23.531 21.953 20.266 1 94.56 876 THR B C 1
ATOM 14161 O O . THR B 1 876 ? 24.141 22.703 19.484 1 94.56 876 THR B O 1
ATOM 14164 N N . ILE B 1 877 ? 22.422 22.328 20.781 1 95.94 877 ILE B N 1
ATOM 14165 C CA . ILE B 1 877 ? 21.797 23.609 20.469 1 95.94 877 ILE B CA 1
ATOM 14166 C C . ILE B 1 877 ? 22.719 24.75 20.891 1 95.94 877 ILE B C 1
ATOM 14168 O O . ILE B 1 877 ? 22.875 25.719 20.141 1 95.94 877 ILE B O 1
ATOM 14172 N N . ASN B 1 878 ? 23.344 24.625 22.062 1 96 878 ASN B N 1
ATOM 14173 C CA . ASN B 1 878 ? 24.25 25.656 22.578 1 96 878 ASN B CA 1
ATOM 14174 C C . ASN B 1 878 ? 25.469 25.844 21.672 1 96 878 ASN B C 1
ATOM 14176 O O . ASN B 1 878 ? 25.891 26.969 21.406 1 96 878 ASN B O 1
ATOM 14180 N N . GLN B 1 879 ? 25.906 24.703 21.234 1 95.38 879 GLN B N 1
ATOM 14181 C CA . GLN B 1 879 ? 27.047 24.766 20.312 1 95.38 879 GLN B CA 1
ATOM 14182 C C . GLN B 1 879 ? 26.656 25.484 19.031 1 95.38 879 GLN B C 1
ATOM 14184 O O . GLN B 1 879 ? 27.406 26.344 18.547 1 95.38 879 GLN B O 1
ATOM 14189 N N . VAL B 1 880 ? 25.562 25.203 18.5 1 96.31 880 VAL B N 1
ATOM 14190 C CA . VAL B 1 880 ? 25.094 25.797 17.25 1 96.31 880 VAL B CA 1
ATOM 14191 C C . VAL B 1 880 ? 24.812 27.281 17.453 1 96.31 880 VAL B C 1
ATOM 14193 O O . VAL B 1 880 ? 25.094 28.094 16.578 1 96.31 880 VAL B O 1
ATOM 14196 N N . SER B 1 881 ? 24.281 27.641 18.625 1 96.88 881 SER B N 1
ATOM 14197 C CA . SER B 1 881 ? 24 29.047 18.922 1 96.88 881 SER B CA 1
ATOM 14198 C C . SER B 1 881 ? 25.266 29.875 18.938 1 96.88 881 SER B C 1
ATOM 14200 O O . SER B 1 881 ? 25.297 30.984 18.391 1 96.88 881 SER B O 1
ATOM 14202 N N . ARG B 1 882 ? 26.281 29.344 19.516 1 96.06 882 ARG B N 1
ATOM 14203 C CA . ARG B 1 882 ? 27.547 30.062 19.562 1 96.06 882 ARG B CA 1
ATOM 14204 C C . ARG B 1 882 ? 28.141 30.234 18.172 1 96.06 882 ARG B C 1
ATOM 14206 O O . ARG B 1 882 ? 28.688 31.297 17.844 1 96.06 882 ARG B O 1
ATOM 14213 N N . GLU B 1 883 ? 28 29.203 17.422 1 95.75 883 GLU B N 1
ATOM 14214 C CA . GLU B 1 883 ? 28.469 29.297 16.047 1 95.75 883 GLU B CA 1
ATOM 14215 C C . GLU B 1 883 ? 27.641 30.312 15.25 1 95.75 883 GLU B C 1
ATOM 14217 O O . GLU B 1 883 ? 28.156 30.984 14.359 1 95.75 883 GLU B O 1
ATOM 14222 N N . GLN B 1 884 ? 26.375 30.359 15.516 1 97 884 GLN B N 1
ATOM 14223 C CA . GLN B 1 884 ? 25.5 31.297 14.812 1 97 884 GLN B CA 1
ATOM 14224 C C . GLN B 1 884 ? 25.906 32.75 15.062 1 97 884 GLN B C 1
ATOM 14226 O O . GLN B 1 884 ? 25.797 33.594 14.164 1 97 884 GLN B O 1
ATOM 14231 N N . VAL B 1 885 ? 26.391 33.062 16.281 1 97.5 885 VAL B N 1
ATOM 14232 C CA . VAL B 1 885 ? 26.875 34.406 16.594 1 97.5 885 VAL B CA 1
ATOM 14233 C C . VAL B 1 885 ? 28.047 34.781 15.68 1 97.5 885 VAL B C 1
ATOM 14235 O O . VAL B 1 885 ? 28.078 35.844 15.102 1 97.5 885 VAL B O 1
ATOM 14238 N N . GLU B 1 886 ? 28.922 33.812 15.539 1 95.56 886 GLU B N 1
ATOM 14239 C CA . GLU B 1 886 ? 30.094 34.062 14.688 1 95.56 886 GLU B CA 1
ATOM 14240 C C . GLU B 1 886 ? 29.688 34.156 13.219 1 95.56 886 GLU B C 1
ATOM 14242 O O . GLU B 1 886 ? 30.281 34.938 12.461 1 95.56 886 GLU B O 1
ATOM 14247 N N . LEU B 1 887 ? 28.797 33.344 12.82 1 96.06 887 LEU B N 1
ATOM 14248 C CA . LEU B 1 887 ? 28.312 33.375 11.453 1 96.06 887 LEU B CA 1
ATOM 14249 C C . LEU B 1 887 ? 27.641 34.688 11.141 1 96.06 887 LEU B C 1
ATOM 14251 O O . LEU B 1 887 ? 27.781 35.219 10.031 1 96.06 887 LEU B O 1
ATOM 14255 N N . LEU B 1 888 ? 26.859 35.219 12.094 1 96.56 888 LEU B N 1
ATOM 14256 C CA . LEU B 1 888 ? 26.219 36.5 11.922 1 96.56 888 LEU B CA 1
ATOM 14257 C C . LEU B 1 888 ? 27.266 37.594 11.758 1 96.56 888 LEU B C 1
ATOM 14259 O O . LEU B 1 888 ? 27.141 38.438 10.867 1 96.56 888 LEU B O 1
ATOM 14263 N N . ARG B 1 889 ? 28.25 37.562 12.594 1 95.38 889 ARG B N 1
ATOM 14264 C CA . ARG B 1 889 ? 29.328 38.562 12.516 1 95.38 889 ARG B CA 1
ATOM 14265 C C . ARG B 1 889 ? 30 38.5 11.148 1 95.38 889 ARG B C 1
ATOM 14267 O O . ARG B 1 889 ? 30.188 39.562 10.508 1 95.38 889 ARG B O 1
ATOM 14274 N N . ARG B 1 890 ? 30.281 37.312 10.711 1 94.12 890 ARG B N 1
ATOM 14275 C CA . ARG B 1 890 ? 30.984 37.125 9.445 1 94.12 890 ARG B CA 1
ATOM 14276 C C . ARG B 1 890 ? 30.109 37.531 8.266 1 94.12 890 ARG B C 1
ATOM 14278 O O . ARG B 1 890 ? 30.578 38.188 7.328 1 94.12 890 ARG B O 1
ATOM 14285 N N . TYR B 1 891 ? 28.969 37.094 8.258 1 94.25 891 TYR B N 1
ATOM 14286 C CA . TYR B 1 891 ? 28.062 37.406 7.156 1 94.25 891 TYR B CA 1
ATOM 14287 C C . TYR B 1 891 ? 27.875 38.906 7.004 1 94.25 891 TYR B C 1
ATOM 14289 O O . TYR B 1 891 ? 27.859 39.438 5.887 1 94.25 891 TYR B O 1
ATOM 14297 N N . ARG B 1 892 ? 27.672 39.688 8.078 1 94.38 892 ARG B N 1
ATOM 14298 C CA . ARG B 1 892 ? 27.391 41.094 8.07 1 94.38 892 ARG B CA 1
ATOM 14299 C C . ARG B 1 892 ? 28.625 41.906 7.699 1 94.38 892 ARG B C 1
ATOM 14301 O O . ARG B 1 892 ? 28.531 43 7.137 1 94.38 892 ARG B O 1
ATOM 14308 N N . SER B 1 893 ? 29.844 41.312 7.914 1 92.94 893 SER B N 1
ATOM 14309 C CA . SER B 1 893 ? 31.078 42.031 7.676 1 92.94 893 SER B CA 1
ATOM 14310 C C . SER B 1 893 ? 31.703 41.656 6.336 1 92.94 893 SER B C 1
ATOM 14312 O O . SER B 1 893 ? 32.531 42.375 5.805 1 92.94 893 SER B O 1
ATOM 14314 N N . GLU B 1 894 ? 31.281 40.531 5.871 1 90.69 894 GLU B N 1
ATOM 14315 C CA . GLU B 1 894 ? 31.891 40 4.656 1 90.69 894 GLU B CA 1
ATOM 14316 C C . GLU B 1 894 ? 31.516 40.844 3.438 1 90.69 894 GLU B C 1
ATOM 14318 O O . GLU B 1 894 ? 30.344 41.156 3.219 1 90.69 894 GLU B O 1
ATOM 14323 N N . THR B 1 895 ? 32.531 41.281 2.631 1 89.12 895 THR B N 1
ATOM 14324 C CA . THR B 1 895 ? 32.312 42.125 1.479 1 89.12 895 THR B CA 1
ATOM 14325 C C . THR B 1 895 ? 32.438 41.344 0.178 1 89.12 895 THR B C 1
ATOM 14327 O O . THR B 1 895 ? 31.906 41.75 -0.856 1 89.12 895 THR B O 1
ATOM 14330 N N . ASP B 1 896 ? 33.125 40.188 0.257 1 89.62 896 ASP B N 1
ATOM 14331 C CA . ASP B 1 896 ? 33.219 39.312 -0.912 1 89.62 896 ASP B CA 1
ATOM 14332 C C . ASP B 1 896 ? 31.953 38.5 -1.114 1 89.62 896 ASP B C 1
ATOM 14334 O O . ASP B 1 896 ? 31.531 37.781 -0.217 1 89.62 896 ASP B O 1
ATOM 14338 N N . GLU B 1 897 ? 31.406 38.594 -2.23 1 86.38 897 GLU B N 1
ATOM 14339 C CA . GLU B 1 897 ? 30.109 38.031 -2.514 1 86.38 897 GLU B CA 1
ATOM 14340 C C . GLU B 1 897 ? 30.156 36.5 -2.439 1 86.38 897 GLU B C 1
ATOM 14342 O O . GLU B 1 897 ? 29.219 35.844 -1.956 1 86.38 897 GLU B O 1
ATOM 14347 N N . ASP B 1 898 ? 31.203 35.906 -2.955 1 83.69 898 ASP B N 1
ATOM 14348 C CA . ASP B 1 898 ? 31.328 34.469 -2.955 1 83.69 898 ASP B CA 1
ATOM 14349 C C . ASP B 1 898 ? 31.469 33.906 -1.533 1 83.69 898 ASP B C 1
ATOM 14351 O O . ASP B 1 898 ? 30.844 32.906 -1.178 1 83.69 898 ASP B O 1
ATOM 14355 N N . LYS B 1 899 ? 32.25 34.562 -0.804 1 86.69 899 LYS B N 1
ATOM 14356 C CA . LYS B 1 899 ? 32.438 34.156 0.589 1 86.69 899 LYS B CA 1
ATOM 14357 C C . LYS B 1 899 ? 31.172 34.406 1.404 1 86.69 899 LYS B C 1
ATOM 14359 O O . LYS B 1 899 ? 30.859 33.625 2.314 1 86.69 899 LYS B O 1
ATOM 14364 N N . ARG B 1 900 ? 30.516 35.375 1.01 1 89.81 900 ARG B N 1
ATOM 14365 C CA . ARG B 1 900 ? 29.281 35.719 1.7 1 89.81 900 ARG B CA 1
ATOM 14366 C C . ARG B 1 900 ? 28.203 34.688 1.471 1 89.81 900 ARG B C 1
ATOM 14368 O O . ARG B 1 900 ? 27.438 34.344 2.385 1 89.81 900 ARG B O 1
ATOM 14375 N N . GLU B 1 901 ? 28.266 34.125 0.347 1 85.88 901 GLU B N 1
ATOM 14376 C CA . GLU B 1 901 ? 27.266 33.094 0.025 1 85.88 901 GLU B CA 1
ATOM 14377 C C . GLU B 1 901 ? 27.516 31.828 0.827 1 85.88 901 GLU B C 1
ATOM 14379 O O . GLU B 1 901 ? 26.562 31.125 1.179 1 85.88 901 GLU B O 1
ATOM 14384 N N . ALA B 1 902 ? 28.688 31.438 0.971 1 85.56 902 ALA B N 1
ATOM 14385 C CA . ALA B 1 902 ? 29.016 30.266 1.758 1 85.56 902 ALA B CA 1
ATOM 14386 C C . ALA B 1 902 ? 28.641 30.453 3.223 1 85.56 902 ALA B C 1
ATOM 14388 O O . ALA B 1 902 ? 28.141 29.516 3.863 1 85.56 902 ALA B O 1
ATOM 14389 N N . VAL B 1 903 ? 28.875 31.609 3.719 1 91.56 903 VAL B N 1
ATOM 14390 C CA . VAL B 1 903 ? 28.516 31.922 5.098 1 91.56 903 VAL B CA 1
ATOM 14391 C C . VAL B 1 903 ? 27 31.953 5.246 1 91.56 903 VAL B C 1
ATOM 14393 O O . VAL B 1 903 ? 26.453 31.516 6.262 1 91.56 903 VAL B O 1
ATOM 14396 N N . LYS B 1 904 ? 26.422 32.438 4.215 1 90.12 904 LYS B N 1
ATOM 14397 C CA . LYS B 1 904 ? 24.969 32.531 4.211 1 90.12 904 LYS B CA 1
ATOM 14398 C C . LYS B 1 904 ? 24.328 31.141 4.375 1 90.12 904 LYS B C 1
ATOM 14400 O O . LYS B 1 904 ? 23.406 30.969 5.168 1 90.12 904 LYS B O 1
ATOM 14405 N N . SER B 1 905 ? 24.844 30.219 3.67 1 87.19 905 SER B N 1
ATOM 14406 C CA . SER B 1 905 ? 24.297 28.875 3.736 1 87.19 905 SER B CA 1
ATOM 14407 C C . SER B 1 905 ? 24.422 28.297 5.145 1 87.19 905 SER B C 1
ATOM 14409 O O . SER B 1 905 ? 23.469 27.719 5.676 1 87.19 905 SER B O 1
ATOM 14411 N N . ALA B 1 906 ? 25.547 28.406 5.707 1 91.62 906 ALA B N 1
ATOM 14412 C CA . ALA B 1 906 ? 25.781 27.922 7.066 1 91.62 906 ALA B CA 1
ATOM 14413 C C . ALA B 1 906 ? 24.891 28.641 8.07 1 91.62 906 ALA B C 1
ATOM 14415 O O . ALA B 1 906 ? 24.391 28.031 9.016 1 91.62 906 ALA B O 1
ATOM 14416 N N . LEU B 1 907 ? 24.75 29.922 7.812 1 93.38 907 LEU B N 1
ATOM 14417 C CA . LEU B 1 907 ? 23.922 30.734 8.695 1 93.38 907 LEU B CA 1
ATOM 14418 C C . LEU B 1 907 ? 22.469 30.281 8.656 1 93.38 907 LEU B C 1
ATOM 14420 O O . LEU B 1 907 ? 21.844 30.094 9.703 1 93.38 907 LEU B O 1
ATOM 14424 N N . LEU B 1 908 ? 21.953 30.047 7.523 1 89.12 908 LEU B N 1
ATOM 14425 C CA . LEU B 1 908 ? 20.578 29.594 7.379 1 89.12 908 LEU B CA 1
ATOM 14426 C C . LEU B 1 908 ? 20.375 28.219 7.984 1 89.12 908 LEU B C 1
ATOM 14428 O O . LEU B 1 908 ? 19.344 27.938 8.609 1 89.12 908 LEU B O 1
ATOM 14432 N N . LEU B 1 909 ? 21.297 27.391 7.832 1 90.5 909 LEU B N 1
ATOM 14433 C CA . LEU B 1 909 ? 21.234 26.047 8.398 1 90.5 909 LEU B CA 1
ATOM 14434 C C . LEU B 1 909 ? 21.281 26.094 9.922 1 90.5 909 LEU B C 1
ATOM 14436 O O . LEU B 1 909 ? 20.656 25.266 10.594 1 90.5 909 LEU B O 1
ATOM 14440 N N . SER B 1 910 ? 22.078 27.031 10.422 1 93.88 910 SER B N 1
ATOM 14441 C CA . SER B 1 910 ? 22.125 27.188 11.867 1 93.88 910 SER B CA 1
ATOM 14442 C C . SER B 1 910 ? 20.766 27.609 12.422 1 93.88 910 SER B C 1
ATOM 14444 O O . SER B 1 910 ? 20.344 27.125 13.477 1 93.88 910 SER B O 1
ATOM 14446 N N . ILE B 1 911 ? 20.078 28.484 11.719 1 91.81 911 ILE B N 1
ATOM 14447 C CA . ILE B 1 911 ? 18.75 28.906 12.133 1 91.81 911 ILE B CA 1
ATOM 14448 C C . ILE B 1 911 ? 17.797 27.719 12.141 1 91.81 911 ILE B C 1
ATOM 14450 O O . ILE B 1 911 ? 17.062 27.516 13.109 1 91.81 911 ILE B O 1
ATOM 14454 N N . ASN B 1 912 ? 17.875 26.969 11.148 1 88.56 912 ASN B N 1
ATOM 14455 C CA . ASN B 1 912 ? 17.016 25.797 11.039 1 88.56 912 ASN B CA 1
ATOM 14456 C C . ASN B 1 912 ? 17.344 24.766 12.117 1 88.56 912 ASN B C 1
ATOM 14458 O O . ASN B 1 912 ? 16.438 24.125 12.656 1 88.56 912 ASN B O 1
ATOM 14462 N N . CYS B 1 913 ? 18.562 24.516 12.305 1 92.44 913 CYS B N 1
ATOM 14463 C CA . CYS B 1 913 ? 19 23.516 13.273 1 92.44 913 CYS B CA 1
ATOM 14464 C C . CYS B 1 913 ? 18.484 23.844 14.672 1 92.44 913 CYS B C 1
ATOM 14466 O O . CYS B 1 913 ? 17.969 22.969 15.375 1 92.44 913 CYS B O 1
ATOM 14468 N N . ILE B 1 914 ? 18.625 25.094 15.047 1 93.81 914 ILE B N 1
ATOM 14469 C CA . ILE B 1 914 ? 18.172 25.531 16.359 1 93.81 914 ILE B CA 1
ATOM 14470 C C . ILE B 1 914 ? 16.656 25.391 16.453 1 93.81 914 ILE B C 1
ATOM 14472 O O . ILE B 1 914 ? 16.141 24.906 17.469 1 93.81 914 ILE B O 1
ATOM 14476 N N . ALA B 1 915 ? 15.984 25.812 15.414 1 89.25 915 ALA B N 1
ATOM 14477 C CA . ALA B 1 915 ? 14.531 25.719 15.391 1 89.25 915 ALA B CA 1
ATOM 14478 C C . ALA B 1 915 ? 14.055 24.281 15.555 1 89.25 915 ALA B C 1
ATOM 14480 O O . ALA B 1 915 ? 13.141 24 16.328 1 89.25 915 ALA B O 1
ATOM 14481 N N . VAL B 1 916 ? 14.641 23.391 14.859 1 88.69 916 VAL B N 1
ATOM 14482 C CA . VAL B 1 916 ? 14.266 21.984 14.922 1 88.69 916 VAL B CA 1
ATOM 14483 C C . VAL B 1 916 ? 14.625 21.406 16.281 1 88.69 916 VAL B C 1
ATOM 14485 O O . VAL B 1 916 ? 13.891 20.562 16.828 1 88.69 916 VAL B O 1
ATOM 14488 N N . GLY B 1 917 ? 15.734 21.828 16.781 1 91.94 917 GLY B N 1
ATOM 14489 C CA . GLY B 1 917 ? 16.141 21.375 18.109 1 91.94 917 GLY B CA 1
ATOM 14490 C C . GLY B 1 917 ? 15.141 21.703 19.188 1 91.94 917 GLY B C 1
ATOM 14491 O O . GLY B 1 917 ? 14.836 20.875 20.047 1 91.94 917 GLY B O 1
ATOM 14492 N N . PHE B 1 918 ? 14.633 22.891 19.078 1 89.5 918 PHE B N 1
ATOM 14493 C CA . PHE B 1 918 ? 13.648 23.312 20.062 1 89.5 918 PHE B CA 1
ATOM 14494 C C . PHE B 1 918 ? 12.266 22.797 19.703 1 89.5 918 PHE B C 1
ATOM 14496 O O . PHE B 1 918 ? 11.367 22.75 20.547 1 89.5 918 PHE B O 1
ATOM 14503 N N . GLY B 1 919 ? 12.117 22.375 18.5 1 78.62 919 GLY B N 1
ATOM 14504 C CA . GLY B 1 919 ? 10.844 21.828 18.062 1 78.62 919 GLY B CA 1
ATOM 14505 C C . GLY B 1 919 ? 9.852 22.906 17.625 1 78.62 919 GLY B C 1
ATOM 14506 O O . GLY B 1 919 ? 8.672 22.609 17.438 1 78.62 919 GLY B O 1
ATOM 14507 N N . ALA B 1 920 ? 10.289 24.172 17.562 1 71.44 920 ALA B N 1
ATOM 14508 C CA . ALA B 1 920 ? 9.367 25.234 17.172 1 71.44 920 ALA B CA 1
ATOM 14509 C C . ALA B 1 920 ? 10.117 26.406 16.547 1 71.44 920 ALA B C 1
ATOM 14511 O O . ALA B 1 920 ? 11.25 26.703 16.938 1 71.44 920 ALA B O 1
ATOM 14512 N N . THR B 1 921 ? 9.734 26.984 15.375 1 61.12 921 THR B N 1
ATOM 14513 C CA . THR B 1 921 ? 10.305 28.172 14.727 1 61.12 921 THR B CA 1
ATOM 14514 C C . THR B 1 921 ? 9.75 29.453 15.344 1 61.12 921 THR B C 1
ATOM 14516 O O . THR B 1 921 ? 10.164 30.547 14.977 1 61.12 921 THR B O 1
ATOM 14519 N N . GLY B 1 922 ? 9.133 29.328 16.406 1 63.81 922 GLY B N 1
ATOM 14520 C CA . GLY B 1 922 ? 8.516 30.516 16.984 1 63.81 922 GLY B CA 1
ATOM 14521 C C . GLY B 1 922 ? 7.004 30.422 17.047 1 63.81 922 GLY B C 1
ATOM 14522 O O . GLY B 1 922 ? 6.398 29.578 16.406 1 63.81 922 GLY B O 1
#

Sequence (1844 aa):
MTKTLHARPSAATDTTFAPPVITGTATEDALEILFHALLDVARRHDPELEDVLHGRADISSFTPEMLARALQVQGIWFQLVSIAEQNAAMRRRRHVERDQGREALNGSFAKVLAEASARGIGPQQIHALLKDLRIRPTITAHPTEGKRVTVLEKLRRIYLVLRELELPRWTERERNGLMNELRDQIELIWMTGELHLEKATVEREVAWGLHFFDETLFEMLPEMLLSLEESLAQYYPDETFEVPPFFQFGSWIGGDRDGNPYVTASVTRETLQRNALASLRRYRDGITHLGRVLSITERSLPVPETFRSELAHMLAESGDARAIANRNPGEAYRQFLSCVLRKLEATIARNKGARSVGPDYPSADGLINDLRTLEKGLADAKCGALATDIVRPVRRMVEIFRFSTVRLDLRENSTRTTKTLHALWKLRNGDREPPALDSPAWKDWLLTELARPRTPETSFEDFADRLPDDARETLATFALVGEMRDTLDREAFGAFILSMTRSTVDVLGAYLLAKEAGIFLDTTGTEICPLPIVPLFETIDDLRAAPAIMKELLGIPVVRRSTRWQGGVQEVMIGYSDSNKDGGFIASNWELYKAQVRLTTLGNHLGVPIAFFHGRGGSVSRGGVPTHRGIAAQPPGSIQGRFRITEQGEVVSFKYANRGTAAYQMELLAASVFEHALLSEGNGNGSRAEFDDALEALSGASRAAYVNLLQAEGLVDYFQAASPLDEISLLNIGSRPARRFGAKSLSDLRAIPWVFAWSQNRHVITGWYGVGSGLKSFIDVRGEAGEALLRRLFRDCRVFRLVLDEVEKTLLMVDLEIARDYAGLVEDAGIRARIFGMIEAEYALTREMVLRVSGDSELAQRFPQFSERLRGRLPTINQVSREQVELLRRYRSETDEDKREAVKSALLLSINCIAVGFGATGMTKTLHARPSAATDTTFAPPVITGTATEDALEILFHALLDVARRHDPELEDVLHGRADISSFTPEMLARALQVQGIWFQLVSIAEQNAAMRRRRHVERDQGREALNGSFAKVLAEASARGIGPQQIHALLKDLRIRPTITAHPTEGKRVTVLEKLRRIYLVLRELELPRWTERERNGLMNELRDQIELIWMTGELHLEKATVEREVAWGLHFFDETLFEMLPEMLLSLEESLAQYYPDETFEVPPFFQFGSWIGGDRDGNPYVTASVTRETLQRNALASLRRYRDGITHLGRVLSITERSLPVPETFRSELAHMLAESGDARAIANRNPGEAYRQFLSCVLRKLEATIARNKGARSVGPDYPSADGLINDLRTLEKGLADAKCGALATDIVRPVRRMVEIFRFSTVRLDLRENSTRTTKTLHALWKLRNGDREPPALDSPAWKDWLLTELARPRTPETSFEDFADRLPDDARETLATFALVGEMRDTLDREAFGAFILSMTRSTVDVLGAYLLAKEAGIFLDTTGTEICPLPIVPLFETIDDLRAAPAIMKELLGIPVVRRSTRWQGGVQEVMIGYSDSNKDGGFIASNWELYKAQVRLTTLGNHLGVPIAFFHGRGGSVSRGGVPTHRGIAAQPPGSIQGRFRITEQGEVVSFKYANRGTAAYQMELLAASVFEHALLSEGNGNGSRAEFDDALEALSGASRAAYVNLLQAEGLVDYFQAASPLDEISLLNIGSRPARRFGAKSLSDLRAIPWVFAWSQNRHVITGWYGVGSGLKSFIDVRGEAGEALLRRLFRDCRVFRLVLDEVEKTLLMVDLEIARDYAGLVEDAGIRARIFGMIEAEYALTREMVLRVSGDSELAQRFPQFSERLRGRLPTINQVSREQVELLRRYRSETDEDKREAVKSALLLSINCIAVGFGATG

Secondary structure (DSSP, 8-state):
----------SSS-TT--PPP--TT-SHHHHHHHHHHHHHHHHHH-TTHHHHHTT---GGGS-HHHHHHHHHHHHHHHHHHHHHHHHHHHHHHHHHHHHH-GGGSTT-HHHHHHHHHHTT--HHHHHHHHHH-EEEEEEE--SS----HHHHHHHHHHHHHHHHTT-TT--HHHHHHHHHHHHHHHHHHHHH-SS-SSPPPHHHHHHHHHHHIIIIIHHHHHHHHHHHHHHHHHH-TT--------B--EE-TTTB-TT-TT--HHHHHHHHHHHHHHHHHHHHHHHHHHHHH----TTTSPPPHHHHHHHHHHHHHHS-HHHHHHHSTT-HHHHHHHHHHHHHHHHHHHHTTPPP-S---SSHHHHHHHHHHHHHHHHHTT-HHHIIIIIHHHHHHHHHHTTTSSEEEEEEEHHHHHHHHHHHHHHHHTTPPPPPTTSHHHHHHHHHHHHSPP-TT--HHHHGGGS-HHHHHHHHHHHHHHHHHHHT-TTSEEEEEEES--SHHHHHHHHHHHHHTT--B-TTS--B--SPEEEEE-SHHHHHHHHHHHHHHHTSHHHHHHHHHTTS-EEEEEESHHHHHHH-HHHHHHHHHHHHHHHHHHHHHHT--EEEEEE--SSGGGT---HHHHHHTSPTT---SEEEEEEEHHHHHHHHSSHHHHHHHHHHHHHHHHHHHHHSGGG-STTHHHHHHHHHHHHHHHHHHHHHHHTSTTHHHHHHHSS-HHHHGGG---SS-SBSTT--SGGGB-HHHHHHHHHHTT--GGGTTTHHHHHHHHHHHHHHHHHHHHHHHHHH-HHHHHHHHHHHHHHHH--HHHHHHHHTT-S-HHHHHHHHHHHHHHHHHHHHHHHHHH--SSTTTT-HHHHHHHHHHHHHHHHHHHHHHHHHHHHHH---HHHHHHHHHHHHHHHHHHHHHHT---/----------SSS-TT--PPP--TT-SHHHHHHHHHHHHHHHHHH-TTHHHHHTT---GGGS-HHHHHHHHHHHHHHHHHHHHHHHHHHHHHHHHHHHHH-GGGSTT-HHHHHHHHHHTT--HHHHHHHHHH-EEEEEEE--SS----HHHHHHHHHHHHHHHHTT-TT--HHHHHHHHHHHHHHHHHHHHH-SS-SSPPPHHHHHHHHHHHIIIIIHHHHHHHHHHHHHHHHHHSTT--------B--EE-TTTB-TT-TT--HHHHHHHHHHHHHHHHHHHHHHHHHHHHH----TTTSPPPHHHHHHHHHHHHHHS-HHHHHHHSTT-HHHHHHHHHHHHHHHHHHHHTTPPP-S---SSHHHHHHHHHHHHHHHHHTT-HHHIIIIIHHHHHHHHHHTTTSSEEEEEEEHHHHHHHHHHHHHHHHTTPPPPPTTSHHHHHHHHHHHHSPP-TT--HHHHGGGS-HHHHHHHHHHHHHHHHHHHT-TTSEEEEEEES--SHHHHHHHHHHHHHTT--B-TTS--B--SPEEEEE-SHHHHHHHHHHHHHHHTSHHHHHHHHHTTS-EEEEEESHHHHHHH-HHHHHHHHHHHHHHHHHHHHHHT--EEEEEE--SSGGGT---HHHHHHTSPTT---SEEEEEEEHHHHHHHHSSHHHHHHHHHHHHHHHHHHHHHSGGG-STTHHHHHHHHHHHHHHHHHHHHHHHTSTTHHHHHHHSS-HHHHGGG---SS-SBSTT--SGGGB-HHHHHHHHHHTT--GGGTTTHHHHHHHHHHHHHHHHHHHHHHHHHH-HHHHHHHHHHHHHHHH--HHHHHHHHTT-S-HHHHHHHHHHHHHHHHHHHHHHHHHH--SSTTTT-HHHHHHHHHHHHHHHHHHHHHHHHHHHHHH---HHHHHHHHHHHHHHHHHHHHHHT---

Organism: Methylorubrum extorquens (strain ATCC 14718 / DSM 1338 / JCM 2805 / NCIMB 9133 / AM1) (NCBI:txid272630)

Foldseek 3Di:
DDPQQQFDQDPPDVSPDQQDQDDDLDLVSQLVLLLVLLQVLCCVPPPVLNCLSVVNDDLLPPDLQVLLLNLLSLLLSLLSSLLSNVLSVLVVQVVCCVVPNNLRRALFLLVLLQVCLVVPPDVVVVQVLQVQFAEAAEEEQFPPFFFAPVLLVLSLVLSVLSVVSNDPPDDSSSNSSSSVSSSVSSNCNSVVDGFDPDFDALVRSLVVVLSLCVQAVLQLLLVLQVSNQVSCCVSVVVDDHDRALRYAYAYARLFEPAQFPRNFLVSNLVSQLVLLLSLLVVLLVLLVVCLVPQLDFCVVFNWDPLLVVVLVVLLVQFVNNPVLCVVRPRRSLNSLSVSLSLQSVLVSCVSVVHHRPGHHDQWLVVSLVSLVSSCVRCVVRVNNVCSVVRSVSSSNSCSHCISGNHAHEHEYELVLLVLLVQQVCCVVVPPDGADDLPDPRLVVVLLVLLQDDDDPPDACVNCLVVGDPSSSRVLSNLLSLVVCCSRGHVRNHAAYEYPPDQALSSQSSVVSSNVNSPQWDCPPSQIERQHAYEYEQEALNSLVCVLVRVLVNCPRRRSVRNCVNNPQAHEYEYWQQRHLLQQNQLLSLLSNQVSLVSQQVSCVVSVRGYAYAYEAECAVLRVNDPQLLSLLQHDQRSHDSYYYYYYHRLRCSSQRSDNSSVSSVSSSNVSSNSSSNSPVVPQDPDCNVVLSVLSVQLSVQLRVQVVCLVPDPCNLLLLVQLWCLVLSQVSSSHSRGQFRPPDSDSVGGDRLSVQLGCLLQQLSCSLFHSNLRSLVVQCVVVPPVSLVVLLVCCVRNSSSVRSLLSNLLSLLSHDLVSNLLSLVRRPDPVSSCVSSVSSVVRSVSRQVSSCSNPVDPGRNPVPVVSVVLLVVLVSSLSSLSNVLSVLSVCLVPPPDPVSNVSSSSSNSSSSSSNCSSVSHSD/DPDLQQFDQDPPDPSPDQQDQDDDLDLVSQLVLLLSLLQSLCCVPPPVLNCLSVVNDDLLPPDLQVLLLNLLSLLLSLLSSLLSNVLSVLVVQVVCCVVPNNLRRALFLLVLLQVCLVVPPDVVVVQVLQVQFAEAAEEEFFLPFFFAPVLLVLSLVLSVLSVVSNDPPDDSSSNSSSSVSSSVSSNCNSVVDGFDPDFDALVRSLVVVLSLCVQAVLQLLLVLQVSNQVSCCVSVVVDDHDHALRYAYAYARLFEPAQFPRNFLVSNLVSQLVLLLSLLVVLLVLLVVCLVPQLDFCVVFNWDPVLVVVLVVLLVQFVNNPVLCVVRPRRSLNSLSVSLSLQSVLVSCVSVVHHRPGHHDQWLVVSLVSLVSSCVRCVVRVNNVCSVVRSVSSSNSCSHCISGNHAHEHEYELVLLVVLVQQVCCVVVNPDGADDLPDPRLVVVLLVLLQDDDDPPDACVNCLVVGDPSSSRLLSNLLSLVVCCNRGHVRNHAAYEYPPDQALSSQSSVVSSNVNSPQWDCPPSQTERQHAYEYEQEALNSLVCVLVRVLVNCVRRRSVRRCVNNPQAHEYEYWQLRHLLQQNQLLSLLSNQVSLVSQQVSCVVSVRGYAYAYEAECAVLRVRDDQLLSLLQHDQRSHDSYYYYYYHRLRCSSQRSDNSSVSSVSSSNVSSNSSSNSPVVPQDDDCNVVLSVLSVQLSVQLRVQVVCLVPDPCNLLLLVQLWCLVLSQVSSSHSRGQFRPPDSDSVGGDRLSVQLGCLLQQLSCSLFFSNLRSLVVQCVVVPPVSLVVLLVCCVRNSSSVRSLLSNLLSLLSHDLVSNLLSLVRRPDPVSSCVSSVSSVVRSVSRQVSSCSNPVDPGRNPVPVVSVVLLVVLVSSLSSLSNSLSVLSVCLVPPPDPVSNVSSSSSNSSSSSSNCSSVSHSD

Nearest PDB structures (foldseek):
  6mgi-assembly1_A-2  TM=8.603E-01  e=1.630E-49  Zea mays
  6mgi-assembly1_B-2  TM=8.642E-01  e=2.434E-48  Zea mays
  8ojz-assembly1_B-2  TM=8.762E-01  e=2.397E-47  Arabidopsis thaliana
  8qx3-assembly1_C  TM=8.727E-01  e=9.072E-47  Arabidopsis thaliana
  8qx3-assembly1_D  TM=8.768E-01  e=4.055E-46  Arabidopsis thaliana

pLDDT: mean 91.05, std 11.2, range [24.17, 98.62]

Radius of gyration: 40.29 Å; Cα contacts (8 Å, |Δi|>4): 2981; chains: 2; bounding box: 75×129×110 Å